Protein AF-0000000073336013 (afdb_homodimer)

Radius of gyration: 56.34 Å; Cα contacts (8 Å, |Δi|>4): 2761; chains: 2; bounding box: 121×200×128 Å

Sequence (1604 aa):
MGNKPRKFSLGGIVDCTTRAGKEERVAMEMALQDFYSNATQRPRLCVKDSKGDSFRAASSAKTLIKKHNVEAIIGLGTSQEAILVAELGNRYEVPILSMVNEVPVWASLRWPFLINAARNQLSQMKAIAAIVQSWQWRRVNVIYEENKINSIIPHLFAALQDADAEISELLPFPPSPPYRFLSEKLVSLRNGQCRVFIVHTSATLARSIFREAKKLEMMEEEYVWITTDSTSDYFDTFNNSVLSSMQGALGVKSYISSSSKRIKDFRSRFQVMFSSQFPEEPFPEPGISALQAYDATWAVALAMEGRPSSKRFGNSTSITPKASMGGTSLLNRILASKFEGLTGHICFINGMLHPAARIFTLVNVVGISTELGYWTDGYGFSKTVGANIHYNKSITVLRQIIWPGGPWSAPRGWASAAGGKRLKIVVPSGNSHKEFVKVSYDGPGGSIRVTGFVIDVFNATLSRLPYALPCDFTGYDGSYDALVYQVYNRSFDAAIGDTAILANRSKYAEFSQPFTEPGVQMVVYQESKKINKVRLFLKPFTGKLWISIAAITLYNGFVVWLIERQKDNPDFSGSCNLSRMVMVAWLFVALITTQSFTANLSSLITLQQLNESPVTIDTLKKSSAKVGCDEEYAAALINGSIAAAFLEIPYIKAFLAKNCNGFTTSGPIYKVGGFGFVFPKNSPYIPDISQAVVNISETLIDLLQISLHSSECSASNSDDHASIGLTPFIGPFLVTIGTSSIALFLFYLPSICQIWRQHWPFNNDEQEPQQELELQRSWRHDRRFDEQILFASEMENRGAWQMGNKPRKFSLGGIVDCTTRAGKEERVAMEMALQDFYSNATQRPRLCVKDSKGDSFRAASSAKTLIKKHNVEAIIGLGTSQEAILVAELGNRYEVPILSMVNEVPVWASLRWPFLINAARNQLSQMKAIAAIVQSWQWRRVNVIYEENKINSIIPHLFAALQDADAEISELLPFPPSPPYRFLSEKLVSLRNGQCRVFIVHTSATLARSIFREAKKLEMMEEEYVWITTDSTSDYFDTFNNSVLSSMQGALGVKSYISSSSKRIKDFRSRFQVMFSSQFPEEPFPEPGISALQAYDATWAVALAMEGRPSSKRFGNSTSITPKASMGGTSLLNRILASKFEGLTGHICFINGMLHPAARIFTLVNVVGISTELGYWTDGYGFSKTVGANIHYNKSITVLRQIIWPGGPWSAPRGWASAAGGKRLKIVVPSGNSHKEFVKVSYDGPGGSIRVTGFVIDVFNATLSRLPYALPCDFTGYDGSYDALVYQVYNRSFDAAIGDTAILANRSKYAEFSQPFTEPGVQMVVYQESKKINKVRLFLKPFTGKLWISIAAITLYNGFVVWLIERQKDNPDFSGSCNLSRMVMVAWLFVALITTQSFTANLSSLITLQQLNESPVTIDTLKKSSAKVGCDEEYAAALINGSIAAAFLEIPYIKAFLAKNCNGFTTSGPIYKVGGFGFVFPKNSPYIPDISQAVVNISETLIDLLQISLHSSECSASNSDDHASIGLTPFIGPFLVTIGTSSIALFLFYLPSICQIWRQHWPFNNDEQEPQQELELQRSWRHDRRFDEQILFASEMENRGAWQ

Foldseek 3Di:
DPPPQPAAEEEEEFAPVDPLRLLLVLLLVVLQCVVCVLAPGTHHYHYDHQNLPLVSLLVVLVCCCPVVVHQEYEEDDALSNLLSSLVVCQVSLHAYEYQDAQNDPVSCVVRVSYFYLHDHLLLQLLQVLLACLQLVFAEEEEEEEPRRPVHCVVSNQVSNVVSNHHYDYYHYDYQDDDLVVLLVVVVVVLLFFFQHYEYHYAQVVLLSNLVSCLVVVSLAPQHAAEYEQNHPLCQQLDDLVSLVSQAQYKYKHQDFDCPDPVNVVVQVVQLVSSCVVPVVRDDSGRTPSSQSSSVLSNLLVCLQLVDDADDDPDDSDHSSRDDSDRSVSSSVSSQCHWYQGRSGTFHHDSSYTDHPWRKIWMWGRHSGTHTFFMQTVPAGTDRDPPPGPHRDSHSVNTHQRAGRNGRDDDRSRTACRVVNPAFEEEEEDQAQCVQAWHWDAPDDVHAIDIDHLQVVLVVLLQVPFPYHHGHGYDYDHDDLLVNLVCQLVVVGFWYTTQRWDDPVSCVRWPWFAFLDDFFKFKKAFQDPPPPPLVVLLVPLDDPVVVVVLVVVVVVLVVVLCVLVVCCPVVVPVCSVVVSVVSVVVNVVVVVVVVVSSVVSSVVVVVVCSVCVPFDEPVNCVVVVFAEDAGPPVVVCNVVRVGGIYMDTPLVVLLVCLVVVPRMDIGYDTHGIGGGTMIGHPPDPCRVSSNVSSVVCSVPPSVVSVCVSRPPHPPPPCVVVPPDDDCVVCPVVVVVVVVVVVVVVCVVCVVVVVVVVVVPPPPPPVDPPDPDDDPDDPDDPDDDDDDDDDPDDDDDDDDDDDD/DPPPQPAAAEEEEFAPVDPLRLLLVLLLVVLQCVVCVLAPGTHHYHYDHQNPPLVSLLVVLVCCCPVVVHQEYEEDDALSNLLSNLVVCQVSLHAYEYQDAQNDPVSCVVRVSYFYLHDHLLLQLLQVLLACLQLVFAEEEEEEEPRRPVHCVVSNQVNNVVSNHHYDYYHYDYQDDDPVVLLVVVVVVLLFFFQHYEYHYAQVVLLSNLVSCVVVVSLAPQHAAEYEQNHVLCQQLDDLVSLVSCAQYKYKHQDFDCPDPVNVVVQVVQLVSSCVVPVVRDDSGRTPSSQSSSVLSNLLVCLQLVDDADDDPDDSDHSSRDDSDGSVSSSVSSQCHWYQGRSGTFHHDSSYTDHPWRKIWMWGRHSGTHTWFMQTVPAGTDRDPPPGPHRDSHSVNTHQRAHRNGRDDDRSRTACRVVHPAFEEEEEDQAQCVQAWHWDAPDDVHAIDIDHLQVVLLVLLQVPFPYHHGHGYDYDHDDLLVNLVCQLVVVGFWYTTQRWDDPVSCVRWPWFAFLDDFFKFKKAFQDPPPPPLVVLLVPLDDPVVVVVLVVVVVVLVVVLCVLVVCCPVVVPVCSVVVSVVSVVVNVVVVVVVVVSSVVSSVVVVVVCSVCVPFDEPVNCVVVVFAEDAGPPVPVCNVVRVGGIYMDTPLVVLLVCLVVVPRMDTGYDTHGIGGGTMIGHPPPPCRVSSNVSSVVCSVPPSVVSVCVSRPVGPPPPCVVVPPDDDCVVCPVVVCVVVVVVVVVVCVVCVVVVVVVVVVPPPPPPPDPPDPDDDPPDPDPPDDDDDDDDDDDDDDDDDDDDDD

Structure (mmCIF, N/CA/C/O backbone):
data_AF-0000000073336013-model_v1
#
loop_
_entity.id
_entity.type
_entity.pdbx_description
1 polymer 'Glutamate receptor'
#
loop_
_atom_site.group_PDB
_atom_site.id
_atom_site.type_symbol
_atom_site.label_atom_id
_atom_site.label_alt_id
_atom_site.label_comp_id
_atom_site.label_asym_id
_atom_site.label_entity_id
_atom_site.label_seq_id
_atom_site.pdbx_PDB_ins_code
_atom_site.Cartn_x
_atom_site.Cartn_y
_atom_site.Cartn_z
_atom_site.occupancy
_atom_site.B_iso_or_equiv
_atom_site.auth_seq_id
_atom_site.auth_comp_id
_atom_site.auth_asym_id
_atom_site.auth_atom_id
_atom_site.pdbx_PDB_model_num
ATOM 1 N N . MET A 1 1 ? 31.281 62.125 20.922 1 20.98 1 MET A N 1
ATOM 2 C CA . MET A 1 1 ? 30.203 61.188 21.25 1 20.98 1 MET A CA 1
ATOM 3 C C . MET A 1 1 ? 30.703 59.75 21.172 1 20.98 1 MET A C 1
ATOM 5 O O . MET A 1 1 ? 31.141 59.281 20.109 1 20.98 1 MET A O 1
ATOM 9 N N . GLY A 1 2 ? 31.422 59.344 22.109 1 28.45 2 GLY A N 1
ATOM 10 C CA . GLY A 1 2 ? 32.156 58.094 22.266 1 28.45 2 GLY A CA 1
ATOM 11 C C . GLY A 1 2 ? 31.297 56.875 21.922 1 28.45 2 GLY A C 1
ATOM 12 O O . GLY A 1 2 ? 30.078 56.906 22.125 1 28.45 2 GLY A O 1
ATOM 13 N N . ASN A 1 3 ? 31.734 56.281 20.859 1 32.69 3 ASN A N 1
ATOM 14 C CA . ASN A 1 3 ? 31.094 55.094 20.297 1 32.69 3 ASN A CA 1
ATOM 15 C C . ASN A 1 3 ? 30.797 54.062 21.359 1 32.69 3 ASN A C 1
ATOM 17 O O . ASN A 1 3 ? 31.703 53.438 21.906 1 32.69 3 ASN A O 1
ATOM 21 N N . LYS A 1 4 ? 30.031 54.344 22.281 1 39.28 4 LYS A N 1
ATOM 22 C CA . LYS A 1 4 ? 29.594 53.406 23.312 1 39.28 4 LYS A CA 1
ATOM 23 C C . LYS A 1 4 ? 29.344 52.031 22.734 1 39.28 4 LYS A C 1
ATOM 25 O O . LYS A 1 4 ? 28.688 51.906 21.688 1 39.28 4 LYS A O 1
ATOM 30 N N . PRO A 1 5 ? 30.141 51.094 22.953 1 42 5 PRO A N 1
ATOM 31 C CA . PRO A 1 5 ? 30.016 49.719 22.438 1 42 5 PRO A CA 1
ATOM 32 C C . PRO A 1 5 ? 28.594 49.188 22.547 1 42 5 PRO A C 1
ATOM 34 O O . PRO A 1 5 ? 27.969 49.281 23.609 1 42 5 PRO A O 1
ATOM 37 N N . ARG A 1 6 ? 27.781 49.375 21.594 1 48.66 6 ARG A N 1
ATOM 38 C CA . ARG A 1 6 ? 26.359 49.031 21.531 1 48.66 6 ARG A CA 1
ATOM 39 C C . ARG A 1 6 ? 26.141 47.625 22.031 1 48.66 6 ARG A C 1
ATOM 41 O O . ARG A 1 6 ? 26.781 46.656 21.562 1 48.66 6 ARG A O 1
ATOM 48 N N . LYS A 1 7 ? 25.641 47.375 23.25 1 59.38 7 LYS A N 1
ATOM 49 C CA . LYS A 1 7 ? 25.25 46.188 23.984 1 59.38 7 LYS A CA 1
ATOM 50 C C . LYS A 1 7 ? 24.328 45.312 23.172 1 59.38 7 LYS A C 1
ATOM 52 O O . LYS A 1 7 ? 23.312 45.781 22.641 1 59.38 7 LYS A O 1
ATOM 57 N N . PHE A 1 8 ? 24.922 44.188 22.656 1 76.06 8 PHE A N 1
ATOM 58 C CA . PHE A 1 8 ? 24.172 43.188 21.891 1 76.06 8 PHE A CA 1
ATOM 59 C C . PHE A 1 8 ? 23.188 42.438 22.781 1 76.06 8 PHE A C 1
ATOM 61 O O . PHE A 1 8 ? 23.5 42.156 23.938 1 76.06 8 PHE A O 1
ATOM 68 N N . SER A 1 9 ? 21.922 42.469 22.281 1 88.06 9 SER A N 1
ATOM 69 C CA . SER A 1 9 ? 20.906 41.719 23.031 1 88.06 9 SER A CA 1
ATOM 70 C C . SER A 1 9 ? 20.359 40.562 22.234 1 88.06 9 SER A C 1
ATOM 72 O O . SER A 1 9 ? 20.188 40.656 21.016 1 88.06 9 SER A O 1
ATOM 74 N N . LEU A 1 10 ? 20.359 39.469 22.922 1 92.19 10 LEU A N 1
ATOM 75 C CA . LEU A 1 10 ? 19.781 38.25 22.359 1 92.19 10 LEU A CA 1
ATOM 76 C C . LEU A 1 10 ? 18.422 37.938 23 1 92.19 10 LEU A C 1
ATOM 78 O O . LEU A 1 10 ? 18.25 38.125 24.203 1 92.19 10 LEU A O 1
ATOM 82 N N . GLY A 1 11 ? 17.469 37.625 22.109 1 94.88 11 GLY A N 1
ATOM 83 C CA . GLY A 1 11 ? 16.156 37.281 22.625 1 94.88 11 GLY A CA 1
ATOM 84 C C . GLY A 1 11 ? 15.922 35.781 22.656 1 94.88 11 GLY A C 1
ATOM 85 O O . GLY A 1 11 ? 16.438 35.031 21.812 1 94.88 11 GLY A O 1
ATOM 86 N N . GLY A 1 12 ? 15.273 35.312 23.703 1 95.5 12 GLY A N 1
ATOM 87 C CA . GLY A 1 12 ? 14.836 33.938 23.828 1 95.5 12 GLY A CA 1
ATOM 88 C C . GLY A 1 12 ? 13.359 33.812 24.156 1 95.5 12 GLY A C 1
ATOM 89 O O . GLY A 1 12 ? 12.82 34.562 24.938 1 95.5 12 GLY A O 1
ATOM 90 N N . ILE A 1 13 ? 12.648 33 23.406 1 96.25 13 ILE A N 1
ATOM 91 C CA . ILE A 1 13 ? 11.258 32.656 23.688 1 96.25 13 ILE A CA 1
ATOM 92 C C . ILE A 1 13 ? 11.133 31.172 24 1 96.25 13 ILE A C 1
ATOM 94 O O . ILE A 1 13 ? 11.391 30.328 23.141 1 96.25 13 ILE A O 1
ATOM 98 N N . VAL A 1 14 ? 10.805 30.891 25.25 1 94.88 14 VAL A N 1
ATOM 99 C CA . VAL A 1 14 ? 10.727 29.5 25.672 1 94.88 14 VAL A CA 1
ATOM 100 C C . VAL A 1 14 ? 9.422 29.25 26.422 1 94.88 14 VAL A C 1
ATOM 102 O O . VAL A 1 14 ? 8.773 30.203 26.875 1 94.88 14 VAL A O 1
ATOM 105 N N . ASP A 1 15 ? 8.977 28.047 26.453 1 91.44 15 ASP A N 1
ATOM 106 C CA . ASP A 1 15 ? 7.809 27.641 27.219 1 91.44 15 ASP A CA 1
ATOM 107 C C . ASP A 1 15 ? 8.211 27.078 28.578 1 91.44 15 ASP A C 1
ATOM 109 O O . ASP A 1 15 ? 8.523 25.891 28.703 1 91.44 15 ASP A O 1
ATOM 113 N N . CYS A 1 16 ? 8.039 27.812 29.547 1 90.12 16 CYS A N 1
ATOM 114 C CA . CYS A 1 16 ? 8.523 27.406 30.875 1 90.12 16 CYS A CA 1
ATOM 115 C C . CYS A 1 16 ? 7.512 26.516 31.578 1 90.12 16 CYS A C 1
ATOM 117 O O . CYS A 1 16 ? 7.754 26.062 32.688 1 90.12 16 CYS A O 1
ATOM 119 N N . THR A 1 17 ? 6.402 26.234 30.922 1 87.12 17 THR A N 1
ATOM 120 C CA . THR A 1 17 ? 5.453 25.281 31.484 1 87.12 17 THR A CA 1
ATOM 121 C C . THR A 1 17 ? 5.895 23.844 31.188 1 87.12 17 THR A C 1
ATOM 123 O O . THR A 1 17 ? 5.473 22.906 31.891 1 87.12 17 THR A O 1
ATOM 126 N N . THR A 1 18 ? 6.766 23.75 30.266 1 84.62 18 THR A N 1
ATOM 127 C CA . THR A 1 18 ? 7.27 22.422 29.906 1 84.62 18 THR A CA 1
ATOM 128 C C . THR A 1 18 ? 8.719 22.266 30.359 1 84.62 18 THR A C 1
ATOM 130 O O . THR A 1 18 ? 9.438 23.25 30.531 1 84.62 18 THR A O 1
ATOM 133 N N . ARG A 1 19 ? 9.094 21.062 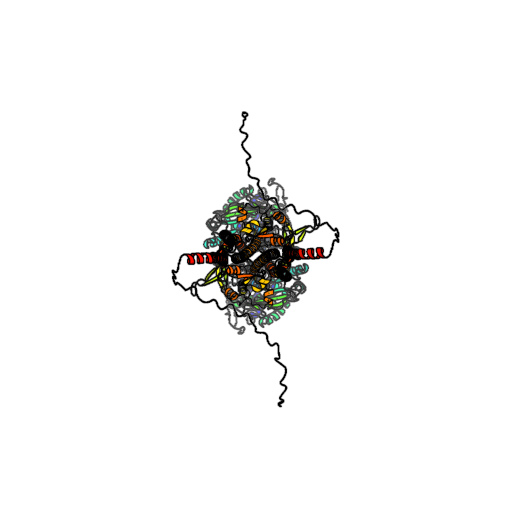30.531 1 85.44 19 ARG A N 1
ATOM 134 C CA . ARG A 1 19 ? 10.477 20.781 30.906 1 85.44 19 ARG A CA 1
ATOM 135 C C . ARG A 1 19 ? 11.445 21.188 29.812 1 85.44 19 ARG A C 1
ATOM 137 O O . ARG A 1 19 ? 12.539 21.703 30.094 1 85.44 19 ARG A O 1
ATOM 144 N N . ALA A 1 20 ? 11.062 20.938 28.641 1 86.19 20 ALA A N 1
ATOM 145 C CA . ALA A 1 20 ? 11.922 21.281 27.5 1 86.19 20 ALA A CA 1
ATOM 146 C C . ALA A 1 20 ? 12.242 22.781 27.484 1 86.19 20 ALA A C 1
ATOM 148 O O . ALA A 1 20 ? 13.383 23.172 27.234 1 86.19 20 ALA A O 1
ATOM 149 N N . GLY A 1 21 ? 11.211 23.562 27.719 1 90.56 21 GLY A N 1
ATOM 150 C CA . GLY A 1 21 ? 11.414 25 27.734 1 90.56 21 GLY A CA 1
ATOM 151 C C . GLY A 1 21 ? 12.32 25.453 28.859 1 90.56 21 GLY A C 1
ATOM 152 O O . GLY A 1 21 ? 13.125 26.375 28.688 1 90.56 21 GLY A O 1
ATOM 153 N N . LYS A 1 22 ? 12.219 24.797 29.984 1 92.69 22 LYS A N 1
ATOM 154 C CA . LYS A 1 22 ? 13.07 25.141 31.125 1 92.69 22 LYS A CA 1
ATOM 155 C C . LYS A 1 22 ? 14.531 24.781 30.844 1 92.69 22 LYS A C 1
ATOM 157 O O . LYS A 1 22 ? 15.438 25.531 31.188 1 92.69 22 LYS A O 1
ATOM 162 N N . GLU A 1 23 ? 14.703 23.703 30.203 1 93.38 23 GLU A N 1
ATOM 163 C CA . GLU A 1 23 ? 16.047 23.281 29.828 1 93.38 23 GLU A CA 1
ATOM 164 C C . GLU A 1 23 ? 16.672 24.266 28.844 1 93.38 23 GLU A C 1
ATOM 166 O O . GLU A 1 23 ? 17.875 24.547 28.922 1 93.38 23 GLU A O 1
ATOM 171 N N . GLU A 1 24 ? 15.875 24.672 27.984 1 94.5 24 GLU A N 1
ATOM 172 C CA . GLU A 1 24 ? 16.375 25.594 26.953 1 94.5 24 GLU A CA 1
ATOM 173 C C . GLU A 1 24 ? 16.844 26.906 27.562 1 94.5 24 GLU A C 1
ATOM 175 O O . GLU A 1 24 ? 17.875 27.453 27.172 1 94.5 24 GLU A O 1
ATOM 180 N N . ARG A 1 25 ? 16.062 27.359 28.453 1 95.25 25 ARG A N 1
ATOM 181 C CA . ARG A 1 25 ? 16.406 28.625 29.094 1 95.25 25 ARG A CA 1
ATOM 182 C C . ARG A 1 25 ? 17.766 28.531 29.781 1 95.25 25 ARG A C 1
ATOM 184 O O . ARG A 1 25 ? 18.641 29.391 29.578 1 95.25 25 ARG A O 1
ATOM 191 N N . VAL A 1 26 ? 17.938 27.484 30.531 1 95.81 26 VAL A N 1
ATOM 192 C CA . VAL A 1 26 ? 19.188 27.312 31.281 1 95.81 26 VAL A CA 1
ATOM 193 C C . VAL A 1 26 ? 20.344 27.094 30.312 1 95.81 26 VAL A C 1
ATOM 195 O O . VAL A 1 26 ? 21.438 27.625 30.516 1 95.81 26 VAL A O 1
ATOM 198 N N . ALA A 1 27 ? 20.109 26.328 29.281 1 96.06 27 ALA A N 1
ATOM 199 C CA . ALA A 1 27 ? 21.156 26.031 28.312 1 96.06 27 ALA A CA 1
ATOM 200 C C . ALA A 1 27 ? 21.609 27.281 27.578 1 96.06 27 ALA A C 1
ATOM 202 O O . ALA A 1 27 ? 22.781 27.438 27.25 1 96.06 27 ALA A O 1
ATOM 203 N N . MET A 1 28 ? 20.688 28.156 27.266 1 95.75 28 MET A N 1
ATOM 204 C CA . MET A 1 28 ? 21.031 29.406 26.578 1 95.75 28 MET A CA 1
ATOM 205 C C . MET A 1 28 ? 21.922 30.281 27.453 1 95.75 28 MET A C 1
ATOM 207 O O . MET A 1 28 ? 22.891 30.875 26.984 1 95.75 28 MET A O 1
ATOM 211 N N . GLU A 1 29 ? 21.562 30.344 28.672 1 94.75 29 GLU A N 1
ATOM 212 C CA . GLU A 1 29 ? 22.359 31.125 29.609 1 94.75 29 GLU A CA 1
ATOM 213 C C . GLU A 1 29 ? 23.766 30.547 29.766 1 94.75 29 GLU A C 1
ATOM 215 O O . GLU A 1 29 ? 24.734 31.297 29.781 1 94.75 29 GLU A O 1
ATOM 220 N N . MET A 1 30 ? 23.797 29.266 29.844 1 94.94 30 MET A N 1
ATOM 221 C CA . MET A 1 30 ? 25.094 28.609 29.984 1 94.94 30 MET A CA 1
ATOM 222 C C . MET A 1 30 ? 25.953 28.812 28.75 1 94.94 30 MET A C 1
ATOM 224 O O . MET A 1 30 ? 27.172 28.984 28.844 1 94.94 30 MET A O 1
ATOM 228 N N . ALA A 1 31 ? 25.359 28.719 27.609 1 94.5 31 ALA A N 1
ATOM 229 C CA . ALA A 1 31 ? 26.094 28.906 26.359 1 94.5 31 ALA A CA 1
ATOM 230 C C . ALA A 1 31 ? 26.734 30.281 26.281 1 94.5 31 ALA A C 1
ATOM 232 O O . ALA A 1 31 ? 27.891 30.422 25.859 1 94.5 31 ALA A O 1
ATOM 233 N N . LEU A 1 32 ? 26.031 31.328 26.672 1 92.12 32 LEU A N 1
ATOM 234 C CA . LEU A 1 32 ? 26.547 32.688 26.641 1 92.12 32 LEU A CA 1
ATOM 235 C C . LEU A 1 32 ? 27.641 32.875 27.688 1 92.12 32 LEU A C 1
ATOM 237 O O . LEU A 1 32 ? 28.609 33.594 27.453 1 92.12 32 LEU A O 1
ATOM 241 N N . GLN A 1 33 ? 27.453 32.219 28.812 1 90.12 33 GLN A N 1
ATOM 242 C CA . GLN A 1 33 ? 28.484 32.281 29.844 1 90.12 33 GLN A CA 1
ATOM 243 C C . GLN A 1 33 ? 29.781 31.625 29.375 1 90.12 33 GLN A C 1
ATOM 245 O O . GLN A 1 33 ? 30.875 32.125 29.656 1 90.12 33 GLN A O 1
ATOM 250 N N . ASP A 1 34 ? 29.578 30.516 28.734 1 90.25 34 ASP A N 1
ATOM 251 C CA . ASP A 1 34 ? 30.75 29.781 28.266 1 90.25 34 ASP A CA 1
ATOM 252 C C . ASP A 1 34 ? 31.438 30.5 27.109 1 90.25 34 ASP A C 1
ATOM 254 O O . ASP A 1 34 ? 32.656 30.531 27.047 1 90.25 34 ASP A O 1
ATOM 258 N N . PHE A 1 35 ? 30.688 30.984 26.219 1 87.56 35 PHE A N 1
ATOM 259 C CA . PHE A 1 35 ? 31.25 31.641 25.031 1 87.56 35 PHE A CA 1
ATOM 260 C C . PHE A 1 35 ? 31.969 32.938 25.406 1 87.56 35 PHE A C 1
ATOM 262 O O . PHE A 1 35 ? 33.031 33.25 24.875 1 87.56 35 PHE A O 1
ATOM 269 N N . TYR A 1 36 ? 31.438 33.656 26.344 1 82.25 36 TYR A N 1
ATOM 270 C CA . TYR A 1 36 ? 32 34.969 26.703 1 82.25 36 TYR A CA 1
ATOM 271 C C . TYR A 1 36 ? 32.75 34.875 28.031 1 82.25 36 TYR A C 1
ATOM 273 O O . TYR A 1 36 ? 32.781 35.844 28.797 1 82.25 36 TYR A O 1
ATOM 281 N N . SER A 1 37 ? 33.125 33.719 28.375 1 79 37 SER A N 1
ATOM 282 C CA . SER A 1 37 ? 33.844 33.562 29.641 1 79 37 SER A CA 1
ATOM 283 C C . SER A 1 37 ? 35.031 34.5 29.719 1 79 37 SER A C 1
ATOM 285 O O . SER A 1 37 ? 35.312 35.031 30.797 1 79 37 SER A O 1
ATOM 287 N N . ASN A 1 38 ? 35.688 34.781 28.625 1 67.88 38 ASN A N 1
ATOM 288 C CA . ASN A 1 38 ? 36.906 35.625 28.656 1 67.88 38 ASN A CA 1
ATOM 289 C C . ASN A 1 38 ? 36.625 37.031 28.141 1 67.88 38 ASN A C 1
ATOM 291 O O . ASN A 1 38 ? 37.531 37.812 27.922 1 67.88 38 ASN A O 1
ATOM 295 N N . ALA A 1 39 ? 35.344 37.188 27.859 1 67.19 39 ALA A N 1
ATOM 296 C CA . ALA A 1 39 ? 35.031 38.5 27.297 1 67.19 39 ALA A CA 1
ATOM 297 C C . ALA A 1 39 ? 34.562 39.469 28.391 1 67.19 39 ALA A C 1
ATOM 299 O O . ALA A 1 39 ? 34.031 39.031 29.406 1 67.19 39 ALA A O 1
ATOM 300 N N . THR A 1 40 ? 35 40.656 28.328 1 62.22 40 THR A N 1
ATOM 301 C CA . THR A 1 40 ? 34.656 41.688 29.281 1 62.22 40 THR A CA 1
ATOM 302 C C . THR A 1 40 ? 33.156 42.062 29.172 1 62.22 40 THR A C 1
ATOM 304 O O . THR A 1 40 ? 32.562 42.5 30.156 1 62.22 40 THR A O 1
ATOM 307 N N . GLN A 1 41 ? 32.594 41.906 27.969 1 64.69 41 GLN A N 1
ATOM 308 C CA . GLN A 1 41 ? 31.203 42.25 27.797 1 64.69 41 GLN A CA 1
ATOM 309 C C . GLN A 1 41 ? 30.422 41.062 27.203 1 64.69 41 GLN A C 1
ATOM 311 O O . GLN A 1 41 ? 30.875 40.406 26.281 1 64.69 41 GLN A O 1
ATOM 316 N N . ARG A 1 42 ? 29.328 40.719 28.016 1 75.88 42 ARG A N 1
ATOM 317 C CA . ARG A 1 42 ? 28.422 39.656 27.578 1 75.88 42 ARG A CA 1
ATOM 318 C C . ARG A 1 42 ? 27.109 40.25 27.078 1 75.88 42 ARG A C 1
ATOM 320 O O . ARG A 1 42 ? 26.609 41.25 27.609 1 75.88 42 ARG A O 1
ATOM 327 N N . PRO A 1 43 ? 26.703 39.719 25.922 1 80.56 43 PRO A N 1
ATOM 328 C CA . PRO A 1 43 ? 25.375 40.156 25.484 1 80.56 43 PRO A CA 1
ATOM 329 C C . PRO A 1 43 ? 24.266 39.812 26.484 1 80.56 43 PRO A C 1
ATOM 331 O O . PRO A 1 43 ? 24.375 38.844 27.219 1 80.56 43 PRO A O 1
ATOM 334 N N . ARG A 1 44 ? 23.297 40.75 26.547 1 86.56 44 ARG A N 1
ATOM 335 C CA . ARG A 1 44 ? 22.156 40.562 27.438 1 86.56 44 ARG A CA 1
ATOM 336 C C . ARG A 1 44 ? 21.172 39.562 26.828 1 86.56 44 ARG A C 1
ATOM 338 O O . ARG A 1 44 ? 20.828 39.656 25.641 1 86.56 44 ARG A O 1
ATOM 345 N N . LEU A 1 45 ? 20.859 38.562 27.625 1 92.44 45 LEU A N 1
ATOM 346 C CA . LEU A 1 45 ? 19.859 37.594 27.203 1 92.44 45 LEU A CA 1
ATOM 347 C C . LEU A 1 45 ? 18.5 37.938 27.781 1 92.44 45 LEU A C 1
ATOM 349 O O . LEU A 1 45 ? 18.312 38 29 1 92.44 45 LEU A O 1
ATOM 353 N N . CYS A 1 46 ? 17.531 38.344 26.906 1 94.38 46 CYS A N 1
ATOM 354 C CA . CYS A 1 46 ? 16.156 38.625 27.297 1 94.38 46 CYS A CA 1
ATOM 355 C C . CYS A 1 46 ? 15.234 37.438 26.953 1 94.38 46 CYS A C 1
ATOM 357 O O . CYS A 1 46 ? 14.836 37.281 25.797 1 94.38 46 CYS A O 1
ATOM 359 N N . VAL A 1 47 ? 14.883 36.719 28 1 95.44 47 VAL A N 1
ATOM 360 C CA . VAL A 1 47 ? 14.07 35.531 27.766 1 95.44 47 VAL A CA 1
ATOM 361 C C . VAL A 1 47 ? 12.617 35.812 28.156 1 95.44 47 VAL A C 1
ATOM 363 O O . VAL A 1 47 ? 12.352 36.344 29.234 1 95.44 47 VAL A O 1
ATOM 366 N N . LYS A 1 48 ? 11.688 35.531 27.219 1 95.56 48 LYS A N 1
ATOM 367 C CA . LYS A 1 48 ? 10.258 35.625 27.484 1 95.56 48 LYS A CA 1
ATOM 368 C C . LYS A 1 48 ? 9.594 34.25 27.5 1 95.56 48 LYS A C 1
ATOM 370 O O . LYS A 1 48 ? 10.016 33.344 26.781 1 95.56 48 LYS A O 1
ATOM 375 N N . ASP A 1 49 ? 8.594 34.156 28.312 1 93.56 49 ASP A N 1
ATOM 376 C CA . ASP A 1 49 ? 7.848 32.906 28.469 1 93.56 49 ASP A CA 1
ATOM 377 C C . ASP A 1 49 ? 6.594 32.906 27.594 1 93.56 49 ASP A C 1
ATOM 379 O O . ASP A 1 49 ? 5.684 33.719 27.812 1 93.56 49 ASP A O 1
ATOM 383 N N . SER A 1 50 ? 6.539 32.031 26.688 1 90.56 50 SER A N 1
ATOM 384 C CA . SER A 1 50 ? 5.371 31.938 25.812 1 90.56 50 SER A CA 1
ATOM 385 C C . SER A 1 50 ? 4.242 31.172 26.5 1 90.56 50 SER A C 1
ATOM 387 O O . SER A 1 50 ? 3.084 31.266 26.078 1 90.56 50 SER A O 1
ATOM 389 N N . LYS A 1 51 ? 4.422 30.391 27.531 1 86.88 51 LYS A N 1
ATOM 390 C CA . LYS A 1 51 ? 3.445 29.562 28.25 1 86.88 51 LYS A CA 1
ATOM 391 C C . LYS A 1 51 ? 2.67 28.672 27.281 1 86.88 51 LYS A C 1
ATOM 393 O O . LYS A 1 51 ? 1.459 28.5 27.422 1 86.88 51 LYS A O 1
ATOM 398 N N . GLY A 1 52 ? 3.326 28.375 26.234 1 79.69 52 GLY A N 1
ATOM 399 C CA . GLY A 1 52 ? 2.73 27.453 25.281 1 79.69 52 GLY A CA 1
ATOM 400 C C . GLY A 1 52 ? 1.705 28.109 24.375 1 79.69 52 GLY A C 1
ATOM 401 O O . GLY A 1 52 ? 1.035 27.422 23.594 1 79.69 52 GLY A O 1
ATOM 402 N N . ASP A 1 53 ? 1.586 29.391 24.422 1 80.94 53 ASP A N 1
ATOM 403 C CA . ASP A 1 53 ? 0.632 30.156 23.625 1 80.94 53 ASP A CA 1
ATOM 404 C C . ASP A 1 53 ? 1.319 30.812 22.438 1 80.94 53 ASP A C 1
ATOM 406 O O . ASP A 1 53 ? 2.271 31.578 22.609 1 80.94 53 ASP A O 1
ATOM 410 N N . SER A 1 54 ? 0.753 30.516 21.266 1 83.25 54 SER A N 1
ATOM 411 C CA . SER A 1 54 ? 1.385 31.016 20.047 1 83.25 54 SER A CA 1
ATOM 412 C C . SER A 1 54 ? 1.233 32.531 19.922 1 83.25 54 SER A C 1
ATOM 414 O O . SER A 1 54 ? 2.121 33.188 19.391 1 83.25 54 SER A O 1
ATOM 416 N N . PHE A 1 55 ? 0.118 33.062 20.375 1 82.19 55 PHE A N 1
ATOM 417 C CA . PHE A 1 55 ? -0.076 34.5 20.312 1 82.19 55 PHE A CA 1
ATOM 418 C C . PHE A 1 55 ? 0.864 35.219 21.266 1 82.19 55 PHE A C 1
ATOM 420 O O . PHE A 1 55 ? 1.405 36.281 20.938 1 82.19 55 PHE A O 1
ATOM 427 N N . ARG A 1 56 ? 0.979 34.594 22.375 1 85.56 56 ARG A N 1
ATOM 428 C CA . ARG A 1 56 ? 1.903 35.188 23.344 1 85.56 56 ARG A CA 1
ATOM 429 C C . ARG A 1 56 ? 3.334 35.156 22.812 1 85.56 56 ARG A C 1
ATOM 431 O O . ARG A 1 56 ? 4.113 36.062 23.062 1 85.56 56 ARG A O 1
ATOM 438 N N . ALA A 1 57 ? 3.625 34.094 22.156 1 91.38 57 ALA A N 1
ATOM 439 C CA . ALA A 1 57 ? 4.961 33.969 21.578 1 91.38 57 ALA A CA 1
ATOM 440 C C . ALA A 1 57 ? 5.203 35.062 20.547 1 91.38 57 ALA A C 1
ATOM 442 O O . ALA A 1 57 ? 6.273 35.688 20.516 1 91.38 57 ALA A O 1
ATOM 443 N N . ALA A 1 58 ? 4.23 35.344 19.75 1 89.12 58 ALA A N 1
ATOM 444 C CA . ALA A 1 58 ? 4.352 36.375 18.719 1 89.12 58 ALA A CA 1
ATOM 445 C C . ALA A 1 58 ? 4.406 37.75 19.328 1 89.12 58 ALA A C 1
ATOM 447 O O . ALA A 1 58 ? 5.164 38.625 18.875 1 89.12 58 ALA A O 1
ATOM 448 N N . SER A 1 59 ? 3.594 37.938 20.344 1 87.62 59 SER A N 1
ATOM 449 C CA . SER A 1 59 ? 3.607 39.219 21.031 1 87.62 59 SER A CA 1
ATOM 450 C C . SER A 1 59 ? 4.941 39.438 21.734 1 87.62 59 SER A C 1
ATOM 452 O O . SER A 1 59 ? 5.434 40.562 21.766 1 87.62 59 SER A O 1
ATOM 454 N N . SER A 1 60 ? 5.438 38.375 22.281 1 93.94 60 SER A N 1
ATOM 455 C CA . SER A 1 60 ? 6.746 38.469 22.922 1 93.94 60 SER A CA 1
ATOM 456 C C . SER A 1 60 ? 7.84 38.781 21.906 1 93.94 60 SER A C 1
ATOM 458 O O . SER A 1 60 ? 8.766 39.531 22.203 1 93.94 60 SER A O 1
ATOM 460 N N . ALA A 1 61 ? 7.727 38.188 20.797 1 94.56 61 ALA A N 1
ATOM 461 C CA . ALA A 1 61 ? 8.703 38.438 19.734 1 94.56 61 ALA A CA 1
ATOM 462 C C . ALA A 1 61 ? 8.672 39.906 19.297 1 94.56 61 ALA A C 1
ATOM 464 O O . ALA A 1 61 ? 9.711 40.5 19.094 1 94.56 61 ALA A O 1
ATOM 465 N N . LYS A 1 62 ? 7.469 40.406 19.156 1 89.75 62 LYS A N 1
ATOM 466 C CA . LYS A 1 62 ? 7.316 41.781 18.766 1 89.75 62 LYS A CA 1
ATOM 467 C C . LYS A 1 62 ? 7.898 42.719 19.812 1 89.75 62 LYS A C 1
ATOM 469 O O . LYS A 1 62 ? 8.57 43.688 19.484 1 89.75 62 LYS A O 1
ATOM 474 N N . THR A 1 63 ? 7.66 42.344 21.062 1 93.12 63 THR A N 1
ATOM 475 C CA . THR A 1 63 ? 8.195 43.156 22.172 1 93.12 6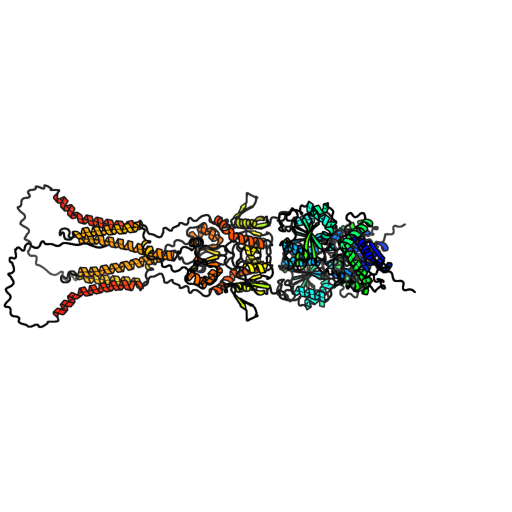3 THR A CA 1
ATOM 476 C C . THR A 1 63 ? 9.719 43.094 22.203 1 93.12 63 THR A C 1
ATOM 478 O O . THR A 1 63 ? 10.383 44.094 22.406 1 93.12 63 THR A O 1
ATOM 481 N N . LEU A 1 64 ? 10.227 41.938 21.969 1 95.25 64 LEU A N 1
ATOM 482 C CA . LEU A 1 64 ? 11.68 41.75 21.984 1 95.25 64 LEU A CA 1
ATOM 483 C C . LEU A 1 64 ? 12.336 42.531 20.844 1 95.25 64 LEU A C 1
ATOM 485 O O . LEU A 1 64 ? 13.406 43.094 21.031 1 95.25 64 LEU A O 1
ATOM 489 N N . ILE A 1 65 ? 11.742 42.625 19.719 1 92.38 65 ILE A N 1
ATOM 490 C CA . ILE A 1 65 ? 12.305 43.281 18.531 1 92.38 65 ILE A CA 1
ATOM 491 C C . ILE A 1 65 ? 12.164 44.812 18.672 1 92.38 65 ILE A C 1
ATOM 493 O O . ILE A 1 65 ? 13.133 45.531 18.453 1 92.38 65 ILE A O 1
ATOM 497 N N . LYS A 1 66 ? 10.984 45.25 19.094 1 90.56 66 LYS A N 1
ATOM 498 C CA . LYS A 1 66 ? 10.703 46.688 19.047 1 90.56 66 LYS A CA 1
ATOM 499 C C . LYS A 1 66 ? 11.172 47.375 20.328 1 90.56 66 LYS A C 1
ATOM 501 O O . LYS A 1 66 ? 11.742 48.469 20.281 1 90.56 66 LYS A O 1
ATOM 506 N N . LYS A 1 67 ? 10.883 46.719 21.469 1 90.5 67 LYS A N 1
ATOM 507 C CA . LYS A 1 67 ? 11.18 47.375 22.734 1 90.5 67 LYS A CA 1
ATOM 508 C C . LYS A 1 67 ? 12.609 47.062 23.188 1 90.5 67 LYS A C 1
ATOM 510 O O . LYS A 1 67 ? 13.289 47.938 23.719 1 90.5 67 LYS A O 1
ATOM 515 N N . HIS A 1 68 ? 13.062 45.844 23 1 91.44 68 HIS A N 1
ATOM 516 C CA . HIS A 1 68 ? 14.367 45.469 23.531 1 91.44 68 HIS A CA 1
ATOM 517 C C . HIS A 1 68 ? 15.422 45.469 22.438 1 91.44 68 HIS A C 1
ATOM 519 O O . HIS A 1 68 ? 16.609 45.25 22.703 1 91.44 68 HIS A O 1
ATOM 525 N N . ASN A 1 69 ? 15.125 45.594 21.188 1 88.38 69 ASN A N 1
ATOM 526 C CA . ASN A 1 69 ? 16.016 45.688 20.047 1 88.38 69 ASN A CA 1
ATOM 527 C C . ASN A 1 69 ? 16.969 44.469 20 1 88.38 69 ASN A C 1
ATOM 529 O O . ASN A 1 69 ? 18.188 44.656 19.922 1 88.38 69 ASN A O 1
ATOM 533 N N . VAL A 1 70 ? 16.406 43.344 20.062 1 92 70 VAL A N 1
ATOM 534 C CA . VAL A 1 70 ? 17.219 42.125 20.016 1 92 70 VAL A CA 1
ATOM 535 C C . VAL A 1 70 ? 17.703 41.875 18.594 1 92 70 VAL A C 1
ATOM 537 O O . VAL A 1 70 ? 17.031 42.281 17.625 1 92 70 VAL A O 1
ATOM 540 N N . GLU A 1 71 ? 18.812 41.25 18.453 1 90.69 71 GLU A N 1
ATOM 541 C CA . GLU A 1 71 ? 19.406 41.031 17.141 1 90.69 71 GLU A CA 1
ATOM 542 C C . GLU A 1 71 ? 18.969 39.656 16.578 1 90.69 71 GLU A C 1
ATOM 544 O O . GLU A 1 71 ? 18.969 39.469 15.367 1 90.69 71 GLU A O 1
ATOM 549 N N . ALA A 1 72 ? 18.734 38.812 17.469 1 93.69 72 ALA A N 1
ATOM 550 C CA . ALA A 1 72 ? 18.25 37.469 17.078 1 93.69 72 ALA A CA 1
ATOM 551 C C . ALA A 1 72 ? 17.359 36.875 18.156 1 93.69 72 ALA A C 1
ATOM 553 O O . ALA A 1 72 ? 17.406 37.281 19.312 1 93.69 72 ALA A O 1
ATOM 554 N N . ILE A 1 73 ? 16.5 36.031 17.75 1 96 73 ILE A N 1
ATOM 555 C CA . ILE A 1 73 ? 15.617 35.344 18.688 1 96 73 ILE A CA 1
ATOM 556 C C . ILE A 1 73 ? 15.82 33.844 18.578 1 96 73 ILE A C 1
ATOM 558 O O . ILE A 1 73 ? 15.891 33.312 17.469 1 96 73 ILE A O 1
ATOM 562 N N . ILE A 1 74 ? 15.977 33.219 19.719 1 95.5 74 ILE A N 1
ATOM 563 C CA . ILE A 1 74 ? 16.172 31.781 19.766 1 95.5 74 ILE A CA 1
ATOM 564 C C . ILE A 1 74 ? 15.062 31.125 20.594 1 95.5 74 ILE A C 1
ATOM 566 O O . ILE A 1 74 ? 14.586 31.719 21.562 1 95.5 74 ILE A O 1
ATOM 570 N N . GLY A 1 75 ? 14.688 29.938 20.062 1 92.62 75 GLY A N 1
ATOM 571 C CA . GLY A 1 75 ? 13.758 29.172 20.875 1 92.62 75 GLY A CA 1
ATOM 572 C C . GLY A 1 75 ? 12.477 28.828 20.141 1 92.62 75 GLY A C 1
ATOM 573 O O . GLY A 1 75 ? 12.508 28.469 18.953 1 92.62 75 GLY A O 1
ATOM 574 N N . LEU A 1 76 ? 11.383 28.734 20.797 1 89.56 76 LEU A N 1
ATOM 575 C CA . LEU A 1 76 ? 10.039 28.422 20.328 1 89.56 76 LEU A CA 1
ATOM 576 C C . LEU A 1 76 ? 9.688 26.969 20.641 1 89.56 76 LEU A C 1
ATOM 578 O O . LEU A 1 76 ? 10.531 26.078 20.531 1 89.56 76 LEU A O 1
ATOM 582 N N . GLY A 1 77 ? 8.547 26.797 21.109 1 79.94 77 GLY A N 1
ATOM 583 C CA . GLY A 1 77 ? 8.164 25.469 21.609 1 79.94 77 GLY A CA 1
ATOM 584 C C . GLY A 1 77 ? 7.41 24.656 20.578 1 79.94 77 GLY A C 1
ATOM 585 O O . GLY A 1 77 ? 7.453 23.422 20.609 1 79.94 77 GLY A O 1
ATOM 586 N N . THR A 1 78 ? 6.637 25.281 19.719 1 80.25 78 THR A N 1
ATOM 587 C CA . THR A 1 78 ? 5.789 24.562 18.766 1 80.25 78 THR A CA 1
ATOM 588 C C . THR A 1 78 ? 5.996 25.078 17.359 1 80.25 78 THR A C 1
ATOM 590 O O . THR A 1 78 ? 6.531 26.172 17.156 1 80.25 78 THR A O 1
ATOM 593 N N . SER A 1 79 ? 5.625 24.234 16.422 1 79.62 79 SER A N 1
ATOM 594 C CA . SER A 1 79 ? 5.742 24.625 15.031 1 79.62 79 SER A CA 1
ATOM 595 C C . SER A 1 79 ? 4.867 25.844 14.727 1 79.62 79 SER A C 1
ATOM 597 O O . SER A 1 79 ? 5.238 26.688 13.914 1 79.62 79 SER A O 1
ATOM 599 N N . GLN A 1 80 ? 3.787 25.953 15.43 1 78.44 80 GLN A N 1
ATOM 600 C CA . GLN A 1 80 ? 2.895 27.094 15.227 1 78.44 80 GLN A CA 1
ATOM 601 C C . GLN A 1 80 ? 3.541 28.391 15.703 1 78.44 80 GLN A C 1
ATOM 603 O O . GLN A 1 80 ? 3.42 29.422 15.047 1 78.44 80 GLN A O 1
ATOM 608 N N . GLU A 1 81 ? 4.203 28.219 16.766 1 86.31 81 GLU A N 1
ATOM 609 C CA . GLU A 1 81 ? 4.93 29.375 17.266 1 86.31 81 GLU A CA 1
ATOM 610 C C . GLU A 1 81 ? 6.02 29.812 16.297 1 86.31 81 GLU A C 1
ATOM 612 O O . GLU A 1 81 ? 6.195 31 16.031 1 86.31 81 GLU A O 1
ATOM 617 N N . ALA A 1 82 ? 6.645 28.812 15.836 1 86.69 82 ALA A N 1
ATOM 618 C CA . ALA A 1 82 ? 7.766 29.094 14.938 1 86.69 82 ALA A CA 1
ATOM 619 C C . ALA A 1 82 ? 7.289 29.781 13.664 1 86.69 82 ALA A C 1
ATOM 621 O O . ALA A 1 82 ? 7.945 30.688 13.164 1 86.69 82 ALA A O 1
ATOM 622 N N . ILE A 1 83 ? 6.18 29.391 13.188 1 80.44 83 ILE A N 1
ATOM 623 C CA . ILE A 1 83 ? 5.66 29.953 11.945 1 80.44 83 ILE A CA 1
ATOM 624 C C . ILE A 1 83 ? 5.223 31.406 12.172 1 80.44 83 ILE A C 1
ATOM 626 O O . ILE A 1 83 ? 5.52 32.281 11.359 1 80.44 83 ILE A O 1
ATOM 630 N N . LEU A 1 84 ? 4.594 31.641 13.258 1 82.81 84 LEU A N 1
ATOM 631 C CA . LEU A 1 84 ? 4.09 32.969 13.555 1 82.81 84 LEU A CA 1
ATOM 632 C C . LEU A 1 84 ? 5.234 33.938 13.828 1 82.81 84 LEU A C 1
ATOM 634 O O . LEU A 1 84 ? 5.203 35.094 13.383 1 82.81 84 LEU A O 1
ATOM 638 N N . VAL A 1 85 ? 6.156 33.438 14.516 1 91.31 85 VAL A N 1
ATOM 639 C CA . VAL A 1 85 ? 7.281 34.281 14.867 1 91.31 85 VAL A CA 1
ATOM 640 C C . VAL A 1 85 ? 8.18 34.5 13.648 1 91.31 85 VAL A C 1
ATOM 642 O O . VAL A 1 85 ? 8.797 35.531 13.492 1 91.31 85 VAL A O 1
ATOM 645 N N . ALA A 1 86 ? 8.25 33.5 12.805 1 89.38 86 ALA A N 1
ATOM 646 C CA . ALA A 1 86 ? 9.047 33.625 11.586 1 89.38 86 ALA A CA 1
ATOM 647 C C . ALA A 1 86 ? 8.523 34.75 10.688 1 89.38 86 ALA A C 1
ATOM 649 O O . ALA A 1 86 ? 9.312 35.438 10.023 1 89.38 86 ALA A O 1
ATOM 650 N N . GLU A 1 87 ? 7.27 34.875 10.641 1 84.75 87 GLU A N 1
ATOM 651 C CA . GLU A 1 87 ? 6.68 35.938 9.844 1 84.75 87 GLU A CA 1
ATOM 652 C C . GLU A 1 87 ? 7.113 37.312 10.359 1 84.75 87 GLU A C 1
ATOM 654 O O . GLU A 1 87 ? 7.453 38.188 9.57 1 84.75 87 GLU A O 1
ATOM 659 N N . LEU A 1 88 ? 7.156 37.438 11.633 1 87.94 88 LEU A N 1
ATOM 660 C CA . LEU A 1 88 ? 7.578 38.719 12.242 1 87.94 88 LEU A CA 1
ATOM 661 C C . LEU A 1 88 ? 9.07 38.938 12.047 1 87.94 88 LEU A C 1
ATOM 663 O O . LEU A 1 88 ? 9.508 40.062 11.828 1 87.94 88 LEU A O 1
ATOM 667 N N . GLY A 1 89 ? 9.766 37.812 12.18 1 91.12 89 GLY A N 1
ATOM 668 C CA . GLY A 1 89 ? 11.203 37.906 11.961 1 91.12 89 GLY A CA 1
ATOM 669 C C . GLY A 1 89 ? 11.562 38.375 10.562 1 91.12 89 GLY A C 1
ATOM 670 O O . GLY A 1 89 ? 12.492 39.188 10.391 1 91.12 89 GLY A O 1
ATOM 671 N N . ASN A 1 90 ? 10.828 37.938 9.688 1 88.38 90 ASN A N 1
ATOM 672 C CA . ASN A 1 90 ? 11.078 38.344 8.305 1 88.38 90 ASN A CA 1
ATOM 673 C C . ASN A 1 90 ? 10.656 39.812 8.055 1 88.38 90 ASN A C 1
ATOM 675 O O . ASN A 1 90 ? 11.305 40.531 7.301 1 88.38 90 ASN A O 1
ATOM 679 N N . ARG A 1 91 ? 9.602 40.219 8.641 1 83.88 91 ARG A N 1
ATOM 680 C CA . ARG A 1 91 ? 9.109 41.562 8.484 1 83.88 91 ARG A CA 1
ATOM 681 C C . ARG A 1 91 ? 10.109 42.594 9.047 1 83.88 91 ARG A C 1
ATOM 683 O O . ARG A 1 91 ? 10.344 43.625 8.445 1 83.88 91 ARG A O 1
ATOM 690 N N . TYR A 1 92 ? 10.758 42.219 10.164 1 88.62 92 TYR A N 1
ATOM 691 C CA . TYR A 1 92 ? 11.664 43.156 10.836 1 88.62 92 TYR A CA 1
ATOM 692 C C . TYR A 1 92 ? 13.117 42.781 10.547 1 88.62 92 TYR A C 1
ATOM 694 O O . TYR A 1 92 ? 14.039 43.406 11.086 1 88.62 92 TYR A O 1
ATOM 702 N N . GLU A 1 93 ? 13.375 41.75 9.789 1 91.5 93 GLU A N 1
ATOM 703 C CA . GLU A 1 93 ? 14.703 41.312 9.375 1 91.5 93 GLU A CA 1
ATOM 704 C C . GLU A 1 93 ? 15.531 40.875 10.578 1 91.5 93 GLU A C 1
ATOM 706 O O . GLU A 1 93 ? 16.672 41.344 10.75 1 91.5 93 GLU A O 1
ATOM 711 N N . VAL A 1 94 ? 14.953 40.188 11.453 1 94 94 VAL A N 1
ATOM 712 C CA . VAL A 1 94 ? 15.617 39.594 12.617 1 94 94 VAL A CA 1
ATOM 713 C C . VAL A 1 94 ? 15.656 38.062 12.469 1 94 94 VAL A C 1
ATOM 715 O O . VAL A 1 94 ? 14.609 37.406 12.328 1 94 94 VAL A O 1
ATOM 718 N N . PRO A 1 95 ? 16.812 37.5 12.508 1 94.44 95 PRO A N 1
ATOM 719 C CA . PRO A 1 95 ? 16.906 36.031 12.375 1 94.44 95 PRO A CA 1
ATOM 720 C C . PRO A 1 95 ? 16.266 35.281 13.547 1 94.44 95 PRO A C 1
ATOM 722 O O . PRO A 1 95 ? 16.422 35.719 14.703 1 94.44 95 PRO A O 1
ATOM 725 N N . ILE A 1 96 ? 15.531 34.312 13.195 1 95.38 96 ILE A N 1
ATOM 726 C CA . ILE A 1 96 ? 14.867 33.469 14.18 1 95.38 96 ILE A CA 1
ATOM 727 C C . ILE A 1 96 ? 15.422 32.031 14.094 1 95.38 96 ILE A C 1
ATOM 729 O O . ILE A 1 96 ? 15.391 31.422 13.031 1 95.38 96 ILE A O 1
ATOM 733 N N . LEU A 1 97 ? 15.938 31.578 15.203 1 94.12 97 LEU A N 1
ATOM 734 C CA . LEU A 1 97 ? 16.422 30.219 15.266 1 94.12 97 LEU A CA 1
ATOM 735 C C . LEU A 1 97 ? 15.453 29.328 16.031 1 94.12 97 LEU A C 1
ATOM 737 O O . LEU A 1 97 ? 15.258 29.5 17.234 1 94.12 97 LEU A O 1
ATOM 741 N N . SER A 1 98 ? 14.883 28.438 15.297 1 91.88 98 SER A N 1
ATOM 742 C CA . SER A 1 98 ? 13.93 27.516 15.914 1 91.88 98 SER A CA 1
ATOM 743 C C . SER A 1 98 ? 14.57 26.156 16.188 1 91.88 98 SER A C 1
ATOM 745 O O . SER A 1 98 ? 15.383 25.688 15.391 1 91.88 98 SER A O 1
ATOM 747 N N . MET A 1 99 ? 14.172 25.594 17.297 1 87.56 99 MET A N 1
ATOM 748 C CA . MET A 1 99 ? 14.688 24.281 17.656 1 87.56 99 MET A CA 1
ATOM 749 C C . MET A 1 99 ? 13.594 23.234 17.594 1 87.56 99 MET A C 1
ATOM 751 O O . MET A 1 99 ? 13.758 22.109 18.094 1 87.56 99 MET A O 1
ATOM 755 N N . VAL A 1 100 ? 12.562 23.609 16.938 1 80.31 100 VAL A N 1
ATOM 756 C CA . VAL A 1 100 ? 11.43 22.688 16.844 1 80.31 100 VAL A CA 1
ATOM 757 C C . VAL A 1 100 ? 11.641 21.719 15.672 1 80.31 100 VAL A C 1
ATOM 759 O O . VAL A 1 100 ? 12.016 22.141 14.578 1 80.31 100 VAL A O 1
ATOM 762 N N . ASN A 1 101 ? 11.461 20.422 15.906 1 71.56 101 ASN A N 1
ATOM 763 C CA . ASN A 1 101 ? 11.68 19.391 14.898 1 71.56 101 ASN A CA 1
ATOM 764 C C . ASN A 1 101 ? 10.602 19.422 13.812 1 71.56 101 ASN A C 1
ATOM 766 O O . ASN A 1 101 ? 10.844 19 12.68 1 71.56 101 ASN A O 1
ATOM 770 N N . GLU A 1 102 ? 9.516 19.969 14.125 1 71.88 102 GLU A N 1
ATOM 771 C CA . GLU A 1 102 ? 8.367 19.781 13.234 1 71.88 102 GLU A CA 1
ATOM 772 C C . GLU A 1 102 ? 8.109 21.016 12.398 1 71.88 102 GLU A C 1
ATOM 774 O O . GLU A 1 102 ? 7.008 21.219 11.891 1 71.88 102 GLU A O 1
ATOM 779 N N . VAL A 1 103 ? 9.156 21.875 12.242 1 75.06 103 VAL A N 1
ATOM 780 C CA . VAL A 1 103 ? 8.961 23.031 11.375 1 75.06 103 VAL A CA 1
ATOM 781 C C . VAL A 1 103 ? 8.945 22.594 9.914 1 75.06 103 VAL A C 1
ATOM 783 O O . VAL A 1 103 ? 9.867 21.906 9.453 1 75.06 103 VAL A O 1
ATOM 786 N N . PRO A 1 104 ? 7.922 22.938 9.281 1 72.69 104 PRO A N 1
ATOM 787 C CA . PRO A 1 104 ? 7.855 22.531 7.871 1 72.69 104 PRO A CA 1
ATOM 788 C C . PRO A 1 104 ? 8.93 23.188 7.016 1 72.69 104 PRO A C 1
ATOM 790 O O . PRO A 1 104 ? 9.305 24.344 7.254 1 72.69 104 PRO A O 1
ATOM 793 N N . VAL A 1 105 ? 9.367 22.562 5.965 1 71.81 105 VAL A N 1
ATOM 794 C CA . VAL A 1 105 ? 10.445 23.016 5.094 1 71.81 105 VAL A CA 1
ATOM 795 C C . VAL A 1 105 ? 10 24.266 4.336 1 71.81 105 VAL A C 1
ATOM 797 O O . VAL A 1 105 ? 10.812 25.156 4.062 1 71.81 105 VAL A O 1
ATOM 800 N N . TRP A 1 106 ? 8.727 24.375 4.137 1 73.12 106 TRP A N 1
ATOM 801 C CA . TRP A 1 106 ? 8.242 25.5 3.344 1 73.12 106 TRP A CA 1
ATOM 802 C C . TRP A 1 106 ? 8.383 26.812 4.113 1 73.12 106 TRP A C 1
ATOM 804 O O . TRP A 1 106 ? 8.484 27.891 3.512 1 73.12 106 TRP A O 1
ATOM 814 N N . ALA A 1 107 ? 8.367 26.703 5.418 1 76.5 107 ALA A N 1
ATOM 815 C CA . ALA A 1 107 ? 8.461 27.906 6.234 1 76.5 107 ALA A CA 1
ATOM 816 C C . ALA A 1 107 ? 9.797 28.609 6.027 1 76.5 107 ALA A C 1
ATOM 818 O O . ALA A 1 107 ? 9.852 29.844 5.945 1 76.5 107 ALA A O 1
ATOM 819 N N . SER A 1 108 ? 10.844 27.797 5.879 1 77.75 108 SER A N 1
ATOM 820 C CA . SER A 1 108 ? 12.164 28.391 5.684 1 77.75 108 SER A CA 1
ATOM 821 C C . SER A 1 108 ? 12.312 28.938 4.273 1 77.75 108 SER A C 1
ATOM 823 O O . SER A 1 108 ? 13.086 29.875 4.047 1 77.75 108 SER A O 1
ATOM 825 N N . LEU A 1 109 ? 11.539 28.422 3.398 1 73.94 109 LEU A N 1
ATOM 826 C CA . LEU A 1 109 ? 11.578 28.922 2.027 1 73.94 109 LEU A CA 1
ATOM 827 C C . LEU A 1 109 ? 10.797 30.219 1.896 1 73.94 109 LEU A C 1
ATOM 829 O O . LEU A 1 109 ? 11.188 31.109 1.142 1 73.94 109 LEU A O 1
ATOM 833 N N . ARG A 1 110 ? 9.766 30.297 2.666 1 75.75 110 ARG A N 1
ATOM 834 C CA . ARG A 1 110 ? 8.914 31.484 2.604 1 75.75 110 ARG A CA 1
ATOM 835 C C . ARG A 1 110 ? 9.523 32.625 3.393 1 75.75 110 ARG A C 1
ATOM 837 O O . ARG A 1 110 ? 9.43 33.781 2.982 1 75.75 110 ARG A O 1
ATOM 844 N N . TRP A 1 111 ? 10.094 32.188 4.559 1 85.5 111 TRP A N 1
ATOM 845 C CA . TRP A 1 111 ? 10.711 33.188 5.43 1 85.5 111 TRP A CA 1
ATOM 846 C C . TRP A 1 111 ? 12.195 32.906 5.617 1 85.5 111 TRP A C 1
ATOM 848 O O . TRP A 1 111 ? 12.586 32.219 6.566 1 85.5 111 TRP A O 1
ATOM 858 N N . PRO A 1 112 ? 13 33.5 4.855 1 86.69 112 PRO A N 1
ATOM 859 C CA . PRO A 1 112 ? 14.43 33.219 4.871 1 86.69 112 PRO A CA 1
ATOM 860 C C . PRO A 1 112 ? 15.086 33.5 6.219 1 86.69 112 PRO A C 1
ATOM 862 O O . PRO A 1 112 ? 16.156 33 6.523 1 86.69 112 PRO A O 1
ATOM 865 N N . PHE A 1 113 ? 14.461 34.375 7.035 1 92.75 113 PHE A N 1
ATOM 866 C CA . PHE A 1 113 ? 15.047 34.719 8.32 1 92.75 113 PHE A CA 1
ATOM 867 C C . PHE A 1 113 ? 14.758 33.656 9.359 1 92.75 113 PHE A C 1
ATOM 869 O O . PHE A 1 113 ? 15.227 33.75 10.5 1 92.75 113 PHE A O 1
ATOM 876 N N . LEU A 1 114 ? 14.055 32.625 8.953 1 92.31 114 LEU A N 1
ATOM 877 C CA . LEU A 1 114 ? 13.82 31.469 9.828 1 92.31 114 LEU A CA 1
ATOM 878 C C . LEU A 1 114 ? 14.883 30.391 9.609 1 92.31 114 LEU A C 1
ATOM 880 O O . LEU A 1 114 ? 15.047 29.906 8.492 1 92.31 114 LEU A O 1
ATOM 884 N N . ILE A 1 115 ? 15.602 30.125 10.656 1 92 115 ILE A N 1
ATOM 885 C CA . ILE A 1 115 ? 16.609 29.062 10.617 1 92 115 ILE A CA 1
ATOM 886 C C . ILE A 1 115 ? 16.172 27.906 11.523 1 92 115 ILE A C 1
ATOM 888 O O . ILE A 1 115 ? 15.867 28.109 12.703 1 92 115 ILE A O 1
ATOM 892 N N . ASN A 1 116 ? 16.156 26.812 10.953 1 88.06 116 ASN A N 1
ATOM 893 C CA . ASN A 1 116 ? 15.805 25.625 11.734 1 88.06 116 ASN A CA 1
ATOM 894 C C . ASN A 1 116 ? 17.047 24.922 12.266 1 88.06 116 ASN A C 1
ATOM 896 O O . ASN A 1 116 ? 17.766 24.25 11.516 1 88.06 116 ASN A O 1
ATOM 900 N N . ALA A 1 117 ? 17.203 25.031 13.523 1 86.81 117 ALA A N 1
ATOM 901 C CA . ALA A 1 117 ? 18.375 24.438 14.164 1 86.81 117 ALA A CA 1
ATOM 902 C C . ALA A 1 117 ? 18.047 23.094 14.789 1 86.81 117 ALA A C 1
ATOM 904 O O . ALA A 1 117 ? 18.797 22.594 15.641 1 86.81 117 ALA A O 1
ATOM 905 N N . ALA A 1 118 ? 16.906 22.594 14.398 1 78.06 118 ALA A N 1
ATOM 906 C CA . ALA A 1 118 ? 16.547 21.266 14.906 1 78.06 118 ALA A CA 1
ATOM 907 C C . ALA A 1 118 ? 17 20.172 13.945 1 78.06 118 ALA A C 1
ATOM 909 O O . ALA A 1 118 ? 17.438 20.453 12.828 1 78.06 118 ALA A O 1
ATOM 910 N N . ARG A 1 119 ? 16.984 18.938 14.406 1 71.81 119 ARG A N 1
ATOM 911 C CA . ARG A 1 119 ? 17.453 17.797 13.617 1 71.81 119 ARG A CA 1
ATOM 912 C C . ARG A 1 119 ? 16.453 17.453 12.523 1 71.81 119 ARG A C 1
ATOM 914 O O . ARG A 1 119 ? 15.25 17.734 12.648 1 71.81 119 ARG A O 1
ATOM 921 N N . ASN A 1 120 ? 17.047 16.938 11.406 1 68.12 120 ASN A N 1
ATOM 922 C CA . ASN A 1 120 ? 16.25 16.594 10.242 1 68.12 120 ASN A CA 1
ATOM 923 C C . ASN A 1 120 ? 15.453 15.312 10.461 1 68.12 120 ASN A C 1
ATOM 925 O O . ASN A 1 120 ? 16.031 14.281 10.82 1 68.12 120 ASN A O 1
ATOM 929 N N . GLN A 1 121 ? 14.266 15.312 10.359 1 71.06 121 GLN A N 1
ATOM 930 C CA . GLN A 1 121 ? 13.391 14.172 10.609 1 71.06 121 GLN A CA 1
ATOM 931 C C . GLN A 1 121 ? 13.414 13.188 9.445 1 71.06 121 GLN A C 1
ATOM 933 O O . GLN A 1 121 ? 13.07 12.016 9.602 1 71.06 121 GLN A O 1
ATOM 938 N N . LEU A 1 122 ? 14.008 13.539 8.289 1 73.25 122 LEU A N 1
ATOM 939 C CA . LEU A 1 122 ? 13.992 12.672 7.113 1 73.25 122 LEU A CA 1
ATOM 940 C C . LEU A 1 122 ? 14.852 11.438 7.34 1 73.25 122 LEU A C 1
ATOM 942 O O . LEU A 1 122 ? 14.438 10.32 7.004 1 73.25 122 LEU A O 1
ATOM 946 N N . SER A 1 123 ? 15.945 11.602 7.926 1 79.06 123 SER A N 1
ATOM 947 C CA . SER A 1 123 ? 16.875 10.492 8.094 1 79.06 123 SER A CA 1
ATOM 948 C C . SER A 1 123 ? 16.375 9.508 9.156 1 79.06 123 SER A C 1
ATOM 950 O O . SER A 1 123 ? 16.656 8.312 9.086 1 79.06 123 SER A O 1
ATOM 952 N N . GLN A 1 124 ? 15.648 10.016 10.031 1 86.94 124 GLN A N 1
ATOM 953 C CA . GLN A 1 124 ? 15.141 9.133 11.078 1 86.94 124 GLN A CA 1
ATOM 954 C C . GLN A 1 124 ? 14.117 8.148 10.516 1 86.94 124 GLN A C 1
ATOM 956 O O . GLN A 1 124 ? 14.039 7.004 10.961 1 86.94 124 GLN A O 1
ATOM 961 N N . MET A 1 125 ? 13.352 8.594 9.57 1 89.44 125 MET A N 1
ATOM 962 C CA . MET A 1 125 ? 12.344 7.723 8.977 1 89.44 125 MET A CA 1
ATOM 963 C C . MET A 1 125 ? 13.008 6.57 8.219 1 89.44 125 MET A C 1
ATOM 965 O O . MET A 1 125 ? 12.469 5.465 8.172 1 89.44 125 MET A O 1
ATOM 969 N N . LYS A 1 126 ? 14.195 6.832 7.723 1 89.75 126 LYS A N 1
ATOM 970 C CA . LYS A 1 126 ? 14.945 5.758 7.07 1 89.75 126 LYS A CA 1
ATOM 971 C C . LYS A 1 126 ? 15.398 4.715 8.086 1 89.75 126 LYS A C 1
ATOM 973 O O . LYS A 1 126 ? 15.438 3.52 7.781 1 89.75 126 LYS A O 1
ATOM 978 N N . ALA A 1 127 ? 15.742 5.191 9.242 1 92.56 127 ALA A N 1
ATOM 979 C CA . ALA A 1 127 ? 16.156 4.27 10.297 1 92.56 127 ALA A CA 1
ATOM 980 C C . ALA A 1 127 ? 14.992 3.377 10.727 1 92.56 127 ALA A C 1
ATOM 982 O O . ALA A 1 127 ? 15.172 2.176 10.945 1 92.56 127 ALA A O 1
ATOM 983 N N . ILE A 1 128 ? 13.883 3.953 10.859 1 94.75 128 ILE A N 1
ATOM 984 C CA . ILE A 1 128 ? 12.695 3.203 11.25 1 94.75 128 ILE A CA 1
ATOM 985 C C . ILE A 1 128 ? 12.359 2.174 10.18 1 94.75 128 ILE A C 1
ATOM 987 O O . ILE A 1 128 ? 12.039 1.024 10.492 1 94.75 128 ILE A O 1
ATOM 991 N N . ALA A 1 129 ? 12.398 2.619 8.938 1 93.62 129 ALA A N 1
ATOM 992 C CA . ALA A 1 129 ? 12.117 1.708 7.828 1 93.62 129 ALA A CA 1
ATOM 993 C C . ALA A 1 129 ? 13.117 0.557 7.801 1 93.62 129 ALA A C 1
ATOM 995 O O . ALA A 1 129 ? 12.766 -0.568 7.434 1 93.62 129 ALA A O 1
ATOM 996 N N . ALA A 1 130 ? 14.359 0.838 8.172 1 93.38 130 ALA A N 1
ATOM 997 C CA . ALA A 1 130 ? 15.391 -0.199 8.203 1 93.38 130 ALA A CA 1
ATOM 998 C C . ALA A 1 130 ? 15.062 -1.266 9.242 1 93.38 130 ALA A C 1
ATOM 1000 O O . ALA A 1 130 ? 15.336 -2.451 9.039 1 93.38 130 ALA A O 1
ATOM 1001 N N . ILE A 1 131 ? 14.492 -0.854 10.344 1 95.25 131 ILE A N 1
ATOM 1002 C CA . ILE A 1 131 ? 14.078 -1.797 11.383 1 95.25 131 ILE A CA 1
ATOM 1003 C C . ILE A 1 131 ? 12.969 -2.697 10.852 1 95.25 131 ILE A C 1
ATOM 1005 O O . ILE A 1 131 ? 13.008 -3.916 11.031 1 95.25 131 ILE A O 1
ATOM 1009 N N . VAL A 1 132 ? 12.023 -2.125 10.211 1 93.19 132 VAL A N 1
ATOM 1010 C CA . VAL A 1 132 ? 10.883 -2.852 9.656 1 93.19 132 VAL A CA 1
ATOM 1011 C C . VAL A 1 132 ? 11.367 -3.822 8.578 1 93.19 132 VAL A C 1
ATOM 1013 O O . VAL A 1 132 ? 10.891 -4.953 8.492 1 93.19 132 VAL A O 1
ATOM 1016 N N . GLN A 1 133 ? 12.305 -3.361 7.84 1 87.44 133 GLN A N 1
ATOM 1017 C CA . GLN A 1 133 ? 12.836 -4.176 6.754 1 87.44 133 GLN A CA 1
ATOM 1018 C C . GLN A 1 133 ? 13.617 -5.371 7.297 1 87.44 133 GLN A C 1
ATOM 1020 O O . GLN A 1 133 ? 13.562 -6.465 6.73 1 87.44 133 GLN A O 1
ATOM 1025 N N . SER A 1 134 ? 14.32 -5.129 8.336 1 88.5 134 SER A N 1
ATOM 1026 C CA . SER A 1 134 ? 15.148 -6.18 8.914 1 88.5 134 SER A CA 1
ATOM 1027 C C . SER A 1 134 ? 14.305 -7.375 9.359 1 88.5 134 SER A C 1
ATOM 1029 O O . SER A 1 134 ? 14.75 -8.523 9.266 1 88.5 134 SER A O 1
ATOM 1031 N N . TRP A 1 135 ? 13.133 -7.145 9.852 1 87.25 135 TRP A N 1
ATOM 1032 C CA . TRP A 1 135 ? 12.273 -8.219 10.344 1 87.25 135 TRP A CA 1
ATOM 1033 C C . TRP A 1 135 ? 11.242 -8.609 9.289 1 87.25 135 TRP A C 1
ATOM 1035 O O . TRP A 1 135 ? 10.367 -9.445 9.547 1 87.25 135 TRP A O 1
ATOM 1045 N N . GLN A 1 136 ? 11.258 -7.891 8.18 1 78.19 136 GLN A N 1
ATOM 1046 C CA . GLN A 1 136 ? 10.43 -8.195 7.02 1 78.19 136 GLN A CA 1
ATOM 1047 C C . GLN A 1 136 ? 8.945 -8.039 7.344 1 78.19 136 GLN A C 1
ATOM 1049 O O . GLN A 1 136 ? 8.141 -8.914 7.008 1 78.19 136 GLN A O 1
ATOM 1054 N N . TRP A 1 137 ? 8.695 -7.066 8.18 1 83.5 137 TRP A N 1
ATOM 1055 C CA . TRP A 1 137 ? 7.293 -6.727 8.406 1 83.5 137 TRP A CA 1
ATOM 1056 C C . TRP A 1 137 ? 6.707 -6.012 7.191 1 83.5 137 TRP A C 1
ATOM 1058 O O . TRP A 1 137 ? 7.289 -5.051 6.691 1 83.5 137 TRP A O 1
ATOM 1068 N N . ARG A 1 138 ? 5.535 -6.355 6.766 1 72.94 138 ARG A N 1
ATOM 1069 C CA . ARG A 1 138 ? 4.984 -5.836 5.52 1 72.94 138 ARG A CA 1
ATOM 1070 C C . ARG A 1 138 ? 4.043 -4.664 5.785 1 72.94 138 ARG A C 1
ATOM 1072 O O . ARG A 1 138 ? 3.838 -3.818 4.91 1 72.94 138 ARG A O 1
ATOM 1079 N N . ARG A 1 139 ? 3.436 -4.73 6.871 1 82.75 139 ARG A N 1
ATOM 1080 C CA . ARG A 1 139 ? 2.467 -3.691 7.203 1 82.75 139 ARG A CA 1
ATOM 1081 C C . ARG A 1 139 ? 2.775 -3.072 8.562 1 82.75 139 ARG A C 1
ATOM 1083 O O . ARG A 1 139 ? 3.244 -3.762 9.469 1 82.75 139 ARG A O 1
ATOM 1090 N N . VAL A 1 140 ? 2.537 -1.731 8.609 1 92.5 140 VAL A N 1
ATOM 1091 C CA . VAL A 1 140 ? 2.785 -1.032 9.867 1 92.5 140 VAL A CA 1
ATOM 1092 C C . VAL A 1 140 ? 1.638 -0.068 10.156 1 92.5 140 VAL A C 1
ATOM 1094 O O . VAL A 1 140 ? 1.01 0.456 9.234 1 92.5 140 VAL A O 1
ATOM 1097 N N . ASN A 1 141 ? 1.277 0.048 11.43 1 92.88 141 ASN A N 1
ATOM 1098 C CA . ASN A 1 141 ? 0.366 1.092 11.891 1 92.88 141 ASN A CA 1
ATOM 1099 C C . ASN A 1 141 ? 1.123 2.32 12.383 1 92.88 141 ASN A C 1
ATOM 1101 O O . ASN A 1 141 ? 2.141 2.193 13.07 1 92.88 141 ASN A O 1
ATOM 1105 N N . VAL A 1 142 ? 0.691 3.453 11.953 1 92.31 142 VAL A N 1
ATOM 1106 C CA . VAL A 1 142 ? 1.385 4.676 12.352 1 92.31 142 VAL A CA 1
ATOM 1107 C C . VAL A 1 142 ? 0.474 5.52 13.242 1 92.31 142 VAL A C 1
ATOM 1109 O O . VAL A 1 142 ? -0.641 5.867 12.844 1 92.31 142 VAL A O 1
ATOM 1112 N N . ILE A 1 143 ? 0.909 5.738 14.422 1 91.81 143 ILE A N 1
ATOM 1113 C CA . ILE A 1 143 ? 0.234 6.621 15.367 1 91.81 143 ILE A CA 1
ATOM 1114 C C . ILE A 1 143 ? 0.994 7.941 15.477 1 91.81 143 ILE A C 1
ATOM 1116 O O . ILE A 1 143 ? 2.188 7.953 15.789 1 91.81 143 ILE A O 1
ATOM 1120 N N . TYR A 1 144 ? 0.341 9.008 15.133 1 87.5 144 TYR A N 1
ATOM 1121 C CA . TYR A 1 144 ? 1.034 10.289 15.18 1 87.5 144 TYR A CA 1
ATOM 1122 C C . TYR A 1 144 ? 0.131 11.383 15.742 1 87.5 144 TYR A C 1
ATOM 1124 O O . TYR A 1 144 ? -1.085 11.203 15.836 1 87.5 144 TYR A O 1
ATOM 1132 N N . GLU A 1 145 ? 0.805 12.375 16.172 1 84.12 145 GLU A N 1
ATOM 1133 C CA . GLU A 1 145 ? 0.096 13.539 16.703 1 84.12 145 GLU A CA 1
ATOM 1134 C C . GLU A 1 145 ? -0.201 14.555 15.594 1 84.12 145 GLU A C 1
ATOM 1136 O O . GLU A 1 145 ? 0.676 14.883 14.797 1 84.12 145 GLU A O 1
ATOM 1141 N N . GLU A 1 146 ? -1.454 14.953 15.469 1 74 146 GLU A N 1
ATOM 1142 C CA . GLU A 1 146 ? -1.944 15.781 14.367 1 74 146 GLU A CA 1
ATOM 1143 C C . GLU A 1 146 ? -1.159 17.094 14.273 1 74 146 GLU A C 1
ATOM 1145 O O . GLU A 1 146 ? -0.947 17.609 13.18 1 74 146 GLU A O 1
ATOM 1150 N N . ASN A 1 147 ? -0.774 17.703 15.32 1 62.81 147 ASN A N 1
ATOM 1151 C CA . ASN A 1 147 ? -0.064 18.969 15.25 1 62.81 147 ASN A CA 1
ATOM 1152 C C . ASN A 1 147 ? 1.373 18.781 14.766 1 62.81 147 ASN A C 1
ATOM 1154 O O . ASN A 1 147 ? 2.041 19.75 14.398 1 62.81 147 ASN A O 1
ATOM 1158 N N . LYS A 1 148 ? 1.83 17.531 14.758 1 56.62 148 LYS A N 1
ATOM 1159 C CA . LYS A 1 148 ? 3.246 17.266 14.516 1 56.62 148 LYS A CA 1
ATOM 1160 C C . LYS A 1 148 ? 3.459 16.672 13.133 1 56.62 148 LYS A C 1
ATOM 1162 O O . LYS A 1 148 ? 4.598 16.469 12.703 1 56.62 148 LYS A O 1
ATOM 1167 N N . ILE A 1 149 ? 2.428 16.266 12.477 1 53.44 149 ILE A N 1
ATOM 1168 C CA . ILE A 1 149 ? 2.471 15.234 11.445 1 53.44 149 ILE A CA 1
ATOM 1169 C C . ILE A 1 149 ? 3.061 15.812 10.164 1 53.44 149 ILE A C 1
ATOM 1171 O O . ILE A 1 149 ? 3.641 15.078 9.352 1 53.44 149 ILE A O 1
ATOM 1175 N N . ASN A 1 150 ? 2.867 17.125 9.922 1 57.62 150 ASN A N 1
ATOM 1176 C CA . ASN A 1 150 ? 2.744 17.516 8.523 1 57.62 150 ASN A CA 1
ATOM 1177 C C . ASN A 1 150 ? 3.973 17.109 7.715 1 57.62 150 ASN A C 1
ATOM 1179 O O . ASN A 1 150 ? 3.859 16.75 6.539 1 57.62 150 ASN A O 1
ATOM 1183 N N . SER A 1 151 ? 5.164 16.859 8.469 1 63.38 151 SER A N 1
ATOM 1184 C CA . SER A 1 151 ? 6.25 16.781 7.496 1 63.38 151 SER A CA 1
ATOM 1185 C C . SER A 1 151 ? 6.859 15.383 7.457 1 63.38 151 SER A C 1
ATOM 1187 O O . SER A 1 151 ? 7.637 15.062 6.555 1 63.38 151 SER A O 1
ATOM 1189 N N . ILE A 1 152 ? 6.211 14.469 8.242 1 74.31 152 ILE A N 1
ATOM 1190 C CA . ILE A 1 152 ? 6.992 13.242 8.344 1 74.31 152 ILE A CA 1
ATOM 1191 C C . ILE A 1 152 ? 6.336 12.141 7.52 1 74.31 152 ILE A C 1
ATOM 1193 O O . ILE A 1 152 ? 7.004 11.211 7.074 1 74.31 152 ILE A O 1
ATOM 1197 N N . ILE A 1 153 ? 5.109 12.328 7.273 1 78.31 153 ILE A N 1
ATOM 1198 C CA . ILE A 1 153 ? 4.344 11.211 6.715 1 78.31 153 ILE A CA 1
ATOM 1199 C C . ILE A 1 153 ? 4.848 10.898 5.309 1 78.31 153 ILE A C 1
ATOM 1201 O O . ILE A 1 153 ? 5.105 9.734 4.98 1 78.31 153 ILE A O 1
ATOM 1205 N N . PRO A 1 154 ? 5.098 11.945 4.512 1 78.31 154 PRO A N 1
ATOM 1206 C CA . PRO A 1 154 ? 5.578 11.602 3.172 1 78.31 154 PRO A CA 1
ATOM 1207 C C . PRO A 1 154 ? 6.945 10.93 3.189 1 78.31 154 PRO A C 1
ATOM 1209 O O . PRO A 1 154 ? 7.219 10.055 2.365 1 78.31 154 PRO A O 1
ATOM 1212 N N . HIS A 1 155 ? 7.73 11.328 4.156 1 83 155 HIS A N 1
ATOM 1213 C CA . HIS A 1 155 ? 9.055 10.727 4.266 1 83 155 HIS A CA 1
ATOM 1214 C C . HIS A 1 155 ? 8.969 9.289 4.773 1 83 155 HIS A C 1
ATOM 1216 O O . HIS A 1 155 ? 9.703 8.414 4.305 1 83 155 HIS A O 1
ATOM 1222 N N . LEU A 1 156 ? 8.133 9.156 5.75 1 88.56 156 LEU A N 1
ATOM 1223 C CA . LEU A 1 156 ? 7.945 7.805 6.254 1 88.56 156 LEU A CA 1
ATOM 1224 C C . LEU A 1 156 ? 7.367 6.895 5.172 1 88.56 156 LEU A C 1
ATOM 1226 O O . LEU A 1 156 ? 7.773 5.738 5.043 1 88.56 156 LEU A O 1
ATOM 1230 N N . PHE A 1 157 ? 6.484 7.43 4.434 1 85.31 157 PHE A N 1
ATOM 1231 C CA . PHE A 1 157 ? 5.859 6.676 3.352 1 85.31 157 PHE A CA 1
ATOM 1232 C C . PHE A 1 157 ? 6.898 6.23 2.33 1 85.31 157 PHE A C 1
ATOM 1234 O O . PHE A 1 157 ? 6.926 5.062 1.936 1 85.31 157 PHE A O 1
ATOM 1241 N N . ALA A 1 158 ? 7.695 7.148 1.938 1 82.56 158 ALA A N 1
ATOM 1242 C CA . ALA A 1 158 ? 8.719 6.855 0.939 1 82.56 158 ALA A CA 1
ATOM 1243 C C . ALA A 1 158 ? 9.734 5.84 1.471 1 82.56 158 ALA A C 1
ATOM 1245 O O . ALA A 1 158 ? 10.148 4.934 0.748 1 82.56 158 ALA A O 1
ATOM 1246 N N . ALA A 1 159 ? 10.117 6.004 2.709 1 89.88 159 ALA A N 1
ATOM 1247 C CA . ALA A 1 159 ? 11.094 5.105 3.316 1 89.88 159 ALA A CA 1
ATOM 1248 C C . ALA A 1 159 ? 10.531 3.691 3.447 1 89.88 159 ALA A C 1
ATOM 1250 O O . ALA A 1 159 ? 11.242 2.709 3.232 1 89.88 159 ALA A O 1
ATOM 1251 N N . LEU A 1 160 ? 9.266 3.576 3.777 1 89.06 160 LEU A N 1
ATOM 1252 C CA . LEU A 1 160 ? 8.633 2.271 3.945 1 89.06 160 LEU A CA 1
ATOM 1253 C C . LEU A 1 160 ? 8.453 1.579 2.6 1 89.06 160 LEU A C 1
ATOM 1255 O O . LEU A 1 160 ? 8.578 0.357 2.502 1 89.06 160 LEU A O 1
ATOM 1259 N N . GLN A 1 161 ? 8.117 2.359 1.642 1 78.5 161 GLN A N 1
ATOM 1260 C CA . GLN A 1 161 ? 7.977 1.787 0.306 1 78.5 161 GLN A CA 1
ATOM 1261 C C . GLN A 1 161 ? 9.297 1.204 -0.185 1 78.5 161 GLN A C 1
ATOM 1263 O O . GLN A 1 161 ? 9.32 0.138 -0.803 1 78.5 161 GLN A O 1
ATOM 1268 N N . ASP A 1 162 ? 10.344 1.915 0.119 1 76.75 162 ASP A N 1
ATOM 1269 C CA . ASP A 1 162 ? 11.672 1.43 -0.241 1 76.75 162 ASP A CA 1
ATOM 1270 C C . ASP A 1 162 ? 12.008 0.141 0.506 1 76.75 162 ASP A C 1
ATOM 1272 O O . ASP A 1 162 ? 12.758 -0.696 0.003 1 76.75 162 ASP A O 1
ATOM 1276 N N . ALA A 1 163 ? 11.461 -0.011 1.67 1 81.56 163 ALA A N 1
ATOM 1277 C CA . ALA A 1 163 ? 11.688 -1.197 2.492 1 81.56 163 ALA A CA 1
ATOM 1278 C C . ALA A 1 163 ? 10.648 -2.277 2.189 1 81.56 163 ALA A C 1
ATOM 1280 O O . ALA A 1 163 ? 10.578 -3.291 2.889 1 81.56 163 ALA A O 1
ATOM 1281 N N . ASP A 1 164 ? 9.812 -2.051 1.211 1 72.12 164 ASP A N 1
ATOM 1282 C CA . ASP A 1 164 ? 8.773 -2.986 0.786 1 72.12 164 ASP A CA 1
ATOM 1283 C C . ASP A 1 164 ? 7.727 -3.178 1.88 1 72.12 164 ASP A C 1
ATOM 1285 O O . ASP A 1 164 ? 7.32 -4.305 2.168 1 72.12 164 ASP A O 1
ATOM 1289 N N . ALA A 1 165 ? 7.516 -2.186 2.586 1 81.94 165 ALA A N 1
ATOM 1290 C CA . ALA A 1 165 ? 6.477 -2.178 3.613 1 81.94 165 ALA A CA 1
ATOM 1291 C C . ALA A 1 165 ? 5.434 -1.103 3.33 1 81.94 165 ALA A C 1
ATOM 1293 O O . ALA A 1 165 ? 5.699 -0.149 2.594 1 81.94 165 ALA A O 1
ATOM 1294 N N . GLU A 1 166 ? 4.234 -1.38 3.834 1 80.88 166 GLU A N 1
ATOM 1295 C CA . GLU A 1 166 ? 3.146 -0.433 3.6 1 80.88 166 GLU A CA 1
ATOM 1296 C C . GLU A 1 166 ? 2.461 -0.047 4.906 1 80.88 166 GLU A C 1
ATOM 1298 O O . GLU A 1 166 ? 2.562 -0.766 5.902 1 80.88 166 GLU A O 1
ATOM 1303 N N . ILE A 1 167 ? 1.857 1.123 4.82 1 86.5 167 ILE A N 1
ATOM 1304 C CA . ILE A 1 167 ? 1.113 1.587 5.984 1 86.5 167 ILE A CA 1
ATOM 1305 C C . ILE A 1 167 ? -0.291 0.987 5.973 1 86.5 167 ILE A C 1
ATOM 1307 O O . ILE A 1 167 ? -1.008 1.089 4.977 1 86.5 167 ILE A O 1
ATOM 1311 N N . SER A 1 168 ? -0.595 0.308 7.047 1 82.62 168 SER A N 1
ATOM 1312 C CA . SER A 1 168 ? -1.919 -0.295 7.172 1 82.62 168 SER A CA 1
ATOM 1313 C C . SER A 1 168 ? -2.951 0.728 7.633 1 82.62 168 SER A C 1
ATOM 1315 O O . SER A 1 168 ? -4.031 0.838 7.043 1 82.62 168 SER A O 1
ATOM 1317 N N . GLU A 1 169 ? -2.598 1.405 8.711 1 84.56 169 GLU A N 1
ATOM 1318 C CA . GLU A 1 169 ? -3.492 2.414 9.266 1 84.56 169 GLU A CA 1
ATOM 1319 C C . GLU A 1 169 ? -2.717 3.645 9.727 1 84.56 169 GLU A C 1
ATOM 1321 O O . GLU A 1 169 ? -1.615 3.523 10.273 1 84.56 169 GLU A O 1
ATOM 1326 N N . LEU A 1 170 ? -3.301 4.754 9.375 1 85.75 170 LEU A N 1
ATOM 1327 C CA . LEU A 1 170 ? -2.82 6.035 9.883 1 85.75 170 LEU A CA 1
ATOM 1328 C C . LEU A 1 170 ? -3.775 6.598 10.93 1 85.75 170 LEU A C 1
ATOM 1330 O O . LEU A 1 170 ? -4.926 6.906 10.617 1 85.75 170 LEU A O 1
ATOM 1334 N N . LEU A 1 171 ? -3.293 6.68 12.109 1 86.5 171 LEU A N 1
ATOM 1335 C CA . LEU A 1 171 ? -4.176 7.125 13.18 1 86.5 171 LEU A CA 1
ATOM 1336 C C . LEU A 1 171 ? -3.68 8.438 13.781 1 86.5 171 LEU A C 1
ATOM 1338 O O . LEU A 1 171 ? -2.74 8.445 14.578 1 86.5 171 LEU A O 1
ATOM 1342 N N . PRO A 1 172 ? -4.34 9.516 13.477 1 83.81 172 PRO A N 1
ATOM 1343 C CA . PRO A 1 172 ? -3.992 10.797 14.086 1 83.81 172 PRO A CA 1
ATOM 1344 C C . PRO A 1 172 ? -4.641 10.992 15.453 1 83.81 172 PRO A C 1
ATOM 1346 O O . PRO A 1 172 ? -5.797 10.602 15.656 1 83.81 172 PRO A O 1
ATOM 1349 N N . PHE A 1 173 ? -3.846 11.438 16.453 1 85.19 173 PHE A N 1
ATOM 1350 C CA . PHE A 1 173 ? -4.359 11.812 17.766 1 85.19 173 PHE A CA 1
ATOM 1351 C C . PHE A 1 173 ? -4.203 13.305 18 1 85.19 173 PHE A C 1
ATOM 1353 O O . PHE A 1 173 ? -3.191 13.898 17.625 1 85.19 173 PHE A O 1
ATOM 1360 N N . PRO A 1 174 ? -5.219 13.82 18.578 1 81.38 174 PRO A N 1
ATOM 1361 C CA . PRO A 1 174 ? -5.031 15.203 19.031 1 81.38 174 PRO A CA 1
ATOM 1362 C C . PRO A 1 174 ? -4.074 15.312 20.219 1 81.38 174 PRO A C 1
ATOM 1364 O O . PRO A 1 174 ? -3.787 14.312 20.875 1 81.38 174 PRO A O 1
ATOM 1367 N N . PRO A 1 175 ? -3.416 16.375 20.453 1 77.06 175 PRO A N 1
ATOM 1368 C CA . PRO A 1 175 ? -2.434 16.531 21.531 1 77.06 175 PRO A CA 1
ATOM 1369 C C . PRO A 1 175 ? -2.99 16.141 22.891 1 77.06 175 PRO A C 1
ATOM 1371 O O . PRO A 1 175 ? -2.275 15.555 23.703 1 77.06 175 PRO A O 1
ATOM 1374 N N . SER A 1 176 ? -4.188 16.438 23.203 1 79.88 176 SER A N 1
ATOM 1375 C CA . SER A 1 176 ? -4.805 16.031 24.453 1 79.88 176 SER A CA 1
ATOM 1376 C C . SER A 1 176 ? -6.164 15.383 24.234 1 79.88 176 SER A C 1
ATOM 1378 O O . SER A 1 176 ? -7.199 15.961 24.562 1 79.88 176 SER A O 1
ATOM 1380 N N . PRO A 1 177 ? -5.969 14.172 23.828 1 83.12 177 PRO A N 1
ATOM 1381 C CA . PRO A 1 177 ? -7.246 13.516 23.547 1 83.12 177 PRO A CA 1
ATOM 1382 C C . PRO A 1 177 ? -7.973 13.062 24.812 1 83.12 177 PRO A C 1
ATOM 1384 O O . PRO A 1 177 ? -7.328 12.68 25.797 1 83.12 177 PRO A O 1
ATOM 1387 N N . PRO A 1 178 ? -9.312 13.195 24.734 1 82.06 178 PRO A N 1
ATOM 1388 C CA . PRO A 1 178 ? -10.062 12.602 25.844 1 82.06 178 PRO A CA 1
ATOM 1389 C C . PRO A 1 178 ? -9.836 11.102 25.969 1 82.06 178 PRO A C 1
ATOM 1391 O O . PRO A 1 178 ? -9.562 10.422 24.969 1 82.06 178 PRO A O 1
ATOM 1394 N N . TYR A 1 179 ? -9.938 10.641 27.188 1 86.44 179 TYR A N 1
ATOM 1395 C CA . TYR A 1 179 ? -9.656 9.25 27.5 1 86.44 179 TYR A CA 1
ATOM 1396 C C . TYR A 1 179 ? -10.523 8.312 26.656 1 86.44 179 TYR A C 1
ATOM 1398 O O . TYR A 1 179 ? -10.039 7.293 26.172 1 86.44 179 TYR A O 1
ATOM 1406 N N . ARG A 1 180 ? -11.742 8.641 26.5 1 84.81 180 ARG A N 1
ATOM 1407 C CA . ARG A 1 180 ? -12.656 7.785 25.75 1 84.81 180 ARG A CA 1
ATOM 1408 C C . ARG A 1 180 ? -12.227 7.684 24.297 1 84.81 180 ARG A C 1
ATOM 1410 O O . ARG A 1 180 ? -12.312 6.613 23.688 1 84.81 180 ARG A O 1
ATOM 1417 N N . PHE A 1 181 ? -11.758 8.742 23.844 1 86 181 PHE A N 1
ATOM 1418 C CA . PHE A 1 181 ? -11.312 8.773 22.469 1 86 181 PHE A CA 1
ATOM 1419 C C . PHE A 1 181 ? -10.07 7.914 22.266 1 86 181 PHE A C 1
ATOM 1421 O O . PHE A 1 181 ? -9.969 7.16 21.297 1 86 181 PHE A O 1
ATOM 1428 N N . LEU A 1 182 ? -9.203 8.055 23.172 1 91.25 182 LEU A N 1
ATOM 1429 C CA . LEU A 1 182 ? -7.949 7.305 23.125 1 91.25 182 LEU A CA 1
ATOM 1430 C C . LEU A 1 182 ? -8.211 5.805 23.234 1 91.25 182 LEU A C 1
ATOM 1432 O O . LEU A 1 182 ? -7.656 5.02 22.453 1 91.25 182 LEU A O 1
ATOM 1436 N N . SER A 1 183 ? -9.062 5.434 24.094 1 93.12 183 SER A N 1
ATOM 1437 C CA . SER A 1 183 ? -9.359 4.02 24.312 1 93.12 183 SER A CA 1
ATOM 1438 C C . SER A 1 183 ? -10.078 3.422 23.094 1 93.12 183 SER A C 1
ATOM 1440 O O . SER A 1 183 ? -9.773 2.301 22.688 1 93.12 183 SER A O 1
ATOM 1442 N N . GLU A 1 184 ? -10.938 4.184 22.578 1 91 184 GLU A N 1
ATOM 1443 C CA . GLU A 1 184 ? -11.703 3.693 21.438 1 91 184 GLU A CA 1
ATOM 1444 C C . GLU A 1 184 ? -10.797 3.469 20.219 1 91 184 GLU A C 1
ATOM 1446 O O . GLU A 1 184 ? -10.945 2.475 19.516 1 91 184 GLU A O 1
ATOM 1451 N N . LYS A 1 185 ? -9.922 4.391 20.047 1 90.56 185 LYS A N 1
ATOM 1452 C CA . LYS A 1 185 ? -9.031 4.289 18.906 1 90.56 185 LYS A CA 1
ATOM 1453 C C . LYS A 1 185 ? -8.039 3.139 19.062 1 90.56 185 LYS A C 1
ATOM 1455 O O . LYS A 1 185 ? -7.711 2.447 18.109 1 90.56 185 LYS A O 1
ATOM 1460 N N . LEU A 1 186 ? -7.562 2.883 20.234 1 93.44 186 LEU A N 1
ATOM 1461 C CA . LEU A 1 186 ? -6.613 1.8 20.469 1 93.44 186 LEU A CA 1
ATOM 1462 C C . LEU A 1 186 ? -7.305 0.443 20.375 1 93.44 186 LEU A C 1
ATOM 1464 O O . LEU A 1 186 ? -6.703 -0.534 19.922 1 93.44 186 LEU A O 1
ATOM 1468 N N . VAL A 1 187 ? -8.57 0.427 20.781 1 90.19 187 VAL A N 1
ATOM 1469 C CA . VAL A 1 187 ? -9.328 -0.815 20.656 1 90.19 187 VAL A CA 1
ATOM 1470 C C . VAL A 1 187 ? -9.531 -1.151 19.188 1 90.19 187 VAL A C 1
ATOM 1472 O O . VAL A 1 187 ? -9.469 -2.318 18.797 1 90.19 187 VAL A O 1
ATOM 1475 N N . SER A 1 188 ? -9.766 -0.087 18.469 1 86.62 188 SER A N 1
ATOM 1476 C CA . SER A 1 188 ? -9.914 -0.302 17.031 1 86.62 188 SER A CA 1
ATOM 1477 C C . SER A 1 188 ? -8.641 -0.866 16.422 1 86.62 188 SER A C 1
ATOM 1479 O O . SER A 1 188 ? -8.695 -1.718 15.523 1 86.62 188 SER A O 1
ATOM 1481 N N . LEU A 1 189 ? -7.496 -0.424 16.875 1 88.44 189 LEU A N 1
ATOM 1482 C CA . LEU A 1 189 ? -6.211 -0.924 16.391 1 88.44 189 LEU A CA 1
ATOM 1483 C C . LEU A 1 189 ? -5.977 -2.357 16.859 1 88.44 189 LEU A C 1
ATOM 1485 O O . LEU A 1 189 ? -5.406 -3.166 16.109 1 88.44 189 LEU A O 1
ATOM 1489 N N . ARG A 1 190 ? -6.379 -2.596 18.031 1 87.5 190 ARG A N 1
ATOM 1490 C CA . ARG A 1 190 ? -6.215 -3.934 18.594 1 87.5 190 ARG A CA 1
ATOM 1491 C C . ARG A 1 190 ? -7 -4.965 17.797 1 87.5 190 ARG A C 1
ATOM 1493 O O . ARG A 1 190 ? -6.562 -6.109 17.656 1 87.5 190 ARG A O 1
ATOM 1500 N N . ASN A 1 191 ? -8.07 -4.465 17.234 1 79.44 191 ASN A N 1
ATOM 1501 C CA . ASN A 1 191 ? -8.938 -5.363 16.484 1 79.44 191 ASN A CA 1
ATOM 1502 C C . ASN A 1 191 ? -8.414 -5.59 15.062 1 79.44 191 ASN A C 1
ATOM 1504 O O . ASN A 1 191 ? -8.891 -6.477 14.352 1 79.44 191 ASN A O 1
ATOM 1508 N N . GLY A 1 192 ? -7.422 -4.832 14.695 1 76.5 192 GLY A N 1
ATOM 1509 C CA . GLY A 1 192 ? -6.801 -5.035 13.398 1 76.5 192 GLY A CA 1
ATOM 1510 C C . GLY A 1 192 ? -5.793 -6.168 13.391 1 76.5 192 GLY A C 1
ATOM 1511 O O . GLY A 1 192 ? -5.414 -6.676 14.445 1 76.5 192 GLY A O 1
ATOM 1512 N N . GLN A 1 193 ? -5.289 -6.547 12.234 1 72.25 193 GLN A N 1
ATOM 1513 C CA . GLN A 1 193 ? -4.359 -7.664 12.094 1 72.25 193 GLN A CA 1
ATOM 1514 C C . GLN A 1 193 ? -2.918 -7.207 12.305 1 72.25 193 GLN A C 1
ATOM 1516 O O . GLN A 1 193 ? -2.08 -7.977 12.773 1 72.25 193 GLN A O 1
ATOM 1521 N N . CYS A 1 194 ? -2.664 -5.996 11.93 1 84.75 194 CYS A N 1
ATOM 1522 C CA . CYS A 1 194 ? -1.3 -5.492 12.008 1 84.75 194 CYS A CA 1
ATOM 1523 C C . CYS A 1 194 ? -0.905 -5.211 13.453 1 84.75 194 CYS A C 1
ATOM 1525 O O . CYS A 1 194 ? -1.66 -4.582 14.195 1 84.75 194 CYS A O 1
ATOM 1527 N N . ARG A 1 195 ? 0.283 -5.75 13.883 1 89.88 195 ARG A N 1
ATOM 1528 C CA . ARG A 1 195 ? 0.721 -5.598 15.266 1 89.88 195 ARG A CA 1
ATOM 1529 C C . ARG A 1 195 ? 2.01 -4.789 15.344 1 89.88 195 ARG A C 1
ATOM 1531 O O . ARG A 1 195 ? 2.689 -4.793 16.375 1 89.88 195 ARG A O 1
ATOM 1538 N N . VAL A 1 196 ? 2.428 -4.223 14.336 1 93.94 196 VAL A N 1
ATOM 1539 C CA . VAL A 1 196 ? 3.6 -3.352 14.336 1 93.94 196 VAL A CA 1
ATOM 1540 C C . VAL A 1 196 ? 3.156 -1.892 14.383 1 93.94 196 VAL A C 1
ATOM 1542 O O . VAL A 1 196 ? 2.439 -1.422 13.5 1 93.94 196 VAL A O 1
ATOM 1545 N N . PHE A 1 197 ? 3.586 -1.184 15.43 1 96.5 197 PHE A N 1
ATOM 1546 C CA . PHE A 1 197 ? 3.137 0.186 15.648 1 96.5 197 PHE A CA 1
ATOM 1547 C C . PHE A 1 197 ? 4.32 1.148 15.664 1 96.5 197 PHE A C 1
ATOM 1549 O O . PHE A 1 197 ? 5.289 0.934 16.391 1 96.5 197 PHE A O 1
ATOM 1556 N N . ILE A 1 198 ? 4.273 2.139 14.859 1 95.44 198 ILE A N 1
ATOM 1557 C CA . ILE A 1 198 ? 5.215 3.252 14.891 1 95.44 198 ILE A CA 1
ATOM 1558 C C . ILE A 1 198 ? 4.578 4.449 15.586 1 95.44 198 ILE A C 1
ATOM 1560 O O . ILE A 1 198 ? 3.512 4.918 15.18 1 95.44 198 ILE A O 1
ATOM 1564 N N . VAL A 1 199 ? 5.184 4.918 16.609 1 94.44 199 VAL A N 1
ATOM 1565 C CA . VAL A 1 199 ? 4.609 5.98 17.422 1 94.44 199 VAL A CA 1
ATOM 1566 C C . VAL A 1 199 ? 5.438 7.254 17.281 1 94.44 199 VAL A C 1
ATOM 1568 O O . VAL A 1 199 ? 6.629 7.266 17.594 1 94.44 199 VAL A O 1
ATOM 1571 N N . HIS A 1 200 ? 4.812 8.258 16.734 1 90 200 HIS A N 1
ATOM 1572 C CA . HIS A 1 200 ? 5.406 9.578 16.625 1 90 200 HIS A CA 1
ATOM 1573 C C . HIS A 1 200 ? 4.559 10.633 17.328 1 90 200 HIS A C 1
ATOM 1575 O O . HIS A 1 200 ? 3.773 11.336 16.688 1 90 200 HIS A O 1
ATOM 1581 N N . THR A 1 201 ? 4.734 10.688 18.641 1 88.81 201 THR A N 1
ATOM 1582 C CA . THR A 1 201 ? 3.93 11.578 19.469 1 88.81 201 THR A CA 1
ATOM 1583 C C . THR A 1 201 ? 4.805 12.32 20.484 1 88.81 201 THR A C 1
ATOM 1585 O O . THR A 1 201 ? 6 12.031 20.609 1 88.81 201 THR A O 1
ATOM 1588 N N . SER A 1 202 ? 4.191 13.273 21.078 1 84.56 202 SER A N 1
ATOM 1589 C CA . SER A 1 202 ? 4.848 13.953 22.203 1 84.56 202 SER A CA 1
ATOM 1590 C C . SER A 1 202 ? 5.012 13.023 23.391 1 84.56 202 SER A C 1
ATOM 1592 O O . SER A 1 202 ? 4.367 11.969 23.469 1 84.56 202 SER A O 1
ATOM 1594 N N . ALA A 1 203 ? 5.867 13.43 24.328 1 85.38 203 ALA A N 1
ATOM 1595 C CA . ALA A 1 203 ? 6.129 12.609 25.516 1 85.38 203 ALA A CA 1
ATOM 1596 C C . ALA A 1 203 ? 4.867 12.445 26.359 1 85.38 203 ALA A C 1
ATOM 1598 O O . ALA A 1 203 ? 4.625 11.367 26.906 1 85.38 203 ALA A O 1
ATOM 1599 N N . THR A 1 204 ? 4.102 13.484 26.391 1 85.25 204 THR A N 1
ATOM 1600 C CA . THR A 1 204 ? 2.898 13.438 27.219 1 85.25 204 THR A CA 1
ATOM 1601 C C . THR A 1 204 ? 1.866 12.492 26.609 1 85.25 204 THR A C 1
ATOM 1603 O O . THR A 1 204 ? 1.257 11.688 27.328 1 85.25 204 THR A O 1
ATOM 1606 N N . LEU A 1 205 ? 1.696 12.633 25.375 1 89.62 205 LEU A N 1
ATOM 1607 C CA . LEU A 1 205 ? 0.73 11.758 24.719 1 89.62 205 LEU A CA 1
ATOM 1608 C C . LEU A 1 205 ? 1.211 10.312 24.719 1 89.62 205 LEU A C 1
ATOM 1610 O O . LEU A 1 205 ? 0.406 9.391 24.844 1 89.62 205 LEU A O 1
ATOM 1614 N N . ALA A 1 206 ? 2.486 10.125 24.562 1 92.62 206 ALA A N 1
ATOM 1615 C CA . ALA A 1 206 ? 3.041 8.773 24.578 1 92.62 206 ALA A CA 1
ATOM 1616 C C . ALA A 1 206 ? 2.773 8.086 25.906 1 92.62 206 ALA A C 1
ATOM 1618 O O . ALA A 1 206 ? 2.477 6.891 25.953 1 92.62 206 ALA A O 1
ATOM 1619 N N . ARG A 1 207 ? 2.854 8.836 26.969 1 91.81 207 ARG A N 1
ATOM 1620 C CA . ARG A 1 207 ? 2.582 8.289 28.297 1 91.81 207 ARG A CA 1
ATOM 1621 C C . ARG A 1 207 ? 1.153 7.766 28.391 1 91.81 207 ARG A C 1
ATOM 1623 O O . ARG A 1 207 ? 0.924 6.664 28.891 1 91.81 207 ARG A O 1
ATOM 1630 N N . SER A 1 208 ? 0.29 8.539 27.875 1 93.25 208 SER A N 1
ATOM 1631 C CA . SER A 1 208 ? -1.116 8.156 27.906 1 93.25 208 SER A CA 1
ATOM 1632 C C . SER A 1 208 ? -1.387 6.957 27.016 1 93.25 208 SER A C 1
ATOM 1634 O O . SER A 1 208 ? -2.162 6.066 27.359 1 93.25 208 SER A O 1
ATOM 1636 N N . ILE A 1 209 ? -0.737 6.938 25.938 1 95.19 209 ILE A N 1
ATOM 1637 C CA . ILE A 1 209 ? -0.954 5.871 24.969 1 95.19 209 ILE A CA 1
ATOM 1638 C C . ILE A 1 209 ? -0.457 4.543 25.531 1 95.19 209 ILE A C 1
ATOM 1640 O O . ILE A 1 209 ? -1.172 3.539 25.5 1 95.19 209 ILE A O 1
ATOM 1644 N N . PHE A 1 210 ? 0.723 4.488 26.078 1 95.69 210 PHE A N 1
ATOM 1645 C CA . PHE A 1 210 ? 1.31 3.234 26.547 1 95.69 210 PHE A CA 1
ATOM 1646 C C . PHE A 1 210 ? 0.631 2.764 27.812 1 95.69 210 PHE A C 1
ATOM 1648 O O . PHE A 1 210 ? 0.5 1.56 28.047 1 95.69 210 PHE A O 1
ATOM 1655 N N . ARG A 1 211 ? 0.189 3.725 28.625 1 94.38 211 ARG A N 1
ATOM 1656 C CA . ARG A 1 211 ? -0.595 3.342 29.797 1 94.38 211 ARG A CA 1
ATOM 1657 C C . ARG A 1 211 ? -1.879 2.629 29.391 1 94.38 211 ARG A C 1
ATOM 1659 O O . ARG A 1 211 ? -2.225 1.589 29.953 1 94.38 211 ARG A O 1
ATOM 1666 N N . GLU A 1 212 ? -2.504 3.227 28.453 1 95.19 212 GLU A N 1
ATOM 1667 C CA . GLU A 1 212 ? -3.738 2.627 27.953 1 95.19 212 GLU A CA 1
ATOM 1668 C C . GLU A 1 212 ? -3.455 1.322 27.219 1 95.19 212 GLU A C 1
ATOM 1670 O O . GLU A 1 212 ? -4.242 0.375 27.297 1 95.19 212 GLU A O 1
ATOM 1675 N N . ALA A 1 213 ? -2.408 1.27 26.438 1 95.56 213 ALA A N 1
ATOM 1676 C CA . ALA A 1 213 ? -2.039 0.065 25.703 1 95.56 213 ALA A CA 1
ATOM 1677 C C . ALA A 1 213 ? -1.792 -1.105 26.656 1 95.56 213 ALA A C 1
ATOM 1679 O O . ALA A 1 213 ? -2.148 -2.246 26.344 1 95.56 213 ALA A O 1
ATOM 1680 N N . LYS A 1 214 ? -1.118 -0.829 27.734 1 94.5 214 LYS A N 1
ATOM 1681 C CA . LYS A 1 214 ? -0.874 -1.87 28.734 1 94.5 214 LYS A CA 1
ATOM 1682 C C . LYS A 1 214 ? -2.184 -2.385 29.328 1 94.5 214 LYS A C 1
ATOM 1684 O O . LYS A 1 214 ? -2.363 -3.594 29.5 1 94.5 214 LYS A O 1
ATOM 1689 N N . LYS A 1 215 ? -3.078 -1.47 29.578 1 93.75 215 LYS A N 1
ATOM 1690 C CA . LYS A 1 215 ? -4.383 -1.837 30.125 1 93.75 215 LYS A CA 1
ATOM 1691 C C . LYS A 1 215 ? -5.152 -2.723 29.141 1 93.75 215 LYS A C 1
ATOM 1693 O O . LYS A 1 215 ? -5.879 -3.627 29.562 1 93.75 215 LYS A O 1
ATOM 1698 N N . LEU A 1 216 ? -4.984 -2.486 27.891 1 93.19 216 LEU A N 1
ATOM 1699 C CA . LEU A 1 216 ? -5.691 -3.227 26.844 1 93.19 216 LEU A CA 1
ATOM 1700 C C . LEU A 1 216 ? -4.914 -4.477 26.438 1 93.19 216 LEU A C 1
ATOM 1702 O O . LEU A 1 216 ? -5.266 -5.148 25.469 1 93.19 216 LEU A O 1
ATOM 1706 N N . GLU A 1 217 ? -3.758 -4.746 27.016 1 91.19 217 GLU A N 1
ATOM 1707 C CA . GLU A 1 217 ? -2.924 -5.918 26.781 1 91.19 217 GLU A CA 1
ATOM 1708 C C . GLU A 1 217 ? -2.283 -5.863 25.391 1 91.19 217 GLU A C 1
ATOM 1710 O O . GLU A 1 217 ? -2.176 -6.887 24.719 1 91.19 217 GLU A O 1
ATOM 1715 N N . MET A 1 218 ? -2.004 -4.684 25.016 1 92.88 218 MET A N 1
ATOM 1716 C CA . MET A 1 218 ? -1.333 -4.504 23.734 1 92.88 218 MET A CA 1
ATOM 1717 C C . MET A 1 218 ? 0.182 -4.508 23.906 1 92.88 218 MET A C 1
ATOM 1719 O O . MET A 1 218 ? 0.918 -4.195 22.969 1 92.88 218 MET A O 1
ATOM 1723 N N . MET A 1 219 ? 0.6 -4.754 25.141 1 93.75 219 MET A N 1
ATOM 1724 C CA . MET A 1 219 ? 2.029 -4.863 25.406 1 93.75 219 MET A CA 1
ATOM 1725 C C . MET A 1 219 ? 2.416 -6.305 25.719 1 93.75 219 MET A C 1
ATOM 1727 O O . MET A 1 219 ? 3.211 -6.559 26.625 1 93.75 219 MET A O 1
ATOM 1731 N N . GLU A 1 220 ? 1.837 -7.133 24.969 1 89.38 220 GLU A N 1
ATOM 1732 C CA . GLU A 1 220 ? 2.082 -8.562 25.141 1 89.38 220 GLU A CA 1
ATOM 1733 C C . GLU A 1 220 ? 2.795 -9.148 23.922 1 89.38 220 GLU A C 1
ATOM 1735 O O . GLU A 1 220 ? 3.293 -8.414 23.062 1 89.38 220 GLU A O 1
ATOM 1740 N N . GLU A 1 221 ? 2.791 -10.414 23.844 1 85.75 221 GLU A N 1
ATOM 1741 C CA . GLU A 1 221 ? 3.525 -11.117 22.781 1 85.75 221 GLU A CA 1
ATOM 1742 C C . GLU A 1 221 ? 2.977 -10.766 21.406 1 85.75 221 GLU A C 1
ATOM 1744 O O . GLU A 1 221 ? 1.768 -10.602 21.234 1 85.75 221 GLU A O 1
ATOM 1749 N N . GLU A 1 222 ? 3.809 -10.516 20.438 1 82.56 222 GLU A N 1
ATOM 1750 C CA . GLU A 1 222 ? 3.508 -10.312 19.016 1 82.56 222 GLU A CA 1
ATOM 1751 C C . GLU A 1 222 ? 3.396 -8.82 18.688 1 82.56 222 GLU A C 1
ATOM 1753 O O . GLU A 1 222 ? 3.418 -8.438 17.516 1 82.56 222 GLU A O 1
ATOM 1758 N N . TYR A 1 223 ? 3.258 -8.047 19.781 1 91 223 TYR A N 1
ATOM 1759 C CA . TYR A 1 223 ? 3.168 -6.617 19.531 1 91 223 TYR A CA 1
ATOM 1760 C C . TYR A 1 223 ? 4.555 -6 19.375 1 91 223 TYR A C 1
ATOM 1762 O O . TYR A 1 223 ? 5.484 -6.375 20.094 1 91 223 TYR A O 1
ATOM 1770 N N . VAL A 1 224 ? 4.688 -5.141 18.469 1 94.75 224 VAL A N 1
ATOM 1771 C CA . VAL A 1 224 ? 5.922 -4.395 18.25 1 94.75 224 VAL A CA 1
ATOM 1772 C C . VAL A 1 224 ? 5.645 -2.896 18.312 1 94.75 224 VAL A C 1
ATOM 1774 O O . VAL A 1 224 ? 4.766 -2.393 17.594 1 94.75 224 VAL A O 1
ATOM 1777 N N . TRP A 1 225 ? 6.312 -2.225 19.203 1 96.81 225 TRP A N 1
ATOM 1778 C CA . TRP A 1 225 ? 6.188 -0.777 19.328 1 96.81 225 TRP A CA 1
ATOM 1779 C C . TRP A 1 225 ? 7.512 -0.087 19.031 1 96.81 225 TRP A C 1
ATOM 1781 O O . TRP A 1 225 ? 8.516 -0.343 19.688 1 96.81 225 TRP A O 1
ATOM 1791 N N . ILE A 1 226 ? 7.555 0.726 18.016 1 96.81 226 ILE A N 1
ATOM 1792 C CA . ILE A 1 226 ? 8.734 1.498 17.641 1 96.81 226 ILE A CA 1
ATOM 1793 C C . ILE A 1 226 ? 8.453 2.988 17.812 1 96.81 226 ILE A C 1
ATOM 1795 O O . ILE A 1 226 ? 7.508 3.521 17.234 1 96.81 226 ILE A O 1
ATOM 1799 N N . THR A 1 227 ? 9.188 3.666 18.562 1 95 227 THR A N 1
ATOM 1800 C CA . THR A 1 227 ? 8.984 5.086 18.812 1 95 227 THR A CA 1
ATOM 1801 C C . THR A 1 227 ? 10.047 5.918 18.094 1 95 227 THR A C 1
ATOM 1803 O O . THR A 1 227 ? 11.164 5.453 17.891 1 95 227 THR A O 1
ATOM 1806 N N . THR A 1 228 ? 9.641 7.082 17.734 1 90.88 228 THR A N 1
ATOM 1807 C CA . THR A 1 228 ? 10.555 8.008 17.062 1 90.88 228 THR A CA 1
ATOM 1808 C C . THR A 1 228 ? 11.242 8.922 18.078 1 90.88 228 THR A C 1
ATOM 1810 O O . THR A 1 228 ? 10.977 8.836 19.281 1 90.88 228 THR A O 1
ATOM 1813 N N . ASP A 1 229 ? 12.047 9.75 17.594 1 86.31 229 ASP A N 1
ATOM 1814 C CA . ASP A 1 229 ? 12.852 10.617 18.438 1 86.31 229 ASP A CA 1
ATOM 1815 C C . ASP A 1 229 ? 11.969 11.578 19.234 1 86.31 229 ASP A C 1
ATOM 1817 O O . ASP A 1 229 ? 12.344 12.023 20.328 1 86.31 229 ASP A O 1
ATOM 1821 N N . SER A 1 230 ? 10.805 11.844 18.703 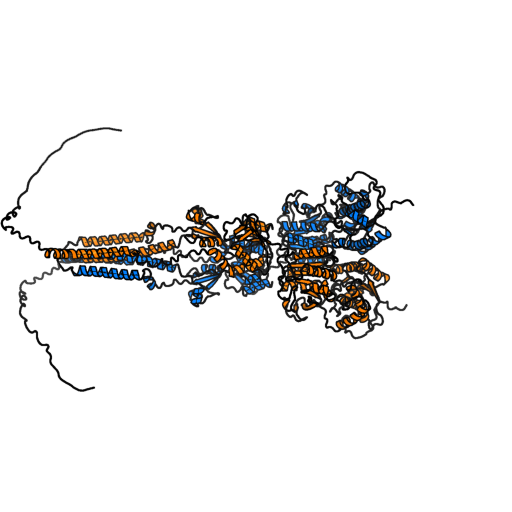1 82.62 230 SER A N 1
ATOM 1822 C CA . SER A 1 230 ? 9.898 12.75 19.391 1 82.62 230 SER A CA 1
ATOM 1823 C C . SER A 1 230 ? 9.469 12.172 20.734 1 82.62 230 SER A C 1
ATOM 1825 O O . SER A 1 230 ? 9.125 12.914 21.656 1 82.62 230 SER A O 1
ATOM 1827 N N . THR A 1 231 ? 9.578 10.875 20.844 1 87.75 231 THR A N 1
ATOM 1828 C CA . THR A 1 231 ? 9.203 10.195 22.078 1 87.75 231 THR A CA 1
ATOM 1829 C C . THR A 1 231 ? 10.438 9.633 22.781 1 87.75 231 THR A C 1
ATOM 1831 O O . THR A 1 231 ? 10.609 9.828 23.984 1 87.75 231 THR A O 1
ATOM 1834 N N . SER A 1 232 ? 11.281 9.055 22.031 1 90.12 232 SER A N 1
ATOM 1835 C CA . SER A 1 232 ? 12.375 8.281 22.609 1 90.12 232 SER A CA 1
ATOM 1836 C C . SER A 1 232 ? 13.414 9.195 23.25 1 90.12 232 SER A C 1
ATOM 1838 O O . SER A 1 232 ? 14.117 8.781 24.172 1 90.12 232 SER A O 1
ATOM 1840 N N . ASP A 1 233 ? 13.508 10.367 22.781 1 85.06 233 ASP A N 1
ATOM 1841 C CA . ASP A 1 233 ? 14.469 11.297 23.375 1 85.06 233 ASP A CA 1
ATOM 1842 C C . ASP A 1 233 ? 14.086 11.633 24.812 1 85.06 233 ASP A C 1
ATOM 1844 O O . ASP A 1 233 ? 14.922 12.109 25.578 1 85.06 233 ASP A O 1
ATOM 1848 N N . TYR A 1 234 ? 12.898 11.297 25.172 1 83.69 234 TYR A N 1
ATOM 1849 C CA . TYR A 1 234 ? 12.414 11.688 26.5 1 83.69 234 TYR A CA 1
ATOM 1850 C C . TYR A 1 234 ? 12.219 10.469 27.391 1 83.69 234 TYR A C 1
ATOM 1852 O O . TYR A 1 234 ? 11.664 10.57 28.484 1 83.69 234 TYR A O 1
ATOM 1860 N N . PHE A 1 235 ? 12.719 9.367 27 1 86.56 235 PHE A N 1
ATOM 1861 C CA . PHE A 1 235 ? 12.562 8.148 27.781 1 86.56 235 PHE A CA 1
ATOM 1862 C C . PHE A 1 235 ? 13.148 8.328 29.188 1 86.56 235 PHE A C 1
ATOM 1864 O O . PHE A 1 235 ? 12.578 7.848 30.156 1 86.56 235 PHE A O 1
ATOM 1871 N N . ASP A 1 236 ? 14.203 9.023 29.219 1 79.06 236 ASP A N 1
ATOM 1872 C CA . ASP A 1 236 ? 14.922 9.156 30.484 1 79.06 236 ASP A CA 1
ATOM 1873 C C . ASP A 1 236 ? 14.164 10.062 31.453 1 79.06 236 ASP A C 1
ATOM 1875 O O . ASP A 1 236 ? 14.43 10.055 32.656 1 79.06 236 ASP A O 1
ATOM 1879 N N . THR A 1 237 ? 13.227 10.781 30.922 1 78.81 237 THR A N 1
ATOM 1880 C CA . THR A 1 237 ? 12.461 11.695 31.766 1 78.81 237 THR A CA 1
ATOM 1881 C C . THR A 1 237 ? 11.195 11.023 32.281 1 78.81 237 THR A C 1
ATOM 1883 O O . THR A 1 237 ? 10.484 11.578 33.125 1 78.81 237 THR A O 1
ATOM 1886 N N . PHE A 1 238 ? 10.953 9.875 31.812 1 83.75 238 PHE A N 1
ATOM 1887 C CA . PHE A 1 238 ? 9.727 9.18 32.219 1 83.75 238 PHE A CA 1
ATOM 1888 C C . PHE A 1 238 ? 9.875 8.578 33.594 1 83.75 238 PHE A C 1
ATOM 1890 O O . PHE A 1 238 ? 10.969 8.156 34 1 83.75 238 PHE A O 1
ATOM 1897 N N . ASN A 1 239 ? 8.773 8.594 34.281 1 83 239 ASN A N 1
ATOM 1898 C CA . ASN A 1 239 ? 8.758 7.93 35.594 1 83 239 ASN A CA 1
ATOM 1899 C C . ASN A 1 239 ? 8.75 6.41 35.438 1 83 239 ASN A C 1
ATOM 1901 O O . ASN A 1 239 ? 8.516 5.887 34.344 1 83 239 ASN A O 1
ATOM 1905 N N . ASN A 1 240 ? 9.008 5.777 36.5 1 85.5 240 ASN A N 1
ATOM 1906 C CA . ASN A 1 240 ? 9.125 4.32 36.5 1 85.5 240 ASN A CA 1
ATOM 1907 C C . ASN A 1 240 ? 7.797 3.654 36.156 1 85.5 240 ASN A C 1
ATOM 1909 O O . ASN A 1 240 ? 7.785 2.596 35.5 1 85.5 240 ASN A O 1
ATOM 1913 N N . SER A 1 241 ? 6.777 4.328 36.5 1 87.44 241 SER A N 1
ATOM 1914 C CA . SER A 1 241 ? 5.477 3.74 36.188 1 87.44 241 SER A CA 1
ATOM 1915 C C . SER A 1 241 ? 5.215 3.721 34.688 1 87.44 241 SER A C 1
ATOM 1917 O O . SER A 1 241 ? 4.652 2.758 34.188 1 87.44 241 SER A O 1
ATOM 1919 N N . VAL A 1 242 ? 5.688 4.785 34.062 1 89 242 VAL A N 1
ATOM 1920 C CA . VAL A 1 242 ? 5.496 4.875 32.625 1 89 242 VAL A CA 1
ATOM 1921 C C . VAL A 1 242 ? 6.43 3.898 31.906 1 89 242 VAL A C 1
ATOM 1923 O O . VAL A 1 242 ? 6.031 3.225 30.953 1 89 242 VAL A O 1
ATOM 1926 N N . LEU A 1 243 ? 7.594 3.785 32.406 1 90.81 243 LEU A N 1
ATOM 1927 C CA . LEU A 1 243 ? 8.57 2.883 31.797 1 90.81 243 LEU A CA 1
ATOM 1928 C C . LEU A 1 243 ? 8.133 1.43 31.953 1 90.81 243 LEU A C 1
ATOM 1930 O O . LEU A 1 243 ? 8.398 0.601 31.078 1 90.81 243 LEU A O 1
ATOM 1934 N N . SER A 1 244 ? 7.457 1.212 33 1 90.56 244 SER A N 1
ATOM 1935 C CA . SER A 1 244 ? 6.957 -0.144 33.219 1 90.56 244 SER A CA 1
ATOM 1936 C C . SER A 1 244 ? 5.844 -0.48 32.219 1 90.56 244 SER A C 1
ATOM 1938 O O . SER A 1 244 ? 5.66 -1.643 31.859 1 90.56 244 SER A O 1
ATOM 1940 N N . SER A 1 245 ? 5.164 0.524 31.828 1 92.88 245 SER A N 1
ATOM 1941 C CA . SER A 1 245 ? 4.086 0.309 30.875 1 92.88 245 SER A CA 1
ATOM 1942 C C . SER A 1 245 ? 4.625 0.155 29.453 1 92.88 245 SER A C 1
ATOM 1944 O O . SER A 1 245 ? 3.939 -0.377 28.578 1 92.88 245 SER A O 1
ATOM 1946 N N . MET A 1 246 ? 5.848 0.58 29.25 1 93.75 246 MET A N 1
ATOM 1947 C CA . MET A 1 246 ? 6.434 0.565 27.922 1 93.75 246 MET A CA 1
ATOM 1948 C C . MET A 1 246 ? 7.492 -0.529 27.797 1 93.75 246 MET A C 1
ATOM 1950 O O . MET A 1 246 ? 8.398 -0.433 26.969 1 93.75 246 MET A O 1
ATOM 1954 N N . GLN A 1 247 ? 7.344 -1.526 28.547 1 92.75 247 GLN A N 1
ATOM 1955 C CA . GLN A 1 247 ? 8.352 -2.58 28.531 1 92.75 247 GLN A CA 1
ATOM 1956 C C . GLN A 1 247 ? 8.414 -3.275 27.188 1 92.75 247 GLN A C 1
ATOM 1958 O O . GLN A 1 247 ? 7.395 -3.752 26.672 1 92.75 247 GLN A O 1
ATOM 1963 N N . GLY A 1 248 ? 9.625 -3.238 26.594 1 93.5 248 GLY A N 1
ATOM 1964 C CA . GLY A 1 248 ? 9.836 -3.932 25.328 1 93.5 248 GLY A CA 1
ATOM 1965 C C . GLY A 1 248 ? 9.758 -3.014 24.125 1 93.5 248 GLY A C 1
ATOM 1966 O O . GLY A 1 248 ? 10.039 -3.434 23 1 93.5 248 GLY A O 1
ATOM 1967 N N . ALA A 1 249 ? 9.383 -1.775 24.297 1 95.38 249 ALA A N 1
ATOM 1968 C CA . ALA A 1 249 ? 9.289 -0.818 23.188 1 95.38 249 ALA A CA 1
ATOM 1969 C C . ALA A 1 249 ? 10.664 -0.435 22.672 1 95.38 249 ALA A C 1
ATOM 1971 O O . ALA A 1 249 ? 11.633 -0.389 23.438 1 95.38 249 ALA A O 1
ATOM 1972 N N . LEU A 1 250 ? 10.719 -0.264 21.375 1 95.75 250 LEU A N 1
ATOM 1973 C CA . LEU A 1 250 ? 11.953 0.18 20.719 1 95.75 250 LEU A CA 1
ATOM 1974 C C . LEU A 1 250 ? 11.922 1.687 20.484 1 95.75 250 LEU A C 1
ATOM 1976 O O . LEU A 1 250 ? 10.859 2.268 20.266 1 95.75 250 LEU A O 1
ATOM 1980 N N . GLY A 1 251 ? 13.078 2.314 20.594 1 94.62 251 GLY A N 1
ATOM 1981 C CA . GLY A 1 251 ? 13.203 3.744 20.344 1 94.62 251 GLY A CA 1
ATOM 1982 C C . GLY A 1 251 ? 14.398 4.102 19.484 1 94.62 251 GLY A C 1
ATOM 1983 O O . GLY A 1 251 ? 15.445 3.455 19.562 1 94.62 251 GLY A O 1
ATOM 1984 N N . VAL A 1 252 ? 14.156 5.031 18.609 1 92.38 252 VAL A N 1
ATOM 1985 C CA . VAL A 1 252 ? 15.227 5.582 17.781 1 92.38 252 VAL A CA 1
ATOM 1986 C C . VAL A 1 252 ? 15.547 7.004 18.234 1 92.38 252 VAL A C 1
ATOM 1988 O O . VAL A 1 252 ? 14.672 7.871 18.25 1 92.38 252 VAL A O 1
ATOM 1991 N N . LYS A 1 253 ? 16.75 7.133 18.641 1 88.19 253 LYS A N 1
ATOM 1992 C CA . LYS A 1 253 ? 17.203 8.422 19.156 1 88.19 253 LYS A CA 1
ATOM 1993 C C . LYS A 1 253 ? 18.344 8.969 18.297 1 88.19 253 LYS A C 1
ATOM 1995 O O . LYS A 1 253 ? 19.062 8.211 17.641 1 88.19 253 LYS A O 1
ATOM 2000 N N . SER A 1 254 ? 18.438 10.203 18.359 1 78.62 254 SER A N 1
ATOM 2001 C CA . SER A 1 254 ? 19.594 10.805 17.703 1 78.62 254 SER A CA 1
ATOM 2002 C C . SER A 1 254 ? 20.875 10.516 18.484 1 78.62 254 SER A C 1
ATOM 2004 O O . SER A 1 254 ? 20.875 10.5 19.719 1 78.62 254 SER A O 1
ATOM 2006 N N . TYR A 1 255 ? 21.875 10.297 17.797 1 82.75 255 TYR A N 1
ATOM 2007 C CA . TYR A 1 255 ? 23.141 9.922 18.422 1 82.75 255 TYR A CA 1
ATOM 2008 C C . TYR A 1 255 ? 23.828 11.141 19.016 1 82.75 255 TYR A C 1
ATOM 2010 O O . TYR A 1 255 ? 23.953 12.18 18.359 1 82.75 255 TYR A O 1
ATOM 2018 N N . ILE A 1 256 ? 24.141 11.055 20.25 1 80.25 256 ILE A N 1
ATOM 2019 C CA . ILE A 1 256 ? 24.969 12.039 20.938 1 80.25 256 ILE A CA 1
ATOM 2020 C C . ILE A 1 256 ? 26.172 11.352 21.562 1 80.25 256 ILE A C 1
ATOM 2022 O O . ILE A 1 256 ? 26.031 10.398 22.328 1 80.25 256 ILE A O 1
ATOM 2026 N N . SER A 1 257 ? 27.344 11.773 21.141 1 77.56 257 SER A N 1
ATOM 2027 C CA . SER A 1 257 ? 28.547 11.172 21.703 1 77.56 257 SER A CA 1
ATOM 2028 C C . SER A 1 257 ? 28.688 11.484 23.188 1 77.56 257 SER A C 1
ATOM 2030 O O . SER A 1 257 ? 28.859 12.641 23.578 1 77.56 257 SER A O 1
ATOM 2032 N N . SER A 1 258 ? 28.422 10.586 24 1 71 258 SER A N 1
ATOM 2033 C CA . SER A 1 258 ? 28.438 10.789 25.438 1 71 258 SER A CA 1
ATOM 2034 C C . SER A 1 258 ? 29.875 10.766 25.984 1 71 258 SER A C 1
ATOM 2036 O O . SER A 1 258 ? 30.109 11.211 27.109 1 71 258 SER A O 1
ATOM 2038 N N . SER A 1 259 ? 30.734 10.445 25.188 1 70.88 259 SER A N 1
ATOM 2039 C CA . SER A 1 259 ? 32.062 10.219 25.766 1 70.88 259 SER A CA 1
ATOM 2040 C C . SER A 1 259 ? 32.969 11.445 25.594 1 70.88 259 SER A C 1
ATOM 2042 O O . SER A 1 259 ? 34.031 11.516 26.172 1 70.88 259 SER A O 1
ATOM 2044 N N . SER A 1 260 ? 32.438 12.461 25.031 1 78.5 260 SER A N 1
ATOM 2045 C CA . SER A 1 260 ? 33.281 13.625 24.844 1 78.5 260 SER A CA 1
ATOM 2046 C C . SER A 1 260 ? 33.406 14.43 26.141 1 78.5 260 SER A C 1
ATOM 2048 O O . SER A 1 260 ? 32.469 14.469 26.938 1 78.5 260 SER A O 1
ATOM 2050 N N . LYS A 1 261 ? 34.562 14.859 26.453 1 83.5 261 LYS A N 1
ATOM 2051 C CA . LYS A 1 261 ? 34.844 15.656 27.656 1 83.5 261 LYS A CA 1
ATOM 2052 C C . LYS A 1 261 ? 33.938 16.891 27.703 1 83.5 261 LYS A C 1
ATOM 2054 O O . LYS A 1 261 ? 33.5 17.281 28.781 1 83.5 261 LYS A O 1
ATOM 2059 N N . ARG A 1 262 ? 33.594 17.375 26.656 1 85.56 262 ARG A N 1
ATOM 2060 C CA . ARG A 1 262 ? 32.781 18.578 26.594 1 85.56 262 ARG A CA 1
ATOM 2061 C C . ARG A 1 262 ? 31.359 18.312 27.078 1 85.56 262 ARG A C 1
ATOM 2063 O O . ARG A 1 262 ? 30.781 19.125 27.797 1 85.56 262 ARG A O 1
ATOM 2070 N N . ILE A 1 263 ? 30.859 17.203 26.766 1 89.06 263 ILE A N 1
ATOM 2071 C CA . ILE A 1 263 ? 29.484 16.875 27.125 1 89.06 263 ILE A CA 1
ATOM 2072 C C . ILE A 1 263 ? 29.422 16.547 28.625 1 89.06 263 ILE A C 1
ATOM 2074 O O . ILE A 1 263 ? 28.453 16.891 29.297 1 89.06 263 ILE A O 1
ATOM 2078 N N . LYS A 1 264 ? 30.484 15.914 29.078 1 89.19 264 LYS A N 1
ATOM 2079 C CA . LYS A 1 264 ? 30.516 15.578 30.5 1 89.19 264 LYS A CA 1
ATOM 2080 C C . LYS A 1 264 ? 30.578 16.828 31.359 1 89.19 264 LYS A C 1
ATOM 2082 O O . LYS A 1 264 ? 29.891 16.922 32.375 1 89.19 264 LYS A O 1
ATOM 2087 N N . ASP A 1 265 ? 31.391 17.734 30.875 1 91.88 265 ASP A N 1
ATOM 2088 C CA . ASP A 1 265 ? 31.484 19 31.594 1 91.88 265 ASP A CA 1
ATOM 2089 C C . ASP A 1 265 ? 30.172 19.766 31.562 1 91.88 265 ASP A C 1
ATOM 2091 O O . ASP A 1 265 ? 29.734 20.328 32.562 1 91.88 265 ASP A O 1
ATOM 2095 N N . PHE A 1 266 ? 29.609 19.797 30.438 1 92.88 266 PHE A N 1
ATOM 2096 C CA . PHE A 1 266 ? 28.328 20.484 30.281 1 92.88 266 PHE A CA 1
ATOM 2097 C C . PHE A 1 266 ? 27.266 19.859 31.172 1 92.88 266 PHE A C 1
ATOM 2099 O O . PHE A 1 266 ? 26.5 20.562 31.828 1 92.88 266 PHE A O 1
ATOM 2106 N N . ARG A 1 267 ? 27.266 18.562 31.234 1 91.5 267 ARG A N 1
ATOM 2107 C CA . ARG A 1 267 ? 26.25 17.828 31.969 1 91.5 267 ARG A CA 1
ATOM 2108 C C . ARG A 1 267 ? 26.344 18.125 33.469 1 91.5 267 ARG A C 1
ATOM 2110 O O . ARG A 1 267 ? 25.328 18.375 34.125 1 91.5 267 ARG A O 1
ATOM 2117 N N . SER A 1 268 ? 27.531 18.125 33.938 1 92.44 268 SER A N 1
ATOM 2118 C CA . SER A 1 268 ? 27.719 18.375 35.375 1 92.44 268 SER A CA 1
ATOM 2119 C C . SER A 1 268 ? 27.312 19.797 35.75 1 92.44 268 SER A C 1
ATOM 2121 O O . SER A 1 268 ? 26.641 20 36.781 1 92.44 268 SER A O 1
ATOM 2123 N N . ARG A 1 269 ? 27.641 20.719 34.969 1 94.62 269 ARG A N 1
ATOM 2124 C CA . ARG A 1 269 ? 27.312 22.109 35.219 1 94.62 269 ARG A CA 1
ATOM 2125 C C . ARG A 1 269 ? 25.812 22.375 35.031 1 94.62 269 ARG A C 1
ATOM 2127 O O . ARG A 1 269 ? 25.219 23.156 35.781 1 94.62 269 ARG A O 1
ATOM 2134 N N . PHE A 1 270 ? 25.312 21.734 34.062 1 95.31 270 PHE A N 1
ATOM 2135 C CA . PHE A 1 270 ? 23.891 21.875 33.781 1 95.31 270 PHE A CA 1
ATOM 2136 C C . PHE A 1 270 ? 23.062 21.375 34.969 1 95.31 270 PHE A C 1
ATOM 2138 O O . PHE A 1 270 ? 22.062 21.984 35.344 1 95.31 270 PHE A O 1
ATOM 2145 N N . GLN A 1 271 ? 23.5 20.281 35.562 1 94.06 271 GLN A N 1
ATOM 2146 C CA . GLN A 1 271 ? 22.781 19.688 36.656 1 94.06 271 GLN A CA 1
ATOM 2147 C C . GLN A 1 271 ? 22.719 20.656 37.844 1 94.06 271 GLN A C 1
ATOM 2149 O O . GLN A 1 271 ? 21.672 20.797 38.5 1 94.06 271 GLN A O 1
ATOM 2154 N N . VAL A 1 272 ? 23.719 21.344 38.031 1 93.94 272 VAL A N 1
ATOM 2155 C CA . VAL A 1 272 ? 23.812 22.266 39.156 1 93.94 272 VAL A CA 1
ATOM 2156 C C . VAL A 1 272 ? 22.938 23.484 38.875 1 93.94 272 VAL A C 1
ATOM 2158 O O . VAL A 1 272 ? 22.141 23.891 39.719 1 93.94 272 VAL A O 1
ATOM 2161 N N . MET A 1 273 ? 23.016 24.031 37.719 1 95.12 273 MET A N 1
ATOM 2162 C CA . MET A 1 273 ? 22.281 25.234 37.375 1 95.12 273 MET A CA 1
ATOM 2163 C C . MET A 1 273 ? 20.781 24.953 37.281 1 95.12 273 MET A C 1
ATOM 2165 O O . MET A 1 273 ? 19.953 25.781 37.688 1 95.12 273 MET A O 1
ATOM 2169 N N . PHE A 1 274 ? 20.469 23.828 36.688 1 94.69 274 PHE A N 1
ATOM 2170 C CA . PHE A 1 274 ? 19.062 23.469 36.5 1 94.69 274 PHE A CA 1
ATOM 2171 C C . PHE A 1 274 ? 18.375 23.203 37.844 1 94.69 274 PHE A C 1
ATOM 2173 O O . PHE A 1 274 ? 17.234 23.594 38.031 1 94.69 274 PHE A O 1
ATOM 2180 N N . SER A 1 275 ? 19.094 22.531 38.75 1 93.38 275 SER A N 1
ATOM 2181 C CA . SER A 1 275 ? 18.547 22.234 40.062 1 93.38 275 SER A CA 1
ATOM 2182 C C . SER A 1 275 ? 18.391 23.5 40.906 1 93.38 275 SER A C 1
ATOM 2184 O O . SER A 1 275 ? 17.484 23.594 41.719 1 93.38 275 SER A O 1
ATOM 2186 N N . SER A 1 276 ? 19.188 24.453 40.625 1 93.38 276 SER A N 1
ATOM 2187 C CA . SER A 1 276 ? 19.125 25.703 41.344 1 93.38 276 SER A CA 1
ATOM 2188 C C . SER A 1 276 ? 17.969 26.578 40.875 1 93.38 276 SER A C 1
ATOM 2190 O O . SER A 1 276 ? 17.281 27.188 41.688 1 93.38 276 SER A O 1
ATOM 2192 N N . GLN A 1 277 ? 17.734 26.609 39.594 1 93.81 277 GLN A N 1
ATOM 2193 C CA . GLN A 1 277 ? 16.719 27.484 39 1 93.81 277 GLN A CA 1
ATOM 2194 C C . GLN A 1 277 ? 15.344 26.828 39.094 1 93.81 277 GLN A C 1
ATOM 2196 O O . GLN A 1 277 ? 14.328 27.516 39.25 1 93.81 277 GLN A O 1
ATOM 2201 N N . PHE A 1 278 ? 15.367 25.531 38.875 1 93.44 278 PHE A N 1
ATOM 2202 C CA . PHE A 1 278 ? 14.102 24.812 38.875 1 93.44 278 PHE A CA 1
ATOM 2203 C C . PHE A 1 278 ? 14.164 23.625 39.844 1 93.44 278 PHE A C 1
ATOM 2205 O O . PHE A 1 278 ? 14.18 22.469 39.406 1 93.44 278 PHE A O 1
ATOM 2212 N N . PRO A 1 279 ? 14.008 23.797 41.062 1 89.81 279 PRO A N 1
ATOM 2213 C CA . PRO A 1 279 ? 14.125 22.719 42.062 1 89.81 279 PRO A CA 1
ATOM 2214 C C . PRO A 1 279 ? 12.945 21.75 42.031 1 89.81 279 PRO A C 1
ATOM 2216 O O . PRO A 1 279 ? 13.062 20.609 42.5 1 89.81 279 PRO A O 1
ATOM 2219 N N . GLU A 1 280 ? 11.859 22.125 41.406 1 86.88 280 GLU A N 1
ATOM 2220 C CA . GLU A 1 280 ? 10.656 21.297 41.375 1 86.88 280 GLU A CA 1
ATOM 2221 C C . GLU A 1 280 ? 10.805 20.156 40.375 1 86.88 280 GLU A C 1
ATOM 2223 O O . GLU A 1 280 ? 10.078 19.172 40.438 1 86.88 280 GLU A O 1
ATOM 2228 N N . GLU A 1 281 ? 11.805 20.234 39.5 1 85.62 281 GLU A N 1
ATOM 2229 C CA . GLU A 1 281 ? 11.984 19.203 38.5 1 85.62 281 GLU A CA 1
ATOM 2230 C C . GLU A 1 281 ? 12.781 18.016 39.062 1 85.62 281 GLU A C 1
ATOM 2232 O O . GLU A 1 281 ? 13.875 18.203 39.594 1 85.62 281 GLU A O 1
ATOM 2237 N N . PRO A 1 282 ? 12.25 16.828 38.938 1 78.06 282 PRO A N 1
ATOM 2238 C CA . PRO A 1 282 ? 12.852 15.68 39.594 1 78.06 282 PRO A CA 1
ATOM 2239 C C . PRO A 1 282 ? 14.125 15.195 38.906 1 78.06 282 PRO A C 1
ATOM 2241 O O . PRO A 1 282 ? 15.008 14.617 39.562 1 78.06 282 PRO A O 1
ATOM 2244 N N . PHE A 1 283 ? 14.32 15.336 37.656 1 79.56 283 PHE A N 1
ATOM 2245 C CA . PHE A 1 283 ? 15.453 14.789 36.906 1 79.56 283 PHE A CA 1
ATOM 2246 C C . PHE A 1 283 ? 16.297 15.906 36.312 1 79.56 283 PHE A C 1
ATOM 2248 O O . PHE A 1 283 ? 15.977 16.438 35.25 1 79.56 283 PHE A O 1
ATOM 2255 N N . PRO A 1 284 ? 17.406 16.125 36.875 1 82.94 284 PRO A N 1
ATOM 2256 C CA . PRO A 1 284 ? 18.156 17.297 36.438 1 82.94 284 PRO A CA 1
ATOM 2257 C C . PRO A 1 284 ? 19.094 16.969 35.25 1 82.94 284 PRO A C 1
ATOM 2259 O O . PRO A 1 284 ? 19.906 17.797 34.875 1 82.94 284 PRO A O 1
ATOM 2262 N N . GLU A 1 285 ? 18.969 15.859 34.625 1 85.5 285 GLU A N 1
ATOM 2263 C CA . GLU A 1 285 ? 19.812 15.555 33.469 1 85.5 285 GLU A CA 1
ATOM 2264 C C . GLU A 1 285 ? 19.344 16.297 32.219 1 85.5 285 GLU A C 1
ATOM 2266 O O . GLU A 1 285 ? 18.141 16.422 31.984 1 85.5 285 GLU A O 1
ATOM 2271 N N . PRO A 1 286 ? 20.328 16.844 31.484 1 89.56 286 PRO A N 1
ATOM 2272 C CA . PRO A 1 286 ? 19.938 17.562 30.281 1 89.56 286 PRO A CA 1
ATOM 2273 C C . PRO A 1 286 ? 19.344 16.656 29.203 1 89.56 286 PRO A C 1
ATOM 2275 O O . PRO A 1 286 ? 19.844 15.539 29 1 89.56 286 PRO A O 1
ATOM 2278 N N . GLY A 1 287 ? 18.328 17.172 28.656 1 84.75 287 GLY A N 1
ATOM 2279 C CA . GLY A 1 287 ? 17.75 16.5 27.5 1 84.75 287 GLY A CA 1
ATOM 2280 C C . GLY A 1 287 ? 18.281 17.016 26.188 1 84.75 287 GLY A C 1
ATOM 2281 O O . GLY A 1 287 ? 19.25 17.766 26.141 1 84.75 287 GLY A O 1
ATOM 2282 N N . ILE A 1 288 ? 17.734 16.578 25.172 1 84 288 ILE A N 1
ATOM 2283 C CA . ILE A 1 288 ? 18.172 16.969 23.828 1 84 288 ILE A CA 1
ATOM 2284 C C . ILE A 1 288 ? 17.875 18.453 23.594 1 84 288 ILE A C 1
ATOM 2286 O O . ILE A 1 288 ? 18.625 19.141 22.906 1 84 288 ILE A O 1
ATOM 2290 N N . SER A 1 289 ? 16.812 18.922 24.203 1 88.38 289 SER A N 1
ATOM 2291 C CA . SER A 1 289 ? 16.438 20.328 24.047 1 88.38 289 SER A CA 1
ATOM 2292 C C . SER A 1 289 ? 17.516 21.25 24.609 1 88.38 289 SER A C 1
ATOM 2294 O O . SER A 1 289 ? 17.766 22.328 24.062 1 88.38 289 SER A O 1
ATOM 2296 N N . ALA A 1 290 ? 18.094 20.828 25.656 1 92.44 290 ALA A N 1
ATOM 2297 C CA . ALA A 1 290 ? 19.172 21.625 26.266 1 92.44 290 ALA A CA 1
ATOM 2298 C C . ALA A 1 290 ? 20.406 21.656 25.359 1 92.44 290 ALA A C 1
ATOM 2300 O O . ALA A 1 290 ? 21.016 22.703 25.172 1 92.44 290 ALA A O 1
ATOM 2301 N N . LEU A 1 291 ? 20.703 20.531 24.859 1 90.56 291 LEU A N 1
ATOM 2302 C CA . LEU A 1 291 ? 21.875 20.438 24.016 1 90.56 291 LEU A CA 1
ATOM 2303 C C . LEU A 1 291 ? 21.703 21.25 22.734 1 90.56 291 LEU A C 1
ATOM 2305 O O . LEU A 1 291 ? 22.625 21.938 22.297 1 90.56 291 LEU A O 1
ATOM 2309 N N . GLN A 1 292 ? 20.578 21.234 22.219 1 89.75 292 GLN A N 1
ATOM 2310 C CA . GLN A 1 292 ? 20.297 21.969 20.984 1 89.75 292 GLN A CA 1
ATOM 2311 C C . GLN A 1 292 ? 20.281 23.469 21.25 1 89.75 292 GLN A C 1
ATOM 2313 O O . GLN A 1 292 ? 20.75 24.25 20.406 1 89.75 292 GLN A O 1
ATOM 2318 N N . ALA A 1 293 ? 19.672 23.812 22.328 1 94.12 293 ALA A N 1
ATOM 2319 C CA . ALA A 1 293 ? 19.625 25.234 22.672 1 94.12 293 ALA A CA 1
ATOM 2320 C C . ALA A 1 293 ? 21.031 25.797 22.891 1 94.12 293 ALA A C 1
ATOM 2322 O O . ALA A 1 293 ? 21.328 26.938 22.516 1 94.12 293 ALA A O 1
ATOM 2323 N N . TYR A 1 294 ? 21.844 25 23.531 1 95 294 TYR A N 1
ATOM 2324 C CA . TYR A 1 294 ? 23.234 25.406 23.75 1 95 294 TYR A CA 1
ATOM 2325 C C . TYR A 1 294 ? 23.953 25.641 22.438 1 95 294 TYR A C 1
ATOM 2327 O O . TYR A 1 294 ? 24.609 26.656 22.25 1 95 294 TYR A O 1
ATOM 2335 N N . ASP A 1 295 ? 23.812 24.75 21.531 1 92.19 295 ASP A N 1
ATOM 2336 C CA . ASP A 1 295 ? 24.484 24.828 20.234 1 92.19 295 ASP A CA 1
ATOM 2337 C C . ASP A 1 295 ? 23.922 25.984 19.406 1 92.19 295 ASP A C 1
ATOM 2339 O O . ASP A 1 295 ? 24.672 26.672 18.703 1 92.19 295 ASP A O 1
ATOM 2343 N N . ALA A 1 296 ? 22.625 26.156 19.422 1 93.31 296 ALA A N 1
ATOM 2344 C CA . ALA A 1 296 ? 22.016 27.25 18.672 1 93.31 296 ALA A CA 1
ATOM 2345 C C . ALA A 1 296 ? 22.484 28.609 19.172 1 93.31 296 ALA A C 1
ATOM 2347 O O . ALA A 1 296 ? 22.75 29.516 18.391 1 93.31 296 ALA A O 1
ATOM 2348 N N . THR A 1 297 ? 22.578 28.719 20.438 1 94.25 297 THR A N 1
ATOM 2349 C CA . THR A 1 297 ? 23.047 29.969 21.016 1 94.25 297 THR A CA 1
ATOM 2350 C C . THR A 1 297 ? 24.516 30.219 20.656 1 94.25 297 THR A C 1
ATOM 2352 O O . THR A 1 297 ? 24.906 31.344 20.391 1 94.25 297 THR A O 1
ATOM 2355 N N . TRP A 1 298 ? 25.188 29.156 20.688 1 91.88 298 TRP A N 1
ATOM 2356 C CA . TRP A 1 298 ? 26.594 29.25 20.297 1 91.88 298 TRP A CA 1
ATOM 2357 C C . TRP A 1 298 ? 26.734 29.703 18.859 1 91.88 298 TRP A C 1
ATOM 2359 O O . TRP A 1 298 ? 27.641 30.469 18.531 1 91.88 298 TRP A O 1
ATOM 2369 N N . ALA A 1 299 ? 25.922 29.234 18.016 1 91.69 299 ALA A N 1
ATOM 2370 C CA . ALA A 1 299 ? 25.953 29.609 16.609 1 91.69 299 ALA A CA 1
ATOM 2371 C C . ALA A 1 299 ? 25.688 31.094 16.422 1 91.69 299 ALA A C 1
ATOM 2373 O O . ALA A 1 299 ? 26.344 31.766 15.617 1 91.69 299 ALA A O 1
ATOM 2374 N N . VAL A 1 300 ? 24.75 31.609 17.141 1 92.06 300 VAL A N 1
ATOM 2375 C CA . VAL A 1 300 ? 24.422 33.031 17.047 1 92.06 300 VAL A CA 1
ATOM 2376 C C . VAL A 1 300 ? 25.547 33.875 17.625 1 92.06 300 VAL A C 1
ATOM 2378 O O . VAL A 1 300 ? 25.906 34.906 17.062 1 92.06 300 VAL A O 1
ATOM 2381 N N . ALA A 1 301 ? 26.078 33.438 18.734 1 89.19 301 ALA A N 1
ATOM 2382 C CA . ALA A 1 301 ? 27.172 34.188 19.359 1 89.19 301 ALA A CA 1
ATOM 2383 C C . ALA A 1 301 ? 28.391 34.219 18.453 1 89.19 301 ALA A C 1
ATOM 2385 O O . ALA A 1 301 ? 29.047 35.281 18.359 1 89.19 301 ALA A O 1
ATOM 2386 N N . LEU A 1 302 ? 28.641 33.125 17.844 1 88.38 302 LEU A N 1
ATOM 2387 C CA . LEU A 1 302 ? 29.75 33.062 16.906 1 88.38 302 LEU A CA 1
ATOM 2388 C C . LEU A 1 302 ? 29.547 34 15.734 1 88.38 302 LEU A C 1
ATOM 2390 O O . LEU A 1 302 ? 30.484 34.656 15.281 1 88.38 302 LEU A O 1
ATOM 2394 N N . ALA A 1 303 ? 28.359 34.062 15.273 1 88.44 303 ALA A N 1
ATOM 2395 C CA . ALA A 1 303 ? 28.016 34.938 14.148 1 88.44 303 ALA A CA 1
ATOM 2396 C C . ALA A 1 303 ? 28.094 36.406 14.547 1 88.44 303 ALA A C 1
ATOM 2398 O O . ALA A 1 303 ? 28.484 37.25 13.742 1 88.44 303 ALA A O 1
ATOM 2399 N N . MET A 1 304 ? 27.719 36.688 15.703 1 83.75 304 MET A N 1
ATOM 2400 C CA . MET A 1 304 ? 27.734 38.062 16.188 1 83.75 304 MET A CA 1
ATOM 2401 C C . MET A 1 304 ? 29.156 38.562 16.344 1 83.75 304 MET A C 1
ATOM 2403 O O . MET A 1 304 ? 29.438 39.75 16.109 1 83.75 304 MET A O 1
ATOM 2407 N N . GLU A 1 305 ? 30.047 37.75 16.672 1 78.62 305 GLU A N 1
ATOM 2408 C CA . GLU A 1 305 ? 31.438 38.156 16.906 1 78.62 305 GLU A CA 1
ATOM 2409 C C . GLU A 1 305 ? 32.25 38.125 15.617 1 78.62 305 GLU A C 1
ATOM 2411 O O . GLU A 1 305 ? 33.281 38.75 15.508 1 78.62 305 GLU A O 1
ATOM 2416 N N . GLY A 1 306 ? 31.703 37.656 14.391 1 65.94 306 GLY A N 1
ATOM 2417 C CA . GLY A 1 306 ? 32.406 37.625 13.109 1 65.94 306 GLY A CA 1
ATOM 2418 C C . GLY A 1 306 ? 33.625 36.719 13.125 1 65.94 306 GLY A C 1
ATOM 2419 O O . GLY A 1 306 ? 34.562 36.938 12.367 1 65.94 306 GLY A O 1
ATOM 2420 N N . ARG A 1 307 ? 33.969 35.75 14.016 1 51.44 307 ARG A N 1
ATOM 2421 C CA . ARG A 1 307 ? 35.188 34.938 14.07 1 51.44 307 ARG A CA 1
ATOM 2422 C C . ARG A 1 307 ? 35.188 33.875 13 1 51.44 307 ARG A C 1
ATOM 2424 O O . ARG A 1 307 ? 34.125 33.281 12.727 1 51.44 307 ARG A O 1
ATOM 2431 N N . PRO A 1 308 ? 36.188 33.719 12.031 1 45.88 308 PRO A N 1
ATOM 2432 C CA . PRO A 1 308 ? 36.344 32.594 11.117 1 45.88 308 PRO A CA 1
ATOM 2433 C C . PRO A 1 308 ? 36.25 31.25 11.828 1 45.88 308 PRO A C 1
ATOM 2435 O O . PRO A 1 308 ? 36.531 31.172 13.031 1 45.88 308 PRO A O 1
ATOM 2438 N N . SER A 1 309 ? 35.656 30.172 11.195 1 41.56 309 SER A N 1
ATOM 2439 C CA . SER A 1 309 ? 35.312 28.812 11.547 1 41.56 309 SER A CA 1
ATOM 2440 C C . SER A 1 309 ? 36.469 28.094 12.234 1 41.56 309 SER A C 1
ATOM 2442 O O . SER A 1 309 ? 36.344 26.938 12.648 1 41.56 309 SER A O 1
ATOM 2444 N N . SER A 1 310 ? 37.844 28.219 11.742 1 34.91 310 SER A N 1
ATOM 2445 C CA . SER A 1 310 ? 38.75 27.109 11.922 1 34.91 310 SER A CA 1
ATOM 2446 C C . SER A 1 310 ? 39.094 26.891 13.391 1 34.91 310 SER A C 1
ATOM 2448 O O . SER A 1 310 ? 39.656 25.859 13.766 1 34.91 310 SER A O 1
ATOM 2450 N N . LYS A 1 311 ? 40 27.906 14.094 1 36.47 311 LYS A N 1
ATOM 2451 C CA . LYS A 1 311 ? 41 27.516 15.062 1 36.47 311 LYS A CA 1
ATOM 2452 C C . LYS A 1 311 ? 40.375 27.031 16.359 1 36.47 311 LYS A C 1
ATOM 2454 O O . LYS A 1 311 ? 39.25 27.375 16.672 1 36.47 311 LYS A O 1
ATOM 2459 N N . ARG A 1 312 ? 41.312 26.281 17.234 1 35.34 312 ARG A N 1
ATOM 2460 C CA . ARG A 1 312 ? 41.312 25.672 18.562 1 35.34 312 ARG A CA 1
ATOM 2461 C C . ARG A 1 312 ? 40.719 26.609 19.594 1 35.34 312 ARG A C 1
ATOM 2463 O O . ARG A 1 312 ? 40.781 27.828 19.453 1 35.34 312 ARG A O 1
ATOM 2470 N N . PHE A 1 313 ? 39.938 26.078 20.516 1 34.66 313 PHE A N 1
ATOM 2471 C CA . PHE A 1 313 ? 39.406 26.609 21.75 1 34.66 313 PHE A CA 1
ATOM 2472 C C . PHE A 1 313 ? 40.344 27.609 22.391 1 34.66 313 PHE A C 1
ATOM 2474 O O . PHE A 1 313 ? 40.062 28.156 23.453 1 34.66 313 PHE A O 1
ATOM 2481 N N . GLY A 1 314 ? 41.688 27.656 22.016 1 29.8 314 GLY A N 1
ATOM 2482 C CA . GLY A 1 314 ? 42.594 28.219 23 1 29.8 314 GLY A CA 1
ATOM 2483 C C . GLY A 1 314 ? 42.469 29.734 23.125 1 29.8 314 GLY A C 1
ATOM 2484 O O . GLY A 1 314 ? 42.438 30.281 24.219 1 29.8 314 GLY A O 1
ATOM 2485 N N . ASN A 1 315 ? 43.125 30.531 22.156 1 30.2 315 ASN A N 1
ATOM 2486 C CA . ASN A 1 315 ? 43.688 31.828 22.531 1 30.2 315 ASN A CA 1
ATOM 2487 C C . ASN A 1 315 ? 42.625 32.906 22.656 1 30.2 315 ASN A C 1
ATOM 2489 O O . ASN A 1 315 ? 41.688 32.938 21.844 1 30.2 315 ASN A O 1
ATOM 2493 N N . SER A 1 316 ? 42.469 33.594 23.844 1 33 316 SER A N 1
ATOM 2494 C CA . SER A 1 316 ? 41.75 34.656 24.5 1 33 316 SER A CA 1
ATOM 2495 C C . SER A 1 316 ? 41.656 35.906 23.609 1 33 316 SER A C 1
ATOM 2497 O O . SER A 1 316 ? 42.5 36.812 23.734 1 33 316 SER A O 1
ATOM 2499 N N . THR A 1 317 ? 41.875 35.875 22.297 1 33.91 317 THR A N 1
ATOM 2500 C CA . THR A 1 317 ? 41.906 37.25 21.781 1 33.91 317 THR A CA 1
ATOM 2501 C C . THR A 1 317 ? 40.594 37.969 22.062 1 33.91 317 THR A C 1
ATOM 2503 O O . THR A 1 317 ? 39.531 37.344 22.156 1 33.91 317 THR A O 1
ATOM 2506 N N . SER A 1 318 ? 40.656 39.281 22.453 1 36.34 318 SER A N 1
ATOM 2507 C CA . SER A 1 318 ? 39.656 40.281 22.859 1 36.34 318 SER A CA 1
ATOM 2508 C C . SER A 1 318 ? 38.469 40.281 21.906 1 36.34 318 SER A C 1
ATOM 2510 O O . SER A 1 318 ? 38.625 40.438 20.703 1 36.34 318 SER A O 1
ATOM 2512 N N . ILE A 1 319 ? 37.594 39.438 22.094 1 40.56 319 ILE A N 1
ATOM 2513 C CA . ILE A 1 319 ? 36.344 39.312 21.359 1 40.56 319 ILE A CA 1
ATOM 2514 C C . ILE A 1 319 ? 35.531 40.625 21.5 1 40.56 319 ILE A C 1
ATOM 2516 O O . ILE A 1 319 ? 35.125 40.969 22.594 1 40.56 319 ILE A O 1
ATOM 2520 N N . THR A 1 320 ? 35.969 41.75 20.906 1 38.06 320 THR A N 1
ATOM 2521 C CA . THR A 1 320 ? 35.094 42.938 20.969 1 38.06 320 THR A CA 1
ATOM 2522 C C . THR A 1 320 ? 33.844 42.719 20.109 1 38.06 320 THR A C 1
ATOM 2524 O O . THR A 1 320 ? 33.969 42.406 18.922 1 38.06 320 THR A O 1
ATOM 2527 N N . PRO A 1 321 ? 32.719 42.562 20.703 1 41.47 321 PRO A N 1
ATOM 2528 C CA . PRO A 1 321 ? 31.469 42.438 19.969 1 41.47 321 PRO A CA 1
ATOM 2529 C C . PRO A 1 321 ? 31.25 43.562 18.969 1 41.47 321 PRO A C 1
ATOM 2531 O O . PRO A 1 321 ? 31.5 44.75 19.297 1 41.47 321 PRO A O 1
ATOM 2534 N N . LYS A 1 322 ? 31.547 43.406 17.75 1 46.97 322 LYS A N 1
ATOM 2535 C CA . LYS A 1 322 ? 31.375 44.438 16.703 1 46.97 322 LYS A CA 1
ATOM 2536 C C . LYS A 1 322 ? 29.938 44.938 16.656 1 46.97 322 LYS A C 1
ATOM 2538 O O . LYS A 1 322 ? 29.031 44.25 17.141 1 46.97 322 LYS A O 1
ATOM 2543 N N . ALA A 1 323 ? 29.594 46.219 16.141 1 42.84 323 ALA A N 1
ATOM 2544 C CA . ALA A 1 323 ? 28.406 47.031 15.906 1 42.84 323 ALA A CA 1
ATOM 2545 C C . ALA A 1 323 ? 27.281 46.219 15.305 1 42.84 323 ALA A C 1
ATOM 2547 O O . ALA A 1 323 ? 27.516 45.156 14.719 1 42.84 323 ALA A O 1
ATOM 2548 N N . SER A 1 324 ? 25.953 46.625 15.711 1 51.47 324 SER A N 1
ATOM 2549 C CA . SER A 1 324 ? 24.672 46.062 15.266 1 51.47 324 SER A CA 1
ATOM 2550 C C . SER A 1 324 ? 24.688 45.781 13.766 1 51.47 324 SER A C 1
ATOM 2552 O O . SER A 1 324 ? 25 46.688 12.969 1 51.47 324 SER A O 1
ATOM 2554 N N . MET A 1 325 ? 25.062 44.75 13.359 1 59.69 325 MET A N 1
ATOM 2555 C CA . MET A 1 325 ? 25.047 44.375 11.945 1 59.69 325 MET A CA 1
ATOM 2556 C C . MET A 1 325 ? 23.625 44.188 11.43 1 59.69 325 MET A C 1
ATOM 2558 O O . MET A 1 325 ? 22.703 43.938 12.211 1 59.69 325 MET A O 1
ATOM 2562 N N . GLY A 1 326 ? 23.25 44.75 10.328 1 75.69 326 GLY A N 1
ATOM 2563 C CA . GLY A 1 326 ? 21.984 44.562 9.641 1 75.69 326 GLY A CA 1
ATOM 2564 C C . GLY A 1 326 ? 21.5 43.125 9.68 1 75.69 326 GLY A C 1
ATOM 2565 O O . GLY A 1 326 ? 22.312 42.188 9.805 1 75.69 326 GLY A O 1
ATOM 2566 N N . GLY A 1 327 ? 20.219 42.906 10.023 1 85.31 327 GLY A N 1
ATOM 2567 C CA . GLY A 1 327 ? 19.578 41.594 10.086 1 85.31 327 GLY A CA 1
ATOM 2568 C C . GLY A 1 327 ? 20.047 40.656 8.992 1 85.31 327 GLY A C 1
ATOM 2569 O O . GLY A 1 327 ? 20.297 39.469 9.25 1 85.31 327 GLY A O 1
ATOM 2570 N N . THR A 1 328 ? 20.344 41.094 7.859 1 88.5 328 THR A N 1
ATOM 2571 C CA . THR A 1 328 ? 20.75 40.281 6.73 1 88.5 328 THR A CA 1
ATOM 2572 C C . THR A 1 328 ? 22.188 39.812 6.879 1 88.5 328 THR A C 1
ATOM 2574 O O . THR A 1 328 ? 22.531 38.688 6.539 1 88.5 328 THR A O 1
ATOM 2577 N N . SER A 1 329 ? 23 40.688 7.328 1 88.12 329 SER A N 1
ATOM 2578 C CA . SER A 1 329 ? 24.391 40.344 7.539 1 88.12 329 SER A CA 1
ATOM 2579 C C . SER A 1 329 ? 24.531 39.281 8.633 1 88.12 329 SER A C 1
ATOM 2581 O O . SER A 1 329 ? 25.312 38.344 8.492 1 88.12 329 SER A O 1
ATOM 2583 N N . LEU A 1 330 ? 23.797 39.469 9.68 1 90.31 330 LEU A N 1
ATOM 2584 C CA . LEU A 1 330 ? 23.828 38.5 10.75 1 90.31 330 LEU A CA 1
ATOM 2585 C C . LEU A 1 330 ? 23.312 37.125 10.258 1 90.31 330 LEU A C 1
ATOM 2587 O O . LEU A 1 330 ? 23.859 36.094 10.609 1 90.31 330 LEU A O 1
ATOM 2591 N N . LEU A 1 331 ? 22.266 37.188 9.492 1 92.12 331 LEU A N 1
ATOM 2592 C CA . LEU A 1 331 ? 21.703 35.969 8.93 1 92.12 331 LEU A CA 1
ATOM 2593 C C . LEU A 1 331 ? 22.734 35.219 8.102 1 92.12 331 LEU A C 1
ATOM 2595 O O . LEU A 1 331 ? 22.891 34 8.25 1 92.12 331 LEU A O 1
ATOM 2599 N N . ASN A 1 332 ? 23.469 35.906 7.297 1 89.69 332 ASN A N 1
ATOM 2600 C CA . ASN A 1 332 ? 24.469 35.25 6.445 1 89.69 332 ASN A CA 1
ATOM 2601 C C . ASN A 1 332 ? 25.609 34.688 7.266 1 89.69 332 ASN A C 1
ATOM 2603 O O . ASN A 1 332 ? 26.156 33.625 6.926 1 89.69 332 ASN A O 1
ATOM 2607 N N . ARG A 1 333 ? 25.891 35.312 8.289 1 89.75 333 ARG A N 1
ATOM 2608 C CA . ARG A 1 333 ? 26.969 34.812 9.148 1 89.75 333 ARG A CA 1
ATOM 2609 C C . ARG A 1 333 ? 26.531 33.594 9.914 1 89.75 333 ARG A C 1
ATOM 2611 O O . ARG A 1 333 ? 27.328 32.688 10.164 1 89.75 333 ARG A O 1
ATOM 2618 N N . ILE A 1 334 ? 25.328 33.594 10.336 1 91.94 334 ILE A N 1
ATOM 2619 C CA . ILE A 1 334 ? 24.812 32.406 11.023 1 91.94 334 ILE A CA 1
ATOM 2620 C C . ILE A 1 334 ? 24.797 31.219 10.062 1 91.94 334 ILE A C 1
ATOM 2622 O O . ILE A 1 334 ? 25.203 30.109 10.43 1 91.94 334 ILE A O 1
ATOM 2626 N N . LEU A 1 335 ? 24.391 31.453 8.859 1 90.5 335 LEU A N 1
ATOM 2627 C CA . LEU A 1 335 ? 24.297 30.391 7.867 1 90.5 335 LEU A CA 1
ATOM 2628 C C . LEU A 1 335 ? 25.688 29.891 7.461 1 90.5 335 LEU A C 1
ATOM 2630 O O . LEU A 1 335 ? 25.844 28.734 7.074 1 90.5 335 LEU A O 1
ATOM 2634 N N . ALA A 1 336 ? 26.656 30.672 7.652 1 87.94 336 ALA A N 1
ATOM 2635 C CA . ALA A 1 336 ? 28.031 30.297 7.273 1 87.94 336 ALA A CA 1
ATOM 2636 C C . ALA A 1 336 ? 28.781 29.703 8.453 1 87.94 336 ALA A C 1
ATOM 2638 O O . ALA A 1 336 ? 29.875 29.156 8.289 1 87.94 336 ALA A O 1
ATOM 2639 N N . SER A 1 337 ? 28.188 29.703 9.531 1 87.56 337 SER A N 1
ATOM 2640 C CA . SER A 1 337 ? 28.844 29.219 10.742 1 87.56 337 SER A CA 1
ATOM 2641 C C . SER A 1 337 ? 29.031 27.703 10.695 1 87.56 337 SER A C 1
ATOM 2643 O O . SER A 1 337 ? 28.125 26.969 10.312 1 87.56 337 SER A O 1
ATOM 2645 N N . LYS A 1 338 ? 30.266 27.25 10.898 1 87.38 338 LYS A N 1
ATOM 2646 C CA . LYS A 1 338 ? 30.609 25.828 11.023 1 87.38 338 LYS A CA 1
ATOM 2647 C C . LYS A 1 338 ? 31.453 25.578 12.273 1 87.38 338 LYS A C 1
ATOM 2649 O O . LYS A 1 338 ? 32.5 26.219 12.477 1 87.38 338 LYS A O 1
ATOM 2654 N N . PHE A 1 339 ? 30.922 24.766 13.148 1 87.75 339 PHE A N 1
ATOM 2655 C CA . PHE A 1 339 ? 31.656 24.469 14.367 1 87.75 339 PHE A CA 1
ATOM 2656 C C . PHE A 1 339 ? 31.234 23.125 14.945 1 87.75 339 PHE A C 1
ATOM 2658 O O . PHE A 1 339 ? 30.25 22.516 14.484 1 87.75 339 PHE A O 1
ATOM 2665 N N . GLU A 1 340 ? 32 22.641 15.867 1 86.56 340 GLU A N 1
ATOM 2666 C CA . GLU A 1 340 ? 31.656 21.406 16.578 1 86.56 340 GLU A CA 1
ATOM 2667 C C . GLU A 1 340 ? 30.906 21.719 17.875 1 86.56 340 GLU A C 1
ATOM 2669 O O . GLU A 1 340 ? 31.484 22.266 18.828 1 86.56 340 GLU A O 1
ATOM 2674 N N . GLY A 1 341 ? 29.641 21.469 17.844 1 87.81 341 GLY A N 1
ATOM 2675 C CA . GLY A 1 341 ? 28.828 21.672 19.031 1 87.81 341 GLY A CA 1
ATOM 2676 C C . GLY A 1 341 ? 28.703 20.453 19.906 1 87.81 341 GLY A C 1
ATOM 2677 O O . GLY A 1 341 ? 29.484 19.5 19.781 1 87.81 341 GLY A O 1
ATOM 2678 N N . LEU A 1 342 ? 27.797 20.531 20.859 1 88.38 342 LEU A N 1
ATOM 2679 C CA . LEU A 1 342 ? 27.531 19.391 21.75 1 88.38 342 LEU A CA 1
ATOM 2680 C C . LEU A 1 342 ? 26.844 18.266 21 1 88.38 342 LEU A C 1
ATOM 2682 O O . LEU A 1 342 ? 27.062 17.094 21.328 1 88.38 342 LEU A O 1
ATOM 2686 N N . THR A 1 343 ? 25.984 18.625 20.062 1 84.75 343 THR A N 1
ATOM 2687 C CA . THR A 1 343 ? 25.219 17.625 19.328 1 84.75 343 THR A CA 1
ATOM 2688 C C . THR A 1 343 ? 26 17.156 18.094 1 84.75 343 THR A C 1
ATOM 2690 O O . THR A 1 343 ? 25.484 16.344 17.312 1 84.75 343 THR A O 1
ATOM 2693 N N . GLY A 1 344 ? 27.188 17.625 17.922 1 82.06 344 GLY A N 1
ATOM 2694 C CA . GLY A 1 344 ? 28.016 17.234 16.781 1 82.06 344 GLY A CA 1
ATOM 2695 C C . GLY A 1 344 ? 28.422 18.406 15.906 1 82.06 344 GLY A C 1
ATOM 2696 O O . GLY A 1 344 ? 28.547 19.531 16.391 1 82.06 344 GLY A O 1
ATOM 2697 N N . HIS A 1 345 ? 28.625 18.031 14.617 1 83.62 345 HIS A N 1
ATOM 2698 C CA . HIS A 1 345 ? 29.047 19.078 13.688 1 83.62 345 HIS A CA 1
ATOM 2699 C C . HIS A 1 345 ? 27.844 19.938 13.258 1 83.62 345 HIS A C 1
ATOM 2701 O O . HIS A 1 345 ? 26.875 19.406 12.703 1 83.62 345 HIS A O 1
ATOM 2707 N N . ILE A 1 346 ? 27.906 21.219 13.508 1 87.62 346 ILE A N 1
ATOM 2708 C CA . ILE A 1 346 ? 26.812 22.125 13.211 1 87.62 346 ILE A CA 1
ATOM 2709 C C . ILE A 1 346 ? 27.094 22.875 11.914 1 87.62 346 ILE A C 1
ATOM 2711 O O . ILE A 1 346 ? 28.141 23.531 11.789 1 87.62 346 ILE A O 1
ATOM 2715 N N . CYS A 1 347 ? 26.312 22.625 10.953 1 88.38 347 CYS A N 1
ATOM 2716 C CA . CYS A 1 347 ? 26.359 23.328 9.672 1 88.38 347 CYS A CA 1
ATOM 2717 C C . CYS A 1 347 ? 24.953 23.531 9.109 1 88.38 347 CYS A C 1
ATOM 2719 O O . CYS A 1 347 ? 24.094 22.672 9.266 1 88.38 347 CYS A O 1
ATOM 2721 N N . PHE A 1 348 ? 24.703 24.75 8.539 1 87 348 PHE A N 1
ATOM 2722 C CA . PHE A 1 348 ? 23.391 25.062 8 1 87 348 PHE A CA 1
ATOM 2723 C C . PHE A 1 348 ? 23.422 25.094 6.477 1 87 348 PHE A C 1
ATOM 2725 O O . PHE A 1 348 ? 24.328 25.672 5.883 1 87 348 PHE A O 1
ATOM 2732 N N . ILE A 1 349 ? 22.531 24.297 5.926 1 80.75 349 ILE A N 1
ATOM 2733 C CA . ILE A 1 349 ? 22.344 24.328 4.48 1 80.75 349 ILE A CA 1
ATOM 2734 C C . ILE A 1 349 ? 20.906 24.734 4.148 1 80.75 349 ILE A C 1
ATOM 2736 O O . ILE A 1 349 ? 19.953 24.078 4.578 1 80.75 349 ILE A O 1
ATOM 2740 N N . ASN A 1 350 ? 20.703 25.766 3.471 1 76.06 350 ASN A N 1
ATOM 2741 C CA . ASN A 1 350 ? 19.391 26.25 3.076 1 76.06 350 ASN A CA 1
ATOM 2742 C C . ASN A 1 350 ? 18.5 26.531 4.293 1 76.06 350 ASN A C 1
ATOM 2744 O O . ASN A 1 350 ? 17.328 26.156 4.312 1 76.06 350 ASN A O 1
ATOM 2748 N N . GLY A 1 351 ? 19.141 26.969 5.355 1 80.69 351 GLY A N 1
ATOM 2749 C CA . GLY A 1 351 ? 18.391 27.375 6.535 1 80.69 351 GLY A CA 1
ATOM 2750 C C . GLY A 1 351 ? 18.078 26.219 7.469 1 80.69 351 GLY A C 1
ATOM 2751 O O . GLY A 1 351 ? 17.391 26.391 8.469 1 80.69 351 GLY A O 1
ATOM 2752 N N . MET A 1 352 ? 18.562 25.078 7.16 1 83.31 352 MET A N 1
ATOM 2753 C CA . MET A 1 352 ? 18.312 23.906 7.992 1 83.31 352 MET A CA 1
ATOM 2754 C C . MET A 1 352 ? 19.625 23.297 8.477 1 83.31 352 MET A C 1
ATOM 2756 O O . MET A 1 352 ? 20.641 23.328 7.762 1 83.31 352 MET A O 1
ATOM 2760 N N . LEU A 1 353 ? 19.469 22.734 9.625 1 83.94 353 LEU A N 1
ATOM 2761 C CA . LEU A 1 353 ? 20.641 22.047 10.18 1 83.94 353 LEU A CA 1
ATOM 2762 C C . LEU A 1 353 ? 20.953 20.781 9.398 1 83.94 353 LEU A C 1
ATOM 2764 O O . LEU A 1 353 ? 20.047 19.984 9.109 1 83.94 353 LEU A O 1
ATOM 2768 N N . HIS A 1 354 ? 22.062 20.688 8.75 1 73.25 354 HIS A N 1
ATOM 2769 C CA . HIS A 1 354 ? 22.5 19.516 8.008 1 73.25 354 HIS A CA 1
ATOM 2770 C C . HIS A 1 354 ? 23.547 18.734 8.781 1 73.25 354 HIS A C 1
ATOM 2772 O O . HIS A 1 354 ? 24.719 19.109 8.812 1 73.25 354 HIS A O 1
ATOM 2778 N N . PRO A 1 355 ? 23.031 17.719 9.586 1 62.22 355 PRO A N 1
ATOM 2779 C CA . PRO A 1 355 ? 24.078 17.016 10.344 1 62.22 355 PRO A CA 1
ATOM 2780 C C . PRO A 1 355 ? 25.047 16.266 9.453 1 62.22 355 PRO A C 1
ATOM 2782 O O . PRO A 1 355 ? 24.688 15.844 8.352 1 62.22 355 PRO A O 1
ATOM 2785 N N . ALA A 1 356 ? 26.391 16.25 9.602 1 51.53 356 ALA A N 1
ATOM 2786 C CA . ALA A 1 356 ? 27.406 15.531 8.859 1 51.53 356 ALA A CA 1
ATOM 2787 C C . ALA A 1 356 ? 27.109 14.031 8.836 1 51.53 356 ALA A C 1
ATOM 2789 O O . ALA A 1 356 ? 27.203 13.391 7.785 1 51.53 356 ALA A O 1
ATOM 2790 N N . ALA A 1 357 ? 26.938 13.562 10.148 1 58.5 357 ALA A N 1
ATOM 2791 C CA . ALA A 1 357 ? 26.688 12.125 10.203 1 58.5 357 ALA A CA 1
ATOM 2792 C C . ALA A 1 357 ? 25.266 11.844 10.68 1 58.5 357 ALA A C 1
ATOM 2794 O O . ALA A 1 357 ? 24.812 12.391 11.688 1 58.5 357 ALA A O 1
ATOM 2795 N N . ARG A 1 358 ? 24.578 11.141 9.727 1 80.19 358 ARG A N 1
ATOM 2796 C CA . ARG A 1 358 ? 23.219 10.734 10.078 1 80.19 358 ARG A CA 1
ATOM 2797 C C . ARG A 1 358 ? 23.219 9.406 10.82 1 80.19 358 ARG A C 1
ATOM 2799 O O . ARG A 1 358 ? 23.031 8.352 10.211 1 80.19 358 ARG A O 1
ATOM 2806 N N . ILE A 1 359 ? 23.625 9.516 12.195 1 87.19 359 ILE A N 1
ATOM 2807 C CA . ILE A 1 359 ? 23.703 8.336 13.055 1 87.19 359 ILE A CA 1
ATOM 2808 C C . ILE A 1 359 ? 22.578 8.367 14.078 1 87.19 359 ILE A C 1
ATOM 2810 O O . ILE A 1 359 ? 22.266 9.422 14.648 1 87.19 359 ILE A O 1
ATOM 2814 N N . PHE A 1 360 ? 22 7.254 14.289 1 90.5 360 PHE A N 1
ATOM 2815 C CA . PHE A 1 360 ? 20.922 7.133 15.258 1 90.5 360 PHE A CA 1
ATOM 2816 C C . PHE A 1 360 ? 21.219 6.016 16.25 1 90.5 360 PHE A C 1
ATOM 2818 O O . PHE A 1 360 ? 21.828 5.004 15.898 1 90.5 360 PHE A O 1
ATOM 2825 N N . THR A 1 361 ? 20.812 6.25 17.469 1 91.88 361 THR A N 1
ATOM 2826 C CA . THR A 1 361 ? 20.938 5.25 18.516 1 91.88 361 THR A CA 1
ATOM 2827 C C . THR A 1 361 ? 19.625 4.508 18.734 1 91.88 361 THR A C 1
ATOM 2829 O O . THR A 1 361 ? 18.562 5.125 18.844 1 91.88 361 THR A O 1
ATOM 2832 N N . LEU A 1 362 ? 19.766 3.221 18.688 1 95.06 362 LEU A N 1
ATOM 2833 C CA . LEU A 1 362 ? 18.594 2.402 18.969 1 95.06 362 LEU A CA 1
ATOM 2834 C C . LEU A 1 362 ? 18.547 2.004 20.453 1 95.06 362 LEU A C 1
ATOM 2836 O O . LEU A 1 362 ? 19.562 1.615 21.016 1 95.06 362 LEU A O 1
ATOM 2840 N N . VAL A 1 363 ? 17.359 2.162 21.031 1 95.12 363 VAL A N 1
ATOM 2841 C CA . VAL A 1 363 ? 17.219 1.857 22.438 1 95.12 363 VAL A CA 1
ATOM 2842 C C . VAL A 1 363 ? 16.031 0.907 22.656 1 95.12 363 VAL A C 1
ATOM 2844 O O . VAL A 1 363 ? 15.125 0.846 21.828 1 95.12 363 VAL A O 1
ATOM 2847 N N . ASN A 1 364 ? 16.125 0.125 23.672 1 94.88 364 ASN A N 1
ATOM 2848 C CA . ASN A 1 364 ? 15.078 -0.788 24.109 1 94.88 364 ASN A CA 1
ATOM 2849 C C . ASN A 1 364 ? 14.672 -0.519 25.562 1 94.88 364 ASN A C 1
ATOM 2851 O O . ASN A 1 364 ? 15.531 -0.334 26.422 1 94.88 364 ASN A O 1
ATOM 2855 N N . VAL A 1 365 ? 13.391 -0.442 25.797 1 94.25 365 VAL A N 1
ATOM 2856 C CA . VAL A 1 365 ? 12.914 -0.146 27.141 1 94.25 365 VAL A CA 1
ATOM 2857 C C . VAL A 1 365 ? 12.773 -1.441 27.938 1 94.25 365 VAL A C 1
ATOM 2859 O O . VAL A 1 365 ? 11.836 -2.213 27.719 1 94.25 365 VAL A O 1
ATOM 2862 N N . VAL A 1 366 ? 13.68 -1.739 28.734 1 91.44 366 VAL A N 1
ATOM 2863 C CA . VAL A 1 366 ? 13.672 -2.861 29.656 1 91.44 366 VAL A CA 1
ATOM 2864 C C . VAL A 1 366 ? 13.945 -2.357 31.078 1 91.44 366 VAL A C 1
ATOM 2866 O O . VAL A 1 366 ? 15.086 -2.41 31.547 1 91.44 366 VAL A O 1
ATOM 2869 N N . GLY A 1 367 ? 12.938 -1.958 31.766 1 85.19 367 GLY A N 1
ATOM 2870 C CA . GLY A 1 367 ? 13.141 -1.247 33.031 1 85.19 367 GLY A CA 1
ATOM 2871 C C . GLY A 1 367 ? 13.602 0.185 32.812 1 85.19 367 GLY A C 1
ATOM 2872 O O . GLY A 1 367 ? 12.93 1.123 33.25 1 85.19 367 GLY A O 1
ATOM 2873 N N . ILE A 1 368 ? 14.789 0.252 32.156 1 87.75 368 ILE A N 1
ATOM 2874 C CA . ILE A 1 368 ? 15.328 1.538 31.734 1 87.75 368 ILE A CA 1
ATOM 2875 C C . ILE A 1 368 ? 15.609 1.51 30.234 1 87.75 368 ILE A C 1
ATOM 2877 O O . ILE A 1 368 ? 15.484 0.466 29.594 1 87.75 368 ILE A O 1
ATOM 2881 N N . SER A 1 369 ? 15.828 2.684 29.781 1 88.44 369 SER A N 1
ATOM 2882 C CA . SER A 1 369 ? 16.203 2.725 28.375 1 88.44 369 SER A CA 1
ATOM 2883 C C . SER A 1 369 ? 17.609 2.191 28.156 1 88.44 369 SER A C 1
ATOM 2885 O O . SER A 1 369 ? 18.578 2.781 28.625 1 88.44 369 SER A O 1
ATOM 2887 N N . THR A 1 370 ? 17.688 1.019 27.516 1 91.06 370 THR A N 1
ATOM 2888 C CA . THR A 1 370 ? 18.984 0.378 27.266 1 91.06 370 THR A CA 1
ATOM 2889 C C . THR A 1 370 ? 19.391 0.542 25.812 1 91.06 370 THR A C 1
ATOM 2891 O O . THR A 1 370 ? 18.578 0.394 24.906 1 91.06 370 THR A O 1
ATOM 2894 N N . GLU A 1 371 ? 20.672 0.873 25.641 1 92.5 371 GLU A N 1
ATOM 2895 C CA . GLU A 1 371 ? 21.188 1.054 24.281 1 92.5 371 GLU A CA 1
ATOM 2896 C C . GLU A 1 371 ? 21.438 -0.289 23.609 1 92.5 371 GLU A C 1
ATOM 2898 O O . GLU A 1 371 ? 22.047 -1.185 24.203 1 92.5 371 GLU A O 1
ATOM 2903 N N . LEU A 1 372 ? 20.984 -0.443 22.406 1 93.75 372 LEU A N 1
ATOM 2904 C CA . LEU A 1 372 ? 21.156 -1.665 21.625 1 93.75 372 LEU A CA 1
ATOM 2905 C C . LEU A 1 372 ? 22.328 -1.539 20.656 1 93.75 372 LEU A C 1
ATOM 2907 O O . LEU A 1 372 ? 23.078 -2.494 20.469 1 93.75 372 LEU A O 1
ATOM 2911 N N . GLY A 1 373 ? 22.375 -0.404 20.016 1 94.19 373 GLY A N 1
ATOM 2912 C CA . GLY A 1 373 ? 23.375 -0.132 18.984 1 94.19 373 GLY A CA 1
ATOM 2913 C C . GLY A 1 373 ? 23.047 1.093 18.156 1 94.19 373 GLY A C 1
ATOM 2914 O O . GLY A 1 373 ? 22.359 2.008 18.625 1 94.19 373 GLY A O 1
ATOM 2915 N N . TYR A 1 374 ? 23.688 1.053 16.891 1 93 374 TYR A N 1
ATOM 2916 C CA . TYR A 1 374 ? 23.562 2.268 16.094 1 93 374 TYR A CA 1
ATOM 2917 C C . TYR A 1 374 ? 23.141 1.942 14.664 1 93 374 TYR A C 1
ATOM 2919 O O . TYR A 1 374 ? 23.25 0.797 14.219 1 93 374 TYR A O 1
ATOM 2927 N N . TRP A 1 375 ? 22.484 2.883 14.094 1 92.62 375 TRP A N 1
ATOM 2928 C CA . TRP A 1 375 ? 22.188 2.836 12.672 1 92.62 375 TRP A CA 1
ATOM 2929 C C . TRP A 1 375 ? 22.734 4.062 11.953 1 92.62 375 TRP A C 1
ATOM 2931 O O . TRP A 1 375 ? 22.516 5.195 12.398 1 92.62 375 TRP A O 1
ATOM 2941 N N . THR A 1 376 ? 23.469 3.85 10.906 1 90 376 THR A N 1
ATOM 2942 C CA . THR A 1 376 ? 24.062 4.926 10.117 1 90 376 THR A CA 1
ATOM 2943 C C . THR A 1 376 ? 23.5 4.93 8.695 1 90 376 THR A C 1
ATOM 2945 O O . THR A 1 376 ? 23.422 3.883 8.055 1 90 376 THR A O 1
ATOM 2948 N N . ASP A 1 377 ? 23.062 6.141 8.336 1 87.19 377 ASP A N 1
ATOM 2949 C CA . ASP A 1 377 ? 22.531 6.277 6.988 1 87.19 377 ASP A CA 1
ATOM 2950 C C . ASP A 1 377 ? 23.562 5.875 5.941 1 87.19 377 ASP A C 1
ATOM 2952 O O . ASP A 1 377 ? 24.688 6.391 5.938 1 87.19 377 ASP A O 1
ATOM 2956 N N . GLY A 1 378 ? 23.297 4.918 5.098 1 83.56 378 GLY A N 1
ATOM 2957 C CA . GLY A 1 378 ? 24.203 4.449 4.059 1 83.56 378 GLY A CA 1
ATOM 2958 C C . GLY A 1 378 ? 24.984 3.205 4.457 1 83.56 378 GLY A C 1
ATOM 2959 O O . GLY A 1 378 ? 25.469 2.465 3.6 1 83.56 378 GLY A O 1
ATOM 2960 N N . TYR A 1 379 ? 25.094 2.943 5.863 1 86.94 379 TYR A N 1
ATOM 2961 C CA . TYR A 1 379 ? 25.906 1.823 6.324 1 86.94 379 TYR A CA 1
ATOM 2962 C C . TYR A 1 379 ? 25.062 0.797 7.062 1 86.94 379 TYR A C 1
ATOM 2964 O O . TYR A 1 379 ? 25.484 -0.349 7.246 1 86.94 379 TYR A O 1
ATOM 2972 N N . GLY A 1 380 ? 23.969 1.218 7.523 1 90.19 380 GLY A N 1
ATOM 2973 C CA . GLY A 1 380 ? 23.078 0.276 8.172 1 90.19 380 GLY A CA 1
ATOM 2974 C C . GLY A 1 380 ? 23.328 0.13 9.656 1 90.19 380 GLY A C 1
ATOM 2975 O O . GLY A 1 380 ? 23.672 1.104 10.336 1 90.19 380 GLY A O 1
ATOM 2976 N N . PHE A 1 381 ? 23.172 -1.117 10.211 1 93.06 381 PHE A N 1
ATOM 2977 C CA . PHE A 1 381 ? 23.234 -1.373 11.648 1 93.06 381 PHE A CA 1
ATOM 2978 C C . PHE A 1 381 ? 24.656 -1.751 12.062 1 93.06 381 PHE A C 1
ATOM 2980 O O . PHE A 1 381 ? 25.359 -2.449 11.328 1 93.06 381 PHE A O 1
ATOM 2987 N N . SER A 1 382 ? 25.062 -1.209 13.266 1 93 382 SER A N 1
ATOM 2988 C CA . SER A 1 382 ? 26.391 -1.529 13.812 1 93 382 SER A CA 1
ATOM 2989 C C . SER A 1 382 ? 26.391 -1.447 15.336 1 93 382 SER A C 1
ATOM 2991 O O . SER A 1 382 ? 25.594 -0.707 15.922 1 93 382 SER A O 1
ATOM 2993 N N . LYS A 1 383 ? 27.25 -2.162 15.953 1 90.5 383 LYS A N 1
ATOM 2994 C CA . LYS A 1 383 ? 27.391 -2.135 17.406 1 90.5 383 LYS A CA 1
ATOM 2995 C C . LYS A 1 383 ? 28.188 -0.917 17.859 1 90.5 383 LYS A C 1
ATOM 2997 O O . LYS A 1 383 ? 27.938 -0.369 18.938 1 90.5 383 LYS A O 1
ATOM 3002 N N . THR A 1 384 ? 29.094 -0.627 17 1 88.25 384 THR A N 1
ATOM 3003 C CA . THR A 1 384 ? 29.906 0.547 17.297 1 88.25 384 THR A CA 1
ATOM 3004 C C . THR A 1 384 ? 29.828 1.552 16.141 1 88.25 384 THR A C 1
ATOM 3006 O O . THR A 1 384 ? 29.656 1.168 14.984 1 88.25 384 THR A O 1
ATOM 3009 N N . VAL A 1 385 ? 29.906 2.748 16.578 1 86.06 385 VAL A N 1
ATOM 3010 C CA . VAL A 1 385 ? 29.781 3.809 15.586 1 86.06 385 VAL A CA 1
ATOM 3011 C C . VAL A 1 385 ? 30.984 3.764 14.633 1 86.06 385 VAL A C 1
ATOM 3013 O O . VAL A 1 385 ? 32.125 3.699 15.078 1 86.06 385 VAL A O 1
ATOM 3016 N N . GLY A 1 386 ? 30.781 3.697 13.32 1 77.75 386 GLY A N 1
ATOM 3017 C CA . GLY A 1 386 ? 31.828 3.76 12.305 1 77.75 386 GLY A CA 1
ATOM 3018 C C . GLY A 1 386 ? 32.438 2.406 12 1 77.75 386 GLY A C 1
ATOM 3019 O O . GLY A 1 386 ? 33.375 2.312 11.227 1 77.75 386 GLY A O 1
ATOM 3020 N N . ALA A 1 387 ? 31.875 1.327 12.477 1 75.44 387 ALA A N 1
ATOM 3021 C CA . ALA A 1 387 ? 32.469 0.003 12.328 1 75.44 387 ALA A CA 1
ATOM 3022 C C . ALA A 1 387 ? 32.094 -0.627 10.992 1 75.44 387 ALA A C 1
ATOM 3024 O O . ALA A 1 387 ? 32.812 -1.501 10.492 1 75.44 387 ALA A O 1
ATOM 3025 N N . ASN A 1 388 ? 31.078 -0.152 10.359 1 73.88 388 ASN A N 1
ATOM 3026 C CA . ASN A 1 388 ? 30.578 -0.836 9.18 1 73.88 388 ASN A CA 1
ATOM 3027 C C . ASN A 1 388 ? 31.391 -0.49 7.934 1 73.88 388 ASN A C 1
ATOM 3029 O O . ASN A 1 388 ? 31.625 0.685 7.648 1 73.88 388 ASN A O 1
ATOM 3033 N N . ILE A 1 389 ? 31.875 -1.455 7.266 1 71.38 389 ILE A N 1
ATOM 3034 C CA . ILE A 1 389 ? 32.531 -1.291 5.965 1 71.38 389 ILE A CA 1
ATOM 3035 C C . ILE A 1 389 ? 31.5 -1.53 4.855 1 71.38 389 ILE A C 1
ATOM 3037 O O . ILE A 1 389 ? 31.484 -0.81 3.852 1 71.38 389 ILE A O 1
ATOM 3041 N N . HIS A 1 390 ? 30.641 -2.533 5.172 1 74.94 390 HIS A N 1
ATOM 3042 C CA . HIS A 1 390 ? 29.578 -2.857 4.215 1 74.94 390 HIS A CA 1
ATOM 3043 C C . HIS A 1 390 ? 28.203 -2.592 4.809 1 74.94 390 HIS A C 1
ATOM 3045 O O . HIS A 1 390 ? 28.062 -2.492 6.027 1 74.94 390 HIS A O 1
ATOM 3051 N N . TYR A 1 391 ? 27.266 -2.422 3.953 1 80.5 391 TYR A N 1
ATOM 3052 C CA . TYR A 1 391 ? 25.906 -2.156 4.391 1 80.5 391 TYR A CA 1
ATOM 3053 C C . TYR A 1 391 ? 25.297 -3.379 5.074 1 80.5 391 TYR A C 1
ATOM 3055 O O . TYR A 1 391 ? 25.25 -4.465 4.488 1 80.5 391 TYR A O 1
ATOM 3063 N N . ASN A 1 392 ? 25.031 -3.215 6.328 1 81.5 392 ASN A N 1
ATOM 3064 C CA . ASN A 1 392 ? 24.391 -4.281 7.094 1 81.5 392 ASN A CA 1
ATOM 3065 C C . ASN A 1 392 ? 22.891 -4.055 7.207 1 81.5 392 ASN A C 1
ATOM 3067 O O . ASN A 1 392 ? 22.438 -3.139 7.898 1 81.5 392 ASN A O 1
ATOM 3071 N N . LYS A 1 393 ? 22.156 -4.996 6.688 1 80.94 393 LYS A N 1
ATOM 3072 C CA . LYS A 1 393 ? 20.703 -4.828 6.617 1 80.94 393 LYS A CA 1
ATOM 3073 C C . LYS A 1 393 ? 20.016 -5.445 7.832 1 80.94 393 LYS A C 1
ATOM 3075 O O . LYS A 1 393 ? 18.859 -5.148 8.117 1 80.94 393 LYS A O 1
ATOM 3080 N N . SER A 1 394 ? 20.766 -6.133 8.648 1 87 394 SER A N 1
ATOM 3081 C CA . SER A 1 394 ? 20.094 -6.895 9.703 1 87 394 SER A CA 1
ATOM 3082 C C . SER A 1 394 ? 20.328 -6.262 11.07 1 87 394 SER A C 1
ATOM 3084 O O . SER A 1 394 ? 21.469 -6.016 11.469 1 87 394 SER A O 1
ATOM 3086 N N . ILE A 1 395 ? 19.266 -6.062 11.844 1 90.75 395 ILE A N 1
ATOM 3087 C CA . ILE A 1 395 ? 19.297 -5.469 13.172 1 90.75 395 ILE A CA 1
ATOM 3088 C C . ILE A 1 395 ? 19.781 -6.5 14.188 1 90.75 395 ILE A C 1
ATOM 3090 O O . ILE A 1 395 ? 20.172 -6.152 15.305 1 90.75 395 ILE A O 1
ATOM 3094 N N . THR A 1 396 ? 19.875 -7.742 13.797 1 86.31 396 THR A N 1
ATOM 3095 C CA . THR A 1 396 ? 20.25 -8.812 14.711 1 86.31 396 THR A CA 1
ATOM 3096 C C . THR A 1 396 ? 21.734 -8.711 15.078 1 86.31 396 THR A C 1
ATOM 3098 O O . THR A 1 396 ? 22.188 -9.336 16.031 1 86.31 396 THR A O 1
ATOM 3101 N N . VAL A 1 397 ? 22.453 -7.883 14.391 1 87.31 397 VAL A N 1
ATOM 3102 C CA . VAL A 1 397 ? 23.875 -7.668 14.688 1 87.31 397 VAL A CA 1
ATOM 3103 C C . VAL A 1 397 ? 24 -6.887 16 1 87.31 397 VAL A C 1
ATOM 3105 O O . VAL A 1 397 ? 25.047 -6.945 16.656 1 87.31 397 VAL A O 1
ATOM 3108 N N . LEU A 1 398 ? 22.922 -6.277 16.375 1 92.69 398 LEU A N 1
ATOM 3109 C CA . LEU A 1 398 ? 22.938 -5.484 17.594 1 92.69 398 LEU A CA 1
ATOM 3110 C C . LEU A 1 398 ? 22.719 -6.371 18.828 1 92.69 398 LEU A C 1
ATOM 3112 O O . LEU A 1 398 ? 22.766 -7.602 18.719 1 92.69 398 LEU A O 1
ATOM 3116 N N . ARG A 1 399 ? 22.609 -5.707 19.938 1 90.06 399 ARG A N 1
ATOM 3117 C CA . ARG A 1 399 ? 22.297 -6.426 21.172 1 90.06 399 ARG A CA 1
ATOM 3118 C C . ARG A 1 399 ? 20.906 -7.055 21.094 1 90.06 399 ARG A C 1
ATOM 3120 O O . ARG A 1 399 ? 20.094 -6.676 20.25 1 90.06 399 ARG A O 1
ATOM 3127 N N . GLN A 1 400 ? 20.672 -7.988 21.875 1 89.25 400 GLN A N 1
ATOM 3128 C CA . GLN A 1 400 ? 19.406 -8.711 21.859 1 89.25 400 GLN A CA 1
ATOM 3129 C C . GLN A 1 400 ? 18.234 -7.785 22.172 1 89.25 400 GLN A C 1
ATOM 3131 O O . GLN A 1 400 ? 18.297 -7.02 23.141 1 89.25 400 GLN A O 1
ATOM 3136 N N . ILE A 1 401 ? 17.312 -7.852 21.375 1 92.25 401 ILE A N 1
ATOM 3137 C CA . ILE A 1 401 ? 16.109 -7.051 21.547 1 92.25 401 ILE A CA 1
ATOM 3138 C C . ILE A 1 401 ? 15.117 -7.805 22.438 1 92.25 401 ILE A C 1
ATOM 3140 O O . ILE A 1 401 ? 14.859 -8.992 22.219 1 92.25 401 ILE A O 1
ATOM 3144 N N . ILE A 1 402 ? 14.633 -7.172 23.422 1 92.06 402 ILE A N 1
ATOM 3145 C CA . ILE A 1 402 ? 13.578 -7.719 24.266 1 92.06 402 ILE A CA 1
ATOM 3146 C C . ILE A 1 402 ? 12.227 -7.156 23.844 1 92.06 402 ILE A C 1
ATOM 3148 O O . ILE A 1 402 ? 11.992 -5.949 23.938 1 92.06 402 ILE A O 1
ATOM 3152 N N . TRP A 1 403 ? 11.414 -7.996 23.375 1 91.94 403 TRP A N 1
ATOM 3153 C CA . TRP A 1 403 ? 10.102 -7.586 22.875 1 91.94 403 TRP A CA 1
ATOM 3154 C C . TRP A 1 403 ? 9.078 -7.562 24 1 91.94 403 TRP A C 1
ATOM 3156 O O . TRP A 1 403 ? 9.32 -8.117 25.078 1 91.94 403 TRP A O 1
ATOM 3166 N N . PRO A 1 404 ? 7.938 -6.824 23.672 1 91.12 404 PRO A N 1
ATOM 3167 C CA . PRO A 1 404 ? 6.871 -6.902 24.672 1 91.12 404 PRO A CA 1
ATOM 3168 C C . PRO A 1 404 ? 6.41 -8.336 24.938 1 91.12 404 PRO A C 1
ATOM 3170 O O . PRO A 1 404 ? 6.207 -9.102 23.984 1 91.12 404 PRO A O 1
ATOM 3173 N N . GLY A 1 405 ? 6.242 -8.82 26.125 1 81.69 405 GLY A N 1
ATOM 3174 C CA . GLY A 1 405 ? 5.828 -10.172 26.469 1 81.69 405 GLY A CA 1
ATOM 3175 C C . GLY A 1 405 ? 6.992 -11.109 26.719 1 81.69 405 GLY A C 1
ATOM 3176 O O . GLY A 1 405 ? 6.801 -12.25 27.141 1 81.69 405 GLY A O 1
ATOM 3177 N N . GLY A 1 406 ? 8.211 -10.82 26.375 1 75.25 406 GLY A N 1
ATOM 3178 C CA . GLY A 1 406 ? 9.383 -11.617 26.703 1 75.25 406 GLY A CA 1
ATOM 3179 C C . GLY A 1 406 ? 10.305 -11.852 25.516 1 75.25 406 GLY A C 1
ATOM 3180 O O . GLY A 1 406 ? 9.938 -11.555 24.375 1 75.25 406 GLY A O 1
ATOM 3181 N N . PRO A 1 407 ? 11.555 -12.18 25.703 1 65.38 407 PRO A N 1
ATOM 3182 C CA . PRO A 1 407 ? 12.648 -12.227 24.734 1 65.38 407 PRO A CA 1
ATOM 3183 C C . PRO A 1 407 ? 12.555 -13.414 23.781 1 65.38 407 PRO A C 1
ATOM 3185 O O . PRO A 1 407 ? 13.375 -13.555 22.875 1 65.38 407 PRO A O 1
ATOM 3188 N N . TRP A 1 408 ? 11.648 -14.289 23.844 1 63.12 408 TRP A N 1
ATOM 3189 C CA . TRP A 1 408 ? 11.797 -15.617 23.25 1 63.12 408 TRP A CA 1
ATOM 3190 C C . TRP A 1 408 ? 11.664 -15.562 21.734 1 63.12 408 TRP A C 1
ATOM 3192 O O . TRP A 1 408 ? 12.508 -16.109 21.016 1 63.12 408 TRP A O 1
ATOM 3202 N N . SER A 1 409 ? 10.531 -15.109 21.219 1 73.12 409 SER A N 1
ATOM 3203 C CA . SER A 1 409 ? 10.328 -15.242 19.781 1 73.12 409 SER A CA 1
ATOM 3204 C C . SER A 1 409 ? 10.102 -13.883 19.125 1 73.12 409 SER A C 1
ATOM 3206 O O . SER A 1 409 ? 9.547 -12.977 19.75 1 73.12 409 SER A O 1
ATOM 3208 N N . ALA A 1 410 ? 10.898 -13.719 18 1 79.06 410 ALA A N 1
ATOM 3209 C CA . ALA A 1 410 ? 10.688 -12.508 17.203 1 79.06 410 ALA A CA 1
ATOM 3210 C C . ALA A 1 410 ? 9.25 -12.406 16.719 1 79.06 410 ALA A C 1
ATOM 3212 O O . ALA A 1 410 ? 8.664 -13.398 16.266 1 79.06 410 ALA A O 1
ATOM 3213 N N . PRO A 1 411 ? 8.688 -11.227 16.969 1 84.81 411 PRO A N 1
ATOM 3214 C CA . PRO A 1 411 ? 7.301 -11.055 16.531 1 84.81 411 PRO A CA 1
ATOM 3215 C C . PRO A 1 411 ? 7.137 -11.172 15.016 1 84.81 411 PRO A C 1
ATOM 3217 O O . PRO A 1 411 ? 8.016 -10.742 14.258 1 84.81 411 PRO A O 1
ATOM 3220 N N . ARG A 1 412 ? 5.996 -11.719 14.656 1 76 412 ARG A N 1
ATOM 3221 C CA . ARG A 1 412 ? 5.695 -11.906 13.242 1 76 412 ARG A CA 1
ATOM 3222 C C . ARG A 1 412 ? 5.191 -10.609 12.617 1 76 412 ARG A C 1
ATOM 3224 O O . ARG A 1 412 ? 5.301 -10.414 11.406 1 76 412 ARG A O 1
ATOM 3231 N N . GLY A 1 413 ? 4.711 -9.727 13.414 1 77.94 413 GLY A N 1
ATOM 3232 C CA . GLY A 1 413 ? 4.215 -8.445 12.93 1 77.94 413 GLY A CA 1
ATOM 3233 C C . GLY A 1 413 ? 2.719 -8.445 12.672 1 77.94 413 GLY A C 1
ATOM 3234 O O . GLY A 1 413 ? 2.146 -7.418 12.305 1 77.94 413 GLY A O 1
ATOM 3235 N N . TRP A 1 414 ? 2.041 -9.531 12.656 1 70.19 414 TRP A N 1
ATOM 3236 C CA . TRP A 1 414 ? 0.596 -9.602 12.469 1 70.19 414 TRP A CA 1
ATOM 3237 C C . TRP A 1 414 ? -0.018 -10.688 13.344 1 70.19 414 TRP A C 1
ATOM 3239 O O . TRP A 1 414 ? 0.69 -11.562 13.852 1 70.19 414 TRP A O 1
ATOM 3249 N N . ALA A 1 415 ? -1.119 -10.383 13.852 1 69.19 415 ALA A N 1
ATOM 3250 C CA . ALA A 1 415 ? -1.882 -11.367 14.617 1 69.19 415 ALA A CA 1
ATOM 3251 C C . ALA A 1 415 ? -3.303 -11.5 14.07 1 69.19 415 ALA A C 1
ATOM 3253 O O . ALA A 1 415 ? -3.789 -10.617 13.367 1 69.19 415 ALA A O 1
ATOM 3254 N N . SER A 1 416 ? -3.682 -12.797 14.031 1 55.97 416 SER A N 1
ATOM 3255 C CA . SER A 1 416 ? -5.062 -13.008 13.609 1 55.97 416 SER A CA 1
ATOM 3256 C C . SER A 1 416 ? -6.016 -12.078 14.352 1 55.97 416 SER A C 1
ATOM 3258 O O . SER A 1 416 ? -5.766 -11.711 15.5 1 55.97 416 SER A O 1
ATOM 3260 N N . ALA A 1 417 ? -6.5 -11.047 13.734 1 53.5 417 ALA A N 1
ATOM 3261 C CA . ALA A 1 417 ? -7.32 -9.969 14.273 1 53.5 417 ALA A CA 1
ATOM 3262 C C . ALA A 1 417 ? -7.961 -10.375 15.602 1 53.5 417 ALA A C 1
ATOM 3264 O O . ALA A 1 417 ? -8.484 -11.484 15.727 1 53.5 417 ALA A O 1
ATOM 3265 N N . ALA A 1 418 ? -7.383 -9.969 16.656 1 47.94 418 ALA A N 1
ATOM 3266 C CA . ALA A 1 418 ? -7.945 -10.234 17.969 1 47.94 418 ALA A CA 1
ATOM 3267 C C . ALA A 1 418 ? -9.461 -10.367 17.906 1 47.94 418 ALA A C 1
ATOM 3269 O O . ALA A 1 418 ? -10.047 -11.242 18.562 1 47.94 418 ALA A O 1
ATOM 3270 N N . GLY A 1 419 ? -10.023 -9.188 17.781 1 41.88 419 GLY A N 1
ATOM 3271 C CA . GLY A 1 419 ? -11.477 -9.312 17.781 1 41.88 419 GLY A CA 1
ATOM 3272 C C . GLY A 1 419 ? -12.008 -10.188 16.672 1 41.88 419 GLY A C 1
ATOM 3273 O O . GLY A 1 419 ? -13.203 -10.164 16.375 1 41.88 419 GLY A O 1
ATOM 3274 N N . GLY A 1 420 ? -11.188 -11.344 16.266 1 45.72 420 GLY A N 1
ATOM 3275 C CA . GLY A 1 420 ? -11.344 -12.688 15.727 1 45.72 420 GLY A CA 1
ATOM 3276 C C . GLY A 1 420 ? -11.938 -12.703 14.328 1 45.72 420 GLY A C 1
ATOM 3277 O O . GLY A 1 420 ? -12.75 -13.57 14 1 45.72 420 GLY A O 1
ATOM 3278 N N . LYS A 1 421 ? -11.867 -11.633 13.742 1 53.59 421 LYS A N 1
ATOM 3279 C CA . LYS A 1 421 ? -12.734 -11.766 12.578 1 53.59 421 LYS A CA 1
ATOM 3280 C C . LYS A 1 421 ? -12.297 -12.93 11.695 1 53.59 421 LYS A C 1
ATOM 3282 O O . LYS A 1 421 ? -11.133 -13 11.289 1 53.59 421 LYS A O 1
ATOM 3287 N N . ARG A 1 422 ? -12.781 -13.883 11.906 1 65.31 422 ARG A N 1
ATOM 3288 C CA . ARG A 1 422 ? -12.672 -15.109 11.133 1 65.31 422 ARG A CA 1
ATOM 3289 C C . ARG A 1 422 ? -12.898 -14.836 9.648 1 65.31 422 ARG A C 1
ATOM 3291 O O . ARG A 1 422 ? -13.781 -14.055 9.281 1 65.31 422 ARG A O 1
ATOM 3298 N N . LEU A 1 423 ? -11.758 -15.148 8.883 1 80.12 423 LEU A N 1
ATOM 3299 C CA . LEU A 1 423 ? -11.938 -15.039 7.441 1 80.12 423 LEU A CA 1
ATOM 3300 C C . LEU A 1 423 ? -13.188 -15.781 6.992 1 80.12 423 LEU A C 1
ATOM 3302 O O . LEU A 1 423 ? -13.43 -16.922 7.418 1 80.12 423 LEU A O 1
ATOM 3306 N N . LYS A 1 424 ? -13.984 -15.047 6.348 1 88.44 424 LYS A N 1
ATOM 3307 C CA . LYS A 1 424 ? -15.148 -15.703 5.746 1 88.44 424 LYS A CA 1
ATOM 3308 C C . LYS A 1 424 ? -14.766 -16.422 4.457 1 88.44 424 LYS A C 1
ATOM 3310 O O . LYS A 1 424 ? -14.492 -15.789 3.438 1 88.44 424 LYS A O 1
ATOM 3315 N N . ILE A 1 425 ? -14.789 -17.734 4.527 1 92.38 425 ILE A N 1
ATOM 3316 C CA . ILE A 1 425 ? -14.383 -18.547 3.381 1 92.38 425 ILE A CA 1
ATOM 3317 C C . ILE A 1 425 ? -15.609 -19.234 2.777 1 92.38 425 ILE A C 1
ATOM 3319 O O . ILE A 1 425 ? -16.422 -19.812 3.498 1 92.38 425 ILE A O 1
ATOM 3323 N N . VAL A 1 426 ? -15.742 -19.062 1.492 1 93.81 426 VAL A N 1
ATOM 3324 C CA . VAL A 1 426 ? -16.844 -19.703 0.796 1 93.81 426 VAL A CA 1
ATOM 3325 C C . VAL A 1 426 ? -16.375 -21.016 0.173 1 93.81 426 VAL A C 1
ATOM 3327 O O . VAL A 1 426 ? -15.258 -21.094 -0.339 1 93.81 426 VAL A O 1
ATOM 3330 N N . VAL A 1 427 ? -17.125 -22.078 0.372 1 93.44 427 VAL A N 1
ATOM 3331 C CA . VAL A 1 427 ? -16.828 -23.391 -0.183 1 93.44 427 VAL A CA 1
ATOM 3332 C C . VAL A 1 427 ? -17.984 -23.844 -1.087 1 93.44 427 VAL A C 1
ATOM 3334 O O . VAL A 1 427 ? -19.141 -23.547 -0.815 1 93.44 427 VAL A O 1
ATOM 3337 N N . PRO A 1 428 ? -17.594 -24.469 -2.18 1 91.69 428 PRO A N 1
ATOM 3338 C CA . PRO A 1 428 ? -18.656 -24.984 -3.049 1 91.69 428 PRO A CA 1
ATOM 3339 C C . PRO A 1 428 ? -19.453 -26.125 -2.414 1 91.69 428 PRO A C 1
ATOM 3341 O O . PRO A 1 428 ? -18.859 -27.078 -1.9 1 91.69 428 PRO A O 1
ATOM 3344 N N . SER A 1 429 ? -20.734 -26.016 -2.312 1 84.69 429 SER A N 1
ATOM 3345 C CA . SER A 1 429 ? -21.578 -27.031 -1.691 1 84.69 429 SER A CA 1
ATOM 3346 C C . SER A 1 429 ? -22.344 -27.828 -2.74 1 84.69 429 SER A C 1
ATOM 3348 O O . SER A 1 429 ? -22.766 -28.969 -2.484 1 84.69 429 SER A O 1
ATOM 3350 N N . GLY A 1 430 ? -22.609 -27.297 -3.863 1 66.75 430 GLY A N 1
ATOM 3351 C CA . GLY A 1 430 ? -23.422 -27.984 -4.855 1 66.75 430 GLY A CA 1
ATOM 3352 C C . GLY A 1 430 ? -22.609 -28.891 -5.766 1 66.75 430 GLY A C 1
ATOM 3353 O O . GLY A 1 430 ? -23.078 -29.266 -6.844 1 66.75 430 GLY A O 1
ATOM 3354 N N . ASN A 1 431 ? -21.438 -29.359 -5.312 1 64.44 431 ASN A N 1
ATOM 3355 C CA . ASN A 1 431 ? -20.562 -30.047 -6.246 1 64.44 431 ASN A CA 1
ATOM 3356 C C . ASN A 1 431 ? -20.797 -31.562 -6.223 1 64.44 431 ASN A C 1
ATOM 3358 O O . ASN A 1 431 ? -21.234 -32.094 -5.211 1 64.44 431 ASN A O 1
ATOM 3362 N N . SER A 1 432 ? -20.672 -32.062 -7.312 1 66 432 SER A N 1
ATOM 3363 C CA . SER A 1 432 ? -20.891 -33.5 -7.496 1 66 432 SER A CA 1
ATOM 3364 C C . SER A 1 432 ? -19.719 -34.312 -6.934 1 66 432 SER A C 1
ATOM 3366 O O . SER A 1 432 ? -19.875 -35.469 -6.582 1 66 432 SER A O 1
ATOM 3368 N N . HIS A 1 433 ? -18.656 -33.781 -6.809 1 80.69 433 HIS A N 1
ATOM 3369 C CA . HIS A 1 433 ? -17.484 -34.5 -6.312 1 80.69 433 HIS A CA 1
ATOM 3370 C C . HIS A 1 433 ? -17.281 -34.25 -4.82 1 80.69 433 HIS A C 1
ATOM 3372 O O . HIS A 1 433 ? -16.391 -33.469 -4.438 1 80.69 433 HIS A O 1
ATOM 3378 N N . LYS A 1 434 ? -17.938 -34.969 -4.059 1 82.62 434 LYS A N 1
ATOM 3379 C CA . LYS A 1 434 ? -18 -34.781 -2.613 1 82.62 434 LYS A CA 1
ATOM 3380 C C . LYS A 1 434 ? -16.703 -35.188 -1.943 1 82.62 434 LYS A C 1
ATOM 3382 O O . LYS A 1 434 ? -16.422 -34.781 -0.805 1 82.62 434 LYS A O 1
ATOM 3387 N N . GLU A 1 435 ? -15.945 -36 -2.639 1 85.38 435 GLU A N 1
ATOM 3388 C CA . GLU A 1 435 ? -14.664 -36.406 -2.088 1 85.38 435 GLU A CA 1
ATOM 3389 C C . GLU A 1 435 ? -13.695 -35.219 -1.99 1 85.38 435 GLU A C 1
ATOM 3391 O O . GLU A 1 435 ? -12.773 -35.25 -1.174 1 85.38 435 GLU A O 1
ATOM 3396 N N . PHE A 1 436 ? -13.953 -34.344 -2.801 1 89.75 436 PHE A N 1
ATOM 3397 C CA . PHE A 1 436 ? -13.062 -33.219 -2.809 1 89.75 436 PHE A CA 1
ATOM 3398 C C . PHE A 1 436 ? -13.539 -32.156 -1.819 1 89.75 436 PHE A C 1
ATOM 3400 O O . PHE A 1 436 ? -12.734 -31.547 -1.104 1 89.75 436 PHE A O 1
ATOM 3407 N N . VAL A 1 437 ? -14.812 -31.844 -1.867 1 90.06 437 VAL A N 1
ATOM 3408 C CA . VAL A 1 437 ? -15.406 -30.922 -0.901 1 90.06 437 VAL A CA 1
ATOM 3409 C C . VAL A 1 437 ? -16.797 -31.406 -0.514 1 90.06 437 VAL A C 1
ATOM 3411 O O . VAL A 1 437 ? -17.656 -31.594 -1.378 1 90.06 437 VAL A O 1
ATOM 3414 N N . LYS A 1 438 ? -17 -31.656 0.716 1 88.5 438 LYS A N 1
ATOM 3415 C CA . LYS A 1 438 ? -18.297 -32.062 1.24 1 88.5 438 LYS A CA 1
ATOM 3416 C C . LYS A 1 438 ? -18.75 -31.156 2.369 1 88.5 438 LYS A C 1
ATOM 3418 O O . LYS A 1 438 ? -18.031 -30.938 3.34 1 88.5 438 LYS A O 1
ATOM 3423 N N . VAL A 1 439 ? -19.859 -30.562 2.146 1 88.5 439 VAL A N 1
ATOM 3424 C CA . VAL A 1 439 ? -20.438 -29.672 3.16 1 88.5 439 VAL A CA 1
ATOM 3425 C C . VAL A 1 439 ? -21.562 -30.391 3.895 1 88.5 439 VAL A C 1
ATOM 3427 O O . VAL A 1 439 ? -22.469 -30.938 3.266 1 88.5 439 VAL A O 1
ATOM 3430 N N . SER A 1 440 ? -21.359 -30.578 5.184 1 84.5 440 SER A N 1
ATOM 3431 C CA . SER A 1 440 ? -22.391 -31.203 6 1 84.5 440 SER A CA 1
ATOM 3432 C C . SER A 1 440 ? -22.797 -30.312 7.168 1 84.5 440 SER A C 1
ATOM 3434 O O . SER A 1 440 ? -22.016 -29.484 7.625 1 84.5 440 SER A O 1
ATOM 3436 N N . TYR A 1 441 ? -24.016 -30.297 7.488 1 77.44 441 TYR A N 1
ATOM 3437 C CA . TYR A 1 441 ? -24.531 -29.484 8.594 1 77.44 441 TYR A CA 1
ATOM 3438 C C . TYR A 1 441 ? -24.844 -30.359 9.805 1 77.44 441 TYR A C 1
ATOM 3440 O O . TYR A 1 441 ? -25.359 -31.469 9.656 1 77.44 441 TYR A O 1
ATOM 3448 N N . ASP A 1 442 ? -24.062 -30.094 10.945 1 67.31 442 ASP A N 1
ATOM 3449 C CA . ASP A 1 442 ? -24.391 -30.812 12.172 1 67.31 442 ASP A CA 1
ATOM 3450 C C . ASP A 1 442 ? -25.812 -30.484 12.641 1 67.31 442 ASP A C 1
ATOM 3452 O O . ASP A 1 442 ? -26.016 -29.562 13.422 1 67.31 442 ASP A O 1
ATOM 3456 N N . GLY A 1 443 ? -26.828 -31.109 12.258 1 59 443 GLY A N 1
ATOM 3457 C CA . GLY A 1 443 ? -28.219 -30.938 12.664 1 59 443 GLY A CA 1
ATOM 3458 C C . GLY A 1 443 ? -28.859 -29.688 12.078 1 59 443 GLY A C 1
ATOM 3459 O O . GLY A 1 443 ? -28.188 -28.891 11.414 1 59 443 GLY A O 1
ATOM 3460 N N . PRO A 1 444 ? -30.234 -29.578 12.078 1 53.22 444 PRO A N 1
ATOM 3461 C CA . PRO A 1 444 ? -30.938 -28.375 11.625 1 53.22 444 PRO A CA 1
ATOM 3462 C C . PRO A 1 444 ? -30.453 -27.109 12.328 1 53.22 444 PRO A C 1
ATOM 3464 O O . PRO A 1 444 ? -30.516 -27.016 13.555 1 53.22 444 PRO A O 1
ATOM 3467 N N . GLY A 1 445 ? -29.812 -26.125 11.695 1 55.38 445 GLY A N 1
ATOM 3468 C CA . GLY A 1 445 ? -29.344 -24.859 12.242 1 55.38 445 GLY A CA 1
ATOM 3469 C C . GLY A 1 445 ? -27.938 -24.922 12.773 1 55.38 445 GLY A C 1
ATOM 3470 O O . GLY A 1 445 ? -27.438 -23.969 13.383 1 55.38 445 GLY A O 1
ATOM 3471 N N . GLY A 1 446 ? -27.344 -26.141 12.68 1 58.09 446 GLY A N 1
ATOM 3472 C CA . GLY A 1 446 ? -26.109 -26.359 13.398 1 58.09 446 GLY A CA 1
ATOM 3473 C C . GLY A 1 446 ? -24.891 -25.812 12.672 1 58.09 446 GLY A C 1
ATOM 3474 O O . GLY A 1 446 ? -25.031 -25.156 11.633 1 58.09 446 GLY A O 1
ATOM 3475 N N . SER A 1 447 ? -23.641 -26.109 13.312 1 70.75 447 SER A N 1
ATOM 3476 C CA . SER A 1 447 ? -22.344 -25.609 12.844 1 70.75 447 SER A CA 1
ATOM 3477 C C . SER A 1 447 ? -21.938 -26.297 11.547 1 70.75 447 SER A C 1
ATOM 3479 O O . SER A 1 447 ? -22.25 -27.484 11.336 1 70.75 447 SER A O 1
ATOM 3481 N N . ILE A 1 448 ? -21.609 -25.688 10.453 1 81.88 448 ILE A N 1
ATOM 3482 C CA . ILE A 1 448 ? -21.156 -26.156 9.156 1 81.88 448 ILE A CA 1
ATOM 3483 C C . ILE A 1 448 ? -19.859 -26.953 9.312 1 81.88 448 ILE A C 1
ATOM 3485 O O . ILE A 1 448 ? -18.938 -26.516 10.023 1 81.88 448 ILE A O 1
ATOM 3489 N N . ARG A 1 449 ? -19.969 -28.234 8.984 1 82.44 449 ARG A N 1
ATOM 3490 C CA . ARG A 1 449 ? -18.766 -29.062 8.93 1 82.44 449 ARG A CA 1
ATOM 3491 C C . ARG A 1 449 ? -18.344 -29.312 7.48 1 82.44 449 ARG A C 1
ATOM 3493 O O . ARG A 1 449 ? -19.125 -29.812 6.68 1 82.44 449 ARG A O 1
ATOM 3500 N N . VAL A 1 450 ? -17.172 -28.891 7.137 1 89.12 450 VAL A N 1
ATOM 3501 C CA . VAL A 1 450 ? -16.672 -29.047 5.777 1 89.12 450 VAL A CA 1
ATOM 3502 C C . VAL A 1 450 ? -15.5 -30.031 5.766 1 89.12 450 VAL A C 1
ATOM 3504 O O . VAL A 1 450 ? -14.562 -29.906 6.555 1 89.12 450 VAL A O 1
ATOM 3507 N N . THR A 1 451 ? -15.648 -31.125 4.977 1 87.31 451 THR A N 1
ATOM 3508 C CA . THR A 1 451 ? -14.594 -32.125 4.848 1 87.31 451 THR A CA 1
ATOM 3509 C C . THR A 1 451 ? -14.297 -32.406 3.379 1 87.31 451 THR A C 1
ATOM 3511 O O . THR A 1 451 ? -15.047 -31.984 2.494 1 87.31 451 THR A O 1
ATOM 3514 N N . GLY A 1 452 ? -13.125 -33.062 3.174 1 89.38 452 GLY A N 1
ATOM 3515 C CA . GLY A 1 452 ? -12.719 -33.406 1.825 1 89.38 452 GLY A CA 1
ATOM 3516 C C . GLY A 1 452 ? -11.242 -33.219 1.567 1 89.38 452 GLY A C 1
ATOM 3517 O O . GLY A 1 452 ? -10.539 -32.625 2.395 1 89.38 452 GLY A O 1
ATOM 3518 N N . PHE A 1 453 ? -10.883 -33.625 0.441 1 90.19 453 PHE A N 1
ATOM 3519 C CA . PHE A 1 453 ? -9.477 -33.562 0.053 1 90.19 453 PHE A CA 1
ATOM 3520 C C . PHE A 1 453 ? -8.984 -32.125 0.035 1 90.19 453 PHE A C 1
ATOM 3522 O O . PHE A 1 453 ? -7.914 -31.828 0.569 1 90.19 453 PHE A O 1
ATOM 3529 N N . VAL A 1 454 ? -9.688 -31.281 -0.639 1 92.88 454 VAL A N 1
ATOM 3530 C CA . VAL A 1 454 ? -9.281 -29.891 -0.799 1 92.88 454 VAL A CA 1
ATOM 3531 C C . VAL A 1 454 ? -9.203 -29.219 0.568 1 92.88 454 VAL A C 1
ATOM 3533 O O . VAL A 1 454 ? -8.312 -28.406 0.811 1 92.88 454 VAL A O 1
ATOM 3536 N N . ILE A 1 455 ? -10.109 -29.547 1.44 1 90.81 455 ILE A N 1
ATOM 3537 C CA . ILE A 1 455 ? -10.125 -28.969 2.781 1 90.81 455 ILE A CA 1
ATOM 3538 C C . ILE A 1 455 ? -8.922 -29.484 3.576 1 90.81 455 ILE A C 1
ATOM 3540 O O . ILE A 1 455 ? -8.32 -28.75 4.355 1 90.81 455 ILE A O 1
ATOM 3544 N N . ASP A 1 456 ? -8.625 -30.734 3.342 1 90.19 456 ASP A N 1
ATOM 3545 C CA . ASP A 1 456 ? -7.434 -31.297 3.986 1 90.19 456 ASP A CA 1
ATOM 3546 C C . ASP A 1 456 ? -6.172 -30.562 3.521 1 90.19 456 ASP A C 1
ATOM 3548 O O . ASP A 1 456 ? -5.273 -30.297 4.32 1 90.19 456 ASP A O 1
ATOM 3552 N N . VAL A 1 457 ? -6.121 -30.375 2.23 1 92.75 457 VAL A N 1
ATOM 3553 C CA . VAL A 1 457 ? -4.984 -29.656 1.678 1 92.75 457 VAL A CA 1
ATOM 3554 C C . VAL A 1 457 ? -4.934 -28.25 2.271 1 92.75 457 VAL A C 1
ATOM 3556 O O . VAL A 1 457 ? -3.857 -27.75 2.613 1 92.75 457 VAL A O 1
ATOM 3559 N N . PHE A 1 458 ? -6.031 -27.562 2.428 1 93.62 458 PHE A N 1
ATOM 3560 C CA . PHE A 1 458 ? -6.094 -26.219 2.969 1 93.62 458 PHE A CA 1
ATOM 3561 C C . PHE A 1 458 ? -5.652 -26.203 4.426 1 93.62 458 PHE A C 1
ATOM 3563 O O . PHE A 1 458 ? -4.887 -25.312 4.836 1 93.62 458 PHE A O 1
ATOM 3570 N N . ASN A 1 459 ? -6.168 -27.125 5.176 1 88.62 459 ASN A N 1
ATOM 3571 C CA . ASN A 1 459 ? -5.762 -27.219 6.578 1 88.62 459 ASN A CA 1
ATOM 3572 C C . ASN A 1 459 ? -4.262 -27.453 6.711 1 88.62 459 ASN A C 1
ATOM 3574 O O . ASN A 1 459 ? -3.619 -26.891 7.602 1 88.62 459 ASN A O 1
ATOM 3578 N N . ALA A 1 460 ? -3.785 -28.328 5.848 1 90.38 460 ALA A N 1
ATOM 3579 C CA . ALA A 1 460 ? -2.342 -28.562 5.844 1 90.38 460 ALA A CA 1
ATOM 3580 C C . ALA A 1 460 ? -1.583 -27.281 5.496 1 90.38 460 ALA A C 1
ATOM 3582 O O . ALA A 1 460 ? -0.506 -27.016 6.039 1 90.38 460 ALA A O 1
ATOM 3583 N N . THR A 1 461 ? -2.072 -26.516 4.539 1 92 461 THR A N 1
ATOM 3584 C CA . THR A 1 461 ? -1.476 -25.25 4.145 1 92 461 THR A CA 1
ATOM 3585 C C . THR A 1 461 ? -1.456 -24.266 5.312 1 92 461 THR A C 1
ATOM 3587 O O . THR A 1 461 ? -0.443 -23.609 5.566 1 92 461 THR A O 1
ATOM 3590 N N . LEU A 1 462 ? -2.559 -24.219 6.059 1 87.25 462 LEU A N 1
ATOM 3591 C CA . LEU A 1 462 ? -2.668 -23.312 7.199 1 87.25 462 LEU A CA 1
ATOM 3592 C C . LEU A 1 462 ? -1.657 -23.688 8.281 1 87.25 462 LEU A C 1
ATOM 3594 O O . LEU A 1 462 ? -1.095 -22.812 8.938 1 87.25 462 LEU A O 1
ATOM 3598 N N . SER A 1 463 ? -1.472 -24.969 8.383 1 82.06 463 SER A N 1
ATOM 3599 C CA . SER A 1 463 ? -0.547 -25.438 9.406 1 82.06 463 SER A CA 1
ATOM 3600 C C . SER A 1 463 ? 0.89 -25.047 9.078 1 82.06 463 SER A C 1
ATOM 3602 O O . SER A 1 463 ? 1.741 -25 9.969 1 82.06 463 SER A O 1
ATOM 3604 N N . ARG A 1 464 ? 1.144 -24.797 7.828 1 82.06 464 ARG A N 1
ATOM 3605 C CA . ARG A 1 464 ? 2.5 -24.484 7.402 1 82.06 464 ARG A CA 1
ATOM 3606 C C . ARG A 1 464 ? 2.723 -22.969 7.387 1 82.06 464 ARG A C 1
ATOM 3608 O O . ARG A 1 464 ? 3.84 -22.5 7.148 1 82.06 464 ARG A O 1
ATOM 3615 N N . LEU A 1 465 ? 1.657 -22.297 7.621 1 77.62 465 LEU A N 1
ATOM 3616 C CA . LEU A 1 465 ? 1.782 -20.844 7.66 1 77.62 465 LEU A CA 1
ATOM 3617 C C . LEU A 1 465 ? 2.424 -20.391 8.969 1 77.62 465 LEU A C 1
ATOM 3619 O O . LEU A 1 465 ? 2.193 -20.984 10.016 1 77.62 465 LEU A O 1
ATOM 3623 N N . PRO A 1 466 ? 3.268 -19.562 8.859 1 60.78 466 PRO A N 1
ATOM 3624 C CA . PRO A 1 466 ? 3.941 -19.078 10.07 1 60.78 466 PRO A CA 1
ATOM 3625 C C . PRO A 1 466 ? 3.002 -18.312 11 1 60.78 466 PRO A C 1
ATOM 3627 O O . PRO A 1 466 ? 3.406 -17.922 12.094 1 60.78 466 PRO A O 1
ATOM 3630 N N . TYR A 1 467 ? 1.698 -18.141 10.57 1 58.75 467 TYR A N 1
ATOM 3631 C CA . TYR A 1 467 ? 0.702 -17.422 11.367 1 58.75 467 TYR A CA 1
ATOM 3632 C C . TYR A 1 467 ? -0.635 -18.156 11.344 1 58.75 467 TYR A C 1
ATOM 3634 O O . TYR A 1 467 ? -0.883 -18.984 10.461 1 58.75 467 TYR A O 1
ATOM 3642 N N . ALA A 1 468 ? -1.416 -17.938 12.43 1 64.44 468 ALA A N 1
ATOM 3643 C CA . ALA A 1 468 ? -2.736 -18.547 12.469 1 64.44 468 ALA A CA 1
ATOM 3644 C C . ALA A 1 468 ? -3.74 -17.766 11.633 1 64.44 468 ALA A C 1
ATOM 3646 O O . ALA A 1 468 ? -3.715 -16.531 11.625 1 64.44 468 ALA A O 1
ATOM 3647 N N . LEU A 1 469 ? -4.418 -18.359 10.828 1 72.38 469 LEU A N 1
ATOM 3648 C CA . LEU A 1 469 ? -5.469 -17.781 10 1 72.38 469 LEU A CA 1
ATOM 3649 C C . LEU A 1 469 ? -6.82 -18.406 10.312 1 72.38 469 LEU A C 1
ATOM 3651 O O . LEU A 1 469 ? -7.234 -19.375 9.664 1 72.38 469 LEU A O 1
ATOM 3655 N N . PRO A 1 470 ? -7.484 -17.891 11.414 1 75.44 470 PRO A N 1
ATOM 3656 C CA . PRO A 1 470 ? -8.805 -18.438 11.703 1 75.44 470 PRO A CA 1
ATOM 3657 C C . PRO A 1 470 ? -9.805 -18.203 10.578 1 75.44 470 PRO A C 1
ATOM 3659 O O . PRO A 1 470 ? -9.836 -17.109 10 1 75.44 470 PRO A O 1
ATOM 3662 N N . CYS A 1 471 ? -10.508 -19.25 10.219 1 81.25 471 CYS A N 1
ATOM 3663 C CA . CYS A 1 471 ? -11.422 -19.141 9.086 1 81.25 471 CYS A CA 1
ATOM 3664 C C . CYS A 1 471 ? -12.758 -19.812 9.398 1 81.25 471 CYS A C 1
ATOM 3666 O O . CYS A 1 471 ? -12.812 -20.781 10.156 1 81.25 471 CYS A O 1
ATOM 3668 N N . ASP A 1 472 ? -13.82 -19.078 8.984 1 84.06 472 ASP A N 1
ATOM 3669 C CA . ASP A 1 472 ? -15.156 -19.672 9 1 84.06 472 ASP A CA 1
ATOM 3670 C C . ASP A 1 472 ? -15.609 -20.031 7.59 1 84.06 472 ASP A C 1
ATOM 3672 O O . ASP A 1 472 ? -15.453 -19.25 6.652 1 84.06 472 ASP A O 1
ATOM 3676 N N . PHE A 1 473 ? -16.125 -21.297 7.543 1 89.94 473 PHE A N 1
ATOM 3677 C CA . PHE A 1 473 ? -16.562 -21.781 6.234 1 89.94 473 PHE A CA 1
ATOM 3678 C C . PHE A 1 473 ? -18.047 -21.547 6.039 1 89.94 473 PHE A C 1
ATOM 3680 O O . PHE A 1 473 ? -18.828 -21.656 6.988 1 89.94 473 PHE A O 1
ATOM 3687 N N . THR A 1 474 ? -18.406 -21.062 4.875 1 89.38 474 THR A N 1
ATOM 3688 C CA . THR A 1 474 ? -19.797 -20.938 4.465 1 89.38 474 THR A CA 1
ATOM 3689 C C . THR A 1 474 ? -20.031 -21.641 3.125 1 89.38 474 THR A C 1
ATOM 3691 O O . THR A 1 474 ? -19.219 -21.516 2.207 1 89.38 474 THR A O 1
ATOM 3694 N N . GLY A 1 475 ? -21.094 -22.406 3.07 1 89.38 475 GLY A N 1
ATOM 3695 C CA . GLY A 1 475 ? -21.406 -23.109 1.84 1 89.38 475 GLY A CA 1
ATOM 3696 C C . GLY A 1 475 ? -22.094 -22.234 0.808 1 89.38 475 GLY A C 1
ATOM 3697 O O . GLY A 1 475 ? -22.891 -21.359 1.156 1 89.38 475 GLY A O 1
ATOM 3698 N N . TYR A 1 476 ? -21.719 -22.406 -0.435 1 89.5 476 TYR A N 1
ATOM 3699 C CA . TYR A 1 476 ? -22.312 -21.688 -1.556 1 89.5 476 TYR A CA 1
ATOM 3700 C C . TYR A 1 476 ? -22.797 -22.656 -2.627 1 89.5 476 TYR A C 1
ATOM 3702 O O . TYR A 1 476 ? -22.016 -23.469 -3.137 1 89.5 476 TYR A O 1
ATOM 3710 N N . ASP A 1 477 ? -24.062 -22.516 -2.92 1 85.88 477 ASP A N 1
ATOM 3711 C CA . ASP A 1 477 ? -24.641 -23.422 -3.9 1 85.88 477 ASP A CA 1
ATOM 3712 C C . ASP A 1 477 ? -24.766 -22.75 -5.266 1 85.88 477 ASP A C 1
ATOM 3714 O O . ASP A 1 477 ? -25.859 -22.344 -5.66 1 85.88 477 ASP A O 1
ATOM 3718 N N . GLY A 1 478 ? -23.734 -22.375 -5.883 1 85.19 478 GLY A N 1
ATOM 3719 C CA . GLY A 1 478 ? -23.734 -21.781 -7.211 1 85.19 478 GLY A CA 1
ATOM 3720 C C . GLY A 1 478 ? -22.594 -22.297 -8.086 1 85.19 478 GLY A C 1
ATOM 3721 O O . GLY A 1 478 ? -21.938 -23.281 -7.742 1 85.19 478 GLY A O 1
ATOM 3722 N N . SER A 1 479 ? -22.562 -21.703 -9.273 1 88.19 479 SER A N 1
ATOM 3723 C CA . SER A 1 479 ? -21.484 -22.062 -10.203 1 88.19 479 SER A CA 1
ATOM 3724 C C . SER A 1 479 ? -20.125 -21.609 -9.68 1 88.19 479 SER A C 1
ATOM 3726 O O . SER A 1 479 ? -20.047 -20.734 -8.82 1 88.19 479 SER A O 1
ATOM 3728 N N . TYR A 1 480 ? -19.125 -22.312 -10.141 1 91 480 TYR A N 1
ATOM 3729 C CA . TYR A 1 480 ? -17.781 -21.953 -9.727 1 91 480 TYR A CA 1
ATOM 3730 C C . TYR A 1 480 ? -17.438 -20.531 -10.133 1 91 480 TYR A C 1
ATOM 3732 O O . TYR A 1 480 ? -16.703 -19.828 -9.43 1 91 480 TYR A O 1
ATOM 3740 N N . ASP A 1 481 ? -17.922 -20.125 -11.258 1 92.06 481 ASP A N 1
ATOM 3741 C CA . ASP A 1 481 ? -17.719 -18.75 -11.688 1 92.06 481 ASP A CA 1
ATOM 3742 C C . ASP A 1 481 ? -18.375 -17.766 -10.711 1 92.06 481 ASP A C 1
ATOM 3744 O O . ASP A 1 481 ? -17.781 -16.734 -10.375 1 92.06 481 ASP A O 1
ATOM 3748 N N . ALA A 1 482 ? -19.562 -18.094 -10.312 1 90.56 482 ALA A N 1
ATOM 3749 C CA . ALA A 1 482 ? -20.266 -17.266 -9.344 1 90.56 482 ALA A CA 1
ATOM 3750 C C . ALA A 1 482 ? -19.531 -17.234 -8 1 90.56 482 ALA A C 1
ATOM 3752 O O . ALA A 1 482 ? -19.516 -16.219 -7.309 1 90.56 482 ALA A O 1
ATOM 3753 N N . LEU A 1 483 ? -19.031 -18.406 -7.699 1 92.5 483 LEU A N 1
ATOM 3754 C CA . LEU A 1 483 ? -18.25 -18.5 -6.473 1 92.5 483 LEU A CA 1
ATOM 3755 C C . LEU A 1 483 ? -17.078 -17.531 -6.492 1 92.5 483 LEU A C 1
ATOM 3757 O O . LEU A 1 483 ? -16.828 -16.844 -5.508 1 92.5 483 LEU A O 1
ATOM 3761 N N . VAL A 1 484 ? -16.328 -17.469 -7.582 1 93.06 484 VAL A N 1
ATOM 3762 C CA . VAL A 1 484 ? -15.18 -16.578 -7.742 1 93.06 484 VAL A CA 1
ATOM 3763 C C . VAL A 1 484 ? -15.633 -15.125 -7.699 1 93.06 484 VAL A C 1
ATOM 3765 O O . VAL A 1 484 ? -14.953 -14.266 -7.133 1 93.06 484 VAL A O 1
ATOM 3768 N N . TYR A 1 485 ? -16.812 -14.867 -8.211 1 89.31 485 TYR A N 1
ATOM 3769 C CA . TYR A 1 485 ? -17.344 -13.508 -8.242 1 89.31 485 TYR A CA 1
ATOM 3770 C C . TYR A 1 485 ? -17.688 -13.023 -6.844 1 89.31 485 TYR A C 1
ATOM 3772 O O . TYR A 1 485 ? -17.625 -11.828 -6.555 1 89.31 485 TYR A O 1
ATOM 3780 N N . GLN A 1 486 ? -18.078 -13.961 -5.949 1 89.62 486 GLN A N 1
ATOM 3781 C CA . GLN A 1 486 ? -18.359 -13.602 -4.566 1 89.62 486 GLN A CA 1
ATOM 3782 C C . GLN A 1 486 ? -17.109 -13.055 -3.881 1 89.62 486 GLN A C 1
ATOM 3784 O O . GLN A 1 486 ? -17.203 -12.18 -3.018 1 89.62 486 GLN A O 1
ATOM 3789 N N . VAL A 1 487 ? -15.984 -13.562 -4.203 1 90.06 487 VAL A N 1
ATOM 3790 C CA . VAL A 1 487 ? -14.711 -13.102 -3.65 1 90.06 487 VAL A CA 1
ATOM 3791 C C . VAL A 1 487 ? -14.352 -11.742 -4.25 1 90.06 487 VAL A C 1
ATOM 3793 O O . VAL A 1 487 ? -13.852 -10.859 -3.545 1 90.06 487 VAL A O 1
ATOM 3796 N N . TYR A 1 488 ? -14.719 -11.523 -5.508 1 82.62 488 TYR A N 1
ATOM 3797 C CA . TYR A 1 488 ? -14.461 -10.273 -6.207 1 82.62 488 TYR A CA 1
ATOM 3798 C C . TYR A 1 488 ? -15.242 -9.125 -5.582 1 82.62 488 TYR A C 1
ATOM 3800 O O . TYR A 1 488 ? -14.719 -8.023 -5.41 1 82.62 488 TYR A O 1
ATOM 3808 N N . ASN A 1 489 ? -16.484 -9.555 -5.246 1 75.06 489 ASN A N 1
ATOM 3809 C CA . ASN A 1 489 ? -17.359 -8.547 -4.66 1 75.06 489 ASN A CA 1
ATOM 3810 C C . ASN A 1 489 ? -17.094 -8.375 -3.168 1 75.06 489 ASN A C 1
ATOM 3812 O O . ASN A 1 489 ? -17.812 -7.637 -2.49 1 75.06 489 ASN A O 1
ATOM 3816 N N . ARG A 1 490 ? -16.203 -9.156 -2.627 1 76.44 490 ARG A N 1
ATOM 3817 C CA . ARG A 1 490 ? -15.758 -9.062 -1.24 1 76.44 490 ARG A CA 1
ATOM 3818 C C . ARG A 1 490 ? -16.859 -9.5 -0.281 1 76.44 490 ARG A C 1
ATOM 3820 O O . ARG A 1 490 ? -16.922 -9.039 0.859 1 76.44 490 ARG A O 1
ATOM 3827 N N . SER A 1 491 ? -17.781 -10.195 -0.829 1 81.19 491 SER A N 1
ATOM 3828 C CA . SER A 1 491 ? -18.734 -10.844 0.059 1 81.19 491 SER A CA 1
ATOM 3829 C C . SER A 1 491 ? -18.047 -11.875 0.955 1 81.19 491 SER A C 1
ATOM 3831 O O . SER A 1 491 ? -18.484 -12.102 2.088 1 81.19 491 SER A O 1
ATOM 3833 N N . PHE A 1 492 ? -17.078 -12.469 0.357 1 88.38 492 PHE A N 1
ATOM 3834 C CA . PHE A 1 492 ? -16.219 -13.406 1.072 1 88.38 492 PHE A CA 1
ATOM 3835 C C . PHE A 1 492 ? -14.742 -13.039 0.886 1 88.38 492 PHE A C 1
ATOM 3837 O O . PHE A 1 492 ? -14.383 -12.359 -0.078 1 88.38 492 PHE A O 1
ATOM 3844 N N . ASP A 1 493 ? -13.984 -13.547 1.814 1 84.75 493 ASP A N 1
ATOM 3845 C CA . ASP A 1 493 ? -12.562 -13.188 1.781 1 84.75 493 ASP A CA 1
ATOM 3846 C C . ASP A 1 493 ? -11.781 -14.133 0.873 1 84.75 493 ASP A C 1
ATOM 3848 O O . ASP A 1 493 ? -10.711 -13.781 0.375 1 84.75 493 ASP A O 1
ATOM 3852 N N . ALA A 1 494 ? -12.203 -15.297 0.801 1 92.44 494 ALA A N 1
ATOM 3853 C CA . ALA A 1 494 ? -11.547 -16.297 -0.033 1 92.44 494 ALA A CA 1
ATOM 3854 C C . ALA A 1 494 ? -12.516 -17.422 -0.394 1 92.44 494 ALA A C 1
ATOM 3856 O O . ALA A 1 494 ? -13.57 -17.562 0.224 1 92.44 494 ALA A O 1
ATOM 3857 N N . ALA A 1 495 ? -12.188 -18.109 -1.438 1 94.62 495 ALA A N 1
ATOM 3858 C CA . ALA A 1 495 ? -12.914 -19.312 -1.828 1 94.62 495 ALA A CA 1
ATOM 3859 C C . ALA A 1 495 ? -11.984 -20.531 -1.848 1 94.62 495 ALA A C 1
ATOM 3861 O O . ALA A 1 495 ? -10.945 -20.5 -2.506 1 94.62 495 ALA A O 1
ATOM 3862 N N . ILE A 1 496 ? -12.422 -21.516 -1.05 1 93.25 496 ILE A N 1
ATOM 3863 C CA . ILE A 1 496 ? -11.641 -22.734 -0.958 1 93.25 496 ILE A CA 1
ATOM 3864 C C . ILE A 1 496 ? -12.453 -23.906 -1.498 1 93.25 496 ILE A C 1
ATOM 3866 O O . ILE A 1 496 ? -13.516 -24.234 -0.965 1 93.25 496 ILE A O 1
ATOM 3870 N N . GLY A 1 497 ? -11.992 -24.422 -2.564 1 90.69 497 GLY A N 1
ATOM 3871 C CA . GLY A 1 497 ? -12.664 -25.547 -3.199 1 90.69 497 GLY A CA 1
ATOM 3872 C C . GLY A 1 497 ? -11.93 -26.078 -4.414 1 90.69 497 GLY A C 1
ATOM 3873 O O . GLY A 1 497 ? -10.781 -25.688 -4.668 1 90.69 497 GLY A O 1
ATOM 3874 N N . ASP A 1 498 ? -12.531 -27.031 -5.012 1 91.62 498 ASP A N 1
ATOM 3875 C CA . ASP A 1 498 ? -11.992 -27.609 -6.242 1 91.62 498 ASP A CA 1
ATOM 3876 C C . ASP A 1 498 ? -12.258 -26.688 -7.434 1 91.62 498 ASP A C 1
ATOM 3878 O O . ASP A 1 498 ? -12.922 -27.078 -8.391 1 91.62 498 ASP A O 1
ATOM 3882 N N . THR A 1 499 ? -11.688 -25.578 -7.344 1 92 499 THR A N 1
ATOM 3883 C CA . THR A 1 499 ? -11.867 -24.562 -8.367 1 92 499 THR A CA 1
ATOM 3884 C C . THR A 1 499 ? -10.672 -24.531 -9.32 1 92 499 THR A C 1
ATOM 3886 O O . THR A 1 499 ? -9.539 -24.297 -8.898 1 92 499 THR A O 1
ATOM 3889 N N . ALA A 1 500 ? -10.945 -24.797 -10.555 1 92.75 500 ALA A N 1
ATOM 3890 C CA . ALA A 1 500 ? -9.898 -24.797 -11.578 1 92.75 500 ALA A CA 1
ATOM 3891 C C . ALA A 1 500 ? -9.422 -23.375 -11.875 1 92.75 500 ALA A C 1
ATOM 3893 O O . ALA A 1 500 ? -10.219 -22.438 -11.914 1 92.75 500 ALA A O 1
ATOM 3894 N N . ILE A 1 501 ? -8.133 -23.281 -12.07 1 93.88 501 ILE A N 1
ATOM 3895 C CA . ILE A 1 501 ? -7.539 -21.984 -12.438 1 93.88 501 ILE A CA 1
ATOM 3896 C C . ILE A 1 501 ? -7.801 -21.703 -13.914 1 93.88 501 ILE A C 1
ATOM 3898 O O . ILE A 1 501 ? -7.25 -22.375 -14.789 1 93.88 501 ILE A O 1
ATOM 3902 N N . LEU A 1 502 ? -8.648 -20.719 -14.156 1 92.38 502 LEU A N 1
ATOM 3903 C CA . LEU A 1 502 ? -8.992 -20.312 -15.516 1 92.38 502 LEU A CA 1
ATOM 3904 C C . LEU A 1 502 ? -8.672 -18.828 -15.734 1 92.38 502 LEU A C 1
ATOM 3906 O O . LEU A 1 502 ? -8.672 -18.047 -14.781 1 92.38 502 LEU A O 1
ATOM 3910 N N . ALA A 1 503 ? -8.422 -18.531 -16.984 1 88.12 503 ALA A N 1
ATOM 3911 C CA . ALA A 1 503 ? -8.094 -17.141 -17.328 1 88.12 503 ALA A CA 1
ATOM 3912 C C . ALA A 1 503 ? -9.273 -16.219 -17.047 1 88.12 503 ALA A C 1
ATOM 3914 O O . ALA A 1 503 ? -9.078 -15.086 -16.578 1 88.12 503 ALA A O 1
ATOM 3915 N N . ASN A 1 504 ? -10.43 -16.672 -17.391 1 87.81 504 ASN A N 1
ATOM 3916 C CA . ASN A 1 504 ? -11.617 -15.852 -17.156 1 87.81 504 ASN A CA 1
ATOM 3917 C C . ASN A 1 504 ? -11.836 -15.57 -15.68 1 87.81 504 ASN A C 1
ATOM 3919 O O . ASN A 1 504 ? -12.266 -14.477 -15.305 1 87.81 504 ASN A O 1
ATOM 3923 N N . ARG A 1 505 ? -11.625 -16.594 -14.883 1 91.31 505 ARG A N 1
ATOM 3924 C CA . ARG A 1 505 ? -11.766 -16.438 -13.438 1 91.31 505 ARG A CA 1
ATOM 3925 C C . ARG A 1 505 ? -10.656 -15.555 -12.867 1 91.31 505 ARG A C 1
ATOM 3927 O O . ARG A 1 505 ? -10.875 -14.797 -11.922 1 91.31 505 ARG A O 1
ATOM 3934 N N . SER A 1 506 ? -9.484 -15.633 -13.422 1 89.31 506 SER A N 1
ATOM 3935 C CA . SER A 1 506 ? -8.305 -14.914 -12.938 1 89.31 506 SER A CA 1
ATOM 3936 C C . SER A 1 506 ? -8.414 -13.422 -13.211 1 89.31 506 SER A C 1
ATOM 3938 O O . SER A 1 506 ? -7.641 -12.625 -12.664 1 89.31 506 SER A O 1
ATOM 3940 N N . LYS A 1 507 ? -9.352 -13.039 -14.055 1 83.25 507 LYS A N 1
ATOM 3941 C CA . LYS A 1 507 ? -9.617 -11.625 -14.289 1 83.25 507 LYS A CA 1
ATOM 3942 C C . LYS A 1 507 ? -10.195 -10.961 -13.047 1 83.25 507 LYS A C 1
ATOM 3944 O O . LYS A 1 507 ? -9.977 -9.773 -12.812 1 83.25 507 LYS A O 1
ATOM 3949 N N . TYR A 1 508 ? -10.883 -11.805 -12.273 1 83.56 508 TYR A N 1
ATOM 3950 C CA . TYR A 1 508 ? -11.641 -11.242 -11.164 1 83.56 508 TYR A CA 1
ATOM 3951 C C . TYR A 1 508 ? -10.961 -11.555 -9.836 1 83.56 508 TYR A C 1
ATOM 3953 O O . TYR A 1 508 ? -11.219 -10.891 -8.828 1 83.56 508 TYR A O 1
ATOM 3961 N N . ALA A 1 509 ? -10.219 -12.578 -9.805 1 89.25 509 ALA A N 1
ATOM 3962 C CA . ALA A 1 509 ? -9.586 -13.016 -8.57 1 89.25 509 ALA A CA 1
ATOM 3963 C C . ALA A 1 509 ? -8.164 -13.516 -8.828 1 89.25 509 ALA A C 1
ATOM 3965 O O . ALA A 1 509 ? -7.734 -13.617 -9.977 1 89.25 509 ALA A O 1
ATOM 3966 N N . GLU A 1 510 ? -7.469 -13.68 -7.793 1 90.75 510 GLU A N 1
ATOM 3967 C CA . GLU A 1 510 ? -6.109 -14.211 -7.863 1 90.75 510 GLU A CA 1
ATOM 3968 C C . GLU A 1 510 ? -6.031 -15.602 -7.23 1 90.75 510 GLU A C 1
ATOM 3970 O O . GLU A 1 510 ? -6.59 -15.836 -6.156 1 90.75 510 GLU A O 1
ATOM 3975 N N . PHE A 1 511 ? -5.379 -16.453 -7.961 1 94 511 PHE A N 1
ATOM 3976 C CA . PHE A 1 511 ? -5.297 -17.828 -7.508 1 94 511 PHE A CA 1
ATOM 3977 C C . PHE A 1 511 ? -3.947 -18.109 -6.863 1 94 511 PHE A C 1
ATOM 3979 O O . PHE A 1 511 ? -2.938 -17.516 -7.238 1 94 511 PHE A O 1
ATOM 3986 N N . SER A 1 512 ? -3.99 -19 -5.902 1 93.19 512 SER A N 1
ATOM 3987 C CA . SER A 1 512 ? -2.744 -19.562 -5.395 1 93.19 512 SER A CA 1
ATOM 3988 C C . SER A 1 512 ? -2.094 -20.484 -6.422 1 93.19 512 SER A C 1
ATOM 3990 O O . SER A 1 512 ? -2.664 -20.734 -7.484 1 93.19 512 SER A O 1
ATOM 3992 N N . GLN A 1 513 ? -0.87 -20.891 -6.098 1 92.5 513 GLN A N 1
ATOM 3993 C CA . GLN A 1 513 ? -0.274 -21.953 -6.91 1 92.5 513 GLN A CA 1
ATOM 3994 C C . GLN A 1 513 ? -1.146 -23.203 -6.906 1 92.5 513 GLN A C 1
ATOM 3996 O O . GLN A 1 513 ? -1.791 -23.516 -5.902 1 92.5 513 GLN A O 1
ATOM 4001 N N . PRO A 1 514 ? -1.225 -23.828 -8.023 1 92.81 514 PRO A N 1
ATOM 4002 C CA . PRO A 1 514 ? -2.053 -25.031 -8.094 1 92.81 514 PRO A CA 1
ATOM 4003 C C . PRO A 1 514 ? -1.514 -26.172 -7.227 1 92.81 514 PRO A C 1
ATOM 4005 O O . PRO A 1 514 ? -0.298 -26.344 -7.105 1 92.81 514 PRO A O 1
ATOM 4008 N N . PHE A 1 515 ? -2.447 -26.953 -6.629 1 91.25 515 PHE A N 1
ATOM 4009 C CA . PHE A 1 515 ? -2.029 -28.094 -5.809 1 91.25 515 PHE A CA 1
ATOM 4010 C C . PHE A 1 515 ? -2.416 -29.406 -6.469 1 91.25 515 PHE A C 1
ATOM 4012 O O . PHE A 1 515 ? -2.205 -30.484 -5.895 1 91.25 515 PHE A O 1
ATOM 4019 N N . THR A 1 516 ? -3.012 -29.328 -7.598 1 89.44 516 THR A N 1
ATOM 4020 C CA . THR A 1 516 ? -3.336 -30.516 -8.383 1 89.44 516 THR A CA 1
ATOM 4021 C C . THR A 1 516 ? -2.771 -30.391 -9.797 1 89.44 516 THR A C 1
ATOM 4023 O O . THR A 1 516 ? -2.348 -29.312 -10.211 1 89.44 516 THR A O 1
ATOM 4026 N N . GLU A 1 517 ? -2.713 -31.531 -10.414 1 86.44 517 GLU A N 1
ATOM 4027 C CA . GLU A 1 517 ? -2.26 -31.547 -11.805 1 86.44 517 GLU A CA 1
ATOM 4028 C C . GLU A 1 517 ? -3.25 -30.812 -12.711 1 86.44 517 GLU A C 1
ATOM 4030 O O . GLU A 1 517 ? -4.465 -30.953 -12.547 1 86.44 517 GLU A O 1
ATOM 4035 N N . PRO A 1 518 ? -2.688 -30.109 -13.578 1 88.31 518 PRO A N 1
ATOM 4036 C CA . PRO A 1 518 ? -3.564 -29.375 -14.5 1 88.31 518 PRO A CA 1
ATOM 4037 C C . PRO A 1 518 ? -4.023 -30.234 -15.68 1 88.31 518 PRO A C 1
ATOM 4039 O O . PRO A 1 518 ? -3.359 -31.219 -16.031 1 88.31 518 PRO A O 1
ATOM 4042 N N . GLY A 1 519 ? -5.285 -29.906 -16.234 1 87.81 519 GLY A N 1
ATOM 4043 C CA . GLY A 1 519 ? -5.68 -30.531 -17.484 1 87.81 519 GLY A CA 1
ATOM 4044 C C . GLY A 1 519 ? -7.043 -31.188 -17.406 1 87.81 519 GLY A C 1
ATOM 4045 O O . GLY A 1 519 ? -7.535 -31.5 -16.328 1 87.81 519 GLY A O 1
ATOM 4046 N N . VAL A 1 520 ? -7.656 -31.312 -18.547 1 87.25 520 VAL A N 1
ATOM 4047 C CA . VAL A 1 520 ? -8.906 -32.031 -18.766 1 87.25 520 VAL A CA 1
ATOM 4048 C C . VAL A 1 520 ? -8.703 -33.156 -19.797 1 87.25 520 VAL A C 1
ATOM 4050 O O . VAL A 1 520 ? -7.984 -32.938 -20.781 1 87.25 520 VAL A O 1
ATOM 4053 N N . GLN A 1 521 ? -9.211 -34.25 -19.438 1 86.75 521 GLN A N 1
ATOM 4054 C CA . GLN A 1 521 ? -9.078 -35.406 -20.344 1 86.75 521 GLN A CA 1
ATOM 4055 C C . GLN A 1 521 ? -10.375 -36.188 -20.438 1 86.75 521 GLN A C 1
ATOM 4057 O O . GLN A 1 521 ? -11.312 -35.938 -19.672 1 86.75 521 GLN A O 1
ATOM 4062 N N . MET A 1 522 ? -10.422 -37.031 -21.453 1 86.25 522 MET A N 1
ATOM 4063 C CA . MET A 1 522 ? -11.625 -37.844 -21.672 1 86.25 522 MET A CA 1
ATOM 4064 C C . MET A 1 522 ? -11.477 -39.219 -21.062 1 86.25 522 MET A C 1
ATOM 4066 O O . MET A 1 522 ? -10.406 -39.844 -21.141 1 86.25 522 MET A O 1
ATOM 4070 N N . VAL A 1 523 ? -12.523 -39.656 -20.406 1 85.25 523 VAL A N 1
ATOM 4071 C CA . VAL A 1 523 ? -12.609 -41.031 -19.891 1 85.25 523 VAL A CA 1
ATOM 4072 C C . VAL A 1 523 ? -13.578 -41.844 -20.75 1 85.25 523 VAL A C 1
ATOM 4074 O O . VAL A 1 523 ? -14.672 -41.375 -21.062 1 85.25 523 VAL A O 1
ATOM 4077 N N . VAL A 1 524 ? -13.117 -42.969 -21.172 1 82 524 VAL A N 1
ATOM 4078 C CA . VAL A 1 524 ? -13.938 -43.844 -22.031 1 82 524 VAL A CA 1
ATOM 4079 C C . VAL A 1 524 ? -14.047 -45.219 -21.406 1 82 524 VAL A C 1
ATOM 4081 O O . VAL A 1 524 ? -13.219 -45.625 -20.578 1 82 524 VAL A O 1
ATOM 4084 N N . TYR A 1 525 ? -15.195 -45.781 -21.641 1 78.56 525 TYR A N 1
ATOM 4085 C CA . TYR A 1 525 ? -15.398 -47.188 -21.234 1 78.56 525 TYR A CA 1
ATOM 4086 C C . TYR A 1 525 ? -14.891 -48.156 -22.297 1 78.56 525 TYR A C 1
ATOM 4088 O O . TYR A 1 525 ? -15.227 -48 -23.484 1 78.56 525 TYR A O 1
ATOM 4096 N N . GLN A 1 526 ? -13.805 -48.812 -22.078 1 64.94 526 GLN A N 1
ATOM 4097 C CA . GLN A 1 526 ? -13.266 -49.781 -23.016 1 64.94 526 GLN A CA 1
ATOM 4098 C C . GLN A 1 526 ? -13.945 -51.156 -22.859 1 64.94 526 GLN A C 1
ATOM 4100 O O . GLN A 1 526 ? -13.773 -51.812 -21.828 1 64.94 526 GLN A O 1
ATOM 4105 N N . GLU A 1 527 ? -15.148 -51.281 -23.375 1 54.06 527 GLU A N 1
ATOM 4106 C CA . GLU A 1 527 ? -15.703 -52.625 -23.422 1 54.06 527 GLU A CA 1
ATOM 4107 C C . GLU A 1 527 ? -14.695 -53.594 -24 1 54.06 527 GLU A C 1
ATOM 4109 O O . GLU A 1 527 ? -13.93 -53.25 -24.906 1 54.06 527 GLU A O 1
ATOM 4114 N N . SER A 1 528 ? -14.242 -54.562 -23.312 1 47.09 528 SER A N 1
ATOM 4115 C CA . SER A 1 528 ? -13.562 -55.688 -23.969 1 47.09 528 SER A CA 1
ATOM 4116 C C . SER A 1 528 ? -14.148 -55.969 -25.344 1 47.09 528 SER A C 1
ATOM 4118 O O . SER A 1 528 ? -15.297 -56.406 -25.453 1 47.09 528 SER A O 1
ATOM 4120 N N . LYS A 1 529 ? -14.156 -55 -26.203 1 49.47 529 LYS A N 1
ATOM 4121 C CA . LYS A 1 529 ? -14.711 -55.219 -27.531 1 49.47 529 LYS A CA 1
ATOM 4122 C C . LYS A 1 529 ? -14.477 -56.656 -28 1 49.47 529 LYS A C 1
ATOM 4124 O O . LYS A 1 529 ? -13.375 -57.188 -27.859 1 49.47 529 LYS A O 1
ATOM 4129 N N . LYS A 1 530 ? -15.602 -57.188 -28.156 1 45.72 530 LYS A N 1
ATOM 4130 C CA . LYS A 1 530 ? -15.703 -58.438 -28.875 1 45.72 530 LYS A CA 1
ATOM 4131 C C . LYS A 1 530 ? -14.969 -58.406 -30.219 1 45.72 530 LYS A C 1
ATOM 4133 O O . LYS A 1 530 ? -15.312 -57.594 -31.078 1 45.72 530 LYS A O 1
ATOM 4138 N N . ILE A 1 531 ? -13.781 -58.406 -30.234 1 43.91 531 ILE A N 1
ATOM 4139 C CA . ILE A 1 531 ? -12.977 -58.594 -31.438 1 43.91 531 ILE A CA 1
ATOM 4140 C C . ILE A 1 531 ? -13.758 -59.375 -32.469 1 43.91 531 ILE A C 1
ATOM 4142 O O . ILE A 1 531 ? -14.211 -60.5 -32.188 1 43.91 531 ILE A O 1
ATOM 4146 N N . ASN A 1 532 ? -14.469 -58.688 -33.281 1 44.03 532 ASN A N 1
ATOM 4147 C CA . ASN A 1 532 ? -14.945 -59.531 -34.375 1 44.03 532 ASN A CA 1
ATOM 4148 C C . ASN A 1 532 ? -13.867 -60.5 -34.844 1 44.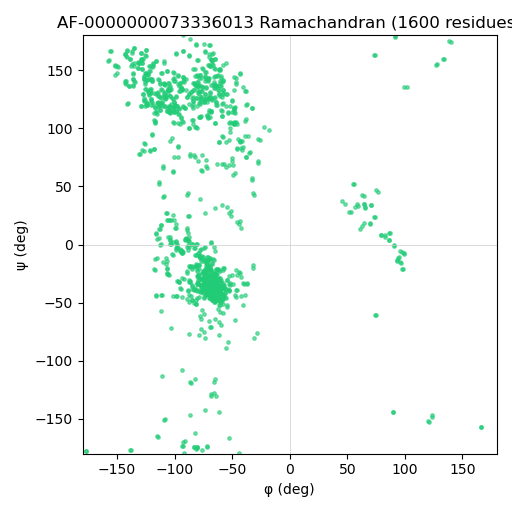03 532 ASN A C 1
ATOM 4150 O O . ASN A 1 532 ? -12.984 -60.125 -35.625 1 44.03 532 ASN A O 1
ATOM 4154 N N . LYS A 1 533 ? -13.781 -61.531 -34.188 1 49.09 533 LYS A N 1
ATOM 4155 C CA . LYS A 1 533 ? -12.805 -62.625 -34.25 1 49.09 533 LYS A CA 1
ATOM 4156 C C . LYS A 1 533 ? -12.688 -63.156 -35.656 1 49.09 533 LYS A C 1
ATOM 4158 O O . LYS A 1 533 ? -11.602 -63.531 -36.094 1 49.09 533 LYS A O 1
ATOM 4163 N N . VAL A 1 534 ? -13.844 -63 -36.469 1 51.41 534 VAL A N 1
ATOM 4164 C CA . VAL A 1 534 ? -13.805 -63.656 -37.75 1 51.41 534 VAL A CA 1
ATOM 4165 C C . VAL A 1 534 ? -12.898 -62.875 -38.719 1 51.41 534 VAL A C 1
ATOM 4167 O O . VAL A 1 534 ? -12.102 -63.469 -39.438 1 51.41 534 VAL A O 1
ATOM 4170 N N . ARG A 1 535 ? -12.961 -61.562 -38.688 1 54.28 535 ARG A N 1
ATOM 4171 C CA . ARG A 1 535 ? -12.172 -60.75 -39.625 1 54.28 535 ARG A CA 1
ATOM 4172 C C . ARG A 1 535 ? -10.703 -60.719 -39.219 1 54.28 535 ARG A C 1
ATOM 4174 O O . ARG A 1 535 ? -9.812 -60.594 -40.062 1 54.28 535 ARG A O 1
ATOM 4181 N N . LEU A 1 536 ? -10.516 -60.844 -38.031 1 58.5 536 LEU A N 1
ATOM 4182 C CA . LEU A 1 536 ? -9.148 -60.844 -37.531 1 58.5 536 LEU A CA 1
ATOM 4183 C C . LEU A 1 536 ? -8.414 -62.125 -37.969 1 58.5 536 LEU A C 1
ATOM 4185 O O . LEU A 1 536 ? -7.195 -62.094 -38.125 1 58.5 536 LEU A O 1
ATOM 4189 N N . PHE A 1 537 ? -9.32 -63.156 -38.344 1 57.81 537 PHE A N 1
ATOM 4190 C CA . PHE A 1 537 ? -8.75 -64.438 -38.719 1 57.81 537 PHE A CA 1
ATOM 4191 C C . PHE A 1 537 ? -8.078 -64.375 -40.062 1 57.81 537 PHE A C 1
ATOM 4193 O O . PHE A 1 537 ? -7.152 -65.125 -40.375 1 57.81 537 PHE A O 1
ATOM 4200 N N . LEU A 1 538 ? -8.531 -63.375 -40.875 1 59.31 538 LEU A N 1
ATOM 4201 C CA . LEU A 1 538 ? -7.969 -63.312 -42.219 1 59.31 538 LEU A CA 1
ATOM 4202 C C . LEU A 1 538 ? -6.836 -62.281 -42.281 1 59.31 538 LEU A C 1
ATOM 4204 O O . LEU A 1 538 ? -6.094 -62.219 -43.281 1 59.31 538 LEU A O 1
ATOM 4208 N N . LYS A 1 539 ? -6.586 -61.625 -41.188 1 65.44 539 LYS A N 1
ATOM 4209 C CA . LYS A 1 539 ? -5.715 -60.438 -41.219 1 65.44 539 LYS A CA 1
ATOM 4210 C C . LYS A 1 539 ? -4.258 -60.844 -41 1 65.44 539 LYS A C 1
ATOM 4212 O O . LYS A 1 539 ? -3.346 -60.125 -41.438 1 65.44 539 LYS A O 1
ATOM 4217 N N . PRO A 1 540 ? -4.031 -61.875 -40.438 1 64.75 540 PRO A N 1
ATOM 4218 C CA . PRO A 1 540 ? -2.617 -62.188 -40.188 1 64.75 540 PRO A CA 1
ATOM 4219 C C . PRO A 1 540 ? -1.811 -62.344 -41.469 1 64.75 540 PRO A C 1
ATOM 4221 O O . PRO A 1 540 ? -0.608 -62.062 -41.5 1 64.75 540 PRO A O 1
ATOM 4224 N N . PHE A 1 541 ? -2.543 -62.844 -42.625 1 69.38 541 PHE A N 1
ATOM 4225 C CA . PHE A 1 541 ? -1.869 -63.031 -43.906 1 69.38 541 PHE A CA 1
ATOM 4226 C C . PHE A 1 541 ? -2.42 -62.062 -44.938 1 69.38 541 PHE A C 1
ATOM 4228 O O . PHE A 1 541 ? -3.602 -61.719 -44.906 1 69.38 541 PHE A O 1
ATOM 4235 N N . THR A 1 542 ? -1.522 -61.562 -45.75 1 74 542 THR A N 1
ATOM 4236 C CA . THR A 1 542 ? -1.963 -60.719 -46.844 1 74 542 THR A CA 1
ATOM 4237 C C . THR A 1 542 ? -2.754 -61.5 -47.875 1 74 542 THR A C 1
ATOM 4239 O O . THR A 1 542 ? -2.688 -62.75 -47.906 1 74 542 THR A O 1
ATOM 4242 N N . GLY A 1 543 ? -3.623 -60.969 -48.75 1 72.62 543 GLY A N 1
ATOM 4243 C CA . GLY A 1 543 ? -4.379 -61.594 -49.812 1 72.62 543 GLY A CA 1
ATOM 4244 C C . GLY A 1 543 ? -3.506 -62.406 -50.781 1 72.62 543 GLY A C 1
ATOM 4245 O O . GLY A 1 543 ? -3.861 -63.5 -51.188 1 72.62 543 GLY A O 1
ATOM 4246 N N . LYS A 1 544 ? -2.305 -61.844 -51.094 1 74.12 544 LYS A N 1
ATOM 4247 C CA . LYS A 1 544 ? -1.385 -62.531 -52 1 74.12 544 LYS A CA 1
ATOM 4248 C C . LYS A 1 544 ? -0.873 -63.844 -51.375 1 74.12 544 LYS A C 1
ATOM 4250 O O . LYS A 1 544 ? -0.724 -64.875 -52.062 1 74.12 544 LYS A O 1
ATOM 4255 N N . LEU A 1 545 ? -0.711 -63.75 -50.094 1 76.62 545 LEU A N 1
ATOM 4256 C CA . LEU A 1 545 ? -0.239 -64.938 -49.438 1 76.62 545 LEU A CA 1
ATOM 4257 C C . LEU A 1 545 ? -1.345 -66 -49.344 1 76.62 545 LEU A C 1
ATOM 4259 O O . LEU A 1 545 ? -1.087 -67.188 -49.5 1 76.62 545 LEU A O 1
ATOM 4263 N N . TRP A 1 546 ? -2.555 -65.688 -49.219 1 74.62 546 TRP A N 1
ATOM 4264 C CA . TRP A 1 546 ? -3.678 -66.625 -49.219 1 74.62 546 TRP A CA 1
ATOM 4265 C C . TRP A 1 546 ? -3.82 -67.312 -50.531 1 74.62 546 TRP A C 1
ATOM 4267 O O . TRP A 1 546 ? -4.012 -68.562 -50.594 1 74.62 546 TRP A O 1
ATOM 4277 N N . ILE A 1 547 ? -3.631 -66.688 -51.594 1 76.44 547 ILE A N 1
ATOM 4278 C CA . ILE A 1 547 ? -3.756 -67.25 -52.938 1 76.44 547 ILE A CA 1
ATOM 4279 C C . ILE A 1 547 ? -2.572 -68.188 -53.219 1 76.44 547 ILE A C 1
ATOM 4281 O O . ILE A 1 547 ? -2.74 -69.25 -53.781 1 76.44 547 ILE A O 1
ATOM 4285 N N . SER A 1 548 ? -1.432 -67.75 -52.75 1 77.19 548 SER A N 1
ATOM 4286 C CA . SER A 1 548 ? -0.26 -68.625 -52.969 1 77.19 548 SER A CA 1
ATOM 4287 C C . SER A 1 548 ? -0.374 -69.938 -52.188 1 77.19 548 SER A C 1
ATOM 4289 O O . SER A 1 548 ? -0 -71 -52.688 1 77.19 548 SER A O 1
ATOM 4291 N N . ILE A 1 549 ? -0.919 -69.812 -51 1 77.81 549 ILE A N 1
ATOM 4292 C CA . ILE A 1 549 ? -1.104 -71.062 -50.219 1 77.81 549 ILE A CA 1
ATOM 4293 C C . ILE A 1 549 ? -2.117 -71.938 -50.906 1 77.81 549 ILE A C 1
ATOM 4295 O O . ILE A 1 549 ? -1.902 -73.125 -51 1 77.81 549 ILE A O 1
ATOM 4299 N N . ALA A 1 550 ? -3.15 -71.5 -51.469 1 76.94 550 ALA A N 1
ATOM 4300 C CA . ALA A 1 550 ? -4.168 -72.25 -52.188 1 76.94 550 ALA A CA 1
ATOM 4301 C C . ALA A 1 550 ? -3.605 -72.875 -53.469 1 76.94 550 ALA A C 1
ATOM 4303 O O . ALA A 1 550 ? -3.852 -74.062 -53.75 1 76.94 550 ALA A O 1
ATOM 4304 N N . ALA A 1 551 ? -2.822 -72.188 -54.188 1 78.19 551 ALA A N 1
ATOM 4305 C CA . ALA A 1 551 ? -2.244 -72.688 -55.438 1 78.19 551 ALA A CA 1
ATOM 4306 C C . ALA A 1 551 ? -1.239 -73.812 -55.188 1 78.19 551 ALA A C 1
ATOM 4308 O O . ALA A 1 551 ? -1.235 -74.812 -55.875 1 78.19 551 ALA A O 1
ATOM 4309 N N . ILE A 1 552 ? -0.468 -73.562 -54.125 1 77.12 552 ILE A N 1
ATOM 4310 C CA . ILE A 1 552 ? 0.561 -74.562 -53.844 1 77.12 552 ILE A CA 1
ATOM 4311 C C . ILE A 1 552 ? -0.087 -75.875 -53.281 1 77.12 552 ILE A C 1
ATOM 4313 O O . ILE A 1 552 ? 0.339 -76.938 -53.625 1 77.12 552 ILE A O 1
ATOM 4317 N N . THR A 1 553 ? -1.134 -75.75 -52.562 1 77.38 553 THR A N 1
ATOM 4318 C CA . THR A 1 553 ? -1.854 -76.875 -52.062 1 77.38 553 THR A CA 1
ATOM 4319 C C . THR A 1 553 ? -2.541 -77.625 -53.219 1 77.38 553 THR A C 1
ATOM 4321 O O . THR A 1 553 ? -2.531 -78.875 -53.25 1 77.38 553 THR A O 1
ATOM 4324 N N . LEU A 1 554 ? -3.016 -77 -54.188 1 76.19 554 LEU A N 1
ATOM 4325 C CA . LEU A 1 554 ? -3.637 -77.625 -55.344 1 76.19 554 LEU A CA 1
ATOM 4326 C C . LEU A 1 554 ? -2.592 -78.312 -56.25 1 76.19 554 LEU A C 1
ATOM 4328 O O . LEU A 1 554 ? -2.826 -79.438 -56.75 1 76.19 554 LEU A O 1
ATOM 4332 N N . TYR A 1 555 ? -1.475 -77.688 -56.312 1 78.81 555 TYR A N 1
ATOM 4333 C CA . TYR A 1 555 ? -0.385 -78.25 -57.094 1 78.81 555 TYR A CA 1
ATOM 4334 C C . TYR A 1 555 ? 0.127 -79.5 -56.438 1 78.81 555 TYR A C 1
ATOM 4336 O O . TYR A 1 555 ? 0.304 -80.562 -57.125 1 78.81 555 TYR A O 1
ATOM 4344 N N . ASN A 1 556 ? 0.285 -79.438 -55.188 1 79.19 556 ASN A N 1
ATOM 4345 C CA . ASN A 1 556 ? 0.748 -80.625 -54.5 1 79.19 556 ASN A CA 1
ATOM 4346 C C . ASN A 1 556 ? -0.296 -81.75 -54.531 1 79.19 556 ASN A C 1
ATOM 4348 O O . ASN A 1 556 ? 0.046 -82.938 -54.688 1 79.19 556 ASN A O 1
ATOM 4352 N N . GLY A 1 557 ? -1.505 -81.438 -54.438 1 74.12 557 GLY A N 1
ATOM 4353 C CA . GLY A 1 557 ? -2.564 -82.438 -54.594 1 74.12 557 GLY A CA 1
ATOM 4354 C C . GLY A 1 557 ? -2.627 -83.062 -55.969 1 74.12 557 GLY A C 1
ATOM 4355 O O . GLY A 1 557 ? -2.801 -84.25 -56.125 1 74.12 557 GLY A O 1
ATOM 4356 N N . PHE A 1 558 ? -2.404 -82.312 -56.906 1 77.06 558 PHE A N 1
ATOM 4357 C CA . PHE A 1 558 ? -2.408 -82.75 -58.281 1 77.06 558 PHE A CA 1
ATOM 4358 C C . PHE A 1 558 ? -1.247 -83.75 -58.531 1 77.06 558 PHE A C 1
ATOM 4360 O O . PHE A 1 558 ? -1.418 -84.75 -59.156 1 77.06 558 PHE A O 1
ATOM 4367 N N . VAL A 1 559 ? -0.144 -83.375 -58 1 77.25 559 VAL A N 1
ATOM 4368 C CA . VAL A 1 559 ? 1.038 -84.25 -58.188 1 77.25 559 VAL A CA 1
ATOM 4369 C C . VAL A 1 559 ? 0.843 -85.562 -57.5 1 77.25 559 VAL A C 1
ATOM 4371 O O . VAL A 1 559 ? 1.14 -86.625 -58.062 1 77.25 559 VAL A O 1
ATOM 4374 N N . VAL A 1 560 ? 0.282 -85.5 -56.344 1 75.56 560 VAL A N 1
ATOM 4375 C CA . VAL A 1 560 ? 0.059 -86.75 -55.625 1 75.56 560 VAL A CA 1
ATOM 4376 C C . VAL A 1 560 ? -1.011 -87.625 -56.344 1 75.56 560 VAL A C 1
ATOM 4378 O O . VAL A 1 560 ? -0.888 -88.812 -56.438 1 75.56 560 VAL A O 1
ATOM 4381 N N . TRP A 1 561 ? -1.98 -87 -56.875 1 73.69 561 TRP A N 1
ATOM 4382 C CA . TRP A 1 561 ? -3.027 -87.688 -57.625 1 73.69 561 TRP A CA 1
ATOM 4383 C C . TRP A 1 561 ? -2.459 -88.375 -58.875 1 73.69 561 TRP A C 1
ATOM 4385 O O . TRP A 1 561 ? -2.785 -89.5 -59.188 1 73.69 561 TRP A O 1
ATOM 4395 N N . LEU A 1 562 ? -1.579 -87.688 -59.5 1 73.81 562 LEU A N 1
ATOM 4396 C CA . LEU A 1 562 ? -0.987 -88.25 -60.719 1 73.81 562 LEU A CA 1
ATOM 4397 C C . LEU A 1 562 ? -0.098 -89.438 -60.406 1 73.81 562 LEU A C 1
ATOM 4399 O O . LEU A 1 562 ? -0.115 -90.438 -61.156 1 73.81 562 LEU A O 1
ATOM 4403 N N . ILE A 1 563 ? 0.579 -89.312 -59.281 1 73.69 563 ILE A N 1
ATOM 4404 C CA . ILE A 1 563 ? 1.492 -90.375 -58.938 1 73.69 563 ILE A CA 1
ATOM 4405 C C . ILE A 1 563 ? 0.699 -91.625 -58.406 1 73.69 563 ILE A C 1
ATOM 4407 O O . ILE A 1 563 ? 0.996 -92.75 -58.781 1 73.69 563 ILE A O 1
ATOM 4411 N N . GLU A 1 564 ? -0.32 -91.375 -57.719 1 67.62 564 GLU A N 1
ATOM 4412 C CA . GLU A 1 564 ? -1.1 -92.5 -57.125 1 67.62 564 GLU A CA 1
ATOM 4413 C C . GLU A 1 564 ? -2.035 -93.125 -58.156 1 67.62 564 GLU A C 1
ATOM 4415 O O . GLU A 1 564 ? -2.398 -94.312 -58.062 1 67.62 564 GLU A O 1
ATOM 4420 N N . ARG A 1 565 ? -2.377 -92.438 -59.125 1 64.62 565 ARG A N 1
ATOM 4421 C CA . ARG A 1 565 ? -3.252 -93 -60.156 1 64.62 565 ARG A CA 1
ATOM 4422 C C . ARG A 1 565 ? -2.543 -94.062 -60.938 1 64.62 565 ARG A C 1
ATOM 4424 O O . ARG A 1 565 ? -3.178 -95.062 -61.406 1 64.62 565 ARG A O 1
ATOM 4431 N N . GLN A 1 566 ? -1.255 -94.125 -61.062 1 58.34 566 GLN A N 1
ATOM 4432 C CA . GLN A 1 566 ? -0.552 -95.125 -61.812 1 58.34 566 GLN A CA 1
ATOM 4433 C C . GLN A 1 566 ? -0.004 -96.25 -60.906 1 58.34 566 GLN A C 1
ATOM 4435 O O . GLN A 1 566 ? 0.901 -96.938 -61.312 1 58.34 566 GLN A O 1
ATOM 4440 N N . LYS A 1 567 ? -0.53 -96.312 -59.781 1 58.66 567 LYS A N 1
ATOM 4441 C CA . LYS A 1 567 ? -0.081 -97.312 -58.812 1 58.66 567 LYS A CA 1
ATOM 4442 C C . LYS A 1 567 ? -0.321 -98.75 -59.312 1 58.66 567 LYS A C 1
ATOM 4444 O O . LYS A 1 567 ? 0.467 -99.625 -59.031 1 58.66 567 LYS A O 1
ATOM 4449 N N . ASP A 1 568 ? -1.406 -98.938 -60.031 1 55.75 568 ASP A N 1
ATOM 4450 C CA . ASP A 1 568 ? -1.746 -100.312 -60.469 1 55.75 568 ASP A CA 1
ATOM 4451 C C . ASP A 1 568 ? -0.887 -100.75 -61.656 1 55.75 568 ASP A C 1
ATOM 4453 O O . ASP A 1 568 ? -0.987 -101.875 -62.125 1 55.75 568 ASP A O 1
ATOM 4457 N N . ASN A 1 569 ? -0.057 -99.812 -62.156 1 54.5 569 ASN A N 1
ATOM 4458 C CA . ASN A 1 569 ? 0.825 -100.25 -63.219 1 54.5 569 ASN A CA 1
ATOM 4459 C C . ASN A 1 569 ? 2.064 -100.938 -62.688 1 54.5 569 ASN A C 1
ATOM 4461 O O . ASN A 1 569 ? 2.766 -100.438 -61.812 1 54.5 569 ASN A O 1
ATOM 4465 N N . PRO A 1 570 ? 2.166 -102.375 -62.688 1 55.5 570 PRO A N 1
ATOM 4466 C CA . PRO A 1 570 ? 3.232 -103.188 -62.125 1 55.5 570 PRO A CA 1
ATOM 4467 C C . PRO A 1 570 ? 4.625 -102.625 -62.375 1 55.5 570 PRO A C 1
ATOM 4469 O O . PRO A 1 570 ? 5.555 -102.875 -61.625 1 55.5 570 PRO A O 1
ATOM 4472 N N . ASP A 1 571 ? 4.859 -102 -63.438 1 53.38 571 ASP A N 1
ATOM 4473 C CA . ASP A 1 571 ? 6.199 -101.5 -63.781 1 53.38 571 ASP A CA 1
ATOM 4474 C C . ASP A 1 571 ? 6.656 -100.375 -62.844 1 53.38 571 ASP A C 1
ATOM 4476 O O . ASP A 1 571 ? 7.824 -100 -62.844 1 53.38 571 ASP A O 1
ATOM 4480 N N . PHE A 1 572 ? 5.695 -99.75 -62.094 1 53.44 572 PHE A N 1
ATOM 4481 C CA . PHE A 1 572 ? 6.094 -98.562 -61.281 1 53.44 572 PHE A CA 1
ATOM 4482 C C . PHE A 1 572 ? 5.973 -98.875 -59.812 1 53.44 572 PHE A C 1
ATOM 4484 O O . PHE A 1 572 ? 5.012 -98.5 -59.156 1 53.44 572 PHE A O 1
ATOM 4491 N N . SER A 1 573 ? 6.523 -99.875 -59.25 1 52.78 573 SER A N 1
ATOM 4492 C CA . SER A 1 573 ? 6.488 -100.375 -57.875 1 52.78 573 SER A CA 1
ATOM 4493 C C . SER A 1 573 ? 6.828 -99.312 -56.875 1 52.78 573 SER A C 1
ATOM 4495 O O . SER A 1 573 ? 6.34 -99.312 -55.75 1 52.78 573 SER A O 1
ATOM 4497 N N . GLY A 1 574 ? 7.734 -98.312 -57.188 1 53.28 574 GLY A N 1
ATOM 4498 C CA . GLY A 1 574 ? 8.289 -97.375 -56.25 1 53.28 574 GLY A CA 1
ATOM 4499 C C . GLY A 1 574 ? 7.434 -96.125 -56.062 1 53.28 574 GLY A C 1
ATOM 4500 O O . GLY A 1 574 ? 7.84 -95.125 -55.406 1 53.28 574 GLY A O 1
ATOM 4501 N N . SER A 1 575 ? 6.277 -96.062 -56.625 1 59.59 575 SER A N 1
ATOM 4502 C CA . SER A 1 575 ? 5.41 -94.875 -56.688 1 59.59 575 SER A CA 1
ATOM 4503 C C . SER A 1 575 ? 4.855 -94.5 -55.344 1 59.59 575 SER A C 1
ATOM 4505 O O . SER A 1 575 ? 4.668 -93.312 -55.031 1 59.59 575 SER A O 1
ATOM 4507 N N . CYS A 1 576 ? 4.809 -95.438 -54.469 1 61.19 576 CYS A N 1
ATOM 4508 C CA . CYS A 1 576 ? 4.273 -95.188 -53.125 1 61.19 576 CYS A CA 1
ATOM 4509 C C . CYS A 1 576 ? 5.254 -94.375 -52.312 1 61.19 576 CYS A C 1
ATOM 4511 O O . CYS A 1 576 ? 4.84 -93.5 -51.531 1 61.19 576 CYS A O 1
ATOM 4513 N N . ASN A 1 577 ? 6.582 -94.562 -52.594 1 64.56 577 ASN A N 1
ATOM 4514 C CA . ASN A 1 577 ? 7.578 -93.812 -51.844 1 64.56 577 ASN A CA 1
ATOM 4515 C C . ASN A 1 577 ? 7.699 -92.375 -52.312 1 64.56 577 ASN A C 1
ATOM 4517 O O . ASN A 1 577 ? 7.941 -91.5 -51.531 1 64.56 577 ASN A O 1
ATOM 4521 N N . LEU A 1 578 ? 7.398 -92.188 -53.625 1 67.38 578 LEU A N 1
ATOM 4522 C CA . LEU A 1 578 ? 7.496 -90.812 -54.156 1 67.38 578 LEU A CA 1
ATOM 4523 C C . LEU A 1 578 ? 6.32 -89.938 -53.688 1 67.38 578 LEU A C 1
ATOM 4525 O O . LEU A 1 578 ? 6.488 -88.75 -53.375 1 67.38 578 LEU A O 1
ATOM 4529 N N . SER A 1 579 ? 5.195 -90.562 -53.594 1 70.69 579 SER A N 1
ATOM 4530 C CA . SER A 1 579 ? 4.031 -89.812 -53.094 1 70.69 579 SER A CA 1
ATOM 4531 C C . SER A 1 579 ? 4.16 -89.5 -51.594 1 70.69 579 SER A C 1
ATOM 4533 O O . SER A 1 579 ? 3.754 -88.438 -51.156 1 70.69 579 SER A O 1
ATOM 4535 N N . ARG A 1 580 ? 4.836 -90.375 -50.938 1 68.75 580 ARG A N 1
ATOM 4536 C CA . ARG A 1 580 ? 5.059 -90.125 -49.5 1 68.75 580 ARG A CA 1
ATOM 4537 C C . ARG A 1 580 ? 6.059 -89 -49.281 1 68.75 580 ARG A C 1
ATOM 4539 O O . ARG A 1 580 ? 5.914 -88.25 -48.344 1 68.75 580 ARG A O 1
ATOM 4546 N N . MET A 1 581 ? 6.934 -88.875 -50.094 1 68.56 581 MET A N 1
ATOM 4547 C CA . MET A 1 581 ? 7.922 -87.812 -49.969 1 68.56 581 MET A CA 1
ATOM 4548 C C . MET A 1 581 ? 7.281 -86.438 -50.219 1 68.56 581 MET A C 1
ATOM 4550 O O . MET A 1 581 ? 7.559 -85.438 -49.469 1 68.56 581 MET A O 1
ATOM 4554 N N . VAL A 1 582 ? 6.422 -86.375 -51.188 1 73.5 582 VAL A N 1
ATOM 4555 C CA . VAL A 1 582 ? 5.75 -85.125 -51.5 1 73.5 582 VAL A CA 1
ATOM 4556 C C . VAL A 1 582 ? 4.812 -84.75 -50.344 1 73.5 582 VAL A C 1
ATOM 4558 O O . VAL A 1 582 ? 4.73 -83.562 -49.969 1 73.5 582 VAL A O 1
ATOM 4561 N N . MET A 1 583 ? 4.27 -85.688 -49.781 1 73.25 583 MET A N 1
ATOM 4562 C CA . MET A 1 583 ? 3.324 -85.438 -48.688 1 73.25 583 MET A CA 1
ATOM 4563 C C . MET A 1 583 ? 4.051 -85 -47.438 1 73.25 583 MET A C 1
ATOM 4565 O O . MET A 1 583 ? 3.568 -84.062 -46.719 1 73.25 583 MET A O 1
ATOM 4569 N N . VAL A 1 584 ? 5.191 -85.562 -47.156 1 67.69 584 VAL A N 1
ATOM 4570 C CA . VAL A 1 584 ? 5.953 -85.125 -45.969 1 67.69 584 VAL A CA 1
ATOM 4571 C C . VAL A 1 584 ? 6.453 -83.688 -46.156 1 67.69 584 VAL A C 1
ATOM 4573 O O . VAL A 1 584 ? 6.406 -82.875 -45.219 1 67.69 584 VAL A O 1
ATOM 4576 N N . ALA A 1 585 ? 6.875 -83.375 -47.312 1 70.62 585 ALA A N 1
ATOM 4577 C CA . ALA A 1 585 ? 7.336 -82 -47.594 1 70.62 585 ALA A CA 1
ATOM 4578 C C . ALA A 1 585 ? 6.184 -81 -47.5 1 70.62 585 ALA A C 1
ATOM 4580 O O . ALA A 1 585 ? 6.34 -79.938 -46.938 1 70.62 585 ALA A O 1
ATOM 4581 N N . TRP A 1 586 ? 5.059 -81.375 -47.969 1 74 586 TRP A N 1
ATOM 4582 C CA . TRP A 1 586 ? 3.877 -80.562 -47.906 1 74 586 TRP A CA 1
ATOM 4583 C C . TRP A 1 586 ? 3.418 -80.375 -46.469 1 74 586 TRP A C 1
ATOM 4585 O O . TRP A 1 586 ? 3.045 -79.25 -46.062 1 74 586 TRP A O 1
ATOM 4595 N N . LEU A 1 587 ? 3.518 -81.438 -45.719 1 72.75 587 LEU A N 1
ATOM 4596 C CA . LEU A 1 587 ? 3.094 -81.312 -44.312 1 72.75 587 LEU A CA 1
ATOM 4597 C C . LEU A 1 587 ? 4.031 -80.438 -43.531 1 72.75 587 LEU A C 1
ATOM 4599 O O . LEU A 1 587 ? 3.588 -79.688 -42.656 1 72.75 587 LEU A O 1
ATOM 4603 N N . PHE A 1 588 ? 5.254 -80.438 -43.875 1 67.44 588 PHE A N 1
ATOM 4604 C CA . PHE A 1 588 ? 6.223 -79.562 -43.219 1 67.44 588 PHE A CA 1
ATOM 4605 C C . PHE A 1 588 ? 5.926 -78.125 -43.5 1 67.44 588 PHE A C 1
ATOM 4607 O O . PHE A 1 588 ? 5.93 -77.312 -42.594 1 67.44 588 PHE A O 1
ATOM 4614 N N . VAL A 1 589 ? 5.648 -77.75 -44.781 1 72.75 589 VAL A N 1
ATOM 4615 C CA . VAL A 1 589 ? 5.355 -76.375 -45.156 1 72.75 589 VAL A CA 1
ATOM 4616 C C . VAL A 1 589 ? 4.012 -76 -44.562 1 72.75 589 VAL A C 1
ATOM 4618 O O . VAL A 1 589 ? 3.85 -74.812 -44.156 1 72.75 589 VAL A O 1
ATOM 4621 N N . ALA A 1 590 ? 3.098 -76.875 -44.531 1 73.81 590 ALA A N 1
ATOM 4622 C CA . ALA A 1 590 ? 1.798 -76.562 -43.938 1 73.81 590 ALA A CA 1
ATOM 4623 C C . ALA A 1 590 ? 1.927 -76.312 -42.438 1 73.81 590 ALA A C 1
ATOM 4625 O O . ALA A 1 590 ? 1.242 -75.438 -41.906 1 73.81 590 ALA A O 1
ATOM 4626 N N . LEU A 1 591 ? 2.887 -76.938 -41.844 1 71.81 591 LEU A N 1
ATOM 4627 C CA . LEU A 1 591 ? 3.125 -76.688 -40.406 1 71.81 591 LEU A CA 1
ATOM 4628 C C . LEU A 1 591 ? 3.709 -75.312 -40.188 1 71.81 591 LEU A C 1
ATOM 4630 O O . LEU A 1 591 ? 3.309 -74.625 -39.25 1 71.81 591 LEU A O 1
ATOM 4634 N N . ILE A 1 592 ? 4.57 -74.938 -41 1 68.56 592 ILE A N 1
ATOM 4635 C CA . ILE A 1 592 ? 5.195 -73.625 -40.875 1 68.56 592 ILE A CA 1
ATOM 4636 C C . ILE A 1 592 ? 4.164 -72.562 -41.156 1 68.56 592 ILE A C 1
ATOM 4638 O O . ILE A 1 592 ? 4.113 -71.5 -40.438 1 68.56 592 ILE A O 1
ATOM 4642 N N . THR A 1 593 ? 3.393 -72.75 -42.188 1 72.69 593 THR A N 1
ATOM 4643 C CA . THR A 1 593 ? 2.4 -71.75 -42.531 1 72.69 593 THR A CA 1
ATOM 4644 C C . THR A 1 593 ? 1.348 -71.625 -41.438 1 72.69 593 THR A C 1
ATOM 4646 O O . THR A 1 593 ? 0.925 -70.5 -41.125 1 72.69 593 THR A O 1
ATOM 4649 N N . THR A 1 594 ? 0.971 -72.75 -40.844 1 74.88 594 THR A N 1
ATOM 4650 C CA . THR A 1 594 ? -0.051 -72.688 -39.812 1 74.88 594 THR A CA 1
ATOM 4651 C C . THR A 1 594 ? 0.508 -72.062 -38.531 1 74.88 594 THR A C 1
ATOM 4653 O O . THR A 1 594 ? -0.189 -71.312 -37.844 1 74.88 594 THR A O 1
ATOM 4656 N N . GLN A 1 595 ? 1.757 -72.312 -38.344 1 72.31 595 GLN A N 1
ATOM 4657 C CA . GLN A 1 595 ? 2.385 -71.75 -37.156 1 72.31 595 GLN A CA 1
ATOM 4658 C C . GLN A 1 595 ? 2.543 -70.25 -37.312 1 72.31 595 GLN A C 1
ATOM 4660 O O . GLN A 1 595 ? 2.316 -69.5 -36.375 1 72.31 595 GLN A O 1
ATOM 4665 N N . SER A 1 596 ? 2.908 -69.812 -38.406 1 70.81 596 SER A N 1
ATOM 4666 C CA . SER A 1 596 ? 3.062 -68.375 -38.656 1 70.81 596 SER A CA 1
ATOM 4667 C C . SER A 1 596 ? 1.719 -67.688 -38.625 1 70.81 596 SER A C 1
ATOM 4669 O O . SER A 1 596 ? 1.63 -66.562 -38.125 1 70.81 596 SER A O 1
ATOM 4671 N N . PHE A 1 597 ? 0.78 -68.375 -39.094 1 72.12 597 PHE A N 1
ATOM 4672 C CA . PHE A 1 597 ? -0.559 -67.812 -39.062 1 72.12 597 PHE A CA 1
ATOM 4673 C C . PHE A 1 597 ? -1.024 -67.625 -37.594 1 72.12 597 PHE A C 1
ATOM 4675 O O . PHE A 1 597 ? -1.509 -66.562 -37.25 1 72.12 597 PHE A O 1
ATOM 4682 N N . THR A 1 598 ? -0.852 -68.625 -36.812 1 72.81 598 THR A N 1
ATOM 4683 C CA . THR A 1 598 ? -1.305 -68.562 -35.438 1 72.81 598 THR A CA 1
ATOM 4684 C C . THR A 1 598 ? -0.506 -67.562 -34.625 1 72.81 598 THR A C 1
ATOM 4686 O O . THR A 1 598 ? -1.063 -66.812 -33.812 1 72.81 598 THR A O 1
ATOM 4689 N N . ALA A 1 599 ? 0.764 -67.438 -34.938 1 71.44 599 ALA A N 1
ATOM 4690 C CA . ALA A 1 599 ? 1.629 -66.5 -34.25 1 71.44 599 ALA A CA 1
ATOM 4691 C C . ALA A 1 599 ? 1.204 -65.062 -34.562 1 71.44 599 ALA A C 1
ATOM 4693 O O . ALA A 1 599 ? 1.114 -64.25 -33.656 1 71.44 599 ALA A O 1
ATOM 4694 N N . ASN A 1 600 ? 0.979 -64.75 -35.719 1 70.25 600 ASN A N 1
ATOM 4695 C CA . ASN A 1 600 ? 0.607 -63.375 -36.125 1 70.25 600 ASN A CA 1
ATOM 4696 C C . ASN A 1 600 ? -0.8 -63.031 -35.656 1 70.25 600 ASN A C 1
ATOM 4698 O O . ASN A 1 600 ? -1.064 -61.875 -35.312 1 70.25 600 ASN A O 1
ATOM 4702 N N . LEU A 1 601 ? -1.621 -64 -35.781 1 67.38 601 LEU A N 1
ATOM 4703 C CA . LEU A 1 601 ? -2.975 -63.75 -35.281 1 67.38 601 LEU A CA 1
ATOM 4704 C C . LEU A 1 601 ? -2.967 -63.438 -33.781 1 67.38 601 LEU A C 1
ATOM 4706 O O . LEU A 1 601 ? -3.66 -62.5 -33.344 1 67.38 601 LEU A O 1
ATOM 4710 N N . SER A 1 602 ? -2.211 -64.188 -33.062 1 69.38 602 SER A N 1
ATOM 4711 C CA . SER A 1 602 ? -2.127 -63.906 -31.641 1 69.38 602 SER A CA 1
ATOM 4712 C C . SER A 1 602 ? -1.521 -62.562 -31.344 1 69.38 602 SER A C 1
ATOM 4714 O O . SER A 1 602 ? -1.979 -61.844 -30.438 1 69.38 602 SER A O 1
ATOM 4716 N N . SER A 1 603 ? -0.54 -62.156 -32 1 69.62 603 SER A N 1
ATOM 4717 C CA . SER A 1 603 ? 0.106 -60.875 -31.828 1 69.62 603 SER A CA 1
ATOM 4718 C C . SER A 1 603 ? -0.852 -59.719 -32.156 1 69.62 603 SER A C 1
ATOM 4720 O O . SER A 1 603 ? -0.876 -58.719 -31.453 1 69.62 603 SER A O 1
ATOM 4722 N N . LEU A 1 604 ? -1.574 -59.875 -33.156 1 64.94 604 LEU A N 1
ATOM 4723 C CA . LEU A 1 604 ? -2.535 -58.875 -33.562 1 64.94 604 LEU A CA 1
ATOM 4724 C C . LEU A 1 604 ? -3.635 -58.719 -32.5 1 64.94 604 LEU A C 1
ATOM 4726 O O . LEU A 1 604 ? -4.07 -57.594 -32.219 1 64.94 604 LEU A O 1
ATOM 4730 N N . ILE A 1 605 ? -3.984 -59.781 -32.062 1 61.53 605 ILE A N 1
ATOM 4731 C CA . ILE A 1 605 ? -5.027 -59.75 -31.047 1 61.53 605 ILE A CA 1
ATOM 4732 C C . ILE A 1 605 ? -4.488 -59.062 -29.797 1 61.53 605 ILE A C 1
ATOM 4734 O O . ILE A 1 605 ? -5.176 -58.25 -29.188 1 61.53 605 ILE A O 1
ATOM 4738 N N . THR A 1 606 ? -3.381 -59.312 -29.484 1 62.28 606 THR A N 1
ATOM 4739 C CA . THR A 1 606 ? -2.762 -58.688 -28.312 1 62.28 606 THR A CA 1
ATOM 4740 C C . THR A 1 606 ? -2.602 -57.188 -28.5 1 62.28 606 THR A C 1
ATOM 4742 O O . THR A 1 606 ? -2.883 -56.406 -27.594 1 62.28 606 THR A O 1
ATOM 4745 N N . LEU A 1 607 ? -2.061 -56.906 -29.594 1 60.81 607 LEU A N 1
ATOM 4746 C CA . LEU A 1 607 ? -1.879 -55.469 -29.891 1 60.81 607 LEU A CA 1
ATOM 4747 C C . LEU A 1 607 ? -3.219 -54.75 -29.906 1 60.81 607 LEU A C 1
ATOM 4749 O O . LEU A 1 607 ? -3.312 -53.594 -29.453 1 60.81 607 LEU A O 1
ATOM 4753 N N . GLN A 1 608 ? -4.078 -55.312 -30.594 1 56.72 608 GLN A N 1
ATOM 4754 C CA . GLN A 1 608 ? -5.391 -54.688 -30.656 1 56.72 608 GLN A CA 1
ATOM 4755 C C . GLN A 1 608 ? -5.98 -54.5 -29.266 1 56.72 608 GLN A C 1
ATOM 4757 O O . GLN A 1 608 ? -6.711 -53.531 -29 1 56.72 608 GLN A O 1
ATOM 4762 N N . GLN A 1 609 ? -5.707 -55.438 -28.578 1 55.31 609 GLN A N 1
ATOM 4763 C CA . GLN A 1 609 ? -6.176 -55.312 -27.203 1 55.31 609 GLN A CA 1
ATOM 4764 C C . GLN A 1 609 ? -5.469 -54.156 -26.484 1 55.31 609 GLN A C 1
ATOM 4766 O O . GLN A 1 609 ? -6.055 -53.5 -25.625 1 55.31 609 GLN A O 1
ATOM 4771 N N . LEU A 1 610 ? -4.32 -54 -26.891 1 52.44 610 LEU A N 1
ATOM 4772 C CA . LEU A 1 610 ? -3.539 -52.969 -26.219 1 52.44 610 LEU A CA 1
ATOM 4773 C C . LEU A 1 610 ? -3.805 -51.594 -26.828 1 52.44 610 LEU A C 1
ATOM 4775 O O . LEU A 1 610 ? -3.793 -50.594 -26.125 1 52.44 610 LEU A O 1
ATOM 4779 N N . ASN A 1 611 ? -3.76 -51.531 -28.188 1 50.28 611 ASN A N 1
ATOM 4780 C CA . ASN A 1 611 ? -3.811 -50.219 -28.844 1 50.28 611 ASN A CA 1
ATOM 4781 C C . ASN A 1 611 ? -5.25 -49.781 -29.125 1 50.28 611 ASN A C 1
ATOM 4783 O O . ASN A 1 611 ? -5.766 -50.031 -30.219 1 50.28 611 ASN A O 1
ATOM 4787 N N . GLU A 1 612 ? -6.125 -49.906 -28.375 1 50.5 612 GLU A N 1
ATOM 4788 C CA . GLU A 1 612 ? -7.391 -49.281 -28.766 1 50.5 612 GLU A CA 1
ATOM 4789 C C . GLU A 1 612 ? -7.195 -47.844 -29.219 1 50.5 612 GLU A C 1
ATOM 4791 O O . GLU A 1 612 ? -6.43 -47.094 -28.594 1 50.5 612 GLU A O 1
ATOM 4796 N N . SER A 1 613 ? -7.449 -47.625 -30.5 1 52 613 SER A N 1
ATOM 4797 C CA . SER A 1 613 ? -7.414 -46.281 -31.062 1 52 613 SER A CA 1
ATOM 4798 C C . SER A 1 613 ? -7.957 -45.281 -30.078 1 52 613 SER A C 1
ATOM 4800 O O . SER A 1 613 ? -9.047 -45.438 -29.516 1 52 613 SER A O 1
ATOM 4802 N N . PRO A 1 614 ? -7.16 -44.312 -29.703 1 57.72 614 PRO A N 1
ATOM 4803 C CA . PRO A 1 614 ? -7.633 -43.312 -28.75 1 57.72 614 PRO A CA 1
ATOM 4804 C C . PRO A 1 614 ? -8.859 -42.562 -29.25 1 57.72 614 PRO A C 1
ATOM 4806 O O . PRO A 1 614 ? -8.914 -42.188 -30.422 1 57.72 614 PRO A O 1
ATOM 4809 N N . VAL A 1 615 ? -10.008 -42.75 -28.672 1 65.19 615 VAL A N 1
ATOM 4810 C CA . VAL A 1 615 ? -11.164 -41.875 -28.906 1 65.19 615 VAL A CA 1
ATOM 4811 C C . VAL A 1 615 ? -10.758 -40.438 -28.766 1 65.19 615 VAL A C 1
ATOM 4813 O O . VAL A 1 615 ? -10.211 -40.031 -27.734 1 65.19 615 VAL A O 1
ATOM 4816 N N . THR A 1 616 ? -10.633 -39.719 -29.953 1 71.62 616 THR A N 1
ATOM 4817 C CA . THR A 1 616 ? -10.336 -38.281 -29.922 1 71.62 616 THR A CA 1
ATOM 4818 C C . THR A 1 616 ? -11.617 -37.469 -30.094 1 71.62 616 THR A C 1
ATOM 4820 O O . THR A 1 616 ? -12.672 -38.031 -30.422 1 71.62 616 THR A O 1
ATOM 4823 N N . ILE A 1 617 ? -11.555 -36.188 -29.766 1 77.38 617 ILE A N 1
ATOM 4824 C CA . ILE A 1 617 ? -12.695 -35.312 -29.859 1 77.38 617 ILE A CA 1
ATOM 4825 C C . ILE A 1 617 ? -13.203 -35.281 -31.297 1 77.38 617 ILE A C 1
ATOM 4827 O O . ILE A 1 617 ? -14.406 -35.156 -31.547 1 77.38 617 ILE A O 1
ATOM 4831 N N . ASP A 1 618 ? -12.258 -35.375 -32.312 1 74.12 618 ASP A N 1
ATOM 4832 C CA . ASP A 1 618 ? -12.656 -35.375 -33.719 1 74.12 618 ASP A CA 1
ATOM 4833 C C . ASP A 1 618 ? -13.484 -36.594 -34.062 1 74.12 618 ASP A C 1
ATOM 4835 O O . ASP A 1 618 ? -14.461 -36.5 -34.812 1 74.12 618 ASP A O 1
ATOM 4839 N N . THR A 1 619 ? -13.023 -37.688 -33.5 1 73.56 619 THR A N 1
ATOM 4840 C CA . THR A 1 619 ? -13.766 -38.906 -33.75 1 73.56 619 THR A CA 1
ATOM 4841 C C . THR A 1 619 ? -15.148 -38.844 -33.094 1 73.56 619 THR A C 1
ATOM 4843 O O . THR A 1 619 ? -16.125 -39.344 -33.656 1 73.56 619 THR A O 1
ATOM 4846 N N . LEU A 1 620 ? -15.289 -38.188 -32.031 1 77.94 620 LEU A N 1
ATOM 4847 C CA . LEU A 1 620 ? -16.562 -38.062 -31.328 1 77.94 620 LEU A CA 1
ATOM 4848 C C . LEU A 1 620 ? -17.5 -37.125 -32.062 1 77.94 620 LEU A C 1
ATOM 4850 O O . LEU A 1 620 ? -18.703 -37.344 -32.125 1 77.94 620 LEU A O 1
ATOM 4854 N N . LYS A 1 621 ? -16.891 -36.094 -32.594 1 77.25 621 LYS A N 1
ATOM 4855 C CA . LYS A 1 621 ? -17.703 -35.156 -33.344 1 77.25 621 LYS A CA 1
ATOM 4856 C C . LYS A 1 621 ? -18.266 -35.781 -34.594 1 77.25 621 LYS A C 1
ATOM 4858 O O . LYS A 1 621 ? -19.422 -35.531 -34.969 1 77.25 621 LYS A O 1
ATOM 4863 N N . LYS A 1 622 ? -17.375 -36.594 -35.25 1 69.62 622 LYS A N 1
ATOM 4864 C CA . LYS A 1 622 ? -17.797 -37.25 -36.5 1 69.62 622 LYS A CA 1
ATOM 4865 C C . LYS A 1 622 ? -18.891 -38.281 -36.219 1 69.62 622 LYS A C 1
ATOM 4867 O O . LYS A 1 622 ? -19.812 -38.438 -37 1 69.62 622 LYS A O 1
ATOM 4872 N N . SER A 1 623 ? -18.75 -38.906 -35.094 1 71.56 623 SER A N 1
ATOM 4873 C CA . SER A 1 623 ? -19.734 -39.906 -34.781 1 71.56 623 SER A CA 1
ATOM 4874 C C . SER A 1 623 ? -20.922 -39.344 -34.031 1 71.56 623 SER A C 1
ATOM 4876 O O . SER A 1 623 ? -21.891 -40.031 -33.75 1 71.56 623 SER A O 1
ATOM 4878 N N . SER A 1 624 ? -21.047 -38.094 -33.812 1 70.5 624 SER A N 1
ATOM 4879 C CA . SER A 1 624 ? -22.078 -37.375 -33.094 1 70.5 624 SER A CA 1
ATOM 4880 C C . SER A 1 624 ? -22.391 -38.094 -31.766 1 70.5 624 SER A C 1
ATOM 4882 O O . SER A 1 624 ? -23.547 -38.312 -31.422 1 70.5 624 SER A O 1
ATOM 4884 N N . ALA A 1 625 ? -21.266 -38.594 -31.203 1 75.75 625 ALA A N 1
ATOM 4885 C CA . ALA A 1 625 ? -21.453 -39.25 -29.922 1 75.75 625 ALA A CA 1
ATOM 4886 C C . ALA A 1 625 ? -21.719 -38.25 -28.797 1 75.75 625 ALA A C 1
ATOM 4888 O O . ALA A 1 625 ? -21.25 -37.125 -28.859 1 75.75 625 ALA A O 1
ATOM 4889 N N . LYS A 1 626 ? -22.594 -38.688 -27.875 1 78.19 626 LYS A N 1
ATOM 4890 C CA . LYS A 1 626 ? -22.906 -37.812 -26.75 1 78.19 626 LYS A CA 1
ATOM 4891 C C . LYS A 1 626 ? -21.812 -37.844 -25.688 1 78.19 626 LYS A C 1
ATOM 4893 O O . LYS A 1 626 ? -21.25 -38.906 -25.406 1 78.19 626 LYS A O 1
ATOM 4898 N N . VAL A 1 627 ? -21.391 -36.688 -25.234 1 78.56 627 VAL A N 1
ATOM 4899 C CA . VAL A 1 627 ? -20.359 -36.562 -24.219 1 78.56 627 VAL A CA 1
ATOM 4900 C C . VAL A 1 627 ? -20.969 -36.094 -22.906 1 78.56 627 VAL A C 1
ATOM 4902 O O . VAL A 1 627 ? -22.047 -35.469 -22.906 1 78.56 627 VAL A O 1
ATOM 4905 N N . GLY A 1 628 ? -20.562 -36.688 -21.766 1 67.5 628 GLY A N 1
ATOM 4906 C CA . GLY A 1 628 ? -21.109 -36.344 -20.469 1 67.5 628 GLY A CA 1
ATOM 4907 C C . GLY A 1 628 ? -20.172 -35.469 -19.641 1 67.5 628 GLY A C 1
ATOM 4908 O O . GLY A 1 628 ? -18.953 -35.5 -19.828 1 67.5 628 GLY A O 1
ATOM 4909 N N . CYS A 1 629 ? -20.688 -34.406 -19.031 1 59.94 629 CYS A N 1
ATOM 4910 C CA . CYS A 1 629 ? -19.906 -33.562 -18.125 1 59.94 629 CYS A CA 1
ATOM 4911 C C . CYS A 1 629 ? -20.375 -33.75 -16.688 1 59.94 629 CYS A C 1
ATOM 4913 O O . CYS A 1 629 ? -19.75 -33.25 -15.75 1 59.94 629 CYS A O 1
ATOM 4915 N N . ASP A 1 630 ? -21.531 -34.344 -16.391 1 56.78 630 ASP A N 1
ATOM 4916 C CA . ASP A 1 630 ? -22.094 -34.25 -15.047 1 56.78 630 ASP A CA 1
ATOM 4917 C C . ASP A 1 630 ? -21.984 -35.594 -14.32 1 56.78 630 ASP A C 1
ATOM 4919 O O . ASP A 1 630 ? -21.312 -36.5 -14.789 1 56.78 630 ASP A O 1
ATOM 4923 N N . GLU A 1 631 ? -22.891 -36.031 -13.336 1 57.84 631 GLU A N 1
ATOM 4924 C CA . GLU A 1 631 ? -23 -37.062 -12.328 1 57.84 631 GLU A CA 1
ATOM 4925 C C . GLU A 1 631 ? -23.266 -38.438 -12.961 1 57.84 631 GLU A C 1
ATOM 4927 O O . GLU A 1 631 ? -23.75 -38.5 -14.102 1 57.84 631 GLU A O 1
ATOM 4932 N N . GLU A 1 632 ? -22.656 -39.656 -12.484 1 65.31 632 GLU A N 1
ATOM 4933 C CA . GLU A 1 632 ? -22.859 -41.094 -12.68 1 65.31 632 GLU A CA 1
ATOM 4934 C C . GLU A 1 632 ? -22.312 -41.562 -14.023 1 65.31 632 GLU A C 1
ATOM 4936 O O . GLU A 1 632 ? -23.031 -42.156 -14.828 1 65.31 632 GLU A O 1
ATOM 4941 N N . TYR A 1 633 ? -21.062 -41.031 -14.234 1 77.12 633 TYR A N 1
ATOM 4942 C CA . TYR A 1 633 ? -20.406 -41.312 -15.5 1 77.12 633 TYR A CA 1
ATOM 4943 C C . TYR A 1 633 ? -20.203 -42.812 -15.695 1 77.12 633 TYR A C 1
ATOM 4945 O O . TYR A 1 633 ? -20.281 -43.312 -16.812 1 77.12 633 TYR A O 1
ATOM 4953 N N . ALA A 1 634 ? -20.078 -43.375 -14.562 1 78.75 634 ALA A N 1
ATOM 4954 C CA . ALA A 1 634 ? -19.766 -44.812 -14.688 1 78.75 634 ALA A CA 1
ATOM 4955 C C . ALA A 1 634 ? -20.906 -45.562 -15.336 1 78.75 634 ALA A C 1
ATOM 4957 O O . ALA A 1 634 ? -20.703 -46.312 -16.297 1 78.75 634 ALA A O 1
ATOM 4958 N N . ALA A 1 635 ? -22.094 -45.312 -14.852 1 76.81 635 ALA A N 1
ATOM 4959 C CA . ALA A 1 635 ? -23.266 -46.031 -15.375 1 76.81 635 ALA A CA 1
ATOM 4960 C C . ALA A 1 635 ? -23.594 -45.562 -16.797 1 76.81 635 ALA A C 1
ATOM 4962 O O . ALA A 1 635 ? -23.969 -46.375 -17.641 1 76.81 635 ALA A O 1
ATOM 4963 N N . ALA A 1 636 ? -23.297 -44.344 -17.016 1 82.12 636 ALA A N 1
ATOM 4964 C CA . ALA A 1 636 ? -23.609 -43.812 -18.344 1 82.12 636 ALA A CA 1
ATOM 4965 C C . ALA A 1 636 ? -22.656 -44.344 -19.391 1 82.12 636 ALA A C 1
ATOM 4967 O O . ALA A 1 636 ? -23.047 -44.562 -20.547 1 82.12 636 ALA A O 1
ATOM 4968 N N . LEU A 1 637 ? -21.469 -44.531 -19.047 1 81.94 637 LEU A N 1
ATOM 4969 C CA . LEU A 1 637 ? -20.453 -45.062 -19.969 1 81.94 637 LEU A CA 1
ATOM 4970 C C . LEU A 1 637 ? -20.656 -46.531 -20.234 1 81.94 637 LEU A C 1
ATOM 4972 O O . LEU A 1 637 ? -20.5 -47 -21.359 1 81.94 637 LEU A O 1
ATOM 4976 N N . ILE A 1 638 ? -21.078 -47.25 -19.156 1 78.06 638 ILE A N 1
ATOM 4977 C CA . ILE A 1 638 ? -21.281 -48.688 -19.281 1 78.06 638 ILE A CA 1
ATOM 4978 C C . ILE A 1 638 ? -22.531 -48.938 -20.125 1 78.06 638 ILE A C 1
ATOM 4980 O O . ILE A 1 638 ? -22.531 -49.844 -20.984 1 78.06 638 ILE A O 1
ATOM 4984 N N . ASN A 1 639 ? -23.578 -48.125 -19.844 1 76.12 639 ASN A N 1
ATOM 4985 C CA . ASN A 1 639 ? -24.844 -48.312 -20.562 1 76.12 639 ASN A CA 1
ATOM 4986 C C . ASN A 1 639 ? -24.75 -47.75 -21.984 1 76.12 639 ASN A C 1
ATOM 4988 O O . ASN A 1 639 ? -25.641 -48 -22.797 1 76.12 639 ASN A O 1
ATOM 4992 N N . GLY A 1 640 ? -23.688 -47.031 -22.312 1 74.75 640 GLY A N 1
ATOM 4993 C CA . GLY A 1 640 ? -23.5 -46.5 -23.656 1 74.75 640 GLY A CA 1
ATOM 4994 C C . GLY A 1 640 ? -24.234 -45.219 -23.906 1 74.75 640 GLY A C 1
ATOM 4995 O O . GLY A 1 640 ? -24.359 -44.781 -25.047 1 74.75 640 GLY A O 1
ATOM 4996 N N . SER A 1 641 ? -24.797 -44.656 -22.938 1 77.44 641 SER A N 1
ATOM 4997 C CA . SER A 1 641 ? -25.5 -43.375 -23.109 1 77.44 641 SER A CA 1
ATOM 4998 C C . SER A 1 641 ? -24.531 -42.281 -23.469 1 77.44 641 SER A C 1
ATOM 5000 O O . SER A 1 641 ? -24.891 -41.344 -24.188 1 77.44 641 SER A O 1
ATOM 5002 N N . ILE A 1 642 ? -23.312 -42.375 -22.875 1 82.88 642 ILE A N 1
ATOM 5003 C CA . ILE A 1 642 ? -22.266 -41.438 -23.234 1 82.88 642 ILE A CA 1
ATOM 5004 C C . ILE A 1 642 ? -21.047 -42.188 -23.766 1 82.88 642 ILE A C 1
ATOM 5006 O O . ILE A 1 642 ? -20.734 -43.281 -23.281 1 82.88 642 ILE A O 1
ATOM 5010 N N . ALA A 1 643 ? -20.484 -41.531 -24.75 1 77.94 643 ALA A N 1
ATOM 5011 C CA . ALA A 1 643 ? -19.297 -42.156 -25.344 1 77.94 643 ALA A CA 1
ATOM 5012 C C . ALA A 1 643 ? -18.047 -41.812 -24.562 1 77.94 643 ALA A C 1
ATOM 5014 O O . ALA A 1 643 ? -17.094 -42.625 -24.516 1 77.94 643 ALA A O 1
ATOM 5015 N N . ALA A 1 644 ? -18.062 -40.625 -24.094 1 85.44 644 ALA A N 1
ATOM 5016 C CA . ALA A 1 644 ? -16.906 -40.156 -23.344 1 85.44 644 ALA A CA 1
ATOM 5017 C C . ALA A 1 644 ? -17.312 -39.125 -22.297 1 85.44 644 ALA A C 1
ATOM 5019 O O . ALA A 1 644 ? -18.312 -38.438 -22.469 1 85.44 644 ALA A O 1
ATOM 5020 N N . ALA A 1 645 ? -16.594 -39.188 -21.281 1 86.19 645 ALA A N 1
ATOM 5021 C CA . ALA A 1 645 ? -16.781 -38.188 -20.234 1 86.19 645 ALA A CA 1
ATOM 5022 C C . ALA A 1 645 ? -15.555 -37.312 -20.094 1 86.19 645 ALA A C 1
ATOM 5024 O O . ALA A 1 645 ? -14.422 -37.812 -20.062 1 86.19 645 ALA A O 1
ATOM 5025 N N . PHE A 1 646 ? -15.766 -35.969 -20.141 1 86.25 646 PHE A N 1
ATOM 5026 C CA . PHE A 1 646 ? -14.68 -35 -19.953 1 86.25 646 PHE A CA 1
ATOM 5027 C C . PHE A 1 646 ? -14.562 -34.625 -18.484 1 86.25 646 PHE A C 1
ATOM 5029 O O . PHE A 1 646 ? -15.516 -34.094 -17.906 1 86.25 646 PHE A O 1
ATOM 5036 N N . LEU A 1 647 ? -13.438 -34.938 -17.922 1 87.5 647 LEU A N 1
ATOM 5037 C CA . LEU A 1 647 ? -13.203 -34.625 -16.531 1 87.5 647 LEU A CA 1
ATOM 5038 C C . LEU A 1 647 ? -11.805 -34.031 -16.328 1 87.5 647 LEU A C 1
ATOM 5040 O O . LEU A 1 647 ? -10.906 -34.281 -17.125 1 87.5 647 LEU A O 1
ATOM 5044 N N . GLU A 1 648 ? -11.719 -33.312 -15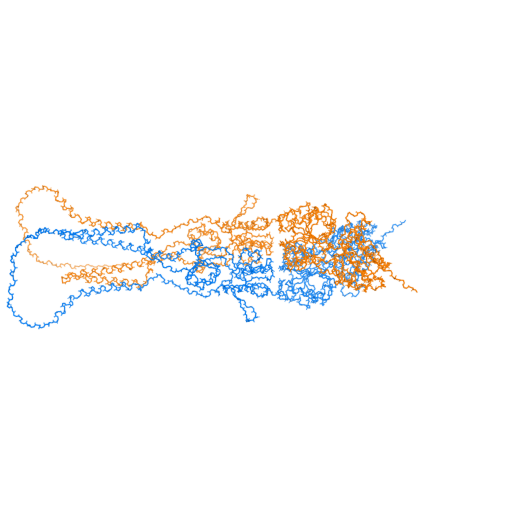.281 1 89.38 648 GLU A N 1
ATOM 5045 C CA . GLU A 1 648 ? -10.391 -32.844 -14.891 1 89.38 648 GLU A CA 1
ATOM 5046 C C . GLU A 1 648 ? -9.531 -34 -14.367 1 89.38 648 GLU A C 1
ATOM 5048 O O . GLU A 1 648 ? -10.055 -34.969 -13.789 1 89.38 648 GLU A O 1
ATOM 5053 N N . ILE A 1 649 ? -8.297 -33.844 -14.477 1 87.75 649 ILE A N 1
ATOM 5054 C CA . ILE A 1 649 ? -7.367 -34.906 -14.195 1 87.75 649 ILE A CA 1
ATOM 5055 C C . ILE A 1 649 ? -7.531 -35.375 -12.742 1 87.75 649 ILE A C 1
ATOM 5057 O O . ILE A 1 649 ? -7.578 -36.562 -12.461 1 87.75 649 ILE A O 1
ATOM 5061 N N . PRO A 1 650 ? -7.672 -34.469 -11.836 1 87.94 650 PRO A N 1
ATOM 5062 C CA . PRO A 1 650 ? -7.84 -34.938 -10.461 1 87.94 650 PRO A CA 1
ATOM 5063 C C . PRO A 1 650 ? -9.125 -35.75 -10.266 1 87.94 650 PRO A C 1
ATOM 5065 O O . PRO A 1 650 ? -9.156 -36.688 -9.477 1 87.94 650 PRO A O 1
ATOM 5068 N N . TYR A 1 651 ? -10.156 -35.469 -10.93 1 87.69 651 TYR A N 1
ATOM 5069 C CA . TYR A 1 651 ? -11.398 -36.219 -10.859 1 87.69 651 TYR A CA 1
ATOM 5070 C C . TYR A 1 651 ? -11.25 -37.562 -11.523 1 87.69 651 TYR A C 1
ATOM 5072 O O . TYR A 1 651 ? -11.82 -38.562 -11.055 1 87.69 651 TYR A O 1
ATOM 5080 N N . ILE A 1 652 ? -10.5 -37.531 -12.586 1 85.62 652 ILE A N 1
ATOM 5081 C CA . ILE A 1 652 ? -10.281 -38.781 -13.32 1 85.62 652 ILE A CA 1
ATOM 5082 C C . ILE A 1 652 ? -9.531 -39.75 -12.438 1 85.62 652 ILE A C 1
ATOM 5084 O O . ILE A 1 652 ? -9.891 -40.938 -12.367 1 85.62 652 ILE A O 1
ATOM 5088 N N . LYS A 1 653 ? -8.508 -39.25 -11.844 1 83.44 653 LYS A N 1
ATOM 5089 C CA . LYS A 1 653 ? -7.715 -40.125 -10.984 1 83.44 653 LYS A CA 1
ATOM 5090 C C . LYS A 1 653 ? -8.562 -40.719 -9.852 1 83.44 653 LYS A C 1
ATOM 5092 O O . LYS A 1 653 ? -8.422 -41.875 -9.508 1 83.44 653 LYS A O 1
ATOM 5097 N N . ALA A 1 654 ? -9.383 -39.938 -9.289 1 83.25 654 ALA A N 1
ATOM 5098 C CA . ALA A 1 654 ? -10.281 -40.406 -8.242 1 83.25 654 ALA A CA 1
ATOM 5099 C C . ALA A 1 654 ? -11.305 -41.406 -8.805 1 83.25 654 ALA A C 1
ATOM 5101 O O . ALA A 1 654 ? -11.641 -42.406 -8.156 1 83.25 654 ALA A O 1
ATOM 5102 N N . PHE A 1 655 ? -11.773 -41.156 -9.977 1 83.38 655 PHE A N 1
ATOM 5103 C CA . PHE A 1 655 ? -12.75 -42 -10.648 1 83.38 655 PHE A CA 1
ATOM 5104 C C . PHE A 1 655 ? -12.148 -43.375 -10.984 1 83.38 655 PHE A C 1
ATOM 5106 O O . PHE A 1 655 ? -12.781 -44.406 -10.766 1 83.38 655 PHE A O 1
ATOM 5113 N N . LEU A 1 656 ? -10.938 -43.281 -11.523 1 81 656 LEU A N 1
ATOM 5114 C CA . LEU A 1 656 ? -10.281 -44.531 -11.922 1 81 656 LEU A CA 1
ATOM 5115 C C . LEU A 1 656 ? -9.898 -45.375 -10.695 1 81 656 LEU A C 1
ATOM 5117 O O . LEU A 1 656 ? -9.859 -46.594 -10.766 1 81 656 LEU A O 1
ATOM 5121 N N . ALA A 1 657 ? -9.617 -44.719 -9.68 1 78 657 ALA A N 1
ATOM 5122 C CA . ALA A 1 657 ? -9.281 -45.438 -8.453 1 78 657 ALA A CA 1
ATOM 5123 C C . ALA A 1 657 ? -10.5 -46.156 -7.875 1 78 657 ALA A C 1
ATOM 5125 O O . ALA A 1 657 ? -10.383 -47.219 -7.289 1 78 657 ALA A O 1
ATOM 5126 N N . LYS A 1 658 ? -11.609 -45.531 -8.078 1 76.94 658 LYS A N 1
ATOM 5127 C CA . LYS A 1 658 ? -12.836 -46.125 -7.539 1 76.94 658 LYS A CA 1
ATOM 5128 C C . LYS A 1 658 ? -13.406 -47.188 -8.469 1 76.94 658 LYS A C 1
ATOM 5130 O O . LYS A 1 658 ? -13.977 -48.156 -8.008 1 76.94 658 LYS A O 1
ATOM 5135 N N . ASN A 1 659 ? -13.312 -46.906 -9.773 1 74.94 659 ASN A N 1
ATOM 5136 C CA . ASN A 1 659 ? -13.898 -47.812 -10.766 1 74.94 659 ASN A CA 1
ATOM 5137 C C . ASN A 1 659 ? -12.812 -48.531 -11.555 1 74.94 659 ASN A C 1
ATOM 5139 O O . ASN A 1 659 ? -12.469 -48.125 -12.664 1 74.94 659 ASN A O 1
ATOM 5143 N N . CYS A 1 660 ? -12.016 -49.438 -10.93 1 61.53 660 CYS A N 1
ATOM 5144 C CA . CYS A 1 660 ? -10.789 -50.031 -11.445 1 61.53 660 CYS A CA 1
ATOM 5145 C C . CYS A 1 660 ? -11.07 -50.812 -12.719 1 61.53 660 CYS A C 1
ATOM 5147 O O . CYS A 1 660 ? -10.188 -51 -13.562 1 61.53 660 CYS A O 1
ATOM 5149 N N . ASN A 1 661 ? -12.359 -51.25 -12.969 1 64.69 661 ASN A N 1
ATOM 5150 C CA . ASN A 1 661 ? -12.5 -52.219 -14.039 1 64.69 661 ASN A CA 1
ATOM 5151 C C . ASN A 1 661 ? -13.078 -51.594 -15.305 1 64.69 661 ASN A C 1
ATOM 5153 O O . ASN A 1 661 ? -14.109 -50.906 -15.25 1 64.69 661 ASN A O 1
ATOM 5157 N N . GLY A 1 662 ? -12.367 -51.531 -16.5 1 69.38 662 GLY A N 1
ATOM 5158 C CA . GLY A 1 662 ? -12.891 -51.312 -17.828 1 69.38 662 GLY A CA 1
ATOM 5159 C C . GLY A 1 662 ? -12.789 -49.875 -18.266 1 69.38 662 GLY A C 1
ATOM 5160 O O . GLY A 1 662 ? -13.156 -49.5 -19.391 1 69.38 662 GLY A O 1
ATOM 5161 N N . PHE A 1 663 ? -12.344 -48.969 -17.312 1 80.94 663 PHE A N 1
ATOM 5162 C CA . PHE A 1 663 ? -12.297 -47.562 -17.703 1 80.94 663 PHE A CA 1
ATOM 5163 C C . PHE A 1 663 ? -10.859 -47.125 -17.953 1 80.94 663 PHE A C 1
ATOM 5165 O O . PHE A 1 663 ? -9.938 -47.562 -17.266 1 80.94 663 PHE A O 1
ATOM 5172 N N . THR A 1 664 ? -10.656 -46.312 -19.047 1 80.44 664 THR A N 1
ATOM 5173 C CA . THR A 1 664 ? -9.336 -45.75 -19.344 1 80.44 664 THR A CA 1
ATOM 5174 C C . THR A 1 664 ? -9.461 -44.344 -19.891 1 80.44 664 THR A C 1
ATOM 5176 O O . THR A 1 664 ? -10.555 -43.875 -20.25 1 80.44 664 THR A O 1
ATOM 5179 N N . THR A 1 665 ? -8.352 -43.656 -19.875 1 83.75 665 THR A N 1
ATOM 5180 C CA . THR A 1 665 ? -8.312 -42.312 -20.422 1 83.75 665 THR A CA 1
ATOM 5181 C C . THR A 1 665 ? -7.938 -42.344 -21.906 1 83.75 665 THR A C 1
ATOM 5183 O O . THR A 1 665 ? -7.215 -43.219 -22.344 1 83.75 665 THR A O 1
ATOM 5186 N N . SER A 1 666 ? -8.578 -41.438 -22.672 1 77.25 666 SER A N 1
ATOM 5187 C CA . SER A 1 666 ? -8.297 -41.375 -24.094 1 77.25 666 SER A CA 1
ATOM 5188 C C . SER A 1 666 ? -8.156 -39.938 -24.562 1 77.25 666 SER A C 1
ATOM 5190 O O . SER A 1 666 ? -8.727 -39.031 -23.969 1 77.25 666 SER A O 1
ATOM 5192 N N . GLY A 1 667 ? -7.242 -39.781 -25.594 1 72.69 667 GLY A N 1
ATOM 5193 C CA . GLY A 1 667 ? -7.117 -38.438 -26.203 1 72.69 667 GLY A CA 1
ATOM 5194 C C . GLY A 1 667 ? -6.055 -37.594 -25.547 1 72.69 667 GLY A C 1
ATOM 5195 O O . GLY A 1 667 ? -5.418 -38 -24.578 1 72.69 667 GLY A O 1
ATOM 5196 N N . PRO A 1 668 ? -5.914 -36.406 -26.094 1 76.88 668 PRO A N 1
ATOM 5197 C CA . PRO A 1 668 ? -4.922 -35.469 -25.531 1 76.88 668 PRO A CA 1
ATOM 5198 C C . PRO A 1 668 ? -5.418 -34.75 -24.281 1 76.88 668 PRO A C 1
ATOM 5200 O O . PRO A 1 668 ? -6.621 -34.75 -24 1 76.88 668 PRO A O 1
ATOM 5203 N N . ILE A 1 669 ? -4.5 -34.281 -23.547 1 81.44 669 ILE A N 1
ATOM 5204 C CA . ILE A 1 669 ? -4.816 -33.5 -22.359 1 81.44 669 ILE A CA 1
ATOM 5205 C C . ILE A 1 669 ? -5.043 -32.031 -22.75 1 81.44 669 ILE A C 1
ATOM 5207 O O . ILE A 1 669 ? -4.184 -31.406 -23.375 1 81.44 669 ILE A O 1
ATOM 5211 N N . TYR A 1 670 ? -6.23 -31.578 -22.484 1 80.06 670 TYR A N 1
ATOM 5212 C CA . TYR A 1 670 ? -6.543 -30.188 -22.734 1 80.06 670 TYR A CA 1
ATOM 5213 C C . TYR A 1 670 ? -6.043 -29.297 -21.609 1 80.06 670 TYR A C 1
ATOM 5215 O O . TYR A 1 670 ? -6.18 -29.656 -20.438 1 80.06 670 TYR A O 1
ATOM 5223 N N . LYS A 1 671 ? -5.48 -28.266 -22.031 1 81.12 671 LYS A N 1
ATOM 5224 C CA . LYS A 1 671 ? -4.734 -27.453 -21.062 1 81.12 671 LYS A CA 1
ATOM 5225 C C . LYS A 1 671 ? -5.668 -26.547 -20.266 1 81.12 671 LYS A C 1
ATOM 5227 O O . LYS A 1 671 ? -6.16 -25.531 -20.781 1 81.12 671 LYS A O 1
ATOM 5232 N N . VAL A 1 672 ? -5.992 -26.922 -19.078 1 83.12 672 VAL A N 1
ATOM 5233 C CA . VAL A 1 672 ? -6.68 -26.172 -18.047 1 83.12 672 VAL A CA 1
ATOM 5234 C C . VAL A 1 672 ? -5.84 -26.172 -16.766 1 83.12 672 VAL A C 1
ATOM 5236 O O . VAL A 1 672 ? -5.059 -27.094 -16.531 1 83.12 672 VAL A O 1
ATOM 5239 N N . GLY A 1 673 ? -5.984 -25.125 -16.109 1 87.44 673 GLY A N 1
ATOM 5240 C CA . GLY A 1 673 ? -5.203 -25.062 -14.891 1 87.44 673 GLY A CA 1
ATOM 5241 C C . GLY A 1 673 ? -5.66 -26.047 -13.828 1 87.44 673 GLY A C 1
ATOM 5242 O O . GLY A 1 673 ? -6.762 -26.594 -13.914 1 87.44 673 GLY A O 1
ATOM 5243 N N . GLY A 1 674 ? -4.766 -26.328 -12.914 1 91.12 674 GLY A N 1
ATOM 5244 C CA . GLY A 1 674 ? -5.137 -27.141 -11.766 1 91.12 674 GLY A CA 1
ATOM 5245 C C . GLY A 1 674 ? -6.027 -26.406 -10.781 1 91.12 674 GLY A C 1
ATOM 5246 O O . GLY A 1 674 ? -6.574 -25.359 -11.094 1 91.12 674 GLY A O 1
ATOM 5247 N N . PHE A 1 675 ? -6.266 -27.094 -9.703 1 93.12 675 PHE A N 1
ATOM 5248 C CA . PHE A 1 675 ? -7.078 -26.453 -8.664 1 93.12 675 PHE A CA 1
ATOM 5249 C C . PHE A 1 675 ? -6.23 -25.531 -7.801 1 93.12 675 PHE A C 1
ATOM 5251 O O . PHE A 1 675 ? -5.078 -25.844 -7.496 1 93.12 675 PHE A O 1
ATOM 5258 N N . GLY A 1 676 ? -6.766 -24.422 -7.516 1 94.62 676 GLY A N 1
ATOM 5259 C CA . GLY A 1 676 ? -6.113 -23.453 -6.652 1 94.62 676 GLY A CA 1
ATOM 5260 C C . GLY A 1 676 ? -7.082 -22.734 -5.727 1 94.62 676 GLY A C 1
ATOM 5261 O O . GLY A 1 676 ? -8.297 -22.766 -5.938 1 94.62 676 GLY A O 1
ATOM 5262 N N . PHE A 1 677 ? -6.562 -22.125 -4.691 1 96.19 677 PHE A N 1
ATOM 5263 C CA . PHE A 1 677 ? -7.363 -21.312 -3.781 1 96.19 677 PHE A CA 1
ATOM 5264 C C . PHE A 1 677 ? -7.605 -19.938 -4.359 1 96.19 677 PHE A C 1
ATOM 5266 O O . PHE A 1 677 ? -6.73 -19.375 -5.02 1 96.19 677 PHE A O 1
ATOM 5273 N N . VAL A 1 678 ? -8.766 -19.391 -4.078 1 95.62 678 VAL A N 1
ATOM 5274 C CA . VAL A 1 678 ? -9.164 -18.125 -4.684 1 95.62 678 VAL A CA 1
ATOM 5275 C C . VAL A 1 678 ? -9.117 -17.016 -3.637 1 95.62 678 VAL A C 1
ATOM 5277 O O . VAL A 1 678 ? -9.711 -17.141 -2.566 1 95.62 678 VAL A O 1
ATOM 5280 N N . PHE A 1 679 ? -8.398 -15.984 -3.959 1 91.44 679 PHE A N 1
ATOM 5281 C CA . PHE A 1 679 ? -8.312 -14.789 -3.129 1 91.44 679 PHE A CA 1
ATOM 5282 C C . PHE A 1 679 ? -8.539 -13.531 -3.961 1 91.44 679 PHE A C 1
ATOM 5284 O O . PHE A 1 679 ? -8.461 -13.57 -5.191 1 91.44 679 PHE A O 1
ATOM 5291 N N . PRO A 1 680 ? -8.961 -12.484 -3.264 1 85.81 680 PRO A N 1
ATOM 5292 C CA . PRO A 1 680 ? -9.031 -11.234 -4.016 1 85.81 680 PRO A CA 1
ATOM 5293 C C . PRO A 1 680 ? -7.668 -10.797 -4.555 1 85.81 680 PRO A C 1
ATOM 5295 O O . PRO A 1 680 ? -6.633 -11.18 -4.012 1 85.81 680 PRO A O 1
ATOM 5298 N N . LYS A 1 681 ? -7.688 -10.109 -5.652 1 78.19 681 LYS A N 1
ATOM 5299 C CA . LYS A 1 681 ? -6.434 -9.641 -6.234 1 78.19 681 LYS A CA 1
ATOM 5300 C C . LYS A 1 681 ? -5.629 -8.828 -5.227 1 78.19 681 LYS A C 1
ATOM 5302 O O . LYS A 1 681 ? -6.195 -8.039 -4.469 1 78.19 681 LYS A O 1
ATOM 5307 N N . ASN A 1 682 ? -4.312 -9.211 -5.098 1 70.12 682 ASN A N 1
ATOM 5308 C CA . ASN A 1 682 ? -3.352 -8.508 -4.254 1 70.12 682 ASN A CA 1
ATOM 5309 C C . ASN A 1 682 ? -3.604 -8.789 -2.773 1 70.12 682 ASN A C 1
ATOM 5311 O O . ASN A 1 682 ? -3.408 -7.906 -1.932 1 70.12 682 ASN A O 1
ATOM 5315 N N . SER A 1 683 ? -4.234 -9.906 -2.545 1 75.44 683 SER A N 1
ATOM 5316 C CA . SER A 1 683 ? -4.375 -10.328 -1.155 1 75.44 683 SER A CA 1
ATOM 5317 C C . SER A 1 683 ? -3.014 -10.539 -0.503 1 75.44 683 SER A C 1
ATOM 5319 O O . SER A 1 683 ? -2.109 -11.117 -1.114 1 75.44 683 SER A O 1
ATOM 5321 N N . PRO A 1 684 ? -2.84 -10.109 0.643 1 69.94 684 PRO A N 1
ATOM 5322 C CA . PRO A 1 684 ? -1.549 -10.266 1.317 1 69.94 684 PRO A CA 1
ATOM 5323 C C . PRO A 1 684 ? -1.25 -11.719 1.69 1 69.94 684 PRO A C 1
ATOM 5325 O O . PRO A 1 684 ? -0.107 -12.055 2.01 1 69.94 684 PRO A O 1
ATOM 5328 N N . TYR A 1 685 ? -2.246 -12.57 1.593 1 78.19 685 TYR A N 1
ATOM 5329 C CA . TYR A 1 685 ? -2.078 -13.945 2.033 1 78.19 685 TYR A CA 1
ATOM 5330 C C . TYR A 1 685 ? -1.51 -14.812 0.914 1 78.19 685 TYR A C 1
ATOM 5332 O O . TYR A 1 685 ? -0.968 -15.891 1.168 1 78.19 685 TYR A O 1
ATOM 5340 N N . ILE A 1 686 ? -1.598 -14.367 -0.329 1 86.75 686 ILE A N 1
ATOM 5341 C CA . ILE A 1 686 ? -1.384 -15.211 -1.495 1 86.75 686 ILE A CA 1
ATOM 5342 C C . ILE A 1 686 ? 0.073 -15.664 -1.543 1 86.75 686 ILE A C 1
ATOM 5344 O O . ILE A 1 686 ? 0.357 -16.844 -1.786 1 86.75 686 ILE A O 1
ATOM 5348 N N . PRO A 1 687 ? 1.033 -14.75 -1.29 1 82.12 687 PRO A N 1
ATOM 5349 C CA . PRO A 1 687 ? 2.416 -15.219 -1.4 1 82.12 687 PRO A CA 1
ATOM 5350 C C . PRO A 1 687 ? 2.746 -16.312 -0.392 1 82.12 687 PRO A C 1
ATOM 5352 O O . PRO A 1 687 ? 3.393 -17.312 -0.742 1 82.12 687 PRO A O 1
ATOM 5355 N N . ASP A 1 688 ? 2.303 -16.219 0.802 1 83.44 688 ASP A N 1
ATOM 5356 C CA . ASP A 1 688 ? 2.57 -17.219 1.828 1 83.44 688 ASP A CA 1
ATOM 5357 C C . ASP A 1 688 ? 1.774 -18.5 1.566 1 83.44 688 ASP A C 1
ATOM 5359 O O . ASP A 1 688 ? 2.285 -19.594 1.759 1 83.44 688 ASP A O 1
ATOM 5363 N N . ILE A 1 689 ? 0.551 -18.297 1.195 1 90.56 689 ILE A N 1
ATOM 5364 C CA . ILE A 1 689 ? -0.293 -19.453 0.91 1 90.56 689 ILE A CA 1
ATOM 5365 C C . ILE A 1 689 ? 0.269 -20.219 -0.284 1 90.56 689 ILE A C 1
ATOM 5367 O O . ILE A 1 689 ? 0.315 -21.453 -0.272 1 90.56 689 ILE A O 1
ATOM 5371 N N . SER A 1 690 ? 0.637 -19.484 -1.309 1 92.19 690 SER A N 1
ATOM 5372 C CA . SER A 1 690 ? 1.21 -20.141 -2.484 1 92.19 690 SER A CA 1
ATOM 5373 C C . SER A 1 690 ? 2.48 -20.906 -2.131 1 92.19 690 SER A C 1
ATOM 5375 O O . SER A 1 690 ? 2.701 -22.016 -2.619 1 92.19 690 SER A O 1
ATOM 5377 N N . GLN A 1 691 ? 3.354 -20.344 -1.339 1 89.88 691 GLN A N 1
ATOM 5378 C CA . GLN A 1 691 ? 4.562 -21.031 -0.906 1 89.88 691 GLN A CA 1
ATOM 5379 C C . GLN A 1 691 ? 4.215 -22.297 -0.128 1 89.88 691 GLN A C 1
ATOM 5381 O O . GLN A 1 691 ? 4.836 -23.344 -0.33 1 89.88 691 GLN A O 1
ATOM 5386 N N . ALA A 1 692 ? 3.301 -22.156 0.767 1 91.19 692 ALA A N 1
ATOM 5387 C CA . ALA A 1 692 ? 2.881 -23.297 1.565 1 91.19 692 ALA A CA 1
ATOM 5388 C C . ALA A 1 692 ? 2.289 -24.391 0.683 1 91.19 692 ALA A C 1
ATOM 5390 O O . ALA A 1 692 ? 2.523 -25.578 0.916 1 91.19 692 ALA A O 1
ATOM 5391 N N . VAL A 1 693 ? 1.514 -24 -0.305 1 93.12 693 VAL A N 1
ATOM 5392 C CA . VAL A 1 693 ? 0.897 -24.953 -1.215 1 93.12 693 VAL A CA 1
ATOM 5393 C C . VAL A 1 693 ? 1.98 -25.703 -1.985 1 93.12 693 VAL A C 1
ATOM 5395 O O . VAL A 1 693 ? 1.889 -26.922 -2.174 1 93.12 693 VAL A O 1
ATOM 5398 N N . VAL A 1 694 ? 2.973 -25 -2.479 1 91.06 694 VAL A N 1
ATOM 5399 C CA . VAL A 1 694 ? 4.062 -25.641 -3.209 1 91.06 694 VAL A CA 1
ATOM 5400 C C . VAL A 1 694 ? 4.805 -26.594 -2.289 1 91.06 694 VAL A C 1
ATOM 5402 O O . VAL A 1 694 ? 5.18 -27.703 -2.703 1 91.06 694 VAL A O 1
ATOM 5405 N N . ASN A 1 695 ? 5.008 -26.234 -1.071 1 89.81 695 ASN A N 1
ATOM 5406 C CA . ASN A 1 695 ? 5.664 -27.109 -0.1 1 89.81 695 ASN A CA 1
ATOM 5407 C C . ASN A 1 695 ? 4.863 -28.391 0.142 1 89.81 695 ASN A C 1
ATOM 5409 O O . ASN A 1 695 ? 5.43 -29.469 0.218 1 89.81 695 ASN A O 1
ATOM 5413 N N . ILE A 1 696 ? 3.588 -28.25 0.269 1 89.31 696 ILE A N 1
ATOM 5414 C CA . ILE A 1 696 ? 2.711 -29.406 0.492 1 89.31 696 ILE A CA 1
ATOM 5415 C C . ILE A 1 696 ? 2.697 -30.281 -0.75 1 89.31 696 ILE A C 1
ATOM 5417 O O . ILE A 1 696 ? 2.645 -31.516 -0.642 1 89.31 696 ILE A O 1
ATOM 5421 N N . SER A 1 697 ? 2.688 -29.656 -1.87 1 87.56 697 SER A N 1
ATOM 5422 C CA . SER A 1 697 ? 2.674 -30.406 -3.117 1 87.56 697 SER A CA 1
ATOM 5423 C C . SER A 1 697 ? 3.949 -31.234 -3.279 1 87.56 697 SER A C 1
ATOM 5425 O O . SER A 1 697 ? 3.928 -32.312 -3.883 1 87.56 697 SER A O 1
ATOM 5427 N N . GLU A 1 698 ? 5.023 -30.75 -2.756 1 84.56 698 GLU A N 1
ATOM 5428 C CA . GLU A 1 698 ? 6.297 -31.453 -2.85 1 84.56 698 GLU A CA 1
ATOM 5429 C C . GLU A 1 698 ? 6.391 -32.562 -1.797 1 84.56 698 GLU A C 1
ATOM 5431 O O . GLU A 1 698 ? 7.07 -33.562 -2.004 1 84.56 698 GLU A O 1
ATOM 5436 N N . THR A 1 699 ? 5.691 -32.406 -0.689 1 78.94 699 THR A N 1
ATOM 5437 C CA . THR A 1 699 ? 5.965 -33.312 0.438 1 78.94 699 THR A CA 1
ATOM 5438 C C . THR A 1 699 ? 4.75 -34.156 0.745 1 78.94 699 THR A C 1
ATOM 5440 O O . THR A 1 699 ? 4.891 -35.375 0.993 1 78.94 699 THR A O 1
ATOM 5443 N N . LEU A 1 700 ? 3.59 -33.594 0.781 1 72 700 LEU A N 1
ATOM 5444 C CA . LEU A 1 700 ? 2.482 -34.25 1.479 1 72 700 LEU A CA 1
ATOM 5445 C C . LEU A 1 700 ? 1.374 -34.625 0.502 1 72 700 LEU A C 1
ATOM 5447 O O . LEU A 1 700 ? 0.507 -35.438 0.828 1 72 700 LEU A O 1
ATOM 5451 N N . ILE A 1 701 ? 1.426 -34.156 -0.667 1 75.75 701 ILE A N 1
ATOM 5452 C CA . ILE A 1 701 ? 0.234 -34.25 -1.503 1 75.75 701 ILE A CA 1
ATOM 5453 C C . ILE A 1 701 ? -0.03 -35.719 -1.86 1 75.75 701 ILE A C 1
ATOM 5455 O O . ILE A 1 701 ? -1.185 -36.125 -1.972 1 75.75 701 ILE A O 1
ATOM 5459 N N . ASP A 1 702 ? 1.05 -36.406 -1.953 1 72.38 702 ASP A N 1
ATOM 5460 C CA . ASP A 1 702 ? 0.873 -37.812 -2.297 1 72.38 702 ASP A CA 1
ATOM 5461 C C . ASP A 1 702 ? 0.179 -38.594 -1.166 1 72.38 702 ASP A C 1
ATOM 5463 O O . ASP A 1 702 ? -0.68 -39.438 -1.417 1 72.38 702 ASP A O 1
ATOM 5467 N N . LEU A 1 703 ? 0.459 -38.188 -0.024 1 65.75 703 LEU A N 1
ATOM 5468 C CA . LEU A 1 703 ? -0.173 -38.812 1.133 1 65.75 703 LEU A CA 1
ATOM 5469 C C . LEU A 1 703 ? -1.646 -38.438 1.223 1 65.75 703 LEU A C 1
ATOM 5471 O O . LEU A 1 703 ? -2.494 -39.281 1.538 1 65.75 703 LEU A O 1
ATOM 5475 N N . LEU A 1 704 ? -1.908 -37.344 0.853 1 74 704 LEU A N 1
ATOM 5476 C CA . LEU A 1 704 ? -3.285 -36.875 0.927 1 74 704 LEU A CA 1
ATOM 5477 C C . LEU A 1 704 ? -4.133 -37.469 -0.185 1 74 704 LEU A C 1
ATOM 5479 O O . LEU A 1 704 ? -5.32 -37.75 0.008 1 74 704 LEU A O 1
ATOM 5483 N N . GLN A 1 705 ? -3.459 -37.719 -1.213 1 75.06 705 GLN A N 1
ATOM 5484 C CA . GLN A 1 705 ? -4.176 -38.312 -2.342 1 75.06 705 GLN A CA 1
ATOM 5485 C C . GLN A 1 705 ? -4.434 -39.781 -2.119 1 75.06 705 GLN A C 1
ATOM 5487 O O . GLN A 1 705 ? -5.422 -40.344 -2.617 1 75.06 705 GLN A O 1
ATOM 5492 N N . ILE A 1 706 ? -3.502 -40.375 -1.478 1 64.38 706 ILE A N 1
ATOM 5493 C CA . ILE A 1 706 ? -3.701 -41.781 -1.163 1 64.38 706 ILE A CA 1
ATOM 5494 C C . ILE A 1 706 ? -4.984 -41.969 -0.355 1 64.38 706 ILE A C 1
ATOM 5496 O O . ILE A 1 706 ? -5.723 -42.938 -0.548 1 64.38 706 ILE A O 1
ATOM 5500 N N . SER A 1 707 ? -5.234 -41.062 0.476 1 63.12 707 SER A N 1
ATOM 5501 C CA . SER A 1 707 ? -6.445 -41.125 1.289 1 63.12 707 SER A CA 1
ATOM 5502 C C . SER A 1 707 ? -7.695 -41 0.429 1 63.12 707 SER A C 1
ATOM 5504 O O . SER A 1 707 ? -8.75 -41.531 0.774 1 63.12 707 SER A O 1
ATOM 5506 N N . LEU A 1 708 ? -7.477 -40.375 -0.645 1 66.88 708 LEU A N 1
ATOM 5507 C CA . LEU A 1 708 ? -8.578 -40.188 -1.59 1 66.88 708 LEU A CA 1
ATOM 5508 C C . LEU A 1 708 ? -8.797 -41.469 -2.412 1 66.88 708 LEU A C 1
ATOM 5510 O O . LEU A 1 708 ? -9.938 -41.781 -2.766 1 66.88 708 LEU A O 1
ATOM 5514 N N . HIS A 1 709 ? -7.582 -42.281 -2.736 1 63.56 709 HIS A N 1
ATOM 5515 C CA . HIS A 1 709 ? -7.605 -43.406 -3.67 1 63.56 709 HIS A CA 1
ATOM 5516 C C . HIS A 1 709 ? -7.73 -44.719 -2.932 1 63.56 709 HIS A C 1
ATOM 5518 O O . HIS A 1 709 ? -7.625 -45.812 -3.541 1 63.56 709 HIS A O 1
ATOM 5524 N N . SER A 1 710 ? -7.789 -44.875 -1.729 1 54.88 710 SER A N 1
ATOM 5525 C CA . SER A 1 710 ? -7.727 -46.125 -0.995 1 54.88 710 SER A CA 1
ATOM 5526 C C . SER A 1 710 ? -8.648 -47.188 -1.611 1 54.88 710 SER A C 1
ATOM 5528 O O . SER A 1 710 ? -8.656 -48.344 -1.185 1 54.88 710 SER A O 1
ATOM 5530 N N . SER A 1 711 ? -9.633 -46.969 -2.332 1 51.47 711 SER A N 1
ATOM 5531 C CA . SER A 1 711 ? -10.281 -48.188 -2.736 1 51.47 711 SER A CA 1
ATOM 5532 C C . SER A 1 711 ? -9.445 -48.938 -3.773 1 51.47 711 SER A C 1
ATOM 5534 O O . SER A 1 711 ? -9.312 -48.5 -4.914 1 51.47 711 SER A O 1
ATOM 5536 N N . GLU A 1 712 ? -8.391 -49.5 -3.26 1 46.59 712 GLU A N 1
ATOM 5537 C CA . GLU A 1 712 ? -7.363 -50.25 -3.971 1 46.59 712 GLU A CA 1
ATOM 5538 C C . GLU A 1 712 ? -7.98 -51.188 -5.008 1 46.59 712 GLU A C 1
ATOM 5540 O O . GLU A 1 712 ? -8.828 -52 -4.68 1 46.59 712 GLU A O 1
ATOM 5545 N N . CYS A 1 713 ? -8.242 -50.656 -6.07 1 49.97 713 CYS A N 1
ATOM 5546 C CA . CYS A 1 713 ? -8.5 -51.625 -7.129 1 49.97 713 CYS A CA 1
ATOM 5547 C C . CYS A 1 713 ? -7.562 -52.812 -7.016 1 49.97 713 CYS A C 1
ATOM 5549 O O . CYS A 1 713 ? -6.348 -52.656 -6.875 1 49.97 713 CYS A O 1
ATOM 5551 N N . SER A 1 714 ? -7.934 -53.781 -6.395 1 42.34 714 SER A N 1
ATOM 5552 C CA . SER A 1 714 ? -7.188 -55.031 -6.422 1 42.34 714 SER A CA 1
ATOM 5553 C C . SER A 1 714 ? -6.559 -55.281 -7.789 1 42.34 714 SER A C 1
ATOM 5555 O O . SER A 1 714 ? -7.262 -55.344 -8.797 1 42.34 714 SER A O 1
ATOM 5557 N N . ALA A 1 715 ? -5.426 -54.594 -8.047 1 43.62 715 ALA A N 1
ATOM 5558 C CA . ALA A 1 715 ? -4.637 -55 -9.203 1 43.62 715 ALA A CA 1
ATOM 5559 C C . ALA A 1 715 ? -4.832 -56.5 -9.508 1 43.62 715 ALA A C 1
ATOM 5561 O O . ALA A 1 715 ? -4.488 -57.344 -8.695 1 43.62 715 ALA A O 1
ATOM 5562 N N . SER A 1 716 ? -5.906 -56.875 -9.953 1 36.66 716 SER A N 1
ATOM 5563 C CA . SER A 1 716 ? -5.805 -58.219 -10.508 1 36.66 716 SER A CA 1
ATOM 5564 C C . SER A 1 716 ? -4.477 -58.406 -11.227 1 36.66 716 SER A C 1
ATOM 5566 O O . SER A 1 716 ? -4.188 -57.719 -12.211 1 36.66 716 SER A O 1
ATOM 5568 N N . ASN A 1 717 ? -3.422 -58.562 -10.508 1 35.03 717 ASN A N 1
ATOM 5569 C CA . ASN A 1 717 ? -2.191 -59.125 -11.031 1 35.03 717 ASN A CA 1
ATOM 5570 C C . ASN A 1 717 ? -2.477 -60.156 -12.109 1 35.03 717 ASN A C 1
ATOM 5572 O O . ASN A 1 717 ? -2.662 -61.344 -11.805 1 35.03 717 ASN A O 1
ATOM 5576 N N . SER A 1 718 ? -3.299 -59.938 -12.961 1 35.59 718 SER A N 1
ATOM 5577 C CA . SER A 1 718 ? -3.367 -60.969 -14.016 1 35.59 718 SER A CA 1
ATOM 5578 C C . SER A 1 718 ? -1.996 -61.188 -14.633 1 35.59 718 SER A C 1
ATOM 5580 O O . SER A 1 718 ? -1.675 -60.625 -15.68 1 35.59 718 SER A O 1
ATOM 5582 N N . ASP A 1 719 ? -0.954 -61.062 -13.945 1 36.72 719 ASP A N 1
ATOM 5583 C CA . ASP A 1 719 ? 0.318 -61.594 -14.438 1 36.72 719 ASP A CA 1
ATOM 5584 C C . ASP A 1 719 ? 0.147 -63 -15.031 1 36.72 719 ASP A C 1
ATOM 5586 O O . ASP A 1 719 ? 1.121 -63.594 -15.469 1 36.72 719 ASP A O 1
ATOM 5590 N N . ASP A 1 720 ? -0.88 -63.656 -14.602 1 37.75 720 ASP A N 1
ATOM 5591 C CA . ASP A 1 720 ? -0.836 -65.125 -14.906 1 37.75 720 ASP A CA 1
ATOM 5592 C C . ASP A 1 720 ? -0.991 -65.312 -16.406 1 37.75 720 ASP A C 1
ATOM 5594 O O . ASP A 1 720 ? -1.36 -66.438 -16.828 1 37.75 720 ASP A O 1
ATOM 5598 N N . HIS A 1 721 ? -1.101 -64.375 -17.156 1 43.03 721 HIS A N 1
ATOM 5599 C CA . HIS A 1 721 ? -1.589 -64.625 -18.5 1 43.03 721 HIS A CA 1
ATOM 5600 C C . HIS A 1 721 ? -0.538 -65.375 -19.328 1 43.03 721 HIS A C 1
ATOM 5602 O O . HIS A 1 721 ? -0.792 -65.75 -20.469 1 43.03 721 HIS A O 1
ATOM 5608 N N . ALA A 1 722 ? 0.697 -65.438 -18.797 1 50.28 722 ALA A N 1
ATOM 5609 C CA . ALA A 1 722 ? 1.689 -65.688 -19.844 1 50.28 722 ALA A CA 1
ATOM 5610 C C . ALA A 1 722 ? 1.711 -67.125 -20.266 1 50.28 722 ALA A C 1
ATOM 5612 O O . ALA A 1 722 ? 1.835 -67.438 -21.438 1 50.28 722 ALA A O 1
ATOM 5613 N N . SER A 1 723 ? 2.035 -68.062 -19.281 1 49.47 723 SER A N 1
ATOM 5614 C CA . SER A 1 723 ? 2.293 -69.438 -19.719 1 49.47 723 SER A CA 1
ATOM 5615 C C . SER A 1 723 ? 1.004 -70.25 -19.781 1 49.47 723 SER A C 1
ATOM 5617 O O . SER A 1 723 ? 0.149 -70.125 -18.891 1 49.47 723 SER A O 1
ATOM 5619 N N . ILE A 1 724 ? 0.703 -70.75 -20.891 1 55.78 724 ILE A N 1
ATOM 5620 C CA . ILE A 1 724 ? -0.431 -71.625 -21.078 1 55.78 724 ILE A CA 1
ATOM 5621 C C . ILE A 1 724 ? -0.22 -72.938 -20.25 1 55.78 724 ILE A C 1
ATOM 5623 O O . ILE A 1 724 ? 0.847 -73.562 -20.312 1 55.78 724 ILE A O 1
ATOM 5627 N N . GLY A 1 725 ? -1.072 -73.25 -19.328 1 54.56 725 GLY A N 1
ATOM 5628 C CA . GLY A 1 725 ? -0.996 -74.438 -18.531 1 54.56 725 GLY A CA 1
ATOM 5629 C C . GLY A 1 725 ? -1.544 -75.688 -19.25 1 54.56 725 GLY A C 1
ATOM 5630 O O . GLY A 1 725 ? -1.799 -75.625 -20.453 1 54.56 725 GLY A O 1
ATOM 5631 N N . LEU A 1 726 ? -1.625 -76.875 -18.5 1 59.66 726 LEU A N 1
ATOM 5632 C CA . LEU A 1 726 ? -1.997 -78.188 -19 1 59.66 726 LEU A CA 1
ATOM 5633 C C . LEU A 1 726 ? -3.49 -78.25 -19.312 1 59.66 726 LEU A C 1
ATOM 5635 O O . LEU A 1 726 ? -3.92 -79.062 -20.172 1 59.66 726 LEU A O 1
ATOM 5639 N N . THR A 1 727 ? -4.207 -77.375 -18.719 1 58.75 727 THR A N 1
ATOM 5640 C CA . THR A 1 727 ? -5.66 -77.562 -18.703 1 58.75 727 THR A CA 1
ATOM 5641 C C . THR A 1 727 ? -6.223 -77.438 -20.125 1 58.75 727 THR A C 1
ATOM 5643 O O . THR A 1 727 ? -7.082 -78.188 -20.516 1 58.75 727 THR A O 1
ATOM 5646 N N . PRO A 1 728 ? -5.609 -76.562 -20.891 1 59.19 728 PRO A N 1
ATOM 5647 C CA . PRO A 1 728 ? -6.219 -76.5 -22.219 1 59.19 728 PRO A CA 1
ATOM 5648 C C . PRO A 1 728 ? -5.805 -77.625 -23.125 1 59.19 728 PRO A C 1
ATOM 5650 O O . PRO A 1 728 ? -6.477 -77.938 -24.125 1 59.19 728 PRO A O 1
ATOM 5653 N N . PHE A 1 729 ? -4.828 -78.438 -22.766 1 62.69 729 PHE A N 1
ATOM 5654 C CA . PHE A 1 729 ? -4.309 -79.5 -23.641 1 62.69 729 PHE A CA 1
ATOM 5655 C C . PHE A 1 729 ? -4.809 -80.875 -23.203 1 62.69 729 PHE A C 1
ATOM 5657 O O . PHE A 1 729 ? -4.496 -81.875 -23.844 1 62.69 729 PHE A O 1
ATOM 5664 N N . ILE A 1 730 ? -5.695 -81 -22.25 1 62 730 ILE A N 1
ATOM 5665 C CA . ILE A 1 730 ? -6.215 -82.25 -21.781 1 62 730 ILE A CA 1
ATOM 5666 C C . ILE A 1 730 ? -7.074 -82.875 -22.875 1 62 730 ILE A C 1
ATOM 5668 O O . ILE A 1 730 ? -7.008 -84.125 -23.125 1 62 730 ILE A O 1
ATOM 5672 N N . GLY A 1 731 ? -7.871 -82.125 -23.578 1 59.69 731 GLY A N 1
ATOM 5673 C CA . GLY A 1 731 ? -8.703 -82.625 -24.656 1 59.69 731 GLY A CA 1
ATOM 5674 C C . GLY A 1 731 ? -7.906 -83.25 -25.766 1 59.69 731 GLY A C 1
ATOM 5675 O O . GLY A 1 731 ? -8.07 -84.438 -26.047 1 59.69 731 GLY A O 1
ATOM 5676 N N . PRO A 1 732 ? -7 -82.5 -26.359 1 66.25 732 PRO A N 1
ATOM 5677 C CA . PRO A 1 732 ? -6.184 -83.125 -27.406 1 66.25 732 PRO A CA 1
ATOM 5678 C C . PRO A 1 732 ? -5.367 -84.312 -26.922 1 66.25 732 PRO A C 1
ATOM 5680 O O . PRO A 1 732 ? -5.203 -85.25 -27.656 1 66.25 732 PRO A O 1
ATOM 5683 N N . PHE A 1 733 ? -4.938 -84.375 -25.734 1 72.5 733 PHE A N 1
ATOM 5684 C CA . PHE A 1 733 ? -4.152 -85.5 -25.219 1 72.5 733 PHE A CA 1
ATOM 5685 C C . PHE A 1 733 ? -5.027 -86.75 -25.016 1 72.5 733 PHE A C 1
ATOM 5687 O O . PHE A 1 733 ? -4.605 -87.875 -25.297 1 72.5 733 PHE A O 1
ATOM 5694 N N . LEU A 1 734 ? -6.211 -86.562 -24.688 1 68.38 734 LEU A N 1
ATOM 5695 C CA . LEU A 1 734 ? -7.125 -87.688 -24.516 1 68.38 734 LEU A CA 1
ATOM 5696 C C . LEU A 1 734 ? -7.488 -88.312 -25.859 1 68.38 734 LEU A C 1
ATOM 5698 O O . LEU A 1 734 ? -7.621 -89.562 -25.969 1 68.38 734 LEU A O 1
ATOM 5702 N N . VAL A 1 735 ? -7.543 -87.5 -26.781 1 67 735 VAL A N 1
ATOM 5703 C CA . VAL A 1 735 ? -7.867 -88.062 -28.109 1 67 735 VAL A CA 1
ATOM 5704 C C . VAL A 1 735 ? -6.719 -88.875 -28.641 1 67 735 VAL A C 1
ATOM 5706 O O . VAL A 1 735 ? -6.941 -90 -29.188 1 67 735 VAL A O 1
ATOM 5709 N N . THR A 1 736 ? -5.516 -88.5 -28.422 1 70.5 736 THR A N 1
ATOM 5710 C CA . THR A 1 736 ? -4.395 -89.312 -28.922 1 70.5 736 THR A CA 1
ATOM 5711 C C . THR A 1 736 ? -4.188 -90.562 -28.094 1 70.5 736 THR A C 1
ATOM 5713 O O . THR A 1 736 ? -3.904 -91.625 -28.625 1 70.5 736 THR A O 1
ATOM 5716 N N . ILE A 1 737 ? -4.438 -90.438 -26.891 1 74.75 737 ILE A N 1
ATOM 5717 C CA . ILE A 1 737 ? -4.309 -91.625 -26.047 1 74.75 737 ILE A CA 1
ATOM 5718 C C . ILE A 1 737 ? -5.434 -92.625 -26.344 1 74.75 737 ILE A C 1
ATOM 5720 O O . ILE A 1 737 ? -5.199 -93.812 -26.422 1 74.75 737 ILE A O 1
ATOM 5724 N N . GLY A 1 738 ? -6.582 -92.125 -26.531 1 72.06 738 GLY A N 1
ATOM 5725 C CA . GLY A 1 738 ? -7.711 -93 -26.859 1 72.06 738 GLY A CA 1
ATOM 5726 C C . GLY A 1 738 ? -7.547 -93.75 -28.172 1 72.06 738 GLY A C 1
ATOM 5727 O O . GLY A 1 738 ? -7.785 -94.938 -28.266 1 72.06 738 GLY A O 1
ATOM 5728 N N . THR A 1 739 ? -7.078 -93 -29.109 1 72.25 739 THR A N 1
ATOM 5729 C CA . THR A 1 739 ? -6.902 -93.625 -30.422 1 72.25 739 THR A CA 1
ATOM 5730 C C . THR A 1 739 ? -5.781 -94.625 -30.391 1 72.25 739 THR A C 1
ATOM 5732 O O . THR A 1 739 ? -5.898 -95.688 -31 1 72.25 739 THR A O 1
ATOM 5735 N N . SER A 1 740 ? -4.793 -94.312 -29.688 1 75.06 740 SER A N 1
ATOM 5736 C CA . SER A 1 740 ? -3.695 -95.312 -29.578 1 75.06 740 SER A CA 1
ATOM 5737 C C . SER A 1 740 ? -4.109 -96.562 -28.781 1 75.06 740 SER A C 1
ATOM 5739 O O . SER A 1 740 ? -3.744 -97.625 -29.141 1 75.06 740 SER A O 1
ATOM 5741 N N . SER A 1 741 ? -4.922 -96.375 -27.859 1 77.31 741 SER A N 1
ATOM 5742 C CA . SER A 1 741 ? -5.383 -97.5 -27.062 1 77.31 741 SER A CA 1
ATOM 5743 C C . SER A 1 741 ? -6.375 -98.375 -27.844 1 77.31 741 SER A C 1
ATOM 5745 O O . SER A 1 741 ? -6.336 -99.562 -27.766 1 77.31 741 SER A O 1
ATOM 5747 N N . ILE A 1 742 ? -7.164 -97.75 -28.609 1 76 742 ILE A N 1
ATOM 5748 C CA . ILE A 1 742 ? -8.109 -98.5 -29.453 1 76 742 ILE A CA 1
ATOM 5749 C C . ILE A 1 742 ? -7.359 -99.25 -30.547 1 76 742 ILE A C 1
ATOM 5751 O O . ILE A 1 742 ? -7.664 -100.375 -30.828 1 76 742 ILE A O 1
ATOM 5755 N N . ALA A 1 743 ? -6.352 -98.625 -31 1 72.44 743 ALA A N 1
ATOM 5756 C CA . ALA A 1 743 ? -5.547 -99.312 -32.031 1 72.44 743 ALA A CA 1
ATOM 5757 C C . ALA A 1 743 ? -4.809 -100.5 -31.453 1 72.44 743 ALA A C 1
ATOM 5759 O O . ALA A 1 743 ? -4.723 -101.562 -32.094 1 72.44 743 ALA A O 1
ATOM 5760 N N . LEU A 1 744 ? -4.516 -100.438 -30.266 1 74.31 744 LEU A N 1
ATOM 5761 C CA . LEU A 1 744 ? -3.852 -101.562 -29.594 1 74.31 744 LEU A CA 1
ATOM 5762 C C . LEU A 1 744 ? -4.844 -102.688 -29.281 1 74.31 744 LEU A C 1
ATOM 5764 O O . LEU A 1 744 ? -4.523 -103.875 -29.438 1 74.31 744 LEU A O 1
ATOM 5768 N N . PHE A 1 745 ? -6.012 -102.25 -28.953 1 76.56 745 PHE A N 1
ATOM 5769 C CA . PHE A 1 745 ? -7.055 -103.25 -28.656 1 76.56 745 PHE A CA 1
ATOM 5770 C C . PHE A 1 745 ? -7.477 -104 -29.922 1 76.56 745 PHE A C 1
ATOM 5772 O O . PHE A 1 745 ? -7.617 -105.25 -29.906 1 76.56 745 PHE A O 1
ATOM 5779 N N . LEU A 1 746 ? -7.531 -103.312 -31.031 1 72.12 746 LEU A N 1
ATOM 5780 C CA . LEU A 1 746 ? -7.941 -103.938 -32.281 1 72.12 746 LEU A CA 1
ATOM 5781 C C . LEU A 1 746 ? -6.828 -104.812 -32.844 1 72.12 746 LEU A C 1
ATOM 5783 O O . LEU A 1 746 ? -7.098 -105.812 -33.5 1 72.12 746 LEU A O 1
ATOM 5787 N N . PHE A 1 747 ? -5.73 -104.438 -32.438 1 72.62 747 PHE A N 1
ATOM 5788 C CA . PHE A 1 747 ? -4.582 -105.188 -32.875 1 72.62 747 PHE A CA 1
ATOM 5789 C C . PHE A 1 747 ? -4.52 -106.562 -32.156 1 72.62 747 PHE A C 1
ATOM 5791 O O . PHE A 1 747 ? -4.242 -107.562 -32.75 1 72.62 747 PHE A O 1
ATOM 5798 N N . TYR A 1 748 ? -5 -106.562 -30.953 1 72.31 748 TYR A N 1
ATOM 5799 C CA . TYR A 1 748 ? -4.883 -107.75 -30.172 1 72.31 748 TYR A CA 1
ATOM 5800 C C . TYR A 1 748 ? -6.188 -108.562 -30.188 1 72.31 748 TYR A C 1
ATOM 5802 O O . TYR A 1 748 ? -6.227 -109.75 -29.766 1 72.31 748 TYR A O 1
ATOM 5810 N N . LEU A 1 749 ? -7.172 -108.062 -30.781 1 71.44 749 LEU A N 1
ATOM 5811 C CA . LEU A 1 749 ? -8.484 -108.688 -30.766 1 71.44 749 LEU A CA 1
ATOM 5812 C C . LEU A 1 749 ? -8.453 -110.062 -31.516 1 71.44 749 LEU A C 1
ATOM 5814 O O . LEU A 1 749 ? -8.969 -111.062 -31.016 1 71.44 749 LEU A O 1
ATOM 5818 N N . PRO A 1 750 ? -7.844 -110.125 -32.688 1 64.5 750 PRO A N 1
ATOM 5819 C CA . PRO A 1 750 ? -7.887 -111.438 -33.344 1 64.5 750 PRO A CA 1
ATOM 5820 C C . PRO A 1 750 ? -7.129 -112.5 -32.562 1 64.5 750 PRO A C 1
ATOM 5822 O O . PRO A 1 750 ? -7.566 -113.625 -32.5 1 64.5 750 PRO A O 1
ATOM 5825 N N . SER A 1 751 ? -6.199 -112.062 -31.875 1 64.75 751 SER A N 1
ATOM 5826 C CA . SER A 1 751 ? -5.43 -113 -31.109 1 64.75 751 SER A CA 1
ATOM 5827 C C . SER A 1 751 ? -6.164 -113.375 -29.828 1 64.75 751 SER A C 1
ATOM 5829 O O . SER A 1 751 ? -6.086 -114.562 -29.406 1 64.75 751 SER A O 1
ATOM 5831 N N . ILE A 1 752 ? -6.941 -112.562 -29.391 1 64.25 752 ILE A N 1
ATOM 5832 C CA . ILE A 1 752 ? -7.73 -112.875 -28.219 1 64.25 752 ILE A CA 1
ATOM 5833 C C . ILE A 1 752 ? -8.906 -113.75 -28.609 1 64.25 752 ILE A C 1
ATOM 5835 O O . ILE A 1 752 ? -9.234 -114.75 -27.906 1 64.25 752 ILE A O 1
ATOM 5839 N N . CYS A 1 753 ? -9.367 -113.562 -29.797 1 62.22 753 CYS A N 1
ATOM 5840 C CA . CYS A 1 753 ? -10.461 -114.375 -30.266 1 62.22 753 CYS A CA 1
ATOM 5841 C C . CYS A 1 753 ? -9.961 -115.812 -30.609 1 62.22 753 CYS A C 1
ATOM 5843 O O . CYS A 1 753 ? -10.641 -116.812 -30.344 1 62.22 753 CYS A O 1
ATOM 5845 N N . GLN A 1 754 ? -8.805 -115.875 -31.109 1 61.41 754 GLN A N 1
ATOM 5846 C CA . GLN A 1 754 ? -8.25 -117.25 -31.406 1 61.41 754 GLN A CA 1
ATOM 5847 C C . GLN A 1 754 ? -7.949 -118 -30.125 1 61.41 754 GLN A C 1
ATOM 5849 O O . GLN A 1 754 ? -8.211 -119.188 -30.047 1 61.41 754 GLN A O 1
ATOM 5854 N N . ILE A 1 755 ? -7.562 -117.375 -29.172 1 60.81 755 ILE A N 1
ATOM 5855 C CA . ILE A 1 755 ? -7.277 -118 -27.906 1 60.81 755 ILE A CA 1
ATOM 5856 C C . ILE A 1 755 ? -8.586 -118.375 -27.219 1 60.81 755 ILE A C 1
ATOM 5858 O O . ILE A 1 755 ? -8.703 -119.5 -26.641 1 60.81 755 ILE A O 1
ATOM 5862 N N . TRP A 1 756 ? -9.609 -117.688 -27.406 1 57.97 756 TRP A N 1
ATOM 5863 C CA . TRP A 1 756 ? -10.898 -118 -26.812 1 57.97 756 TRP A CA 1
ATOM 5864 C C . TRP A 1 756 ? -11.555 -119.188 -27.531 1 57.97 756 TRP A C 1
ATOM 5866 O O . TRP A 1 756 ? -12.18 -120 -26.906 1 57.97 756 TRP A O 1
ATOM 5876 N N . ARG A 1 757 ? -11.352 -119.25 -28.828 1 58.72 757 ARG A N 1
ATOM 5877 C CA . ARG A 1 757 ? -11.922 -120.375 -29.578 1 58.72 757 ARG A CA 1
ATOM 5878 C C . ARG A 1 757 ? -11.234 -121.688 -29.203 1 58.72 757 ARG A C 1
ATOM 5880 O O . ARG A 1 757 ? -11.859 -122.75 -29.219 1 58.72 757 ARG A O 1
ATOM 5887 N N . GLN A 1 758 ? -9.945 -121.625 -29 1 57.25 758 GLN A N 1
ATOM 5888 C CA . GLN A 1 758 ? -9.258 -122.875 -28.641 1 57.25 758 GLN A CA 1
ATOM 5889 C C . GLN A 1 758 ? -9.664 -123.375 -27.25 1 57.25 758 GLN A C 1
ATOM 5891 O O . GLN A 1 758 ? -9.711 -124.562 -26.984 1 57.25 758 GLN A O 1
ATOM 5896 N N . HIS A 1 759 ? -9.875 -122.625 -26.328 1 53.91 759 HIS A N 1
ATOM 5897 C CA . HIS A 1 759 ? -10.125 -123.125 -24.984 1 53.91 759 HIS A CA 1
ATOM 5898 C C . HIS A 1 759 ? -11.602 -123.438 -24.781 1 53.91 759 HIS A C 1
ATOM 5900 O O . HIS A 1 759 ? -11.977 -124.062 -23.797 1 53.91 759 HIS A O 1
ATOM 5906 N N . TRP A 1 760 ? -12.578 -123 -25.484 1 47.16 760 TRP A N 1
ATOM 5907 C CA . TRP A 1 760 ? -13.93 -123.5 -25.234 1 47.16 760 TRP A CA 1
ATOM 5908 C C . TRP A 1 760 ? -14.32 -124.562 -26.25 1 47.16 760 TRP A C 1
ATOM 5910 O O . TRP A 1 760 ? -14.641 -124.188 -27.406 1 47.16 760 TRP A O 1
ATOM 5920 N N . PRO A 1 761 ? -13.688 -125.812 -26 1 44.38 761 PRO A N 1
ATOM 5921 C CA . PRO A 1 761 ? -14.031 -126.938 -26.844 1 44.38 761 PRO A CA 1
ATOM 5922 C C . PRO A 1 761 ? -15.539 -127.25 -26.891 1 44.38 761 PRO A C 1
ATOM 5924 O O . PRO A 1 761 ? -16.156 -127.438 -25.844 1 44.38 761 PRO A O 1
ATOM 5927 N N . PHE A 1 762 ? -16.359 -126.438 -27.422 1 39.25 762 PHE A N 1
ATOM 5928 C CA . PHE A 1 762 ? -17.703 -127 -27.531 1 39.25 762 PHE A CA 1
ATOM 5929 C C . PHE A 1 762 ? -17.656 -128.375 -28.125 1 39.25 762 PHE A C 1
ATOM 5931 O O . PHE A 1 762 ? -17 -128.625 -29.125 1 39.25 762 PHE A O 1
ATOM 5938 N N . ASN A 1 763 ? -17.812 -129.375 -27.234 1 37.62 763 ASN A N 1
ATOM 5939 C CA . ASN A 1 763 ? -18 -130.875 -27.438 1 37.62 763 ASN A CA 1
ATOM 5940 C C . ASN A 1 763 ? -18.969 -131.125 -28.578 1 37.62 763 ASN A C 1
ATOM 5942 O O . ASN A 1 763 ? -20.109 -131.5 -28.328 1 37.62 763 ASN A O 1
ATOM 5946 N N . ASN A 1 764 ? -19.359 -130.25 -29.453 1 32.84 764 ASN A N 1
ATOM 5947 C CA . ASN A 1 764 ? -20.438 -130.75 -30.281 1 32.84 764 ASN A CA 1
ATOM 5948 C C . ASN A 1 764 ? -20.016 -132.125 -31 1 32.84 764 ASN A C 1
ATOM 5950 O O . ASN A 1 764 ? -19.062 -132 -31.781 1 32.84 764 ASN A O 1
ATOM 5954 N N . ASP A 1 765 ? -20.234 -133.25 -30.359 1 33.56 765 ASP A N 1
ATOM 5955 C CA . ASP A 1 765 ? -20.141 -134.625 -30.781 1 33.56 765 ASP A CA 1
ATOM 5956 C C . ASP A 1 765 ? -20.734 -134.875 -32.188 1 33.56 765 ASP A C 1
ATOM 5958 O O . ASP A 1 765 ? -20.812 -136 -32.656 1 33.56 765 ASP A O 1
ATOM 5962 N N . GLU A 1 766 ? -21.766 -134 -32.594 1 29.66 766 GLU A N 1
ATOM 5963 C CA . GLU A 1 766 ? -22.656 -134.75 -33.5 1 29.66 766 GLU A CA 1
ATOM 5964 C C . GLU A 1 766 ? -21.891 -135.25 -34.688 1 29.66 766 GLU A C 1
ATOM 5966 O O . GLU A 1 766 ? -20.984 -134.625 -35.219 1 29.66 766 GLU A O 1
ATOM 5971 N N . GLN A 1 767 ? -22.016 -136.625 -34.938 1 29.75 767 GLN A N 1
ATOM 5972 C CA . GLN A 1 767 ? -21.625 -137.625 -35.906 1 29.75 767 GLN A CA 1
ATOM 5973 C C . GLN A 1 767 ? -22.016 -137.125 -37.312 1 29.75 767 GLN A C 1
ATOM 5975 O O . GLN A 1 767 ? -23.125 -137.5 -37.781 1 29.75 767 GLN A O 1
ATOM 5980 N N . GLU A 1 768 ? -22.156 -135.875 -37.625 1 27.86 768 GLU A N 1
ATOM 5981 C CA . GLU A 1 768 ? -22.891 -135.75 -38.875 1 27.86 768 GLU A CA 1
ATOM 5982 C C . GLU A 1 768 ? -22.234 -136.625 -39.969 1 27.86 768 GLU A C 1
ATOM 5984 O O . GLU A 1 768 ? -21.016 -136.625 -40.125 1 27.86 768 GLU A O 1
ATOM 5989 N N . PRO A 1 769 ? -22.969 -137.625 -40.531 1 30.09 769 PRO A N 1
ATOM 5990 C CA . PRO A 1 769 ? -22.734 -138.625 -41.625 1 30.09 769 PRO A CA 1
ATOM 5991 C C . PRO A 1 769 ? -22.172 -138 -42.875 1 30.09 769 PRO A C 1
ATOM 5993 O O . PRO A 1 769 ? -22.375 -136.75 -43.125 1 30.09 769 PRO A O 1
ATOM 5996 N N . GLN A 1 770 ? -21.125 -138.5 -43.562 1 26.23 770 GLN A N 1
ATOM 5997 C CA . GLN A 1 770 ? -20.266 -138.125 -44.688 1 26.23 770 GLN A CA 1
ATOM 5998 C C . GLN A 1 770 ? -21.094 -138 -45.969 1 26.23 770 GLN A C 1
ATOM 6000 O O . GLN A 1 770 ? -20.531 -137.625 -47.031 1 26.23 770 GLN A O 1
ATOM 6005 N N . GLN A 1 771 ? -22.297 -138.625 -46.062 1 23.69 771 GLN A N 1
ATOM 6006 C CA . GLN A 1 771 ? -22.625 -139.125 -47.406 1 23.69 771 GLN A CA 1
ATOM 6007 C C . GLN A 1 771 ? -22.703 -138 -48.406 1 23.69 771 GLN A C 1
ATOM 6009 O O . GLN A 1 771 ? -22.203 -138.125 -49.531 1 23.69 771 GLN A O 1
ATOM 6014 N N . GLU A 1 772 ? -23.859 -137.25 -48.375 1 21.47 772 GLU A N 1
ATOM 6015 C CA . GLU A 1 772 ? -24.578 -137 -49.625 1 21.47 772 GLU A CA 1
ATOM 6016 C C . GLU A 1 772 ? -23.844 -135.875 -50.469 1 21.47 772 GLU A C 1
ATOM 6018 O O . GLU A 1 772 ? -23.766 -136.125 -51.688 1 21.47 772 GLU A O 1
ATOM 6023 N N . LEU A 1 773 ? -23.828 -134.5 -50.156 1 21.55 773 LEU A N 1
ATOM 6024 C CA . LEU A 1 773 ? -24.312 -133.625 -51.219 1 21.55 773 LEU A CA 1
ATOM 6025 C C . LEU A 1 773 ? -23.234 -133.5 -52.281 1 21.55 773 LEU A C 1
ATOM 6027 O O . LEU A 1 773 ? -22.219 -132.875 -52.062 1 21.55 773 LEU A O 1
ATOM 6031 N N . GLU A 1 774 ? -22.906 -134.375 -53.219 1 22.25 774 GLU A N 1
ATOM 6032 C CA . GLU A 1 774 ? -22.219 -134.5 -54.5 1 22.25 774 GLU A CA 1
ATOM 6033 C C . GLU A 1 774 ? -22.641 -133.375 -55.469 1 22.25 774 GLU A C 1
ATOM 6035 O O . GLU A 1 774 ? -21.953 -133.125 -56.438 1 22.25 774 GLU A O 1
ATOM 6040 N N . LEU A 1 775 ? -24 -133 -55.469 1 19.16 775 LEU A N 1
ATOM 6041 C CA . LEU A 1 775 ? -24.594 -132.5 -56.75 1 19.16 775 LEU A CA 1
ATOM 6042 C C . LEU A 1 775 ? -23.938 -131.25 -57.281 1 19.16 775 LEU A C 1
ATOM 6044 O O . LEU A 1 775 ? -23.719 -131.125 -58.469 1 19.16 775 LEU A O 1
ATOM 6048 N N . GLN A 1 776 ? -24 -130 -56.656 1 19.61 776 GLN A N 1
ATOM 6049 C CA . GLN A 1 776 ? -24.297 -128.875 -57.406 1 19.61 776 GLN A CA 1
ATOM 6050 C C . GLN A 1 776 ? -23.109 -128.375 -58.219 1 19.61 776 GLN A C 1
ATOM 6052 O O . GLN A 1 776 ? -22.453 -127.375 -57.906 1 19.61 776 GLN A O 1
ATOM 6057 N N . ARG A 1 777 ? -22.281 -129.125 -58.812 1 21.47 777 ARG A N 1
ATOM 6058 C CA . ARG A 1 777 ? -21.266 -128.875 -59.812 1 21.47 777 ARG A CA 1
ATOM 6059 C C . ARG A 1 777 ? -21.906 -128.25 -61.062 1 21.47 777 ARG A C 1
ATOM 6061 O O . ARG A 1 777 ? -21.188 -127.75 -61.938 1 21.47 777 ARG A O 1
ATOM 6068 N N . SER A 1 778 ? -23.172 -128.5 -61.562 1 19.83 778 SER A N 1
ATOM 6069 C CA . SER A 1 778 ? -23.422 -128.625 -63 1 19.83 778 SER A CA 1
ATOM 6070 C C . SER A 1 778 ? -23.547 -127.25 -63.625 1 19.83 778 SER A C 1
ATOM 6072 O O . SER A 1 778 ? -23.531 -127.125 -64.875 1 19.83 778 SER A O 1
ATOM 6074 N N . TRP A 1 779 ? -24.297 -126.188 -63.188 1 19.67 779 TRP A N 1
ATOM 6075 C CA . TRP A 1 779 ? -25 -125.312 -64.125 1 19.67 779 TRP A CA 1
ATOM 6076 C C . TRP A 1 779 ? -24.031 -124.438 -64.875 1 19.67 779 TRP A C 1
ATOM 6078 O O . TRP A 1 779 ? -23.516 -123.5 -64.312 1 19.67 779 TRP A O 1
ATOM 6088 N N . ARG A 1 780 ? -23.094 -124.812 -65.75 1 18.86 780 ARG A N 1
ATOM 6089 C CA . ARG A 1 780 ? -22.391 -124.188 -66.875 1 18.86 780 ARG A CA 1
ATOM 6090 C C . ARG A 1 780 ? -23.375 -123.688 -67.938 1 18.86 780 ARG A C 1
ATOM 6092 O O . ARG A 1 780 ? -22.969 -123.125 -68.938 1 18.86 780 ARG A O 1
ATOM 6099 N N . HIS A 1 781 ? -24.531 -124.312 -68.25 1 18.11 781 HIS A N 1
ATOM 6100 C CA . HIS A 1 781 ? -24.844 -124.312 -69.688 1 18.11 781 HIS A CA 1
ATOM 6101 C C . HIS A 1 781 ? -25.109 -122.938 -70.25 1 18.11 781 HIS A C 1
ATOM 6103 O O . HIS A 1 781 ? -24.516 -122.5 -71.25 1 18.11 781 HIS A O 1
ATOM 6109 N N . ASP A 1 782 ? -26.375 -122.625 -70.812 1 17.56 782 ASP A N 1
ATOM 6110 C CA . ASP A 1 782 ? -26.828 -122.312 -72.125 1 17.56 782 ASP A CA 1
ATOM 6111 C C . ASP A 1 782 ? -27.047 -120.812 -72.312 1 17.56 782 ASP A C 1
ATOM 6113 O O . ASP A 1 782 ? -27.172 -120.375 -73.438 1 17.56 782 ASP A O 1
ATOM 6117 N N . ARG A 1 783 ? -27.656 -120 -71.438 1 18.83 783 ARG A N 1
ATOM 6118 C CA . ARG A 1 783 ? -28.719 -119.25 -72.062 1 18.83 783 ARG A CA 1
ATOM 6119 C C . ARG A 1 783 ? -28.141 -118.188 -73 1 18.83 783 ARG A C 1
ATOM 6121 O O . ARG A 1 783 ? -27.391 -117.312 -72.562 1 18.83 783 ARG A O 1
ATOM 6128 N N . ARG A 1 784 ? -28.234 -118.25 -74.375 1 18.17 784 ARG A N 1
ATOM 6129 C CA . ARG A 1 784 ? -27.906 -117.625 -75.625 1 18.17 784 ARG A CA 1
ATOM 6130 C C . ARG A 1 784 ? -28.578 -116.25 -75.812 1 18.17 784 ARG A C 1
ATOM 6132 O O . ARG A 1 784 ? -27.938 -115.312 -76.188 1 18.17 784 ARG A O 1
ATOM 6139 N N . PHE A 1 785 ? -29.984 -116.312 -75.875 1 16.97 785 PHE A N 1
ATOM 6140 C CA . PHE A 1 785 ? -30.562 -115.625 -77 1 16.97 785 PHE A CA 1
ATOM 6141 C C . PHE A 1 785 ? -30.312 -114.125 -76.938 1 16.97 785 PHE A C 1
ATOM 6143 O O . PHE A 1 785 ? -29.938 -113.625 -75.875 1 16.97 785 PHE A O 1
ATOM 6150 N N . ASP A 1 786 ? -31.469 -113.25 -77.125 1 16.94 786 ASP A N 1
ATOM 6151 C CA . ASP A 1 786 ? -32.031 -112.375 -78.125 1 16.94 786 ASP A CA 1
ATOM 6152 C C . ASP A 1 786 ? -31.812 -110.875 -77.812 1 16.94 786 ASP A C 1
ATOM 6154 O O . ASP A 1 786 ? -31.984 -110.5 -76.625 1 16.94 786 ASP A O 1
ATOM 6158 N N . GLU A 1 787 ? -31.047 -110.062 -78.562 1 17.47 787 GLU A N 1
ATOM 6159 C CA . GLU A 1 787 ? -30.641 -108.688 -78.75 1 17.47 787 GLU A CA 1
ATOM 6160 C C . GLU A 1 787 ? -31.828 -107.75 -78.625 1 17.47 787 GLU A C 1
ATOM 6162 O O . GLU A 1 787 ? -31.703 -106.625 -78.188 1 17.47 787 GLU A O 1
ATOM 6167 N N . GLN A 1 788 ? -33.031 -108.188 -79.312 1 16.38 788 GLN A N 1
ATOM 6168 C CA . GLN A 1 788 ? -33.688 -107.312 -80.25 1 16.38 788 GLN A CA 1
ATOM 6169 C C . GLN A 1 788 ? -34.281 -106.062 -79.562 1 16.38 788 GLN A C 1
ATOM 6171 O O . GLN A 1 788 ? -34.375 -106 -78.375 1 16.38 788 GLN A O 1
ATOM 6176 N N . ILE A 1 789 ? -35.781 -105.812 -79.875 1 16.05 789 ILE A N 1
ATOM 6177 C CA . ILE A 1 789 ? -36.5 -104.75 -80.625 1 16.05 789 ILE A CA 1
ATOM 6178 C C . ILE A 1 789 ? -37.125 -103.75 -79.688 1 16.05 789 ILE A C 1
ATOM 6180 O O . ILE A 1 789 ? -38.125 -104.062 -79 1 16.05 789 ILE A O 1
ATOM 6184 N N . LEU A 1 790 ? -36.719 -103.438 -78.375 1 16.62 790 LEU A N 1
ATOM 6185 C CA . LEU A 1 790 ? -37.781 -102.5 -78 1 16.62 790 LEU A CA 1
ATOM 6186 C C . LEU A 1 790 ? -37.969 -101.438 -79.062 1 16.62 790 LEU A C 1
ATOM 6188 O O . LEU A 1 790 ? -37.125 -100.562 -79.25 1 16.62 790 LEU A O 1
ATOM 6192 N N . PHE A 1 791 ? -38.5 -101.875 -80.312 1 17.05 791 PHE A N 1
ATOM 6193 C CA . PHE A 1 791 ? -38.906 -101.125 -81.438 1 17.05 791 PHE A CA 1
ATOM 6194 C C . PHE A 1 791 ? -39.75 -99.875 -81.062 1 17.05 791 PHE A C 1
ATOM 6196 O O . PHE A 1 791 ? -40.25 -99.812 -79.938 1 17.05 791 PHE A O 1
ATOM 6203 N N . ALA A 1 792 ? -40.219 -99.062 -82.125 1 17.52 792 ALA A N 1
ATOM 6204 C CA . ALA A 1 792 ? -40.594 -97.875 -82.875 1 17.52 792 ALA A CA 1
ATOM 6205 C C . ALA A 1 792 ? -42.031 -97.438 -82.5 1 17.52 792 ALA A C 1
ATOM 6207 O O . ALA A 1 792 ? -42.312 -96.25 -82.375 1 17.52 792 ALA A O 1
ATOM 6208 N N . SER A 1 793 ? -43.062 -98.312 -82.5 1 16.22 793 SER A N 1
ATOM 6209 C CA . SER A 1 793 ? -44.125 -97.938 -83.438 1 16.22 793 SER A CA 1
ATOM 6210 C C . SER A 1 793 ? -45 -96.812 -82.812 1 16.22 793 SER A C 1
ATOM 6212 O O . SER A 1 793 ? -45.406 -95.938 -83.5 1 16.22 793 SER A O 1
ATOM 6214 N N . GLU A 1 794 ? -45.938 -97.062 -81.875 1 17.88 794 GLU A N 1
ATOM 6215 C CA . GLU A 1 794 ? -47.25 -96.625 -82.375 1 17.88 794 GLU A CA 1
ATOM 6216 C C . GLU A 1 794 ? -47.406 -95.125 -82.375 1 17.88 794 GLU A C 1
ATOM 6218 O O . GLU A 1 794 ? -46.969 -94.438 -81.438 1 17.88 794 GLU A O 1
ATOM 6223 N N . MET A 1 795 ? -47.812 -94.375 -83.625 1 17.42 795 MET A N 1
ATOM 6224 C CA . MET A 1 795 ? -48.344 -93.188 -84.312 1 17.42 795 MET A CA 1
ATOM 6225 C C . MET A 1 795 ? -49.531 -92.625 -83.5 1 17.42 795 MET A C 1
ATOM 6227 O O . MET A 1 795 ? -49.844 -91.438 -83.688 1 17.42 795 MET A O 1
ATOM 6231 N N . GLU A 1 796 ? -50.531 -93.375 -83.125 1 16.97 796 GLU A N 1
ATOM 6232 C CA . GLU A 1 796 ? -51.812 -92.812 -83.625 1 16.97 796 GLU A CA 1
ATOM 6233 C C . GLU A 1 796 ? -52.094 -91.5 -83 1 16.97 796 GLU A C 1
ATOM 6235 O O . GLU A 1 796 ? -52.438 -90.5 -83.688 1 16.97 796 GLU A O 1
ATOM 6240 N N . ASN A 1 797 ? -53.156 -91.5 -82.25 1 18.73 797 ASN A N 1
ATOM 6241 C CA . ASN A 1 797 ? -54.344 -90.688 -82.438 1 18.73 797 ASN A CA 1
ATOM 6242 C C . ASN A 1 797 ? -54.156 -89.312 -81.875 1 18.73 797 ASN A C 1
ATOM 6244 O O . ASN A 1 797 ? -53.406 -89.125 -80.875 1 18.73 797 ASN A O 1
ATOM 6248 N N . ARG A 1 798 ? -54.812 -88.25 -82.625 1 19.14 798 ARG A N 1
ATOM 6249 C CA . ARG A 1 798 ? -55.188 -86.875 -83 1 19.14 798 ARG A CA 1
ATOM 6250 C C . ARG A 1 798 ? -55.812 -86.125 -81.812 1 19.14 798 ARG A C 1
ATOM 6252 O O . ARG A 1 798 ? -55.906 -84.938 -81.812 1 19.14 798 ARG A O 1
ATOM 6259 N N . GLY A 1 799 ? -56.719 -86.625 -81 1 19.52 799 GLY A N 1
ATOM 6260 C CA . GLY A 1 799 ? -57.688 -85.562 -81.062 1 19.52 799 GLY A CA 1
ATOM 6261 C C . GLY A 1 799 ? -57.062 -84.188 -80.75 1 19.52 799 GLY A C 1
ATOM 6262 O O . GLY A 1 799 ? -55.906 -84.125 -80.375 1 19.52 799 GLY A O 1
ATOM 6263 N N . ALA A 1 800 ? -57.938 -83.125 -80.5 1 20.92 800 ALA A N 1
ATOM 6264 C CA . ALA A 1 800 ? -58.469 -81.812 -80.688 1 20.92 800 ALA A CA 1
ATOM 6265 C C . ALA A 1 800 ? -57.719 -80.812 -79.812 1 20.92 800 ALA A C 1
ATOM 6267 O O . ALA A 1 800 ? -57.281 -79.75 -80.312 1 20.92 800 ALA A O 1
ATOM 6268 N N . TRP A 1 801 ? -58.031 -80.812 -78.5 1 21.98 801 TRP A N 1
ATOM 6269 C CA . TRP A 1 801 ? -58.375 -79.438 -78.062 1 21.98 801 TRP A CA 1
ATOM 6270 C C . TRP A 1 801 ? -57.125 -78.562 -77.938 1 21.98 801 TRP A C 1
ATOM 6272 O O . TRP A 1 801 ? -56 -79.062 -77.875 1 21.98 801 TRP A O 1
ATOM 6282 N N . GLN A 1 802 ? -57.344 -77.188 -77.688 1 20.36 802 GLN A N 1
ATOM 6283 C CA . GLN A 1 802 ? -56.844 -75.812 -77.812 1 20.36 802 GLN A CA 1
ATOM 6284 C C . GLN A 1 802 ? -55.594 -75.625 -76.938 1 20.36 802 GLN A C 1
ATOM 6286 O O . GLN A 1 802 ? -55.5 -76.125 -75.812 1 20.36 802 GLN A O 1
ATOM 6291 N N . MET B 1 1 ? -32.875 55.031 34.031 1 20.25 1 MET B N 1
ATOM 6292 C CA . MET B 1 1 ? -31.844 54.75 33.031 1 20.25 1 MET B CA 1
ATOM 6293 C C . MET B 1 1 ? -32.375 53.75 31.984 1 20.25 1 MET B C 1
ATOM 6295 O O . MET B 1 1 ? -32.75 52.656 32.312 1 20.25 1 MET B O 1
ATOM 6299 N N . GLY B 1 2 ? -33.094 54.188 31.078 1 28.94 2 GLY B N 1
ATOM 6300 C CA . GLY B 1 2 ? -33.812 53.469 30.031 1 28.94 2 GLY B CA 1
ATOM 6301 C C . GLY B 1 2 ? -32.938 52.438 29.312 1 28.94 2 GLY B C 1
ATOM 6302 O O . GLY B 1 2 ? -31.734 52.625 29.188 1 28.94 2 GLY B O 1
ATOM 6303 N N . ASN B 1 3 ? -33.375 51.25 29.516 1 32.56 3 ASN B N 1
ATOM 6304 C CA . ASN B 1 3 ? -32.688 50.062 29.016 1 32.56 3 ASN B CA 1
ATOM 6305 C C . ASN B 1 3 ? -32.344 50.188 27.531 1 32.56 3 ASN B C 1
ATOM 6307 O O . ASN B 1 3 ? -33.25 50.156 26.688 1 32.56 3 ASN B O 1
ATOM 6311 N N . LYS B 1 4 ? -31.625 51.094 27.172 1 40.03 4 LYS B N 1
ATOM 6312 C CA . LYS B 1 4 ? -31.172 51.281 25.797 1 40.03 4 LYS B CA 1
ATOM 6313 C C . LYS B 1 4 ? -30.859 49.938 25.125 1 40.03 4 LYS B C 1
ATOM 6315 O O . LYS B 1 4 ? -30.172 49.094 25.703 1 40.03 4 LYS B O 1
ATOM 6320 N N . PRO B 1 5 ? -31.609 49.5 24.25 1 42.06 5 PRO B N 1
ATOM 6321 C CA . PRO B 1 5 ? -31.422 48.219 23.547 1 42.06 5 PRO B CA 1
ATOM 6322 C C . PRO B 1 5 ? -29.984 48 23.094 1 42.06 5 PRO B C 1
ATOM 6324 O O . PRO B 1 5 ? -29.391 48.875 22.484 1 42.06 5 PRO B O 1
ATOM 6327 N N . ARG B 1 6 ? -29.156 47.406 23.844 1 48.53 6 ARG B N 1
ATOM 6328 C CA . ARG B 1 6 ? -27.734 47.188 23.641 1 48.53 6 ARG B CA 1
ATOM 6329 C C . ARG B 1 6 ? -27.469 46.688 22.234 1 48.53 6 ARG B C 1
ATOM 6331 O O . ARG B 1 6 ? -28.078 45.719 21.781 1 48.53 6 ARG B O 1
ATOM 6338 N N . LYS B 1 7 ? -26.953 47.469 21.312 1 59.69 7 LYS B N 1
ATOM 6339 C CA . LYS B 1 7 ? -26.547 47.312 19.922 1 59.69 7 LYS B CA 1
ATOM 6340 C C . LYS B 1 7 ? -25.594 46.125 19.766 1 59.69 7 LYS B C 1
ATOM 6342 O O . LYS B 1 7 ? -24.578 46.031 20.469 1 59.69 7 LYS B O 1
ATOM 6347 N N . PHE B 1 8 ? -26.125 45 19.219 1 76.31 8 PHE B N 1
ATOM 6348 C CA . PHE B 1 8 ? -25.344 43.812 18.953 1 76.31 8 PHE B CA 1
ATOM 6349 C C . PHE B 1 8 ? -24.359 44.031 17.812 1 76.31 8 PHE B C 1
ATOM 6351 O O . PHE B 1 8 ? -24.656 44.75 16.859 1 76.31 8 PHE B O 1
ATOM 6358 N N . SER B 1 9 ? -23.094 43.688 18.156 1 88.06 9 SER B N 1
ATOM 6359 C CA . SER B 1 9 ? -22.062 43.844 17.141 1 88.06 9 SER B CA 1
ATOM 6360 C C . SER B 1 9 ? -21.469 42.5 16.75 1 88.06 9 SER B C 1
ATOM 6362 O O . SER B 1 9 ? -21.281 41.625 17.594 1 88.06 9 SER B O 1
ATOM 6364 N N . LEU B 1 10 ? -21.438 42.344 15.477 1 92.12 10 LEU B N 1
ATOM 6365 C CA . LEU B 1 10 ? -20.828 41.156 14.898 1 92.12 10 LEU B CA 1
ATOM 6366 C C . LEU B 1 10 ? -19.484 41.469 14.273 1 92.12 10 LEU B C 1
ATOM 6368 O O . LEU B 1 10 ? -19.328 42.531 13.648 1 92.12 10 LEU B O 1
ATOM 6372 N N . GLY B 1 11 ? -18.5 40.625 14.586 1 94.81 11 GLY B N 1
ATOM 6373 C CA . GLY B 1 11 ? -17.188 40.812 14.008 1 94.81 11 GLY B CA 1
ATOM 6374 C C . GLY B 1 11 ? -16.906 39.906 12.82 1 94.81 11 GLY B C 1
ATOM 6375 O O . GLY B 1 11 ? -17.391 38.781 12.781 1 94.81 11 GLY B O 1
ATOM 6376 N N . GLY B 1 12 ? -16.25 40.438 11.828 1 95.62 12 GLY B N 1
ATOM 6377 C CA . GLY B 1 12 ? -15.789 39.688 10.68 1 95.62 12 GLY B CA 1
ATOM 6378 C C . GLY B 1 12 ? -14.305 39.875 10.406 1 95.62 12 GLY B C 1
ATOM 6379 O O . GLY B 1 12 ? -13.789 40.969 10.508 1 95.62 12 GLY B O 1
ATOM 6380 N N . ILE B 1 13 ? -13.578 38.781 10.25 1 96.31 13 ILE B N 1
ATOM 6381 C CA . ILE B 1 13 ? -12.18 38.844 9.844 1 96.31 13 ILE B CA 1
ATOM 6382 C C . ILE B 1 13 ? -12.016 38.125 8.492 1 96.31 13 ILE B C 1
ATOM 6384 O O . ILE B 1 13 ? -12.242 36.938 8.375 1 96.31 13 ILE B O 1
ATOM 6388 N N . VAL B 1 14 ? -11.695 38.938 7.48 1 94.94 14 VAL B N 1
ATOM 6389 C CA . VAL B 1 14 ? -11.586 38.375 6.137 1 94.94 14 VAL B CA 1
ATOM 6390 C C . VAL B 1 14 ? -10.281 38.844 5.492 1 94.94 14 VAL B C 1
ATOM 6392 O O . VAL B 1 14 ? -9.664 39.812 5.941 1 94.94 14 VAL B O 1
ATOM 6395 N N . ASP B 1 15 ? -9.805 38.125 4.539 1 91.5 15 ASP B N 1
ATOM 6396 C CA . ASP B 1 15 ? -8.633 38.5 3.75 1 91.5 15 ASP B CA 1
ATOM 6397 C C . ASP B 1 15 ? -9.039 39.156 2.445 1 91.5 15 ASP B C 1
ATOM 6399 O O . ASP B 1 15 ? -9.32 38.5 1.45 1 91.5 15 ASP B O 1
ATOM 6403 N N . CYS B 1 16 ? -8.891 40.375 2.396 1 90.25 16 CYS B N 1
ATOM 6404 C CA . CYS B 1 16 ? -9.383 41.125 1.248 1 90.25 16 CYS B CA 1
ATOM 6405 C C . CYS B 1 16 ? -8.352 41.125 0.121 1 90.25 16 CYS B C 1
ATOM 6407 O O . CYS B 1 16 ? -8.594 41.719 -0.938 1 90.25 16 CYS B O 1
ATOM 6409 N N . THR B 1 17 ? -7.23 40.469 0.331 1 87.06 17 THR B N 1
ATOM 6410 C CA . THR B 1 17 ? -6.262 40.312 -0.748 1 87.06 17 THR B CA 1
ATOM 6411 C C . THR B 1 17 ? -6.66 39.188 -1.682 1 87.06 17 THR B C 1
ATOM 6413 O O . THR B 1 17 ? -6.215 39.125 -2.83 1 87.06 17 THR B O 1
ATOM 6416 N N . THR B 1 18 ? -7.527 38.375 -1.176 1 84.75 18 THR B N 1
ATOM 6417 C CA . THR B 1 18 ? -7.992 37.25 -1.977 1 84.75 18 THR B CA 1
ATOM 6418 C C . THR B 1 18 ? -9.445 37.469 -2.41 1 84.75 18 THR B C 1
ATOM 6420 O O . THR B 1 18 ? -10.188 38.219 -1.767 1 84.75 18 THR B O 1
ATOM 6423 N N . ARG B 1 19 ? -9.797 36.812 -3.439 1 85.56 19 ARG B N 1
ATOM 6424 C CA . ARG B 1 19 ? -11.18 36.906 -3.916 1 85.56 19 ARG B CA 1
ATOM 6425 C C . ARG B 1 19 ? -12.148 36.281 -2.91 1 85.56 19 ARG B C 1
ATOM 6427 O O . ARG B 1 19 ? -13.25 36.812 -2.711 1 85.56 19 ARG B O 1
ATOM 6434 N N . ALA B 1 20 ? -11.742 35.25 -2.354 1 86.31 20 ALA B N 1
ATOM 6435 C CA . ALA B 1 20 ? -12.594 34.562 -1.379 1 86.31 20 ALA B CA 1
ATOM 6436 C C . ALA B 1 20 ? -12.953 35.5 -0.22 1 86.31 20 ALA B C 1
ATOM 6438 O O . ALA B 1 20 ? -14.102 35.5 0.232 1 86.31 20 ALA B O 1
ATOM 6439 N N . GLY B 1 21 ? -11.938 36.188 0.259 1 90.69 21 GLY B N 1
ATOM 6440 C CA . GLY B 1 21 ? -12.188 37.094 1.355 1 90.69 21 GLY B CA 1
ATOM 6441 C C . GLY B 1 21 ? -13.117 38.25 0.981 1 90.69 21 GLY B C 1
ATOM 6442 O O . GLY B 1 21 ? -13.938 38.656 1.793 1 90.69 21 GLY B O 1
ATOM 6443 N N . LYS B 1 22 ? -13.016 38.688 -0.242 1 92.69 22 LYS B N 1
ATOM 6444 C CA . LYS B 1 22 ? -13.891 39.75 -0.719 1 92.69 22 LYS B CA 1
ATOM 6445 C C . LYS B 1 22 ? -15.336 39.281 -0.832 1 92.69 22 LYS B C 1
ATOM 6447 O O . LYS B 1 22 ? -16.266 40 -0.49 1 92.69 22 LYS B O 1
ATOM 6452 N N . GLU B 1 23 ? -15.469 38.094 -1.262 1 93.5 23 GLU B N 1
ATOM 6453 C CA . GLU B 1 23 ? -16.797 37.5 -1.368 1 93.5 23 GLU B CA 1
ATOM 6454 C C . GLU B 1 23 ? -17.438 37.344 0.006 1 93.5 23 GLU B C 1
ATOM 6456 O O . GLU B 1 23 ? -18.641 37.594 0.166 1 93.5 23 GLU B O 1
ATOM 6461 N N . GLU B 1 24 ? -16.641 36.969 0.884 1 94.62 24 GLU B N 1
ATOM 6462 C CA . GLU B 1 24 ? -17.156 36.75 2.232 1 94.62 24 GLU B CA 1
ATOM 6463 C C . GLU B 1 24 ? -17.656 38.031 2.859 1 94.62 24 GLU B C 1
ATOM 6465 O O . GLU B 1 24 ? -18.703 38.062 3.525 1 94.62 24 GLU B O 1
ATOM 6470 N N . ARG B 1 25 ? -16.906 39.031 2.654 1 95.31 25 ARG B N 1
ATOM 6471 C CA . ARG B 1 25 ? -17.297 40.312 3.215 1 95.31 25 ARG B CA 1
ATOM 6472 C C . ARG B 1 25 ? -18.656 40.781 2.693 1 95.31 25 ARG B C 1
ATOM 6474 O O . ARG B 1 25 ? -19.531 41.125 3.475 1 95.31 25 ARG B O 1
ATOM 6481 N N . VAL B 1 26 ? -18.812 40.656 1.404 1 95.81 26 VAL B N 1
ATOM 6482 C CA . VAL B 1 26 ? -20.062 41.094 0.776 1 95.81 26 VAL B CA 1
ATOM 6483 C C . VAL B 1 26 ? -21.203 40.188 1.207 1 95.81 26 VAL B C 1
ATOM 6485 O O . VAL B 1 26 ? -22.312 40.656 1.482 1 95.81 26 VAL B O 1
ATOM 6488 N N . ALA B 1 27 ? -20.938 38.906 1.281 1 96.06 27 ALA B N 1
ATOM 6489 C CA . ALA B 1 27 ? -21.969 37.938 1.647 1 96.06 27 ALA B CA 1
ATOM 6490 C C . ALA B 1 27 ? -22.438 38.156 3.084 1 96.06 27 ALA B C 1
ATOM 6492 O O . ALA B 1 27 ? -23.609 37.969 3.391 1 96.06 27 ALA B O 1
ATOM 6493 N N . MET B 1 28 ? -21.531 38.5 3.975 1 95.75 28 MET B N 1
ATOM 6494 C CA . MET B 1 28 ? -21.906 38.75 5.363 1 95.75 28 MET B CA 1
ATOM 6495 C C . MET B 1 28 ? -22.812 39.969 5.473 1 95.75 28 MET B C 1
ATOM 6497 O O . MET B 1 28 ? -23.797 39.938 6.219 1 95.75 28 MET B O 1
ATOM 6501 N N . GLU B 1 29 ? -22.484 40.969 4.742 1 94.75 29 GLU B N 1
ATOM 6502 C CA . GLU B 1 29 ? -23.297 42.156 4.742 1 94.75 29 GLU B CA 1
ATOM 6503 C C . GLU B 1 29 ? -24.703 41.875 4.191 1 94.75 29 GLU B C 1
ATOM 6505 O O . GLU B 1 29 ? -25.703 42.344 4.742 1 94.75 29 GLU B O 1
ATOM 6510 N N . MET B 1 30 ? -24.703 41.125 3.145 1 94.94 30 MET B N 1
ATOM 6511 C CA . MET B 1 30 ? -25.984 40.781 2.523 1 94.94 30 MET B CA 1
ATOM 6512 C C . MET B 1 30 ? -26.828 39.938 3.461 1 94.94 30 MET B C 1
ATOM 6514 O O . MET B 1 30 ? -28.062 40.094 3.508 1 94.94 30 MET B O 1
ATOM 6518 N N . ALA B 1 31 ? -26.234 39 4.121 1 94.5 31 ALA B N 1
ATOM 6519 C CA . ALA B 1 31 ? -26.953 38.125 5.043 1 94.5 31 ALA B CA 1
ATOM 6520 C C . ALA B 1 31 ? -27.625 38.938 6.148 1 94.5 31 ALA B C 1
ATOM 6522 O O . ALA B 1 31 ? -28.781 38.688 6.512 1 94.5 31 ALA B O 1
ATOM 6523 N N . LEU B 1 32 ? -26.953 39.906 6.711 1 92.12 32 LEU B N 1
ATOM 6524 C CA . LEU B 1 32 ? -27.516 40.75 7.777 1 92.12 32 LEU B CA 1
ATOM 6525 C C . LEU B 1 32 ? -28.625 41.656 7.25 1 92.12 32 LEU B C 1
ATOM 6527 O O . LEU B 1 32 ? -29.609 41.875 7.945 1 92.12 32 LEU B O 1
ATOM 6531 N N . GLN B 1 33 ? -28.422 42.094 6.027 1 90.12 33 GLN B N 1
ATOM 6532 C CA . GLN B 1 33 ? -29.469 42.906 5.418 1 90.12 33 GLN B CA 1
ATOM 6533 C C . GLN B 1 33 ? -30.734 42.094 5.184 1 90.12 33 GLN B C 1
ATOM 6535 O O . GLN B 1 33 ? -31.844 42.594 5.395 1 90.12 33 GLN B O 1
ATOM 6540 N N . ASP B 1 34 ? -30.5 40.906 4.746 1 90.31 34 ASP B N 1
ATOM 6541 C CA . ASP B 1 34 ? -31.656 40.062 4.449 1 90.31 34 ASP B CA 1
ATOM 6542 C C . ASP B 1 34 ? -32.344 39.594 5.734 1 90.31 34 ASP B C 1
ATOM 6544 O O . ASP B 1 34 ? -33.562 39.531 5.789 1 90.31 34 ASP B O 1
ATOM 6548 N N . PHE B 1 35 ? -31.594 39.219 6.691 1 87.62 35 PHE B N 1
ATOM 6549 C CA . PHE B 1 35 ? -32.156 38.719 7.934 1 87.62 35 PHE B CA 1
ATOM 6550 C C . PHE B 1 35 ? -32.906 39.812 8.688 1 87.62 35 PHE B C 1
ATOM 6552 O O . PHE B 1 35 ? -33.969 39.562 9.266 1 87.62 35 PHE B O 1
ATOM 6559 N N . TYR B 1 36 ? -32.438 41 8.664 1 82.62 36 TYR B N 1
ATOM 6560 C CA . TYR B 1 36 ? -33.031 42.094 9.43 1 82.62 36 TYR B CA 1
ATOM 6561 C C . TYR B 1 36 ? -33.781 43.062 8.516 1 82.62 36 TYR B C 1
ATOM 6563 O O . TYR B 1 36 ? -33.844 44.25 8.789 1 82.62 36 TYR B O 1
ATOM 6571 N N . SER B 1 37 ? -34.125 42.562 7.391 1 79.06 37 SER B N 1
ATOM 6572 C CA . SER B 1 37 ? -34.844 43.406 6.453 1 79.06 37 SER B CA 1
ATOM 6573 C C . SER B 1 37 ? -36.062 44.062 7.121 1 79.06 37 SER B C 1
ATOM 6575 O O . SER B 1 37 ? -36.375 45.219 6.848 1 79.06 37 SER B O 1
ATOM 6577 N N . ASN B 1 38 ? -36.719 43.375 8.031 1 67.88 38 ASN B N 1
ATOM 6578 C CA . ASN B 1 38 ? -37.938 43.906 8.648 1 67.88 38 ASN B CA 1
ATOM 6579 C C . ASN B 1 38 ? -37.688 44.406 10.062 1 67.88 38 ASN B C 1
ATOM 6581 O O . ASN B 1 38 ? -38.656 44.688 10.797 1 67.88 38 ASN B O 1
ATOM 6585 N N . ALA B 1 39 ? -36.438 44.312 10.352 1 67.12 39 ALA B N 1
ATOM 6586 C CA . ALA B 1 39 ? -36.156 44.719 11.727 1 67.12 39 ALA B CA 1
ATOM 6587 C C . ALA B 1 39 ? -35.719 46.188 11.789 1 67.12 39 ALA B C 1
ATOM 6589 O O . ALA B 1 39 ? -35.188 46.719 10.828 1 67.12 39 ALA B O 1
ATOM 6590 N N . THR B 1 40 ? -36.188 46.875 12.758 1 62.25 40 THR B N 1
ATOM 6591 C CA . THR B 1 40 ? -35.875 48.312 12.961 1 62.25 40 THR B CA 1
ATOM 6592 C C . THR B 1 40 ? -34.406 48.469 13.328 1 62.25 40 THR B C 1
ATOM 6594 O O . THR B 1 40 ? -33.812 49.531 13.055 1 62.25 40 THR B O 1
ATOM 6597 N N . GLN B 1 41 ? -33.812 47.438 13.969 1 64.81 41 GLN B N 1
ATOM 6598 C CA . GLN B 1 41 ? -32.406 47.562 14.359 1 64.81 41 GLN B CA 1
ATOM 6599 C C . GLN B 1 41 ? -31.594 46.375 13.828 1 64.81 41 GLN B C 1
ATOM 6601 O O . GLN B 1 41 ? -32.031 45.219 13.906 1 64.81 41 GLN B O 1
ATOM 6606 N N . ARG B 1 42 ? -30.5 46.812 13.086 1 75.94 42 ARG B N 1
ATOM 6607 C CA . ARG B 1 42 ? -29.562 45.844 12.555 1 75.94 42 ARG B CA 1
ATOM 6608 C C . ARG B 1 42 ? -28.266 45.844 13.344 1 75.94 42 ARG B C 1
ATOM 6610 O O . ARG B 1 42 ? -27.797 46.906 13.773 1 75.94 42 ARG B O 1
ATOM 6617 N N . PRO B 1 43 ? -27.812 44.656 13.664 1 80.56 43 PRO B N 1
ATOM 6618 C CA . PRO B 1 43 ? -26.5 44.594 14.305 1 80.56 43 PRO B CA 1
ATOM 6619 C C . PRO B 1 43 ? -25.406 45.188 13.422 1 80.56 43 PRO B C 1
ATOM 6621 O O . PRO B 1 43 ? -25.5 45.156 12.195 1 80.56 43 PRO B O 1
ATOM 6624 N N . ARG B 1 44 ? -24.438 45.875 14.117 1 86.56 44 ARG B N 1
ATOM 6625 C CA . ARG B 1 44 ? -23.312 46.438 13.414 1 86.56 44 ARG B CA 1
ATOM 6626 C C . ARG B 1 44 ? -22.281 45.375 13.047 1 86.56 44 ARG B C 1
ATOM 6628 O O . ARG B 1 44 ? -21.938 44.531 13.875 1 86.56 44 ARG B O 1
ATOM 6635 N N . LEU B 1 45 ? -21.969 45.375 11.766 1 92.5 45 LEU B N 1
ATOM 6636 C CA . LEU B 1 45 ? -20.938 44.469 11.297 1 92.5 45 LEU B CA 1
ATOM 6637 C C . LEU B 1 45 ? -19.578 45.156 11.219 1 92.5 45 LEU B C 1
ATOM 6639 O O . LEU B 1 45 ? -19.422 46.156 10.492 1 92.5 45 LEU B O 1
ATOM 6643 N N . CYS B 1 46 ? -18.625 44.75 12.094 1 94.44 46 CYS B N 1
ATOM 6644 C CA . CYS B 1 46 ? -17.25 45.281 12.078 1 94.44 46 CYS B CA 1
ATOM 6645 C C . CYS B 1 46 ? -16.312 44.281 11.398 1 94.44 46 CYS B C 1
ATOM 6647 O O . CYS B 1 46 ? -15.891 43.312 12.008 1 94.44 46 CYS B O 1
ATOM 6649 N N . VAL B 1 47 ? -15.953 44.656 10.18 1 95.44 47 VAL B N 1
ATOM 6650 C CA . VAL B 1 47 ? -15.102 43.75 9.422 1 95.44 47 VAL B CA 1
ATOM 6651 C C . VAL B 1 47 ? -13.664 44.25 9.406 1 95.44 47 VAL B C 1
ATOM 6653 O O . VAL B 1 47 ? -13.43 45.438 9.156 1 95.44 47 VAL B O 1
ATOM 6656 N N . LYS B 1 48 ? -12.719 43.375 9.789 1 95.56 48 LYS B N 1
ATOM 6657 C CA . LYS B 1 48 ? -11.289 43.688 9.734 1 95.56 48 LYS B CA 1
ATOM 6658 C C . LYS B 1 48 ? -10.594 42.844 8.664 1 95.56 48 LYS B C 1
ATOM 6660 O O . LYS B 1 48 ? -10.977 41.688 8.414 1 95.56 48 LYS B O 1
ATOM 6665 N N . ASP B 1 49 ? -9.602 43.438 8.086 1 93.5 49 ASP B N 1
ATOM 6666 C CA . ASP B 1 49 ? -8.828 42.781 7.035 1 93.5 49 ASP B CA 1
ATOM 6667 C C . ASP B 1 49 ? -7.562 42.125 7.602 1 93.5 49 ASP B C 1
ATOM 6669 O O . ASP B 1 49 ? -6.676 42.844 8.094 1 93.5 49 ASP B O 1
ATOM 6673 N N . SER B 1 50 ? -7.473 40.875 7.5 1 90.69 50 SER B N 1
ATOM 6674 C CA . SER B 1 50 ? -6.293 40.188 7.988 1 90.69 50 SER B CA 1
ATOM 6675 C C . SER B 1 50 ? -5.148 40.25 6.984 1 90.69 50 SER B C 1
ATOM 6677 O O . SER B 1 50 ? -3.99 40 7.336 1 90.69 50 SER B O 1
ATOM 6679 N N . LYS B 1 51 ? -5.32 40.531 5.715 1 86.94 51 LYS B N 1
ATOM 6680 C CA . LYS B 1 51 ? -4.332 40.594 4.641 1 86.94 51 LYS B CA 1
ATOM 6681 C C . LYS B 1 51 ? -3.52 39.312 4.578 1 86.94 51 LYS B C 1
ATOM 6683 O O . LYS B 1 51 ? -2.305 39.344 4.371 1 86.94 51 LYS B O 1
ATOM 6688 N N . GLY B 1 52 ? -4.16 38.312 4.996 1 79.81 52 GLY B N 1
ATOM 6689 C CA . GLY B 1 52 ? -3.527 37 4.898 1 79.81 52 GLY B CA 1
ATOM 6690 C C . GLY B 1 52 ? -2.514 36.75 5.996 1 79.81 52 GLY B C 1
ATOM 6691 O O . GLY B 1 52 ? -1.824 35.719 5.988 1 79.81 52 GLY B O 1
ATOM 6692 N N . ASP B 1 53 ? -2.42 37.594 6.957 1 81 53 ASP B N 1
ATOM 6693 C CA . ASP B 1 53 ? -1.48 37.469 8.07 1 81 53 ASP B CA 1
ATOM 6694 C C . ASP B 1 53 ? -2.176 36.969 9.328 1 81 53 ASP B C 1
ATOM 6696 O O . ASP B 1 53 ? -3.152 37.562 9.789 1 81 53 ASP B O 1
ATOM 6700 N N . SER B 1 54 ? -1.596 35.875 9.859 1 83.19 54 SER B N 1
ATOM 6701 C CA . SER B 1 54 ? -2.23 35.25 11 1 83.19 54 SER B CA 1
ATOM 6702 C C . SER B 1 54 ? -2.117 36.094 12.25 1 83.19 54 SER B C 1
ATOM 6704 O O . SER B 1 54 ? -3.018 36.094 13.094 1 83.19 54 SER B O 1
ATOM 6706 N N . PHE B 1 55 ? -1.019 36.812 12.383 1 82.12 55 PHE B N 1
ATOM 6707 C CA . PHE B 1 55 ? -0.863 37.688 13.547 1 82.12 55 PHE B CA 1
ATOM 6708 C C . PHE B 1 55 ? -1.83 38.844 13.484 1 82.12 55 PHE B C 1
ATOM 6710 O O . PHE B 1 55 ? -2.396 39.25 14.5 1 82.12 55 PHE B O 1
ATOM 6717 N N . ARG B 1 56 ? -1.936 39.312 12.297 1 85.5 56 ARG B N 1
ATOM 6718 C CA . ARG B 1 56 ? -2.885 40.406 12.125 1 85.5 56 ARG B CA 1
ATOM 6719 C C . ARG B 1 56 ? -4.309 39.969 12.414 1 85.5 56 ARG B C 1
ATOM 6721 O O . ARG B 1 56 ? -5.113 40.719 12.961 1 85.5 56 ARG B O 1
ATOM 6728 N N . ALA B 1 57 ? -4.57 38.781 12.008 1 91.38 57 ALA B N 1
ATOM 6729 C CA . ALA B 1 57 ? -5.895 38.219 12.273 1 91.38 57 ALA B CA 1
ATOM 6730 C C . ALA B 1 57 ? -6.156 38.094 13.773 1 91.38 57 ALA B C 1
ATOM 6732 O O . ALA B 1 57 ? -7.242 38.438 14.25 1 91.38 57 ALA B O 1
ATOM 6733 N N . ALA B 1 58 ? -5.18 37.688 14.492 1 89.12 58 ALA B N 1
ATOM 6734 C CA . ALA B 1 58 ? -5.32 37.531 15.938 1 89.12 58 ALA B CA 1
ATOM 6735 C C . ALA B 1 58 ? -5.418 38.875 16.625 1 89.12 58 ALA B C 1
ATOM 6737 O O . ALA B 1 58 ? -6.195 39.062 17.562 1 89.12 58 ALA B O 1
ATOM 6738 N N . SER B 1 59 ? -4.613 39.781 16.125 1 87.56 59 SER B N 1
ATOM 6739 C CA . SER B 1 59 ? -4.668 41.125 16.688 1 87.56 59 SER B CA 1
ATOM 6740 C C . SER B 1 59 ? -6.02 41.781 16.406 1 87.56 59 SER B C 1
ATOM 6742 O O . SER B 1 59 ? -6.539 42.531 17.25 1 87.56 59 SER B O 1
ATOM 6744 N N . SER B 1 60 ? -6.492 41.531 15.219 1 93.94 60 SER B N 1
ATOM 6745 C CA . SER B 1 60 ? -7.809 42.062 14.867 1 93.94 60 SER B CA 1
ATOM 6746 C C . SER B 1 60 ? -8.898 41.438 15.734 1 93.94 60 SER B C 1
ATOM 6748 O O . SER B 1 60 ? -9.844 42.125 16.141 1 93.94 60 SER B O 1
ATOM 6750 N N . ALA B 1 61 ? -8.766 40.188 15.992 1 94.62 61 ALA B N 1
ATOM 6751 C CA . ALA B 1 61 ? -9.734 39.531 16.844 1 94.62 61 ALA B CA 1
ATOM 6752 C C . ALA B 1 61 ? -9.734 40.125 18.25 1 94.62 61 ALA B C 1
ATOM 6754 O O . ALA B 1 61 ? -10.797 40.312 18.844 1 94.62 61 ALA B O 1
ATOM 6755 N N . LYS B 1 62 ? -8.547 40.344 18.75 1 89.75 62 LYS B N 1
ATOM 6756 C CA . LYS B 1 62 ? -8.43 40.938 20.078 1 89.75 62 LYS B CA 1
ATOM 6757 C C . LYS B 1 62 ? -9.047 42.312 20.125 1 89.75 62 LYS B C 1
ATOM 6759 O O . LYS B 1 62 ? -9.742 42.688 21.078 1 89.75 62 LYS B O 1
ATOM 6764 N N . THR B 1 63 ? -8.805 43.062 19.047 1 93.19 63 THR B N 1
ATOM 6765 C CA . THR B 1 63 ? -9.367 44.406 18.953 1 93.19 63 THR B CA 1
ATOM 6766 C C . THR B 1 63 ? -10.891 44.344 18.859 1 93.19 63 THR B C 1
ATOM 6768 O O . THR B 1 63 ? -11.586 45.125 19.5 1 93.19 63 THR B O 1
ATOM 6771 N N . LEU B 1 64 ? -11.375 43.406 18.094 1 95.25 64 LEU B N 1
ATOM 6772 C CA . LEU B 1 64 ? -12.82 43.281 17.938 1 95.25 64 LEU B CA 1
ATOM 6773 C C . LEU B 1 64 ? -13.484 42.875 19.25 1 95.25 64 LEU B C 1
ATOM 6775 O O . LEU B 1 64 ? -14.578 43.375 19.562 1 95.25 64 LEU B O 1
ATOM 6779 N N . ILE B 1 65 ? -12.875 42.094 20.062 1 92.44 65 ILE B N 1
ATOM 6780 C CA . ILE B 1 65 ? -13.445 41.562 21.297 1 92.44 65 ILE B CA 1
ATOM 6781 C C . ILE B 1 65 ? -13.344 42.656 22.391 1 92.44 65 ILE B C 1
ATOM 6783 O O . ILE B 1 65 ? -14.328 42.906 23.078 1 92.44 65 ILE B O 1
ATOM 6787 N N . LYS B 1 66 ? -12.188 43.281 22.5 1 90.44 66 LYS B N 1
ATOM 6788 C CA . LYS B 1 66 ? -11.938 44.188 23.625 1 90.44 66 LYS B CA 1
ATOM 6789 C C . LYS B 1 66 ? -12.445 45.594 23.344 1 90.44 66 LYS B C 1
ATOM 6791 O O . LYS B 1 66 ? -13.039 46.219 24.219 1 90.44 66 LYS B O 1
ATOM 6796 N N . LYS B 1 67 ? -12.156 46.062 22.109 1 90.5 67 LYS B N 1
ATOM 6797 C CA . LYS B 1 67 ? -12.492 47.438 21.812 1 90.5 67 LYS B CA 1
ATOM 6798 C C . LYS B 1 67 ? -13.914 47.562 21.281 1 90.5 67 LYS B C 1
ATOM 6800 O O . LYS B 1 67 ? -14.633 48.5 21.609 1 90.5 67 LYS B O 1
ATOM 6805 N N . HIS B 1 68 ? -14.328 46.656 20.453 1 91.38 68 HIS B N 1
ATOM 6806 C CA . HIS B 1 68 ? -15.625 46.781 19.797 1 91.38 68 HIS B CA 1
ATOM 6807 C C . HIS B 1 68 ? -16.672 45.875 20.469 1 91.38 68 HIS B C 1
ATOM 6809 O O . HIS B 1 68 ? -17.859 45.938 20.125 1 91.38 68 HIS B O 1
ATOM 6815 N N . ASN B 1 69 ? -16.359 45 21.375 1 88.38 69 ASN B N 1
ATOM 6816 C CA . ASN B 1 69 ? -17.25 44.156 22.141 1 88.38 69 ASN B CA 1
ATOM 6817 C C . ASN B 1 69 ? -18.156 43.344 21.234 1 88.38 69 ASN B C 1
ATOM 6819 O O . ASN B 1 69 ? -19.375 43.344 21.406 1 88.38 69 ASN B O 1
ATOM 6823 N N . VAL B 1 70 ? -17.578 42.688 20.328 1 92 70 VAL B N 1
ATOM 6824 C CA . VAL B 1 70 ? -18.359 41.875 19.406 1 92 70 VAL B CA 1
ATOM 6825 C C . VAL B 1 70 ? -18.797 40.594 20.125 1 92 70 VAL B C 1
ATOM 6827 O O . VAL B 1 70 ? -18.125 40.125 21.047 1 92 70 VAL B O 1
ATOM 6830 N N . GLU B 1 71 ? -19.906 40.062 19.703 1 90.69 71 GLU B N 1
ATOM 6831 C CA . GLU B 1 71 ? -20.469 38.875 20.344 1 90.69 71 GLU B CA 1
ATOM 6832 C C . GLU B 1 71 ? -19.984 37.594 19.656 1 90.69 71 GLU B C 1
ATOM 6834 O O . GLU B 1 71 ? -19.969 36.531 20.266 1 90.69 71 GLU B O 1
ATOM 6839 N N . ALA B 1 72 ? -19.734 37.719 18.438 1 93.69 72 ALA B N 1
ATOM 6840 C CA . ALA B 1 72 ? -19.219 36.594 17.656 1 93.69 72 ALA B CA 1
ATOM 6841 C C . ALA B 1 72 ? -18.328 37.062 16.531 1 93.69 72 ALA B C 1
ATOM 6843 O O . ALA B 1 72 ? -18.406 38.219 16.109 1 93.69 72 ALA B O 1
ATOM 6844 N N . ILE B 1 73 ? -17.438 36.25 16.141 1 96.06 73 ILE B N 1
ATOM 6845 C CA . ILE B 1 73 ? -16.547 36.562 15.031 1 96.06 73 ILE B CA 1
ATOM 6846 C C . ILE B 1 73 ? -16.703 35.531 13.93 1 96.06 73 ILE B C 1
ATOM 6848 O O . ILE B 1 73 ? -16.75 34.312 14.211 1 96.06 73 ILE B O 1
ATOM 6852 N N . ILE B 1 74 ? -16.875 36 12.727 1 95.62 74 ILE B N 1
ATOM 6853 C CA . ILE B 1 74 ? -17.031 35.125 11.586 1 95.62 74 ILE B CA 1
ATOM 6854 C C . ILE B 1 74 ? -15.914 35.375 10.57 1 95.62 74 ILE B C 1
ATOM 6856 O O . ILE B 1 74 ? -15.469 36.5 10.406 1 95.62 74 ILE B O 1
ATOM 6860 N N . GLY B 1 75 ? -15.5 34.219 10 1 92.69 75 GLY B N 1
ATOM 6861 C CA . GLY B 1 75 ? -14.555 34.375 8.906 1 92.69 75 GLY B CA 1
ATOM 6862 C C . GLY B 1 75 ? -13.266 33.625 9.109 1 92.69 75 GLY B C 1
ATOM 6863 O O . GLY B 1 75 ? -13.273 32.5 9.586 1 92.69 75 GLY B O 1
ATOM 6864 N N . LEU B 1 76 ? -12.164 34.125 8.641 1 89.69 76 LEU B N 1
ATOM 6865 C CA . LEU B 1 76 ? -10.812 33.594 8.703 1 89.69 76 LEU B CA 1
ATOM 6866 C C . LEU B 1 76 ? -10.43 32.906 7.395 1 89.69 76 LEU B C 1
ATOM 6868 O O . LEU B 1 76 ? -11.25 32.219 6.781 1 89.69 76 LEU B O 1
ATOM 6872 N N . GLY B 1 77 ? -9.289 33.188 6.969 1 79.88 77 GLY B N 1
ATOM 6873 C CA . GLY B 1 77 ? -8.883 32.75 5.648 1 79.88 77 GLY B CA 1
ATOM 6874 C C . GLY B 1 77 ? -8.094 31.453 5.676 1 79.88 77 GLY B C 1
ATOM 6875 O O . GLY B 1 77 ? -8.094 30.688 4.703 1 79.88 77 GLY B O 1
ATOM 6876 N N . THR B 1 78 ? -7.32 31.203 6.719 1 80.31 78 THR B N 1
ATOM 6877 C CA . THR B 1 78 ? -6.441 30.031 6.77 1 80.31 78 THR B CA 1
ATOM 6878 C C . THR B 1 78 ? -6.641 29.266 8.07 1 80.31 78 THR B C 1
ATOM 6880 O O . THR B 1 78 ? -7.203 29.797 9.031 1 80.31 78 THR B O 1
ATOM 6883 N N . SER B 1 79 ? -6.238 28.031 8.016 1 79.62 79 SER B N 1
ATOM 6884 C CA . SER B 1 79 ? -6.344 27.203 9.211 1 79.62 79 SER B CA 1
ATOM 6885 C C . SER B 1 79 ? -5.5 27.75 10.352 1 79.62 79 SER B C 1
ATOM 6887 O O . SER B 1 79 ? -5.883 27.656 11.516 1 79.62 79 SER B O 1
ATOM 6889 N N . GLN B 1 80 ? -4.434 28.406 9.992 1 78.38 80 GLN B N 1
ATOM 6890 C CA . GLN B 1 80 ? -3.57 28.984 11.016 1 78.38 80 GLN B CA 1
ATOM 6891 C C . GLN B 1 80 ? -4.258 30.172 11.703 1 78.38 80 GLN B C 1
ATOM 6893 O O . GLN B 1 80 ? -4.16 30.328 12.922 1 78.38 80 GLN B O 1
ATOM 6898 N N . GLU B 1 81 ? -4.926 30.859 10.883 1 86.44 81 GLU B N 1
ATOM 6899 C CA . GLU B 1 81 ? -5.691 31.953 11.453 1 86.44 81 GLU B CA 1
ATOM 6900 C C . GLU B 1 81 ? -6.777 31.453 12.398 1 86.44 81 GLU B C 1
ATOM 6902 O O . GLU B 1 81 ? -6.98 32 13.477 1 86.44 81 GLU B O 1
ATOM 6907 N N . ALA B 1 82 ? -7.367 30.438 11.906 1 86.75 82 ALA B N 1
ATOM 6908 C CA . ALA B 1 82 ? -8.484 29.906 12.68 1 86.75 82 ALA B CA 1
ATOM 6909 C C . ALA B 1 82 ? -8.008 29.359 14.023 1 86.75 82 ALA B C 1
ATOM 6911 O O . ALA B 1 82 ? -8.688 29.547 15.039 1 86.75 82 ALA B O 1
ATOM 6912 N N . ILE B 1 83 ? -6.891 28.781 14.055 1 80.38 83 ILE B N 1
ATOM 6913 C CA . ILE B 1 83 ? -6.371 28.203 15.281 1 80.38 83 ILE B CA 1
ATOM 6914 C C . ILE B 1 83 ? -5.973 29.297 16.25 1 80.38 83 ILE B C 1
ATOM 6916 O O . ILE B 1 83 ? -6.285 29.219 17.453 1 80.38 83 ILE B O 1
ATOM 6920 N N . LEU B 1 84 ? -5.367 30.312 15.75 1 82.81 84 LEU B N 1
ATOM 6921 C CA . LEU B 1 84 ? -4.898 31.391 16.609 1 82.81 84 LEU B CA 1
ATOM 6922 C C . LEU B 1 84 ? -6.074 32.188 17.172 1 82.81 84 LEU B C 1
ATOM 6924 O O . LEU B 1 84 ? -6.07 32.562 18.344 1 82.81 84 LEU B O 1
ATOM 6928 N N . VAL B 1 85 ? -6.988 32.375 16.312 1 91.38 85 VAL B N 1
ATOM 6929 C CA . VAL B 1 85 ? -8.141 33.156 16.734 1 91.38 85 VAL B CA 1
ATOM 6930 C C . VAL B 1 85 ? -9.031 32.344 17.656 1 91.38 85 VAL B C 1
ATOM 6932 O O . VAL B 1 85 ? -9.672 32.875 18.562 1 91.38 85 VAL B O 1
ATOM 6935 N N . ALA B 1 86 ? -9.062 31.062 17.438 1 89.44 86 ALA B N 1
ATOM 6936 C CA . ALA B 1 86 ? -9.852 30.156 18.281 1 89.44 86 ALA B CA 1
ATOM 6937 C C . ALA B 1 86 ? -9.352 30.188 19.719 1 89.44 86 ALA B C 1
ATOM 6939 O O . ALA B 1 86 ? -10.141 30.094 20.672 1 89.44 86 ALA B O 1
ATOM 6940 N N . GLU B 1 87 ? -8.094 30.266 19.875 1 84.75 87 GLU B N 1
ATOM 6941 C CA . GLU B 1 87 ? -7.52 30.344 21.219 1 84.75 87 GLU B CA 1
ATOM 6942 C C . GLU B 1 87 ? -7.996 31.609 21.938 1 84.75 87 GLU B C 1
ATOM 6944 O O . GLU B 1 87 ? -8.344 31.547 23.125 1 84.75 87 GLU B O 1
ATOM 6949 N N . LEU B 1 88 ? -8.055 32.688 21.25 1 88 88 LEU B N 1
ATOM 6950 C CA . LEU B 1 88 ? -8.516 33.938 21.828 1 88 88 LEU B CA 1
ATOM 6951 C C . LEU B 1 88 ? -10.016 33.906 22.109 1 88 88 LEU B C 1
ATOM 6953 O O . LEU B 1 88 ? -10.477 34.406 23.125 1 88 88 LEU B O 1
ATOM 6957 N N . GLY B 1 89 ? -10.688 33.281 21.141 1 91.06 89 GLY B N 1
ATOM 6958 C CA . GLY B 1 89 ? -12.125 33.125 21.344 1 91.06 89 GLY B CA 1
ATOM 6959 C C . GLY B 1 89 ? -12.469 32.344 22.594 1 91.06 89 GLY B C 1
ATOM 6960 O O . GLY B 1 89 ? -13.422 32.688 23.297 1 91.06 89 GLY B O 1
ATOM 6961 N N . ASN B 1 90 ? -11.719 31.391 22.828 1 88.25 90 ASN B N 1
ATOM 6962 C CA . ASN B 1 90 ? -11.953 30.578 24 1 88.25 90 ASN B CA 1
ATOM 6963 C C . ASN B 1 90 ? -11.57 31.312 25.281 1 88.25 90 ASN B C 1
ATOM 6965 O O . ASN B 1 90 ? -12.234 31.156 26.312 1 88.25 90 ASN B O 1
ATOM 6969 N N . ARG B 1 91 ? -10.547 32.031 25.234 1 83.88 91 ARG B N 1
ATOM 6970 C CA . ARG B 1 91 ? -10.086 32.812 26.391 1 83.88 91 ARG B CA 1
ATOM 6971 C C . ARG B 1 91 ? -11.117 33.844 26.812 1 83.88 91 ARG B C 1
ATOM 6973 O O . ARG B 1 91 ? -11.375 34.062 28 1 83.88 91 ARG B O 1
ATOM 6980 N N . TYR B 1 92 ? -11.766 34.469 25.812 1 88.62 92 TYR B N 1
ATOM 6981 C CA . TYR B 1 92 ? -12.703 35.562 26.094 1 88.62 92 TYR B CA 1
ATOM 6982 C C . TYR B 1 92 ? -14.148 35.062 25.969 1 88.62 92 TYR B C 1
ATOM 6984 O O . TYR B 1 92 ? -15.086 35.844 26.109 1 88.62 92 TYR B O 1
ATOM 6992 N N . GLU B 1 93 ? -14.367 33.812 25.656 1 91.5 93 GLU B N 1
ATOM 6993 C CA . GLU B 1 93 ? -15.672 33.188 25.547 1 91.5 93 GLU B CA 1
ATOM 6994 C C . GLU B 1 93 ? -16.516 33.812 24.438 1 91.5 93 GLU B C 1
ATOM 6996 O O . GLU B 1 93 ? -17.656 34.219 24.672 1 91.5 93 GLU B O 1
ATOM 7001 N N . VAL B 1 94 ? -15.922 34.062 23.344 1 94.06 94 VAL B N 1
ATOM 7002 C CA . VAL B 1 94 ? -16.578 34.562 22.141 1 94.06 94 VAL B CA 1
ATOM 7003 C C . VAL B 1 94 ? -16.578 33.5 21.062 1 94.06 94 VAL B C 1
ATOM 7005 O O . VAL B 1 94 ? -15.516 33 20.672 1 94.06 94 VAL B O 1
ATOM 7008 N N . PRO B 1 95 ? -17.734 33.125 20.594 1 94.5 95 PRO B N 1
ATOM 7009 C CA . PRO B 1 95 ? -17.781 32.094 19.547 1 94.5 95 PRO B CA 1
ATOM 7010 C C . PRO B 1 95 ? -17.141 32.562 18.234 1 94.5 95 PRO B C 1
ATOM 7012 O O . PRO B 1 95 ? -17.328 33.688 17.812 1 94.5 95 PRO B O 1
ATOM 7015 N N . ILE B 1 96 ? -16.359 31.672 17.719 1 95.44 96 ILE B N 1
ATOM 7016 C CA . ILE B 1 96 ? -15.688 31.906 16.438 1 95.44 96 ILE B CA 1
ATOM 7017 C C . ILE B 1 96 ? -16.203 30.938 15.391 1 95.44 96 ILE B C 1
ATOM 7019 O O . ILE B 1 96 ? -16.141 29.719 15.586 1 95.44 96 ILE B O 1
ATOM 7023 N N . LEU B 1 97 ? -16.719 31.484 14.336 1 94.12 97 LEU B N 1
ATOM 7024 C CA . LEU B 1 97 ? -17.172 30.641 13.234 1 94.12 97 LEU B CA 1
ATOM 7025 C C . LEU B 1 97 ? -16.188 30.703 12.07 1 94.12 97 LEU B C 1
ATOM 7027 O O . LEU B 1 97 ? -16.016 31.75 11.445 1 94.12 97 LEU B O 1
ATOM 7031 N N . SER B 1 98 ? -15.594 29.594 11.852 1 92 98 SER B N 1
ATOM 7032 C CA . SER B 1 98 ? -14.617 29.5 10.766 1 92 98 SER B CA 1
ATOM 7033 C C . SER B 1 98 ? -15.227 28.828 9.539 1 92 98 SER B C 1
ATOM 7035 O O . SER B 1 98 ? -16.016 27.891 9.664 1 92 98 SER B O 1
ATOM 7037 N N . MET B 1 99 ? -14.828 29.344 8.406 1 87.69 99 MET B N 1
ATOM 7038 C CA . MET B 1 99 ? -15.312 28.766 7.152 1 87.69 99 MET B CA 1
ATOM 7039 C C . MET B 1 99 ? -14.18 28.078 6.395 1 87.69 99 MET B C 1
ATOM 7041 O O . MET B 1 99 ? -14.32 27.766 5.215 1 87.69 99 MET B O 1
ATOM 7045 N N . VAL B 1 100 ? -13.156 27.844 7.113 1 80.5 100 VAL B N 1
ATOM 7046 C CA . VAL B 1 100 ? -12 27.219 6.484 1 80.5 100 VAL B CA 1
ATOM 7047 C C . VAL B 1 100 ? -12.164 25.703 6.484 1 80.5 100 VAL B C 1
ATOM 7049 O O . VAL B 1 100 ? -12.531 25.109 7.5 1 80.5 100 VAL B O 1
ATOM 7052 N N . ASN B 1 101 ? -11.953 25.062 5.336 1 71.81 101 ASN B N 1
ATOM 7053 C CA . ASN B 1 101 ? -12.141 23.625 5.176 1 71.81 101 ASN B CA 1
ATOM 7054 C C . ASN B 1 101 ? -11.047 22.828 5.895 1 71.81 101 ASN B C 1
ATOM 7056 O O . ASN B 1 101 ? -11.258 21.688 6.289 1 71.81 101 ASN B O 1
ATOM 7060 N N . GLU B 1 102 ? -9.969 23.438 6.129 1 71.94 102 GLU B N 1
ATOM 7061 C CA . GLU B 1 102 ? -8.805 22.656 6.559 1 71.94 102 GLU B CA 1
ATOM 7062 C C . GLU B 1 102 ? -8.578 22.797 8.062 1 71.94 102 GLU B C 1
ATOM 7064 O O . GLU B 1 102 ? -7.48 22.547 8.555 1 71.94 102 GLU B O 1
ATOM 7069 N N . VAL B 1 103 ? -9.648 23.203 8.805 1 75.12 103 VAL B N 1
ATOM 7070 C CA . VAL B 1 103 ? -9.477 23.281 10.25 1 75.12 103 VAL B CA 1
ATOM 7071 C C . VAL B 1 103 ? -9.445 21.859 10.836 1 75.12 103 VAL B C 1
ATOM 7073 O O . VAL B 1 103 ? -10.344 21.062 10.578 1 75.12 103 VAL B O 1
ATOM 7076 N N . PRO B 1 104 ? -8.43 21.625 11.523 1 72.75 104 PRO B N 1
ATOM 7077 C CA . PRO B 1 104 ? -8.344 20.281 12.094 1 72.75 104 PRO B CA 1
ATOM 7078 C C . PRO B 1 104 ? -9.43 20 13.133 1 72.75 104 PRO B C 1
ATOM 7080 O O . PRO B 1 104 ? -9.828 20.906 13.867 1 72.75 104 PRO B O 1
ATOM 7083 N N . VAL B 1 105 ? -9.844 18.781 13.312 1 71.88 105 VAL B N 1
ATOM 7084 C CA . VAL B 1 105 ? -10.922 18.375 14.203 1 71.88 105 VAL B CA 1
ATOM 7085 C C . VAL B 1 105 ? -10.5 18.594 15.656 1 71.88 105 VAL B C 1
ATOM 7087 O O . VAL B 1 105 ? -11.328 18.938 16.516 1 71.88 105 VAL B O 1
ATOM 7090 N N . TRP B 1 106 ? -9.219 18.531 15.883 1 73.38 106 TRP B N 1
ATOM 7091 C CA . TRP B 1 106 ? -8.758 18.656 17.266 1 73.38 106 TRP B CA 1
ATOM 7092 C C . TRP B 1 106 ? -8.938 20.078 17.781 1 73.38 106 TRP B C 1
ATOM 7094 O O . TRP B 1 106 ? -9.055 20.297 19 1 73.38 106 TRP B O 1
ATOM 7104 N N . ALA B 1 107 ? -8.922 21 16.859 1 76.75 107 ALA B N 1
ATOM 7105 C CA . ALA B 1 107 ? -9.055 22.406 17.266 1 76.75 107 ALA B CA 1
ATOM 7106 C C . ALA B 1 107 ? -10.406 22.656 17.938 1 76.75 107 ALA B C 1
ATOM 7108 O O . ALA B 1 107 ? -10.484 23.375 18.938 1 76.75 107 ALA B O 1
ATOM 7109 N N . SER B 1 108 ? -11.438 22 17.391 1 77.81 108 SER B N 1
ATOM 7110 C CA . SER B 1 108 ? -12.766 22.188 17.953 1 77.81 108 SER B CA 1
ATOM 7111 C C . SER B 1 108 ? -12.906 21.453 19.281 1 77.81 108 SER B C 1
ATOM 7113 O O . SER B 1 108 ? -13.695 21.859 20.141 1 77.81 108 SER B O 1
ATOM 7115 N N . LEU B 1 109 ? -12.117 20.469 19.469 1 73.94 109 LEU B N 1
ATOM 7116 C CA . LEU B 1 109 ? -12.148 19.734 20.719 1 73.94 109 LEU B CA 1
ATOM 7117 C C . LEU B 1 109 ? -11.383 20.469 21.812 1 73.94 109 LEU B C 1
ATOM 7119 O O . LEU B 1 109 ? -11.781 20.453 22.984 1 73.94 109 LEU B O 1
ATOM 7123 N N . ARG B 1 110 ? -10.375 21.141 21.375 1 75.75 110 ARG B N 1
ATOM 7124 C CA . ARG B 1 110 ? -9.547 21.859 22.344 1 75.75 110 ARG B CA 1
ATOM 7125 C C . ARG B 1 110 ? -10.195 23.188 22.719 1 75.75 110 ARG B C 1
ATOM 7127 O O . ARG B 1 110 ? -10.125 23.609 23.875 1 75.75 110 ARG B O 1
ATOM 7134 N N . TRP B 1 111 ? -10.766 23.797 21.641 1 85.44 111 TRP B N 1
ATOM 7135 C CA . TRP B 1 111 ? -11.422 25.094 21.844 1 85.44 111 TRP B CA 1
ATOM 7136 C C . TRP B 1 111 ? -12.898 25.016 21.484 1 85.44 111 TRP B C 1
ATOM 7138 O O . TRP B 1 111 ? -13.289 25.297 20.359 1 85.44 111 TRP B O 1
ATOM 7148 N N . PRO B 1 112 ? -13.711 24.797 22.422 1 86.69 112 PRO B N 1
ATOM 7149 C CA . PRO B 1 112 ? -15.133 24.578 22.172 1 86.69 112 PRO B CA 1
ATOM 7150 C C . PRO B 1 112 ? -15.812 25.797 21.547 1 86.69 112 PRO B C 1
ATOM 7152 O O . PRO B 1 112 ? -16.875 25.656 20.922 1 86.69 112 PRO B O 1
ATOM 7155 N N . PHE B 1 113 ? -15.219 26.984 21.688 1 92.75 113 PHE B N 1
ATOM 7156 C CA . PHE B 1 113 ? -15.836 28.188 21.141 1 92.75 113 PHE B CA 1
ATOM 7157 C C . PHE B 1 113 ? -15.531 28.312 19.656 1 92.75 113 PHE B C 1
ATOM 7159 O O . PHE B 1 113 ? -16.016 29.25 19 1 92.75 113 PHE B O 1
ATOM 7166 N N . LEU B 1 114 ? -14.797 27.359 19.125 1 92.38 114 LEU B N 1
ATOM 7167 C CA . LEU B 1 114 ? -14.547 27.312 17.688 1 92.38 114 LEU B CA 1
ATOM 7168 C C . LEU B 1 114 ? -15.578 26.438 16.984 1 92.38 114 LEU B C 1
ATOM 7170 O O . LEU B 1 114 ? -15.719 25.25 17.312 1 92.38 114 LEU B O 1
ATOM 7174 N N . ILE B 1 115 ? -16.297 27.047 16.094 1 92.06 115 ILE B N 1
ATOM 7175 C CA . ILE B 1 115 ? -17.266 26.312 15.281 1 92.06 115 ILE B CA 1
ATOM 7176 C C . ILE B 1 115 ? -16.812 26.297 13.82 1 92.06 115 ILE B C 1
ATOM 7178 O O . ILE B 1 115 ? -16.531 27.344 13.234 1 92.06 115 ILE B O 1
ATOM 7182 N N . ASN B 1 116 ? -16.766 25.156 13.344 1 88.12 116 ASN B N 1
ATOM 7183 C CA . ASN B 1 116 ? -16.406 25.016 11.938 1 88.12 116 ASN B CA 1
ATOM 7184 C C . ASN B 1 116 ? -17.625 24.953 11.039 1 88.12 116 ASN B C 1
ATOM 7186 O O . ASN B 1 116 ? -18.312 23.938 10.992 1 88.12 116 ASN B O 1
ATOM 7190 N N . ALA B 1 117 ? -17.781 25.984 10.328 1 87 117 ALA B N 1
ATOM 7191 C CA . ALA B 1 117 ? -18.953 26.078 9.461 1 87 117 ALA B CA 1
ATOM 7192 C C . ALA B 1 117 ? -18.609 25.719 8.016 1 87 117 ALA B C 1
ATOM 7194 O O . ALA B 1 117 ? -19.328 26.062 7.086 1 87 117 ALA B O 1
ATOM 7195 N N . ALA B 1 118 ? -17.453 25.125 7.879 1 78.12 118 ALA B N 1
ATOM 7196 C CA . ALA B 1 118 ? -17.062 24.688 6.539 1 78.12 118 ALA B CA 1
ATOM 7197 C C . ALA B 1 118 ? -17.469 23.234 6.289 1 78.12 118 ALA B C 1
ATOM 7199 O O . ALA B 1 118 ? -17.891 22.531 7.211 1 78.12 118 ALA B O 1
ATOM 7200 N N . ARG B 1 119 ? -17.422 22.812 5.047 1 72 119 ARG B N 1
ATOM 7201 C CA . ARG B 1 119 ? -17.844 21.469 4.652 1 72 119 ARG B CA 1
ATOM 7202 C C . ARG B 1 119 ? -16.828 20.438 5.102 1 72 119 ARG B C 1
ATOM 7204 O O . ARG B 1 119 ? -15.641 20.734 5.262 1 72 119 ARG B O 1
ATOM 7211 N N . ASN B 1 120 ? -17.406 19.234 5.391 1 68.25 120 ASN B N 1
ATOM 7212 C CA . ASN B 1 120 ? -16.578 18.125 5.883 1 68.25 120 ASN B CA 1
ATOM 7213 C C . ASN B 1 120 ? -15.742 17.516 4.766 1 68.25 120 ASN B C 1
ATOM 7215 O O . ASN B 1 120 ? -16.281 17.109 3.734 1 68.25 120 ASN B O 1
ATOM 7219 N N . GLN B 1 121 ? -14.555 17.469 4.852 1 71 121 GLN B N 1
ATOM 7220 C CA . GLN B 1 121 ? -13.641 16.969 3.83 1 71 121 GLN B CA 1
ATOM 7221 C C . GLN B 1 121 ? -13.617 15.438 3.826 1 71 121 GLN B C 1
ATOM 7223 O O . GLN B 1 121 ? -13.25 14.82 2.822 1 71 121 GLN B O 1
ATOM 7228 N N . LEU B 1 122 ? -14.195 14.758 4.828 1 73.25 122 LEU B N 1
ATOM 7229 C CA . LEU B 1 122 ? -14.148 13.305 4.918 1 73.25 122 LEU B CA 1
ATOM 7230 C C . LEU B 1 122 ? -14.977 12.664 3.812 1 73.25 122 LEU B C 1
ATOM 7232 O O . LEU B 1 122 ? -14.539 11.703 3.178 1 73.25 122 LEU B O 1
ATOM 7236 N N . SER B 1 123 ? -16.078 13.203 3.559 1 79.25 123 SER B N 1
ATOM 7237 C CA . SER B 1 123 ? -16.984 12.594 2.586 1 79.25 123 SER B CA 1
ATOM 7238 C C . SER B 1 123 ? -16.469 12.797 1.162 1 79.25 123 SER B C 1
ATOM 7240 O O . SER B 1 123 ? -16.734 11.969 0.283 1 79.25 123 SER B O 1
ATOM 7242 N N . GLN B 1 124 ? -15.781 13.812 0.994 1 87.12 124 GLN B N 1
ATOM 7243 C CA . GLN B 1 124 ? -15.266 14.07 -0.348 1 87.12 124 GLN B CA 1
ATOM 7244 C C . GLN B 1 124 ? -14.211 13.031 -0.74 1 87.12 124 GLN B C 1
ATOM 7246 O O . GLN B 1 124 ? -14.117 12.656 -1.908 1 87.12 124 GLN B O 1
ATOM 7251 N N . MET B 1 125 ? -13.438 12.609 0.217 1 89.44 125 MET B N 1
ATOM 7252 C CA . MET B 1 125 ? -12.406 11.617 -0.071 1 89.44 125 MET B CA 1
ATOM 7253 C C . MET B 1 125 ? -13.031 10.289 -0.484 1 89.44 125 MET B C 1
ATOM 7255 O O . MET B 1 125 ? -12.461 9.562 -1.301 1 89.44 125 MET B O 1
ATOM 7259 N N . LYS B 1 126 ? -14.227 10.047 0.012 1 89.75 126 LYS B N 1
ATOM 7260 C CA . LYS B 1 126 ? -14.938 8.844 -0.409 1 89.75 126 LYS B CA 1
ATOM 7261 C C . LYS B 1 126 ? -15.383 8.945 -1.864 1 89.75 126 LYS B C 1
ATOM 7263 O O . LYS B 1 126 ? -15.391 7.953 -2.592 1 89.75 126 LYS B O 1
ATOM 7268 N N . ALA B 1 127 ? -15.75 10.133 -2.23 1 92.62 127 ALA B N 1
ATOM 7269 C CA . ALA B 1 127 ? -16.156 10.352 -3.619 1 92.62 127 ALA B CA 1
ATOM 7270 C C . ALA B 1 127 ? -14.969 10.148 -4.57 1 92.62 127 ALA B C 1
ATOM 7272 O O . ALA B 1 127 ? -15.125 9.547 -5.637 1 92.62 127 ALA B O 1
ATOM 7273 N N . ILE B 1 128 ? -13.883 10.633 -4.199 1 94.75 128 ILE B N 1
ATOM 7274 C CA . ILE B 1 128 ? -12.68 10.492 -5.012 1 94.75 128 ILE B CA 1
ATOM 7275 C C . ILE B 1 128 ? -12.305 9.016 -5.121 1 94.75 128 ILE B C 1
ATOM 7277 O O . ILE B 1 128 ? -11.961 8.539 -6.203 1 94.75 128 ILE B O 1
ATOM 7281 N N . ALA B 1 129 ? -12.336 8.336 -3.986 1 93.69 129 ALA B N 1
ATOM 7282 C CA . ALA B 1 129 ? -12.023 6.914 -3.982 1 93.69 129 ALA B CA 1
ATOM 7283 C C . ALA B 1 129 ? -12.992 6.133 -4.863 1 93.69 129 ALA B C 1
ATOM 7285 O O . ALA B 1 129 ? -12.609 5.145 -5.496 1 93.69 129 ALA B O 1
ATOM 7286 N N . ALA B 1 130 ? -14.25 6.566 -4.898 1 93.38 130 ALA B N 1
ATOM 7287 C CA . ALA B 1 130 ? -15.25 5.906 -5.73 1 93.38 130 ALA B CA 1
ATOM 7288 C C . ALA B 1 130 ? -14.906 6.039 -7.211 1 93.38 130 ALA B C 1
ATOM 7290 O O . ALA B 1 130 ? -15.148 5.121 -7.996 1 93.38 130 ALA B O 1
ATOM 7291 N N . ILE B 1 131 ? -14.359 7.164 -7.59 1 95.25 131 ILE B N 1
ATOM 7292 C CA . ILE B 1 131 ? -13.938 7.375 -8.969 1 95.25 131 ILE B CA 1
ATOM 7293 C C . ILE B 1 131 ? -12.797 6.418 -9.312 1 95.25 131 ILE B C 1
ATOM 7295 O O . ILE B 1 131 ? -12.805 5.785 -10.375 1 95.25 131 ILE B O 1
ATOM 7299 N N . VAL B 1 132 ? -11.867 6.316 -8.453 1 93.12 132 VAL B N 1
ATOM 7300 C CA . VAL B 1 132 ? -10.703 5.457 -8.648 1 93.12 132 VAL B CA 1
ATOM 7301 C C . VAL B 1 132 ? -11.148 3.996 -8.719 1 93.12 132 VAL B C 1
ATOM 7303 O O . VAL B 1 132 ? -10.641 3.225 -9.531 1 93.12 132 VAL B O 1
ATOM 7306 N N . GLN B 1 133 ? -12.086 3.699 -7.906 1 87.44 133 GLN B N 1
ATOM 7307 C CA . GLN B 1 133 ? -12.586 2.33 -7.848 1 87.44 133 GLN B CA 1
ATOM 7308 C C . GLN B 1 133 ? -13.336 1.967 -9.125 1 87.44 133 GLN B C 1
ATOM 7310 O O . GLN B 1 133 ? -13.242 0.835 -9.609 1 87.44 133 GLN B O 1
ATOM 7315 N N . SER B 1 134 ? -14.055 2.896 -9.609 1 88.38 134 SER B N 1
ATOM 7316 C CA . SER B 1 134 ? -14.867 2.652 -10.797 1 88.38 134 SER B CA 1
ATOM 7317 C C . SER B 1 134 ? -14 2.258 -11.984 1 88.38 134 SER B C 1
ATOM 7319 O O . SER B 1 134 ? -14.414 1.447 -12.82 1 88.38 134 SER B O 1
ATOM 7321 N N . TRP B 1 135 ? -12.844 2.812 -12.117 1 87.19 135 TRP B N 1
ATOM 7322 C CA . TRP B 1 135 ? -11.961 2.535 -13.242 1 87.19 135 TRP B CA 1
ATOM 7323 C C . TRP B 1 135 ? -10.906 1.5 -12.867 1 87.19 135 TRP B C 1
ATOM 7325 O O . TRP B 1 135 ? -10.023 1.191 -13.664 1 87.19 135 TRP B O 1
ATOM 7335 N N . GLN B 1 136 ? -10.93 1.102 -11.609 1 78.56 136 GLN B N 1
ATOM 7336 C CA . GLN B 1 136 ? -10.07 0.034 -11.094 1 78.56 136 GLN B CA 1
ATOM 7337 C C . GLN B 1 136 ? -8.602 0.422 -11.164 1 78.56 136 GLN B C 1
ATOM 7339 O O . GLN B 1 136 ? -7.766 -0.367 -11.617 1 78.56 136 GLN B O 1
ATOM 7344 N N . TRP B 1 137 ? -8.391 1.693 -10.945 1 83.19 137 TRP B N 1
ATOM 7345 C CA . TRP B 1 137 ? -7 2.123 -10.812 1 83.19 137 TRP B CA 1
ATOM 7346 C C . TRP B 1 137 ? -6.41 1.659 -9.484 1 83.19 137 TRP B C 1
ATOM 7348 O O . TRP B 1 137 ? -7.004 1.878 -8.43 1 83.19 137 TRP B O 1
ATOM 7358 N N . ARG B 1 138 ? -5.23 1.125 -9.469 1 72.88 138 ARG B N 1
ATOM 7359 C CA . ARG B 1 138 ? -4.676 0.508 -8.273 1 72.88 138 ARG B CA 1
ATOM 7360 C C . ARG B 1 138 ? -3.768 1.481 -7.523 1 72.88 138 ARG B C 1
ATOM 7362 O O . ARG B 1 138 ? -3.564 1.346 -6.316 1 72.88 138 ARG B O 1
ATOM 7369 N N . ARG B 1 139 ? -3.172 2.311 -8.266 1 82.81 139 ARG B N 1
ATOM 7370 C CA . ARG B 1 139 ? -2.234 3.252 -7.664 1 82.81 139 ARG B CA 1
ATOM 7371 C C . ARG B 1 139 ? -2.572 4.688 -8.055 1 82.81 139 ARG B C 1
ATOM 7373 O O . ARG B 1 139 ? -3.039 4.941 -9.164 1 82.81 139 ARG B O 1
ATOM 7380 N N . VAL B 1 140 ? -2.375 5.586 -7.043 1 92.56 140 VAL B N 1
ATOM 7381 C CA . VAL B 1 140 ? -2.656 6.992 -7.305 1 92.56 140 VAL B CA 1
ATOM 7382 C C . VAL B 1 140 ? -1.536 7.859 -6.734 1 92.56 140 VAL B C 1
ATOM 7384 O O . VAL B 1 140 ? -0.91 7.492 -5.734 1 92.56 140 VAL B O 1
ATOM 7387 N N . ASN B 1 141 ? -1.192 8.93 -7.453 1 92.81 141 ASN B N 1
ATOM 7388 C CA . ASN B 1 141 ? -0.312 9.969 -6.93 1 92.81 141 ASN B CA 1
ATOM 7389 C C . ASN B 1 141 ? -1.106 11.109 -6.305 1 92.81 141 ASN B C 1
ATOM 7391 O O . ASN B 1 141 ? -2.131 11.531 -6.844 1 92.81 141 ASN B O 1
ATOM 7395 N N . VAL B 1 142 ? -0.692 11.516 -5.145 1 92.38 142 VAL B N 1
ATOM 7396 C CA . VAL B 1 142 ? -1.421 12.578 -4.461 1 92.38 142 VAL B CA 1
ATOM 7397 C C . VAL B 1 142 ? -0.544 13.82 -4.359 1 92.38 142 VAL B C 1
ATOM 7399 O O . VAL B 1 142 ? 0.565 13.766 -3.826 1 92.38 142 VAL B O 1
ATOM 7402 N N . ILE B 1 143 ? -1.007 14.859 -4.953 1 91.81 143 ILE B N 1
ATOM 7403 C CA . ILE B 1 143 ? -0.367 16.172 -4.867 1 91.81 143 ILE B CA 1
ATOM 7404 C C . ILE B 1 143 ? -1.161 17.078 -3.926 1 91.81 143 ILE B C 1
ATOM 7406 O O . ILE B 1 143 ? -2.359 17.281 -4.125 1 91.81 143 ILE B O 1
ATOM 7410 N N . TYR B 1 144 ? -0.527 17.5 -2.871 1 87.5 144 TYR B N 1
ATOM 7411 C CA . TYR B 1 144 ? -1.254 18.328 -1.92 1 87.5 144 TYR B CA 1
ATOM 7412 C C . TYR B 1 144 ? -0.385 19.484 -1.427 1 87.5 144 TYR B C 1
ATOM 7414 O O . TYR B 1 144 ? 0.834 19.469 -1.613 1 87.5 144 TYR B O 1
ATOM 7422 N N . GLU B 1 145 ? -1.097 20.438 -0.942 1 84.12 145 GLU B N 1
ATOM 7423 C CA . GLU B 1 145 ? -0.425 21.594 -0.372 1 84.12 145 GLU B CA 1
ATOM 7424 C C . GLU B 1 145 ? -0.139 21.391 1.113 1 84.12 145 GLU B C 1
ATOM 7426 O O . GLU B 1 145 ? -1.014 20.969 1.866 1 84.12 145 GLU B O 1
ATOM 7431 N N . GLU B 1 146 ? 1.108 21.578 1.529 1 74 146 GLU B N 1
ATOM 7432 C CA . GLU B 1 146 ? 1.591 21.266 2.871 1 74 146 GLU B CA 1
ATOM 7433 C C . GLU B 1 146 ? 0.774 22 3.934 1 74 146 GLU B C 1
ATOM 7435 O O . GLU B 1 146 ? 0.564 21.484 5.031 1 74 146 GLU B O 1
ATOM 7440 N N . ASN B 1 147 ? 0.359 23.203 3.725 1 62.88 147 ASN B N 1
ATOM 7441 C CA . ASN B 1 147 ? -0.379 23.938 4.746 1 62.88 147 ASN B CA 1
ATOM 7442 C C . ASN B 1 147 ? -1.809 23.422 4.887 1 62.88 147 ASN B C 1
ATOM 7444 O O . ASN B 1 147 ? -2.5 23.734 5.852 1 62.88 147 ASN B O 1
ATOM 7448 N N . LYS B 1 148 ? -2.248 22.625 3.916 1 56.66 148 LYS B N 1
ATOM 7449 C CA . LYS B 1 148 ? -3.656 22.234 3.855 1 56.66 148 LYS B CA 1
ATOM 7450 C C . LYS B 1 148 ? -3.848 20.781 4.262 1 56.66 148 LYS B C 1
ATOM 7452 O O . LYS B 1 148 ? -4.98 20.312 4.418 1 56.66 148 LYS B O 1
ATOM 7457 N N . ILE B 1 149 ? -2.812 20.031 4.332 1 53.31 149 ILE B N 1
ATOM 7458 C CA . ILE B 1 149 ? -2.846 18.578 4.176 1 53.31 149 ILE B CA 1
ATOM 7459 C C . ILE B 1 149 ? -3.396 17.938 5.445 1 53.31 149 ILE B C 1
ATOM 7461 O O . ILE B 1 149 ? -3.947 16.828 5.402 1 53.31 149 ILE B O 1
ATOM 7465 N N . ASN B 1 150 ? -3.176 18.578 6.609 1 57.41 150 ASN B N 1
ATOM 7466 C CA . ASN B 1 150 ? -3.016 17.734 7.789 1 57.41 150 ASN B CA 1
ATOM 7467 C C . ASN B 1 150 ? -4.223 16.828 7.996 1 57.41 150 ASN B C 1
ATOM 7469 O O . ASN B 1 150 ? -4.082 15.695 8.461 1 57.41 150 ASN B O 1
ATOM 7473 N N . SER B 1 151 ? -5.43 17.234 7.352 1 63.31 151 SER B N 1
ATOM 7474 C CA . SER B 1 151 ? -6.492 16.391 7.914 1 63.31 151 SER B CA 1
ATOM 7475 C C . SER B 1 151 ? -7.078 15.461 6.859 1 63.31 151 SER B C 1
ATOM 7477 O O . SER B 1 151 ? -7.84 14.547 7.188 1 63.31 151 SER B O 1
ATOM 7479 N N . ILE B 1 152 ? -6.434 15.5 5.652 1 74.44 152 ILE B N 1
ATOM 7480 C CA . ILE B 1 152 ? -7.195 14.766 4.645 1 74.44 152 ILE B CA 1
ATOM 7481 C C . ILE B 1 152 ? -6.496 13.445 4.324 1 74.44 152 ILE B C 1
ATOM 7483 O O . ILE B 1 152 ? -7.133 12.492 3.879 1 74.44 152 ILE B O 1
ATOM 7487 N N . ILE B 1 153 ? -5.27 13.406 4.629 1 78.31 153 ILE B N 1
ATOM 7488 C CA . ILE B 1 153 ? -4.469 12.289 4.141 1 78.31 153 ILE B CA 1
ATOM 7489 C C . ILE B 1 153 ? -4.949 10.992 4.785 1 78.31 153 ILE B C 1
ATOM 7491 O O . ILE B 1 153 ? -5.168 9.992 4.094 1 78.31 153 ILE B O 1
ATOM 7495 N N . PRO B 1 154 ? -5.215 11.047 6.09 1 78.38 154 PRO B N 1
ATOM 7496 C CA . PRO B 1 154 ? -5.668 9.781 6.672 1 78.38 154 PRO B CA 1
ATOM 7497 C C . PRO B 1 154 ? -7.02 9.328 6.125 1 78.38 154 PRO B C 1
ATOM 7499 O O . PRO B 1 154 ? -7.258 8.133 5.969 1 78.38 154 PRO B O 1
ATOM 7502 N N . HIS B 1 155 ? -7.824 10.305 5.801 1 83 155 HIS B N 1
ATOM 7503 C CA . HIS B 1 155 ? -9.133 9.969 5.254 1 83 155 HIS B CA 1
ATOM 7504 C C . HIS B 1 155 ? -9.016 9.453 3.824 1 83 155 HIS B C 1
ATOM 7506 O O . HIS B 1 155 ? -9.719 8.516 3.439 1 83 155 HIS B O 1
ATOM 7512 N N . LEU B 1 156 ? -8.188 10.156 3.115 1 88.62 156 LEU B N 1
ATOM 7513 C CA . LEU B 1 156 ? -7.973 9.688 1.749 1 88.62 156 LEU B CA 1
ATOM 7514 C C . LEU B 1 156 ? -7.355 8.289 1.741 1 88.62 156 LEU B C 1
ATOM 7516 O O . LEU B 1 156 ? -7.734 7.445 0.926 1 88.62 156 LEU B O 1
ATOM 7520 N N . PHE B 1 157 ? -6.477 8.078 2.633 1 85.38 157 PHE B N 1
ATOM 7521 C CA . PHE B 1 157 ? -5.82 6.781 2.744 1 85.38 157 PHE B CA 1
ATOM 7522 C C . PHE B 1 157 ? -6.836 5.684 3.037 1 85.38 157 PHE B C 1
ATOM 7524 O O . PHE B 1 157 ? -6.828 4.637 2.387 1 85.38 157 PHE B O 1
ATOM 7531 N N . ALA B 1 158 ? -7.652 5.938 3.986 1 82.81 158 ALA B N 1
ATOM 7532 C CA . ALA B 1 158 ? -8.656 4.953 4.383 1 82.81 158 ALA B CA 1
ATOM 7533 C C . ALA B 1 158 ? -9.648 4.691 3.254 1 82.81 158 ALA B C 1
ATOM 7535 O O . ALA B 1 158 ? -10.031 3.545 3.01 1 82.81 158 ALA B O 1
ATOM 7536 N N . ALA B 1 159 ? -10.055 5.746 2.6 1 89.81 159 ALA B N 1
ATOM 7537 C CA . ALA B 1 159 ? -11.016 5.613 1.507 1 89.81 159 ALA B CA 1
ATOM 7538 C C . ALA B 1 159 ? -10.414 4.832 0.341 1 89.81 159 ALA B C 1
ATOM 7540 O O . ALA B 1 159 ? -11.102 4.023 -0.288 1 89.81 159 ALA B O 1
ATOM 7541 N N . LEU B 1 160 ? -9.156 5.047 0.051 1 89.06 160 LEU B N 1
ATOM 7542 C CA . LEU B 1 160 ? -8.5 4.363 -1.056 1 89.06 160 LEU B CA 1
ATOM 7543 C C . LEU B 1 160 ? -8.273 2.891 -0.73 1 89.06 160 LEU B C 1
ATOM 7545 O O . LEU B 1 160 ? -8.367 2.033 -1.612 1 89.06 160 LEU B O 1
ATOM 7549 N N . GLN B 1 161 ? -7.957 2.658 0.489 1 78.94 161 GLN B N 1
ATOM 7550 C CA . GLN B 1 161 ? -7.785 1.268 0.898 1 78.94 161 GLN B CA 1
ATOM 7551 C C . GLN B 1 161 ? -9.086 0.484 0.744 1 78.94 161 GLN B C 1
ATOM 7553 O O . GLN B 1 161 ? -9.07 -0.672 0.315 1 78.94 161 GLN B O 1
ATOM 7558 N N . ASP B 1 162 ? -10.156 1.141 1.089 1 77.06 162 ASP B N 1
ATOM 7559 C CA . ASP B 1 162 ? -11.469 0.52 0.927 1 77.06 162 ASP B CA 1
ATOM 7560 C C . ASP B 1 162 ? -11.773 0.27 -0.547 1 77.06 162 ASP B C 1
ATOM 7562 O O . ASP B 1 162 ? -12.508 -0.667 -0.883 1 77.06 162 ASP B O 1
ATOM 7566 N N . ALA B 1 163 ? -11.234 1.081 -1.396 1 81.69 163 ALA B N 1
ATOM 7567 C CA . ALA B 1 163 ? -11.438 0.957 -2.836 1 81.69 163 ALA B CA 1
ATOM 7568 C C . ALA B 1 163 ? -10.375 0.062 -3.465 1 81.69 163 ALA B C 1
ATOM 7570 O O . ALA B 1 163 ? -10.281 -0.041 -4.691 1 81.69 163 ALA B O 1
ATOM 7571 N N . ASP B 1 164 ? -9.523 -0.535 -2.656 1 72.19 164 ASP B N 1
ATOM 7572 C CA . ASP B 1 164 ? -8.461 -1.43 -3.098 1 72.19 164 ASP B CA 1
ATOM 7573 C C . ASP B 1 164 ? -7.422 -0.68 -3.928 1 72.19 164 ASP B C 1
ATOM 7575 O O . ASP B 1 164 ? -6.988 -1.164 -4.973 1 72.19 164 ASP B O 1
ATOM 7579 N N . ALA B 1 165 ? -7.254 0.498 -3.619 1 82 165 ALA B N 1
ATOM 7580 C CA . ALA B 1 165 ? -6.23 1.323 -4.254 1 82 165 ALA B CA 1
ATOM 7581 C C . ALA B 1 165 ? -5.211 1.814 -3.232 1 82 165 ALA B C 1
ATOM 7583 O O . ALA B 1 165 ? -5.488 1.841 -2.031 1 82 165 ALA B O 1
ATOM 7584 N N . GLU B 1 166 ? -4.012 2.062 -3.754 1 80.69 166 GLU B N 1
ATOM 7585 C CA . GLU B 1 166 ? -2.943 2.51 -2.865 1 80.69 166 GLU B CA 1
ATOM 7586 C C . GLU B 1 166 ? -2.287 3.783 -3.391 1 80.69 166 GLU B C 1
ATOM 7588 O O . GLU B 1 166 ? -2.381 4.094 -4.578 1 80.69 166 GLU B O 1
ATOM 7593 N N . ILE B 1 167 ? -1.712 4.48 -2.424 1 86.38 167 ILE B N 1
ATOM 7594 C CA . ILE B 1 167 ? -0.997 5.695 -2.797 1 86.38 167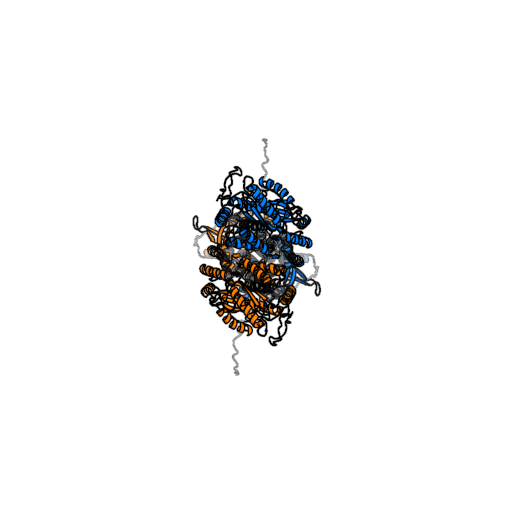 ILE B CA 1
ATOM 7595 C C . ILE B 1 167 ? 0.422 5.344 -3.24 1 86.38 167 ILE B C 1
ATOM 7597 O O . ILE B 1 167 ? 1.15 4.656 -2.521 1 86.38 167 ILE B O 1
ATOM 7601 N N . SER B 1 168 ? 0.738 5.746 -4.445 1 82.44 168 SER B N 1
ATOM 7602 C CA . SER B 1 168 ? 2.074 5.496 -4.977 1 82.44 168 SER B CA 1
ATOM 7603 C C . SER B 1 168 ? 3.074 6.527 -4.469 1 82.44 168 SER B C 1
ATOM 7605 O O . SER B 1 168 ? 4.148 6.172 -3.977 1 82.44 168 SER B O 1
ATOM 7607 N N . GLU B 1 169 ? 2.688 7.789 -4.641 1 84.44 169 GLU B N 1
ATOM 7608 C CA . GLU B 1 169 ? 3.549 8.883 -4.203 1 84.44 169 GLU B CA 1
ATOM 7609 C C . GLU B 1 169 ? 2.738 10 -3.557 1 84.44 169 GLU B C 1
ATOM 7611 O O . GLU B 1 169 ? 1.63 10.312 -4 1 84.44 169 GLU B O 1
ATOM 7616 N N . LEU B 1 170 ? 3.303 10.445 -2.465 1 85.62 170 LEU B N 1
ATOM 7617 C CA . LEU B 1 170 ? 2.783 11.641 -1.802 1 85.62 170 LEU B CA 1
ATOM 7618 C C . LEU B 1 170 ? 3.709 12.828 -2.021 1 85.62 170 LEU B C 1
ATOM 7620 O O . LEU B 1 170 ? 4.859 12.82 -1.581 1 85.62 170 LEU B O 1
ATOM 7624 N N . LEU B 1 171 ? 3.209 13.781 -2.713 1 86.5 171 LEU B N 1
ATOM 7625 C CA . LEU B 1 171 ? 4.062 14.922 -3.043 1 86.5 171 LEU B CA 1
ATOM 7626 C C . LEU B 1 171 ? 3.525 16.203 -2.412 1 86.5 171 LEU B C 1
ATOM 7628 O O . LEU B 1 171 ? 2.588 16.812 -2.934 1 86.5 171 LEU B O 1
ATOM 7632 N N . PRO B 1 172 ? 4.148 16.656 -1.368 1 83.88 172 PRO B N 1
ATOM 7633 C CA . PRO B 1 172 ? 3.762 17.938 -0.766 1 83.88 172 PRO B CA 1
ATOM 7634 C C . PRO B 1 172 ? 4.387 19.141 -1.474 1 83.88 172 PRO B C 1
ATOM 7636 O O . PRO B 1 172 ? 5.551 19.078 -1.885 1 83.88 172 PRO B O 1
ATOM 7639 N N . PHE B 1 173 ? 3.568 20.172 -1.779 1 85.19 173 PHE B N 1
ATOM 7640 C CA . PHE B 1 173 ? 4.055 21.438 -2.322 1 85.19 173 PHE B CA 1
ATOM 7641 C C . PHE B 1 173 ? 3.857 22.562 -1.321 1 85.19 173 PHE B C 1
ATOM 7643 O O . PHE B 1 173 ? 2.84 22.625 -0.63 1 85.19 173 PHE B O 1
ATOM 7650 N N . PRO B 1 174 ? 4.859 23.344 -1.27 1 81.31 174 PRO B N 1
ATOM 7651 C CA . PRO B 1 174 ? 4.637 24.578 -0.493 1 81.31 174 PRO B CA 1
ATOM 7652 C C . PRO B 1 174 ? 3.66 25.531 -1.171 1 81.31 174 PRO B C 1
ATOM 7654 O O . PRO B 1 174 ? 3.389 25.406 -2.367 1 81.31 174 PRO B O 1
ATOM 7657 N N . PRO B 1 175 ? 2.967 26.375 -0.505 1 77.06 175 PRO B N 1
ATOM 7658 C CA . PRO B 1 175 ? 1.965 27.281 -1.083 1 77.06 175 PRO B CA 1
ATOM 7659 C C . PRO B 1 175 ? 2.512 28.094 -2.248 1 77.06 175 PRO B C 1
ATOM 7661 O O . PRO B 1 175 ? 1.8 28.344 -3.227 1 77.06 175 PRO B O 1
ATOM 7664 N N . SER B 1 176 ? 3.697 28.547 -2.205 1 79.88 176 SER B N 1
ATOM 7665 C CA . SER B 1 176 ? 4.309 29.297 -3.305 1 79.88 176 SER B CA 1
ATOM 7666 C C . SER B 1 176 ? 5.688 28.734 -3.646 1 79.88 176 SER B C 1
ATOM 7668 O O . SER B 1 176 ? 6.703 29.391 -3.406 1 79.88 176 SER B O 1
ATOM 7670 N N . PRO B 1 177 ? 5.52 27.656 -4.348 1 83 177 PRO B N 1
ATOM 7671 C CA . PRO B 1 177 ? 6.816 27.062 -4.66 1 83 177 PRO B CA 1
ATOM 7672 C C . PRO B 1 177 ? 7.531 27.766 -5.809 1 83 177 PRO B C 1
ATOM 7674 O O . PRO B 1 177 ? 6.883 28.266 -6.734 1 83 177 PRO B O 1
ATOM 7677 N N . PRO B 1 178 ? 8.875 27.828 -5.629 1 82.06 178 PRO B N 1
ATOM 7678 C CA . PRO B 1 178 ? 9.617 28.328 -6.785 1 82.06 178 PRO B CA 1
ATOM 7679 C C . PRO B 1 178 ? 9.438 27.469 -8.031 1 82.06 178 PRO B C 1
ATOM 7681 O O . PRO B 1 178 ? 9.18 26.266 -7.922 1 82.06 178 PRO B O 1
ATOM 7684 N N . TYR B 1 179 ? 9.539 28.125 -9.164 1 86.44 179 TYR B N 1
ATOM 7685 C CA . TYR B 1 179 ? 9.289 27.469 -10.438 1 86.44 179 TYR B CA 1
ATOM 7686 C C . TYR B 1 179 ? 10.188 26.25 -10.617 1 86.44 179 TYR B C 1
ATOM 7688 O O . TYR B 1 179 ? 9.742 25.203 -11.094 1 86.44 179 TYR B O 1
ATOM 7696 N N . ARG B 1 180 ? 11.406 26.375 -10.242 1 84.81 180 ARG B N 1
ATOM 7697 C CA . ARG B 1 180 ? 12.344 25.281 -10.414 1 84.81 180 ARG B CA 1
ATOM 7698 C C . ARG B 1 180 ? 11.945 24.062 -9.57 1 84.81 180 ARG B C 1
ATOM 7700 O O . ARG B 1 180 ? 12.055 22.922 -10.016 1 84.81 180 ARG B O 1
ATOM 7707 N N . PHE B 1 181 ? 11.445 24.375 -8.492 1 85.94 181 PHE B N 1
ATOM 7708 C CA . PHE B 1 181 ? 11.016 23.328 -7.59 1 85.94 181 PHE B CA 1
ATOM 7709 C C . PHE B 1 181 ? 9.797 22.594 -8.148 1 85.94 181 PHE B C 1
ATOM 7711 O O . PHE B 1 181 ? 9.734 21.359 -8.117 1 85.94 181 PHE B O 1
ATOM 7718 N N . LEU B 1 182 ? 8.914 23.344 -8.625 1 91.19 182 LEU B N 1
ATOM 7719 C CA . LEU B 1 182 ? 7.684 22.812 -9.188 1 91.19 182 LEU B CA 1
ATOM 7720 C C . LEU B 1 182 ? 7.98 21.938 -10.406 1 91.19 182 LEU B C 1
ATOM 7722 O O . LEU B 1 182 ? 7.457 20.828 -10.531 1 91.19 182 LEU B O 1
ATOM 7726 N N . SER B 1 183 ? 8.836 22.406 -11.234 1 93.06 183 SER B N 1
ATOM 7727 C CA . SER B 1 183 ? 9.164 21.672 -12.453 1 93.06 183 SER B CA 1
ATOM 7728 C C . SER B 1 183 ? 9.914 20.375 -12.148 1 93.06 183 SER B C 1
ATOM 7730 O O . SER B 1 183 ? 9.641 19.344 -12.75 1 93.06 183 SER B O 1
ATOM 7732 N N . GLU B 1 184 ? 10.758 20.484 -11.211 1 90.94 184 GLU B N 1
ATOM 7733 C CA . GLU B 1 184 ? 11.547 19.312 -10.859 1 90.94 184 GLU B CA 1
ATOM 7734 C C . GLU B 1 184 ? 10.664 18.203 -10.266 1 90.94 184 GLU B C 1
ATOM 7736 O O . GLU B 1 184 ? 10.844 17.031 -10.578 1 90.94 184 GLU B O 1
ATOM 7741 N N . LYS B 1 185 ? 9.773 18.625 -9.461 1 90.56 185 LYS B N 1
ATOM 7742 C CA . LYS B 1 185 ? 8.891 17.656 -8.812 1 90.56 185 LYS B CA 1
ATOM 7743 C C . LYS B 1 185 ? 7.934 17.031 -9.82 1 90.56 185 LYS B C 1
ATOM 7745 O O . LYS B 1 185 ? 7.637 15.836 -9.742 1 90.56 185 LYS B O 1
ATOM 7750 N N . LEU B 1 186 ? 7.449 17.766 -10.758 1 93.44 186 LEU B N 1
ATOM 7751 C CA . LEU B 1 186 ? 6.527 17.234 -11.758 1 93.44 186 LEU B CA 1
ATOM 7752 C C . LEU B 1 186 ? 7.25 16.312 -12.742 1 93.44 186 LEU B C 1
ATOM 7754 O O . LEU B 1 186 ? 6.68 15.336 -13.211 1 93.44 186 LEU B O 1
ATOM 7758 N N . VAL B 1 187 ? 8.508 16.656 -12.992 1 90.06 187 VAL B N 1
ATOM 7759 C CA . VAL B 1 187 ? 9.297 15.789 -13.867 1 90.06 187 VAL B CA 1
ATOM 7760 C C . VAL B 1 187 ? 9.539 14.445 -13.188 1 90.06 187 VAL B C 1
ATOM 7762 O O . VAL B 1 187 ? 9.508 13.398 -13.836 1 90.06 187 VAL B O 1
ATOM 7765 N N . SER B 1 188 ? 9.75 14.57 -11.914 1 86.5 188 SER B N 1
ATOM 7766 C CA . SER B 1 188 ? 9.93 13.336 -11.164 1 86.5 188 SER B CA 1
ATOM 7767 C C . SER B 1 188 ? 8.672 12.469 -11.219 1 86.5 188 SER B C 1
ATOM 7769 O O . SER B 1 188 ? 8.766 11.242 -11.312 1 86.5 188 SER B O 1
ATOM 7771 N N . LEU B 1 189 ? 7.516 13.062 -11.188 1 88.31 189 LEU B N 1
ATOM 7772 C CA . LEU B 1 189 ? 6.254 12.336 -11.281 1 88.31 189 LEU B CA 1
ATOM 7773 C C . LEU B 1 189 ? 6.047 11.773 -12.68 1 88.31 189 LEU B C 1
ATOM 7775 O O . LEU B 1 189 ? 5.512 10.68 -12.844 1 88.31 189 LEU B O 1
ATOM 7779 N N . ARG B 1 190 ? 6.438 12.555 -13.617 1 87.38 190 ARG B N 1
ATOM 7780 C CA . ARG B 1 190 ? 6.301 12.133 -15.008 1 87.38 190 ARG B CA 1
ATOM 7781 C C . ARG B 1 190 ? 7.117 10.883 -15.281 1 87.38 190 ARG B C 1
ATOM 7783 O O . ARG B 1 190 ? 6.715 10.031 -16.078 1 87.38 190 ARG B O 1
ATOM 7790 N N . ASN B 1 191 ? 8.18 10.805 -14.531 1 79.06 191 ASN B N 1
ATOM 7791 C CA . ASN B 1 191 ? 9.078 9.672 -14.734 1 79.06 191 ASN B CA 1
ATOM 7792 C C . ASN B 1 191 ? 8.578 8.422 -14.016 1 79.06 191 ASN B C 1
ATOM 7794 O O . ASN B 1 191 ? 9.086 7.324 -14.25 1 79.06 191 ASN B O 1
ATOM 7798 N N . GLY B 1 192 ? 7.574 8.594 -13.211 1 76.12 192 GLY B N 1
ATOM 7799 C CA . GLY B 1 192 ? 6.977 7.441 -12.555 1 76.12 192 GLY B CA 1
ATOM 7800 C C . GLY B 1 192 ? 5.996 6.695 -13.438 1 76.12 192 GLY B C 1
ATOM 7801 O O . GLY B 1 192 ? 5.621 7.18 -14.508 1 76.12 192 GLY B O 1
ATOM 7802 N N . GLN B 1 193 ? 5.508 5.543 -13 1 71.56 193 GLN B N 1
ATOM 7803 C CA . GLN B 1 193 ? 4.605 4.707 -13.781 1 71.56 193 GLN B CA 1
ATOM 7804 C C . GLN B 1 193 ? 3.152 5.117 -13.57 1 71.56 193 GLN B C 1
ATOM 7806 O O . GLN B 1 193 ? 2.328 4.98 -14.477 1 71.56 193 GLN B O 1
ATOM 7811 N N . CYS B 1 194 ? 2.875 5.578 -12.406 1 84.56 194 CYS B N 1
ATOM 7812 C CA . CYS B 1 194 ? 1.498 5.926 -12.078 1 84.56 194 CYS B CA 1
ATOM 7813 C C . CYS B 1 194 ? 1.076 7.211 -12.781 1 84.56 194 CYS B C 1
ATOM 7815 O O . CYS B 1 194 ? 1.807 8.203 -12.758 1 84.56 194 CYS B O 1
ATOM 7817 N N . ARG B 1 195 ? -0.096 7.168 -13.477 1 89.69 195 ARG B N 1
ATOM 7818 C CA . ARG B 1 195 ? -0.557 8.32 -14.242 1 89.69 195 ARG B CA 1
ATOM 7819 C C . ARG B 1 195 ? -1.864 8.867 -13.68 1 89.69 195 ARG B C 1
ATOM 7821 O O . ARG B 1 195 ? -2.555 9.648 -14.336 1 89.69 195 ARG B O 1
ATOM 7828 N N . VAL B 1 196 ? -2.279 8.43 -12.602 1 94 196 VAL B N 1
ATOM 7829 C CA . VAL B 1 196 ? -3.469 8.953 -11.938 1 94 196 VAL B CA 1
ATOM 7830 C C . VAL B 1 196 ? -3.059 9.93 -10.836 1 94 196 VAL B C 1
ATOM 7832 O O . VAL B 1 196 ? -2.342 9.562 -9.906 1 94 196 VAL B O 1
ATOM 7835 N N . PHE B 1 197 ? -3.529 11.18 -10.969 1 96.44 197 PHE B N 1
ATOM 7836 C CA . PHE B 1 197 ? -3.115 12.227 -10.047 1 96.44 197 PHE B CA 1
ATOM 7837 C C . PHE B 1 197 ? -4.32 12.82 -9.328 1 96.44 197 PHE B C 1
ATOM 7839 O O . PHE B 1 197 ? -5.297 13.219 -9.969 1 96.44 197 PHE B O 1
ATOM 7846 N N . ILE B 1 198 ? -4.277 12.82 -8.039 1 95.38 198 ILE B N 1
ATOM 7847 C CA . ILE B 1 198 ? -5.25 13.523 -7.211 1 95.38 198 ILE B CA 1
ATOM 7848 C C . ILE B 1 198 ? -4.652 14.844 -6.727 1 95.38 198 ILE B C 1
ATOM 7850 O O . ILE B 1 198 ? -3.59 14.859 -6.098 1 95.38 198 ILE B O 1
ATOM 7854 N N . VAL B 1 199 ? -5.293 15.906 -7.023 1 94.38 199 VAL B N 1
ATOM 7855 C CA . VAL B 1 199 ? -4.754 17.234 -6.719 1 94.38 199 VAL B CA 1
ATOM 7856 C C . VAL B 1 199 ? -5.613 17.906 -5.648 1 94.38 199 VAL B C 1
ATOM 7858 O O . VAL B 1 199 ? -6.809 18.125 -5.855 1 94.38 199 VAL B O 1
ATOM 7861 N N . HIS B 1 200 ? -5.004 18.141 -4.527 1 90.06 200 HIS B N 1
ATOM 7862 C CA . HIS B 1 200 ? -5.629 18.875 -3.432 1 90.06 200 HIS B CA 1
ATOM 7863 C C . HIS B 1 200 ? -4.816 20.125 -3.064 1 90.06 200 HIS B C 1
ATOM 7865 O O . HIS B 1 200 ? -4.043 20.094 -2.104 1 90.06 200 HIS B O 1
ATOM 7871 N N . THR B 1 201 ? -5.02 21.172 -3.854 1 88.94 201 THR B N 1
ATOM 7872 C CA . THR B 1 201 ? -4.246 22.391 -3.688 1 88.94 201 THR B CA 1
ATOM 7873 C C . THR B 1 201 ? -5.148 23.609 -3.764 1 88.94 201 THR B C 1
ATOM 7875 O O . THR B 1 201 ? -6.34 23.5 -4.066 1 88.94 201 THR B O 1
ATOM 7878 N N . SER B 1 202 ? -4.566 24.703 -3.4 1 84.69 202 SER B N 1
ATOM 7879 C CA . SER B 1 202 ? -5.254 25.984 -3.59 1 84.69 202 SER B CA 1
ATOM 7880 C C . SER B 1 202 ? -5.41 26.312 -5.07 1 84.69 202 SER B C 1
ATOM 7882 O O . SER B 1 202 ? -4.742 25.703 -5.918 1 84.69 202 SER B O 1
ATOM 7884 N N . ALA B 1 203 ? -6.289 27.25 -5.359 1 85.31 203 ALA B N 1
ATOM 7885 C CA . ALA B 1 203 ? -6.547 27.641 -6.742 1 85.31 203 ALA B CA 1
ATOM 7886 C C . ALA B 1 203 ? -5.293 28.219 -7.398 1 85.31 203 ALA B C 1
ATOM 7888 O O . ALA B 1 203 ? -5.031 27.969 -8.578 1 85.31 203 ALA B O 1
ATOM 7889 N N . THR B 1 204 ? -4.555 28.938 -6.613 1 85.38 204 THR B N 1
ATOM 7890 C CA . THR B 1 204 ? -3.361 29.562 -7.156 1 85.38 204 THR B CA 1
ATOM 7891 C C . THR B 1 204 ? -2.299 28.531 -7.492 1 85.38 204 THR B C 1
ATOM 7893 O O . THR B 1 204 ? -1.679 28.578 -8.555 1 85.38 204 THR B O 1
ATOM 7896 N N . LEU B 1 205 ? -2.117 27.672 -6.602 1 89.69 205 LEU B N 1
ATOM 7897 C CA . LEU B 1 205 ? -1.122 26.625 -6.84 1 89.69 205 LEU B CA 1
ATOM 7898 C C . LEU B 1 205 ? -1.566 25.703 -7.965 1 89.69 205 LEU B C 1
ATOM 7900 O O . LEU B 1 205 ? -0.74 25.219 -8.742 1 89.69 205 LEU B O 1
ATOM 7904 N N . ALA B 1 206 ? -2.826 25.422 -8.016 1 92.5 206 ALA B N 1
ATOM 7905 C CA . ALA B 1 206 ? -3.348 24.562 -9.078 1 92.5 206 ALA B CA 1
ATOM 7906 C C . ALA B 1 206 ? -3.082 25.172 -10.453 1 92.5 206 ALA B C 1
ATOM 7908 O O . ALA B 1 206 ? -2.754 24.438 -11.398 1 92.5 206 ALA B O 1
ATOM 7909 N N . ARG B 1 207 ? -3.203 26.453 -10.555 1 91.75 207 ARG B N 1
ATOM 7910 C CA . ARG B 1 207 ? -2.934 27.141 -11.812 1 91.75 207 ARG B CA 1
ATOM 7911 C C . ARG B 1 207 ? -1.493 26.922 -12.258 1 91.75 207 ARG B C 1
ATOM 7913 O O . ARG B 1 207 ? -1.241 26.609 -13.43 1 91.75 207 ARG B O 1
ATOM 7920 N N . SER B 1 208 ? -0.643 27.031 -11.336 1 93.19 208 SER B N 1
ATOM 7921 C CA . SER B 1 208 ? 0.773 26.859 -11.641 1 93.19 208 SER B CA 1
ATOM 7922 C C . SER B 1 208 ? 1.086 25.406 -11.992 1 93.19 208 SER B C 1
ATOM 7924 O O . SER B 1 208 ? 1.884 25.125 -12.891 1 93.19 208 SER B O 1
ATOM 7926 N N . ILE B 1 209 ? 0.447 24.547 -11.328 1 95.19 209 ILE B N 1
ATOM 7927 C CA . ILE B 1 209 ? 0.704 23.125 -11.531 1 95.19 209 ILE B CA 1
ATOM 7928 C C . ILE B 1 209 ? 0.233 22.703 -12.922 1 95.19 209 ILE B C 1
ATOM 7930 O O . ILE B 1 209 ? 0.974 22.062 -13.672 1 95.19 209 ILE B O 1
ATOM 7934 N N . PHE B 1 210 ? -0.948 23.062 -13.32 1 95.62 210 PHE B N 1
ATOM 7935 C CA . PHE B 1 210 ? -1.51 22.609 -14.586 1 95.62 210 PHE B CA 1
ATOM 7936 C C . PHE B 1 210 ? -0.837 23.312 -15.758 1 95.62 210 PHE B C 1
ATOM 7938 O O . PHE B 1 210 ? -0.679 22.734 -16.828 1 95.62 210 PHE B O 1
ATOM 7945 N N . ARG B 1 211 ? -0.43 24.562 -15.523 1 94.38 211 ARG B N 1
ATOM 7946 C CA . ARG B 1 211 ? 0.347 25.234 -16.562 1 94.38 211 ARG B CA 1
ATOM 7947 C C . ARG B 1 211 ? 1.654 24.5 -16.828 1 94.38 211 ARG B C 1
ATOM 7949 O O . ARG B 1 211 ? 2.018 24.281 -17.984 1 94.38 211 ARG B O 1
ATOM 7956 N N . GLU B 1 212 ? 2.279 24.188 -15.773 1 95.19 212 GLU B N 1
ATOM 7957 C CA . GLU B 1 212 ? 3.535 23.453 -15.906 1 95.19 212 GLU B CA 1
ATOM 7958 C C . GLU B 1 212 ? 3.297 22.047 -16.438 1 95.19 212 GLU B C 1
ATOM 7960 O O . GLU B 1 212 ? 4.105 21.516 -17.219 1 95.19 212 GLU B O 1
ATOM 7965 N N . ALA B 1 213 ? 2.264 21.391 -16 1 95.5 213 ALA B N 1
ATOM 7966 C CA . ALA B 1 213 ? 1.935 20.047 -16.469 1 95.5 213 ALA B CA 1
ATOM 7967 C C . ALA B 1 213 ? 1.704 20.031 -17.969 1 95.5 213 ALA B C 1
ATOM 7969 O O . ALA B 1 213 ? 2.092 19.078 -18.656 1 95.5 213 ALA B O 1
ATOM 7970 N N . LYS B 1 214 ? 1.008 21.016 -18.469 1 94.44 214 LYS B N 1
ATOM 7971 C CA . LYS B 1 214 ? 0.774 21.125 -19.906 1 94.44 214 LYS B CA 1
ATOM 7972 C C . LYS B 1 214 ? 2.088 21.281 -20.656 1 94.44 214 LYS B C 1
ATOM 7974 O O . LYS B 1 214 ? 2.295 20.656 -21.703 1 94.44 214 LYS B O 1
ATOM 7979 N N . LYS B 1 215 ? 2.949 22.094 -20.109 1 93.69 215 LYS B N 1
ATOM 7980 C CA . LYS B 1 215 ? 4.258 22.312 -20.719 1 93.69 215 LYS B CA 1
ATOM 7981 C C . LYS B 1 215 ? 5.062 21.016 -20.781 1 93.69 215 LYS B C 1
ATOM 7983 O O . LYS B 1 215 ? 5.805 20.781 -21.734 1 93.69 215 LYS B O 1
ATOM 7988 N N . LEU B 1 216 ? 4.91 20.188 -19.797 1 93.12 216 LEU B N 1
ATOM 7989 C CA . LEU B 1 216 ? 5.648 18.938 -19.688 1 93.12 216 LEU B CA 1
ATOM 7990 C C . LEU B 1 216 ? 4.91 17.812 -20.422 1 93.12 216 LEU B C 1
ATOM 7992 O O . LEU B 1 216 ? 5.297 16.641 -20.312 1 93.12 216 LEU B O 1
ATOM 7996 N N . GLU B 1 217 ? 3.754 18.062 -21 1 91.06 217 GLU B N 1
ATOM 7997 C CA . GLU B 1 217 ? 2.953 17.109 -21.75 1 91.06 217 GLU B CA 1
ATOM 7998 C C . GLU B 1 217 ? 2.332 16.047 -20.844 1 91.06 217 GLU B C 1
ATOM 8000 O O . GLU B 1 217 ? 2.262 14.875 -21.203 1 91.06 217 GLU B O 1
ATOM 8005 N N . MET B 1 218 ? 2.023 16.5 -19.703 1 92.88 218 MET B N 1
ATOM 8006 C CA . MET B 1 218 ? 1.368 15.609 -18.75 1 92.88 218 MET B CA 1
ATOM 8007 C C . MET B 1 218 ? -0.149 15.695 -18.875 1 92.88 218 MET B C 1
ATOM 8009 O O . MET B 1 218 ? -0.878 15.148 -18.047 1 92.88 218 MET B O 1
ATOM 8013 N N . MET B 1 219 ? -0.578 16.469 -19.859 1 93.75 219 MET B N 1
ATOM 8014 C CA . MET B 1 219 ? -2.008 16.578 -20.125 1 93.75 219 MET B CA 1
ATOM 8015 C C . MET B 1 219 ? -2.363 15.891 -21.438 1 93.75 219 MET B C 1
ATOM 8017 O O . MET B 1 219 ? -3.168 16.406 -22.219 1 93.75 219 MET B O 1
ATOM 8021 N N . GLU B 1 220 ? -1.757 14.797 -21.594 1 89.25 220 GLU B N 1
ATOM 8022 C CA . GLU B 1 220 ? -1.97 14.023 -22.812 1 89.25 220 GLU B CA 1
ATOM 8023 C C . GLU B 1 220 ? -2.65 12.688 -22.5 1 89.25 220 GLU B C 1
ATOM 8025 O O . GLU B 1 220 ? -3.146 12.484 -21.391 1 89.25 220 GLU B O 1
ATOM 8030 N N . GLU B 1 221 ? -2.615 11.828 -23.422 1 85.81 221 GLU B N 1
ATOM 8031 C CA . GLU B 1 221 ? -3.311 10.547 -23.312 1 85.81 221 GLU B CA 1
ATOM 8032 C C . GLU B 1 221 ? -2.748 9.719 -22.156 1 85.81 221 GLU B C 1
ATOM 8034 O O . GLU B 1 221 ? -1.541 9.734 -21.906 1 85.81 221 GLU B O 1
ATOM 8039 N N . GLU B 1 222 ? -3.568 9.102 -21.359 1 82.56 222 GLU B N 1
ATOM 8040 C CA . GLU B 1 222 ? -3.25 8.148 -20.297 1 82.56 222 GLU B CA 1
ATOM 8041 C C . GLU B 1 222 ? -3.17 8.836 -18.938 1 82.56 222 GLU B C 1
ATOM 8043 O O . GLU B 1 222 ? -3.18 8.18 -17.906 1 82.56 222 GLU B O 1
ATOM 8048 N N . TYR B 1 223 ? -3.088 10.164 -19.031 1 90.94 223 TYR B N 1
ATOM 8049 C CA . TYR B 1 223 ? -3.029 10.883 -17.766 1 90.94 223 TYR B CA 1
ATOM 8050 C C . TYR B 1 223 ? -4.43 11.125 -17.203 1 90.94 223 TYR B C 1
ATOM 8052 O O . TYR B 1 223 ? -5.363 11.414 -17.969 1 90.94 223 TYR B O 1
ATOM 8060 N N . VAL B 1 224 ? -4.566 10.969 -15.961 1 94.75 224 VAL B N 1
ATOM 8061 C CA . VAL B 1 224 ? -5.816 11.234 -15.258 1 94.75 224 VAL B CA 1
ATOM 8062 C C . VAL B 1 224 ? -5.574 12.25 -14.141 1 94.75 224 VAL B C 1
ATOM 8064 O O . VAL B 1 224 ? -4.703 12.047 -13.289 1 94.75 224 VAL B O 1
ATOM 8067 N N . TRP B 1 225 ? -6.277 13.344 -14.195 1 96.75 225 TRP B N 1
ATOM 8068 C CA . TRP B 1 225 ? -6.188 14.359 -13.156 1 96.75 225 TRP B CA 1
ATOM 8069 C C . TRP B 1 225 ? -7.527 14.539 -12.445 1 96.75 225 TRP B C 1
ATOM 8071 O O . TRP B 1 225 ? -8.531 14.867 -13.078 1 96.75 225 TRP B O 1
ATOM 8081 N N . ILE B 1 226 ? -7.566 14.273 -11.172 1 96.81 226 ILE B N 1
ATOM 8082 C CA . ILE B 1 226 ? -8.758 14.445 -10.344 1 96.81 226 ILE B CA 1
ATOM 8083 C C . ILE B 1 226 ? -8.516 15.531 -9.305 1 96.81 226 ILE B C 1
ATOM 8085 O O . ILE B 1 226 ? -7.582 15.438 -8.508 1 96.81 226 ILE B O 1
ATOM 8089 N N . THR B 1 227 ? -9.281 16.531 -9.273 1 95 227 THR B N 1
ATOM 8090 C CA . THR B 1 227 ? -9.117 17.625 -8.336 1 95 227 THR B CA 1
ATOM 8091 C C . THR B 1 227 ? -10.188 17.578 -7.25 1 95 227 THR B C 1
ATOM 8093 O O . THR B 1 227 ? -11.297 17.078 -7.484 1 95 227 THR B O 1
ATOM 8096 N N . THR B 1 228 ? -9.812 18.047 -6.109 1 90.88 228 THR B N 1
ATOM 8097 C CA . THR B 1 228 ? -10.742 18.094 -4.98 1 90.88 228 THR B CA 1
ATOM 8098 C C . THR B 1 228 ? -11.469 19.438 -4.93 1 90.88 228 THR B C 1
ATOM 8100 O O . THR B 1 228 ? -11.219 20.312 -5.762 1 90.88 228 THR B O 1
ATOM 8103 N N . ASP B 1 229 ? -12.281 19.562 -3.982 1 86.38 229 ASP B N 1
ATOM 8104 C CA . ASP B 1 229 ? -13.117 20.75 -3.871 1 86.38 229 ASP B CA 1
ATOM 8105 C C . ASP B 1 229 ? -12.266 22 -3.621 1 86.38 229 ASP B C 1
ATOM 8107 O O . ASP B 1 229 ? -12.672 23.109 -3.967 1 86.38 229 ASP B O 1
ATOM 8111 N N . SER B 1 230 ? -11.102 21.781 -3.066 1 82.75 230 SER B N 1
ATOM 8112 C CA . SER B 1 230 ? -10.227 22.922 -2.805 1 82.75 230 SER B CA 1
ATOM 8113 C C . SER B 1 230 ? -9.805 23.594 -4.102 1 82.75 230 SER B C 1
ATOM 8115 O O . SER B 1 230 ? -9.492 24.797 -4.109 1 82.75 230 SER B O 1
ATOM 8117 N N . THR B 1 231 ? -9.891 22.859 -5.168 1 87.75 231 THR B N 1
ATOM 8118 C CA . THR B 1 231 ? -9.516 23.375 -6.473 1 87.75 231 THR B CA 1
ATOM 8119 C C . THR B 1 231 ? -10.742 23.531 -7.367 1 87.75 231 THR B C 1
ATOM 8121 O O . THR B 1 231 ? -10.938 24.578 -7.988 1 87.75 231 THR B O 1
ATOM 8124 N N . SER B 1 232 ? -11.562 22.562 -7.34 1 90.19 232 SER B N 1
ATOM 8125 C CA . SER B 1 232 ? -12.648 22.484 -8.312 1 90.19 232 SER B CA 1
ATOM 8126 C C . SER B 1 232 ? -13.719 23.531 -8.031 1 90.19 232 SER B C 1
ATOM 8128 O O . SER B 1 232 ? -14.43 23.953 -8.945 1 90.19 232 SER B O 1
ATOM 8130 N N . ASP B 1 233 ? -13.828 23.922 -6.824 1 85.12 233 ASP B N 1
ATOM 8131 C CA . ASP B 1 233 ? -14.82 24.938 -6.492 1 85.12 233 ASP B CA 1
ATOM 8132 C C . ASP B 1 233 ? -14.469 26.281 -7.141 1 85.12 233 ASP B C 1
ATOM 8134 O O . ASP B 1 233 ? -15.336 27.156 -7.277 1 85.12 233 ASP B O 1
ATOM 8138 N N . TYR B 1 234 ? -13.281 26.375 -7.629 1 83.75 234 TYR B N 1
ATOM 8139 C CA . TYR B 1 234 ? -12.828 27.656 -8.164 1 83.75 234 TYR B CA 1
ATOM 8140 C C . TYR B 1 234 ? -12.617 27.578 -9.664 1 83.75 234 TYR B C 1
ATOM 8142 O O . TYR B 1 234 ? -12.078 28.5 -10.273 1 83.75 234 TYR B O 1
ATOM 8150 N N . PHE B 1 235 ? -13.086 26.562 -10.273 1 86.56 235 PHE B N 1
ATOM 8151 C CA . PHE B 1 235 ? -12.906 26.406 -11.711 1 86.56 235 PHE B CA 1
ATOM 8152 C C . PHE B 1 235 ? -13.516 27.578 -12.469 1 86.56 235 PHE B C 1
ATOM 8154 O O . PHE B 1 235 ? -12.945 28.047 -13.453 1 86.56 235 PHE B O 1
ATOM 8161 N N . ASP B 1 236 ? -14.586 28.016 -11.969 1 79.06 236 ASP B N 1
ATOM 8162 C CA . ASP B 1 236 ? -15.328 29.062 -12.672 1 79.06 236 ASP B CA 1
ATOM 8163 C C . ASP B 1 236 ? -14.602 30.406 -12.586 1 79.06 236 ASP B C 1
ATOM 8165 O O . ASP B 1 236 ? -14.891 31.328 -13.352 1 79.06 236 ASP B O 1
ATOM 8169 N N . THR B 1 237 ? -13.672 30.469 -11.68 1 78.81 237 THR B N 1
ATOM 8170 C CA . THR B 1 237 ? -12.945 31.719 -11.5 1 78.81 237 THR B CA 1
ATOM 8171 C C . THR B 1 237 ? -11.664 31.719 -12.336 1 78.81 237 THR B C 1
ATOM 8173 O O . THR B 1 237 ? -10.984 32.75 -12.43 1 78.81 237 THR B O 1
ATOM 8176 N N . PHE B 1 238 ? -11.406 30.641 -12.922 1 83.69 238 PHE B N 1
ATOM 8177 C CA . PHE B 1 238 ? -10.172 30.531 -13.695 1 83.69 238 PHE B CA 1
ATOM 8178 C C . PHE B 1 238 ? -10.32 31.234 -15.047 1 83.69 238 PHE B C 1
ATOM 8180 O O . PHE B 1 238 ? -11.406 31.234 -15.633 1 83.69 238 PHE B O 1
ATOM 8187 N N . ASN B 1 239 ? -9.211 31.797 -15.453 1 82.94 239 ASN B N 1
ATOM 8188 C CA . ASN B 1 239 ? -9.195 32.375 -16.781 1 82.94 239 ASN B CA 1
ATOM 8189 C C . ASN B 1 239 ? -9.148 31.297 -17.859 1 82.94 239 ASN B C 1
ATOM 8191 O O . ASN B 1 239 ? -8.891 30.141 -17.578 1 82.94 239 ASN B O 1
ATOM 8195 N N . ASN B 1 240 ? -9.414 31.719 -19.047 1 85.38 240 ASN B N 1
ATOM 8196 C CA . ASN B 1 240 ? -9.492 30.781 -20.172 1 85.38 240 ASN B CA 1
ATOM 8197 C C . ASN B 1 240 ? -8.148 30.125 -20.438 1 85.38 240 ASN B C 1
ATOM 8199 O O . ASN B 1 240 ? -8.102 28.969 -20.859 1 85.38 240 ASN B O 1
ATOM 8203 N N . SER B 1 241 ? -7.148 30.844 -20.125 1 87.38 241 SER B N 1
ATOM 8204 C CA . SER B 1 241 ? -5.828 30.266 -20.375 1 87.38 241 SER B CA 1
ATOM 8205 C C . SER B 1 241 ? -5.543 29.109 -19.438 1 87.38 241 SER B C 1
ATOM 8207 O O . SER B 1 241 ? -4.949 28.109 -19.844 1 87.38 241 SER B O 1
ATOM 8209 N N . VAL B 1 242 ? -6.031 29.266 -18.219 1 89.06 242 VAL B N 1
ATOM 8210 C CA . VAL B 1 242 ? -5.82 28.219 -17.219 1 89.06 242 VAL B CA 1
ATOM 8211 C C . VAL B 1 242 ? -6.723 27.031 -17.531 1 89.06 242 VAL B C 1
ATOM 8213 O O . VAL B 1 242 ? -6.289 25.875 -17.453 1 89.06 242 VAL B O 1
ATOM 8216 N N . LEU B 1 243 ? -7.887 27.312 -17.953 1 90.75 243 LEU B N 1
ATOM 8217 C CA . LEU B 1 243 ? -8.828 26.25 -18.281 1 90.75 243 LEU B CA 1
ATOM 8218 C C . LEU B 1 243 ? -8.359 25.453 -19.5 1 90.75 243 LEU B C 1
ATOM 8220 O O . LEU B 1 243 ? -8.594 24.25 -19.578 1 90.75 243 LEU B O 1
ATOM 8224 N N . SER B 1 244 ? -7.699 26.141 -20.328 1 90.5 244 SER B N 1
ATOM 8225 C CA . SER B 1 244 ? -7.168 25.453 -21.5 1 90.5 244 SER B CA 1
ATOM 8226 C C . SER B 1 244 ? -6.035 24.516 -21.125 1 90.5 244 SER B C 1
ATOM 8228 O O . SER B 1 244 ? -5.824 23.484 -21.781 1 90.5 244 SER B O 1
ATOM 8230 N N . SER B 1 245 ? -5.379 24.875 -20.078 1 92.88 245 SER B N 1
ATOM 8231 C CA . SER B 1 245 ? -4.281 24.016 -19.625 1 92.88 245 SER B CA 1
ATOM 8232 C C . SER B 1 245 ? -4.797 22.812 -18.859 1 92.88 245 SER B C 1
ATOM 8234 O O . SER B 1 245 ? -4.09 21.812 -18.703 1 92.88 245 SER B O 1
ATOM 8236 N N . MET B 1 246 ? -6.02 22.891 -18.406 1 93.75 246 MET B N 1
ATOM 8237 C CA . MET B 1 246 ? -6.586 21.844 -17.578 1 93.75 246 MET B CA 1
ATOM 8238 C C . MET B 1 246 ? -7.609 21.016 -18.359 1 93.75 246 MET B C 1
ATOM 8240 O O . MET B 1 246 ? -8.5 20.406 -17.781 1 93.75 246 MET B O 1
ATOM 8244 N N . GLN B 1 247 ? -7.445 20.969 -19.609 1 92.69 247 GLN B N 1
ATOM 8245 C CA . GLN B 1 247 ? -8.43 20.266 -20.422 1 92.69 247 GLN B CA 1
ATOM 8246 C C . GLN B 1 247 ? -8.453 18.781 -20.094 1 92.69 247 GLN B C 1
ATOM 8248 O O . GLN B 1 247 ? -7.418 18.109 -20.141 1 92.69 247 GLN B O 1
ATOM 8253 N N . GLY B 1 248 ? -9.648 18.328 -19.703 1 93.44 248 GLY B N 1
ATOM 8254 C CA . GLY B 1 248 ? -9.82 16.906 -19.438 1 93.44 248 GLY B CA 1
ATOM 8255 C C . GLY B 1 248 ? -9.758 16.562 -17.969 1 93.44 248 GLY B C 1
ATOM 8256 O O . GLY B 1 248 ? -10.016 15.422 -17.578 1 93.44 248 GLY B O 1
ATOM 8257 N N . ALA B 1 249 ? -9.414 17.469 -17.109 1 95.44 249 ALA B N 1
ATOM 8258 C CA . ALA B 1 249 ? -9.328 17.234 -15.672 1 95.44 249 ALA B CA 1
ATOM 8259 C C . ALA B 1 249 ? -10.711 17.047 -15.062 1 95.44 249 ALA B C 1
ATOM 8261 O O . ALA B 1 249 ? -11.688 17.641 -15.523 1 95.44 249 ALA B O 1
ATOM 8262 N N . LEU B 1 250 ? -10.75 16.156 -14.109 1 95.69 250 LEU B N 1
ATOM 8263 C CA . LEU B 1 250 ? -11.984 15.906 -13.367 1 95.69 250 LEU B CA 1
ATOM 8264 C C . LEU B 1 250 ? -11.992 16.672 -12.055 1 95.69 250 LEU B C 1
ATOM 8266 O O . LEU B 1 250 ? -10.938 16.922 -11.461 1 95.69 250 LEU B O 1
ATOM 8270 N N . GLY B 1 251 ? -13.156 17.109 -11.648 1 94.69 251 GLY B N 1
ATOM 8271 C CA . GLY B 1 251 ? -13.305 17.828 -10.391 1 94.69 251 GLY B CA 1
ATOM 8272 C C . GLY B 1 251 ? -14.5 17.359 -9.578 1 94.69 251 GLY B C 1
ATOM 8273 O O . GLY B 1 251 ? -15.531 16.984 -10.133 1 94.69 251 GLY B O 1
ATOM 8274 N N . VAL B 1 252 ? -14.281 17.297 -8.297 1 92.44 252 VAL B N 1
ATOM 8275 C CA . VAL B 1 252 ? -15.359 16.984 -7.359 1 92.44 252 VAL B CA 1
ATOM 8276 C C . VAL B 1 252 ? -15.719 18.234 -6.555 1 92.44 252 VAL B C 1
ATOM 8278 O O . VAL B 1 252 ? -14.867 18.812 -5.887 1 92.44 252 VAL B O 1
ATOM 8281 N N . LYS B 1 253 ? -16.938 18.594 -6.73 1 88.38 253 LYS B N 1
ATOM 8282 C CA . LYS B 1 253 ? -17.422 19.797 -6.059 1 88.38 253 LYS B CA 1
ATOM 8283 C C . LYS B 1 253 ? -18.578 19.453 -5.105 1 88.38 253 LYS B C 1
ATOM 8285 O O . LYS B 1 253 ? -19.266 18.438 -5.285 1 88.38 253 LYS B O 1
ATOM 8290 N N . SER B 1 254 ? -18.703 20.297 -4.195 1 78.81 254 SER B N 1
ATOM 8291 C CA . SER B 1 254 ? -19.859 20.141 -3.328 1 78.81 254 SER B CA 1
ATOM 8292 C C . SER B 1 254 ? -21.141 20.516 -4.062 1 78.81 254 SER B C 1
ATOM 8294 O O . SER B 1 254 ? -21.172 21.453 -4.859 1 78.81 254 SER B O 1
ATOM 8296 N N . TYR B 1 255 ? -22.125 19.828 -3.809 1 82.75 255 TYR B N 1
ATOM 8297 C CA . TYR B 1 255 ? -23.391 20.031 -4.504 1 82.75 255 TYR B CA 1
ATOM 8298 C C . TYR B 1 255 ? -24.109 21.25 -3.955 1 82.75 255 TYR B C 1
ATOM 8300 O O . TYR B 1 255 ? -24.25 21.406 -2.738 1 82.75 255 TYR B O 1
ATOM 8308 N N . ILE B 1 256 ? -24.438 22.125 -4.805 1 80.44 256 ILE B N 1
ATOM 8309 C CA . ILE B 1 256 ? -25.297 23.266 -4.496 1 80.44 256 ILE B CA 1
ATOM 8310 C C . ILE B 1 256 ? -26.5 23.281 -5.441 1 80.44 256 ILE B C 1
ATOM 8312 O O . ILE B 1 256 ? -26.328 23.266 -6.664 1 80.44 256 ILE B O 1
ATOM 8316 N N . SER B 1 257 ? -27.672 23.203 -4.871 1 77.81 257 SER B N 1
ATOM 8317 C CA . SER B 1 257 ? -28.875 23.219 -5.703 1 77.81 257 SER B CA 1
ATOM 8318 C C . SER B 1 257 ? -29.031 24.547 -6.414 1 77.81 257 SER B C 1
ATOM 8320 O O . SER B 1 257 ? -29.25 25.578 -5.773 1 77.81 257 SER B O 1
ATOM 8322 N N . SER B 1 258 ? -28.766 24.625 -7.621 1 71 258 SER B N 1
ATOM 8323 C CA . SER B 1 258 ? -28.797 25.875 -8.383 1 71 258 SER B CA 1
ATOM 8324 C C . SER B 1 258 ? -30.234 26.234 -8.773 1 71 258 SER B C 1
ATOM 8326 O O . SER B 1 258 ? -30.5 27.375 -9.156 1 71 258 SER B O 1
ATOM 8328 N N . SER B 1 259 ? -31.078 25.391 -8.531 1 70.94 259 SER B N 1
ATOM 8329 C CA . SER B 1 259 ? -32.406 25.656 -9.086 1 70.94 259 SER B CA 1
ATOM 8330 C C . SER B 1 259 ? -33.344 26.266 -8.047 1 70.94 259 SER B C 1
ATOM 8332 O O . SER B 1 259 ? -34.438 26.734 -8.375 1 70.94 259 SER B O 1
ATOM 8334 N N . SER B 1 260 ? -32.844 26.5 -6.902 1 78.56 260 SER B N 1
ATOM 8335 C CA . SER B 1 260 ? -33.719 27.078 -5.898 1 78.56 260 SER B CA 1
ATOM 8336 C C . SER B 1 260 ? -33.875 28.578 -6.102 1 78.56 260 SER B C 1
ATOM 8338 O O . SER B 1 260 ? -32.969 29.25 -6.566 1 78.56 260 SER B O 1
ATOM 8340 N N . LYS B 1 261 ? -35.031 29.062 -5.988 1 83.5 261 LYS B N 1
ATOM 8341 C CA . LYS B 1 261 ? -35.344 30.484 -6.137 1 83.5 261 LYS B CA 1
ATOM 8342 C C . LYS B 1 261 ? -34.5 31.344 -5.207 1 83.5 261 LYS B C 1
ATOM 8344 O O . LYS B 1 261 ? -34.062 32.438 -5.578 1 83.5 261 LYS B O 1
ATOM 8349 N N . ARG B 1 262 ? -34.156 30.844 -4.16 1 85.5 262 ARG B N 1
ATOM 8350 C CA . ARG B 1 262 ? -33.375 31.578 -3.172 1 85.5 262 ARG B CA 1
ATOM 8351 C C . ARG B 1 262 ? -31.938 31.812 -3.67 1 85.5 262 ARG B C 1
ATOM 8353 O O . ARG B 1 262 ? -31.391 32.906 -3.486 1 85.5 262 ARG B O 1
ATOM 8360 N N . ILE B 1 263 ? -31.406 30.875 -4.316 1 89.12 263 ILE B N 1
ATOM 8361 C CA . ILE B 1 263 ? -30.031 30.984 -4.789 1 89.12 263 ILE B CA 1
ATOM 8362 C C . ILE B 1 263 ? -29.969 31.938 -5.988 1 89.12 263 ILE B C 1
ATOM 8364 O O . ILE B 1 263 ? -29.016 32.688 -6.141 1 89.12 263 ILE B O 1
ATOM 8368 N N . LYS B 1 264 ? -31.031 31.875 -6.777 1 89.25 264 LYS B N 1
ATOM 8369 C CA . LYS B 1 264 ? -31.062 32.75 -7.941 1 89.25 264 LYS B CA 1
ATOM 8370 C C . LYS B 1 264 ? -31.172 34.219 -7.523 1 89.25 264 LYS B C 1
ATOM 8372 O O . LYS B 1 264 ? -30.5 35.094 -8.086 1 89.25 264 LYS B O 1
ATOM 8377 N N . ASP B 1 265 ? -31.984 34.406 -6.527 1 91.81 265 ASP B N 1
ATOM 8378 C CA . ASP B 1 265 ? -32.125 35.75 -6.008 1 91.81 265 ASP B CA 1
ATOM 8379 C C . ASP B 1 265 ? -30.844 36.25 -5.367 1 91.81 265 ASP B C 1
ATOM 8381 O O . ASP B 1 265 ? -30.438 37.375 -5.578 1 91.81 265 ASP B O 1
ATOM 8385 N N . PHE B 1 266 ? -30.266 35.406 -4.629 1 92.88 266 PHE B N 1
ATOM 8386 C CA . PHE B 1 266 ? -29.016 35.75 -3.982 1 92.88 266 PHE B CA 1
ATOM 8387 C C . PHE B 1 266 ? -27.938 36.062 -5.016 1 92.88 266 PHE B C 1
ATOM 8389 O O . PHE B 1 266 ? -27.188 37.031 -4.871 1 92.88 266 PHE B O 1
ATOM 8396 N N . ARG B 1 267 ? -27.906 35.281 -6.055 1 91.56 267 ARG B N 1
ATOM 8397 C CA . ARG B 1 267 ? -26.891 35.438 -7.078 1 91.56 267 ARG B CA 1
ATOM 8398 C C . ARG B 1 267 ? -27 36.75 -7.793 1 91.56 267 ARG B C 1
ATOM 8400 O O . ARG B 1 267 ? -26 37.438 -8 1 91.56 267 ARG B O 1
ATOM 8407 N N . SER B 1 268 ? -28.188 37.125 -8.125 1 92.44 268 SER B N 1
ATOM 8408 C CA . SER B 1 268 ? -28.406 38.375 -8.844 1 92.44 268 SER B CA 1
ATOM 8409 C C . SER B 1 268 ? -28.047 39.562 -7.984 1 92.44 268 SER B C 1
ATOM 8411 O O . SER B 1 268 ? -27.391 40.5 -8.453 1 92.44 268 SER B O 1
ATOM 8413 N N . ARG B 1 269 ? -28.391 39.531 -6.762 1 94.69 269 ARG B N 1
ATOM 8414 C CA . ARG B 1 269 ? -28.094 40.656 -5.855 1 94.69 269 ARG B CA 1
ATOM 8415 C C . ARG B 1 269 ? -26.609 40.688 -5.512 1 94.69 269 ARG B C 1
ATOM 8417 O O . ARG B 1 269 ? -26.047 41.781 -5.359 1 94.69 269 ARG B O 1
ATOM 8424 N N . PHE B 1 270 ? -26.078 39.562 -5.375 1 95.38 270 PHE B N 1
ATOM 8425 C CA . PHE B 1 270 ? -24.656 39.469 -5.07 1 95.38 270 PHE B CA 1
ATOM 8426 C C . PHE B 1 270 ? -23.828 40.094 -6.199 1 95.38 270 PHE B C 1
ATOM 8428 O O . PHE B 1 270 ? -22.844 40.781 -5.945 1 95.38 270 PHE B O 1
ATOM 8435 N N . GLN B 1 271 ? -24.25 39.812 -7.418 1 94.06 271 GLN B N 1
ATOM 8436 C CA . GLN B 1 271 ? -23.516 40.344 -8.57 1 94.06 271 GLN B CA 1
ATOM 8437 C C . GLN B 1 271 ? -23.5 41.844 -8.578 1 94.06 271 GLN B C 1
ATOM 8439 O O . GLN B 1 271 ? -22.469 42.469 -8.859 1 94.06 271 GLN B O 1
ATOM 8444 N N . VAL B 1 272 ? -24.531 42.406 -8.172 1 93.94 272 VAL B N 1
ATOM 8445 C CA . VAL B 1 272 ? -24.641 43.844 -8.172 1 93.94 272 VAL B CA 1
ATOM 8446 C C . VAL B 1 272 ? -23.797 44.438 -7.039 1 93.94 272 VAL B C 1
ATOM 8448 O O . VAL B 1 272 ? -23.031 45.375 -7.254 1 93.94 272 VAL B O 1
ATOM 8451 N N . MET B 1 273 ? -23.875 43.906 -5.91 1 95.12 273 MET B N 1
ATOM 8452 C CA . MET B 1 273 ? -23.172 44.406 -4.742 1 95.12 273 MET B CA 1
ATOM 8453 C C . MET B 1 273 ? -21.672 44.188 -4.867 1 95.12 273 MET B C 1
ATOM 8455 O O . MET B 1 273 ? -20.875 45.062 -4.488 1 95.12 273 MET B O 1
ATOM 8459 N N . PHE B 1 274 ? -21.312 43.031 -5.363 1 94.69 274 PHE B N 1
ATOM 8460 C CA . PHE B 1 274 ? -19.906 42.688 -5.496 1 94.69 274 PHE B CA 1
ATOM 8461 C C . PHE B 1 274 ? -19.234 43.562 -6.547 1 94.69 274 PHE B C 1
ATOM 8463 O O . PHE B 1 274 ? -18.109 44 -6.359 1 94.69 274 PHE B O 1
ATOM 8470 N N . SER B 1 275 ? -19.953 43.844 -7.645 1 93.38 275 SER B N 1
ATOM 8471 C CA . SER B 1 275 ? -19.406 44.688 -8.703 1 93.38 275 SER B CA 1
ATOM 8472 C C . SER B 1 275 ? -19.297 46.125 -8.258 1 93.38 275 SER B C 1
ATOM 8474 O O . SER B 1 275 ? -18.406 46.844 -8.703 1 93.38 275 SER B O 1
ATOM 8476 N N . SER B 1 276 ? -20.109 46.5 -7.367 1 93.44 276 SER B N 1
ATOM 8477 C CA . SER B 1 276 ? -20.094 47.875 -6.863 1 93.44 276 SER B CA 1
ATOM 8478 C C . SER B 1 276 ? -18.953 48.062 -5.871 1 93.44 276 SER B C 1
ATOM 8480 O O . SER B 1 276 ? -18.281 49.125 -5.891 1 93.44 276 SER B O 1
ATOM 8482 N N . GLN B 1 277 ? -18.703 47.125 -5.023 1 93.81 277 GLN B N 1
ATOM 8483 C CA . GLN B 1 277 ? -17.703 47.25 -3.975 1 93.81 277 GLN B CA 1
ATOM 8484 C C . GLN B 1 277 ? -16.312 46.938 -4.504 1 93.81 277 GLN B C 1
ATOM 8486 O O . GLN B 1 277 ? -15.32 47.531 -4.066 1 93.81 277 GLN B O 1
ATOM 8491 N N . PHE B 1 278 ? -16.312 45.938 -5.387 1 93.44 278 PHE B N 1
ATOM 8492 C CA . PHE B 1 278 ? -15.023 45.531 -5.93 1 93.44 278 PHE B CA 1
ATOM 8493 C C . PHE B 1 278 ? -15.062 45.5 -7.453 1 93.44 278 PHE B C 1
ATOM 8495 O O . PHE B 1 278 ? -15.047 44.438 -8.07 1 93.44 278 PHE B O 1
ATOM 8502 N N . PRO B 1 279 ? -14.914 46.562 -8.094 1 89.88 279 PRO B N 1
ATOM 8503 C CA . PRO B 1 279 ? -15.016 46.656 -9.555 1 89.88 279 PRO B CA 1
ATOM 8504 C C . PRO B 1 279 ? -13.805 46.031 -10.266 1 89.88 279 PRO B C 1
ATOM 8506 O O . PRO B 1 279 ? -13.898 45.656 -11.438 1 89.88 279 PRO B O 1
ATOM 8509 N N . GLU B 1 280 ? -12.719 45.844 -9.57 1 86.88 280 GLU B N 1
ATOM 8510 C CA . GLU B 1 280 ? -11.5 45.312 -10.172 1 86.88 280 GLU B CA 1
ATOM 8511 C C . GLU B 1 280 ? -11.602 43.812 -10.414 1 86.88 280 GLU B C 1
ATOM 8513 O O . GLU B 1 280 ? -10.859 43.25 -11.219 1 86.88 280 GLU B O 1
ATOM 8518 N N . GLU B 1 281 ? -12.594 43.156 -9.82 1 85.69 281 GLU B N 1
ATOM 8519 C CA . GLU B 1 281 ? -12.734 41.719 -9.984 1 85.69 281 GLU B CA 1
ATOM 8520 C C . GLU B 1 281 ? -13.5 41.375 -11.258 1 85.69 281 GLU B C 1
ATOM 8522 O O . GLU B 1 281 ? -14.609 41.875 -11.477 1 85.69 281 GLU B O 1
ATOM 8527 N N . PRO B 1 282 ? -12.938 40.562 -12.094 1 78.06 282 PRO B N 1
ATOM 8528 C CA . PRO B 1 282 ? -13.523 40.312 -13.414 1 78.06 282 PRO B CA 1
ATOM 8529 C C . PRO B 1 282 ? -14.773 39.438 -13.359 1 78.06 282 PRO B C 1
ATOM 8531 O O . PRO B 1 282 ? -15.641 39.531 -14.227 1 78.06 282 PRO B O 1
ATOM 8534 N N . PHE B 1 283 ? -14.953 38.562 -12.445 1 79.56 283 PHE B N 1
ATOM 8535 C CA . PHE B 1 283 ? -16.062 37.625 -12.422 1 79.56 283 PHE B CA 1
ATOM 8536 C C . PHE B 1 283 ? -16.938 37.844 -11.195 1 79.56 283 PHE B C 1
ATOM 8538 O O . PHE B 1 283 ? -16.625 37.344 -10.102 1 79.56 283 PHE B O 1
ATOM 8545 N N . PRO B 1 284 ? -18.047 38.375 -11.391 1 82.81 284 PRO B N 1
ATOM 8546 C CA . PRO B 1 284 ? -18.844 38.75 -10.211 1 82.81 284 PRO B CA 1
ATOM 8547 C C . PRO B 1 284 ? -19.75 37.625 -9.734 1 82.81 284 PRO B C 1
ATOM 8549 O O . PRO B 1 284 ? -20.578 37.812 -8.844 1 82.81 284 PRO B O 1
ATOM 8552 N N . GLU B 1 285 ? -19.578 36.406 -10.172 1 85.44 285 GLU B N 1
ATOM 8553 C CA . GLU B 1 285 ? -20.391 35.312 -9.688 1 85.44 285 GLU B CA 1
ATOM 8554 C C . GLU B 1 285 ? -19.922 34.812 -8.32 1 85.44 285 GLU B C 1
ATOM 8556 O O . GLU B 1 285 ? -18.719 34.75 -8.055 1 85.44 285 GLU B O 1
ATOM 8561 N N . PRO B 1 286 ? -20.922 34.562 -7.449 1 89.69 286 PRO B N 1
ATOM 8562 C CA . PRO B 1 286 ? -20.531 34.125 -6.113 1 89.69 286 PRO B CA 1
ATOM 8563 C C . PRO B 1 286 ? -19.906 32.719 -6.121 1 89.69 286 PRO B C 1
ATOM 8565 O O . PRO B 1 286 ? -20.375 31.844 -6.855 1 89.69 286 PRO B O 1
ATOM 8568 N N . GLY B 1 287 ? -18.891 32.656 -5.371 1 84.88 287 GLY B N 1
ATOM 8569 C CA . GLY B 1 287 ? -18.281 31.359 -5.152 1 84.88 287 GLY B CA 1
ATOM 8570 C C . GLY B 1 287 ? -18.812 30.656 -3.916 1 84.88 287 GLY B C 1
ATOM 8571 O O . GLY B 1 287 ? -19.797 31.094 -3.322 1 84.88 287 GLY B O 1
ATOM 8572 N N . ILE B 1 288 ? -18.25 29.609 -3.598 1 84.06 288 ILE B N 1
ATOM 8573 C CA . ILE B 1 288 ? -18.672 28.812 -2.451 1 84.06 288 ILE B CA 1
ATOM 8574 C C . ILE B 1 288 ? -18.406 29.594 -1.161 1 84.06 288 ILE B C 1
ATOM 8576 O O . ILE B 1 288 ? -19.172 29.469 -0.196 1 84.06 288 ILE B O 1
ATOM 8580 N N . SER B 1 289 ? -17.375 30.391 -1.166 1 88.5 289 SER B N 1
ATOM 8581 C CA . SER B 1 289 ? -17.047 31.172 0.026 1 88.5 289 SER B CA 1
ATOM 8582 C C . SER B 1 289 ? -18.141 32.156 0.365 1 88.5 289 SER B C 1
ATOM 8584 O O . SER B 1 289 ? -18.422 32.406 1.54 1 88.5 289 SER B O 1
ATOM 8586 N N . ALA B 1 290 ? -18.734 32.688 -0.647 1 92.5 290 ALA B N 1
ATOM 8587 C CA . ALA B 1 290 ? -19.828 33.625 -0.431 1 92.5 290 ALA B CA 1
ATOM 8588 C C . ALA B 1 290 ? -21.047 32.906 0.154 1 92.5 290 ALA B C 1
ATOM 8590 O O . ALA B 1 290 ? -21.688 33.438 1.081 1 92.5 290 ALA B O 1
ATOM 8591 N N . LEU B 1 291 ? -21.312 31.812 -0.389 1 90.69 291 LEU B N 1
ATOM 8592 C CA . LEU B 1 291 ? -22.484 31.062 0.061 1 90.69 291 LEU B CA 1
ATOM 8593 C C . LEU B 1 291 ? -22.312 30.594 1.503 1 90.69 291 LEU B C 1
ATOM 8595 O O . LEU B 1 291 ? -23.25 30.672 2.303 1 90.69 291 LEU B O 1
ATOM 8599 N N . GLN B 1 292 ? -21.172 30.203 1.827 1 89.81 292 GLN B N 1
ATOM 8600 C CA . GLN B 1 292 ? -20.891 29.734 3.18 1 89.81 292 GLN B CA 1
ATOM 8601 C C . GLN B 1 292 ? -20.922 30.891 4.18 1 89.81 292 GLN B C 1
ATOM 8603 O O . GLN B 1 292 ? -21.406 30.734 5.305 1 89.81 292 GLN B O 1
ATOM 8608 N N . ALA B 1 293 ? -20.344 31.969 3.754 1 94.19 293 ALA B N 1
ATOM 8609 C CA . ALA B 1 293 ? -20.344 33.125 4.633 1 94.19 293 ALA B CA 1
ATOM 8610 C C . ALA B 1 293 ? -21.766 33.625 4.902 1 94.19 293 ALA B C 1
ATOM 8612 O O . ALA B 1 293 ? -22.078 34.062 6.016 1 94.19 293 ALA B O 1
ATOM 8613 N N . TYR B 1 294 ? -22.562 33.594 3.881 1 95 294 TYR B N 1
ATOM 8614 C CA . TYR B 1 294 ? -23.953 33.969 4.027 1 95 294 TYR B CA 1
ATOM 8615 C C . TYR B 1 294 ? -24.672 33.094 5.039 1 95 294 TYR B C 1
ATOM 8617 O O . TYR B 1 294 ? -25.359 33.594 5.938 1 95 294 TYR B O 1
ATOM 8625 N N . ASP B 1 295 ? -24.5 31.828 4.938 1 92.12 295 ASP B N 1
ATOM 8626 C CA . ASP B 1 295 ? -25.156 30.875 5.812 1 92.12 295 ASP B CA 1
ATOM 8627 C C . ASP B 1 295 ? -24.625 30.969 7.242 1 92.12 295 ASP B C 1
ATOM 8629 O O . ASP B 1 295 ? -25.391 30.844 8.203 1 92.12 295 ASP B O 1
ATOM 8633 N N . ALA B 1 296 ? -23.328 31.125 7.375 1 93.31 296 ALA B N 1
ATOM 8634 C CA . ALA B 1 296 ? -22.734 31.25 8.703 1 93.31 296 ALA B CA 1
ATOM 8635 C C . ALA B 1 296 ? -23.25 32.5 9.422 1 93.31 296 ALA B C 1
ATOM 8637 O O . ALA B 1 296 ? -23.516 32.469 10.625 1 93.31 296 ALA B O 1
ATOM 8638 N N . THR B 1 297 ? -23.359 33.531 8.711 1 94.31 297 THR B N 1
ATOM 8639 C CA . THR B 1 297 ? -23.875 34.75 9.297 1 94.31 297 THR B CA 1
ATOM 8640 C C . THR B 1 297 ? -25.344 34.594 9.695 1 94.31 297 THR B C 1
ATOM 8642 O O . THR B 1 297 ? -25.766 35.094 10.742 1 94.31 297 THR B O 1
ATOM 8645 N N . TRP B 1 298 ? -25.984 33.938 8.859 1 91.88 298 TRP B N 1
ATOM 8646 C CA . TRP B 1 298 ? -27.391 33.656 9.156 1 91.88 298 TRP B CA 1
ATOM 8647 C C . TRP B 1 298 ? -27.516 32.844 10.422 1 91.88 298 TRP B C 1
ATOM 8649 O O . TRP B 1 298 ? -28.438 33.031 11.219 1 91.88 298 TRP B O 1
ATOM 8659 N N . ALA B 1 299 ? -26.688 31.906 10.609 1 91.69 299 ALA B N 1
ATOM 8660 C CA . ALA B 1 299 ? -26.703 31.047 11.797 1 91.69 299 ALA B CA 1
ATOM 8661 C C . ALA B 1 299 ? -26.484 31.859 13.062 1 91.69 299 ALA B C 1
ATOM 8663 O O . ALA B 1 299 ? -27.141 31.641 14.078 1 91.69 299 ALA B O 1
ATOM 8664 N N . VAL B 1 300 ? -25.578 32.781 13.016 1 92.06 300 VAL B N 1
ATOM 8665 C CA . VAL B 1 300 ? -25.266 33.594 14.172 1 92.06 300 VAL B CA 1
ATOM 8666 C C . VAL B 1 300 ? -26.422 34.562 14.438 1 92.06 300 VAL B C 1
ATOM 8668 O O . VAL B 1 300 ? -26.812 34.781 15.594 1 92.06 300 VAL B O 1
ATOM 8671 N N . ALA B 1 301 ? -26.969 35.125 13.406 1 89.12 301 ALA B N 1
ATOM 8672 C CA . ALA B 1 301 ? -28.078 36.062 13.555 1 89.12 301 ALA B CA 1
ATOM 8673 C C . ALA B 1 301 ? -29.297 35.344 14.164 1 89.12 301 ALA B C 1
ATOM 8675 O O . ALA B 1 301 ? -29.984 35.906 15.023 1 89.12 301 ALA B O 1
ATOM 8676 N N . LEU B 1 302 ? -29.516 34.156 13.695 1 88.44 302 LEU B N 1
ATOM 8677 C CA . LEU B 1 302 ? -30.609 33.375 14.227 1 88.44 302 LEU B CA 1
ATOM 8678 C C . LEU B 1 302 ? -30.406 33.094 15.711 1 88.44 302 LEU B C 1
ATOM 8680 O O . LEU B 1 302 ? -31.359 33.125 16.484 1 88.44 302 LEU B O 1
ATOM 8684 N N . ALA B 1 303 ? -29.203 32.781 16.047 1 88.44 303 ALA B N 1
ATOM 8685 C CA . ALA B 1 303 ? -28.875 32.469 17.438 1 88.44 303 ALA B CA 1
ATOM 8686 C C . ALA B 1 303 ? -29 33.719 18.312 1 88.44 303 ALA B C 1
ATOM 8688 O O . ALA B 1 303 ? -29.391 33.625 19.484 1 88.44 303 ALA B O 1
ATOM 8689 N N . MET B 1 304 ? -28.656 34.812 17.812 1 83.75 304 MET B N 1
ATOM 8690 C CA . MET B 1 304 ? -28.703 36.062 18.578 1 83.75 304 MET B CA 1
ATOM 8691 C C . MET B 1 304 ? -30.141 36.469 18.844 1 83.75 304 MET B C 1
ATOM 8693 O O . MET B 1 304 ? -30.453 37.031 19.906 1 83.75 304 MET B O 1
ATOM 8697 N N . GLU B 1 305 ? -31.031 36.156 17.969 1 78.62 305 GLU B N 1
ATOM 8698 C CA . GLU B 1 305 ? -32.438 36.562 18.125 1 78.62 305 GLU B CA 1
ATOM 8699 C C . GLU B 1 305 ? -33.219 35.5 18.906 1 78.62 305 GLU B C 1
ATOM 8701 O O . GLU B 1 305 ? -34.281 35.812 19.469 1 78.62 305 GLU B O 1
ATOM 8706 N N . GLY B 1 306 ? -32.625 34.281 19.344 1 65.81 306 GLY B N 1
ATOM 8707 C CA . GLY B 1 306 ? -33.312 33.25 20.125 1 65.81 306 GLY B CA 1
ATOM 8708 C C . GLY B 1 306 ? -34.5 32.656 19.406 1 65.81 306 GLY B C 1
ATOM 8709 O O . GLY B 1 306 ? -35.438 32.188 20.031 1 65.81 306 GLY B O 1
ATOM 8710 N N . ARG B 1 307 ? -34.875 32.75 18.094 1 51.25 307 ARG B N 1
ATOM 8711 C CA . ARG B 1 307 ? -36.062 32.219 17.406 1 51.25 307 ARG B CA 1
ATOM 8712 C C . ARG B 1 307 ? -36 30.719 17.25 1 51.25 307 ARG B C 1
ATOM 8714 O O . ARG B 1 307 ? -34.938 30.172 16.969 1 51.25 307 ARG B O 1
ATOM 8721 N N . PRO B 1 308 ? -36.969 29.859 17.734 1 45.81 308 PRO B N 1
ATOM 8722 C CA . PRO B 1 308 ? -37.094 28.438 17.438 1 45.81 308 PRO B CA 1
ATOM 8723 C C . PRO B 1 308 ? -36.969 28.125 15.938 1 45.81 308 PRO B C 1
ATOM 8725 O O . PRO B 1 308 ? -37.25 29 15.109 1 45.81 308 PRO B O 1
ATOM 8728 N N . SER B 1 309 ? -36.344 26.984 15.523 1 41.47 309 SER B N 1
ATOM 8729 C CA . SER B 1 309 ? -35.969 26.406 14.242 1 41.47 309 SER B CA 1
ATOM 8730 C C . SER B 1 309 ? -37.094 26.469 13.227 1 41.47 309 SER B C 1
ATOM 8732 O O . SER B 1 309 ? -36.906 26.125 12.062 1 41.47 309 SER B O 1
ATOM 8734 N N . SER B 1 310 ? -38.438 26.109 13.594 1 34.81 310 SER B N 1
ATOM 8735 C CA . SER B 1 310 ? -39.312 25.531 12.586 1 34.81 310 SER B CA 1
ATOM 8736 C C . SER B 1 310 ? -39.719 26.578 11.539 1 34.81 310 SER B C 1
ATOM 8738 O O . SER B 1 310 ? -40.375 26.25 10.547 1 34.81 310 SER B O 1
ATOM 8740 N N . LYS B 1 311 ? -40.562 27.734 11.93 1 36.81 311 LYS B N 1
ATOM 8741 C CA . LYS B 1 311 ? -41.625 28.266 11.047 1 36.81 311 LYS B CA 1
ATOM 8742 C C . LYS B 1 311 ? -41 28.953 9.828 1 36.81 311 LYS B C 1
ATOM 8744 O O . LYS B 1 311 ? -39.875 29.406 9.875 1 36.81 311 LYS B O 1
ATOM 8749 N N . ARG B 1 312 ? -41.938 29.125 8.719 1 35.56 312 ARG B N 1
ATOM 8750 C CA . ARG B 1 312 ? -41.969 29.75 7.398 1 35.56 312 ARG B CA 1
ATOM 8751 C C . ARG B 1 312 ? -41.406 31.172 7.441 1 35.56 312 ARG B C 1
ATOM 8753 O O . ARG B 1 312 ? -41.5 31.844 8.469 1 35.56 312 ARG B O 1
ATOM 8760 N N . PHE B 1 313 ? -40.625 31.531 6.465 1 34.69 313 PHE B N 1
ATOM 8761 C CA . PHE B 1 313 ? -40.094 32.844 6.07 1 34.69 313 PHE B CA 1
ATOM 8762 C C . PHE B 1 313 ? -41.094 33.938 6.422 1 34.69 313 PHE B C 1
ATOM 8764 O O . PHE B 1 313 ? -40.812 35.125 6.18 1 34.69 313 PHE B O 1
ATOM 8771 N N . GLY B 1 314 ? -42.406 33.656 6.629 1 29.73 314 GLY B N 1
ATOM 8772 C CA . GLY B 1 314 ? -43.344 34.75 6.406 1 29.73 314 GLY B CA 1
ATOM 8773 C C . GLY B 1 314 ? -43.312 35.781 7.516 1 29.73 314 GLY B C 1
ATOM 8774 O O . GLY B 1 314 ? -43.375 37 7.254 1 29.73 314 GLY B O 1
ATOM 8775 N N . ASN B 1 315 ? -43.906 35.5 8.742 1 30.42 315 ASN B N 1
ATOM 8776 C CA . ASN B 1 315 ? -44.531 36.562 9.5 1 30.42 315 ASN B CA 1
ATOM 8777 C C . ASN B 1 315 ? -43.5 37.375 10.281 1 30.42 315 ASN B C 1
ATOM 8779 O O . ASN B 1 315 ? -42.562 36.812 10.852 1 30.42 315 ASN B O 1
ATOM 8783 N N . SER B 1 316 ? -43.344 38.719 10.031 1 33 316 SER B N 1
ATOM 8784 C CA . SER B 1 316 ? -42.656 39.938 10.469 1 33 316 SER B CA 1
ATOM 8785 C C . SER B 1 316 ? -42.656 40.062 11.984 1 33 316 SER B C 1
ATOM 8787 O O . SER B 1 316 ? -43.5 40.719 12.586 1 33 316 SER B O 1
ATOM 8789 N N . THR B 1 317 ? -42.844 39.031 12.805 1 34.06 317 THR B N 1
ATOM 8790 C CA . THR B 1 317 ? -42.906 39.5 14.188 1 34.06 317 THR B CA 1
ATOM 8791 C C . THR B 1 317 ? -41.625 40.188 14.578 1 34.06 317 THR B C 1
ATOM 8793 O O . THR B 1 317 ? -40.531 39.906 14.047 1 34.06 317 THR B O 1
ATOM 8796 N N . SER B 1 318 ? -41.719 41.312 15.352 1 36.47 318 SER B N 1
ATOM 8797 C CA . SER B 1 318 ? -40.75 42.281 15.898 1 36.47 318 SER B CA 1
ATOM 8798 C C . SER B 1 318 ? -39.562 41.594 16.516 1 36.47 318 SER B C 1
ATOM 8800 O O . SER B 1 318 ? -39.688 40.75 17.406 1 36.47 318 SER B O 1
ATOM 8802 N N . ILE B 1 319 ? -38.656 41.219 15.766 1 40.56 319 ILE B N 1
ATOM 8803 C CA . ILE B 1 319 ? -37.375 40.625 16.141 1 40.56 319 ILE B CA 1
ATOM 8804 C C . ILE B 1 319 ? -36.625 41.562 17.062 1 40.56 319 ILE B C 1
ATOM 8806 O O . ILE B 1 319 ? -36.219 42.656 16.641 1 40.56 319 ILE B O 1
ATOM 8810 N N . THR B 1 320 ? -37.031 41.812 18.312 1 38 320 THR B N 1
ATOM 8811 C CA . THR B 1 320 ? -36.188 42.625 19.188 1 38 320 THR B CA 1
ATOM 8812 C C . THR B 1 320 ? -34.938 41.875 19.594 1 38 320 THR B C 1
ATOM 8814 O O . THR B 1 320 ? -35.031 40.75 20.109 1 38 320 THR B O 1
ATOM 8817 N N . PRO B 1 321 ? -33.812 42.25 19.094 1 41.53 321 PRO B N 1
ATOM 8818 C CA . PRO B 1 321 ? -32.562 41.625 19.5 1 41.53 321 PRO B CA 1
ATOM 8819 C C . PRO B 1 321 ? -32.375 41.594 21.016 1 41.53 321 PRO B C 1
ATOM 8821 O O . PRO B 1 321 ? -32.625 42.562 21.703 1 41.53 321 PRO B O 1
ATOM 8824 N N . LYS B 1 322 ? -32.625 40.531 21.656 1 46.78 322 LYS B N 1
ATOM 8825 C CA . LYS B 1 322 ? -32.5 40.375 23.094 1 46.78 322 LYS B CA 1
ATOM 8826 C C . LYS B 1 322 ? -31.062 40.688 23.547 1 46.78 322 LYS B C 1
ATOM 8828 O O . LYS B 1 322 ? -30.141 40.656 22.734 1 46.78 322 LYS B O 1
ATOM 8833 N N . ALA B 1 323 ? -30.75 41.125 24.859 1 43.31 323 ALA B N 1
ATOM 8834 C CA . ALA B 1 323 ? -29.594 41.5 25.656 1 43.31 323 ALA B CA 1
ATOM 8835 C C . ALA B 1 323 ? -28.438 40.531 25.422 1 43.31 323 ALA B C 1
ATOM 8837 O O . ALA B 1 323 ? -28.641 39.406 24.969 1 43.31 323 ALA B O 1
ATOM 8838 N N . SER B 1 324 ? -27.109 41.156 25.531 1 51.53 324 SER B N 1
ATOM 8839 C CA . SER B 1 324 ? -25.828 40.469 25.391 1 51.53 324 SER B CA 1
ATOM 8840 C C . SER B 1 324 ? -25.812 39.125 26.125 1 51.53 324 SER B C 1
ATOM 8842 O O . SER B 1 324 ? -26.141 39.062 27.312 1 51.53 324 SER B O 1
ATOM 8844 N N . MET B 1 325 ? -26.156 38.156 25.562 1 59.5 325 MET B N 1
ATOM 8845 C CA . MET B 1 325 ? -26.125 36.812 26.172 1 59.5 325 MET B CA 1
ATOM 8846 C C . MET B 1 325 ? -24.688 36.344 26.375 1 59.5 325 MET B C 1
ATOM 8848 O O . MET B 1 325 ? -23.781 36.812 25.703 1 59.5 325 MET B O 1
ATOM 8852 N N . GLY B 1 326 ? -24.312 35.875 27.516 1 75.56 326 GLY B N 1
ATOM 8853 C CA . GLY B 1 326 ? -23.031 35.25 27.812 1 75.56 326 GLY B CA 1
ATOM 8854 C C . GLY B 1 326 ? -22.516 34.375 26.688 1 75.56 326 GLY B C 1
ATOM 8855 O O . GLY B 1 326 ? -23.281 33.875 25.875 1 75.56 326 GLY B O 1
ATOM 8856 N N . GLY B 1 327 ? -21.234 34.531 26.312 1 85.12 327 GLY B N 1
ATOM 8857 C CA . GLY B 1 327 ? -20.562 33.781 25.281 1 85.12 327 GLY B CA 1
ATOM 8858 C C . GLY B 1 327 ? -20.984 32.312 25.234 1 85.12 327 GLY B C 1
ATOM 8859 O O . GLY B 1 327 ? -21.219 31.766 24.156 1 85.12 327 GLY B O 1
ATOM 8860 N N . THR B 1 328 ? -21.281 31.734 26.297 1 88.44 328 THR B N 1
ATOM 8861 C CA . THR B 1 328 ? -21.641 30.312 26.359 1 88.44 328 THR B CA 1
ATOM 8862 C C . THR B 1 328 ? -23.094 30.109 25.906 1 88.44 328 THR B C 1
ATOM 8864 O O . THR B 1 328 ? -23.391 29.109 25.234 1 88.44 328 THR B O 1
ATOM 8867 N N . SER B 1 329 ? -23.906 30.984 26.281 1 88 329 SER B N 1
ATOM 8868 C CA . SER B 1 329 ? -25.297 30.891 25.859 1 88 329 SER B CA 1
ATOM 8869 C C . SER B 1 329 ? -25.438 31.062 24.344 1 88 329 SER B C 1
ATOM 8871 O O . SER B 1 329 ? -26.188 30.328 23.703 1 88 329 SER B O 1
ATOM 8873 N N . LEU B 1 330 ? -24.734 32.031 23.844 1 90.31 330 LEU B N 1
ATOM 8874 C CA . LEU B 1 330 ? -24.734 32.219 22.391 1 90.31 330 LEU B CA 1
ATOM 8875 C C . LEU B 1 330 ? -24.188 31 21.672 1 90.31 330 LEU B C 1
ATOM 8877 O O . LEU B 1 330 ? -24.703 30.594 20.625 1 90.31 330 LEU B O 1
ATOM 8881 N N . LEU B 1 331 ? -23.125 30.469 22.219 1 92.12 331 LEU B N 1
ATOM 8882 C CA . LEU B 1 331 ? -22.516 29.266 21.625 1 92.12 331 LEU B CA 1
ATOM 8883 C C . LEU B 1 331 ? -23.516 28.125 21.562 1 92.12 331 LEU B C 1
ATOM 8885 O O . LEU B 1 331 ? -23.656 27.469 20.531 1 92.12 331 LEU B O 1
ATOM 8889 N N . ASN B 1 332 ? -24.266 27.906 22.594 1 89.62 332 ASN B N 1
ATOM 8890 C CA . ASN B 1 332 ? -25.234 26.828 22.625 1 89.62 332 ASN B CA 1
ATOM 8891 C C . ASN B 1 332 ? -26.375 27.062 21.641 1 89.62 332 ASN B C 1
ATOM 8893 O O . ASN B 1 332 ? -26.891 26.109 21.031 1 89.62 332 ASN B O 1
ATOM 8897 N N . ARG B 1 333 ? -26.688 28.25 21.484 1 89.69 333 ARG B N 1
ATOM 8898 C CA . ARG B 1 333 ? -27.75 28.562 20.547 1 89.69 333 ARG B CA 1
ATOM 8899 C C . ARG B 1 333 ? -27.297 28.391 19.109 1 89.69 333 ARG B C 1
ATOM 8901 O O . ARG B 1 333 ? -28.078 27.984 18.25 1 89.69 333 ARG B O 1
ATOM 8908 N N . ILE B 1 334 ? -26.094 28.75 18.844 1 91.94 334 ILE B N 1
ATOM 8909 C CA . ILE B 1 334 ? -25.562 28.531 17.5 1 91.94 334 ILE B CA 1
ATOM 8910 C C . ILE B 1 334 ? -25.516 27.047 17.188 1 91.94 334 ILE B C 1
ATOM 8912 O O . ILE B 1 334 ? -25.891 26.609 16.109 1 91.94 334 ILE B O 1
ATOM 8916 N N . LEU B 1 335 ? -25.094 26.281 18.156 1 90.5 335 LEU B N 1
ATOM 8917 C CA . LEU B 1 335 ? -24.953 24.844 17.969 1 90.5 335 LEU B CA 1
ATOM 8918 C C . LEU B 1 335 ? -26.312 24.172 17.828 1 90.5 335 LEU B C 1
ATOM 8920 O O . LEU B 1 335 ? -26.438 23.141 17.172 1 90.5 335 LEU B O 1
ATOM 8924 N N . ALA B 1 336 ? -27.328 24.781 18.281 1 88 336 ALA B N 1
ATOM 8925 C CA . ALA B 1 336 ? -28.672 24.219 18.219 1 88 336 ALA B CA 1
ATOM 8926 C C . ALA B 1 336 ? -29.422 24.734 17 1 88 336 ALA B C 1
ATOM 8928 O O . ALA B 1 336 ? -30.5 24.234 16.672 1 88 336 ALA B O 1
ATOM 8929 N N . SER B 1 337 ? -28.859 25.594 16.328 1 87.69 337 SER B N 1
ATOM 8930 C CA . SER B 1 337 ? -29.516 26.203 15.18 1 87.69 337 SER B CA 1
ATOM 8931 C C . SER B 1 337 ? -29.672 25.203 14.031 1 87.69 337 SER B C 1
ATOM 8933 O O . SER B 1 337 ? -28.734 24.469 13.719 1 87.69 337 SER B O 1
ATOM 8935 N N . LYS B 1 338 ? -30.875 25.031 13.539 1 87.38 338 LYS B N 1
ATOM 8936 C CA . LYS B 1 338 ? -31.188 24.219 12.367 1 87.38 338 LYS B CA 1
ATOM 8937 C C . LYS B 1 338 ? -32.031 25 11.367 1 87.38 338 LYS B C 1
ATOM 8939 O O . LYS B 1 338 ? -33.094 25.547 11.727 1 87.38 338 LYS B O 1
ATOM 8944 N N . PHE B 1 339 ? -31.5 25.172 10.18 1 87.75 339 PHE B N 1
ATOM 8945 C CA . PHE B 1 339 ? -32.25 25.906 9.172 1 87.75 339 PHE B CA 1
ATOM 8946 C C . PHE B 1 339 ? -31.797 25.516 7.77 1 87.75 339 PHE B C 1
ATOM 8948 O O . PHE B 1 339 ? -30.797 24.797 7.613 1 87.75 339 PHE B O 1
ATOM 8955 N N . GLU B 1 340 ? -32.562 25.891 6.801 1 86.62 340 GLU B N 1
ATOM 8956 C CA . GLU B 1 340 ? -32.219 25.672 5.406 1 86.62 340 GLU B CA 1
ATOM 8957 C C . GLU B 1 340 ? -31.469 26.891 4.828 1 86.62 340 GLU B C 1
ATOM 8959 O O . GLU B 1 340 ? -32.094 27.938 4.625 1 86.62 340 GLU B O 1
ATOM 8964 N N . GLY B 1 341 ? -30.203 26.75 4.66 1 87.88 341 GLY B N 1
ATOM 8965 C CA . GLY B 1 341 ? -29.406 27.812 4.086 1 87.88 341 GLY B CA 1
ATOM 8966 C C . GLY B 1 341 ? -29.25 27.703 2.58 1 87.88 341 GLY B C 1
ATOM 8967 O O . GLY B 1 341 ? -30.016 26.984 1.926 1 87.88 341 GLY B O 1
ATOM 8968 N N . LEU B 1 342 ? -28.359 28.531 2.045 1 88.38 342 LEU B N 1
ATOM 8969 C CA . LEU B 1 342 ? -28.078 28.5 0.613 1 88.38 342 LEU B CA 1
ATOM 8970 C C . LEU B 1 342 ? -27.359 27.219 0.221 1 88.38 342 LEU B C 1
ATOM 8972 O O . LEU B 1 342 ? -27.531 26.719 -0.89 1 88.38 342 LEU B O 1
ATOM 8976 N N . THR B 1 343 ? -26.484 26.75 1.117 1 84.94 343 THR B N 1
ATOM 8977 C CA . THR B 1 343 ? -25.688 25.562 0.827 1 84.94 343 THR B CA 1
ATOM 8978 C C . THR B 1 343 ? -26.438 24.297 1.228 1 84.94 343 THR B C 1
ATOM 8980 O O . THR B 1 343 ? -25.891 23.188 1.111 1 84.94 343 THR B O 1
ATOM 8983 N N . GLY B 1 344 ? -27.641 24.422 1.686 1 82.19 344 GLY B N 1
ATOM 8984 C CA . GLY B 1 344 ? -28.438 23.266 2.094 1 82.19 344 GLY B CA 1
ATOM 8985 C C . GLY B 1 344 ? -28.875 23.328 3.547 1 82.19 344 GLY B C 1
ATOM 8986 O O . GLY B 1 344 ? -29.031 24.422 4.105 1 82.19 344 GLY B O 1
ATOM 8987 N N . HIS B 1 345 ? -29.062 22.094 4.086 1 83.75 345 HIS B N 1
ATOM 8988 C CA . HIS B 1 345 ? -29.484 22.031 5.48 1 83.75 345 HIS B CA 1
ATOM 8989 C C . HIS B 1 345 ? -28.312 22.266 6.43 1 83.75 345 HIS B C 1
ATOM 8991 O O . HIS B 1 345 ? -27.328 21.531 6.398 1 83.75 345 HIS B O 1
ATOM 8997 N N . ILE B 1 346 ? -28.406 23.281 7.254 1 87.75 346 ILE B N 1
ATOM 8998 C CA . ILE B 1 346 ? -27.328 23.656 8.156 1 87.75 346 ILE B CA 1
ATOM 8999 C C . ILE B 1 346 ? -27.625 23.125 9.562 1 87.75 346 ILE B C 1
ATOM 9001 O O . ILE B 1 346 ? -28.672 23.406 10.133 1 87.75 346 ILE B O 1
ATOM 9005 N N . CYS B 1 347 ? -26.828 22.234 9.992 1 88.44 347 CYS B N 1
ATOM 9006 C CA . CYS B 1 347 ? -26.859 21.688 11.344 1 88.44 347 CYS B CA 1
ATOM 9007 C C . CYS B 1 347 ? -25.469 21.422 11.875 1 88.44 347 CYS B C 1
ATOM 9009 O O . CYS B 1 347 ? -24.578 21.016 11.117 1 88.44 347 CYS B O 1
ATOM 9011 N N . PHE B 1 348 ? -25.234 21.766 13.18 1 87.06 348 PHE B N 1
ATOM 9012 C CA . PHE B 1 348 ? -23.906 21.578 13.773 1 87.06 348 PHE B CA 1
ATOM 9013 C C . PHE B 1 348 ? -23.938 20.422 14.758 1 87.06 348 PHE B C 1
ATOM 9015 O O . PHE B 1 348 ? -24.859 20.297 15.57 1 87.06 348 PHE B O 1
ATOM 9022 N N . ILE B 1 349 ? -23 19.516 14.516 1 80.88 349 ILE B N 1
ATOM 9023 C CA . ILE B 1 349 ? -22.812 18.422 15.461 1 80.88 349 ILE B CA 1
ATOM 9024 C C . ILE B 1 349 ? -21.375 18.453 16 1 80.88 349 ILE B C 1
ATOM 9026 O O . ILE B 1 349 ? -20.422 18.406 15.227 1 80.88 349 ILE B O 1
ATOM 9030 N N . ASN B 1 350 ? -21.188 18.594 17.234 1 76.06 350 ASN B N 1
ATOM 9031 C CA . ASN B 1 350 ? -19.891 18.641 17.875 1 76.06 350 ASN B CA 1
ATOM 9032 C C . ASN B 1 350 ? -19.031 19.766 17.328 1 76.06 350 ASN B C 1
ATOM 9034 O O . ASN B 1 350 ? -17.844 19.578 17.047 1 76.06 350 ASN B O 1
ATOM 9038 N N . GLY B 1 351 ? -19.688 20.859 16.984 1 80.94 351 GLY B N 1
ATOM 9039 C CA . GLY B 1 351 ? -18.969 22.047 16.547 1 80.94 351 GLY B CA 1
ATOM 9040 C C . GLY B 1 351 ? -18.641 22.047 15.07 1 80.94 351 GLY B C 1
ATOM 9041 O O . GLY B 1 351 ? -17.953 22.938 14.578 1 80.94 351 GLY B O 1
ATOM 9042 N N . MET B 1 352 ? -19.094 21.062 14.383 1 83.38 352 MET B N 1
ATOM 9043 C CA . MET B 1 352 ? -18.828 20.969 12.953 1 83.38 352 MET B CA 1
ATOM 9044 C C . MET B 1 352 ? -20.125 20.922 12.156 1 83.38 352 MET B C 1
ATOM 9046 O O . MET B 1 352 ? -21.125 20.375 12.625 1 83.38 352 MET B O 1
ATOM 9050 N N . LEU B 1 353 ? -19.969 21.469 10.992 1 84.19 353 LEU B N 1
ATOM 9051 C CA . LEU B 1 353 ? -21.109 21.438 10.102 1 84.19 353 LEU B CA 1
ATOM 9052 C C . LEU B 1 353 ? -21.391 20.016 9.609 1 84.19 353 LEU B C 1
ATOM 9054 O O . LEU B 1 353 ? -20.469 19.312 9.195 1 84.19 353 LEU B O 1
ATOM 9058 N N . HIS B 1 354 ? -22.469 19.422 9.945 1 73.69 354 HIS B N 1
ATOM 9059 C CA . HIS B 1 354 ? -22.859 18.078 9.508 1 73.69 354 HIS B CA 1
ATOM 9060 C C . HIS B 1 354 ? -23.938 18.141 8.43 1 73.69 354 HIS B C 1
ATOM 9062 O O . HIS B 1 354 ? -25.109 18.328 8.734 1 73.69 354 HIS B O 1
ATOM 9068 N N . PRO B 1 355 ? -23.422 18.219 7.125 1 62.5 355 PRO B N 1
ATOM 9069 C CA . PRO B 1 355 ? -24.5 18.297 6.133 1 62.5 355 PRO B CA 1
ATOM 9070 C C . PRO B 1 355 ? -25.375 17.047 6.094 1 62.5 355 PRO B C 1
ATOM 9072 O O . PRO B 1 355 ? -24.891 15.953 6.402 1 62.5 355 PRO B O 1
ATOM 9075 N N . ALA B 1 356 ? -26.703 17.062 6 1 50.03 356 ALA B N 1
ATOM 9076 C CA . ALA B 1 356 ? -27.656 15.961 5.914 1 50.03 356 ALA B CA 1
ATOM 9077 C C . ALA B 1 356 ? -27.312 15.031 4.754 1 50.03 356 ALA B C 1
ATOM 9079 O O . ALA B 1 356 ? -27.328 13.805 4.906 1 50.03 356 ALA B O 1
ATOM 9080 N N . ALA B 1 357 ? -27.172 15.781 3.582 1 58.09 357 ALA B N 1
ATOM 9081 C CA . ALA B 1 357 ? -26.875 14.953 2.416 1 58.09 357 ALA B CA 1
ATOM 9082 C C . ALA B 1 357 ? -25.453 15.195 1.915 1 58.09 357 ALA B C 1
ATOM 9084 O O . ALA B 1 357 ? -25.047 16.344 1.716 1 58.09 357 ALA B O 1
ATOM 9085 N N . ARG B 1 358 ? -24.703 14.047 1.977 1 80.25 358 ARG B N 1
ATOM 9086 C CA . ARG B 1 358 ? -23.359 14.125 1.449 1 80.25 358 ARG B CA 1
ATOM 9087 C C . ARG B 1 358 ? -23.328 13.852 -0.051 1 80.25 358 ARG B C 1
ATOM 9089 O O . ARG B 1 358 ? -23.094 12.719 -0.476 1 80.25 358 ARG B O 1
ATOM 9096 N N . ILE B 1 359 ? -23.75 14.977 -0.849 1 87.31 359 ILE B N 1
ATOM 9097 C CA . ILE B 1 359 ? -23.828 14.883 -2.303 1 87.31 359 ILE B CA 1
ATOM 9098 C C . ILE B 1 359 ? -22.703 15.719 -2.924 1 87.31 359 ILE B C 1
ATOM 9100 O O . ILE B 1 359 ? -22.438 16.828 -2.469 1 87.31 359 ILE B O 1
ATOM 9104 N N . PHE B 1 360 ? -22.109 15.18 -3.914 1 90.62 360 PHE B N 1
ATOM 9105 C CA . PHE B 1 360 ? -21.047 15.883 -4.617 1 90.62 360 PHE B CA 1
ATOM 9106 C C . PHE B 1 360 ? -21.328 15.93 -6.113 1 90.62 360 PHE B C 1
ATOM 9108 O O . PHE B 1 360 ? -21.906 14.992 -6.676 1 90.62 360 PHE B O 1
ATOM 9115 N N . THR B 1 361 ? -20.938 17.016 -6.699 1 91.94 361 THR B N 1
ATOM 9116 C CA . THR B 1 361 ? -21.062 17.203 -8.141 1 91.94 361 THR B CA 1
ATOM 9117 C C . THR B 1 361 ? -19.734 16.922 -8.836 1 91.94 361 THR B C 1
ATOM 9119 O O . THR B 1 361 ? -18.688 17.422 -8.43 1 91.94 361 THR B O 1
ATOM 9122 N N . LEU B 1 362 ? -19.844 16.062 -9.805 1 95.12 362 LEU B N 1
ATOM 9123 C CA . LEU B 1 362 ? -18.656 15.789 -10.602 1 95.12 362 LEU B CA 1
ATOM 9124 C C . LEU B 1 362 ? -18.625 16.672 -11.844 1 95.12 362 LEU B C 1
ATOM 9126 O O . LEU B 1 362 ? -19.641 16.844 -12.523 1 95.12 362 LEU B O 1
ATOM 9130 N N . VAL B 1 363 ? -17.438 17.25 -12.078 1 95.12 363 VAL B N 1
ATOM 9131 C CA . VAL B 1 363 ? -17.312 18.156 -13.219 1 95.12 363 VAL B CA 1
ATOM 9132 C C . VAL B 1 363 ? -16.109 17.734 -14.07 1 95.12 363 VAL B C 1
ATOM 9134 O O . VAL B 1 363 ? -15.195 17.078 -13.578 1 95.12 363 VAL B O 1
ATOM 9137 N N . ASN B 1 364 ? -16.188 18.016 -15.32 1 94.94 364 ASN B N 1
ATOM 9138 C CA . ASN B 1 364 ? -15.133 17.812 -16.297 1 94.94 364 ASN B CA 1
ATOM 9139 C C . ASN B 1 364 ? -14.758 19.109 -17 1 94.94 364 ASN B C 1
ATOM 9141 O O . ASN B 1 364 ? -15.633 19.859 -17.422 1 94.94 364 ASN B O 1
ATOM 9145 N N . VAL B 1 365 ? -13.477 19.375 -17.078 1 94.19 365 VAL B N 1
ATOM 9146 C CA . VAL B 1 365 ? -13.031 20.609 -17.703 1 94.19 365 VAL B CA 1
ATOM 9147 C C . VAL B 1 365 ? -12.867 20.406 -19.203 1 94.19 365 VAL B C 1
ATOM 9149 O O . VAL B 1 365 ? -11.906 19.781 -19.656 1 94.19 365 VAL B O 1
ATOM 9152 N N . VAL B 1 366 ? -13.781 20.812 -19.953 1 91.31 366 VAL B N 1
ATOM 9153 C CA . VAL B 1 366 ? -13.758 20.812 -21.406 1 91.31 366 VAL B CA 1
ATOM 9154 C C . VAL B 1 366 ? -14.07 22.219 -21.922 1 91.31 366 VAL B C 1
ATOM 9156 O O . VAL B 1 366 ? -15.211 22.516 -22.281 1 91.31 366 VAL B O 1
ATOM 9159 N N . GLY B 1 367 ? -13.078 23.031 -22.047 1 85.12 367 GLY B N 1
ATOM 9160 C CA . GLY B 1 367 ? -13.312 24.438 -22.281 1 85.12 367 GLY B CA 1
ATOM 9161 C C . GLY B 1 367 ? -13.805 25.188 -21.062 1 85.12 367 GLY B C 1
ATOM 9162 O O . GLY B 1 367 ? -13.164 26.156 -20.625 1 85.12 367 GLY B O 1
ATOM 9163 N N . ILE B 1 368 ? -14.977 24.703 -20.609 1 87.69 368 ILE B N 1
ATOM 9164 C CA . ILE B 1 368 ? -15.539 25.172 -19.359 1 87.69 368 ILE B CA 1
ATOM 9165 C C . ILE B 1 368 ? -15.805 23.984 -18.422 1 87.69 368 ILE B C 1
ATOM 9167 O O . ILE B 1 368 ? -15.641 22.828 -18.828 1 87.69 368 ILE B O 1
ATOM 9171 N N . SER B 1 369 ? -16.047 24.375 -17.234 1 88.38 369 SER B N 1
ATOM 9172 C CA . SER B 1 369 ? -16.406 23.297 -16.312 1 88.38 369 SER B CA 1
ATOM 9173 C C . SER B 1 369 ? -17.797 22.75 -16.594 1 88.38 369 SER B C 1
ATOM 9175 O O . SER B 1 369 ? -18.781 23.469 -16.453 1 88.38 369 SER B O 1
ATOM 9177 N N . THR B 1 370 ? -17.828 21.516 -17.078 1 91 370 THR B N 1
ATOM 9178 C CA . THR B 1 370 ? -19.109 20.875 -17.438 1 91 370 THR B CA 1
ATOM 9179 C C . THR B 1 370 ? -19.5 19.844 -16.391 1 91 370 THR B C 1
ATOM 9181 O O . THR B 1 370 ? -18.672 19.078 -15.914 1 91 370 THR B O 1
ATOM 9184 N N . GLU B 1 371 ? -20.781 19.906 -16.047 1 92.5 371 GLU B N 1
ATOM 9185 C CA . GLU B 1 371 ? -21.297 18.953 -15.055 1 92.5 371 GLU B CA 1
ATOM 9186 C C . GLU B 1 371 ? -21.5 17.578 -15.664 1 92.5 371 GLU B C 1
ATOM 9188 O O . GLU B 1 371 ? -22.094 17.453 -16.734 1 92.5 371 GLU B O 1
ATOM 9193 N N . LEU B 1 372 ? -21.031 16.562 -15.008 1 93.75 372 LEU B N 1
ATOM 9194 C CA . LEU B 1 372 ? -21.156 15.18 -15.453 1 93.75 372 LEU B CA 1
ATOM 9195 C C . LEU B 1 372 ? -22.312 14.484 -14.758 1 93.75 372 LEU B C 1
ATOM 9197 O O . LEU B 1 372 ? -23.047 13.711 -15.375 1 93.75 372 LEU B O 1
ATOM 9201 N N . GLY B 1 373 ? -22.391 14.711 -13.477 1 94.25 373 GLY B N 1
ATOM 9202 C CA . GLY B 1 373 ? -23.375 14.062 -12.617 1 94.25 373 GLY B CA 1
ATOM 9203 C C . GLY B 1 373 ? -23.062 14.211 -11.141 1 94.25 373 GLY B C 1
ATOM 9204 O O . GLY B 1 373 ? -22.406 15.172 -10.734 1 94.25 373 GLY B O 1
ATOM 9205 N N . TYR B 1 374 ? -23.688 13.18 -10.375 1 93 374 TYR B N 1
ATOM 9206 C CA . TYR B 1 374 ? -23.578 13.344 -8.922 1 93 374 TYR B CA 1
ATOM 9207 C C . TYR B 1 374 ? -23.125 12.047 -8.266 1 93 374 TYR B C 1
ATOM 9209 O O . TYR B 1 374 ? -23.203 10.977 -8.867 1 93 374 TYR B O 1
ATOM 9217 N N . TRP B 1 375 ? -22.484 12.227 -7.176 1 92.69 375 TRP B N 1
ATOM 9218 C CA . TRP B 1 375 ? -22.172 11.109 -6.301 1 92.69 375 TRP B CA 1
ATOM 9219 C C . TRP B 1 375 ? -22.734 11.32 -4.902 1 92.69 375 TRP B C 1
ATOM 9221 O O . TRP B 1 375 ? -22.562 12.391 -4.312 1 92.69 375 TRP B O 1
ATOM 9231 N N . THR B 1 376 ? -23.438 10.352 -4.402 1 90.06 376 THR B N 1
ATOM 9232 C CA . THR B 1 376 ? -24.047 10.422 -3.078 1 90.06 376 THR B CA 1
ATOM 9233 C C . THR B 1 376 ? -23.469 9.336 -2.164 1 90.06 376 THR B C 1
ATOM 9235 O O . THR B 1 376 ? -23.359 8.18 -2.561 1 90.06 376 THR B O 1
ATOM 9238 N N . ASP B 1 377 ? -23.078 9.844 -1 1 87.06 377 ASP B N 1
ATOM 9239 C CA . ASP B 1 377 ? -22.531 8.906 -0.028 1 87.06 377 ASP B CA 1
ATOM 9240 C C . ASP B 1 377 ? -23.531 7.812 0.319 1 87.06 377 ASP B C 1
ATOM 9242 O O . ASP B 1 377 ? -24.672 8.109 0.703 1 87.06 377 ASP B O 1
ATOM 9246 N N . GLY B 1 378 ? -23.234 6.57 0.116 1 83.56 378 GLY B N 1
ATOM 9247 C CA . GLY B 1 378 ? -24.109 5.445 0.404 1 83.56 378 GLY B CA 1
ATOM 9248 C C . GLY B 1 378 ? -24.859 4.938 -0.817 1 83.56 378 GLY B C 1
ATOM 9249 O O . GLY B 1 378 ? -25.312 3.793 -0.844 1 83.56 378 GLY B O 1
ATOM 9250 N N . TYR B 1 379 ? -25 5.844 -1.915 1 86.88 379 TYR B N 1
ATOM 9251 C CA . TYR B 1 379 ? -25.781 5.465 -3.08 1 86.88 379 TYR B CA 1
ATOM 9252 C C . TYR B 1 379 ? -24.922 5.402 -4.332 1 86.88 379 TYR B C 1
ATOM 9254 O O . TYR B 1 379 ? -25.312 4.797 -5.332 1 86.88 379 TYR B O 1
ATOM 9262 N N . GLY B 1 380 ? -23.844 6.066 -4.289 1 90.25 380 GLY B N 1
ATOM 9263 C CA . GLY B 1 380 ? -22.938 5.992 -5.422 1 90.25 380 GLY B CA 1
ATOM 9264 C C . GLY B 1 380 ? -23.219 7.035 -6.484 1 90.25 380 GLY B C 1
ATOM 9265 O O . GLY B 1 380 ? -23.594 8.172 -6.164 1 90.25 380 GLY B O 1
ATOM 9266 N N . PHE B 1 381 ? -23.031 6.676 -7.797 1 93 381 PHE B N 1
ATOM 9267 C CA . PHE B 1 381 ? -23.109 7.617 -8.906 1 93 381 PHE B CA 1
ATOM 9268 C C . PHE B 1 381 ? -24.531 7.66 -9.477 1 93 381 PHE B C 1
ATOM 9270 O O . PHE B 1 381 ? -25.203 6.633 -9.555 1 93 381 PHE B O 1
ATOM 9277 N N . SER B 1 382 ? -24.969 8.922 -9.828 1 92.94 382 SER B N 1
ATOM 9278 C CA . SER B 1 382 ? -26.281 9.109 -10.43 1 92.94 382 SER B CA 1
ATOM 9279 C C . SER B 1 382 ? -26.297 10.336 -11.336 1 92.94 382 SER B C 1
ATOM 9281 O O . SER B 1 382 ? -25.531 11.281 -11.133 1 92.94 382 SER B O 1
ATOM 9283 N N . LYS B 1 383 ? -27.172 10.328 -12.289 1 90.5 383 LYS B N 1
ATOM 9284 C CA . LYS B 1 383 ? -27.328 11.461 -13.195 1 90.5 383 LYS B CA 1
ATOM 9285 C C . LYS B 1 383 ? -28.172 12.57 -12.555 1 90.5 383 LYS B C 1
ATOM 9287 O O . LYS B 1 383 ? -27.938 13.75 -12.812 1 90.5 383 LYS B O 1
ATOM 9292 N N . THR B 1 384 ? -29.062 12.062 -11.805 1 88.31 384 THR B N 1
ATOM 9293 C CA . THR B 1 384 ? -29.906 13.008 -11.086 1 88.31 384 THR B CA 1
ATOM 9294 C C . THR B 1 384 ? -29.844 12.766 -9.586 1 88.31 384 THR B C 1
ATOM 9296 O O . THR B 1 384 ? -29.641 11.633 -9.141 1 88.31 384 THR B O 1
ATOM 9299 N N . VAL B 1 385 ? -29.938 13.867 -8.938 1 86 385 VAL B N 1
ATOM 9300 C CA . VAL B 1 385 ? -29.844 13.773 -7.484 1 86 385 VAL B CA 1
ATOM 9301 C C . VAL B 1 385 ? -31.016 12.984 -6.926 1 86 385 VAL B C 1
ATOM 9303 O O . VAL B 1 385 ? -32.156 13.258 -7.262 1 86 385 VAL B O 1
ATOM 9306 N N . GLY B 1 386 ? -30.797 11.945 -6.129 1 77.75 386 GLY B N 1
ATOM 9307 C CA . GLY B 1 386 ? -31.828 11.18 -5.445 1 77.75 386 GLY B CA 1
ATOM 9308 C C . GLY B 1 386 ? -32.406 10.062 -6.297 1 77.75 386 GLY B C 1
ATOM 9309 O O . GLY B 1 386 ? -33.344 9.383 -5.887 1 77.75 386 GLY B O 1
ATOM 9310 N N . ALA B 1 387 ? -31.828 9.766 -7.43 1 75.25 387 ALA B N 1
ATOM 9311 C CA . ALA B 1 387 ? -32.375 8.797 -8.367 1 75.25 387 ALA B CA 1
ATOM 9312 C C . ALA B 1 387 ? -31.969 7.371 -7.996 1 75.25 387 ALA B C 1
ATOM 9314 O O . ALA B 1 387 ? -32.656 6.406 -8.359 1 75.25 387 ALA B O 1
ATOM 9315 N N . ASN B 1 388 ? -30.969 7.211 -7.219 1 73.88 388 ASN B N 1
ATOM 9316 C CA . ASN B 1 388 ? -30.422 5.879 -6.984 1 73.88 388 ASN B CA 1
ATOM 9317 C C . ASN B 1 388 ? -31.234 5.113 -5.945 1 73.88 388 ASN B C 1
ATOM 9319 O O . ASN B 1 388 ? -31.516 5.637 -4.867 1 73.88 388 ASN B O 1
ATOM 9323 N N . ILE B 1 389 ? -31.672 3.965 -6.277 1 70.94 389 ILE B N 1
ATOM 9324 C CA . ILE B 1 389 ? -32.312 3.047 -5.34 1 70.94 389 ILE B CA 1
ATOM 9325 C C . ILE B 1 389 ? -31.281 2.062 -4.801 1 70.94 389 ILE B C 1
ATOM 9327 O O . ILE B 1 389 ? -31.266 1.742 -3.609 1 70.94 389 ILE B O 1
ATOM 9331 N N . HIS B 1 390 ? -30.391 1.692 -5.754 1 74.75 390 HIS B N 1
ATOM 9332 C CA . HIS B 1 390 ? -29.312 0.779 -5.383 1 74.75 390 HIS B CA 1
ATOM 9333 C C . HIS B 1 390 ? -27.953 1.441 -5.535 1 74.75 390 HIS B C 1
ATOM 9335 O O . HIS B 1 390 ? -27.828 2.455 -6.227 1 74.75 390 HIS B O 1
ATOM 9341 N N . TYR B 1 391 ? -27.016 0.904 -4.844 1 80.19 391 TYR B N 1
ATOM 9342 C CA . TYR B 1 391 ? -25.672 1.443 -4.902 1 80.19 391 TYR B CA 1
ATOM 9343 C C . TYR B 1 391 ? -25.047 1.213 -6.277 1 80.19 391 TYR B C 1
ATOM 9345 O O . TYR B 1 391 ? -24.953 0.074 -6.742 1 80.19 391 TYR B O 1
ATOM 9353 N N . ASN B 1 392 ? -24.797 2.293 -6.953 1 81.44 392 ASN B N 1
ATOM 9354 C CA . ASN B 1 392 ? -24.141 2.223 -8.25 1 81.44 392 ASN B CA 1
ATOM 9355 C C . ASN B 1 392 ? -22.641 2.492 -8.133 1 81.44 392 ASN B C 1
ATOM 9357 O O . ASN B 1 392 ? -22.219 3.621 -7.855 1 81.44 392 ASN B O 1
ATOM 9361 N N . LYS B 1 393 ? -21.875 1.518 -8.523 1 81.19 393 LYS B N 1
ATOM 9362 C CA . LYS B 1 393 ? -20.438 1.61 -8.328 1 81.19 393 LYS B CA 1
ATOM 9363 C C . LYS B 1 393 ? -19.75 2.168 -9.57 1 81.19 393 LYS B C 1
ATOM 9365 O O . LYS B 1 393 ? -18.594 2.604 -9.508 1 81.19 393 LYS B O 1
ATOM 9370 N N . SER B 1 394 ? -20.484 2.348 -10.633 1 87.06 394 SER B N 1
ATOM 9371 C CA . SER B 1 394 ? -19.812 2.689 -11.883 1 87.06 394 SER B CA 1
ATOM 9372 C C . SER B 1 394 ? -20.078 4.141 -12.266 1 87.06 394 SER B C 1
ATOM 9374 O O . SER B 1 394 ? -21.219 4.574 -12.344 1 87.06 394 SER B O 1
ATOM 9376 N N . ILE B 1 395 ? -19.031 4.895 -12.594 1 90.56 395 ILE B N 1
ATOM 9377 C CA . ILE B 1 395 ? -19.094 6.297 -12.984 1 90.56 395 ILE B CA 1
ATOM 9378 C C . ILE B 1 395 ? -19.578 6.406 -14.438 1 90.56 395 ILE B C 1
ATOM 9380 O O . ILE B 1 395 ? -19.984 7.48 -14.883 1 90.56 395 ILE B O 1
ATOM 9384 N N . THR B 1 396 ? -19.625 5.312 -15.148 1 86.25 396 THR B N 1
ATOM 9385 C CA . THR B 1 396 ? -19.984 5.328 -16.562 1 86.25 396 THR B CA 1
ATOM 9386 C C . THR B 1 396 ? -21.469 5.637 -16.734 1 86.25 396 THR B C 1
ATOM 9388 O O . THR B 1 396 ? -21.922 5.961 -17.828 1 86.25 396 THR B O 1
ATOM 9391 N N . VAL B 1 397 ? -22.203 5.613 -15.656 1 87.25 397 VAL B N 1
ATOM 9392 C CA . VAL B 1 397 ? -23.625 5.945 -15.695 1 87.25 397 VAL B CA 1
ATOM 9393 C C . VAL B 1 397 ? -23.797 7.445 -15.93 1 87.25 397 VAL B C 1
ATOM 9395 O O . VAL B 1 397 ? -24.844 7.887 -16.406 1 87.25 397 VAL B O 1
ATOM 9398 N N . LEU B 1 398 ? -22.75 8.148 -15.695 1 92.69 398 LEU B N 1
ATOM 9399 C CA . LEU B 1 398 ? -22.797 9.602 -15.867 1 92.69 398 LEU B CA 1
ATOM 9400 C C . LEU B 1 398 ? -22.578 9.984 -17.328 1 92.69 398 LEU B C 1
ATOM 9402 O O . LEU B 1 398 ? -22.594 9.125 -18.203 1 92.69 398 LEU B O 1
ATOM 9406 N N . ARG B 1 399 ? -22.5 11.273 -17.516 1 90.19 399 ARG B N 1
ATOM 9407 C CA . ARG B 1 399 ? -22.188 11.773 -18.859 1 90.19 399 ARG B CA 1
ATOM 9408 C C . ARG B 1 399 ? -20.781 11.352 -19.281 1 90.19 399 ARG B C 1
ATOM 9410 O O . ARG B 1 399 ? -19.969 10.961 -18.438 1 90.19 399 ARG B O 1
ATOM 9417 N N . GLN B 1 400 ? -20.531 11.367 -20.5 1 89.25 400 GLN B N 1
ATOM 9418 C CA . GLN B 1 400 ? -19.25 10.93 -21.031 1 89.25 400 GLN B CA 1
ATOM 9419 C C . GLN B 1 400 ? -18.109 11.797 -20.5 1 89.25 400 GLN B C 1
ATOM 9421 O O . GLN B 1 400 ? -18.188 13.023 -20.531 1 89.25 400 GLN B O 1
ATOM 9426 N N . ILE B 1 401 ? -17.172 11.164 -20.031 1 92.19 401 ILE B N 1
ATOM 9427 C CA . ILE B 1 401 ? -15.984 11.844 -19.516 1 92.19 401 ILE B CA 1
ATOM 9428 C C . ILE B 1 401 ? -14.984 12.07 -20.641 1 92.19 401 ILE B C 1
ATOM 9430 O O . ILE B 1 401 ? -14.703 11.156 -21.422 1 92.19 401 ILE B O 1
ATOM 9434 N N . ILE B 1 402 ? -14.523 13.242 -20.781 1 92 402 ILE B N 1
ATOM 9435 C CA . ILE B 1 402 ? -13.469 13.578 -21.734 1 92 402 ILE B CA 1
ATOM 9436 C C . ILE B 1 402 ? -12.125 13.641 -21 1 92 402 ILE B C 1
ATOM 9438 O O . ILE B 1 402 ? -11.922 14.492 -20.125 1 92 402 ILE B O 1
ATOM 9442 N N . TRP B 1 403 ? -11.281 12.766 -21.344 1 92 403 TRP B N 1
ATOM 9443 C CA . TRP B 1 403 ? -9.977 12.672 -20.703 1 92 403 TRP B CA 1
ATOM 9444 C C . TRP B 1 403 ? -8.961 13.586 -21.391 1 92 403 TRP B C 1
ATOM 9446 O O . TRP B 1 403 ? -9.203 14.062 -22.5 1 92 403 TRP B O 1
ATOM 9456 N N . PRO B 1 404 ? -7.848 13.82 -20.594 1 91.12 404 PRO B N 1
ATOM 9457 C CA . PRO B 1 404 ? -6.789 14.57 -21.266 1 91.12 404 PRO B CA 1
ATOM 9458 C C . PRO B 1 404 ? -6.297 13.875 -22.531 1 91.12 404 PRO B C 1
ATOM 9460 O O . PRO B 1 404 ? -6.066 12.664 -22.531 1 91.12 404 PRO B O 1
ATOM 9463 N N . GLY B 1 405 ? -6.129 14.484 -23.672 1 81.69 405 GLY B N 1
ATOM 9464 C CA . GLY B 1 405 ? -5.684 13.906 -24.938 1 81.69 405 GLY B CA 1
ATOM 9465 C C . GLY B 1 405 ? -6.832 13.469 -25.828 1 81.69 405 GLY B C 1
ATOM 9466 O O . GLY B 1 405 ? -6.613 13.078 -26.969 1 81.69 405 GLY B O 1
ATOM 9467 N N . GLY B 1 406 ? -8.062 13.359 -25.391 1 75.38 406 GLY B N 1
ATOM 9468 C CA . GLY B 1 406 ? -9.211 13.078 -26.234 1 75.38 406 GLY B CA 1
ATOM 9469 C C . GLY B 1 406 ? -10.117 12 -25.656 1 75.38 406 GLY B C 1
ATOM 9470 O O . GLY B 1 406 ? -9.758 11.328 -24.688 1 75.38 406 GLY B O 1
ATOM 9471 N N . PRO B 1 407 ? -11.367 11.906 -26.047 1 65.44 407 PRO B N 1
ATOM 9472 C CA . PRO B 1 407 ? -12.461 11.117 -25.469 1 65.44 407 PRO B CA 1
ATOM 9473 C C . PRO B 1 407 ? -12.336 9.625 -25.766 1 65.44 407 PRO B C 1
ATOM 9475 O O . PRO B 1 407 ? -13.133 8.828 -25.266 1 65.44 407 PRO B O 1
ATOM 9478 N N . TRP B 1 408 ? -11.414 9.125 -26.484 1 63.12 408 TRP B N 1
ATOM 9479 C CA . TRP B 1 408 ? -11.547 7.824 -27.125 1 63.12 408 TRP B CA 1
ATOM 9480 C C . TRP B 1 408 ? -11.359 6.691 -26.125 1 63.12 408 TRP B C 1
ATOM 9482 O O . TRP B 1 408 ? -12.156 5.754 -26.078 1 63.12 408 TRP B O 1
ATOM 9492 N N . SER B 1 409 ? -10.227 6.652 -25.422 1 73.5 409 SER B N 1
ATOM 9493 C CA . SER B 1 409 ? -9.977 5.465 -24.609 1 73.5 409 SER B CA 1
ATOM 9494 C C . SER B 1 409 ? -9.766 5.828 -23.141 1 73.5 409 SER B C 1
ATOM 9496 O O . SER B 1 409 ? -9.25 6.906 -22.844 1 73.5 409 SER B O 1
ATOM 9498 N N . ALA B 1 410 ? -10.555 5.027 -22.328 1 79.06 410 ALA B N 1
ATOM 9499 C CA . ALA B 1 410 ? -10.367 5.188 -20.891 1 79.06 410 ALA B CA 1
ATOM 9500 C C . ALA B 1 410 ? -8.914 4.914 -20.5 1 79.06 410 ALA B C 1
ATOM 9502 O O . ALA B 1 410 ? -8.305 3.951 -20.969 1 79.06 410 ALA B O 1
ATOM 9503 N N . PRO B 1 411 ? -8.391 5.867 -19.734 1 84.88 411 PRO B N 1
ATOM 9504 C CA . PRO B 1 411 ? -7 5.672 -19.312 1 84.88 411 PRO B CA 1
ATOM 9505 C C . PRO B 1 411 ? -6.809 4.434 -18.438 1 84.88 411 PRO B C 1
ATOM 9507 O O . PRO B 1 411 ? -7.688 4.098 -17.641 1 84.88 411 PRO B O 1
ATOM 9510 N N . ARG B 1 412 ? -5.648 3.834 -18.656 1 76 412 ARG B N 1
ATOM 9511 C CA . ARG B 1 412 ? -5.324 2.631 -17.891 1 76 412 ARG B CA 1
ATOM 9512 C C . ARG B 1 412 ? -4.852 2.982 -16.484 1 76 412 ARG B C 1
ATOM 9514 O O . ARG B 1 412 ? -4.949 2.162 -15.57 1 76 412 ARG B O 1
ATOM 9521 N N . GLY B 1 413 ? -4.398 4.18 -16.297 1 77.81 413 GLY B N 1
ATOM 9522 C CA . GLY B 1 413 ? -3.926 4.633 -15 1 77.81 413 GLY B CA 1
ATOM 9523 C C . GLY B 1 413 ? -2.426 4.484 -14.828 1 77.81 413 GLY B C 1
ATOM 9524 O O . GLY B 1 413 ? -1.874 4.879 -13.797 1 77.81 413 GLY B O 1
ATOM 9525 N N . TRP B 1 414 ? -1.726 3.816 -15.664 1 69.69 414 TRP B N 1
ATOM 9526 C CA . TRP B 1 414 ? -0.275 3.676 -15.586 1 69.69 414 TRP B CA 1
ATOM 9527 C C . TRP B 1 414 ? 0.349 3.689 -16.984 1 69.69 414 TRP B C 1
ATOM 9529 O O . TRP B 1 414 ? -0.347 3.506 -17.984 1 69.69 414 TRP B O 1
ATOM 9539 N N . ALA B 1 415 ? 1.435 4.32 -17.062 1 68.81 415 ALA B N 1
ATOM 9540 C CA . ALA B 1 415 ? 2.207 4.316 -18.297 1 68.81 415 ALA B CA 1
ATOM 9541 C C . ALA B 1 415 ? 3.641 3.861 -18.047 1 68.81 415 ALA B C 1
ATOM 9543 O O . ALA B 1 415 ? 4.121 3.893 -16.922 1 68.81 415 ALA B O 1
ATOM 9544 N N . SER B 1 416 ? 4.082 3.041 -19.047 1 55.34 416 SER B N 1
ATOM 9545 C CA . SER B 1 416 ? 5.473 2.615 -18.938 1 55.34 416 SER B CA 1
ATOM 9546 C C . SER B 1 416 ? 6.395 3.803 -18.672 1 55.34 416 SER B C 1
ATOM 9548 O O . SER B 1 416 ? 6.129 4.914 -19.125 1 55.34 416 SER B O 1
ATOM 9550 N N . ALA B 1 417 ? 6.887 4.02 -17.469 1 53.34 417 ALA B N 1
ATOM 9551 C CA . ALA B 1 417 ? 7.672 5.145 -16.969 1 53.34 417 ALA B CA 1
ATOM 9552 C C . ALA B 1 417 ? 8.367 5.883 -18.109 1 53.34 417 ALA B C 1
ATOM 9554 O O . ALA B 1 417 ? 8.938 5.254 -19 1 53.34 417 ALA B O 1
ATOM 9555 N N . ALA B 1 418 ? 7.848 7.008 -18.547 1 47.16 418 ALA B N 1
ATOM 9556 C CA . ALA B 1 418 ? 8.516 7.809 -19.562 1 47.16 418 ALA B CA 1
ATOM 9557 C C . ALA B 1 418 ? 10.031 7.672 -19.469 1 47.16 418 ALA B C 1
ATOM 9559 O O . ALA B 1 418 ? 10.719 7.531 -20.484 1 47.16 418 ALA B O 1
ATOM 9560 N N . GLY B 1 419 ? 10.539 8.414 -18.531 1 41.34 419 GLY B N 1
ATOM 9561 C CA . GLY B 1 419 ? 11.992 8.312 -18.422 1 41.34 419 GLY B CA 1
ATOM 9562 C C . GLY B 1 419 ? 12.461 6.934 -18 1 41.34 419 GLY B C 1
ATOM 9563 O O . GLY B 1 419 ? 13.602 6.766 -17.562 1 41.34 419 GLY B O 1
ATOM 9564 N N . GLY B 1 420 ? 11.586 5.777 -18.453 1 45.62 420 GLY B N 1
ATOM 9565 C CA . GLY B 1 420 ? 11.453 4.41 -18.938 1 45.62 420 GLY B CA 1
ATOM 9566 C C . GLY B 1 420 ? 12.102 3.393 -18.016 1 45.62 420 GLY B C 1
ATOM 9567 O O . GLY B 1 420 ? 13.156 2.836 -18.344 1 45.62 420 GLY B O 1
ATOM 9568 N N . LYS B 1 421 ? 12.094 3.625 -16.875 1 53.28 421 LYS B N 1
ATOM 9569 C CA . LYS B 1 421 ? 12.984 2.668 -16.219 1 53.28 421 LYS B CA 1
ATOM 9570 C C . LYS B 1 421 ? 12.625 1.233 -16.594 1 53.28 421 LYS B C 1
ATOM 9572 O O . LYS B 1 421 ? 11.469 0.815 -16.438 1 53.28 421 LYS B O 1
ATOM 9577 N N . ARG B 1 422 ? 13.18 0.869 -17.531 1 64 422 ARG B N 1
ATOM 9578 C CA . ARG B 1 422 ? 13.133 -0.507 -18.016 1 64 422 ARG B CA 1
ATOM 9579 C C . ARG B 1 422 ? 13.375 -1.496 -16.875 1 64 422 ARG B C 1
ATOM 9581 O O . ARG B 1 422 ? 14.242 -1.273 -16.031 1 64 422 ARG B O 1
ATOM 9588 N N . LEU B 1 423 ? 12.289 -2.301 -16.688 1 79.5 423 LEU B N 1
ATOM 9589 C CA . LEU B 1 423 ? 12.492 -3.361 -15.711 1 79.5 423 LEU B CA 1
ATOM 9590 C C . LEU B 1 423 ? 13.773 -4.137 -16 1 79.5 423 LEU B C 1
ATOM 9592 O O . LEU B 1 423 ? 14.031 -4.492 -17.156 1 79.5 423 LEU B O 1
ATOM 9596 N N . LYS B 1 424 ? 14.578 -4.156 -15.016 1 88.25 424 LYS B N 1
ATOM 9597 C CA . LYS B 1 424 ? 15.766 -4.992 -15.148 1 88.25 424 LYS B CA 1
ATOM 9598 C C . LYS B 1 424 ? 15.422 -6.465 -14.922 1 88.25 424 LYS B C 1
ATOM 9600 O O . LYS B 1 424 ? 15.156 -6.883 -13.797 1 88.25 424 LYS B O 1
ATOM 9605 N N . ILE B 1 425 ? 15.484 -7.219 -16.016 1 92.25 425 ILE B N 1
ATOM 9606 C CA . ILE B 1 425 ? 15.125 -8.633 -15.945 1 92.25 425 ILE B CA 1
ATOM 9607 C C . ILE B 1 425 ? 16.375 -9.492 -16.094 1 92.25 425 ILE B C 1
ATOM 9609 O O . ILE B 1 425 ? 17.188 -9.258 -16.984 1 92.25 425 ILE B O 1
ATOM 9613 N N . VAL B 1 426 ? 16.547 -10.383 -15.156 1 93.75 426 VAL B N 1
ATOM 9614 C CA . VAL B 1 426 ? 17.672 -11.297 -15.219 1 93.75 426 VAL B CA 1
ATOM 9615 C C . VAL B 1 426 ? 17.25 -12.609 -15.867 1 93.75 426 VAL B C 1
ATOM 9617 O O . VAL B 1 426 ? 16.141 -13.094 -15.633 1 93.75 426 VAL B O 1
ATOM 9620 N N . VAL B 1 427 ? 18.031 -13.086 -16.812 1 93.44 427 VAL B N 1
ATOM 9621 C CA . VAL B 1 427 ? 17.781 -14.344 -17.516 1 93.44 427 VAL B CA 1
ATOM 9622 C C . VAL B 1 427 ? 18.953 -15.297 -17.297 1 93.44 427 VAL B C 1
ATOM 9624 O O . VAL B 1 427 ? 20.109 -14.867 -17.203 1 93.44 427 VAL B O 1
ATOM 9627 N N . PRO B 1 428 ? 18.594 -16.562 -17.125 1 91.69 428 PRO B N 1
ATOM 9628 C CA . PRO B 1 428 ? 19.688 -17.516 -16.969 1 91.69 428 PRO B CA 1
ATOM 9629 C C . PRO B 1 428 ? 20.5 -17.703 -18.25 1 91.69 428 PRO B C 1
ATOM 9631 O O . PRO B 1 428 ? 19.938 -17.906 -19.312 1 91.69 428 PRO B O 1
ATOM 9634 N N . SER B 1 429 ? 21.797 -17.516 -18.203 1 84.75 429 SER B N 1
ATOM 9635 C CA . SER B 1 429 ? 22.656 -17.625 -19.375 1 84.75 429 SER B CA 1
ATOM 9636 C C . SER B 1 429 ? 23.469 -18.922 -19.344 1 84.75 429 SER B C 1
ATOM 9638 O O . SER B 1 429 ? 23.906 -19.406 -20.375 1 84.75 429 SER B O 1
ATOM 9640 N N . GLY B 1 430 ? 23.719 -19.469 -18.219 1 66.94 430 GLY B N 1
ATOM 9641 C CA . GLY B 1 430 ? 24.562 -20.641 -18.141 1 66.94 430 GLY B CA 1
ATOM 9642 C C . GLY B 1 430 ? 23.812 -21.938 -18.297 1 66.94 430 GLY B C 1
ATOM 9643 O O . GLY B 1 430 ? 24.297 -23 -17.922 1 66.94 430 GLY B O 1
ATOM 9644 N N . ASN B 1 431 ? 22.641 -21.922 -18.969 1 64.75 431 ASN B N 1
ATOM 9645 C CA . ASN B 1 431 ? 21.797 -23.109 -18.953 1 64.75 431 ASN B CA 1
ATOM 9646 C C . ASN B 1 431 ? 22.078 -24.016 -20.141 1 64.75 431 ASN B C 1
ATOM 9648 O O . ASN B 1 431 ? 22.547 -23.547 -21.188 1 64.75 431 ASN B O 1
ATOM 9652 N N . SER B 1 432 ? 21.984 -25.172 -19.875 1 66.25 432 SER B N 1
ATOM 9653 C CA . SER B 1 432 ? 22.25 -26.203 -20.891 1 66.25 432 SER B CA 1
ATOM 9654 C C . SER B 1 432 ? 21.094 -26.281 -21.891 1 66.25 432 SER B C 1
ATOM 9656 O O . SER B 1 432 ? 21.281 -26.719 -23.016 1 66.25 432 SER B O 1
ATOM 9658 N N . HIS B 1 433 ? 20.016 -25.891 -21.562 1 80.75 433 HIS B N 1
ATOM 9659 C CA . HIS B 1 433 ? 18.859 -25.984 -22.453 1 80.75 433 HIS B CA 1
ATOM 9660 C C . HIS B 1 433 ? 18.625 -24.656 -23.188 1 80.75 433 HIS B C 1
ATOM 9662 O O . HIS B 1 433 ? 17.703 -23.922 -22.828 1 80.75 433 HIS B O 1
ATOM 9668 N N . LYS B 1 434 ? 19.281 -24.5 -24.219 1 82.56 434 LYS B N 1
ATOM 9669 C CA . LYS B 1 434 ? 19.312 -23.234 -24.953 1 82.56 434 LYS B CA 1
ATOM 9670 C C . LYS B 1 434 ? 18.016 -23 -25.703 1 82.56 434 LYS B C 1
ATOM 9672 O O . LYS B 1 434 ? 17.719 -21.859 -26.094 1 82.56 434 LYS B O 1
ATOM 9677 N N . GLU B 1 435 ? 17.297 -24.078 -25.938 1 85.31 435 GLU B N 1
ATOM 9678 C CA . GLU B 1 435 ? 16.016 -23.922 -26.609 1 85.31 435 GLU B CA 1
ATOM 9679 C C . GLU B 1 435 ? 15.023 -23.156 -25.766 1 85.31 435 GLU B C 1
ATOM 9681 O O . GLU B 1 435 ? 14.086 -22.547 -26.281 1 85.31 435 GLU B O 1
ATOM 9686 N N . PHE B 1 436 ? 15.266 -23.25 -24.562 1 89.69 436 PHE B N 1
ATOM 9687 C CA . PHE B 1 436 ? 14.344 -22.562 -23.656 1 89.69 436 PHE B CA 1
ATOM 9688 C C . PHE B 1 436 ? 14.773 -21.125 -23.438 1 89.69 436 PHE B C 1
ATOM 9690 O O . PHE B 1 436 ? 13.938 -20.219 -23.422 1 89.69 436 PHE B O 1
ATOM 9697 N N . VAL B 1 437 ? 16.031 -20.938 -23.125 1 90.06 437 VAL B N 1
ATOM 9698 C CA . VAL B 1 437 ? 16.578 -19.594 -23 1 90.06 437 VAL B CA 1
ATOM 9699 C C . VAL B 1 437 ? 17.984 -19.547 -23.594 1 90.06 437 VAL B C 1
ATOM 9701 O O . VAL B 1 437 ? 18.859 -20.312 -23.203 1 90.06 437 VAL B O 1
ATOM 9704 N N . LYS B 1 438 ? 18.172 -18.719 -24.547 1 88.44 438 LYS B N 1
ATOM 9705 C CA . LYS B 1 438 ? 19.469 -18.531 -25.188 1 88.44 438 LYS B CA 1
ATOM 9706 C C . LYS B 1 438 ? 19.891 -17.062 -25.156 1 88.44 438 LYS B C 1
ATOM 9708 O O . LYS B 1 438 ? 19.141 -16.188 -25.594 1 88.44 438 LYS B O 1
ATOM 9713 N N . VAL B 1 439 ? 20.969 -16.844 -24.531 1 88.44 439 VAL B N 1
ATOM 9714 C CA . VAL B 1 439 ? 21.5 -15.484 -24.453 1 88.44 439 VAL B CA 1
ATOM 9715 C C . VAL B 1 439 ? 22.641 -15.32 -25.453 1 88.44 439 VAL B C 1
ATOM 9717 O O . VAL B 1 439 ? 23.578 -16.109 -25.469 1 88.44 439 VAL B O 1
ATOM 9720 N N . SER B 1 440 ? 22.438 -14.414 -26.391 1 84.31 440 SER B N 1
ATOM 9721 C CA . SER B 1 440 ? 23.469 -14.133 -27.375 1 84.31 440 SER B CA 1
ATOM 9722 C C . SER B 1 440 ? 23.828 -12.656 -27.391 1 84.31 440 SER B C 1
ATOM 9724 O O . SER B 1 440 ? 23.016 -11.805 -27.031 1 84.31 440 SER B O 1
ATOM 9726 N N . TYR B 1 441 ? 25.031 -12.352 -27.547 1 77.12 441 TYR B N 1
ATOM 9727 C CA . TYR B 1 441 ? 25.516 -10.977 -27.594 1 77.12 441 TYR B CA 1
ATOM 9728 C C . TYR B 1 441 ? 25.828 -10.547 -29.031 1 77.12 441 TYR B C 1
ATOM 9730 O O . TYR B 1 441 ? 26.375 -11.328 -29.812 1 77.12 441 TYR B O 1
ATOM 9738 N N . ASP B 1 442 ? 25.016 -9.523 -29.531 1 67.06 442 ASP B N 1
ATOM 9739 C CA . ASP B 1 442 ? 25.344 -8.992 -30.859 1 67.06 442 ASP B CA 1
ATOM 9740 C C . ASP B 1 442 ? 26.734 -8.375 -30.875 1 67.06 442 ASP B C 1
ATOM 9742 O O . ASP B 1 442 ? 26.891 -7.184 -30.625 1 67.06 442 ASP B O 1
ATOM 9746 N N . GLY B 1 443 ? 27.797 -9.031 -31.125 1 58.84 443 GLY B N 1
ATOM 9747 C CA . GLY B 1 443 ? 29.172 -8.555 -31.219 1 58.84 443 GLY B CA 1
ATOM 9748 C C . GLY B 1 443 ? 29.781 -8.219 -29.875 1 58.84 443 GLY B C 1
ATOM 9749 O O . GLY B 1 443 ? 29.109 -8.258 -28.844 1 58.84 443 GLY B O 1
ATOM 9750 N N . PRO B 1 444 ? 31.156 -8.109 -29.781 1 52.84 444 PRO B N 1
ATOM 9751 C CA . PRO B 1 444 ? 31.844 -7.695 -28.547 1 52.84 444 PRO B CA 1
ATOM 9752 C C . PRO B 1 444 ? 31.312 -6.375 -28 1 52.84 444 PRO B C 1
ATOM 9754 O O . PRO B 1 444 ? 31.328 -5.355 -28.688 1 52.84 444 PRO B O 1
ATOM 9757 N N . GLY B 1 445 ? 30.656 -6.285 -26.844 1 55.25 445 GLY B N 1
ATOM 9758 C CA . GLY B 1 445 ? 30.141 -5.086 -26.188 1 55.25 445 GLY B CA 1
ATOM 9759 C C . GLY B 1 445 ? 28.719 -4.75 -26.594 1 55.25 445 GLY B C 1
ATOM 9760 O O . GLY B 1 445 ? 28.188 -3.697 -26.219 1 55.25 445 GLY B O 1
ATOM 9761 N N . GLY B 1 446 ? 28.156 -5.594 -27.484 1 58.31 446 GLY B N 1
ATOM 9762 C CA . GLY B 1 446 ? 26.906 -5.203 -28.109 1 58.31 446 GLY B CA 1
ATOM 9763 C C . GLY B 1 446 ? 25.703 -5.477 -27.234 1 58.31 446 GLY B C 1
ATOM 9764 O O . GLY B 1 446 ? 25.844 -5.875 -26.078 1 58.31 446 GLY B O 1
ATOM 9765 N N . SER B 1 447 ? 24.453 -5.184 -27.875 1 70.31 447 SER B N 1
ATOM 9766 C CA . SER B 1 447 ? 23.156 -5.293 -27.203 1 70.31 447 SER B CA 1
ATOM 9767 C C . SER B 1 447 ? 22.781 -6.75 -26.953 1 70.31 447 SER B C 1
ATOM 9769 O O . SER B 1 447 ? 23.125 -7.629 -27.75 1 70.31 447 SER B O 1
ATOM 9771 N N . ILE B 1 448 ? 22.469 -7.242 -25.797 1 81.69 448 ILE B N 1
ATOM 9772 C CA . ILE B 1 448 ? 22.047 -8.578 -25.375 1 81.69 448 ILE B CA 1
ATOM 9773 C C . ILE B 1 448 ? 20.766 -8.977 -26.109 1 81.69 448 ILE B C 1
ATOM 9775 O O . ILE B 1 448 ? 19.828 -8.188 -26.219 1 81.69 448 ILE B O 1
ATOM 9779 N N . ARG B 1 449 ? 20.922 -10.016 -26.922 1 82.38 449 ARG B N 1
ATOM 9780 C CA . ARG B 1 449 ? 19.734 -10.602 -27.547 1 82.38 449 ARG B CA 1
ATOM 9781 C C . ARG B 1 449 ? 19.344 -11.906 -26.859 1 82.38 449 ARG B C 1
ATOM 9783 O O . ARG B 1 449 ? 20.172 -12.82 -26.734 1 82.38 449 ARG B O 1
ATOM 9790 N N . VAL B 1 450 ? 18.172 -11.969 -26.344 1 89 450 VAL B N 1
ATOM 9791 C CA . VAL B 1 450 ? 17.688 -13.148 -25.625 1 89 450 VAL B CA 1
ATOM 9792 C C . VAL B 1 450 ? 16.562 -13.805 -26.422 1 89 450 VAL B C 1
ATOM 9794 O O . VAL B 1 450 ? 15.602 -13.133 -26.828 1 89 450 VAL B O 1
ATOM 9797 N N . THR B 1 451 ? 16.75 -15.086 -26.781 1 87.38 451 THR B N 1
ATOM 9798 C CA . THR B 1 451 ? 15.727 -15.836 -27.516 1 87.38 451 THR B CA 1
ATOM 9799 C C . THR B 1 451 ? 15.461 -17.172 -26.828 1 87.38 451 THR B C 1
ATOM 9801 O O . THR B 1 451 ? 16.203 -17.594 -25.938 1 87.38 451 THR B O 1
ATOM 9804 N N . GLY B 1 452 ? 14.312 -17.781 -27.234 1 89.31 452 GLY B N 1
ATOM 9805 C CA . GLY B 1 452 ? 13.938 -19.078 -26.703 1 89.31 452 GLY B CA 1
ATOM 9806 C C . GLY B 1 452 ? 12.461 -19.188 -26.391 1 89.31 452 GLY B C 1
ATOM 9807 O O . GLY B 1 452 ? 11.727 -18.203 -26.453 1 89.31 452 GLY B O 1
ATOM 9808 N N . PHE B 1 453 ? 12.117 -20.344 -26.031 1 90.19 453 PHE B N 1
ATOM 9809 C CA . PHE B 1 453 ? 10.719 -20.641 -25.75 1 90.19 453 PHE B CA 1
ATOM 9810 C C . PHE B 1 453 ? 10.188 -19.781 -24.625 1 90.19 453 PHE B C 1
ATOM 9812 O O . PHE B 1 453 ? 9.102 -19.203 -24.734 1 90.19 453 PHE B O 1
ATOM 9819 N N . VAL B 1 454 ? 10.883 -19.781 -23.531 1 92.88 454 VAL B N 1
ATOM 9820 C CA . VAL B 1 454 ? 10.445 -19.047 -22.344 1 92.88 454 VAL B CA 1
ATOM 9821 C C . VAL B 1 454 ? 10.312 -17.562 -22.656 1 92.88 454 VAL B C 1
ATOM 9823 O O . VAL B 1 454 ? 9.398 -16.891 -22.188 1 92.88 454 VAL B O 1
ATOM 9826 N N . ILE B 1 455 ? 11.219 -17.062 -23.453 1 90.69 455 ILE B N 1
ATOM 9827 C CA . ILE B 1 455 ? 11.195 -15.648 -23.828 1 90.69 455 ILE B CA 1
ATOM 9828 C C . ILE B 1 455 ? 10 -15.383 -24.734 1 90.69 455 ILE B C 1
ATOM 9830 O O . ILE B 1 455 ? 9.367 -14.328 -24.641 1 90.69 455 ILE B O 1
ATOM 9834 N N . ASP B 1 456 ? 9.742 -16.344 -25.578 1 90.06 456 ASP B N 1
ATOM 9835 C CA . ASP B 1 456 ? 8.555 -16.219 -26.438 1 90.06 456 ASP B CA 1
ATOM 9836 C C . ASP B 1 456 ? 7.285 -16.172 -25.594 1 90.06 456 ASP B C 1
ATOM 9838 O O . ASP B 1 456 ? 6.367 -15.398 -25.891 1 90.06 456 ASP B O 1
ATOM 9842 N N . VAL B 1 457 ? 7.25 -17.078 -24.641 1 92.69 457 VAL B N 1
ATOM 9843 C CA . VAL B 1 457 ? 6.102 -17.094 -23.75 1 92.69 457 VAL B CA 1
ATOM 9844 C C . VAL B 1 457 ? 6 -15.758 -23.016 1 92.69 457 VAL B C 1
ATOM 9846 O O . VAL B 1 457 ? 4.902 -15.211 -22.844 1 92.69 457 VAL B O 1
ATOM 9849 N N . PHE B 1 458 ? 7.074 -15.18 -22.562 1 93.62 458 PHE B N 1
ATOM 9850 C CA . PHE B 1 458 ? 7.086 -13.922 -21.828 1 93.62 458 PHE B CA 1
ATOM 9851 C C . PHE B 1 458 ? 6.625 -12.773 -22.719 1 93.62 458 PHE B C 1
ATOM 9853 O O . PHE B 1 458 ? 5.828 -11.938 -22.297 1 93.62 458 PHE B O 1
ATOM 9860 N N . ASN B 1 459 ? 7.152 -12.758 -23.922 1 88.56 459 ASN B N 1
ATOM 9861 C CA . ASN B 1 459 ? 6.73 -11.727 -24.859 1 88.56 459 ASN B CA 1
ATOM 9862 C C . ASN B 1 459 ? 5.234 -11.805 -25.141 1 88.56 459 ASN B C 1
ATOM 9864 O O . ASN B 1 459 ? 4.562 -10.773 -25.266 1 88.56 459 ASN B O 1
ATOM 9868 N N . ALA B 1 460 ? 4.801 -13.031 -25.297 1 90.31 460 ALA B N 1
ATOM 9869 C CA . ALA B 1 460 ? 3.365 -13.219 -25.5 1 90.31 460 ALA B CA 1
ATOM 9870 C C . ALA B 1 460 ? 2.574 -12.727 -24.297 1 90.31 460 ALA B C 1
ATOM 9872 O O . ALA B 1 460 ? 1.483 -12.172 -24.438 1 90.31 460 ALA B O 1
ATOM 9873 N N . THR B 1 461 ? 3.055 -12.992 -23.094 1 92 461 THR B N 1
ATOM 9874 C CA . THR B 1 461 ? 2.428 -12.539 -21.859 1 92 461 THR B CA 1
ATOM 9875 C C . THR B 1 461 ? 2.363 -11.016 -21.812 1 92 461 THR B C 1
ATOM 9877 O O . THR B 1 461 ? 1.327 -10.438 -21.469 1 92 461 THR B O 1
ATOM 9880 N N . LEU B 1 462 ? 3.451 -10.375 -22.203 1 87 462 LEU B N 1
ATOM 9881 C CA . LEU B 1 462 ? 3.518 -8.914 -22.203 1 87 462 LEU B CA 1
ATOM 9882 C C . LEU B 1 462 ? 2.504 -8.32 -23.172 1 87 462 LEU B C 1
ATOM 9884 O O . LEU B 1 462 ? 1.905 -7.277 -22.891 1 87 462 LEU B O 1
ATOM 9888 N N . SER B 1 463 ? 2.357 -9.039 -24.234 1 81.81 463 SER B N 1
ATOM 9889 C CA . SER B 1 463 ? 1.434 -8.555 -25.266 1 81.81 463 SER B CA 1
ATOM 9890 C C . SER B 1 463 ? -0.01 -8.617 -24.781 1 81.81 463 SER B C 1
ATOM 9892 O O . SER B 1 463 ? -0.875 -7.91 -25.297 1 81.81 463 SER B O 1
ATOM 9894 N N . ARG B 1 464 ? -0.254 -9.445 -23.812 1 82 464 ARG B N 1
ATOM 9895 C CA . ARG B 1 464 ? -1.614 -9.625 -23.312 1 82 464 ARG B CA 1
ATOM 9896 C C . ARG B 1 464 ? -1.883 -8.711 -22.125 1 82 464 ARG B C 1
ATOM 9898 O O . ARG B 1 464 ? -3.01 -8.641 -21.625 1 82 464 ARG B O 1
ATOM 9905 N N . LEU B 1 465 ? -0.844 -8.086 -21.703 1 77.12 465 LEU B N 1
ATOM 9906 C CA . LEU B 1 465 ? -1.016 -7.164 -20.578 1 77.12 465 LEU B CA 1
ATOM 9907 C C . LEU B 1 465 ? -1.694 -5.875 -21.031 1 77.12 465 LEU B C 1
ATOM 9909 O O . LEU B 1 465 ? -1.469 -5.414 -22.156 1 77.12 465 LEU B O 1
ATOM 9913 N N . PRO B 1 466 ? -2.561 -5.484 -20.312 1 60.22 466 PRO B N 1
ATOM 9914 C CA . PRO B 1 466 ? -3.27 -4.258 -20.672 1 60.22 466 PRO B CA 1
ATOM 9915 C C . PRO B 1 466 ? -2.369 -3.025 -20.656 1 60.22 466 PRO B C 1
ATOM 9917 O O . PRO B 1 466 ? -2.801 -1.932 -21.031 1 60.22 466 PRO B O 1
ATOM 9920 N N . TYR B 1 467 ? -1.072 -3.209 -20.203 1 58.09 467 TYR B N 1
ATOM 9921 C CA . TYR B 1 467 ? -0.112 -2.113 -20.125 1 58.09 467 TYR B CA 1
ATOM 9922 C C . TYR B 1 467 ? 1.246 -2.539 -20.672 1 58.09 467 TYR B C 1
ATOM 9924 O O . TYR B 1 467 ? 1.534 -3.734 -20.766 1 58.09 467 TYR B O 1
ATOM 9932 N N . ALA B 1 468 ? 2.004 -1.519 -21.172 1 63.59 468 ALA B N 1
ATOM 9933 C CA . ALA B 1 468 ? 3.342 -1.833 -21.672 1 63.59 468 ALA B CA 1
ATOM 9934 C C . ALA B 1 468 ? 4.336 -1.974 -20.531 1 63.59 468 ALA B C 1
ATOM 9936 O O . ALA B 1 468 ? 4.277 -1.222 -19.547 1 63.59 468 ALA B O 1
ATOM 9937 N N . LEU B 1 469 ? 5.051 -2.953 -20.484 1 71.81 469 LEU B N 1
ATOM 9938 C CA . LEU B 1 469 ? 6.102 -3.219 -19.5 1 71.81 469 LEU B CA 1
ATOM 9939 C C . LEU B 1 469 ? 7.461 -3.322 -20.188 1 71.81 469 LEU B C 1
ATOM 9941 O O . LEU B 1 469 ? 7.906 -4.422 -20.516 1 71.81 469 LEU B O 1
ATOM 9945 N N . PRO B 1 470 ? 8.086 -2.115 -20.453 1 74.94 470 PRO B N 1
ATOM 9946 C CA . PRO B 1 470 ? 9.414 -2.195 -21.062 1 74.94 470 PRO B CA 1
ATOM 9947 C C . PRO B 1 470 ? 10.43 -2.895 -20.156 1 74.94 470 PRO B C 1
ATOM 9949 O O . PRO B 1 470 ? 10.438 -2.674 -18.938 1 74.94 470 PRO B O 1
ATOM 9952 N N . CYS B 1 471 ? 11.18 -3.82 -20.766 1 80.75 471 CYS B N 1
ATOM 9953 C CA . CYS B 1 471 ? 12.102 -4.617 -19.969 1 80.75 471 CYS B CA 1
ATOM 9954 C C . CYS B 1 471 ? 13.453 -4.738 -20.656 1 80.75 471 CYS B C 1
ATOM 9956 O O . CYS B 1 471 ? 13.523 -4.738 -21.891 1 80.75 471 CYS B O 1
ATOM 9958 N N . ASP B 1 472 ? 14.5 -4.578 -19.797 1 83.62 472 ASP B N 1
ATOM 9959 C CA . ASP B 1 472 ? 15.852 -4.883 -20.266 1 83.62 472 ASP B CA 1
ATOM 9960 C C . ASP B 1 472 ? 16.344 -6.203 -19.672 1 83.62 472 ASP B C 1
ATOM 9962 O O . ASP B 1 472 ? 16.172 -6.461 -18.484 1 83.62 472 ASP B O 1
ATOM 9966 N N . PHE B 1 473 ? 16.891 -7.004 -20.641 1 89.75 473 PHE B N 1
ATOM 9967 C CA . PHE B 1 473 ? 17.359 -8.312 -20.219 1 89.75 473 PHE B CA 1
ATOM 9968 C C . PHE B 1 473 ? 18.859 -8.273 -19.891 1 89.75 473 PHE B C 1
ATOM 9970 O O . PHE B 1 473 ? 19.625 -7.57 -20.547 1 89.75 473 PHE B O 1
ATOM 9977 N N . THR B 1 474 ? 19.203 -8.867 -18.781 1 89.31 474 THR B N 1
ATOM 9978 C CA . THR B 1 474 ? 20.609 -9.078 -18.406 1 89.31 474 THR B CA 1
ATOM 9979 C C . THR B 1 474 ? 20.875 -10.547 -18.125 1 89.31 474 THR B C 1
ATOM 9981 O O . THR B 1 474 ? 20.078 -11.219 -17.469 1 89.31 474 THR B O 1
ATOM 9984 N N . GLY B 1 475 ? 21.969 -11.039 -18.688 1 89.31 475 GLY B N 1
ATOM 9985 C CA . GLY B 1 475 ? 22.328 -12.43 -18.484 1 89.31 475 GLY B CA 1
ATOM 9986 C C . GLY B 1 475 ? 23 -12.68 -17.141 1 89.31 475 GLY B C 1
ATOM 9987 O O . GLY B 1 475 ? 23.766 -11.852 -16.656 1 89.31 475 GLY B O 1
ATOM 9988 N N . TYR B 1 476 ? 22.641 -13.773 -16.516 1 89.44 476 TYR B N 1
ATOM 9989 C CA . TYR B 1 476 ? 23.234 -14.203 -15.25 1 89.44 476 TYR B CA 1
ATOM 9990 C C . TYR B 1 476 ? 23.75 -15.625 -15.352 1 89.44 476 TYR B C 1
ATOM 9992 O O . TYR B 1 476 ? 23.016 -16.547 -15.688 1 89.44 476 TYR B O 1
ATOM 10000 N N . ASP B 1 477 ? 25.016 -15.734 -15.039 1 85.81 477 ASP B N 1
ATOM 10001 C CA . ASP B 1 477 ? 25.656 -17.047 -15.141 1 85.81 477 ASP B CA 1
ATOM 10002 C C . ASP B 1 477 ? 25.781 -17.703 -13.766 1 85.81 477 ASP B C 1
ATOM 10004 O O . ASP B 1 477 ? 26.859 -17.719 -13.172 1 85.81 477 ASP B O 1
ATOM 10008 N N . GLY B 1 478 ? 24.75 -17.984 -13.102 1 84.94 478 GLY B N 1
ATOM 10009 C CA . GLY B 1 478 ? 24.734 -18.672 -11.812 1 84.94 478 GLY B CA 1
ATOM 10010 C C . GLY B 1 478 ? 23.641 -19.703 -11.695 1 84.94 478 GLY B C 1
ATOM 10011 O O . GLY B 1 478 ? 23 -20.062 -12.688 1 84.94 478 GLY B O 1
ATOM 10012 N N . SER B 1 479 ? 23.594 -20.266 -10.492 1 88.19 479 SER B N 1
ATOM 10013 C CA . SER B 1 479 ? 22.547 -21.25 -10.227 1 88.19 479 SER B CA 1
ATOM 10014 C C . SER B 1 479 ? 21.156 -20.609 -10.211 1 88.19 479 SER B C 1
ATOM 10016 O O . SER B 1 479 ? 21.047 -19.391 -10.055 1 88.19 479 SER B O 1
ATOM 10018 N N . TYR B 1 480 ? 20.188 -21.422 -10.484 1 90.94 480 TYR B N 1
ATOM 10019 C CA . TYR B 1 480 ? 18.828 -20.922 -10.477 1 90.94 480 TYR B CA 1
ATOM 10020 C C . TYR B 1 480 ? 18.453 -20.375 -9.109 1 90.94 480 TYR B C 1
ATOM 10022 O O . TYR B 1 480 ? 17.688 -19.406 -9.008 1 90.94 480 TYR B O 1
ATOM 10030 N N . ASP B 1 481 ? 18.938 -21 -8.086 1 92 481 ASP B N 1
ATOM 10031 C CA . ASP B 1 481 ? 18.688 -20.484 -6.746 1 92 481 ASP B CA 1
ATOM 10032 C C . ASP B 1 481 ? 19.297 -19.094 -6.566 1 92 481 ASP B C 1
ATOM 10034 O O . ASP B 1 481 ? 18.688 -18.203 -5.973 1 92 481 ASP B O 1
ATOM 10038 N N . ALA B 1 482 ? 20.484 -18.953 -7.047 1 90.44 482 ALA B N 1
ATOM 10039 C CA . ALA B 1 482 ? 21.156 -17.641 -6.984 1 90.44 482 ALA B CA 1
ATOM 10040 C C . ALA B 1 482 ? 20.406 -16.609 -7.809 1 90.44 482 ALA B C 1
ATOM 10042 O O . ALA B 1 482 ? 20.344 -15.43 -7.438 1 90.44 482 ALA B O 1
ATOM 10043 N N . LEU B 1 483 ? 19.938 -17.094 -8.914 1 92.5 483 LEU B N 1
ATOM 10044 C CA . LEU B 1 483 ? 19.141 -16.219 -9.773 1 92.5 483 LEU B CA 1
ATOM 10045 C C . LEU B 1 483 ? 17.938 -15.672 -9.016 1 92.5 483 LEU B C 1
ATOM 10047 O O . LEU B 1 483 ? 17.641 -14.477 -9.078 1 92.5 483 LEU B O 1
ATOM 10051 N N . VAL B 1 484 ? 17.203 -16.516 -8.289 1 93.06 484 VAL B N 1
ATOM 10052 C CA . VAL B 1 484 ? 16.031 -16.125 -7.512 1 93.06 484 VAL B CA 1
ATOM 10053 C C . VAL B 1 484 ? 16.453 -15.18 -6.387 1 93.06 484 VAL B C 1
ATOM 10055 O O . VAL B 1 484 ? 15.734 -14.227 -6.078 1 93.06 484 VAL B O 1
ATOM 10058 N N . TYR B 1 485 ? 17.625 -15.383 -5.852 1 88.81 485 TYR B N 1
ATOM 10059 C CA . TYR B 1 485 ? 18.109 -14.555 -4.754 1 88.81 485 TYR B CA 1
ATOM 10060 C C . TYR B 1 485 ? 18.438 -13.141 -5.234 1 88.81 485 TYR B C 1
ATOM 10062 O O . TYR B 1 485 ? 18.312 -12.18 -4.473 1 88.81 485 TYR B O 1
ATOM 10070 N N . GLN B 1 486 ? 18.828 -13.008 -6.52 1 89.38 486 GLN B N 1
ATOM 10071 C CA . GLN B 1 486 ? 19.078 -11.688 -7.086 1 89.38 486 GLN B CA 1
ATOM 10072 C C . GLN B 1 486 ? 17.797 -10.852 -7.102 1 89.38 486 GLN B C 1
ATOM 10074 O O . GLN B 1 486 ? 17.859 -9.625 -6.945 1 89.38 486 GLN B O 1
ATOM 10079 N N . VAL B 1 487 ? 16.703 -11.453 -7.328 1 89.88 487 VAL B N 1
ATOM 10080 C CA . VAL B 1 487 ? 15.414 -10.766 -7.324 1 89.88 487 VAL B CA 1
ATOM 10081 C C . VAL B 1 487 ? 15.023 -10.406 -5.895 1 89.88 487 VAL B C 1
ATOM 10083 O O . VAL B 1 487 ? 14.492 -9.328 -5.645 1 89.88 487 VAL B O 1
ATOM 10086 N N . TYR B 1 488 ? 15.398 -11.258 -4.926 1 82.12 488 TYR B N 1
ATOM 10087 C CA . TYR B 1 488 ? 15.109 -11.047 -3.512 1 82.12 488 TYR B CA 1
ATOM 10088 C C . TYR B 1 488 ? 15.859 -9.82 -2.984 1 82.12 488 TYR B C 1
ATOM 10090 O O . TYR B 1 488 ? 15.297 -9.023 -2.23 1 82.12 488 TYR B O 1
ATOM 10098 N N . ASN B 1 489 ? 17.094 -9.789 -3.51 1 74.62 489 ASN B N 1
ATOM 10099 C CA . ASN B 1 489 ? 17.938 -8.688 -3.064 1 74.62 489 ASN B CA 1
ATOM 10100 C C . ASN B 1 489 ? 17.656 -7.41 -3.855 1 74.62 489 ASN B C 1
ATOM 10102 O O . ASN B 1 489 ? 18.344 -6.402 -3.68 1 74.62 489 ASN B O 1
ATOM 10106 N N . ARG B 1 490 ? 16.766 -7.5 -4.824 1 76 490 ARG B N 1
ATOM 10107 C CA . ARG B 1 490 ? 16.312 -6.363 -5.613 1 76 490 ARG B CA 1
ATOM 10108 C C . ARG B 1 490 ? 17.406 -5.848 -6.531 1 76 490 ARG B C 1
ATOM 10110 O O . ARG B 1 490 ? 17.453 -4.66 -6.855 1 76 490 ARG B O 1
ATOM 10117 N N . SER B 1 491 ? 18.359 -6.676 -6.727 1 81 491 SER B N 1
ATOM 10118 C CA . SER B 1 491 ? 19.312 -6.348 -7.77 1 81 491 SER B CA 1
ATOM 10119 C C . SER B 1 491 ? 18.656 -6.297 -9.141 1 81 491 SER B C 1
ATOM 10121 O O . SER B 1 491 ? 19.078 -5.539 -10.016 1 81 491 SER B O 1
ATOM 10123 N N . PHE B 1 492 ? 17.703 -7.16 -9.258 1 88.06 492 PHE B N 1
ATOM 10124 C CA . PHE B 1 492 ? 16.859 -7.199 -10.453 1 88.06 492 PHE B CA 1
ATOM 10125 C C . PHE B 1 492 ? 15.383 -7.164 -10.07 1 88.06 492 PHE B C 1
ATOM 10127 O O . PHE B 1 492 ? 15.023 -7.52 -8.945 1 88.06 492 PHE B O 1
ATOM 10134 N N . ASP B 1 493 ? 14.617 -6.773 -11.055 1 84.44 493 ASP B N 1
ATOM 10135 C CA . ASP B 1 493 ? 13.195 -6.621 -10.766 1 84.44 493 ASP B CA 1
ATOM 10136 C C . ASP B 1 493 ? 12.453 -7.941 -10.961 1 84.44 493 ASP B C 1
ATOM 10138 O O . ASP B 1 493 ? 11.383 -8.148 -10.375 1 84.44 493 ASP B O 1
ATOM 10142 N N . ALA B 1 494 ? 12.906 -8.703 -11.82 1 92.31 494 ALA B N 1
ATOM 10143 C CA . ALA B 1 494 ? 12.289 -9.992 -12.102 1 92.31 494 ALA B CA 1
ATOM 10144 C C . ALA B 1 494 ? 13.289 -10.945 -12.758 1 92.31 494 ALA B C 1
ATOM 10146 O O . ALA B 1 494 ? 14.344 -10.516 -13.234 1 92.31 494 ALA B O 1
ATOM 10147 N N . ALA B 1 495 ? 13 -12.203 -12.648 1 94.62 495 ALA B N 1
ATOM 10148 C CA . ALA B 1 495 ? 13.766 -13.234 -13.344 1 94.62 495 ALA B CA 1
ATOM 10149 C C . ALA B 1 495 ? 12.875 -14.023 -14.305 1 94.62 495 ALA B C 1
ATOM 10151 O O . ALA B 1 495 ? 11.836 -14.555 -13.898 1 94.62 495 ALA B O 1
ATOM 10152 N N . ILE B 1 496 ? 13.32 -13.992 -15.562 1 93.38 496 ILE B N 1
ATOM 10153 C CA . ILE B 1 496 ? 12.57 -14.703 -16.594 1 93.38 496 ILE B CA 1
ATOM 10154 C C . ILE B 1 496 ? 13.43 -15.828 -17.172 1 93.38 496 ILE B C 1
ATOM 10156 O O . ILE B 1 496 ? 14.5 -15.578 -17.734 1 93.38 496 ILE B O 1
ATOM 10160 N N . GLY B 1 497 ? 13 -17 -16.922 1 90.75 497 GLY B N 1
ATOM 10161 C CA . GLY B 1 497 ? 13.719 -18.172 -17.406 1 90.75 497 GLY B CA 1
ATOM 10162 C C . GLY B 1 497 ? 13.008 -19.469 -17.078 1 90.75 497 GLY B C 1
ATOM 10163 O O . GLY B 1 497 ? 11.859 -19.469 -16.641 1 90.75 497 GLY B O 1
ATOM 10164 N N . ASP B 1 498 ? 13.656 -20.516 -17.453 1 91.69 498 ASP B N 1
ATOM 10165 C CA . ASP B 1 498 ? 13.148 -21.844 -17.156 1 91.69 498 ASP B CA 1
ATOM 10166 C C . ASP B 1 498 ? 13.406 -22.203 -15.688 1 91.69 498 ASP B C 1
ATOM 10168 O O . ASP B 1 498 ? 14.094 -23.188 -15.398 1 91.69 498 ASP B O 1
ATOM 10172 N N . THR B 1 499 ? 12.805 -21.469 -14.891 1 92.12 499 THR B N 1
ATOM 10173 C CA . THR B 1 499 ? 12.969 -21.641 -13.445 1 92.12 499 THR B CA 1
ATOM 10174 C C . THR B 1 499 ? 11.789 -22.406 -12.859 1 92.12 499 THR B C 1
ATOM 10176 O O . THR B 1 499 ? 10.641 -21.969 -12.945 1 92.12 499 THR B O 1
ATOM 10179 N N . ALA B 1 500 ? 12.086 -23.531 -12.297 1 92.81 500 ALA B N 1
ATOM 10180 C CA . ALA B 1 500 ? 11.055 -24.359 -11.68 1 92.81 500 ALA B CA 1
ATOM 10181 C C . ALA B 1 500 ? 10.539 -23.734 -10.391 1 92.81 500 ALA B C 1
ATOM 10183 O O . ALA B 1 500 ? 11.312 -23.156 -9.617 1 92.81 500 ALA B O 1
ATOM 10184 N N . ILE B 1 501 ? 9.242 -23.875 -10.203 1 93.94 501 ILE B N 1
ATOM 10185 C CA . ILE B 1 501 ? 8.625 -23.391 -8.977 1 93.94 501 ILE B CA 1
ATOM 10186 C C . ILE B 1 501 ? 8.898 -24.359 -7.836 1 93.94 501 ILE B C 1
ATOM 10188 O O . ILE B 1 501 ? 8.375 -25.484 -7.824 1 93.94 501 ILE B O 1
ATOM 10192 N N . LEU B 1 502 ? 9.719 -23.922 -6.91 1 92.56 502 LEU B N 1
ATOM 10193 C CA . LEU B 1 502 ? 10.07 -24.719 -5.746 1 92.56 502 LEU B CA 1
ATOM 10194 C C . LEU B 1 502 ? 9.711 -24 -4.457 1 92.56 502 LEU B C 1
ATOM 10196 O O . LEU B 1 502 ? 9.672 -22.766 -4.422 1 92.56 502 LEU B O 1
ATOM 10200 N N . ALA B 1 503 ? 9.469 -24.797 -3.432 1 88.19 503 ALA B N 1
ATOM 10201 C CA . ALA B 1 503 ? 9.102 -24.219 -2.141 1 88.19 503 ALA B CA 1
ATOM 10202 C C . ALA B 1 503 ? 10.242 -23.391 -1.563 1 88.19 503 ALA B C 1
ATOM 10204 O O . ALA B 1 503 ? 10.016 -22.344 -0.958 1 88.19 503 ALA B O 1
ATOM 10205 N N . ASN B 1 504 ? 11.414 -23.906 -1.686 1 87.81 504 ASN B N 1
ATOM 10206 C CA . ASN B 1 504 ? 12.578 -23.188 -1.163 1 87.81 504 ASN B CA 1
ATOM 10207 C C . ASN B 1 504 ? 12.773 -21.844 -1.854 1 87.81 504 ASN B C 1
ATOM 10209 O O . ASN B 1 504 ? 13.164 -20.859 -1.218 1 87.81 504 ASN B O 1
ATOM 10213 N N . ARG B 1 505 ? 12.586 -21.844 -3.154 1 91.44 505 ARG B N 1
ATOM 10214 C CA . ARG B 1 505 ? 12.695 -20.609 -3.924 1 91.44 505 ARG B CA 1
ATOM 10215 C C . ARG B 1 505 ? 11.555 -19.656 -3.604 1 91.44 505 ARG B C 1
ATOM 10217 O O . ARG B 1 505 ? 11.742 -18.438 -3.582 1 91.44 505 ARG B O 1
ATOM 10224 N N . SER B 1 506 ? 10.391 -20.172 -3.338 1 89.5 506 SER B N 1
ATOM 10225 C CA . SER B 1 506 ? 9.188 -19.391 -3.098 1 89.5 506 SER B CA 1
ATOM 10226 C C . SER B 1 506 ? 9.25 -18.672 -1.75 1 89.5 506 SER B C 1
ATOM 10228 O O . SER B 1 506 ? 8.445 -17.781 -1.476 1 89.5 506 SER B O 1
ATOM 10230 N N . LYS B 1 507 ? 10.195 -19.062 -0.916 1 83.12 507 LYS B N 1
ATOM 10231 C CA . LYS B 1 507 ? 10.422 -18.375 0.348 1 83.12 507 LYS B CA 1
ATOM 10232 C C . LYS B 1 507 ? 10.969 -16.969 0.112 1 83.12 507 LYS B C 1
ATOM 10234 O O . LYS B 1 507 ? 10.711 -16.062 0.902 1 83.12 507 LYS B O 1
ATOM 10239 N N . TYR B 1 508 ? 11.664 -16.875 -1.019 1 83.12 508 TYR B N 1
ATOM 10240 C CA . TYR B 1 508 ? 12.383 -15.625 -1.254 1 83.12 508 TYR B CA 1
ATOM 10241 C C . TYR B 1 508 ? 11.703 -14.789 -2.33 1 83.12 508 TYR B C 1
ATOM 10243 O O . TYR B 1 508 ? 11.906 -13.578 -2.408 1 83.12 508 TYR B O 1
ATOM 10251 N N . ALA B 1 509 ? 10.992 -15.422 -3.168 1 89.12 509 ALA B N 1
ATOM 10252 C CA . ALA B 1 509 ? 10.352 -14.734 -4.285 1 89.12 509 ALA B CA 1
ATOM 10253 C C . ALA B 1 509 ? 8.953 -15.297 -4.543 1 89.12 509 ALA B C 1
ATOM 10255 O O . ALA B 1 509 ? 8.547 -16.266 -3.914 1 89.12 509 ALA B O 1
ATOM 10256 N N . GLU B 1 510 ? 8.234 -14.602 -5.301 1 90.62 510 GLU B N 1
ATOM 10257 C CA . GLU B 1 510 ? 6.898 -15.023 -5.699 1 90.62 510 GLU B CA 1
ATOM 10258 C C . GLU B 1 510 ? 6.848 -15.383 -7.18 1 90.62 510 GLU B C 1
ATOM 10260 O O . GLU B 1 510 ? 7.398 -14.664 -8.016 1 90.62 510 GLU B O 1
ATOM 10265 N N . PHE B 1 511 ? 6.242 -16.516 -7.414 1 94 511 PHE B N 1
ATOM 10266 C CA . PHE B 1 511 ? 6.195 -17.016 -8.781 1 94 511 PHE B CA 1
ATOM 10267 C C . PHE B 1 511 ? 4.844 -16.719 -9.422 1 94 511 PHE B C 1
ATOM 10269 O O . PHE B 1 511 ? 3.822 -16.672 -8.734 1 94 511 PHE B O 1
ATOM 10276 N N . SER B 1 512 ? 4.898 -16.5 -10.711 1 93.25 512 SER B N 1
ATOM 10277 C CA . SER B 1 512 ? 3.664 -16.484 -11.484 1 93.25 512 SER B CA 1
ATOM 10278 C C . SER B 1 512 ? 3.053 -17.875 -11.586 1 93.25 512 SER B C 1
ATOM 10280 O O . SER B 1 512 ? 3.646 -18.859 -11.125 1 93.25 512 SER B O 1
ATOM 10282 N N . GLN B 1 513 ? 1.829 -17.906 -12.125 1 92.5 513 GLN B N 1
ATOM 10283 C CA . GLN B 1 513 ? 1.275 -19.219 -12.461 1 92.5 513 GLN B CA 1
ATOM 10284 C C . GLN B 1 513 ? 2.182 -19.969 -13.438 1 92.5 513 GLN B C 1
ATOM 10286 O O . GLN B 1 513 ? 2.822 -19.344 -14.289 1 92.5 513 GLN B O 1
ATOM 10291 N N . PRO B 1 514 ? 2.297 -21.219 -13.234 1 92.81 514 PRO B N 1
ATOM 10292 C CA . PRO B 1 514 ? 3.162 -22 -14.125 1 92.81 514 PRO B CA 1
ATOM 10293 C C . PRO B 1 514 ? 2.648 -22.031 -15.562 1 92.81 514 PRO B C 1
ATOM 10295 O O . PRO B 1 514 ? 1.436 -22.078 -15.781 1 92.81 514 PRO B O 1
ATOM 10298 N N . PHE B 1 515 ? 3.598 -22.031 -16.531 1 91.25 515 PHE B N 1
ATOM 10299 C CA . PHE B 1 515 ? 3.203 -22.094 -17.938 1 91.25 515 PHE B CA 1
ATOM 10300 C C . PHE B 1 515 ? 3.637 -23.422 -18.562 1 91.25 515 PHE B C 1
ATOM 10302 O O . PHE B 1 515 ? 3.443 -23.641 -19.75 1 91.25 515 PHE B O 1
ATOM 10309 N N . THR B 1 516 ? 4.258 -24.25 -17.797 1 89.44 516 THR B N 1
ATOM 10310 C CA . THR B 1 516 ? 4.633 -25.578 -18.234 1 89.44 516 THR B CA 1
ATOM 10311 C C . THR B 1 516 ? 4.086 -26.641 -17.281 1 89.44 516 THR B C 1
ATOM 10313 O O . THR B 1 516 ? 3.633 -26.312 -16.172 1 89.44 516 THR B O 1
ATOM 10316 N N . GLU B 1 517 ? 4.066 -27.828 -17.797 1 86.38 517 GLU B N 1
ATOM 10317 C CA . GLU B 1 517 ? 3.637 -28.953 -16.953 1 86.38 517 GLU B CA 1
ATOM 10318 C C . GLU B 1 517 ? 4.617 -29.188 -15.812 1 86.38 517 GLU B C 1
ATOM 10320 O O . GLU B 1 517 ? 5.832 -29.109 -16 1 86.38 517 GLU B O 1
ATOM 10325 N N . PRO B 1 518 ? 4.047 -29.438 -14.719 1 88.25 518 PRO B N 1
ATOM 10326 C CA . PRO B 1 518 ? 4.914 -29.703 -13.562 1 88.25 518 PRO B CA 1
ATOM 10327 C C . PRO B 1 518 ? 5.41 -31.141 -13.508 1 88.25 518 PRO B C 1
ATOM 10329 O O . PRO B 1 518 ? 4.773 -32.031 -14.062 1 88.25 518 PRO B O 1
ATOM 10332 N N . GLY B 1 519 ? 6.672 -31.312 -12.883 1 87.88 519 GLY B N 1
ATOM 10333 C CA . GLY B 1 519 ? 7.105 -32.688 -12.594 1 87.88 519 GLY B CA 1
ATOM 10334 C C . GLY B 1 519 ? 8.484 -33 -13.141 1 87.88 519 GLY B C 1
ATOM 10335 O O . GLY B 1 519 ? 8.977 -32.312 -14.039 1 87.88 519 GLY B O 1
ATOM 10336 N N . VAL B 1 520 ? 9.125 -33.938 -12.523 1 87.38 520 VAL B N 1
ATOM 10337 C CA . VAL B 1 520 ? 10.398 -34.531 -12.945 1 87.38 520 VAL B CA 1
ATOM 10338 C C . VAL B 1 520 ? 10.242 -36.031 -13.172 1 87.38 520 VAL B C 1
ATOM 10340 O O . VAL B 1 520 ? 9.539 -36.688 -12.422 1 87.38 520 VAL B O 1
ATOM 10343 N N . GLN B 1 521 ? 10.781 -36.406 -14.266 1 86.75 521 GLN B N 1
ATOM 10344 C CA . GLN B 1 521 ? 10.688 -37.844 -14.602 1 86.75 521 GLN B CA 1
ATOM 10345 C C . GLN B 1 521 ? 12.008 -38.375 -15.141 1 86.75 521 GLN B C 1
ATOM 10347 O O . GLN B 1 521 ? 12.93 -37.594 -15.422 1 86.75 521 GLN B O 1
ATOM 10352 N N . MET B 1 522 ? 12.102 -39.688 -15.195 1 86.19 522 MET B N 1
ATOM 10353 C CA . MET B 1 522 ? 13.328 -40.312 -15.672 1 86.19 522 MET B CA 1
ATOM 10354 C C . MET B 1 522 ? 13.203 -40.688 -17.141 1 86.19 522 MET B C 1
ATOM 10356 O O . MET B 1 522 ? 12.156 -41.156 -17.594 1 86.19 522 MET B O 1
ATOM 10360 N N . VAL B 1 523 ? 14.25 -40.438 -17.891 1 85.25 523 VAL B N 1
ATOM 10361 C CA . VAL B 1 523 ? 14.367 -40.844 -19.281 1 85.25 523 VAL B CA 1
ATOM 10362 C C . VAL B 1 523 ? 15.375 -42 -19.391 1 85.25 523 VAL B C 1
ATOM 10364 O O . VAL B 1 523 ? 16.469 -41.938 -18.812 1 85.25 523 VAL B O 1
ATOM 10367 N N . VAL B 1 524 ? 14.953 -43.062 -20.016 1 82 524 VAL B N 1
ATOM 10368 C CA . VAL B 1 524 ? 15.812 -44.219 -20.156 1 82 524 VAL B CA 1
ATOM 10369 C C . VAL B 1 524 ? 15.953 -44.594 -21.641 1 82 524 VAL B C 1
ATOM 10371 O O . VAL B 1 524 ? 15.117 -44.219 -22.453 1 82 524 VAL B O 1
ATOM 10374 N N . TYR B 1 525 ? 17.125 -45.094 -21.922 1 78.38 525 TYR B N 1
ATOM 10375 C CA . TYR B 1 525 ? 17.359 -45.625 -23.25 1 78.38 525 TYR B CA 1
ATOM 10376 C C . TYR B 1 525 ? 16.875 -47.062 -23.375 1 78.38 525 TYR B C 1
ATOM 10378 O O . TYR B 1 525 ? 17.219 -47.906 -22.531 1 78.38 525 TYR B O 1
ATOM 10386 N N . GLN B 1 526 ? 15.805 -47.312 -24.047 1 65.19 526 GLN B N 1
ATOM 10387 C CA . GLN B 1 526 ? 15.297 -48.656 -24.25 1 65.19 526 GLN B CA 1
ATOM 10388 C C . GLN B 1 526 ? 16.016 -49.375 -25.406 1 65.19 526 GLN B C 1
ATOM 10390 O O . GLN B 1 526 ? 15.867 -48.969 -26.562 1 65.19 526 GLN B O 1
ATOM 10395 N N . GLU B 1 527 ? 17.234 -49.812 -25.172 1 53.84 527 GLU B N 1
ATOM 10396 C CA . GLU B 1 527 ? 17.828 -50.656 -26.203 1 53.84 527 GLU B CA 1
ATOM 10397 C C . GLU B 1 527 ? 16.859 -51.75 -26.625 1 53.84 527 GLU B C 1
ATOM 10399 O O . GLU B 1 527 ? 16.109 -52.281 -25.797 1 53.84 527 GLU B O 1
ATOM 10404 N N . SER B 1 528 ? 16.406 -51.812 -27.812 1 46.53 528 SER B N 1
ATOM 10405 C CA . SER B 1 528 ? 15.766 -53.031 -28.312 1 46.53 528 SER B CA 1
ATOM 10406 C C . SER B 1 528 ? 16.391 -54.25 -27.688 1 46.53 528 SER B C 1
ATOM 10408 O O . SER B 1 528 ? 17.547 -54.594 -27.953 1 46.53 528 SER B O 1
ATOM 10410 N N . LYS B 1 529 ? 16.406 -54.312 -26.406 1 48.38 529 LYS B N 1
ATOM 10411 C CA . LYS B 1 529 ? 17.016 -55.469 -25.75 1 48.38 529 LYS B CA 1
ATOM 10412 C C . LYS B 1 529 ? 16.828 -56.719 -26.594 1 48.38 529 LYS B C 1
ATOM 10414 O O . LYS B 1 529 ? 15.742 -57 -27.094 1 48.38 529 LYS B O 1
ATOM 10419 N N . LYS B 1 530 ? 17.969 -57.156 -26.938 1 45.06 530 LYS B N 1
ATOM 10420 C CA . LYS B 1 530 ? 18.125 -58.5 -27.516 1 45.06 530 LYS B CA 1
ATOM 10421 C C . LYS B 1 530 ? 17.422 -59.531 -26.656 1 45.06 530 LYS B C 1
ATOM 10423 O O . LYS B 1 530 ? 17.781 -59.719 -25.484 1 45.06 530 LYS B O 1
ATOM 10428 N N . ILE B 1 531 ? 16.219 -59.625 -26.656 1 43.53 531 ILE B N 1
ATOM 10429 C CA . ILE B 1 531 ? 15.453 -60.719 -26.062 1 43.53 531 ILE B CA 1
ATOM 10430 C C . ILE B 1 531 ? 16.281 -62 -26.062 1 43.53 531 ILE B C 1
ATOM 10432 O O . ILE B 1 531 ? 16.75 -62.438 -27.125 1 43.53 531 ILE B O 1
ATOM 10436 N N . ASN B 1 532 ? 16.984 -62.188 -25.016 1 43.62 532 ASN B N 1
ATOM 10437 C CA . ASN B 1 532 ? 17.5 -63.562 -25.016 1 43.62 532 ASN B CA 1
ATOM 10438 C C . ASN B 1 532 ? 16.453 -64.562 -25.484 1 43.62 532 ASN B C 1
ATOM 10440 O O . ASN B 1 532 ? 15.594 -65 -24.703 1 43.62 532 ASN B O 1
ATOM 10444 N N . LYS B 1 533 ? 16.344 -64.625 -26.703 1 48.66 533 LYS B N 1
ATOM 10445 C CA . LYS B 1 533 ? 15.391 -65.375 -27.516 1 48.66 533 LYS B CA 1
ATOM 10446 C C . LYS B 1 533 ? 15.32 -66.875 -27.078 1 48.66 533 LYS B C 1
ATOM 10448 O O . LYS B 1 533 ? 14.25 -67.5 -27.109 1 48.66 533 LYS B O 1
ATOM 10453 N N . VAL B 1 534 ? 16.5 -67.375 -26.453 1 50.94 534 VAL B N 1
ATOM 10454 C CA . VAL B 1 534 ? 16.516 -68.75 -26.188 1 50.94 534 VAL B CA 1
ATOM 10455 C C . VAL B 1 534 ? 15.617 -69.062 -24.984 1 50.94 534 VAL B C 1
ATOM 10457 O O . VAL B 1 534 ? 14.859 -70.062 -25.016 1 50.94 534 VAL B O 1
ATOM 10460 N N . ARG B 1 535 ? 15.656 -68.25 -23.953 1 53.34 535 ARG B N 1
ATOM 10461 C CA . ARG B 1 535 ? 14.883 -68.562 -22.75 1 53.34 535 ARG B CA 1
ATOM 10462 C C . ARG B 1 535 ? 13.398 -68.25 -22.984 1 53.34 535 ARG B C 1
ATOM 10464 O O . ARG B 1 535 ? 12.539 -68.875 -22.359 1 53.34 535 ARG B O 1
ATOM 10471 N N . LEU B 1 536 ? 13.172 -67.438 -23.812 1 57.53 536 LEU B N 1
ATOM 10472 C CA . LEU B 1 536 ? 11.789 -67.062 -24.125 1 57.53 536 LEU B CA 1
ATOM 10473 C C . LEU B 1 536 ? 11.094 -68.188 -24.844 1 57.53 536 LEU B C 1
ATOM 10475 O O . LEU B 1 536 ? 9.875 -68.375 -24.734 1 57.53 536 LEU B O 1
ATOM 10479 N N . PHE B 1 537 ? 12.031 -69.125 -25.422 1 57.16 537 PHE B N 1
ATOM 10480 C CA . PHE B 1 537 ? 11.5 -70.188 -26.203 1 57.16 537 PHE B CA 1
ATOM 10481 C C . PHE B 1 537 ? 10.852 -71.25 -25.297 1 57.16 537 PHE B C 1
ATOM 10483 O O . PHE B 1 537 ? 9.953 -72 -25.719 1 57.16 537 PHE B O 1
ATOM 10490 N N . LEU B 1 538 ? 11.289 -71.312 -24.031 1 58.88 538 LEU B N 1
ATOM 10491 C CA . LEU B 1 538 ? 10.766 -72.312 -23.141 1 58.88 538 LEU B CA 1
ATOM 10492 C C . LEU B 1 538 ? 9.609 -71.75 -22.312 1 58.88 538 LEU B C 1
ATOM 10494 O O . LEU B 1 538 ? 8.891 -72.562 -21.672 1 58.88 538 LEU B O 1
ATOM 10498 N N . LYS B 1 539 ? 9.32 -70.5 -22.453 1 65.25 539 LYS B N 1
ATOM 10499 C CA . LYS B 1 539 ? 8.422 -69.812 -21.5 1 65.25 539 LYS B CA 1
ATOM 10500 C C . LYS B 1 539 ? 6.973 -69.938 -21.953 1 65.25 539 LYS B C 1
ATOM 10502 O O . LYS B 1 539 ? 6.055 -69.875 -21.141 1 65.25 539 LYS B O 1
ATOM 10507 N N . PRO B 1 540 ? 6.762 -70.125 -23.141 1 64.5 540 PRO B N 1
ATOM 10508 C CA . PRO B 1 540 ? 5.352 -70.188 -23.531 1 64.5 540 PRO B CA 1
ATOM 10509 C C . PRO B 1 540 ? 4.574 -71.312 -22.844 1 64.5 540 PRO B C 1
ATOM 10511 O O . PRO B 1 540 ? 3.367 -71.188 -22.625 1 64.5 540 PRO B O 1
ATOM 10514 N N . PHE B 1 541 ? 5.355 -72.5 -22.531 1 69.19 541 PHE B N 1
ATOM 10515 C CA . PHE B 1 541 ? 4.711 -73.625 -21.875 1 69.19 541 PHE B CA 1
ATOM 10516 C C . PHE B 1 541 ? 5.266 -73.875 -20.469 1 69.19 541 PHE B C 1
ATOM 10518 O O . PHE B 1 541 ? 6.438 -73.562 -20.219 1 69.19 541 PHE B O 1
ATOM 10525 N N . THR B 1 542 ? 4.367 -74.25 -19.562 1 74.31 542 THR B N 1
ATOM 10526 C CA . THR B 1 542 ? 4.816 -74.562 -18.219 1 74.31 542 THR B CA 1
ATOM 10527 C C . THR B 1 542 ? 5.645 -75.812 -18.219 1 74.31 542 THR B C 1
ATOM 10529 O O . THR B 1 542 ? 5.602 -76.625 -19.172 1 74.31 542 THR B O 1
ATOM 10532 N N . GLY B 1 543 ? 6.527 -76.125 -17.219 1 72.25 543 GLY B N 1
ATOM 10533 C CA . GLY B 1 543 ? 7.32 -77.375 -17.078 1 72.25 543 GLY B CA 1
ATOM 10534 C C . GLY B 1 543 ? 6.484 -78.625 -17.109 1 72.25 543 GLY B C 1
ATOM 10535 O O . GLY B 1 543 ? 6.871 -79.625 -17.734 1 72.25 543 GLY B O 1
ATOM 10536 N N . LYS B 1 544 ? 5.277 -78.562 -16.484 1 74.25 544 LYS B N 1
ATOM 10537 C CA . LYS B 1 544 ? 4.391 -79.75 -16.484 1 74.25 544 LYS B CA 1
ATOM 10538 C C . LYS B 1 544 ? 3.887 -80.062 -17.891 1 74.25 544 LYS B C 1
ATOM 10540 O O . LYS B 1 544 ? 3.771 -81.25 -18.25 1 74.25 544 LYS B O 1
ATOM 10545 N N . LEU B 1 545 ? 3.709 -79 -18.609 1 76.88 545 LEU B N 1
ATOM 10546 C CA . LEU B 1 545 ? 3.242 -79.25 -19.969 1 76.88 545 LEU B CA 1
ATOM 10547 C C . LEU B 1 545 ? 4.367 -79.812 -20.844 1 76.88 545 LEU B C 1
ATOM 10549 O O . LEU B 1 545 ? 4.133 -80.688 -21.688 1 76.88 545 LEU B O 1
ATOM 10553 N N . TRP B 1 546 ? 5.559 -79.438 -20.641 1 74.38 546 TRP B N 1
ATOM 10554 C CA . TRP B 1 546 ? 6.699 -80 -21.391 1 74.38 546 TRP B CA 1
ATOM 10555 C C . TRP B 1 546 ? 6.883 -81.438 -21.109 1 74.38 546 TRP B C 1
ATOM 10557 O O . TRP B 1 546 ? 7.102 -82.25 -22.047 1 74.38 546 TRP B O 1
ATOM 10567 N N . ILE B 1 547 ? 6.711 -81.938 -19.969 1 76.19 547 ILE B N 1
ATOM 10568 C CA . ILE B 1 547 ? 6.875 -83.312 -19.594 1 76.19 547 ILE B CA 1
ATOM 10569 C C . ILE B 1 547 ? 5.715 -84.125 -20.156 1 76.19 547 ILE B C 1
ATOM 10571 O O . ILE B 1 547 ? 5.914 -85.25 -20.641 1 76.19 547 ILE B O 1
ATOM 10575 N N . SER B 1 548 ? 4.562 -83.562 -20.109 1 77 548 SER B N 1
ATOM 10576 C CA . SER B 1 548 ? 3.41 -84.25 -20.641 1 77 548 SER B CA 1
ATOM 10577 C C . SER B 1 548 ? 3.533 -84.5 -22.156 1 77 548 SER B C 1
ATOM 10579 O O . SER B 1 548 ? 3.191 -85.562 -22.672 1 77 548 SER B O 1
ATOM 10581 N N . ILE B 1 549 ? 4.047 -83.438 -22.812 1 77.75 549 ILE B N 1
ATOM 10582 C CA . ILE B 1 549 ? 4.238 -83.562 -24.25 1 77.75 549 ILE B CA 1
ATOM 10583 C C . ILE B 1 549 ? 5.285 -84.688 -24.531 1 77.75 549 ILE B C 1
ATOM 10585 O O . ILE B 1 549 ? 5.094 -85.5 -25.422 1 77.75 549 ILE B O 1
ATOM 10589 N N . ALA B 1 550 ? 6.316 -84.812 -23.812 1 76.69 550 ALA B N 1
ATOM 10590 C CA . ALA B 1 550 ? 7.363 -85.812 -23.984 1 76.69 550 ALA B CA 1
ATOM 10591 C C . ALA B 1 550 ? 6.84 -87.188 -23.672 1 76.69 550 ALA B C 1
ATOM 10593 O O . ALA B 1 550 ? 7.113 -88.125 -24.406 1 76.69 550 ALA B O 1
ATOM 10594 N N . ALA B 1 551 ? 6.059 -87.375 -22.703 1 77.94 551 ALA B N 1
ATOM 10595 C CA . ALA B 1 551 ? 5.516 -88.688 -22.312 1 77.94 551 ALA B CA 1
ATOM 10596 C C . ALA B 1 551 ? 4.531 -89.188 -23.359 1 77.94 551 ALA B C 1
ATOM 10598 O O . ALA B 1 551 ? 4.562 -90.375 -23.703 1 77.94 551 ALA B O 1
ATOM 10599 N N . ILE B 1 552 ? 3.736 -88.25 -23.844 1 77.06 552 ILE B N 1
ATOM 10600 C CA . ILE B 1 552 ? 2.725 -88.688 -24.812 1 77.06 552 ILE B CA 1
ATOM 10601 C C . ILE B 1 552 ? 3.389 -89 -26.141 1 77.06 552 ILE B C 1
ATOM 10603 O O . ILE B 1 552 ? 2.996 -90 -26.812 1 77.06 552 ILE B O 1
ATOM 10607 N N . THR B 1 553 ? 4.41 -88.375 -26.5 1 77.19 553 THR B N 1
ATOM 10608 C CA . THR B 1 553 ? 5.145 -88.688 -27.719 1 77.19 553 THR B CA 1
ATOM 10609 C C . THR B 1 553 ? 5.871 -90 -27.594 1 77.19 553 THR B C 1
ATOM 10611 O O . THR B 1 553 ? 5.883 -90.812 -28.531 1 77.19 553 THR B O 1
ATOM 10614 N N . LEU B 1 554 ? 6.352 -90.375 -26.484 1 76.31 554 LEU B N 1
ATOM 10615 C CA . LEU B 1 554 ? 7.012 -91.625 -26.25 1 76.31 554 LEU B CA 1
ATOM 10616 C C . LEU B 1 554 ? 6 -92.812 -26.25 1 76.31 554 LEU B C 1
ATOM 10618 O O . LEU B 1 554 ? 6.266 -93.875 -26.781 1 76.31 554 LEU B O 1
ATOM 10622 N N . TYR B 1 555 ? 4.871 -92.5 -25.688 1 78.75 555 TYR B N 1
ATOM 10623 C CA . TYR B 1 555 ? 3.814 -93.5 -25.672 1 78.75 555 TYR B CA 1
ATOM 10624 C C . TYR B 1 555 ? 3.314 -93.812 -27.078 1 78.75 555 TYR B C 1
ATOM 10626 O O . TYR B 1 555 ? 3.174 -94.938 -27.469 1 78.75 555 TYR B O 1
ATOM 10634 N N . ASN B 1 556 ? 3.127 -92.75 -27.766 1 79 556 ASN B N 1
ATOM 10635 C CA . ASN B 1 556 ? 2.674 -92.938 -29.141 1 79 556 ASN B CA 1
ATOM 10636 C C . ASN B 1 556 ? 3.742 -93.625 -29.984 1 79 556 ASN B C 1
ATOM 10638 O O . ASN B 1 556 ? 3.428 -94.5 -30.812 1 79 556 ASN B O 1
ATOM 10642 N N . GLY B 1 557 ? 4.945 -93.375 -29.797 1 74.06 557 GLY B N 1
ATOM 10643 C CA . GLY B 1 557 ? 6.023 -94.062 -30.484 1 74.06 557 GLY B CA 1
ATOM 10644 C C . GLY B 1 557 ? 6.129 -95.5 -30.109 1 74.06 557 GLY B C 1
ATOM 10645 O O . GLY B 1 557 ? 6.328 -96.375 -30.969 1 74.06 557 GLY B O 1
ATOM 10646 N N . PHE B 1 558 ? 5.91 -95.75 -28.922 1 77.31 558 PHE B N 1
ATOM 10647 C CA . PHE B 1 558 ? 5.953 -97.125 -28.453 1 77.31 558 PHE B CA 1
ATOM 10648 C C . PHE B 1 558 ? 4.816 -98 -29.062 1 77.31 558 PHE B C 1
ATOM 10650 O O . PHE B 1 558 ? 5.023 -99.125 -29.484 1 77.31 558 PHE B O 1
ATOM 10657 N N . VAL B 1 559 ? 3.697 -97.375 -29.141 1 77.12 559 VAL B N 1
ATOM 10658 C CA . VAL B 1 559 ? 2.539 -98.062 -29.672 1 77.12 559 VAL B CA 1
ATOM 10659 C C . VAL B 1 559 ? 2.746 -98.375 -31.156 1 77.12 559 VAL B C 1
ATOM 10661 O O . VAL B 1 559 ? 2.48 -99.5 -31.641 1 77.12 559 VAL B O 1
ATOM 10664 N N . VAL B 1 560 ? 3.275 -97.438 -31.812 1 75.44 560 VAL B N 1
ATOM 10665 C CA . VAL B 1 560 ? 3.508 -97.625 -33.25 1 75.44 560 VAL B CA 1
ATOM 10666 C C . VAL B 1 560 ? 4.605 -98.625 -33.438 1 75.44 560 VAL B C 1
ATOM 10668 O O . VAL B 1 560 ? 4.512 -99.5 -34.344 1 75.44 560 VAL B O 1
ATOM 10671 N N . TRP B 1 561 ? 5.574 -98.688 -32.656 1 73.75 561 TRP B N 1
ATOM 10672 C CA . TRP B 1 561 ? 6.652 -99.625 -32.719 1 73.75 561 TRP B CA 1
ATOM 10673 C C . TRP B 1 561 ? 6.125 -101.062 -32.469 1 73.75 561 TRP B C 1
ATOM 10675 O O . TRP B 1 561 ? 6.48 -102 -33.188 1 73.75 561 TRP B O 1
ATOM 10685 N N . LEU B 1 562 ? 5.238 -101.188 -31.578 1 73.88 562 LEU B N 1
ATOM 10686 C CA . LEU B 1 562 ? 4.688 -102.438 -31.234 1 73.88 562 LEU B CA 1
ATOM 10687 C C . LEU B 1 562 ? 3.814 -103 -32.375 1 73.88 562 LEU B C 1
ATOM 10689 O O . LEU B 1 562 ? 3.867 -104.188 -32.688 1 73.88 562 LEU B O 1
ATOM 10693 N N . ILE B 1 563 ? 3.109 -102.062 -32.969 1 73.81 563 ILE B N 1
ATOM 10694 C CA . ILE B 1 563 ? 2.211 -102.5 -34.031 1 73.81 563 ILE B CA 1
ATOM 10695 C C . ILE B 1 563 ? 3.018 -102.812 -35.281 1 73.81 563 ILE B C 1
ATOM 10697 O O . ILE B 1 563 ? 2.75 -103.812 -35.969 1 73.81 563 ILE B O 1
ATOM 10701 N N . GLU B 1 564 ? 4.023 -102.125 -35.594 1 67.81 564 GLU B N 1
ATOM 10702 C CA . GLU B 1 564 ? 4.812 -102.312 -36.812 1 67.81 564 GLU B CA 1
ATOM 10703 C C . GLU B 1 564 ? 5.781 -103.5 -36.656 1 67.81 564 GLU B C 1
ATOM 10705 O O . GLU B 1 564 ? 6.168 -104.125 -37.625 1 67.81 564 GLU B O 1
ATOM 10710 N N . ARG B 1 565 ? 6.141 -103.812 -35.531 1 64.69 565 ARG B N 1
ATOM 10711 C CA . ARG B 1 565 ? 7.051 -104.938 -35.312 1 64.69 565 ARG B CA 1
ATOM 10712 C C . ARG B 1 565 ? 6.383 -106.25 -35.656 1 64.69 565 ARG B C 1
ATOM 10714 O O . ARG B 1 565 ? 7.047 -107.188 -36.125 1 64.69 565 ARG B O 1
ATOM 10721 N N . GLN B 1 566 ? 5.086 -106.375 -35.625 1 58.78 566 GLN B N 1
ATOM 10722 C CA . GLN B 1 566 ? 4.422 -107.625 -35.938 1 58.78 566 GLN B CA 1
ATOM 10723 C C . GLN B 1 566 ? 3.873 -107.625 -37.344 1 58.78 566 GLN B C 1
ATOM 10725 O O . GLN B 1 566 ? 3.002 -108.438 -37.688 1 58.78 566 GLN B O 1
ATOM 10730 N N . LYS B 1 567 ? 4.375 -106.812 -38.125 1 58.91 567 LYS B N 1
ATOM 10731 C CA . LYS B 1 567 ? 3.914 -106.625 -39.5 1 58.91 567 LYS B CA 1
ATOM 10732 C C . LYS B 1 567 ? 4.188 -107.938 -40.312 1 58.91 567 LYS B C 1
ATOM 10734 O O . LYS B 1 567 ? 3.406 -108.312 -41.188 1 58.91 567 LYS B O 1
ATOM 10739 N N . ASP B 1 568 ? 5.289 -108.562 -40.031 1 55.81 568 ASP B N 1
ATOM 10740 C CA . ASP B 1 568 ? 5.66 -109.75 -40.844 1 55.81 568 ASP B CA 1
ATOM 10741 C C . ASP B 1 568 ? 4.828 -111 -40.438 1 55.81 568 ASP B C 1
ATOM 10743 O O . ASP B 1 568 ? 4.953 -112.062 -41.031 1 55.81 568 ASP B O 1
ATOM 10747 N N . ASN B 1 569 ? 4.004 -110.812 -39.406 1 54.59 569 ASN B N 1
ATOM 10748 C CA . ASN B 1 569 ? 3.154 -112 -39.094 1 54.59 569 ASN B CA 1
ATOM 10749 C C . ASN B 1 569 ? 1.915 -112 -40 1 54.59 569 ASN B C 1
ATOM 10751 O O . ASN B 1 569 ? 1.185 -111 -40.094 1 54.59 569 ASN B O 1
ATOM 10755 N N . PRO B 1 570 ? 1.832 -112.875 -41.094 1 55.75 570 PRO B N 1
ATOM 10756 C CA . PRO B 1 570 ? 0.772 -113 -42.094 1 55.75 570 PRO B CA 1
ATOM 10757 C C . PRO B 1 570 ? -0.626 -112.875 -41.5 1 55.75 570 PRO B C 1
ATOM 10759 O O . PRO B 1 570 ? -1.562 -112.438 -42.188 1 55.75 570 PRO B O 1
ATOM 10762 N N . ASP B 1 571 ? -0.853 -113.312 -40.344 1 53.41 571 ASP B N 1
ATOM 10763 C CA . ASP B 1 571 ? -2.191 -113.375 -39.75 1 53.41 571 ASP B CA 1
ATOM 10764 C C . ASP B 1 571 ? -2.691 -111.938 -39.469 1 53.41 571 ASP B C 1
ATOM 10766 O O . ASP B 1 571 ? -3.871 -111.75 -39.156 1 53.41 571 ASP B O 1
ATOM 10770 N N . PHE B 1 572 ? -1.753 -110.875 -39.406 1 53.81 572 PHE B N 1
ATOM 10771 C CA . PHE B 1 572 ? -2.189 -109.562 -39 1 53.81 572 PHE B CA 1
ATOM 10772 C C . PHE B 1 572 ? -2.09 -108.562 -40.156 1 53.81 572 PHE B C 1
ATOM 10774 O O . PHE B 1 572 ? -1.156 -107.75 -40.25 1 53.81 572 PHE B O 1
ATOM 10781 N N . SER B 1 573 ? -2.625 -108.812 -41.312 1 53.09 573 SER B N 1
ATOM 10782 C CA . SER B 1 573 ? -2.607 -108.062 -42.562 1 53.09 573 SER B CA 1
ATOM 10783 C C . SER B 1 573 ? -2.994 -106.562 -42.312 1 53.09 573 SER B C 1
ATOM 10785 O O . SER B 1 573 ? -2.52 -105.688 -43.031 1 53.09 573 SER B O 1
ATOM 10787 N N . GLY B 1 574 ? -3.916 -106.188 -41.344 1 53.41 574 GLY B N 1
ATOM 10788 C CA . GLY B 1 574 ? -4.516 -104.875 -41.188 1 53.41 574 GLY B CA 1
ATOM 10789 C C . GLY B 1 574 ? -3.693 -104 -40.312 1 53.41 574 GLY B C 1
ATOM 10790 O O . GLY B 1 574 ? -4.137 -102.875 -39.969 1 53.41 574 GLY B O 1
ATOM 10791 N N . SER B 1 575 ? -2.521 -104.312 -39.938 1 59.72 575 SER B N 1
ATOM 10792 C CA . SER B 1 575 ? -1.679 -103.625 -38.969 1 59.72 575 SER B CA 1
ATOM 10793 C C . SER B 1 575 ? -1.164 -102.312 -39.531 1 59.72 575 SER B C 1
ATOM 10795 O O . SER B 1 575 ? -1.007 -101.312 -38.781 1 59.72 575 SER B O 1
ATOM 10797 N N . CYS B 1 576 ? -1.114 -102.25 -40.812 1 61.22 576 CYS B N 1
ATOM 10798 C CA . CYS B 1 576 ? -0.615 -101 -41.406 1 61.22 576 CYS B CA 1
ATOM 10799 C C . CYS B 1 576 ? -1.629 -99.875 -41.281 1 61.22 576 CYS B C 1
ATOM 10801 O O . CYS B 1 576 ? -1.253 -98.688 -41.094 1 61.22 576 CYS B O 1
ATOM 10803 N N . ASN B 1 577 ? -2.939 -100.25 -41.281 1 64.62 577 ASN B N 1
ATOM 10804 C CA . ASN B 1 577 ? -3.967 -99.25 -41.188 1 64.62 577 ASN B CA 1
ATOM 10805 C C . ASN B 1 577 ? -4.102 -98.688 -39.75 1 64.62 577 ASN B C 1
ATOM 10807 O O . ASN B 1 577 ? -4.383 -97.5 -39.531 1 64.62 577 ASN B O 1
ATOM 10811 N N . LEU B 1 578 ? -3.773 -99.562 -38.781 1 67.12 578 LEU B N 1
ATOM 10812 C CA . LEU B 1 578 ? -3.887 -99.188 -37.375 1 67.12 578 LEU B CA 1
ATOM 10813 C C . LEU B 1 578 ? -2.736 -98.25 -37 1 67.12 578 LEU B C 1
ATOM 10815 O O . LEU B 1 578 ? -2.934 -97.25 -36.25 1 67.12 578 LEU B O 1
ATOM 10819 N N . SER B 1 579 ? -1.594 -98.5 -37.531 1 70.69 579 SER B N 1
ATOM 10820 C CA . SER B 1 579 ? -0.454 -97.625 -37.25 1 70.69 579 SER B CA 1
ATOM 10821 C C . SER B 1 579 ? -0.621 -96.25 -37.906 1 70.69 579 SER B C 1
ATOM 10823 O O . SER B 1 579 ? -0.249 -95.25 -37.344 1 70.69 579 SER B O 1
ATOM 10825 N N . ARG B 1 580 ? -1.306 -96.312 -39 1 68.62 580 ARG B N 1
ATOM 10826 C CA . ARG B 1 580 ? -1.561 -95.062 -39.719 1 68.62 580 ARG B CA 1
ATOM 10827 C C . ARG B 1 580 ? -2.588 -94.188 -38.969 1 68.62 580 ARG B C 1
ATOM 10829 O O . ARG B 1 580 ? -2.479 -92.938 -38.938 1 68.62 580 ARG B O 1
ATOM 10836 N N . MET B 1 581 ? -3.453 -94.75 -38.344 1 68.88 581 MET B N 1
ATOM 10837 C CA . MET B 1 581 ? -4.465 -94 -37.594 1 68.88 581 MET B CA 1
ATOM 10838 C C . MET B 1 581 ? -3.848 -93.375 -36.375 1 68.88 581 MET B C 1
ATOM 10840 O O . MET B 1 581 ? -4.16 -92.188 -36.062 1 68.88 581 MET B O 1
ATOM 10844 N N . VAL B 1 582 ? -2.959 -94.062 -35.719 1 73.19 582 VAL B N 1
ATOM 10845 C CA . VAL B 1 582 ? -2.307 -93.5 -34.562 1 73.19 582 VAL B CA 1
ATOM 10846 C C . VAL B 1 582 ? -1.4 -92.375 -34.969 1 73.19 582 VAL B C 1
ATOM 10848 O O . VAL B 1 582 ? -1.353 -91.312 -34.281 1 73.19 582 VAL B O 1
ATOM 10851 N N . MET B 1 583 ? -0.857 -92.5 -36.062 1 73.06 583 MET B N 1
ATOM 10852 C CA . MET B 1 583 ? 0.059 -91.438 -36.531 1 73.06 583 MET B CA 1
ATOM 10853 C C . MET B 1 583 ? -0.704 -90.188 -36.938 1 73.06 583 MET B C 1
ATOM 10855 O O . MET B 1 583 ? -0.257 -89.062 -36.688 1 73.06 583 MET B O 1
ATOM 10859 N N . VAL B 1 584 ? -1.835 -90.312 -37.594 1 67.5 584 VAL B N 1
ATOM 10860 C CA . VAL B 1 584 ? -2.633 -89.188 -38 1 67.5 584 VAL B CA 1
ATOM 10861 C C . VAL B 1 584 ? -3.156 -88.438 -36.75 1 67.5 584 VAL B C 1
ATOM 10863 O O . VAL B 1 584 ? -3.148 -87.25 -36.719 1 67.5 584 VAL B O 1
ATOM 10866 N N . ALA B 1 585 ? -3.564 -89.188 -35.781 1 70.81 585 ALA B N 1
ATOM 10867 C CA . ALA B 1 585 ? -4.047 -88.562 -34.562 1 70.81 585 ALA B CA 1
ATOM 10868 C C . ALA B 1 585 ? -2.92 -87.875 -33.812 1 70.81 585 ALA B C 1
ATOM 10870 O O . ALA B 1 585 ? -3.113 -86.75 -33.312 1 70.81 585 ALA B O 1
ATOM 10871 N N . TRP B 1 586 ? -1.771 -88.438 -33.812 1 73.94 586 TRP B N 1
ATOM 10872 C CA . TRP B 1 586 ? -0.609 -87.812 -33.156 1 73.94 586 TRP B CA 1
ATOM 10873 C C . TRP B 1 586 ? -0.189 -86.562 -33.906 1 73.94 586 TRP B C 1
ATOM 10875 O O . TRP B 1 586 ? 0.153 -85.5 -33.312 1 73.94 586 TRP B O 1
ATOM 10885 N N . LEU B 1 587 ? -0.283 -86.625 -35.219 1 72.56 587 LEU B N 1
ATOM 10886 C CA . LEU B 1 587 ? 0.108 -85.438 -36.031 1 72.56 587 LEU B CA 1
ATOM 10887 C C . LEU B 1 587 ? -0.865 -84.312 -35.812 1 72.56 587 LEU B C 1
ATOM 10889 O O . LEU B 1 587 ? -0.456 -83.125 -35.781 1 72.56 587 LEU B O 1
ATOM 10893 N N . PHE B 1 588 ? -2.078 -84.625 -35.625 1 67.62 588 PHE B N 1
ATOM 10894 C CA . PHE B 1 588 ? -3.078 -83.562 -35.344 1 67.62 588 PHE B CA 1
ATOM 10895 C C . PHE B 1 588 ? -2.811 -82.938 -34 1 67.62 588 PHE B C 1
ATOM 10897 O O . PHE B 1 588 ? -2.854 -81.688 -33.906 1 67.62 588 PHE B O 1
ATOM 10904 N N . VAL B 1 589 ? -2.514 -83.688 -32.938 1 72.62 589 VAL B N 1
ATOM 10905 C CA . VAL B 1 589 ? -2.24 -83.125 -31.625 1 72.62 589 VAL B CA 1
ATOM 10906 C C . VAL B 1 589 ? -0.921 -82.375 -31.656 1 72.62 589 VAL B C 1
ATOM 10908 O O . VAL B 1 589 ? -0.794 -81.312 -31.016 1 72.62 589 VAL B O 1
ATOM 10911 N N . ALA B 1 590 ? 0.009 -82.875 -32.406 1 73.56 590 ALA B N 1
ATOM 10912 C CA . ALA B 1 590 ? 1.288 -82.188 -32.531 1 73.56 590 ALA B CA 1
ATOM 10913 C C . ALA B 1 590 ? 1.117 -80.812 -33.219 1 73.56 590 ALA B C 1
ATOM 10915 O O . ALA B 1 590 ? 1.771 -79.812 -32.844 1 73.56 590 ALA B O 1
ATOM 10916 N N . LEU B 1 591 ? 0.154 -80.75 -34.094 1 71.62 591 LEU B N 1
ATOM 10917 C CA . LEU B 1 591 ? -0.124 -79.5 -34.781 1 71.62 591 LEU B CA 1
ATOM 10918 C C . LEU B 1 591 ? -0.74 -78.5 -33.844 1 71.62 591 LEU B C 1
ATOM 10920 O O . LEU B 1 591 ? -0.374 -77.312 -33.875 1 71.62 591 LEU B O 1
ATOM 10924 N N . ILE B 1 592 ? -1.597 -78.938 -33.031 1 68.62 592 ILE B N 1
ATOM 10925 C CA . ILE B 1 592 ? -2.25 -78 -32.062 1 68.62 592 ILE B CA 1
ATOM 10926 C C . ILE B 1 592 ? -1.229 -77.562 -31.047 1 68.62 592 ILE B C 1
ATOM 10928 O O . ILE B 1 592 ? -1.218 -76.375 -30.688 1 68.62 592 ILE B O 1
ATOM 10932 N N . THR B 1 593 ? -0.428 -78.438 -30.609 1 72.38 593 THR B N 1
ATOM 10933 C CA . THR B 1 593 ? 0.556 -78.125 -29.594 1 72.38 593 THR B CA 1
ATOM 10934 C C . THR B 1 593 ? 1.577 -77.125 -30.156 1 72.38 593 THR B C 1
ATOM 10936 O O . THR B 1 593 ? 1.961 -76.125 -29.484 1 72.38 593 THR B O 1
ATOM 10939 N N . THR B 1 594 ? 1.956 -77.312 -31.406 1 74.69 594 THR B N 1
ATOM 10940 C CA . THR B 1 594 ? 2.951 -76.438 -32 1 74.69 594 THR B CA 1
ATOM 10941 C C . THR B 1 594 ? 2.352 -75.062 -32.312 1 74.69 594 THR B C 1
ATOM 10943 O O . THR B 1 594 ? 3.016 -74.062 -32.156 1 74.69 594 THR B O 1
ATOM 10946 N N . GLN B 1 595 ? 1.106 -75.125 -32.656 1 72.12 595 GLN B N 1
ATOM 10947 C CA . GLN B 1 595 ? 0.441 -73.875 -32.906 1 72.12 595 GLN B CA 1
ATOM 10948 C C . GLN B 1 595 ? 0.257 -73.062 -31.641 1 72.12 595 GLN B C 1
ATOM 10950 O O . GLN B 1 595 ? 0.443 -71.812 -31.641 1 72.12 595 GLN B O 1
ATOM 10955 N N . SER B 1 596 ? -0.092 -73.688 -30.625 1 70.75 596 SER B N 1
ATOM 10956 C CA . SER B 1 596 ? -0.27 -73 -29.359 1 70.75 596 SER B CA 1
ATOM 10957 C C . SER B 1 596 ? 1.058 -72.438 -28.812 1 70.75 596 SER B C 1
ATOM 10959 O O . SER B 1 596 ? 1.113 -71.375 -28.234 1 70.75 596 SER B O 1
ATOM 10961 N N . PHE B 1 597 ? 2.02 -73.25 -29.062 1 72.12 597 PHE B N 1
ATOM 10962 C CA . PHE B 1 597 ? 3.346 -72.812 -28.625 1 72.12 597 PHE B CA 1
ATOM 10963 C C . PHE B 1 597 ? 3.773 -71.562 -29.375 1 72.12 597 PHE B C 1
ATOM 10965 O O . PHE B 1 597 ? 4.23 -70.562 -28.766 1 72.12 597 PHE B O 1
ATOM 10972 N N . THR B 1 598 ? 3.598 -71.562 -30.656 1 72.62 598 THR B N 1
ATOM 10973 C CA . THR B 1 598 ? 4.016 -70.438 -31.469 1 72.62 598 THR B CA 1
ATOM 10974 C C . THR B 1 598 ? 3.18 -69.188 -31.156 1 72.62 598 THR B C 1
ATOM 10976 O O . THR B 1 598 ? 3.703 -68.062 -31.109 1 72.62 598 THR B O 1
ATOM 10979 N N . ALA B 1 599 ? 1.912 -69.438 -30.906 1 71.38 599 ALA B N 1
ATOM 10980 C CA . ALA B 1 599 ? 1.012 -68.312 -30.578 1 71.38 599 ALA B CA 1
ATOM 10981 C C . ALA B 1 599 ? 1.418 -67.625 -29.266 1 71.38 599 ALA B C 1
ATOM 10983 O O . ALA B 1 599 ? 1.474 -66.438 -29.172 1 71.38 599 ALA B O 1
ATOM 10984 N N . ASN B 1 600 ? 1.672 -68.375 -28.281 1 70.62 600 ASN B N 1
ATOM 10985 C CA . ASN B 1 600 ? 2.025 -67.812 -26.969 1 70.62 600 ASN B CA 1
ATOM 10986 C C . ASN B 1 600 ? 3.416 -67.188 -26.969 1 70.62 600 ASN B C 1
ATOM 10988 O O . ASN B 1 600 ? 3.65 -66.188 -26.297 1 70.62 600 ASN B O 1
ATOM 10992 N N . LEU B 1 601 ? 4.258 -67.875 -27.656 1 67 601 LEU B N 1
ATOM 10993 C CA . LEU B 1 601 ? 5.594 -67.312 -27.766 1 67 601 LEU B CA 1
ATOM 10994 C C . LEU B 1 601 ? 5.547 -65.938 -28.438 1 67 601 LEU B C 1
ATOM 10996 O O . LEU B 1 601 ? 6.211 -65 -27.984 1 67 601 LEU B O 1
ATOM 11000 N N . SER B 1 602 ? 4.797 -65.812 -29.453 1 69.12 602 SER B N 1
ATOM 11001 C CA . SER B 1 602 ? 4.676 -64.562 -30.156 1 69.12 602 SER B CA 1
ATOM 11002 C C . SER B 1 602 ? 4.035 -63.5 -29.281 1 69.12 602 SER B C 1
ATOM 11004 O O . SER B 1 602 ? 4.461 -62.344 -29.281 1 69.12 602 SER B O 1
ATOM 11006 N N . SER B 1 603 ? 3.059 -63.812 -28.562 1 69.5 603 SER B N 1
ATOM 11007 C CA . SER B 1 603 ? 2.383 -62.906 -27.656 1 69.5 603 SER B CA 1
ATOM 11008 C C . SER B 1 603 ? 3.324 -62.406 -26.562 1 69.5 603 SER B C 1
ATOM 11010 O O . SER B 1 603 ? 3.316 -61.219 -26.203 1 69.5 603 SER B O 1
ATOM 11012 N N . LEU B 1 604 ? 4.074 -63.281 -26.047 1 64.81 604 LEU B N 1
ATOM 11013 C CA . LEU B 1 604 ? 5.023 -62.938 -25 1 64.81 604 LEU B CA 1
ATOM 11014 C C . LEU B 1 604 ? 6.098 -62 -25.516 1 64.81 604 LEU B C 1
ATOM 11016 O O . LEU B 1 604 ? 6.504 -61.062 -24.828 1 64.81 604 LEU B O 1
ATOM 11020 N N . ILE B 1 605 ? 6.465 -62.281 -26.625 1 61.28 605 ILE B N 1
ATOM 11021 C CA . ILE B 1 605 ? 7.484 -61.438 -27.219 1 61.28 605 ILE B CA 1
ATOM 11022 C C . ILE B 1 605 ? 6.91 -60.062 -27.484 1 61.28 605 ILE B C 1
ATOM 11024 O O . ILE B 1 605 ? 7.566 -59.031 -27.219 1 61.28 605 ILE B O 1
ATOM 11028 N N . THR B 1 606 ? 5.801 -60 -27.875 1 62.09 606 THR B N 1
ATOM 11029 C CA . THR B 1 606 ? 5.148 -58.719 -28.125 1 62.09 606 THR B CA 1
ATOM 11030 C C . THR B 1 606 ? 4.957 -57.938 -26.828 1 62.09 606 THR B C 1
ATOM 11032 O O . THR B 1 606 ? 5.207 -56.719 -26.766 1 62.09 606 THR B O 1
ATOM 11035 N N . LEU B 1 607 ? 4.434 -58.594 -25.906 1 61.06 607 LEU B N 1
ATOM 11036 C CA . LEU B 1 607 ? 4.227 -57.969 -24.609 1 61.06 607 LEU B CA 1
ATOM 11037 C C . LEU B 1 607 ? 5.551 -57.469 -24.031 1 61.06 607 LEU B C 1
ATOM 11039 O O . LEU B 1 607 ? 5.613 -56.406 -23.406 1 61.06 607 LEU B O 1
ATOM 11043 N N . GLN B 1 608 ? 6.43 -58.344 -24.031 1 56.38 608 GLN B N 1
ATOM 11044 C CA . GLN B 1 608 ? 7.73 -57.969 -23.484 1 56.38 608 GLN B CA 1
ATOM 11045 C C . GLN B 1 608 ? 8.289 -56.75 -24.203 1 56.38 608 GLN B C 1
ATOM 11047 O O . GLN B 1 608 ? 9 -55.938 -23.609 1 56.38 608 GLN B O 1
ATOM 11052 N N . GLN B 1 609 ? 8.031 -56.812 -25.359 1 55.06 609 GLN B N 1
ATOM 11053 C CA . GLN B 1 609 ? 8.477 -55.625 -26.109 1 55.06 609 GLN B CA 1
ATOM 11054 C C . GLN B 1 609 ? 7.734 -54.375 -25.656 1 55.06 609 GLN B C 1
ATOM 11056 O O . GLN B 1 609 ? 8.297 -53.281 -25.672 1 55.06 609 GLN B O 1
ATOM 11061 N N . LEU B 1 610 ? 6.586 -54.625 -25.297 1 52.12 610 LEU B N 1
ATOM 11062 C CA . LEU B 1 610 ? 5.77 -53.469 -24.906 1 52.12 610 LEU B CA 1
ATOM 11063 C C . LEU B 1 610 ? 6.016 -53.094 -23.453 1 52.12 610 LEU B C 1
ATOM 11065 O O . LEU B 1 610 ? 5.969 -51.938 -23.094 1 52.12 610 LEU B O 1
ATOM 11069 N N . ASN B 1 611 ? 5.984 -54.125 -22.547 1 50.34 611 ASN B N 1
ATOM 11070 C CA . ASN B 1 611 ? 6.016 -53.844 -21.109 1 50.34 611 ASN B CA 1
ATOM 11071 C C . ASN B 1 611 ? 7.445 -53.75 -20.594 1 50.34 611 ASN B C 1
ATOM 11073 O O . ASN B 1 611 ? 7.988 -54.75 -20.109 1 50.34 611 ASN B O 1
ATOM 11077 N N . GLU B 1 612 ? 8.289 -53.188 -21.125 1 50.5 612 GLU B N 1
ATOM 11078 C CA . GLU B 1 612 ? 9.547 -53.062 -20.375 1 50.5 612 GLU B CA 1
ATOM 11079 C C . GLU B 1 612 ? 9.305 -52.531 -18.969 1 50.5 612 GLU B C 1
ATOM 11081 O O . GLU B 1 612 ? 8.5 -51.625 -18.75 1 50.5 612 GLU B O 1
ATOM 11086 N N . SER B 1 613 ? 9.594 -53.438 -18.016 1 51.94 613 SER B N 1
ATOM 11087 C CA . SER B 1 613 ? 9.523 -53.062 -16.609 1 51.94 613 SER B CA 1
ATOM 11088 C C . SER B 1 613 ? 10.023 -51.625 -16.391 1 51.94 613 SER B C 1
ATOM 11090 O O . SER B 1 613 ? 11.109 -51.25 -16.859 1 51.94 613 SER B O 1
ATOM 11092 N N . PRO B 1 614 ? 9.188 -50.781 -15.883 1 57.81 614 PRO B N 1
ATOM 11093 C CA . PRO B 1 614 ? 9.609 -49.406 -15.68 1 57.81 614 PRO B CA 1
ATOM 11094 C C . PRO B 1 614 ? 10.82 -49.281 -14.758 1 57.81 614 PRO B C 1
ATOM 11096 O O . PRO B 1 614 ? 10.883 -49.938 -13.727 1 57.81 614 PRO B O 1
ATOM 11099 N N . VAL B 1 615 ? 11.961 -48.906 -15.25 1 65.44 615 VAL B N 1
ATOM 11100 C CA . VAL B 1 615 ? 13.102 -48.5 -14.414 1 65.44 615 VAL B CA 1
ATOM 11101 C C . VAL B 1 615 ? 12.641 -47.5 -13.352 1 65.44 615 VAL B C 1
ATOM 11103 O O . VAL B 1 615 ? 12.07 -46.469 -13.68 1 65.44 615 VAL B O 1
ATOM 11106 N N . THR B 1 616 ? 12.523 -48.031 -12.07 1 71.62 616 THR B N 1
ATOM 11107 C CA . THR B 1 616 ? 12.188 -47.125 -10.969 1 71.62 616 THR B CA 1
ATOM 11108 C C . THR B 1 616 ? 13.438 -46.719 -10.195 1 71.62 616 THR B C 1
ATOM 11110 O O . THR B 1 616 ? 14.516 -47.281 -10.414 1 71.62 616 THR B O 1
ATOM 11113 N N . ILE B 1 617 ? 13.336 -45.688 -9.398 1 77.5 617 ILE B N 1
ATOM 11114 C CA . ILE B 1 617 ? 14.445 -45.156 -8.609 1 77.5 617 ILE B CA 1
ATOM 11115 C C . ILE B 1 617 ? 14.977 -46.281 -7.699 1 77.5 617 ILE B C 1
ATOM 11117 O O . ILE B 1 617 ? 16.188 -46.344 -7.441 1 77.5 617 ILE B O 1
ATOM 11121 N N . ASP B 1 618 ? 14.047 -47.156 -7.188 1 74.38 618 ASP B N 1
ATOM 11122 C CA . ASP B 1 618 ? 14.469 -48.25 -6.305 1 74.38 618 ASP B CA 1
ATOM 11123 C C . ASP B 1 618 ? 15.336 -49.25 -7.051 1 74.38 618 ASP B C 1
ATOM 11125 O O . ASP B 1 618 ? 16.328 -49.75 -6.508 1 74.38 618 ASP B O 1
ATOM 11129 N N . THR B 1 619 ? 14.906 -49.5 -8.266 1 73.88 619 THR B N 1
ATOM 11130 C CA . THR B 1 619 ? 15.695 -50.406 -9.07 1 73.88 619 THR B CA 1
ATOM 11131 C C . THR B 1 619 ? 17.062 -49.844 -9.391 1 73.88 619 THR B C 1
ATOM 11133 O O . THR B 1 619 ? 18.062 -50.562 -9.422 1 73.88 619 THR B O 1
ATOM 11136 N N . LEU B 1 620 ? 17.156 -48.594 -9.523 1 77.94 620 LEU B N 1
ATOM 11137 C CA . LEU B 1 620 ? 18.422 -47.906 -9.836 1 77.94 620 LEU B CA 1
ATOM 11138 C C . LEU B 1 620 ? 19.328 -47.875 -8.617 1 77.94 620 LEU B C 1
ATOM 11140 O O . LEU B 1 620 ? 20.547 -48 -8.75 1 77.94 620 LEU B O 1
ATOM 11144 N N . LYS B 1 621 ? 18.719 -47.688 -7.52 1 77.31 621 LYS B N 1
ATOM 11145 C CA . LYS B 1 621 ? 19.5 -47.688 -6.293 1 77.31 621 LYS B CA 1
ATOM 11146 C C . LYS B 1 621 ? 20.109 -49.062 -6.016 1 77.31 621 LYS B C 1
ATOM 11148 O O . LYS B 1 621 ? 21.266 -49.156 -5.594 1 77.31 621 LYS B O 1
ATOM 11153 N N . LYS B 1 622 ? 19.25 -50.062 -6.262 1 69.44 622 LYS B N 1
ATOM 11154 C CA . LYS B 1 622 ? 19.719 -51.438 -6.012 1 69.44 622 LYS B CA 1
ATOM 11155 C C . LYS B 1 622 ? 20.844 -51.812 -6.98 1 69.44 622 LYS B C 1
ATOM 11157 O O . LYS B 1 622 ? 21.781 -52.5 -6.602 1 69.44 622 LYS B O 1
ATOM 11162 N N . SER B 1 623 ? 20.703 -51.312 -8.156 1 71.44 623 SER B N 1
ATOM 11163 C CA . SER B 1 623 ? 21.703 -51.656 -9.156 1 71.44 623 SER B CA 1
ATOM 11164 C C . SER B 1 623 ? 22.875 -50.688 -9.141 1 71.44 623 SER B C 1
ATOM 11166 O O . SER B 1 623 ? 23.844 -50.844 -9.867 1 71.44 623 SER B O 1
ATOM 11168 N N . SER B 1 624 ? 22.938 -49.75 -8.289 1 70.38 624 SER B N 1
ATOM 11169 C CA . SER B 1 624 ? 23.953 -48.719 -8.172 1 70.38 624 SER B CA 1
ATOM 11170 C C . SER B 1 624 ? 24.25 -48.062 -9.531 1 70.38 624 SER B C 1
ATOM 11172 O O . SER B 1 624 ? 25.406 -47.906 -9.898 1 70.38 624 SER B O 1
ATOM 11174 N N . ALA B 1 625 ? 23.125 -47.969 -10.297 1 75.56 625 ALA B N 1
ATOM 11175 C CA . ALA B 1 625 ? 23.328 -47.375 -11.609 1 75.56 625 ALA B CA 1
ATOM 11176 C C . ALA B 1 625 ? 23.547 -45.875 -11.5 1 75.56 625 ALA B C 1
ATOM 11178 O O . ALA B 1 625 ? 23.047 -45.25 -10.562 1 75.56 625 ALA B O 1
ATOM 11179 N N . LYS B 1 626 ? 24.406 -45.375 -12.398 1 78.31 626 LYS B N 1
ATOM 11180 C CA . LYS B 1 626 ? 24.688 -43.938 -12.398 1 78.31 626 LYS B CA 1
ATOM 11181 C C . LYS B 1 626 ? 23.578 -43.156 -13.102 1 78.31 626 LYS B C 1
ATOM 11183 O O . LYS B 1 626 ? 23.031 -43.625 -14.117 1 78.31 626 LYS B O 1
ATOM 11188 N N . VAL B 1 627 ? 23.109 -42.094 -12.469 1 78.5 627 VAL B N 1
ATOM 11189 C CA . VAL B 1 627 ? 22.062 -41.281 -13.031 1 78.5 627 VAL B CA 1
ATOM 11190 C C . VAL B 1 627 ? 22.641 -39.938 -13.461 1 78.5 627 VAL B C 1
ATOM 11192 O O . VAL B 1 627 ? 23.688 -39.5 -12.961 1 78.5 627 VAL B O 1
ATOM 11195 N N . GLY B 1 628 ? 22.219 -39.406 -14.656 1 67.44 628 GLY B N 1
ATOM 11196 C CA . GLY B 1 628 ? 22.734 -38.156 -15.164 1 67.44 628 GLY B CA 1
ATOM 11197 C C . GLY B 1 628 ? 21.781 -37 -15 1 67.44 628 GLY B C 1
ATOM 11198 O O . GLY B 1 628 ? 20.562 -37.188 -14.93 1 67.44 628 GLY B O 1
ATOM 11199 N N . CYS B 1 629 ? 22.25 -35.844 -14.508 1 59.94 629 CYS B N 1
ATOM 11200 C CA . CYS B 1 629 ? 21.438 -34.656 -14.422 1 59.94 629 CYS B CA 1
ATOM 11201 C C . CYS B 1 629 ? 21.875 -33.625 -15.461 1 59.94 629 CYS B C 1
ATOM 11203 O O . CYS B 1 629 ? 21.203 -32.594 -15.641 1 59.94 629 CYS B O 1
ATOM 11205 N N . ASP B 1 630 ? 23.031 -33.688 -16.078 1 56.78 630 ASP B N 1
ATOM 11206 C CA . ASP B 1 630 ? 23.547 -32.562 -16.828 1 56.78 630 ASP B CA 1
ATOM 11207 C C . ASP B 1 630 ? 23.5 -32.844 -18.328 1 56.78 630 ASP B C 1
ATOM 11209 O O . ASP B 1 630 ? 22.906 -33.812 -18.766 1 56.78 630 ASP B O 1
ATOM 11213 N N . GLU B 1 631 ? 24.375 -32.312 -19.266 1 58.03 631 GLU B N 1
ATOM 11214 C CA . GLU B 1 631 ? 24.5 -32.156 -20.719 1 58.03 631 GLU B CA 1
ATOM 11215 C C . GLU B 1 631 ? 24.812 -33.469 -21.391 1 58.03 631 GLU B C 1
ATOM 11217 O O . GLU B 1 631 ? 25.281 -34.406 -20.734 1 58.03 631 GLU B O 1
ATOM 11222 N N . GLU B 1 632 ? 24.266 -33.875 -22.672 1 65.38 632 GLU B N 1
ATOM 11223 C CA . GLU B 1 632 ? 24.5 -34.906 -23.672 1 65.38 632 GLU B CA 1
ATOM 11224 C C . GLU B 1 632 ? 23.984 -36.25 -23.203 1 65.38 632 GLU B C 1
ATOM 11226 O O . GLU B 1 632 ? 24.734 -37.25 -23.156 1 65.38 632 GLU B O 1
ATOM 11231 N N . TYR B 1 633 ? 22.719 -36.156 -22.688 1 77.19 633 TYR B N 1
ATOM 11232 C CA . TYR B 1 633 ? 22.094 -37.344 -22.125 1 77.19 633 TYR B CA 1
ATOM 11233 C C . TYR B 1 633 ? 21.938 -38.438 -23.188 1 77.19 633 TYR B C 1
ATOM 11235 O O . TYR B 1 633 ? 22.062 -39.625 -22.891 1 77.19 633 TYR B O 1
ATOM 11243 N N . ALA B 1 634 ? 21.812 -37.906 -24.344 1 78.69 634 ALA B N 1
ATOM 11244 C CA . ALA B 1 634 ? 21.547 -38.875 -25.375 1 78.69 634 ALA B CA 1
ATOM 11245 C C . ALA B 1 634 ? 22.719 -39.812 -25.562 1 78.69 634 ALA B C 1
ATOM 11247 O O . ALA B 1 634 ? 22.562 -41.062 -25.562 1 78.69 634 ALA B O 1
ATOM 11248 N N . ALA B 1 635 ? 23.891 -39.25 -25.672 1 76.94 635 ALA B N 1
ATOM 11249 C CA . ALA B 1 635 ? 25.094 -40.062 -25.875 1 76.94 635 ALA B CA 1
ATOM 11250 C C . ALA B 1 635 ? 25.438 -40.875 -24.641 1 76.94 635 ALA B C 1
ATOM 11252 O O . ALA B 1 635 ? 25.844 -42.031 -24.734 1 76.94 635 ALA B O 1
ATOM 11253 N N . ALA B 1 636 ? 25.109 -40.312 -23.547 1 82.06 636 ALA B N 1
ATOM 11254 C CA . ALA B 1 636 ? 25.422 -41 -22.297 1 82.06 636 ALA B CA 1
ATOM 11255 C C . ALA B 1 636 ? 24.5 -42.188 -22.078 1 82.06 636 ALA B C 1
ATOM 11257 O O . ALA B 1 636 ? 24.922 -43.219 -21.531 1 82.06 636 ALA B O 1
ATOM 11258 N N . LEU B 1 637 ? 23.312 -42.094 -22.453 1 81.88 637 LEU B N 1
ATOM 11259 C CA . LEU B 1 637 ? 22.328 -43.156 -22.297 1 81.88 637 LEU B CA 1
ATOM 11260 C C . LEU B 1 637 ? 22.578 -44.281 -23.312 1 81.88 637 LEU B C 1
ATOM 11262 O O . LEU B 1 637 ? 22.453 -45.469 -22.984 1 81.88 637 LEU B O 1
ATOM 11266 N N . ILE B 1 638 ? 23 -43.844 -24.516 1 77.94 638 ILE B N 1
ATOM 11267 C CA . ILE B 1 638 ? 23.266 -44.844 -25.578 1 77.94 638 ILE B CA 1
ATOM 11268 C C . ILE B 1 638 ? 24.531 -45.625 -25.25 1 77.94 638 ILE B C 1
ATOM 11270 O O . ILE B 1 638 ? 24.562 -46.844 -25.406 1 77.94 638 ILE B O 1
ATOM 11274 N N . ASN B 1 639 ? 25.547 -44.875 -24.781 1 76.19 639 ASN B N 1
ATOM 11275 C CA . ASN B 1 639 ? 26.828 -45.5 -24.453 1 76.19 639 ASN B CA 1
ATOM 11276 C C . ASN B 1 639 ? 26.75 -46.281 -23.141 1 76.19 639 ASN B C 1
ATOM 11278 O O . ASN B 1 639 ? 27.656 -47.031 -22.812 1 76.19 639 ASN B O 1
ATOM 11282 N N . GLY B 1 640 ? 25.656 -46.125 -22.375 1 74.88 640 GLY B N 1
ATOM 11283 C CA . GLY B 1 640 ? 25.469 -46.844 -21.141 1 74.88 640 GLY B CA 1
ATOM 11284 C C . GLY B 1 640 ? 26.172 -46.219 -19.953 1 74.88 640 GLY B C 1
ATOM 11285 O O . GLY B 1 640 ? 26.297 -46.844 -18.906 1 74.88 640 GLY B O 1
ATOM 11286 N N . SER B 1 641 ? 26.719 -45.125 -20.109 1 77.31 641 SER B N 1
ATOM 11287 C CA . SER B 1 641 ? 27.375 -44.438 -19 1 77.31 641 SER B CA 1
ATOM 11288 C C . SER B 1 641 ? 26.375 -44.062 -17.906 1 77.31 641 SER B C 1
ATOM 11290 O O . SER B 1 641 ? 26.734 -44.062 -16.734 1 77.31 641 SER B O 1
ATOM 11292 N N . ILE B 1 642 ? 25.156 -43.719 -18.359 1 82.88 642 ILE B N 1
ATOM 11293 C CA . ILE B 1 642 ? 24.078 -43.438 -17.406 1 82.88 642 ILE B CA 1
ATOM 11294 C C . ILE B 1 642 ? 22.891 -44.344 -17.703 1 82.88 642 ILE B C 1
ATOM 11296 O O . ILE B 1 642 ? 22.609 -44.656 -18.859 1 82.88 642 ILE B O 1
ATOM 11300 N N . ALA B 1 643 ? 22.328 -44.75 -16.594 1 78.12 643 ALA B N 1
ATOM 11301 C CA . ALA B 1 643 ? 21.188 -45.656 -16.734 1 78.12 643 ALA B CA 1
ATOM 11302 C C . ALA B 1 643 ? 19.906 -44.844 -16.953 1 78.12 643 ALA B C 1
ATOM 11304 O O . ALA B 1 643 ? 18.984 -45.344 -17.625 1 78.12 643 ALA B O 1
ATOM 11305 N N . ALA B 1 644 ? 19.891 -43.75 -16.312 1 85.44 644 ALA B N 1
ATOM 11306 C CA . ALA B 1 644 ? 18.703 -42.906 -16.422 1 85.44 644 ALA B CA 1
ATOM 11307 C C . ALA B 1 644 ? 19.047 -41.438 -16.234 1 85.44 644 ALA B C 1
ATOM 11309 O O . ALA B 1 644 ? 20.031 -41.094 -15.578 1 85.44 644 ALA B O 1
ATOM 11310 N N . ALA B 1 645 ? 18.328 -40.688 -16.938 1 86.12 645 ALA B N 1
ATOM 11311 C CA . ALA B 1 645 ? 18.469 -39.25 -16.781 1 86.12 645 ALA B CA 1
ATOM 11312 C C . ALA B 1 645 ? 17.219 -38.625 -16.188 1 86.12 645 ALA B C 1
ATOM 11314 O O . ALA B 1 645 ? 16.094 -38.938 -16.609 1 86.12 645 ALA B O 1
ATOM 11315 N N . PHE B 1 646 ? 17.391 -37.844 -15.102 1 86.19 646 PHE B N 1
ATOM 11316 C CA . PHE B 1 646 ? 16.281 -37.125 -14.484 1 86.19 646 PHE B CA 1
ATOM 11317 C C . PHE B 1 646 ? 16.125 -35.75 -15.07 1 86.19 646 PHE B C 1
ATOM 11319 O O . PHE B 1 646 ? 17.047 -34.938 -15.008 1 86.19 646 PHE B O 1
ATOM 11326 N N . LEU B 1 647 ? 15 -35.5 -15.688 1 87.69 647 LEU B N 1
ATOM 11327 C CA . LEU B 1 647 ? 14.742 -34.219 -16.297 1 87.69 647 LEU B CA 1
ATOM 11328 C C . LEU B 1 647 ? 13.32 -33.75 -15.992 1 87.69 647 LEU B C 1
ATOM 11330 O O . LEU B 1 647 ? 12.438 -34.562 -15.703 1 87.69 647 LEU B O 1
ATOM 11334 N N . GLU B 1 648 ? 13.195 -32.5 -16.047 1 89.38 648 GLU B N 1
ATOM 11335 C CA . GLU B 1 648 ? 11.852 -31.938 -15.953 1 89.38 648 GLU B CA 1
ATOM 11336 C C . GLU B 1 648 ? 11.023 -32.25 -17.188 1 89.38 648 GLU B C 1
ATOM 11338 O O . GLU B 1 648 ? 11.562 -32.375 -18.297 1 89.38 648 GLU B O 1
ATOM 11343 N N . ILE B 1 649 ? 9.773 -32.281 -17.016 1 87.81 649 ILE B N 1
ATOM 11344 C CA . ILE B 1 649 ? 8.875 -32.75 -18.047 1 87.81 649 ILE B CA 1
ATOM 11345 C C . ILE B 1 649 ? 9.023 -31.891 -19.297 1 87.81 649 ILE B C 1
ATOM 11347 O O . ILE B 1 649 ? 9.102 -32.406 -20.422 1 87.81 649 ILE B O 1
ATOM 11351 N N . PRO B 1 650 ? 9.125 -30.609 -19.156 1 87.94 650 PRO B N 1
ATOM 11352 C CA . PRO B 1 650 ? 9.281 -29.812 -20.375 1 87.94 650 PRO B CA 1
ATOM 11353 C C . PRO B 1 650 ? 10.594 -30.125 -21.109 1 87.94 650 PRO B C 1
ATOM 11355 O O . PRO B 1 650 ? 10.641 -30.078 -22.328 1 87.94 650 PRO B O 1
ATOM 11358 N N . TYR B 1 651 ? 11.625 -30.422 -20.453 1 87.69 651 TYR B N 1
ATOM 11359 C CA . TYR B 1 651 ? 12.891 -30.797 -21.062 1 87.69 651 TYR B CA 1
ATOM 11360 C C . TYR B 1 651 ? 12.789 -32.156 -21.734 1 87.69 651 TYR B C 1
ATOM 11362 O O . TYR B 1 651 ? 13.375 -32.406 -22.797 1 87.69 651 TYR B O 1
ATOM 11370 N N . ILE B 1 652 ? 12.047 -33 -21.047 1 85.75 652 ILE B N 1
ATOM 11371 C CA . ILE B 1 652 ? 11.883 -34.344 -21.578 1 85.75 652 ILE B CA 1
ATOM 11372 C C . ILE B 1 652 ? 11.148 -34.281 -22.906 1 85.75 652 ILE B C 1
ATOM 11374 O O . ILE B 1 652 ? 11.539 -34.969 -23.875 1 85.75 652 ILE B O 1
ATOM 11378 N N . LYS B 1 653 ? 10.109 -33.531 -22.891 1 83.38 653 LYS B N 1
ATOM 11379 C CA . LYS B 1 653 ? 9.32 -33.438 -24.125 1 83.38 653 LYS B CA 1
ATOM 11380 C C . LYS B 1 653 ? 10.164 -32.875 -25.266 1 83.38 653 LYS B C 1
ATOM 11382 O O . LYS B 1 653 ? 10.055 -33.312 -26.406 1 83.38 653 LYS B O 1
ATOM 11387 N N . ALA B 1 654 ? 10.953 -31.922 -25 1 83.25 654 ALA B N 1
ATOM 11388 C CA . ALA B 1 654 ? 11.844 -31.375 -26.016 1 83.25 654 ALA B CA 1
ATOM 11389 C C . ALA B 1 654 ? 12.906 -32.375 -26.422 1 83.25 654 ALA B C 1
ATOM 11391 O O . ALA B 1 654 ? 13.266 -32.469 -27.594 1 83.25 654 ALA B O 1
ATOM 11392 N N . PHE B 1 655 ? 13.383 -33.156 -25.5 1 83.38 655 PHE B N 1
ATOM 11393 C CA . PHE B 1 655 ? 14.398 -34.156 -25.75 1 83.38 655 PHE B CA 1
ATOM 11394 C C . PHE B 1 655 ? 13.844 -35.281 -26.625 1 83.38 655 PHE B C 1
ATOM 11396 O O . PHE B 1 655 ? 14.5 -35.75 -27.562 1 83.38 655 PHE B O 1
ATOM 11403 N N . LEU B 1 656 ? 12.641 -35.719 -26.234 1 81 656 LEU B N 1
ATOM 11404 C CA . LEU B 1 656 ? 12.023 -36.812 -26.984 1 81 656 LEU B CA 1
ATOM 11405 C C . LEU B 1 656 ? 11.641 -36.375 -28.391 1 81 656 LEU B C 1
ATOM 11407 O O . LEU B 1 656 ? 11.641 -37.188 -29.312 1 81 656 LEU B O 1
ATOM 11411 N N . ALA B 1 657 ? 11.336 -35.188 -28.516 1 78 657 ALA B N 1
ATOM 11412 C CA . ALA B 1 657 ? 11 -34.656 -29.844 1 78 657 ALA B CA 1
ATOM 11413 C C . ALA B 1 657 ? 12.227 -34.594 -30.734 1 78 657 ALA B C 1
ATOM 11415 O O . ALA B 1 657 ? 12.133 -34.812 -31.953 1 78 657 ALA B O 1
ATOM 11416 N N . LYS B 1 658 ? 13.32 -34.375 -30.125 1 76.81 658 LYS B N 1
ATOM 11417 C CA . LYS B 1 658 ? 14.562 -34.25 -30.891 1 76.81 658 LYS B CA 1
ATOM 11418 C C . LYS B 1 658 ? 15.18 -35.625 -31.156 1 76.81 658 LYS B C 1
ATOM 11420 O O . LYS B 1 658 ? 15.766 -35.844 -32.219 1 76.81 658 LYS B O 1
ATOM 11425 N N . ASN B 1 659 ? 15.086 -36.5 -30.141 1 74.94 659 ASN B N 1
ATOM 11426 C CA . ASN B 1 659 ? 15.711 -37.812 -30.234 1 74.94 659 ASN B CA 1
ATOM 11427 C C . ASN B 1 659 ? 14.664 -38.906 -30.344 1 74.94 659 ASN B C 1
ATOM 11429 O O . ASN B 1 659 ? 14.305 -39.531 -29.359 1 74.94 659 ASN B O 1
ATOM 11433 N N . CYS B 1 660 ? 13.883 -38.969 -31.438 1 61.66 660 CYS B N 1
ATOM 11434 C CA . CYS B 1 660 ? 12.688 -39.781 -31.641 1 61.66 660 CYS B CA 1
ATOM 11435 C C . CYS B 1 660 ? 13 -41.281 -31.453 1 61.66 660 CYS B C 1
ATOM 11437 O O . CYS B 1 660 ? 12.117 -42.031 -31.062 1 61.66 660 CYS B O 1
ATOM 11439 N N . ASN B 1 661 ? 14.297 -41.719 -31.594 1 64.69 661 ASN B N 1
ATOM 11440 C CA . ASN B 1 661 ? 14.469 -43.156 -31.688 1 64.69 661 ASN B CA 1
ATOM 11441 C C . ASN B 1 661 ? 15.062 -43.75 -30.406 1 64.69 661 ASN B C 1
ATOM 11443 O O . ASN B 1 661 ? 16.062 -43.25 -29.906 1 64.69 661 ASN B O 1
ATOM 11447 N N . GLY B 1 662 ? 14.375 -44.656 -29.656 1 69.31 662 GLY B N 1
ATOM 11448 C CA . GLY B 1 662 ? 14.922 -45.562 -28.641 1 69.31 662 GLY B CA 1
ATOM 11449 C C . GLY B 1 662 ? 14.789 -45 -27.234 1 69.31 662 GLY B C 1
ATOM 11450 O O . GLY B 1 662 ? 15.172 -45.656 -26.266 1 69.31 662 GLY B O 1
ATOM 11451 N N . PHE B 1 663 ? 14.297 -43.719 -27.109 1 80.81 663 PHE B N 1
ATOM 11452 C CA . PHE B 1 663 ? 14.219 -43.156 -25.766 1 80.81 663 PHE B CA 1
ATOM 11453 C C . PHE B 1 663 ? 12.773 -43.125 -25.266 1 80.81 663 PHE B C 1
ATOM 11455 O O . PHE B 1 663 ? 11.852 -42.906 -26.047 1 80.81 663 PHE B O 1
ATOM 11462 N N . THR B 1 664 ? 12.562 -43.469 -23.969 1 80.31 664 THR B N 1
ATOM 11463 C CA . THR B 1 664 ? 11.234 -43.438 -23.375 1 80.31 664 THR B CA 1
ATOM 11464 C C . THR B 1 664 ? 11.312 -42.969 -21.922 1 80.31 664 THR B C 1
ATOM 11466 O O . THR B 1 664 ? 12.398 -42.938 -21.328 1 80.31 664 THR B O 1
ATOM 11469 N N . THR B 1 665 ? 10.188 -42.594 -21.406 1 83.62 665 THR B N 1
ATOM 11470 C CA . THR B 1 665 ? 10.117 -42.188 -20.016 1 83.62 665 THR B CA 1
ATOM 11471 C C . THR B 1 665 ? 9.773 -43.375 -19.125 1 83.62 665 THR B C 1
ATOM 11473 O O . THR B 1 665 ? 9.078 -44.312 -19.562 1 83.62 665 THR B O 1
ATOM 11476 N N . SER B 1 666 ? 10.398 -43.406 -17.938 1 77.25 666 SER B N 1
ATOM 11477 C CA . SER B 1 666 ? 10.133 -44.5 -17.016 1 77.25 666 SER B CA 1
ATOM 11478 C C . SER B 1 666 ? 9.961 -43.969 -15.586 1 77.25 666 SER B C 1
ATOM 11480 O O . SER B 1 666 ? 10.5 -42.938 -15.234 1 77.25 666 SER B O 1
ATOM 11482 N N . GLY B 1 667 ? 9.062 -44.719 -14.82 1 72.88 667 GLY B N 1
ATOM 11483 C CA . GLY B 1 667 ? 8.914 -44.375 -13.414 1 72.88 667 GLY B CA 1
ATOM 11484 C C . GLY B 1 667 ? 7.816 -43.375 -13.156 1 72.88 667 GLY B C 1
ATOM 11485 O O . GLY B 1 667 ? 7.168 -42.875 -14.094 1 72.88 667 GLY B O 1
ATOM 11486 N N . PRO B 1 668 ? 7.656 -43.062 -11.891 1 76.88 668 PRO B N 1
ATOM 11487 C CA . PRO B 1 668 ? 6.629 -42.062 -11.516 1 76.88 668 PRO B CA 1
ATOM 11488 C C . PRO B 1 668 ? 7.082 -40.625 -11.719 1 76.88 668 PRO B C 1
ATOM 11490 O O . PRO B 1 668 ? 8.273 -40.375 -11.891 1 76.88 668 PRO B O 1
ATOM 11493 N N . ILE B 1 669 ? 6.133 -39.781 -11.812 1 81.56 669 ILE B N 1
ATOM 11494 C CA . ILE B 1 669 ? 6.406 -38.344 -11.922 1 81.56 669 ILE B CA 1
ATOM 11495 C C . ILE B 1 669 ? 6.602 -37.75 -10.531 1 81.56 669 ILE B C 1
ATOM 11497 O O . ILE B 1 669 ? 5.727 -37.875 -9.672 1 81.56 669 ILE B O 1
ATOM 11501 N N . TYR B 1 670 ? 7.773 -37.25 -10.32 1 80.19 670 TYR B N 1
ATOM 11502 C CA . TYR B 1 670 ? 8.047 -36.562 -9.062 1 80.19 670 TYR B CA 1
ATOM 11503 C C . TYR B 1 670 ? 7.504 -35.156 -9.078 1 80.19 670 TYR B C 1
ATOM 11505 O O . TYR B 1 670 ? 7.633 -34.438 -10.078 1 80.19 670 TYR B O 1
ATOM 11513 N N . LYS B 1 671 ? 6.918 -34.844 -8 1 81.25 671 LYS B N 1
ATOM 11514 C CA . LYS B 1 671 ? 6.133 -33.625 -7.961 1 81.25 671 LYS B CA 1
ATOM 11515 C C . LYS B 1 671 ? 7.023 -32.406 -7.742 1 81.25 671 LYS B C 1
ATOM 11517 O O . LYS B 1 671 ? 7.504 -32.156 -6.629 1 81.25 671 LYS B O 1
ATOM 11522 N N . VAL B 1 672 ? 7.324 -31.688 -8.75 1 83.31 672 VAL B N 1
ATOM 11523 C CA . VAL B 1 672 ? 7.973 -30.391 -8.805 1 83.31 672 VAL B CA 1
ATOM 11524 C C . VAL B 1 672 ? 7.113 -29.406 -9.602 1 83.31 672 VAL B C 1
ATOM 11526 O O . VAL B 1 672 ? 6.355 -29.828 -10.484 1 83.31 672 VAL B O 1
ATOM 11529 N N . GLY B 1 673 ? 7.207 -28.25 -9.195 1 87.56 673 GLY B N 1
ATOM 11530 C CA . GLY B 1 673 ? 6.406 -27.266 -9.906 1 87.56 673 GLY B CA 1
ATOM 11531 C C . GLY B 1 673 ? 6.879 -27.031 -11.328 1 87.56 673 GLY B C 1
ATOM 11532 O O . GLY B 1 673 ? 7.996 -27.406 -11.688 1 87.56 673 GLY B O 1
ATOM 11533 N N . GLY B 1 674 ? 5.988 -26.516 -12.125 1 91.25 674 GLY B N 1
ATOM 11534 C CA . GLY B 1 674 ? 6.367 -26.109 -13.469 1 91.25 674 GLY B CA 1
ATOM 11535 C C . GLY B 1 674 ? 7.223 -24.859 -13.5 1 91.25 674 GLY B C 1
ATOM 11536 O O . GLY B 1 674 ? 7.742 -24.438 -12.461 1 91.25 674 GLY B O 1
ATOM 11537 N N . PHE B 1 675 ? 7.461 -24.406 -14.695 1 93.19 675 PHE B N 1
ATOM 11538 C CA . PHE B 1 675 ? 8.242 -23.188 -14.828 1 93.19 675 PHE B CA 1
ATOM 11539 C C . PHE B 1 675 ? 7.352 -21.953 -14.641 1 93.19 675 PHE B C 1
ATOM 11541 O O . PHE B 1 675 ? 6.203 -21.938 -15.078 1 93.19 675 PHE B O 1
ATOM 11548 N N . GLY B 1 676 ? 7.855 -21.031 -13.938 1 94.69 676 GLY B N 1
ATOM 11549 C CA . GLY B 1 676 ? 7.168 -19.781 -13.711 1 94.69 676 GLY B CA 1
ATOM 11550 C C . GLY B 1 676 ? 8.102 -18.578 -13.711 1 94.69 676 GLY B C 1
ATOM 11551 O O . GLY B 1 676 ? 9.32 -18.734 -13.594 1 94.69 676 GLY B O 1
ATOM 11552 N N . PHE B 1 677 ? 7.547 -17.406 -13.883 1 96.19 677 PHE B N 1
ATOM 11553 C CA . PHE B 1 677 ? 8.312 -16.172 -13.797 1 96.19 677 PHE B CA 1
ATOM 11554 C C . PHE B 1 677 ? 8.523 -15.766 -12.344 1 96.19 677 PHE B C 1
ATOM 11556 O O . PHE B 1 677 ? 7.641 -15.961 -11.508 1 96.19 677 PHE B O 1
ATOM 11563 N N . VAL B 1 678 ? 9.664 -15.188 -12.086 1 95.62 678 VAL B N 1
ATOM 11564 C CA . VAL B 1 678 ? 10.031 -14.867 -10.711 1 95.62 678 VAL B CA 1
ATOM 11565 C C . VAL B 1 678 ? 9.938 -13.359 -10.484 1 95.62 678 VAL B C 1
ATOM 11567 O O . VAL B 1 678 ? 10.531 -12.578 -11.234 1 95.62 678 VAL B O 1
ATOM 11570 N N . PHE B 1 679 ? 9.188 -12.992 -9.477 1 91.38 679 PHE B N 1
ATOM 11571 C CA . PHE B 1 679 ? 9.055 -11.602 -9.047 1 91.38 679 PHE B CA 1
ATOM 11572 C C . PHE B 1 679 ? 9.258 -11.477 -7.543 1 91.38 679 PHE B C 1
ATOM 11574 O O . PHE B 1 679 ? 9.195 -12.469 -6.816 1 91.38 679 PHE B O 1
ATOM 11581 N N . PRO B 1 680 ? 9.641 -10.266 -7.148 1 85.62 680 PRO B N 1
ATOM 11582 C CA . PRO B 1 680 ? 9.68 -10.086 -5.695 1 85.62 680 PRO B CA 1
ATOM 11583 C C . PRO B 1 680 ? 8.312 -10.281 -5.039 1 85.62 680 PRO B C 1
ATOM 11585 O O . PRO B 1 680 ? 7.281 -10.125 -5.691 1 85.62 680 PRO B O 1
ATOM 11588 N N . LYS B 1 681 ? 8.328 -10.719 -3.828 1 77.88 681 LYS B N 1
ATOM 11589 C CA . LYS B 1 681 ? 7.074 -10.93 -3.115 1 77.88 681 LYS B CA 1
ATOM 11590 C C . LYS B 1 681 ? 6.223 -9.664 -3.115 1 77.88 681 LYS B C 1
ATOM 11592 O O . LYS B 1 681 ? 6.746 -8.562 -2.953 1 77.88 681 LYS B O 1
ATOM 11597 N N . ASN B 1 682 ? 4.918 -9.852 -3.516 1 69.88 682 ASN B N 1
ATOM 11598 C CA . ASN B 1 682 ? 3.914 -8.789 -3.506 1 69.88 682 ASN B CA 1
ATOM 11599 C C . ASN B 1 682 ? 4.156 -7.781 -4.629 1 69.88 682 ASN B C 1
ATOM 11601 O O . ASN B 1 682 ? 3.922 -6.586 -4.453 1 69.88 682 ASN B O 1
ATOM 11605 N N . SER B 1 683 ? 4.832 -8.266 -5.629 1 75.44 683 SER B N 1
ATOM 11606 C CA . SER B 1 683 ? 4.965 -7.422 -6.812 1 75.44 683 SER B CA 1
ATOM 11607 C C . SER B 1 683 ? 3.6 -7.074 -7.402 1 75.44 683 SER B C 1
ATOM 11609 O O . SER B 1 683 ? 2.723 -7.938 -7.492 1 75.44 683 SER B O 1
ATOM 11611 N N . PRO B 1 684 ? 3.4 -5.918 -7.754 1 69.69 684 PRO B N 1
ATOM 11612 C CA . PRO B 1 684 ? 2.105 -5.52 -8.312 1 69.69 684 PRO B CA 1
ATOM 11613 C C . PRO B 1 684 ? 1.84 -6.125 -9.688 1 69.69 684 PRO B C 1
ATOM 11615 O O . PRO B 1 684 ? 0.701 -6.117 -10.156 1 69.69 684 PRO B O 1
ATOM 11618 N N . TYR B 1 685 ? 2.859 -6.691 -10.297 1 78.19 685 TYR B N 1
ATOM 11619 C CA . TYR B 1 685 ? 2.721 -7.203 -11.656 1 78.19 685 TYR B CA 1
ATOM 11620 C C . TYR B 1 685 ? 2.197 -8.633 -11.656 1 78.19 685 TYR B C 1
ATOM 11622 O O . TYR B 1 685 ? 1.685 -9.117 -12.664 1 78.19 685 TYR B O 1
ATOM 11630 N N . ILE B 1 686 ? 2.293 -9.336 -10.531 1 86.62 686 ILE B N 1
ATOM 11631 C CA . ILE B 1 686 ? 2.121 -10.781 -10.484 1 86.62 686 ILE B CA 1
ATOM 11632 C C . ILE B 1 686 ? 0.68 -11.141 -10.836 1 86.62 686 ILE B C 1
ATOM 11634 O O . ILE B 1 686 ? 0.437 -12.062 -11.617 1 86.62 686 ILE B O 1
ATOM 11638 N N . PRO B 1 687 ? -0.315 -10.406 -10.281 1 82.12 687 PRO B N 1
ATOM 11639 C CA . PRO B 1 687 ? -1.68 -10.828 -10.602 1 82.12 687 PRO B CA 1
ATOM 11640 C C . PRO B 1 687 ? -1.992 -10.727 -12.094 1 82.12 687 PRO B C 1
ATOM 11642 O O . PRO B 1 687 ? -2.602 -11.633 -12.672 1 82.12 687 PRO B O 1
ATOM 11645 N N . ASP B 1 688 ? -1.568 -9.703 -12.734 1 83.5 688 ASP B N 1
ATOM 11646 C CA . ASP B 1 688 ? -1.82 -9.523 -14.164 1 83.5 688 ASP B CA 1
ATOM 11647 C C . ASP B 1 688 ? -0.984 -10.492 -14.992 1 83.5 688 ASP B C 1
ATOM 11649 O O . ASP B 1 688 ? -1.465 -11.039 -15.992 1 83.5 688 ASP B O 1
ATOM 11653 N N . ILE B 1 689 ? 0.236 -10.625 -14.594 1 90.56 689 ILE B N 1
ATOM 11654 C CA . ILE B 1 689 ? 1.117 -11.539 -15.312 1 90.56 689 ILE B CA 1
ATOM 11655 C C . ILE B 1 689 ? 0.594 -12.969 -15.188 1 90.56 689 ILE B C 1
ATOM 11657 O O . ILE B 1 689 ? 0.582 -13.719 -16.156 1 90.56 689 ILE B O 1
ATOM 11661 N N . SER B 1 690 ? 0.223 -13.336 -13.984 1 92.19 690 SER B N 1
ATOM 11662 C CA . SER B 1 690 ? -0.313 -14.672 -13.773 1 92.19 690 SER B CA 1
ATOM 11663 C C . SER B 1 690 ? -1.567 -14.906 -14.609 1 92.19 690 SER B C 1
ATOM 11665 O O . SER B 1 690 ? -1.749 -15.984 -15.188 1 92.19 690 SER B O 1
ATOM 11667 N N . GLN B 1 691 ? -2.465 -13.961 -14.672 1 89.88 691 GLN B N 1
ATOM 11668 C CA . GLN B 1 691 ? -3.656 -14.086 -15.5 1 89.88 691 GLN B CA 1
ATOM 11669 C C . GLN B 1 691 ? -3.287 -14.25 -16.969 1 89.88 691 GLN B C 1
ATOM 11671 O O . GLN B 1 691 ? -3.871 -15.07 -17.688 1 89.88 691 GLN B O 1
ATOM 11676 N N . ALA B 1 692 ? -2.389 -13.422 -17.406 1 91.19 692 ALA B N 1
ATOM 11677 C CA . ALA B 1 692 ? -1.947 -13.492 -18.797 1 91.19 692 ALA B CA 1
ATOM 11678 C C . ALA B 1 692 ? -1.312 -14.844 -19.094 1 91.19 692 ALA B C 1
ATOM 11680 O O . ALA B 1 692 ? -1.514 -15.398 -20.188 1 91.19 692 ALA B O 1
ATOM 11681 N N . VAL B 1 693 ? -0.538 -15.359 -18.172 1 93.19 693 VAL B N 1
ATOM 11682 C CA . VAL B 1 693 ? 0.119 -16.656 -18.344 1 93.19 693 VAL B CA 1
ATOM 11683 C C . VAL B 1 693 ? -0.931 -17.75 -18.484 1 93.19 693 VAL B C 1
ATOM 11685 O O . VAL B 1 693 ? -0.801 -18.641 -19.312 1 93.19 693 VAL B O 1
ATOM 11688 N N . VAL B 1 694 ? -1.931 -17.719 -17.641 1 91.06 694 VAL B N 1
ATOM 11689 C CA . VAL B 1 694 ? -2.99 -18.719 -17.703 1 91.06 694 VAL B CA 1
ATOM 11690 C C . VAL B 1 694 ? -3.719 -18.609 -19.047 1 91.06 694 VAL B C 1
ATOM 11692 O O . VAL B 1 694 ? -4.055 -19.625 -19.656 1 91.06 694 VAL B O 1
ATOM 11695 N N . ASN B 1 695 ? -3.953 -17.453 -19.516 1 89.81 695 ASN B N 1
ATOM 11696 C CA . ASN B 1 695 ? -4.598 -17.234 -20.797 1 89.81 695 ASN B CA 1
ATOM 11697 C C . ASN B 1 695 ? -3.762 -17.812 -21.938 1 89.81 695 ASN B C 1
ATOM 11699 O O . ASN B 1 695 ? -4.301 -18.438 -22.859 1 89.81 695 ASN B O 1
ATOM 11703 N N . ILE B 1 696 ? -2.492 -17.594 -21.906 1 89.25 696 ILE B N 1
ATOM 11704 C CA . ILE B 1 696 ? -1.587 -18.094 -22.938 1 89.25 696 ILE B CA 1
ATOM 11705 C C . ILE B 1 696 ? -1.528 -19.609 -22.859 1 89.25 696 ILE B C 1
ATOM 11707 O O . ILE B 1 696 ? -1.441 -20.281 -23.891 1 89.25 696 ILE B O 1
ATOM 11711 N N . SER B 1 697 ? -1.524 -20.109 -21.672 1 87.5 697 SER B N 1
ATOM 11712 C CA . SER B 1 697 ? -1.473 -21.547 -21.5 1 87.5 697 SER B CA 1
ATOM 11713 C C . SER B 1 697 ? -2.719 -22.219 -22.062 1 87.5 697 SER B C 1
ATOM 11715 O O . SER B 1 697 ? -2.658 -23.359 -22.531 1 87.5 697 SER B O 1
ATOM 11717 N N . GLU B 1 698 ? -3.812 -21.547 -22.016 1 84.5 698 GLU B N 1
ATOM 11718 C CA . GLU B 1 698 ? -5.062 -22.078 -22.547 1 84.5 698 GLU B CA 1
ATOM 11719 C C . GLU B 1 698 ? -5.137 -21.938 -24.062 1 84.5 698 GLU B C 1
ATOM 11721 O O . GLU B 1 698 ? -5.785 -22.734 -24.734 1 84.5 698 GLU B O 1
ATOM 11726 N N . THR B 1 699 ? -4.457 -20.953 -24.625 1 78.81 699 THR B N 1
ATOM 11727 C CA . THR B 1 699 ? -4.719 -20.625 -26.016 1 78.81 699 THR B CA 1
ATOM 11728 C C . THR B 1 699 ? -3.484 -20.875 -26.875 1 78.81 699 THR B C 1
ATOM 11730 O O . THR B 1 699 ? -3.592 -21.406 -27.984 1 78.81 699 THR B O 1
ATOM 11733 N N . LEU B 1 700 ? -2.336 -20.484 -26.422 1 72.12 700 LEU B N 1
ATOM 11734 C CA . LEU B 1 700 ? -1.216 -20.297 -27.344 1 72.12 700 LEU B CA 1
ATOM 11735 C C . LEU B 1 700 ? -0.083 -21.266 -27.016 1 72.12 700 LEU B C 1
ATOM 11737 O O . LEU B 1 700 ? 0.801 -21.484 -27.844 1 72.12 700 LEU B O 1
ATOM 11741 N N . ILE B 1 701 ? -0.13 -21.891 -25.922 1 75.88 701 ILE B N 1
ATOM 11742 C CA . ILE B 1 701 ? 1.074 -22.578 -25.469 1 75.88 701 ILE B CA 1
ATOM 11743 C C . ILE B 1 701 ? 1.384 -23.75 -26.391 1 75.88 701 ILE B C 1
ATOM 11745 O O . ILE B 1 701 ? 2.551 -24.062 -26.641 1 75.88 701 ILE B O 1
ATOM 11749 N N . ASP B 1 702 ? 0.317 -24.297 -26.906 1 72.44 702 ASP B N 1
ATOM 11750 C CA . ASP B 1 702 ? 0.535 -25.422 -27.797 1 72.44 702 ASP B CA 1
ATOM 11751 C C . ASP B 1 702 ? 1.237 -24.984 -29.078 1 72.44 702 ASP B C 1
ATOM 11753 O O . ASP B 1 702 ? 2.123 -25.688 -29.578 1 72.44 702 ASP B O 1
ATOM 11757 N N . LEU B 1 703 ? 0.93 -23.859 -29.5 1 65.75 703 LEU B N 1
ATOM 11758 C CA . LEU B 1 703 ? 1.563 -23.328 -30.688 1 65.75 703 LEU B CA 1
ATOM 11759 C C . LEU B 1 703 ? 3.023 -22.969 -30.422 1 65.75 703 LEU B C 1
ATOM 11761 O O . LEU B 1 703 ? 3.891 -23.219 -31.266 1 65.75 703 LEU B O 1
ATOM 11765 N N . LEU B 1 704 ? 3.262 -22.594 -29.344 1 74 704 LEU B N 1
ATOM 11766 C CA . LEU B 1 704 ? 4.621 -22.188 -29 1 74 704 LEU B CA 1
ATOM 11767 C C . LEU B 1 704 ? 5.504 -23.422 -28.766 1 74 704 LEU B C 1
ATOM 11769 O O . LEU B 1 704 ? 6.695 -23.391 -29.078 1 74 704 LEU B O 1
ATOM 11773 N N . GLN B 1 705 ? 4.848 -24.391 -28.328 1 75.06 705 GLN B N 1
ATOM 11774 C CA . GLN B 1 705 ? 5.594 -25.625 -28.078 1 75.06 705 GLN B CA 1
ATOM 11775 C C . GLN B 1 705 ? 5.891 -26.359 -29.391 1 75.06 705 GLN B C 1
ATOM 11777 O O . GLN B 1 705 ? 6.902 -27.047 -29.5 1 75.06 705 GLN B O 1
ATOM 11782 N N . ILE B 1 706 ? 4.961 -26.25 -30.25 1 64.25 706 ILE B N 1
ATOM 11783 C CA . ILE B 1 706 ? 5.191 -26.875 -31.547 1 64.25 706 ILE B CA 1
ATOM 11784 C C . ILE B 1 706 ? 6.461 -26.297 -32.188 1 64.25 706 ILE B C 1
ATOM 11786 O O . ILE B 1 706 ? 7.234 -27.031 -32.812 1 64.25 706 ILE B O 1
ATOM 11790 N N . SER B 1 707 ? 6.668 -25.078 -31.969 1 63 707 SER B N 1
ATOM 11791 C CA . SER B 1 707 ? 7.859 -24.438 -32.5 1 63 707 SER B CA 1
ATOM 11792 C C . SER B 1 707 ? 9.125 -24.969 -31.859 1 63 707 SER B C 1
ATOM 11794 O O . SER B 1 707 ? 10.188 -25 -32.469 1 63 707 SER B O 1
ATOM 11796 N N . LEU B 1 708 ? 8.914 -25.453 -30.719 1 66.75 708 LEU B N 1
ATOM 11797 C CA . LEU B 1 708 ? 10.023 -26.047 -29.984 1 66.75 708 LEU B CA 1
ATOM 11798 C C . LEU B 1 708 ? 10.297 -27.469 -30.469 1 66.75 708 LEU B C 1
ATOM 11800 O O . LEU B 1 708 ? 11.445 -27.906 -30.484 1 66.75 708 LEU B O 1
ATOM 11804 N N . HIS B 1 709 ? 9.102 -28.266 -30.922 1 63.41 709 HIS B N 1
ATOM 11805 C CA . HIS B 1 709 ? 9.172 -29.688 -31.234 1 63.41 709 HIS B CA 1
ATOM 11806 C C . HIS B 1 709 ? 9.312 -29.922 -32.719 1 63.41 709 HIS B C 1
ATOM 11808 O O . HIS B 1 709 ? 9.234 -31.062 -33.188 1 63.41 709 HIS B O 1
ATOM 11814 N N . SER B 1 710 ? 9.367 -29.047 -33.562 1 55.16 710 SER B N 1
ATOM 11815 C CA . SER B 1 710 ? 9.32 -29.25 -35.031 1 55.16 710 SER B CA 1
ATOM 11816 C C . SER B 1 710 ? 10.242 -30.375 -35.438 1 55.16 710 SER B C 1
ATOM 11818 O O . SER B 1 710 ? 10.234 -30.797 -36.625 1 55.16 710 SER B O 1
ATOM 11820 N N . SER B 1 711 ? 11.266 -30.766 -34.844 1 51.28 711 SER B N 1
ATOM 11821 C CA . SER B 1 711 ? 11.922 -31.859 -35.562 1 51.28 711 SER B CA 1
ATOM 11822 C C . SER B 1 711 ? 11.117 -33.156 -35.438 1 51.28 711 SER B C 1
ATOM 11824 O O . SER B 1 711 ? 11.109 -33.781 -34.406 1 51.28 711 SER B O 1
ATOM 11826 N N . GLU B 1 712 ? 9.992 -33.062 -36.062 1 46.69 712 GLU B N 1
ATOM 11827 C CA . GLU B 1 712 ? 8.992 -34.125 -36.094 1 46.69 712 GLU B CA 1
ATOM 11828 C C . GLU B 1 712 ? 9.641 -35.5 -36.312 1 46.69 712 GLU B C 1
ATOM 11830 O O . GLU B 1 712 ? 10.391 -35.688 -37.25 1 46.69 712 GLU B O 1
ATOM 11835 N N . CYS B 1 713 ? 9.977 -36.062 -35.281 1 50.31 713 CYS B N 1
ATOM 11836 C CA . CYS B 1 713 ? 10.297 -37.469 -35.438 1 50.31 713 CYS B CA 1
ATOM 11837 C C . CYS B 1 713 ? 9.375 -38.125 -36.469 1 50.31 713 CYS B C 1
ATOM 11839 O O . CYS B 1 713 ? 8.156 -37.969 -36.406 1 50.31 713 CYS B O 1
ATOM 11841 N N . SER B 1 714 ? 9.742 -38.188 -37.625 1 42.44 714 SER B N 1
ATOM 11842 C CA . SER B 1 714 ? 9.016 -39 -38.594 1 42.44 714 SER B CA 1
ATOM 11843 C C . SER B 1 714 ? 8.445 -40.25 -37.969 1 42.44 714 SER B C 1
ATOM 11845 O O . SER B 1 714 ? 9.18 -41.062 -37.406 1 42.44 714 SER B O 1
ATOM 11847 N N . ALA B 1 715 ? 7.309 -40.094 -37.281 1 43.59 715 ALA B N 1
ATOM 11848 C CA . ALA B 1 715 ? 6.57 -41.312 -36.906 1 43.59 715 ALA B CA 1
ATOM 11849 C C . ALA B 1 715 ? 6.832 -42.438 -37.906 1 43.59 715 ALA B C 1
ATOM 11851 O O . ALA B 1 715 ? 6.504 -42.344 -39.062 1 43.59 715 ALA B O 1
ATOM 11852 N N . SER B 1 716 ? 7.918 -42.969 -37.906 1 36.72 716 SER B N 1
ATOM 11853 C CA . SER B 1 716 ? 7.887 -44.219 -38.625 1 36.72 716 SER B CA 1
ATOM 11854 C C . SER B 1 716 ? 6.582 -44.969 -38.375 1 36.72 716 SER B C 1
ATOM 11856 O O . SER B 1 716 ? 6.277 -45.344 -37.25 1 36.72 716 SER B O 1
ATOM 11858 N N . ASN B 1 717 ? 5.531 -44.531 -38.969 1 35.22 717 ASN B N 1
ATOM 11859 C CA . ASN B 1 717 ? 4.336 -45.344 -39.125 1 35.22 717 ASN B CA 1
ATOM 11860 C C . ASN B 1 717 ? 4.684 -46.844 -39.25 1 35.22 717 ASN B C 1
ATOM 11862 O O . ASN B 1 717 ? 4.922 -47.312 -40.344 1 35.22 717 ASN B O 1
ATOM 11866 N N . SER B 1 718 ? 5.512 -47.312 -38.531 1 35.81 718 SER B N 1
ATOM 11867 C CA . SER B 1 718 ? 5.633 -48.781 -38.625 1 35.81 718 SER B CA 1
ATOM 11868 C C . SER B 1 718 ? 4.281 -49.438 -38.469 1 35.81 718 SER B C 1
ATOM 11870 O O . SER B 1 718 ? 3.951 -49.938 -37.375 1 35.81 718 SER B O 1
ATOM 11872 N N . ASP B 1 719 ? 3.236 -48.844 -38.812 1 36.66 719 ASP B N 1
ATOM 11873 C CA . ASP B 1 719 ? 1.993 -49.594 -38.938 1 36.66 719 ASP B CA 1
ATOM 11874 C C . ASP B 1 719 ? 2.225 -50.938 -39.656 1 36.66 719 ASP B C 1
ATOM 11876 O O . ASP B 1 719 ? 1.28 -51.688 -39.906 1 36.66 719 ASP B O 1
ATOM 11880 N N . ASP B 1 720 ? 3.273 -50.969 -40.438 1 37.91 720 ASP B N 1
ATOM 11881 C CA . ASP B 1 720 ? 3.271 -52.125 -41.375 1 37.91 720 ASP B CA 1
ATOM 11882 C C . ASP B 1 720 ? 3.463 -53.438 -40.625 1 37.91 720 ASP B C 1
ATOM 11884 O O . ASP B 1 720 ? 3.889 -54.438 -41.219 1 37.91 720 ASP B O 1
ATOM 11888 N N . HIS B 1 721 ? 3.547 -53.406 -39.406 1 42.75 721 HIS B N 1
ATOM 11889 C CA . HIS B 1 721 ? 4.055 -54.594 -38.75 1 42.75 721 HIS B CA 1
ATOM 11890 C C . HIS B 1 721 ? 3.064 -55.75 -38.906 1 42.75 721 HIS B C 1
ATOM 11892 O O . HIS B 1 721 ? 3.346 -56.875 -38.469 1 42.75 721 HIS B O 1
ATOM 11898 N N . ALA B 1 722 ? 1.812 -55.438 -39.281 1 49.41 722 ALA B N 1
ATOM 11899 C CA . ALA B 1 722 ? 0.851 -56.438 -38.844 1 49.41 722 ALA B CA 1
ATOM 11900 C C . ALA B 1 722 ? 0.907 -57.688 -39.75 1 49.41 722 ALA B C 1
ATOM 11902 O O . ALA B 1 722 ? 0.857 -58.812 -39.25 1 49.41 722 ALA B O 1
ATOM 11903 N N . SER B 1 723 ? 0.558 -57.5 -41.062 1 49.47 723 SER B N 1
ATOM 11904 C CA . SER B 1 723 ? 0.353 -58.688 -41.875 1 49.47 723 SER B CA 1
ATOM 11905 C C . SER B 1 723 ? 1.671 -59.219 -42.438 1 49.47 723 SER B C 1
ATOM 11907 O O . SER B 1 723 ? 2.512 -58.438 -42.875 1 49.47 723 SER B O 1
ATOM 11909 N N . ILE B 1 724 ? 2 -60.406 -42.125 1 54.91 724 ILE B N 1
ATOM 11910 C CA . ILE B 1 724 ? 3.166 -61.062 -42.688 1 54.91 724 ILE B CA 1
ATOM 11911 C C . ILE B 1 724 ? 2.996 -61.219 -44.219 1 54.91 724 ILE B C 1
ATOM 11913 O O . ILE B 1 724 ? 1.95 -61.656 -44.688 1 54.91 724 ILE B O 1
ATOM 11917 N N . GLY B 1 725 ? 3.857 -60.656 -45 1 54.28 725 GLY B N 1
ATOM 11918 C CA . GLY B 1 725 ? 3.818 -60.781 -46.438 1 54.28 725 GLY B CA 1
ATOM 11919 C C . GLY B 1 725 ? 4.41 -62.094 -46.938 1 54.28 725 GLY B C 1
ATOM 11920 O O . GLY B 1 725 ? 4.664 -63 -46.156 1 54.28 725 GLY B O 1
ATOM 11921 N N . LEU B 1 726 ? 4.531 -62.25 -48.375 1 59.53 726 LEU B N 1
ATOM 11922 C CA . LEU B 1 726 ? 4.945 -63.469 -49.094 1 59.53 726 LEU B CA 1
ATOM 11923 C C . LEU B 1 726 ? 6.441 -63.719 -48.906 1 59.53 726 LEU B C 1
ATOM 11925 O O . LEU B 1 726 ? 6.895 -64.875 -48.938 1 59.53 726 LEU B O 1
ATOM 11929 N N . THR B 1 727 ? 7.121 -62.688 -48.531 1 58.28 727 THR B N 1
ATOM 11930 C CA . THR B 1 727 ? 8.578 -62.75 -48.625 1 58.28 727 THR B CA 1
ATOM 11931 C C . THR B 1 727 ? 9.133 -63.781 -47.656 1 58.28 727 THR B C 1
ATOM 11933 O O . THR B 1 727 ? 10.023 -64.562 -48 1 58.28 727 THR B O 1
ATOM 11936 N N . PRO B 1 728 ? 8.5 -63.875 -46.531 1 58.88 728 PRO B N 1
ATOM 11937 C CA . PRO B 1 728 ? 9.102 -64.875 -45.625 1 58.88 728 PRO B CA 1
ATOM 11938 C C . PRO B 1 728 ? 8.727 -66.312 -45.969 1 58.88 728 PRO B C 1
ATOM 11940 O O . PRO B 1 728 ? 9.406 -67.25 -45.562 1 58.88 728 PRO B O 1
ATOM 11943 N N . PHE B 1 729 ? 7.781 -66.562 -46.875 1 62.81 729 PHE B N 1
ATOM 11944 C CA . PHE B 1 729 ? 7.297 -67.875 -47.156 1 62.81 729 PHE B CA 1
ATOM 11945 C C . PHE B 1 729 ? 7.836 -68.375 -48.5 1 62.81 729 PHE B C 1
ATOM 11947 O O . PHE B 1 729 ? 7.559 -69.5 -48.906 1 62.81 729 PHE B O 1
ATOM 11954 N N . ILE B 1 730 ? 8.727 -67.688 -49.156 1 61.94 730 ILE B N 1
ATOM 11955 C CA . ILE B 1 730 ? 9.289 -68.062 -50.438 1 61.94 730 ILE B CA 1
ATOM 11956 C C . ILE B 1 730 ? 10.172 -69.312 -50.219 1 61.94 730 ILE B C 1
ATOM 11958 O O . ILE B 1 730 ? 10.148 -70.25 -51.031 1 61.94 730 ILE B O 1
ATOM 11962 N N . GLY B 1 731 ? 10.945 -69.375 -49.188 1 59.72 731 GLY B N 1
ATOM 11963 C CA . GLY B 1 731 ? 11.797 -70.5 -48.875 1 59.72 731 GLY B CA 1
ATOM 11964 C C . GLY B 1 731 ? 11.023 -71.812 -48.719 1 59.72 731 GLY B C 1
ATOM 11965 O O . GLY B 1 731 ? 11.227 -72.75 -49.469 1 59.72 731 GLY B O 1
ATOM 11966 N N . PRO B 1 732 ? 10.086 -71.812 -47.781 1 66.19 732 PRO B N 1
ATOM 11967 C CA . PRO B 1 732 ? 9.297 -73 -47.594 1 66.19 732 PRO B CA 1
ATOM 11968 C C . PRO B 1 732 ? 8.516 -73.375 -48.875 1 66.19 732 PRO B C 1
ATOM 11970 O O . PRO B 1 732 ? 8.391 -74.562 -49.188 1 66.19 732 PRO B O 1
ATOM 11973 N N . PHE B 1 733 ? 8.078 -72.5 -49.688 1 72.69 733 PHE B N 1
ATOM 11974 C CA . PHE B 1 733 ? 7.332 -72.812 -50.906 1 72.69 733 PHE B CA 1
ATOM 11975 C C . PHE B 1 733 ? 8.25 -73.438 -51.969 1 72.69 733 PHE B C 1
ATOM 11977 O O . PHE B 1 733 ? 7.863 -74.312 -52.688 1 72.69 733 PHE B O 1
ATOM 11984 N N . LEU B 1 734 ? 9.43 -73 -52.031 1 68.44 734 LEU B N 1
ATOM 11985 C CA . LEU B 1 734 ? 10.375 -73.562 -53 1 68.44 734 LEU B CA 1
ATOM 11986 C C . LEU B 1 734 ? 10.766 -75 -52.656 1 68.44 734 LEU B C 1
ATOM 11988 O O . LEU B 1 734 ? 10.945 -75.812 -53.531 1 68.44 734 LEU B O 1
ATOM 11992 N N . VAL B 1 735 ? 10.797 -75.25 -51.438 1 67.31 735 VAL B N 1
ATOM 11993 C CA . VAL B 1 735 ? 11.133 -76.562 -51 1 67.31 735 VAL B CA 1
ATOM 11994 C C . VAL B 1 735 ? 10.016 -77.562 -51.375 1 67.31 735 VAL B C 1
ATOM 11996 O O . VAL B 1 735 ? 10.273 -78.625 -51.906 1 67.31 735 VAL B O 1
ATOM 11999 N N . THR B 1 736 ? 8.805 -77.188 -51.25 1 70.94 736 THR B N 1
ATOM 12000 C CA . THR B 1 736 ? 7.711 -78.062 -51.562 1 70.94 736 THR B CA 1
ATOM 12001 C C . THR B 1 736 ? 7.547 -78.188 -53.062 1 70.94 736 THR B C 1
ATOM 12003 O O . THR B 1 736 ? 7.305 -79.312 -53.594 1 70.94 736 THR B O 1
ATOM 12006 N N . ILE B 1 737 ? 7.781 -77.188 -53.719 1 75 737 ILE B N 1
ATOM 12007 C CA . ILE B 1 737 ? 7.691 -77.25 -55.156 1 75 737 ILE B CA 1
ATOM 12008 C C . ILE B 1 737 ? 8.852 -78.062 -55.719 1 75 737 ILE B C 1
ATOM 12010 O O . ILE B 1 737 ? 8.656 -78.875 -56.625 1 75 737 ILE B O 1
ATOM 12014 N N . GLY B 1 738 ? 9.984 -77.875 -55.219 1 72.25 738 GLY B N 1
ATOM 12015 C CA . GLY B 1 738 ? 11.148 -78.625 -55.656 1 72.25 738 GLY B CA 1
ATOM 12016 C C . GLY B 1 738 ? 11.008 -80.125 -55.438 1 72.25 738 GLY B C 1
ATOM 12017 O O . GLY B 1 738 ? 11.289 -80.938 -56.312 1 72.25 738 GLY B O 1
ATOM 12018 N N . THR B 1 739 ? 10.516 -80.438 -54.281 1 73.06 739 THR B N 1
ATOM 12019 C CA . THR B 1 739 ? 10.359 -81.875 -53.969 1 73.06 739 THR B CA 1
ATOM 12020 C C . THR B 1 739 ? 9.273 -82.5 -54.812 1 73.06 739 THR B C 1
ATOM 12022 O O . THR B 1 739 ? 9.422 -83.625 -55.281 1 73.06 739 THR B O 1
ATOM 12025 N N . SER B 1 740 ? 8.273 -81.75 -55.031 1 75.25 740 SER B N 1
ATOM 12026 C CA . SER B 1 740 ? 7.203 -82.312 -55.875 1 75.25 740 SER B CA 1
ATOM 12027 C C . SER B 1 740 ? 7.656 -82.438 -57.312 1 75.25 740 SER B C 1
ATOM 12029 O O . SER B 1 740 ? 7.324 -83.438 -57.969 1 75.25 740 SER B O 1
ATOM 12031 N N . SER B 1 741 ? 8.453 -81.562 -57.719 1 77.12 741 SER B N 1
ATOM 12032 C CA . SER B 1 741 ? 8.945 -81.688 -59.094 1 77.12 741 SER B CA 1
ATOM 12033 C C . SER B 1 741 ? 9.969 -82.812 -59.281 1 77.12 741 SER B C 1
ATOM 12035 O O . SER B 1 741 ? 9.969 -83.5 -60.281 1 77.12 741 SER B O 1
ATOM 12037 N N . ILE B 1 742 ? 10.75 -83 -58.312 1 76 742 ILE B N 1
ATOM 12038 C CA . ILE B 1 742 ? 11.719 -84.062 -58.344 1 76 742 ILE B CA 1
ATOM 12039 C C . ILE B 1 742 ? 10.992 -85.438 -58.312 1 76 742 ILE B C 1
ATOM 12041 O O . ILE B 1 742 ? 11.336 -86.375 -59.031 1 76 742 ILE B O 1
ATOM 12045 N N . ALA B 1 743 ? 9.961 -85.438 -57.562 1 72.56 743 ALA B N 1
ATOM 12046 C CA . ALA B 1 743 ? 9.18 -86.688 -57.469 1 72.56 743 ALA B CA 1
ATOM 12047 C C . ALA B 1 743 ? 8.469 -87 -58.781 1 72.56 743 ALA B C 1
ATOM 12049 O O . ALA B 1 743 ? 8.422 -88.125 -59.219 1 72.56 743 ALA B O 1
ATOM 12050 N N . LEU B 1 744 ? 8.18 -86 -59.438 1 74.44 744 LEU B N 1
ATOM 12051 C CA . LEU B 1 744 ? 7.543 -86.188 -60.75 1 74.44 744 LEU B CA 1
ATOM 12052 C C . LEU B 1 744 ? 8.562 -86.625 -61.812 1 74.44 744 LEU B C 1
ATOM 12054 O O . LEU B 1 744 ? 8.281 -87.438 -62.656 1 74.4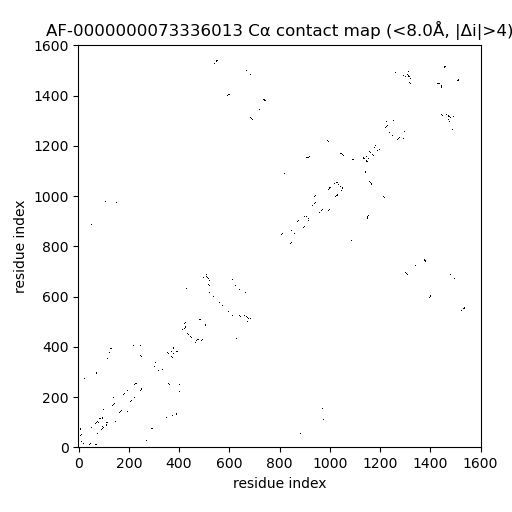4 744 LEU B O 1
ATOM 12058 N N . PHE B 1 745 ? 9.711 -86.062 -61.688 1 76.62 745 PHE B N 1
ATOM 12059 C CA . PHE B 1 745 ? 10.781 -86.438 -62.625 1 76.62 745 PHE B CA 1
ATOM 12060 C C . PHE B 1 745 ? 11.227 -87.875 -62.406 1 76.62 745 PHE B C 1
ATOM 12062 O O . PHE B 1 745 ? 11.406 -88.625 -63.375 1 76.62 745 PHE B O 1
ATOM 12069 N N . LEU B 1 746 ? 11.266 -88.312 -61.188 1 72.31 746 LEU B N 1
ATOM 12070 C CA . LEU B 1 746 ? 11.695 -89.688 -60.875 1 72.31 746 LEU B CA 1
ATOM 12071 C C . LEU B 1 746 ? 10.609 -90.688 -61.25 1 72.31 746 LEU B C 1
ATOM 12073 O O . LEU B 1 746 ? 10.914 -91.812 -61.656 1 72.31 746 LEU B O 1
ATOM 12077 N N . PHE B 1 747 ? 9.5 -90.188 -61.219 1 73.06 747 PHE B N 1
ATOM 12078 C CA . PHE B 1 747 ? 8.375 -91 -61.594 1 73.06 747 PHE B CA 1
ATOM 12079 C C . PHE B 1 747 ? 8.352 -91.25 -63.094 1 73.06 747 PHE B C 1
ATOM 12081 O O . PHE B 1 747 ? 8.109 -92.375 -63.562 1 73.06 747 PHE B O 1
ATOM 12088 N N . TYR B 1 748 ? 8.828 -90.312 -63.844 1 72.44 748 TYR B N 1
ATOM 12089 C CA . TYR B 1 748 ? 8.75 -90.5 -65.312 1 72.44 748 TYR B CA 1
ATOM 12090 C C . TYR B 1 748 ? 10.078 -90.938 -65.875 1 72.44 748 TYR B C 1
ATOM 12092 O O . TYR B 1 748 ? 10.148 -91.312 -67.062 1 72.44 748 TYR B O 1
ATOM 12100 N N . LEU B 1 749 ? 11.047 -91.125 -65.062 1 71.62 749 LEU B N 1
ATOM 12101 C CA . LEU B 1 749 ? 12.375 -91.438 -65.562 1 71.62 749 LEU B CA 1
ATOM 12102 C C . LEU B 1 749 ? 12.383 -92.875 -66.188 1 71.62 749 LEU B C 1
ATOM 12104 O O . LEU B 1 749 ? 12.93 -93.125 -67.25 1 71.62 749 LEU B O 1
ATOM 12108 N N . PRO B 1 750 ? 11.789 -93.875 -65.5 1 64.62 750 PRO B N 1
ATOM 12109 C CA . PRO B 1 750 ? 11.875 -95.188 -66.125 1 64.62 750 PRO B CA 1
ATOM 12110 C C . PRO B 1 750 ? 11.148 -95.25 -67.438 1 64.62 750 PRO B C 1
ATOM 12112 O O . PRO B 1 750 ? 11.617 -95.875 -68.375 1 64.62 750 PRO B O 1
ATOM 12115 N N . SER B 1 751 ? 10.203 -94.438 -67.562 1 64.69 751 SER B N 1
ATOM 12116 C CA . SER B 1 751 ? 9.461 -94.438 -68.812 1 64.69 751 SER B CA 1
ATOM 12117 C C . SER B 1 751 ? 10.211 -93.688 -69.875 1 64.69 751 SER B C 1
ATOM 12119 O O . SER B 1 751 ? 10.172 -94.062 -71.062 1 64.69 751 SER B O 1
ATOM 12121 N N . ILE B 1 752 ? 10.953 -92.812 -69.5 1 64 752 ILE B N 1
ATOM 12122 C CA . ILE B 1 752 ? 11.75 -92.062 -70.438 1 64 752 ILE B CA 1
ATOM 12123 C C . ILE B 1 752 ? 12.953 -92.938 -70.875 1 64 752 ILE B C 1
ATOM 12125 O O . ILE B 1 752 ? 13.305 -92.938 -72.062 1 64 752 ILE B O 1
ATOM 12129 N N . CYS B 1 753 ? 13.43 -93.688 -69.938 1 62.38 753 CYS B N 1
ATOM 12130 C CA . CYS B 1 753 ? 14.539 -94.562 -70.312 1 62.38 753 CYS B CA 1
ATOM 12131 C C . CYS B 1 753 ? 14.086 -95.688 -71.188 1 62.38 753 CYS B C 1
ATOM 12133 O O . CYS B 1 753 ? 14.797 -96.062 -72.125 1 62.38 753 CYS B O 1
ATOM 12135 N N . GLN B 1 754 ? 12.93 -96.188 -71 1 61.59 754 GLN B N 1
ATOM 12136 C CA . GLN B 1 754 ? 12.414 -97.25 -71.875 1 61.59 754 GLN B CA 1
ATOM 12137 C C . GLN B 1 754 ? 12.133 -96.75 -73.312 1 61.59 754 GLN B C 1
ATOM 12139 O O . GLN B 1 754 ? 12.43 -97.375 -74.25 1 61.59 754 GLN B O 1
ATOM 12144 N N . ILE B 1 755 ? 11.719 -95.625 -73.375 1 60.75 755 ILE B N 1
ATOM 12145 C CA . ILE B 1 755 ? 11.445 -95 -74.688 1 60.75 755 ILE B CA 1
ATOM 12146 C C . ILE B 1 755 ? 12.766 -94.688 -75.375 1 60.75 755 ILE B C 1
ATOM 12148 O O . ILE B 1 755 ? 12.906 -94.875 -76.562 1 60.75 755 ILE B O 1
ATOM 12152 N N . TRP B 1 756 ? 13.766 -94.375 -74.688 1 57.69 756 TRP B N 1
ATOM 12153 C CA . TRP B 1 756 ? 15.055 -94.125 -75.312 1 57.69 756 TRP B CA 1
ATOM 12154 C C . TRP B 1 756 ? 15.742 -95.375 -75.75 1 57.69 756 TRP B C 1
ATOM 12156 O O . TRP B 1 756 ? 16.391 -95.438 -76.812 1 57.69 756 TRP B O 1
ATOM 12166 N N . ARG B 1 757 ? 15.555 -96.5 -75.062 1 58.69 757 ARG B N 1
ATOM 12167 C CA . ARG B 1 757 ? 16.141 -97.75 -75.5 1 58.69 757 ARG B CA 1
ATOM 12168 C C . ARG B 1 757 ? 15.484 -98.25 -76.75 1 58.69 757 ARG B C 1
ATOM 12170 O O . ARG B 1 757 ? 16.141 -98.938 -77.562 1 58.69 757 ARG B O 1
ATOM 12177 N N . GLN B 1 758 ? 14.211 -98.125 -76.875 1 57.38 758 GLN B N 1
ATOM 12178 C CA . GLN B 1 758 ? 13.547 -98.625 -78.062 1 57.38 758 GLN B CA 1
ATOM 12179 C C . GLN B 1 758 ? 13.938 -97.812 -79.25 1 57.38 758 GLN B C 1
ATOM 12181 O O . GLN B 1 758 ? 14.016 -98.312 -80.375 1 57.38 758 GLN B O 1
ATOM 12186 N N . HIS B 1 759 ? 14.109 -96.688 -79.312 1 54.06 759 HIS B N 1
ATOM 12187 C CA . HIS B 1 759 ? 14.359 -95.938 -80.5 1 54.06 759 HIS B CA 1
ATOM 12188 C C . HIS B 1 759 ? 15.836 -95.938 -80.875 1 54.06 759 HIS B C 1
ATOM 12190 O O . HIS B 1 759 ? 16.203 -95.5 -82 1 54.06 759 HIS B O 1
ATOM 12196 N N . TRP B 1 760 ? 16.844 -96.188 -80.062 1 46.97 760 TRP B N 1
ATOM 12197 C CA . TRP B 1 760 ? 18.188 -96.312 -80.625 1 46.97 760 TRP B CA 1
ATOM 12198 C C . TRP B 1 760 ? 18.594 -97.75 -80.875 1 46.97 760 TRP B C 1
ATOM 12200 O O . TRP B 1 760 ? 18.922 -98.438 -79.875 1 46.97 760 TRP B O 1
ATOM 12210 N N . PRO B 1 761 ? 18 -98.375 -82 1 44.16 761 PRO B N 1
ATOM 12211 C CA . PRO B 1 761 ? 18.344 -99.75 -82.438 1 44.16 761 PRO B CA 1
ATOM 12212 C C . PRO B 1 761 ? 19.859 -99.938 -82.625 1 44.16 761 PRO B C 1
ATOM 12214 O O . PRO B 1 761 ? 20.469 -99.25 -83.438 1 44.16 761 PRO B O 1
ATOM 12217 N N . PHE B 1 762 ? 20.672 -99.938 -81.688 1 39.72 762 PHE B N 1
ATOM 12218 C CA . PHE B 1 762 ? 22.016 -100.375 -82.125 1 39.72 762 PHE B CA 1
ATOM 12219 C C . PHE B 1 762 ? 21.984 -101.688 -82.875 1 39.72 762 PHE B C 1
ATOM 12221 O O . PHE B 1 762 ? 21.328 -102.625 -82.438 1 39.72 762 PHE B O 1
ATOM 12228 N N . ASN B 1 763 ? 22.156 -101.688 -84.25 1 37.47 763 ASN B N 1
ATOM 12229 C CA . ASN B 1 763 ? 22.312 -102.688 -85.25 1 37.47 763 ASN B CA 1
ATOM 12230 C C . ASN B 1 763 ? 23.297 -103.75 -84.875 1 37.47 763 ASN B C 1
ATOM 12232 O O . ASN B 1 763 ? 24.438 -103.812 -85.312 1 37.47 763 ASN B O 1
ATOM 12236 N N . ASN B 1 764 ? 23.688 -104 -83.625 1 33.09 764 ASN B N 1
ATOM 12237 C CA . ASN B 1 764 ? 24.781 -105 -83.562 1 33.09 764 ASN B CA 1
ATOM 12238 C C . ASN B 1 764 ? 24.359 -106.312 -84.188 1 33.09 764 ASN B C 1
ATOM 12240 O O . ASN B 1 764 ? 23.422 -107 -83.688 1 33.09 764 ASN B O 1
ATOM 12244 N N . ASP B 1 765 ? 24.609 -106.625 -85.5 1 33.62 765 ASP B N 1
ATOM 12245 C CA . ASP B 1 765 ? 24.5 -107.75 -86.438 1 33.62 765 ASP B CA 1
ATOM 12246 C C . ASP B 1 765 ? 25.047 -109 -85.75 1 33.62 765 ASP B C 1
ATOM 12248 O O . ASP B 1 765 ? 24.984 -110.125 -86.375 1 33.62 765 ASP B O 1
ATOM 12252 N N . GLU B 1 766 ? 26.156 -108.938 -84.938 1 29.83 766 GLU B N 1
ATOM 12253 C CA . GLU B 1 766 ? 27.031 -110.125 -85.062 1 29.83 766 GLU B CA 1
ATOM 12254 C C . GLU B 1 766 ? 26.297 -111.375 -84.688 1 29.83 766 GLU B C 1
ATOM 12256 O O . GLU B 1 766 ? 25.484 -111.438 -83.75 1 29.83 766 GLU B O 1
ATOM 12261 N N . GLN B 1 767 ? 26.344 -112.438 -85.625 1 30.19 767 GLN B N 1
ATOM 12262 C CA . GLN B 1 767 ? 25.938 -113.812 -85.75 1 30.19 767 GLN B CA 1
ATOM 12263 C C . GLN B 1 767 ? 26.453 -114.688 -84.562 1 30.19 767 GLN B C 1
ATOM 12265 O O . GLN B 1 767 ? 27.562 -115.188 -84.625 1 30.19 767 GLN B O 1
ATOM 12270 N N . GLU B 1 768 ? 26.672 -114.188 -83.438 1 27.48 768 GLU B N 1
ATOM 12271 C CA . GLU B 1 768 ? 27.516 -115.062 -82.625 1 27.48 768 GLU B CA 1
ATOM 12272 C C . GLU B 1 768 ? 26.922 -116.438 -82.5 1 27.48 768 GLU B C 1
ATOM 12274 O O . GLU B 1 768 ? 25.703 -116.625 -82.312 1 27.48 768 GLU B O 1
ATOM 12279 N N . PRO B 1 769 ? 27.672 -117.562 -83 1 30.62 769 PRO B N 1
ATOM 12280 C CA . PRO B 1 769 ? 27.516 -119 -83 1 30.62 769 PRO B CA 1
ATOM 12281 C C . PRO B 1 769 ? 26.984 -119.562 -81.688 1 30.62 769 PRO B C 1
ATOM 12283 O O . PRO B 1 769 ? 27.188 -119 -80.625 1 30.62 769 PRO B O 1
ATOM 12286 N N . GLN B 1 770 ? 26 -120.5 -81.688 1 26.53 770 GLN B N 1
ATOM 12287 C CA . GLN B 1 770 ? 25.172 -121.188 -80.75 1 26.53 770 GLN B CA 1
ATOM 12288 C C . GLN B 1 770 ? 26.031 -122.062 -79.812 1 26.53 770 GLN B C 1
ATOM 12290 O O . GLN B 1 770 ? 25.516 -122.688 -78.938 1 26.53 770 GLN B O 1
ATOM 12295 N N . GLN B 1 771 ? 27.281 -122.5 -80.312 1 24.05 771 GLN B N 1
ATOM 12296 C CA . GLN B 1 771 ? 27.688 -123.812 -79.812 1 24.05 771 GLN B CA 1
ATOM 12297 C C . GLN B 1 771 ? 27.641 -123.812 -78.312 1 24.05 771 GLN B C 1
ATOM 12299 O O . GLN B 1 771 ? 27.156 -124.812 -77.688 1 24.05 771 GLN B O 1
ATOM 12304 N N . GLU B 1 772 ? 28.734 -123.312 -77.75 1 22.11 772 GLU B N 1
ATOM 12305 C CA . GLU B 1 772 ? 29.422 -124.062 -76.688 1 22.11 772 GLU B CA 1
ATOM 12306 C C . GLU B 1 772 ? 28.609 -124.125 -75.375 1 22.11 772 GLU B C 1
ATOM 12308 O O . GLU B 1 772 ? 28.516 -125.188 -74.75 1 22.11 772 GLU B O 1
ATOM 12313 N N . LEU B 1 773 ? 28.438 -123 -74.562 1 21.95 773 LEU B N 1
ATOM 12314 C CA . LEU B 1 773 ? 28.844 -123.25 -73.188 1 21.95 773 LEU B CA 1
ATOM 12315 C C . LEU B 1 773 ? 27.781 -124 -72.438 1 21.95 773 LEU B C 1
ATOM 12317 O O . LEU B 1 773 ? 26.703 -123.5 -72.188 1 21.95 773 LEU B O 1
ATOM 12321 N N . GLU B 1 774 ? 27.516 -125.312 -72.688 1 23.14 774 GLU B N 1
ATOM 12322 C CA . GLU B 1 774 ? 26.859 -126.375 -71.938 1 23.14 774 GLU B CA 1
ATOM 12323 C C . GLU B 1 774 ? 27.203 -126.312 -70.438 1 23.14 774 GLU B C 1
ATOM 12325 O O . GLU B 1 774 ? 26.469 -126.875 -69.625 1 23.14 774 GLU B O 1
ATOM 12330 N N . LEU B 1 775 ? 28.562 -126.062 -70.125 1 19.78 775 LEU B N 1
ATOM 12331 C CA . LEU B 1 775 ? 29.141 -126.75 -68.938 1 19.78 775 LEU B CA 1
ATOM 12332 C C . LEU B 1 775 ? 28.406 -126.312 -67.688 1 19.78 775 LEU B C 1
ATOM 12334 O O . LEU B 1 775 ? 28.281 -127.125 -66.75 1 19.78 775 LEU B O 1
ATOM 12338 N N . GLN B 1 776 ? 28.266 -125.062 -67.312 1 19.8 776 GLN B N 1
ATOM 12339 C CA . GLN B 1 776 ? 28.516 -124.75 -65.938 1 19.8 776 GLN B CA 1
ATOM 12340 C C . GLN B 1 776 ? 27.391 -125.25 -65 1 19.8 776 GLN B C 1
ATOM 12342 O O . GLN B 1 776 ? 26.609 -124.438 -64.5 1 19.8 776 GLN B O 1
ATOM 12347 N N . ARG B 1 777 ? 26.688 -126.25 -65.312 1 22.27 777 ARG B N 1
ATOM 12348 C CA . ARG B 1 777 ? 25.719 -126.875 -64.438 1 22.27 777 ARG B CA 1
ATOM 12349 C C . ARG B 1 777 ? 26.344 -127.312 -63.094 1 22.27 777 ARG B C 1
ATOM 12351 O O . ARG B 1 777 ? 25.656 -127.438 -62.094 1 22.27 777 ARG B O 1
ATOM 12358 N N . SER B 1 778 ? 27.594 -128 -63.062 1 20.16 778 SER B N 1
ATOM 12359 C CA . SER B 1 778 ? 27.859 -129.125 -62.125 1 20.16 778 SER B CA 1
ATOM 12360 C C . SER B 1 778 ? 27.969 -128.5 -60.688 1 20.16 778 SER B C 1
ATOM 12362 O O . SER B 1 778 ? 28.062 -129.375 -59.75 1 20.16 778 SER B O 1
ATOM 12364 N N . TRP B 1 779 ? 28.578 -127.375 -60.344 1 19.39 779 TRP B N 1
ATOM 12365 C CA . TRP B 1 779 ? 29.281 -127.312 -59.062 1 19.39 779 TRP B CA 1
ATOM 12366 C C . TRP B 1 779 ? 28.328 -127.5 -57.906 1 19.39 779 TRP B C 1
ATOM 12368 O O . TRP B 1 779 ? 27.531 -126.625 -57.562 1 19.39 779 TRP B O 1
ATOM 12378 N N . ARG B 1 780 ? 27.656 -128.625 -57.531 1 19.69 780 ARG B N 1
ATOM 12379 C CA . ARG B 1 780 ? 27.109 -129.25 -56.375 1 19.69 780 ARG B CA 1
ATOM 12380 C C . ARG B 1 780 ? 28.109 -129.25 -55.219 1 19.69 780 ARG B C 1
ATOM 12382 O O . ARG B 1 780 ? 27.734 -129.25 -54.062 1 19.69 780 ARG B O 1
ATOM 12389 N N . HIS B 1 781 ? 29.344 -130 -55.344 1 18.34 781 HIS B N 1
ATOM 12390 C CA . HIS B 1 781 ? 29.844 -131 -54.438 1 18.34 781 HIS B CA 1
ATOM 12391 C C . HIS B 1 781 ? 30.266 -130.5 -53.094 1 18.34 781 HIS B C 1
ATOM 12393 O O . HIS B 1 781 ? 30.312 -129.25 -52.938 1 18.34 781 HIS B O 1
ATOM 12399 N N . ASP B 1 782 ? 31.594 -130.875 -52.531 1 18.08 782 ASP B N 1
ATOM 12400 C CA . ASP B 1 782 ? 32.094 -131.5 -51.344 1 18.08 782 ASP B CA 1
ATOM 12401 C C . ASP B 1 782 ? 32.469 -130.5 -50.25 1 18.08 782 ASP B C 1
ATOM 12403 O O . ASP B 1 782 ? 32.562 -130.875 -49.062 1 18.08 782 ASP B O 1
ATOM 12407 N N . ARG B 1 783 ? 33.156 -129.375 -50.344 1 17.77 783 ARG B N 1
ATOM 12408 C CA . ARG B 1 783 ? 34.281 -129.25 -49.438 1 17.77 783 ARG B CA 1
ATOM 12409 C C . ARG B 1 783 ? 33.812 -129.125 -47.969 1 17.77 783 ARG B C 1
ATOM 12411 O O . ARG B 1 783 ? 33.031 -128.25 -47.594 1 17.77 783 ARG B O 1
ATOM 12418 N N . ARG B 1 784 ? 34.125 -130.25 -46.938 1 18.72 784 ARG B N 1
ATOM 12419 C CA . ARG B 1 784 ? 34.281 -130.875 -45.594 1 18.72 784 ARG B CA 1
ATOM 12420 C C . ARG B 1 784 ? 35.281 -130 -44.75 1 18.72 784 ARG B C 1
ATOM 12422 O O . ARG B 1 784 ? 34.969 -129.625 -43.625 1 18.72 784 ARG B O 1
ATOM 12429 N N . PHE B 1 785 ? 36.781 -130.25 -44.781 1 16.88 785 PHE B N 1
ATOM 12430 C CA . PHE B 1 785 ? 37.656 -130.75 -43.75 1 16.88 785 PHE B CA 1
ATOM 12431 C C . PHE B 1 785 ? 37.906 -129.75 -42.688 1 16.88 785 PHE B C 1
ATOM 12433 O O . PHE B 1 785 ? 37.594 -128.625 -42.875 1 16.88 785 PHE B O 1
ATOM 12440 N N . ASP B 1 786 ? 39.406 -129.625 -42 1 16.72 786 ASP B N 1
ATOM 12441 C CA . ASP B 1 786 ? 40.25 -129.875 -40.812 1 16.72 786 ASP B CA 1
ATOM 12442 C C . ASP B 1 786 ? 40.656 -128.625 -40.156 1 16.72 786 ASP B C 1
ATOM 12444 O O . ASP B 1 786 ? 40.875 -128.5 -38.938 1 16.72 786 ASP B O 1
ATOM 12448 N N . GLU B 1 787 ? 41.312 -127.625 -40.719 1 16.36 787 GLU B N 1
ATOM 12449 C CA . GLU B 1 787 ? 42.656 -127.125 -40.281 1 16.36 787 GLU B CA 1
ATOM 12450 C C . GLU B 1 787 ? 42.594 -126.625 -38.844 1 16.36 787 GLU B C 1
ATOM 12452 O O . GLU B 1 787 ? 41.688 -125.875 -38.469 1 16.36 787 GLU B O 1
ATOM 12457 N N . GLN B 1 788 ? 43.812 -126.938 -37.75 1 16.86 788 GLN B N 1
ATOM 12458 C CA . GLN B 1 788 ? 44.562 -127.25 -36.562 1 16.86 788 GLN B CA 1
ATOM 12459 C C . GLN B 1 788 ? 44.844 -126 -35.75 1 16.86 788 GLN B C 1
ATOM 12461 O O . GLN B 1 788 ? 44.625 -124.875 -36.188 1 16.86 788 GLN B O 1
ATOM 12466 N N . ILE B 1 789 ? 46.281 -126 -34.938 1 16.69 789 ILE B N 1
ATOM 12467 C CA . ILE B 1 789 ? 46.875 -126.062 -33.594 1 16.69 789 ILE B CA 1
ATOM 12468 C C . ILE B 1 789 ? 47.312 -124.625 -33.219 1 16.69 789 ILE B C 1
ATOM 12470 O O . ILE B 1 789 ? 47.062 -124.188 -32.094 1 16.69 789 ILE B O 1
ATOM 12474 N N . LEU B 1 790 ? 48.438 -124 -33.844 1 15.48 790 LEU B N 1
ATOM 12475 C CA . LEU B 1 790 ? 49.75 -123.812 -33.188 1 15.48 790 LEU B CA 1
ATOM 12476 C C . LEU B 1 790 ? 49.688 -122.812 -32.062 1 15.48 790 LEU B C 1
ATOM 12478 O O . LEU B 1 790 ? 50.094 -123.125 -30.938 1 15.48 790 LEU B O 1
ATOM 12482 N N . PHE B 1 791 ? 50.688 -121.688 -32.062 1 16.61 791 PHE B N 1
ATOM 12483 C CA . PHE B 1 791 ? 51.906 -121.312 -31.359 1 16.61 791 PHE B CA 1
ATOM 12484 C C . PHE B 1 791 ? 51.562 -120.5 -30.141 1 16.61 791 PHE B C 1
ATOM 12486 O O . PHE B 1 791 ? 50.688 -119.625 -30.188 1 16.61 791 PHE B O 1
ATOM 12493 N N . ALA B 1 792 ? 52.219 -120.812 -28.703 1 17.56 792 ALA B N 1
ATOM 12494 C CA . ALA B 1 792 ? 52.5 -120.688 -27.266 1 17.56 792 ALA B CA 1
ATOM 12495 C C . ALA B 1 792 ? 53.062 -119.312 -26.906 1 17.56 792 ALA B C 1
ATOM 12497 O O . ALA B 1 792 ? 52.688 -118.75 -25.891 1 17.56 792 ALA B O 1
ATOM 12498 N N . SER B 1 793 ? 54.375 -119.062 -27.391 1 16.56 793 SER B N 1
ATOM 12499 C CA . SER B 1 793 ? 55.531 -118.75 -26.516 1 16.56 793 SER B CA 1
ATOM 12500 C C . SER B 1 793 ? 55.312 -117.5 -25.734 1 16.56 793 SER B C 1
ATOM 12502 O O . SER B 1 793 ? 54.406 -116.688 -26.016 1 16.56 793 SER B O 1
ATOM 12504 N N . GLU B 1 794 ? 56.531 -116.625 -25.5 1 17.02 794 GLU B N 1
ATOM 12505 C CA . GLU B 1 794 ? 57.5 -116.25 -24.469 1 17.02 794 GLU B CA 1
ATOM 12506 C C . GLU B 1 794 ? 57.062 -115 -23.75 1 17.02 794 GLU B C 1
ATOM 12508 O O . GLU B 1 794 ? 57 -114.938 -22.516 1 17.02 794 GLU B O 1
ATOM 12513 N N . MET B 1 795 ? 57.844 -113.688 -24.031 1 17.23 795 MET B N 1
ATOM 12514 C CA . MET B 1 795 ? 58.969 -113.062 -23.328 1 17.23 795 MET B CA 1
ATOM 12515 C C . MET B 1 795 ? 58.438 -112.188 -22.219 1 17.23 795 MET B C 1
ATOM 12517 O O . MET B 1 795 ? 57.281 -111.75 -22.219 1 17.23 795 MET B O 1
ATOM 12521 N N . GLU B 1 796 ? 59.562 -111.5 -21.312 1 17.78 796 GLU B N 1
ATOM 12522 C CA . GLU B 1 796 ? 60.25 -111.062 -20.094 1 17.78 796 GLU B CA 1
ATOM 12523 C C . GLU B 1 796 ? 59.688 -109.688 -19.641 1 17.78 796 GLU B C 1
ATOM 12525 O O . GLU B 1 796 ? 59.281 -109.562 -18.484 1 17.78 796 GLU B O 1
ATOM 12530 N N . ASN B 1 797 ? 60.719 -108.688 -19.656 1 17.72 797 ASN B N 1
ATOM 12531 C CA . ASN B 1 797 ? 61.406 -108 -18.594 1 17.72 797 ASN B CA 1
ATOM 12532 C C . ASN B 1 797 ? 60.625 -106.75 -18.109 1 17.72 797 ASN B C 1
ATOM 12534 O O . ASN B 1 797 ? 60.312 -106.688 -16.922 1 17.72 797 ASN B O 1
ATOM 12538 N N . ARG B 1 798 ? 61.312 -105.5 -18.266 1 20.25 798 ARG B N 1
ATOM 12539 C CA . ARG B 1 798 ? 62 -104.688 -17.297 1 20.25 798 ARG B CA 1
ATOM 12540 C C . ARG B 1 798 ? 61 -103.812 -16.531 1 20.25 798 ARG B C 1
ATOM 12542 O O . ARG B 1 798 ? 59.812 -103.688 -16.906 1 20.25 798 ARG B O 1
ATOM 12549 N N . GLY B 1 799 ? 61.656 -102.75 -15.898 1 18.16 799 GLY B N 1
ATOM 12550 C CA . GLY B 1 799 ? 62.312 -101.875 -14.93 1 18.16 799 GLY B CA 1
ATOM 12551 C C . GLY B 1 799 ? 61.5 -100.625 -14.578 1 18.16 799 GLY B C 1
ATOM 12552 O O . GLY B 1 799 ? 61.156 -100.438 -13.414 1 18.16 799 GLY B O 1
ATOM 12553 N N . ALA B 1 800 ? 62.094 -99.438 -15.016 1 19.16 800 ALA B N 1
ATOM 12554 C CA . ALA B 1 800 ? 62.781 -98.312 -14.32 1 19.16 800 ALA B CA 1
ATOM 12555 C C . ALA B 1 800 ? 61.781 -97.312 -13.766 1 19.16 800 ALA B C 1
ATOM 12557 O O . ALA B 1 800 ? 61.812 -97 -12.578 1 19.16 800 ALA B O 1
ATOM 12558 N N . TRP B 1 801 ? 61.938 -96.125 -14.398 1 20.41 801 TRP B N 1
ATOM 12559 C CA . TRP B 1 801 ? 62.406 -94.875 -13.789 1 20.41 801 TRP B CA 1
ATOM 12560 C C . TRP B 1 801 ? 61.281 -94.25 -12.961 1 20.41 801 TRP B C 1
ATOM 12562 O O . TRP B 1 801 ? 60.094 -94.5 -13.164 1 20.41 801 TRP B O 1
ATOM 12572 N N . GLN B 1 802 ? 61.656 -92.938 -12.375 1 21.45 802 GLN B N 1
ATOM 12573 C CA . GLN B 1 802 ? 61.5 -91.812 -11.445 1 21.45 802 GLN B CA 1
ATOM 12574 C C . GLN B 1 802 ? 60.156 -91.125 -11.672 1 21.45 802 GLN B C 1
ATOM 12576 O O . GLN B 1 802 ? 59.75 -90.875 -12.82 1 21.45 802 GLN B O 1
#

Secondary structure (DSSP, 8-state):
--------EEEEEE-TTSHHHHHHHHHHHHHHHHHTTT-S---EEEEEE-TT-HHHHHHHHHHHHHTS--SEEEE-SSHHHHHHHHHHHHHHT--EEE--TT--HHHHHH-TTEEE-SPPHHHHHHHHHHHHHHTT--EEEEEEETTTGGGHHHHHHHHHHHTT-EEEEEEEE-SS--HHHHHHHHHHHHTSSB-EEEEE--HHHHHHHHHHHHHTT-SSTT-EEEE-HHHHTTGGGS-HHHHHHTTT-EEEEE---TT-HHHHHHHHHHHHHHHHH-TT-S-----HHHHHHHHHHHHHHHHHHT--S-S-S-------------HHHHHHHHHH-EEE-SSSEEEEETTEE--SS-EEEEEEEESEEEEEEEEETTTEEESSTT--SS-B--GGGSSPP--TT-SSS---SB-S-TT---EEEEEE-S-S-TTT-EEEESSTT--EEEESHHHHHHHHHHHTSSS---EEEEEE-S-HHHHHHHHHTTSSSEE-SS-B--HHHHTTSEEPPPSS---EEEEEE-------HHHHHHTTB-HHHHHHHHHHHHHHHHHHHHHHHGGG-TT-TTHHHHHHHHHH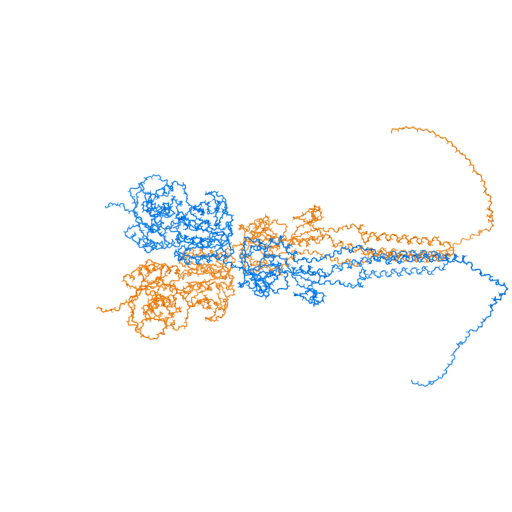HHHHHHHHHHHHHHHHHHHHHHHHHH------HHHHHHHT--EE-SS-HHHHHHHTS-SEEEEEHHHHHHHHHH--SSEEEEEEEE----B--EE-TT-TTHHHHHHHHHHHHHHTHHHHHHHHH-S------TTTTSSB-SGGGHHHHHHHHHHHHHHHHHHHHHHHHHHHHHH----------S-----TT-------------------------/--------EEEEEE-TTSHHHHHHHHHHHHHHHHHTTT-S---EEEEEE-TT-HHHHHHHHHHHHHTS--SEEEE-SSHHHHHHHHHHHHHHT--EEE--TT--HHHHHH-TTEEE-SPPHHHHHHHHHHHHHHTT--EEEEEEETTTGGGTHHHHHHHHHHTT-EEEEEEEE-SS--HHHHHHHHHHHHTSSB-EEEEE--HHHHHHHHHHHHHTT-SSTT-EEEE-HHHHTTGGGS-HHHHHHTTT-EEEEE---TT-HHHHHHHHHHHHHHHHH-TT-S-----HHHHHHHHHHHHHHHHHHT--S-S-S-------------HHHHHHHHHH-EEE-SSSEEEEETTEE--SS-EEEEEEEESEEEEEEEEETTTEEESSTT--SS-B--GGGSSPP--TT-SSS---SB---TT---EEEEEE-S-S-TTT-EEEESSTT--EEEESHHHHHHHHHHHHSSS---EEEEEE-S-HHHHHHHHHTTSSSEE-SS-B--HHHHTTSEEPPPSS---EEEEEE-------HHHHTTTTB-HHHHHHHHHHHHHHHHHHHHHHHGGG-TT-TTHHHHHHHHHHHHHHHHHHHHHHHHHHHHHHHHHHHH------HHHHHHHT--EE-SS-HHHHHHHTS-SEEEEEHHHHHHHHHH--SSEEEEEEEE----B--EE-TT-TTHHHHHHHHHHHHHHTHHHHHHHHH-S--------TTSSB-SGGGHHHHHHHHHHHHHHHHHHHHHHHHHHHHHH----------S-----TT-------------------------

InterPro domains:
  IPR001841 Zinc finger, RING-type [PF13639] (230-273)
  IPR001841 Zinc finger, RING-type [PS50089] (231-273)
  IPR001841 Zinc finger, RING-type [SM00184] (231-272)
  IPR003137 PA domain [PF02225] (58-139)
  IPR013083 Zinc finger, RING/FYVE/PHD-type [G3DSA:3.30.40.10] (191-278)
  IPR044744 ZNRF4 /RNF13/RNF167, PA domain [cd02123] (18-160)
  IPR046450 PA domain superfamily [SSF52025] (72-154)
  IPR051653 E3 ubiquitin-protein ligase and sorting receptor [PTHR47168] (21-291)

Organism: Populus trichocarpa (NCBI:txid3694)

pLDDT: mean 76.01, std 19.2, range [15.48, 96.81]

Nearest PDB structures (foldseek):
  4eyk-assembly1_A  TM=8.228E-01  e=2.624E-18  Rhodopseudomonas palustris BisB5
  4q6b-assembly1_A  TM=7.970E-01  e=2.601E-15  Desulfitobacterium hafniense DCB-2
  3n0w-assembly2_B  TM=7.243E-01  e=2.749E-15  Paraburkholderia xenovorans LB400
  4mlc-assembly1_A  TM=7.709E-01  e=3.118E-14  Desulfitobacterium hafniense DCB-2
  4jb2-assembly1_A  TM=7.346E-01  e=3.828E-15  Rhodopseudomonas palustris CGA009

Solvent-accessible surface area (backbone atoms only — not comparable to full-atom values): 86444 Å² total; per-residue (Å²): 130,76,80,64,79,70,80,50,29,37,29,31,37,30,19,64,81,40,68,56,23,45,36,25,54,53,23,36,52,48,29,53,49,60,72,33,62,85,32,94,69,69,63,46,75,50,72,42,73,23,66,80,34,48,65,48,36,34,52,46,49,51,42,37,45,71,74,60,53,32,58,34,37,38,41,42,75,40,44,66,28,43,53,56,37,26,54,53,18,44,74,71,41,25,30,29,38,28,57,35,62,58,54,52,72,50,54,35,70,75,22,72,35,24,29,36,60,20,66,64,63,64,63,53,30,44,53,54,22,44,56,38,38,45,69,62,31,49,45,32,30,39,39,32,25,56,91,55,39,75,68,46,54,53,44,37,50,53,29,22,48,75,41,65,23,43,78,72,43,67,45,74,35,48,81,78,59,53,68,68,57,52,52,52,53,50,49,55,48,53,39,36,38,56,28,24,36,37,38,45,31,50,56,69,45,44,47,54,48,32,49,50,32,41,75,69,57,58,48,27,72,42,32,40,46,38,30,31,47,63,28,37,60,45,54,85,74,50,52,66,71,52,33,60,37,37,38,21,29,33,23,37,23,74,50,58,70,70,80,42,66,64,48,49,53,49,46,58,52,44,30,55,53,42,42,68,75,42,67,85,57,88,69,50,69,79,49,65,49,18,42,44,31,23,36,51,43,42,44,50,53,45,27,55,50,66,66,79,64,80,80,74,95,67,82,79,66,83,67,63,72,56,72,91,61,56,36,65,56,43,43,54,34,39,47,64,43,45,48,79,46,71,72,36,57,45,33,43,55,91,44,27,39,46,65,82,70,60,44,30,29,34,31,35,25,66,78,46,82,38,81,37,28,32,36,32,74,90,30,33,43,29,68,47,91,85,68,56,89,55,69,30,68,47,60,77,74,30,50,87,73,48,41,13,66,46,64,82,68,84,57,72,26,55,42,60,22,62,76,51,66,46,41,41,29,37,26,58,47,68,55,84,57,42,67,41,39,30,69,43,61,58,58,94,90,41,64,73,43,74,43,31,46,48,50,50,53,48,53,55,31,49,69,62,39,97,55,70,74,59,67,40,77,41,78,36,80,63,54,71,67,55,52,49,46,36,24,52,69,58,78,23,58,26,34,53,42,91,39,62,47,43,36,79,58,32,73,53,23,28,66,34,50,54,65,46,65,56,20,33,35,32,38,30,57,52,65,82,66,76,63,65,58,71,66,50,65,57,46,22,46,36,72,70,39,54,52,49,52,52,50,52,52,51,50,53,50,50,52,40,49,59,44,58,67,48,50,83,42,78,90,44,74,65,40,66,61,41,44,48,50,37,49,53,43,43,50,51,41,49,48,51,52,48,25,52,43,38,16,33,36,37,32,48,51,50,44,50,66,66,56,60,77,60,61,36,73,68,57,34,60,74,63,66,51,45,69,41,77,70,86,64,54,65,59,31,32,72,73,56,70,21,59,31,31,58,37,40,43,66,55,43,55,46,47,45,26,68,44,56,77,52,56,45,76,28,54,70,74,40,63,42,43,17,30,24,42,38,29,34,67,88,44,86,57,45,62,60,49,23,26,28,31,43,41,37,41,57,70,43,43,66,62,54,46,45,72,68,37,61,54,64,49,73,70,72,71,68,70,69,73,58,46,52,64,56,74,80,48,50,61,54,50,48,53,38,51,48,46,43,50,50,38,50,50,61,64,45,41,63,58,50,51,53,53,51,56,67,70,56,70,74,77,76,71,79,75,76,81,86,75,72,96,76,66,95,77,67,92,73,80,69,97,72,85,83,88,77,71,89,76,84,68,94,78,75,90,67,90,78,86,133,131,77,82,66,81,72,81,52,28,39,28,32,38,30,19,64,81,40,68,56,24,47,36,24,54,53,23,36,54,48,29,54,49,60,73,33,63,84,32,94,70,68,64,46,76,49,74,43,73,24,67,80,34,48,66,49,36,35,52,47,49,50,43,36,46,71,74,62,54,32,58,34,38,39,41,40,75,41,45,67,28,43,54,54,37,24,54,51,20,43,75,69,42,25,30,29,38,27,55,36,61,58,53,52,73,50,53,34,69,74,23,73,33,22,29,36,60,19,66,64,63,64,63,51,29,44,53,54,22,44,55,39,37,45,69,62,32,50,44,32,30,38,38,32,24,55,92,54,38,74,69,47,54,53,44,38,49,54,29,22,49,74,41,66,24,42,78,71,43,68,45,74,35,50,81,77,59,54,66,69,58,52,51,52,55,50,50,55,47,53,35,36,37,57,26,25,35,38,38,45,32,50,55,68,44,45,49,54,49,32,49,51,33,41,74,70,59,59,48,27,71,43,32,40,45,38,29,30,46,64,29,38,60,45,53,85,74,50,51,68,71,52,32,61,38,36,38,22,28,34,24,37,23,76,51,57,71,73,80,41,67,66,48,50,53,49,47,57,54,42,29,54,53,42,42,69,76,42,65,86,56,89,68,50,70,79,50,65,49,18,43,44,30,22,39,52,43,44,44,49,52,44,27,56,52,66,64,79,63,78,80,73,94,68,81,80,66,86,66,64,72,57,70,92,62,56,34,65,57,44,43,54,33,39,46,64,42,42,49,78,46,69,72,36,57,44,34,43,56,91,44,28,38,46,62,82,71,62,45,31,30,33,31,34,25,66,76,47,81,37,80,38,29,33,38,32,76,90,31,33,42,29,66,46,91,86,68,56,89,57,71,31,67,47,62,78,73,30,50,85,70,48,40,15,67,46,64,83,66,83,58,72,27,53,43,54,19,65,81,43,69,47,41,41,29,37,25,57,47,68,56,84,58,43,66,40,40,31,68,44,61,57,58,96,90,42,64,73,43,74,44,31,48,47,49,50,53,48,52,53,30,49,70,61,41,96,54,66,75,57,68,40,78,40,78,36,78,62,52,71,68,57,51,49,47,37,23,53,71,58,78,25,57,24,34,53,45,91,38,62,47,42,36,78,56,31,73,52,24,30,66,34,50,54,67,45,64,54,20,34,34,32,41,29,56,51,66,82,64,75,63,66,59,70,64,51,68,58,46,24,45,37,72,70,40,55,52,51,53,54,52,51,51,50,49,54,49,49,52,42,50,58,45,56,68,49,50,84,43,78,92,43,75,65,40,66,60,43,43,48,51,38,49,52,43,44,51,52,41,50,48,52,51,48,25,51,42,37,17,34,34,37,33,48,52,51,44,50,69,67,57,60,76,62,60,35,72,67,57,34,59,74,63,66,51,46,70,39,76,69,86,64,54,66,60,30,31,72,73,57,70,21,60,32,32,57,37,41,43,63,56,44,53,47,46,46,26,68,45,55,77,52,56,46,76,29,55,69,73,41,64,42,44,17,30,23,41,38,30,32,68,88,43,85,57,45,60,60,50,21,25,28,29,42,40,36,42,58,69,45,42,66,61,55,46,46,70,70,35,60,56,62,48,73,71,72,71,68,71,69,72,58,46,52,65,54,75,81,48,50,62,54,51,48,52,36,51,49,46,42,50,51,38,51,49,60,65,46,42,64,58,51,50,54,54,51,56,64,71,58,70,74,78,78,73,80,77,76,81,83,74,69,93,73,67,90,73,68,94,74,82,75,100,80,92,81,94,93,87,84,96,82,89,85,96,86,80,93,86,81,87,136